Protein 5HIU (pdb70)

Structure (mmCIF, N/CA/C/O backbone):
data_5HIU
#
_entry.id   5HIU
#
_cell.length_a   42.730
_cell.length_b   78.100
_cell.length_c   153.750
_cell.angle_alpha   89.90
_cell.angle_beta   89.85
_cell.angle_gamma   78.94
#
_symmetry.space_group_name_H-M   'P 1'
#
loop_
_entity.id
_entity.type
_entity.pdbx_description
1 polymer 'GTPase activator-like protein'
2 water water
#
loop_
_atom_site.group_PDB
_atom_site.id
_atom_site.type_symbol
_atom_site.label_atom_id
_atom_site.label_alt_id
_atom_site.label_comp_id
_atom_site.label_asym_id
_atom_site.label_entity_id
_atom_site.label_seq_id
_atom_site.pdbx_PDB_ins_code
_atom_site.Cartn_x
_atom_site.Cartn_y
_atom_site.Cartn_z
_atom_site.occupancy
_atom_site.B_iso_or_equiv
_atom_site.auth_seq_id
_atom_site.auth_comp_id
_atom_site.auth_asym_id
_atom_site.auth_atom_id
_atom_site.pdbx_PDB_model_num
ATOM 1 N N . SER A 1 21 ? 45.355 95.381 150.599 1.00 133.67 88 SER A N 1
ATOM 2 C CA . SER A 1 21 ? 45.504 96.068 151.925 1.00 134.92 88 SER A CA 1
ATOM 3 C C . SER A 1 21 ? 45.106 95.147 153.079 1.00 134.29 88 SER A C 1
ATOM 4 O O . SER A 1 21 ? 44.182 94.350 152.942 1.00 127.20 88 SER A O 1
ATOM 7 N N . PRO A 1 22 ? 45.796 95.262 154.229 1.00 146.15 89 PRO A N 1
ATOM 8 C CA . PRO A 1 22 ? 45.428 94.470 155.408 1.00 145.44 89 PRO A CA 1
ATOM 9 C C . PRO A 1 22 ? 44.085 94.910 156.019 1.00 141.00 89 PRO A C 1
ATOM 10 O O . PRO A 1 22 ? 43.398 94.103 156.653 1.00 133.81 89 PRO A O 1
ATOM 14 N N . GLU A 1 23 ? 43.724 96.181 155.823 1.00 141.01 90 GLU A N 1
ATOM 15 C CA . GLU A 1 23 ? 42.414 96.694 156.221 1.00 135.15 90 GLU A CA 1
ATOM 16 C C . GLU A 1 23 ? 41.352 96.090 155.324 1.00 128.58 90 GLU A C 1
ATOM 17 O O . GLU A 1 23 ? 40.380 95.512 155.802 1.00 129.85 90 GLU A O 1
ATOM 23 N N . GLN A 1 24 ? 41.558 96.220 154.016 1.00 123.24 91 GLN A N 1
ATOM 24 C CA . GLN A 1 24 ? 40.694 95.582 153.021 1.00 114.30 91 GLN A CA 1
ATOM 25 C C . GLN A 1 24 ? 40.590 94.063 153.252 1.00 105.69 91 GLN A C 1
ATOM 26 O O . GLN A 1 24 ? 39.545 93.461 153.029 1.00 97.67 91 GLN A O 1
ATOM 32 N N . ALA A 1 25 ? 41.677 93.447 153.704 1.00 107.81 92 ALA A N 1
ATOM 33 C CA . ALA A 1 25 ? 41.665 92.020 154.027 1.00 107.19 92 ALA A CA 1
ATOM 34 C C . ALA A 1 25 ? 40.597 91.736 155.080 1.00 103.38 92 ALA A C 1
ATOM 35 O O . ALA A 1 25 ? 39.731 90.874 154.877 1.00 97.83 92 ALA A O 1
ATOM 37 N N . ASP A 1 26 ? 40.657 92.486 156.184 1.00 103.15 93 ASP A N 1
ATOM 38 C CA . ASP A 1 26 ? 39.626 92.448 157.228 1.00 101.30 93 ASP A CA 1
ATOM 39 C C . ASP A 1 26 ? 38.220 92.599 156.662 1.00 96.92 93 ASP A C 1
ATOM 40 O O . ASP A 1 26 ? 37.382 91.703 156.794 1.00 99.69 93 ASP A O 1
ATOM 45 N N . LEU A 1 27 ? 37.970 93.734 156.018 1.00 90.61 94 LEU A N 1
ATOM 46 C CA . LEU A 1 27 ? 36.628 94.059 155.530 1.00 84.17 94 LEU A CA 1
ATOM 47 C C . LEU A 1 27 ? 36.030 92.919 154.723 1.00 79.89 94 LEU A C 1
ATOM 48 O O . LEU A 1 27 ? 34.867 92.562 154.915 1.00 73.33 94 LEU A O 1
ATOM 53 N N . VAL A 1 28 ? 36.846 92.320 153.862 1.00 85.51 95 VAL A N 1
ATOM 54 C CA . VAL A 1 28 ? 36.390 91.222 153.009 1.00 85.12 95 VAL A CA 1
ATOM 55 C C . VAL A 1 28 ? 36.044 90.005 153.850 1.00 85.74 95 VAL A C 1
ATOM 56 O O . VAL A 1 28 ? 35.076 89.304 153.563 1.00 86.52 95 VAL A O 1
ATOM 60 N N . ALA A 1 29 ? 36.840 89.743 154.879 1.00 91.38 96 ALA A N 1
ATOM 61 C CA . ALA A 1 29 ? 36.514 88.667 155.812 1.00 93.54 96 ALA A CA 1
ATOM 62 C C . ALA A 1 29 ? 35.121 88.898 156.417 1.00 92.74 96 ALA A C 1
ATOM 63 O O . ALA A 1 29 ? 34.264 88.006 156.398 1.00 92.26 96 ALA A O 1
ATOM 65 N N . LYS A 1 30 ? 34.889 90.110 156.909 1.00 90.78 97 LYS A N 1
ATOM 66 C CA . LYS A 1 30 ? 33.591 90.463 157.474 1.00 95.73 97 LYS A CA 1
ATOM 67 C C . LYS A 1 30 ? 32.505 90.432 156.408 1.00 94.44 97 LYS A C 1
ATOM 68 O O . LYS A 1 30 ? 31.385 89.994 156.670 1.00 92.35 97 LYS A O 1
ATOM 74 N N . LEU A 1 31 ? 32.843 90.889 155.206 1.00 91.63 98 LEU A N 1
ATOM 75 C CA . LEU A 1 31 ? 31.900 90.872 154.090 1.00 89.62 98 LEU A CA 1
ATOM 76 C C . LEU A 1 31 ? 31.460 89.453 153.745 1.00 93.52 98 LEU A C 1
ATOM 77 O O . LEU A 1 31 ? 30.299 89.223 153.407 1.00 88.04 98 LEU A O 1
ATOM 82 N N . LYS A 1 32 ? 32.388 88.507 153.833 1.00 104.36 99 LYS A N 1
ATOM 83 C CA . LYS A 1 32 ? 32.079 87.112 153.561 1.00 108.67 99 LYS A CA 1
ATOM 84 C C . LYS A 1 32 ? 31.394 86.473 154.759 1.00 104.69 99 LYS A C 1
ATOM 85 O O . LYS A 1 32 ? 30.383 85.796 154.593 1.00 107.37 99 LYS A O 1
ATOM 91 N N . ASN A 1 33 ? 31.929 86.711 155.956 1.00 98.73 100 ASN A N 1
ATOM 92 C CA . ASN A 1 33 ? 31.560 85.927 157.141 1.00 101.66 100 ASN A CA 1
ATOM 93 C C . ASN A 1 33 ? 30.723 86.627 158.202 1.00 96.83 100 ASN A C 1
ATOM 94 O O . ASN A 1 33 ? 30.215 85.966 159.099 1.00 98.73 100 ASN A O 1
ATOM 99 N N . GLY A 1 34 ? 30.603 87.948 158.140 1.00 90.34 101 GLY A N 1
ATOM 100 C CA . GLY A 1 34 ? 29.893 88.690 159.185 1.00 84.01 101 GLY A CA 1
ATOM 101 C C . GLY A 1 34 ? 28.423 88.318 159.221 1.00 81.60 101 GLY A C 1
ATOM 102 O O . GLY A 1 34 ? 27.909 87.705 158.279 1.00 80.99 101 GLY A O 1
ATOM 103 N N . HIS A 1 35 ? 27.743 88.654 160.313 1.00 82.33 102 HIS A N 1
ATOM 104 C CA . HIS A 1 35 ? 26.286 88.591 160.326 1.00 82.12 102 HIS A CA 1
ATOM 105 C C . HIS A 1 35 ? 25.809 89.663 159.357 1.00 81.45 102 HIS A C 1
ATOM 106 O O . HIS A 1 35 ? 26.498 90.652 159.133 1.00 79.04 102 HIS A O 1
ATOM 113 N N . LEU A 1 36 ? 24.632 89.485 158.780 1.00 82.01 103 LEU A N 1
ATOM 114 C CA . LEU A 1 36 ? 24.223 90.326 157.668 1.00 78.08 103 LEU A CA 1
ATOM 115 C C . LEU A 1 36 ? 24.470 91.813 157.906 1.00 82.50 103 LEU A C 1
ATOM 116 O O . LEU A 1 36 ? 24.969 92.507 157.026 1.00 83.39 103 LEU A O 1
ATOM 121 N N . SER A 1 37 ? 24.134 92.307 159.091 1.00 84.10 104 SER A N 1
ATOM 122 C CA . SER A 1 37 ? 24.320 93.724 159.370 1.00 83.69 104 SER A CA 1
ATOM 123 C C . SER A 1 37 ? 25.802 94.089 159.303 1.00 81.19 104 SER A C 1
ATOM 124 O O . SER A 1 37 ? 26.156 95.226 159.027 1.00 81.82 104 SER A O 1
ATOM 127 N N . GLU A 1 38 ? 26.665 93.128 159.589 1.00 84.56 105 GLU A N 1
ATOM 128 C CA . GLU A 1 38 ? 28.103 93.363 159.555 1.00 85.37 105 GLU A CA 1
ATOM 129 C C . GLU A 1 38 ? 28.537 93.443 158.112 1.00 78.97 105 GLU A C 1
ATOM 130 O O . GLU A 1 38 ? 29.362 94.284 157.761 1.00 75.49 105 GLU A O 1
ATOM 136 N N . ARG A 1 39 ? 27.953 92.573 157.288 1.00 76.18 106 ARG A N 1
ATOM 137 C CA . ARG A 1 39 ? 28.243 92.525 155.856 1.00 76.27 106 ARG A CA 1
ATOM 138 C C . ARG A 1 39 ? 27.868 93.838 155.190 1.00 73.32 106 ARG A C 1
ATOM 139 O O . ARG A 1 39 ? 28.605 94.338 154.343 1.00 79.01 106 ARG A O 1
ATOM 147 N N . VAL A 1 40 ? 26.740 94.402 155.602 1.00 67.79 107 VAL A N 1
ATOM 148 C CA . VAL A 1 40 ? 26.273 95.662 155.058 1.00 67.31 107 VAL A CA 1
ATOM 149 C C . VAL A 1 40 ? 27.290 96.769 155.340 1.00 67.76 107 VAL A C 1
ATOM 150 O O . VAL A 1 40 ? 27.678 97.536 154.453 1.00 67.42 107 VAL A O 1
ATOM 154 N N . LEU A 1 41 ? 27.736 96.838 156.576 1.00 69.00 108 LEU A N 1
ATOM 155 C CA . LEU A 1 41 ? 28.716 97.846 156.973 1.00 69.92 108 LEU A CA 1
ATOM 156 C C . LEU A 1 41 ? 30.064 97.631 156.257 1.00 68.35 108 LEU A C 1
ATOM 157 O O . LEU A 1 41 ? 30.723 98.583 155.867 1.00 65.25 108 LEU A O 1
ATOM 162 N N . ALA A 1 42 ? 30.465 96.374 156.108 1.00 70.98 109 ALA A N 1
ATOM 163 C CA . ALA A 1 42 ? 31.700 96.032 155.406 1.00 73.43 109 ALA A CA 1
ATOM 164 C C . ALA A 1 42 ? 31.599 96.471 153.953 1.00 73.94 109 ALA A C 1
ATOM 165 O O . ALA A 1 42 ? 32.505 97.126 153.409 1.00 71.86 109 ALA A O 1
ATOM 167 N N . ALA A 1 43 ? 30.472 96.113 153.348 1.00 69.48 110 ALA A N 1
ATOM 168 C CA . ALA A 1 43 ? 30.152 96.530 152.012 1.00 66.05 110 ALA A CA 1
ATOM 169 C C . ALA A 1 43 ? 30.373 98.023 151.856 1.00 71.39 110 ALA A C 1
ATOM 170 O O . ALA A 1 43 ? 30.977 98.471 150.876 1.00 79.21 110 ALA A O 1
ATOM 172 N N . ASN A 1 44 ? 29.875 98.795 152.812 1.00 70.81 111 ASN A N 1
ATOM 173 C CA . ASN A 1 44 ? 29.948 100.245 152.709 1.00 72.28 111 ASN A CA 1
ATOM 174 C C . ASN A 1 44 ? 31.386 100.742 152.832 1.00 76.96 111 ASN A C 1
ATOM 175 O O . ASN A 1 44 ? 31.783 101.685 152.157 1.00 76.20 111 ASN A O 1
ATOM 180 N N . LYS A 1 45 ? 32.158 100.113 153.713 1.00 77.99 112 LYS A N 1
ATOM 181 C CA . LYS A 1 45 ? 33.545 100.510 153.925 1.00 80.94 112 LYS A CA 1
ATOM 182 C C . LYS A 1 45 ? 34.417 100.137 152.737 1.00 84.42 112 LYS A C 1
ATOM 183 O O . LYS A 1 45 ? 35.138 100.974 152.204 1.00 86.75 112 LYS A O 1
ATOM 189 N N . LEU A 1 46 ? 34.348 98.875 152.327 1.00 82.26 113 LEU A N 1
ATOM 190 C CA . LEU A 1 46 ? 34.971 98.442 151.078 1.00 77.40 113 LEU A CA 1
ATOM 191 C C . LEU A 1 46 ? 34.614 99.344 149.911 1.00 74.40 113 LEU A C 1
ATOM 192 O O . LEU A 1 46 ? 35.463 99.683 149.101 1.00 76.75 113 LEU A O 1
ATOM 197 N N . ARG A 1 47 ? 33.363 99.741 149.805 1.00 70.62 114 ARG A N 1
ATOM 198 C CA . ARG A 1 47 ? 33.026 100.605 148.700 1.00 73.55 114 ARG A CA 1
ATOM 199 C C . ARG A 1 47 ? 33.906 101.833 148.746 1.00 76.69 114 ARG A C 1
ATOM 200 O O . ARG A 1 47 ? 34.277 102.360 147.709 1.00 85.93 114 ARG A O 1
ATOM 208 N N . PHE A 1 48 ? 34.239 102.280 149.950 1.00 81.89 115 PHE A N 1
ATOM 209 C CA . PHE A 1 48 ? 35.183 103.382 150.137 1.00 87.55 115 PHE A CA 1
ATOM 210 C C . PHE A 1 48 ? 36.616 102.950 149.813 1.00 91.38 115 PHE A C 1
ATOM 211 O O . PHE A 1 48 ? 37.342 103.667 149.130 1.00 98.90 115 PHE A O 1
ATOM 219 N N . ALA A 1 49 ? 37.004 101.776 150.305 1.00 89.73 116 ALA A N 1
ATOM 220 C CA . ALA A 1 49 ? 38.340 101.210 150.088 1.00 92.90 116 ALA A CA 1
ATOM 221 C C . ALA A 1 49 ? 38.669 101.023 148.618 1.00 95.44 116 ALA A C 1
ATOM 222 O O . ALA A 1 49 ? 39.724 101.446 148.140 1.00 101.87 116 ALA A O 1
ATOM 224 N N . VAL A 1 50 ? 37.755 100.372 147.912 1.00 91.71 117 VAL A N 1
ATOM 225 C CA . VAL A 1 50 ? 37.885 100.158 146.481 1.00 86.39 117 VAL A CA 1
ATOM 226 C C . VAL A 1 50 ? 38.077 101.504 145.798 1.00 90.29 117 VAL A C 1
ATOM 227 O O . VAL A 1 50 ? 38.990 101.650 144.990 1.00 100.69 117 VAL A O 1
ATOM 231 N N . VAL A 1 51 ? 37.257 102.493 146.150 1.00 88.47 118 VAL A N 1
ATOM 232 C CA . VAL A 1 51 ? 37.391 103.840 145.578 1.00 91.18 118 VAL A CA 1
ATOM 233 C C . VAL A 1 51 ? 38.835 104.352 145.752 1.00 98.31 118 VAL A C 1
ATOM 234 O O . VAL A 1 51 ? 39.387 105.014 144.862 1.00 100.45 118 VAL A O 1
ATOM 238 N N . ASP A 1 52 ? 39.445 104.025 146.888 1.00 98.62 119 ASP A N 1
ATOM 239 C CA . ASP A 1 52 ? 40.788 104.506 147.213 1.00 108.74 119 ASP A CA 1
ATOM 240 C C . ASP A 1 52 ? 41.924 103.597 146.718 1.00 112.73 119 ASP A C 1
ATOM 241 O O . ASP A 1 52 ? 43.106 103.927 146.866 1.00 114.90 119 ASP A O 1
ATOM 246 N N . PHE A 1 53 ? 41.560 102.456 146.139 1.00 110.14 120 PHE A N 1
ATOM 247 C CA . PHE A 1 53 ? 42.519 101.525 145.565 1.00 108.49 120 PHE A CA 1
ATOM 248 C C . PHE A 1 53 ? 41.876 100.867 144.353 1.00 100.86 120 PHE A C 1
ATOM 249 O O . PHE A 1 53 ? 41.539 99.690 144.379 1.00 99.75 120 PHE A O 1
ATOM 257 N N . PRO A 1 54 ? 41.665 101.642 143.288 1.00 100.60 121 PRO A N 1
ATOM 258 C CA . PRO A 1 54 ? 41.079 101.082 142.069 1.00 97.94 121 PRO A CA 1
ATOM 259 C C . PRO A 1 54 ? 41.947 100.011 141.418 1.00 103.23 121 PRO A C 1
ATOM 260 O O . PRO A 1 54 ? 41.428 98.999 140.971 1.00 105.98 121 PRO A O 1
ATOM 264 N N . LEU A 1 55 ? 43.260 100.228 141.390 1.00 114.24 122 LEU A N 1
ATOM 265 C CA . LEU A 1 55 ? 44.210 99.240 140.851 1.00 116.16 122 LEU A CA 1
ATOM 266 C C . LEU A 1 55 ? 44.155 97.896 141.578 1.00 112.33 122 LEU A C 1
ATOM 267 O O . LEU A 1 55 ? 44.660 96.894 141.067 1.00 109.44 122 LEU A O 1
ATOM 272 N N . ASN A 1 56 ? 43.575 97.874 142.774 1.00 106.95 123 ASN A N 1
ATOM 273 C CA . ASN A 1 56 ? 43.498 96.643 143.548 1.00 103.99 123 ASN A CA 1
ATOM 274 C C . ASN A 1 56 ? 42.388 95.693 143.076 1.00 99.07 123 ASN A C 1
ATOM 275 O O . ASN A 1 56 ? 41.365 96.140 142.525 1.00 94.27 123 ASN A O 1
ATOM 280 N N . PRO A 1 57 ? 42.595 94.377 143.284 1.00 95.62 124 PRO A N 1
ATOM 281 C CA . PRO A 1 57 ? 41.735 93.334 142.738 1.00 94.33 124 PRO A CA 1
ATOM 282 C C . PRO A 1 57 ? 40.373 93.261 143.411 1.00 91.88 124 PRO A C 1
ATOM 283 O O . PRO A 1 57 ? 40.263 93.016 144.614 1.00 94.71 124 PRO A O 1
ATOM 287 N N . VAL A 1 58 ? 39.336 93.443 142.614 1.00 87.77 125 VAL A N 1
ATOM 288 C CA . VAL A 1 58 ? 37.984 93.444 143.133 1.00 84.51 125 VAL A CA 1
ATOM 289 C C . VAL A 1 58 ? 37.361 92.048 143.098 1.00 80.78 125 VAL A C 1
ATOM 290 O O . VAL A 1 58 ? 36.269 91.851 143.606 1.00 76.19 125 VAL A O 1
ATOM 294 N N . HIS A 1 59 ? 38.056 91.075 142.522 1.00 82.16 126 HIS A N 1
ATOM 295 C CA . HIS A 1 59 ? 37.436 89.787 142.234 1.00 88.44 126 HIS A CA 1
ATOM 296 C C . HIS A 1 59 ? 36.850 89.050 143.442 1.00 84.53 126 HIS A C 1
ATOM 297 O O . HIS A 1 59 ? 35.727 88.552 143.373 1.00 82.42 126 HIS A O 1
ATOM 304 N N . ALA A 1 60 ? 37.612 88.950 144.527 1.00 83.63 127 ALA A N 1
ATOM 305 C CA . ALA A 1 60 ? 37.145 88.224 145.714 1.00 83.62 127 ALA A CA 1
ATOM 306 C C . ALA A 1 60 ? 36.105 89.052 146.480 1.00 78.43 127 ALA A C 1
ATOM 307 O O . ALA A 1 60 ? 35.174 88.515 147.088 1.00 79.69 127 ALA A O 1
ATOM 309 N N . ILE A 1 61 ? 36.271 90.368 146.419 1.00 74.22 128 ILE A N 1
ATOM 310 C CA . ILE A 1 61 ? 35.268 91.299 146.907 1.00 71.49 128 ILE A CA 1
ATOM 311 C C . ILE A 1 61 ? 33.941 91.076 146.161 1.00 70.47 128 ILE A C 1
ATOM 312 O O . ILE A 1 61 ? 32.872 91.104 146.758 1.00 72.87 128 ILE A O 1
ATOM 317 N N . TRP A 1 62 ? 34.005 90.860 144.850 1.00 69.24 129 TRP A N 1
ATOM 318 C CA . TRP A 1 62 ? 32.798 90.646 144.081 1.00 63.84 129 TRP A CA 1
ATOM 319 C C . TRP A 1 62 ? 32.070 89.446 144.641 1.00 64.69 129 TRP A C 1
ATOM 320 O O . TRP A 1 62 ? 30.881 89.517 144.931 1.00 63.03 129 TRP A O 1
ATOM 331 N N . HIS A 1 63 ? 32.800 88.350 144.816 1.00 69.37 130 HIS A N 1
ATOM 332 C CA . HIS A 1 63 ? 32.183 87.100 145.212 1.00 72.23 130 HIS A CA 1
ATOM 333 C C . HIS A 1 63 ? 31.652 87.179 146.621 1.00 72.41 130 HIS A C 1
ATOM 334 O O . HIS A 1 63 ? 30.567 86.665 146.934 1.00 72.34 130 HIS A O 1
ATOM 341 N N . ALA A 1 64 ? 32.424 87.821 147.485 1.00 71.60 131 ALA A N 1
ATOM 342 C CA . ALA A 1 64 ? 31.972 88.024 148.844 1.00 74.53 131 ALA A CA 1
ATOM 343 C C . ALA A 1 64 ? 30.547 88.607 148.871 1.00 74.04 131 ALA A C 1
ATOM 344 O O . ALA A 1 64 ? 29.722 88.164 149.657 1.00 80.32 131 ALA A O 1
ATOM 346 N N . ALA A 1 65 ? 30.265 89.565 147.980 1.00 71.96 132 ALA A N 1
ATOM 347 C CA . ALA A 1 65 ? 29.086 90.438 148.077 1.00 64.75 132 ALA A CA 1
ATOM 348 C C . ALA A 1 65 ? 27.921 90.090 147.181 1.00 62.98 132 ALA A C 1
ATOM 349 O O . ALA A 1 65 ? 26.806 90.470 147.498 1.00 65.31 132 ALA A O 1
ATOM 351 N N . LYS A 1 66 ? 28.169 89.420 146.053 1.00 61.84 133 LYS A N 1
ATOM 352 C CA . LYS A 1 66 ? 27.141 89.254 145.017 1.00 63.43 133 LYS A CA 1
ATOM 353 C C . LYS A 1 66 ? 25.803 88.684 145.483 1.00 68.29 133 LYS A C 1
ATOM 354 O O . LYS A 1 66 ? 24.756 89.023 144.924 1.00 70.03 133 LYS A O 1
ATOM 360 N N . ASP A 1 67 ? 25.827 87.841 146.510 1.00 69.96 134 ASP A N 1
ATOM 361 C CA . ASP A 1 67 ? 24.589 87.279 147.080 1.00 68.26 134 ASP A CA 1
ATOM 362 C C . ASP A 1 67 ? 23.691 88.324 147.731 1.00 66.33 134 ASP A C 1
ATOM 363 O O . ASP A 1 67 ? 22.476 88.149 147.754 1.00 71.34 134 ASP A O 1
ATOM 368 N N . MET A 1 68 ? 24.278 89.409 148.239 1.00 62.22 135 MET A N 1
ATOM 369 C CA . MET A 1 68 ? 23.518 90.472 148.916 1.00 62.39 135 MET A CA 1
ATOM 370 C C . MET A 1 68 ? 22.565 91.252 147.981 1.00 61.09 135 MET A C 1
ATOM 371 O O . MET A 1 68 ? 21.665 91.942 148.454 1.00 56.65 135 MET A O 1
ATOM 376 N N . ILE A 1 69 ? 22.782 91.128 146.672 1.00 61.17 136 ILE A N 1
ATOM 377 C CA . ILE A 1 69 ? 21.950 91.723 145.628 1.00 59.80 136 ILE A CA 1
ATOM 378 C C . ILE A 1 69 ? 20.665 90.947 145.423 1.00 63.60 136 ILE A C 1
ATOM 379 O O . ILE A 1 69 ? 19.758 91.424 144.789 1.00 62.88 136 ILE A O 1
ATOM 384 N N . HIS A 1 70 ? 20.585 89.738 145.957 1.00 72.85 137 HIS A N 1
ATOM 385 C CA . HIS A 1 70 ? 19.436 88.887 145.710 1.00 75.65 137 HIS A CA 1
ATOM 386 C C . HIS A 1 70 ? 18.181 89.587 146.203 1.00 75.84 137 HIS A C 1
ATOM 387 O O . HIS A 1 70 ? 18.212 90.234 147.252 1.00 77.86 137 HIS A O 1
ATOM 394 N N . PRO A 1 71 ? 17.070 89.469 145.455 1.00 78.09 138 PRO A N 1
ATOM 395 C CA . PRO A 1 71 ? 15.871 90.232 145.844 1.00 77.24 138 PRO A CA 1
ATOM 396 C C . PRO A 1 71 ? 15.266 89.844 147.194 1.00 82.96 138 PRO A C 1
ATOM 397 O O . PRO A 1 71 ? 14.486 90.620 147.745 1.00 91.21 138 PRO A O 1
ATOM 401 N N . GLU A 1 72 ? 15.615 88.662 147.711 1.00 86.40 139 GLU A N 1
ATOM 402 C CA . GLU A 1 72 ? 15.145 88.201 149.025 1.00 86.74 139 GLU A CA 1
ATOM 403 C C . GLU A 1 72 ? 15.687 89.070 150.167 1.00 84.91 139 GLU A C 1
ATOM 404 O O . GLU A 1 72 ? 15.082 89.132 151.244 1.00 90.83 139 GLU A O 1
ATOM 410 N N . ASN A 1 73 ? 16.841 89.702 149.949 1.00 77.55 140 ASN A N 1
ATOM 411 C CA . ASN A 1 73 ? 17.429 90.599 150.949 1.00 72.40 140 ASN A CA 1
ATOM 412 C C . ASN A 1 73 ? 16.671 91.923 151.064 1.00 66.72 140 ASN A C 1
ATOM 413 O O . ASN A 1 73 ? 16.023 92.352 150.113 1.00 59.94 140 ASN A O 1
ATOM 418 N N . PRO A 1 74 ? 16.790 92.592 152.223 1.00 62.55 141 PRO A N 1
ATOM 419 C CA . PRO A 1 74 ? 16.208 93.912 152.416 1.00 62.24 141 PRO A CA 1
ATOM 420 C C . PRO A 1 74 ? 16.954 95.029 151.677 1.00 60.19 141 PRO A C 1
ATOM 421 O O . PRO A 1 74 ? 18.151 94.956 151.439 1.00 58.32 141 PRO A O 1
ATOM 425 N N . ASP A 1 75 ? 16.227 96.077 151.347 1.00 62.86 142 ASP A N 1
ATOM 426 C CA . ASP A 1 75 ? 16.783 97.210 150.637 1.00 62.92 142 ASP A CA 1
ATOM 427 C C . ASP A 1 75 ? 18.200 97.567 151.022 1.00 64.69 142 ASP A C 1
ATOM 428 O O . ASP A 1 75 ? 19.089 97.556 150.166 1.00 68.12 142 ASP A O 1
ATOM 433 N N . ASN A 1 76 ? 18.406 97.859 152.304 1.00 67.47 143 ASN A N 1
ATOM 434 C CA . ASN A 1 76 ? 19.691 98.345 152.807 1.00 65.62 143 ASN A CA 1
ATOM 435 C C . ASN A 1 76 ? 20.850 97.465 152.405 1.00 67.93 143 ASN A C 1
ATOM 436 O O . ASN A 1 76 ? 21.956 97.956 152.197 1.00 73.76 143 ASN A O 1
ATOM 441 N N . ALA A 1 77 ? 20.599 96.166 152.294 1.00 67.60 144 ALA A N 1
ATOM 442 C CA . ALA A 1 77 ? 21.653 95.214 151.953 1.00 67.61 144 ALA A CA 1
ATOM 443 C C . ALA A 1 77 ? 21.832 95.046 150.454 1.00 62.91 144 ALA A C 1
ATOM 444 O O . ALA A 1 77 ? 22.937 94.785 149.991 1.00 62.45 144 ALA A O 1
ATOM 446 N N . ARG A 1 78 ? 20.753 95.147 149.693 1.00 62.16 145 ARG A N 1
ATOM 447 C CA . ARG A 1 78 ? 20.886 95.028 148.255 1.00 60.80 145 ARG A CA 1
ATOM 448 C C . ARG A 1 78 ? 21.580 96.283 147.808 1.00 59.79 145 ARG A C 1
ATOM 449 O O . ARG A 1 78 ? 22.540 96.231 147.065 1.00 56.28 145 ARG A O 1
ATOM 457 N N . GLN A 1 79 ? 21.090 97.410 148.302 1.00 60.71 146 GLN A N 1
ATOM 458 C CA . GLN A 1 79 ? 21.591 98.701 147.895 1.00 59.95 146 GLN A CA 1
ATOM 459 C C . GLN A 1 79 ? 23.069 98.858 148.171 1.00 57.90 146 GLN A C 1
ATOM 460 O O . GLN A 1 79 ? 23.831 99.172 147.261 1.00 57.66 146 GLN A O 1
ATOM 466 N N . ALA A 1 80 ? 23.485 98.628 149.407 1.00 59.59 147 ALA A N 1
ATOM 467 C CA . ALA A 1 80 ? 24.897 98.811 149.766 1.00 61.37 147 ALA A CA 1
ATOM 468 C C . ALA A 1 80 ? 25.811 97.864 148.970 1.00 59.25 147 ALA A C 1
ATOM 469 O O . ALA A 1 80 ? 26.979 98.165 148.742 1.00 57.78 147 ALA A O 1
ATOM 471 N N . SER A 1 81 ? 25.265 96.723 148.562 1.00 57.78 148 SER A N 1
ATOM 472 C CA . SER A 1 81 ? 25.987 95.765 147.732 1.00 56.53 148 SER A CA 1
ATOM 473 C C . SER A 1 81 ? 26.092 96.235 146.282 1.00 53.38 148 SER A C 1
ATOM 474 O O . SER A 1 81 ? 27.149 96.137 145.670 1.00 56.08 148 SER A O 1
ATOM 477 N N . TRP A 1 82 ? 24.992 96.732 145.727 1.00 52.33 149 TRP A N 1
ATOM 478 C CA . TRP A 1 82 ? 24.994 97.260 144.362 1.00 51.81 149 TRP A CA 1
ATOM 479 C C . TRP A 1 82 ? 26.023 98.341 144.195 1.00 50.12 149 TRP A C 1
ATOM 480 O O . TRP A 1 82 ? 26.704 98.425 143.188 1.00 49.53 149 TRP A O 1
ATOM 491 N N . GLU A 1 83 ? 26.113 99.188 145.193 1.00 51.96 150 GLU A N 1
ATOM 492 C CA . GLU A 1 83 ? 27.050 100.290 145.150 1.00 57.55 150 GLU A CA 1
ATOM 493 C C . GLU A 1 83 ? 28.482 99.822 145.199 1.00 59.49 150 GLU A C 1
ATOM 494 O O . GLU A 1 83 ? 29.374 100.459 144.630 1.00 62.60 150 GLU A O 1
ATOM 500 N N . LEU A 1 84 ? 28.696 98.699 145.870 1.00 57.88 151 LEU A N 1
ATOM 501 C CA . LEU A 1 84 ? 30.011 98.132 145.978 1.00 59.83 151 LEU A CA 1
ATOM 502 C C . LEU A 1 84 ? 30.350 97.455 144.663 1.00 60.99 151 LEU A C 1
ATOM 503 O O . LEU A 1 84 ? 31.498 97.517 144.218 1.00 60.87 151 LEU A O 1
ATOM 508 N N . LEU A 1 85 ? 29.354 96.800 144.057 1.00 62.03 152 LEU A N 1
ATOM 509 C CA . LEU A 1 85 ? 29.556 96.076 142.796 1.00 61.27 152 LEU A CA 1
ATOM 510 C C . LEU A 1 85 ? 29.816 97.062 141.650 1.00 57.28 152 LEU A C 1
ATOM 511 O O . LEU A 1 85 ? 30.652 96.831 140.778 1.00 60.28 152 LEU A O 1
ATOM 516 N N . ILE A 1 86 ? 29.100 98.166 141.686 1.00 53.80 153 ILE A N 1
ATOM 517 C CA . ILE A 1 86 ? 29.245 99.228 140.713 1.00 56.63 153 ILE A CA 1
ATOM 518 C C . ILE A 1 86 ? 30.666 99.762 140.714 1.00 62.71 153 ILE A C 1
ATOM 519 O O . ILE A 1 86 ? 31.261 99.974 139.649 1.00 66.34 153 ILE A O 1
ATOM 524 N N . GLU A 1 87 ? 31.219 99.971 141.901 1.00 62.15 154 GLU A N 1
ATOM 525 C CA . GLU A 1 87 ? 32.603 100.421 141.986 1.00 67.03 154 GLU A CA 1
ATOM 526 C C . GLU A 1 87 ? 33.546 99.343 141.503 1.00 68.02 154 GLU A C 1
ATOM 527 O O . GLU A 1 87 ? 34.551 99.662 140.892 1.00 76.68 154 GLU A O 1
ATOM 533 N N . CYS A 1 88 ? 33.219 98.076 141.757 1.00 66.13 155 CYS A N 1
ATOM 534 C CA . CYS A 1 88 ? 34.076 96.967 141.340 1.00 67.03 155 CYS A CA 1
ATOM 535 C C . CYS A 1 88 ? 34.177 96.813 139.817 1.00 66.50 155 CYS A C 1
ATOM 536 O O . CYS A 1 88 ? 35.262 96.620 139.285 1.00 67.24 155 CYS A O 1
ATOM 539 N N . VAL A 1 89 ? 33.062 96.896 139.107 1.00 63.96 156 VAL A N 1
ATOM 540 C CA . VAL A 1 89 ? 33.110 96.680 137.666 1.00 63.68 156 VAL A CA 1
ATOM 541 C C . VAL A 1 89 ? 33.999 97.695 136.963 1.00 67.93 156 VAL A C 1
ATOM 542 O O . VAL A 1 89 ? 34.506 97.404 135.904 1.00 75.66 156 VAL A O 1
ATOM 546 N N . LYS A 1 90 ? 34.194 98.871 137.558 1.00 74.17 157 LYS A N 1
ATOM 547 C CA . LYS A 1 90 ? 35.057 99.918 136.993 1.00 73.96 157 LYS A CA 1
ATOM 548 C C . LYS A 1 90 ? 36.508 99.463 136.849 1.00 76.42 157 LYS A C 1
ATOM 549 O O . LYS A 1 90 ? 37.193 99.877 135.924 1.00 88.68 157 LYS A O 1
ATOM 555 N N . TYR A 1 91 ? 36.954 98.593 137.741 1.00 75.23 158 TYR A N 1
ATOM 556 C CA . TYR A 1 91 ? 38.291 97.994 137.683 1.00 82.91 158 TYR A CA 1
ATOM 557 C C . TYR A 1 91 ? 38.703 97.704 136.242 1.00 88.67 158 TYR A C 1
ATOM 558 O O . TYR A 1 91 ? 37.993 96.990 135.531 1.00 87.60 158 TYR A O 1
ATOM 567 N N . PRO A 1 92 ? 39.857 98.247 135.811 1.00 94.31 159 PRO A N 1
ATOM 568 C CA . PRO A 1 92 ? 40.199 98.193 134.399 1.00 97.96 159 PRO A CA 1
ATOM 569 C C . PRO A 1 92 ? 40.613 96.807 133.935 1.00 99.64 159 PRO A C 1
ATOM 570 O O . PRO A 1 92 ? 40.018 96.279 132.993 1.00 102.13 159 PRO A O 1
ATOM 574 N N . ASN A 1 93 ? 41.595 96.207 134.597 1.00 96.79 160 ASN A N 1
ATOM 575 C CA . ASN A 1 93 ? 42.181 94.990 134.071 1.00 98.64 160 ASN A CA 1
ATOM 576 C C . ASN A 1 93 ? 41.496 93.723 134.584 1.00 92.84 160 ASN A C 1
ATOM 577 O O . ASN A 1 93 ? 42.138 92.820 135.103 1.00 95.25 160 ASN A O 1
ATOM 582 N N . SER A 1 94 ? 40.179 93.654 134.419 1.00 89.26 161 SER A N 1
ATOM 583 C CA . SER A 1 94 ? 39.453 92.400 134.640 1.00 87.21 161 SER A CA 1
ATOM 584 C C . SER A 1 94 ? 39.703 91.486 133.465 1.00 83.53 161 SER A C 1
ATOM 585 O O . SER A 1 94 ? 39.903 91.973 132.366 1.00 81.55 161 SER A O 1
ATOM 588 N N . THR A 1 95 ? 39.671 90.175 133.684 1.00 80.80 162 THR A N 1
ATOM 589 C CA . THR A 1 95 ? 39.740 89.243 132.567 1.00 83.25 162 THR A CA 1
ATOM 590 C C . THR A 1 95 ? 38.366 89.163 131.932 1.00 83.14 162 THR A C 1
ATOM 591 O O . THR A 1 95 ? 37.385 89.694 132.462 1.00 77.43 162 THR A O 1
ATOM 595 N N . GLU A 1 96 ? 38.305 88.481 130.797 1.00 86.52 163 GLU A N 1
ATOM 596 C CA . GLU A 1 96 ? 37.075 88.333 130.053 1.00 83.84 163 GLU A CA 1
ATOM 597 C C . GLU A 1 96 ? 36.124 87.393 130.782 1.00 83.76 163 GLU A C 1
ATOM 598 O O . GLU A 1 96 ? 34.928 87.642 130.828 1.00 91.55 163 GLU A O 1
ATOM 604 N N . LEU A 1 97 ? 36.649 86.329 131.370 1.00 85.05 164 LEU A N 1
ATOM 605 C CA . LEU A 1 97 ? 35.818 85.407 132.117 1.00 91.07 164 LEU A CA 1
ATOM 606 C C . LEU A 1 97 ? 35.265 86.088 133.362 1.00 88.30 164 LEU A C 1
ATOM 607 O O . LEU A 1 97 ? 34.175 85.749 133.820 1.00 84.67 164 LEU A O 1
ATOM 612 N N . GLU A 1 98 ? 36.028 87.032 133.915 1.00 87.88 165 GLU A N 1
ATOM 613 C CA . GLU A 1 98 ? 35.601 87.797 135.091 1.00 83.83 165 GLU A CA 1
ATOM 614 C C . GLU A 1 98 ? 34.490 88.794 134.716 1.00 82.73 165 GLU A C 1
ATOM 615 O O . GLU A 1 98 ? 33.497 88.945 135.452 1.00 78.53 165 GLU A O 1
ATOM 621 N N . ARG A 1 99 ? 34.649 89.454 133.566 1.00 78.86 166 ARG A N 1
ATOM 622 C CA . ARG A 1 99 ? 33.602 90.329 133.037 1.00 72.64 166 ARG A CA 1
ATOM 623 C C . ARG A 1 99 ? 32.332 89.555 132.763 1.00 71.93 166 ARG A C 1
ATOM 624 O O . ARG A 1 99 ? 31.233 90.071 132.936 1.00 75.71 166 ARG A O 1
ATOM 632 N N . SER A 1 100 ? 32.474 88.311 132.343 1.00 75.45 167 SER A N 1
ATOM 633 C CA . SER A 1 100 ? 31.306 87.519 132.048 1.00 76.93 167 SER A CA 1
ATOM 634 C C . SER A 1 100 ? 30.536 87.235 133.315 1.00 71.18 167 SER A C 1
ATOM 635 O O . SER A 1 100 ? 29.324 87.156 133.302 1.00 74.24 167 SER A O 1
ATOM 638 N N . GLU A 1 101 ? 31.236 87.095 134.422 1.00 70.48 168 GLU A N 1
ATOM 639 C CA . GLU A 1 101 ? 30.584 86.730 135.656 1.00 71.50 168 GLU A CA 1
ATOM 640 C C . GLU A 1 101 ? 29.921 87.929 136.291 1.00 68.03 168 GLU A C 1
ATOM 641 O O . GLU A 1 101 ? 28.878 87.835 136.953 1.00 69.01 168 GLU A O 1
ATOM 647 N N . TYR A 1 102 ? 30.528 89.079 136.080 1.00 67.38 169 TYR A N 1
ATOM 648 C CA . TYR A 1 102 ? 29.924 90.305 136.516 1.00 63.92 169 TYR A CA 1
ATOM 649 C C . TYR A 1 102 ? 28.633 90.565 135.730 1.00 63.16 169 TYR A C 1
ATOM 650 O O . TYR A 1 102 ? 27.584 90.845 136.308 1.00 68.48 169 TYR A O 1
ATOM 659 N N . PHE A 1 103 ? 28.678 90.420 134.420 1.00 64.45 170 PHE A N 1
ATOM 660 C CA . PHE A 1 103 ? 27.475 90.654 133.627 1.00 63.70 170 PHE A CA 1
ATOM 661 C C . PHE A 1 103 ? 26.293 89.778 134.094 1.00 61.06 170 PHE A C 1
ATOM 662 O O . PHE A 1 103 ? 25.184 90.246 134.233 1.00 56.19 170 PHE A O 1
ATOM 670 N N . HIS A 1 104 ? 26.522 88.505 134.344 1.00 64.56 171 HIS A N 1
ATOM 671 C CA . HIS A 1 104 ? 25.413 87.637 134.714 1.00 65.15 171 HIS A CA 1
ATOM 672 C C . HIS A 1 104 ? 24.909 87.892 136.114 1.00 66.29 171 HIS A C 1
ATOM 673 O O . HIS A 1 104 ? 23.711 87.750 136.374 1.00 67.19 171 HIS A O 1
ATOM 680 N N . THR A 1 105 ? 25.817 88.287 137.005 1.00 63.29 172 THR A N 1
ATOM 681 C CA . THR A 1 105 ? 25.443 88.720 138.336 1.00 62.16 172 THR A CA 1
ATOM 682 C C . THR A 1 105 ? 24.569 89.981 138.262 1.00 61.32 172 THR A C 1
ATOM 683 O O . THR A 1 105 ? 23.497 90.043 138.861 1.00 62.08 172 THR A O 1
ATOM 687 N N . LEU A 1 106 ? 25.033 90.989 137.534 1.00 58.04 173 LEU A N 1
ATOM 688 C CA . LEU A 1 106 ? 24.332 92.259 137.533 1.00 59.71 173 LEU A CA 1
ATOM 689 C C . LEU A 1 106 ? 23.045 92.276 136.705 1.00 56.45 173 LEU A C 1
ATOM 690 O O . LEU A 1 106 ? 22.188 93.098 136.963 1.00 57.36 173 LEU A O 1
ATOM 695 N N . THR A 1 107 ? 22.896 91.383 135.732 1.00 57.56 174 THR A N 1
ATOM 696 C CA . THR A 1 107 ? 21.799 91.482 134.768 1.00 59.65 174 THR A CA 1
ATOM 697 C C . THR A 1 107 ? 20.633 90.577 135.060 1.00 63.92 174 THR A C 1
ATOM 698 O O . THR A 1 107 ? 19.532 90.828 134.569 1.00 73.65 174 THR A O 1
ATOM 702 N N . GLY A 1 108 ? 20.870 89.527 135.834 1.00 68.89 175 GLY A N 1
ATOM 703 C CA . GLY A 1 108 ? 19.844 88.532 136.137 1.00 80.28 175 GLY A CA 1
ATOM 704 C C . GLY A 1 108 ? 18.789 88.977 137.140 1.00 82.15 175 GLY A C 1
ATOM 705 O O . GLY A 1 108 ? 18.643 90.172 137.394 1.00 74.26 175 GLY A O 1
ATOM 706 N N . PRO A 1 109 ? 18.016 88.010 137.681 1.00 93.13 176 PRO A N 1
ATOM 707 C CA . PRO A 1 109 ? 16.962 88.249 138.663 1.00 92.93 176 PRO A CA 1
ATOM 708 C C . PRO A 1 109 ? 17.344 89.297 139.692 1.00 89.51 176 PRO A C 1
ATOM 709 O O . PRO A 1 109 ? 18.305 89.114 140.435 1.00 91.87 176 PRO A O 1
ATOM 713 N N . ALA A 1 110 ? 16.600 90.395 139.719 1.00 86.06 177 ALA A N 1
ATOM 714 C CA . ALA A 1 110 ? 16.889 91.494 140.634 1.00 86.44 177 ALA A CA 1
ATOM 715 C C . ALA A 1 110 ? 15.619 92.250 140.938 1.00 86.72 177 ALA A C 1
ATOM 716 O O . ALA A 1 110 ? 14.671 92.241 140.157 1.00 87.93 177 ALA A O 1
ATOM 718 N N . HIS A 1 111 ? 15.611 92.914 142.082 1.00 86.93 178 HIS A N 1
ATOM 719 C CA . HIS A 1 111 ? 14.415 93.574 142.557 1.00 84.13 178 HIS A CA 1
ATOM 720 C C . HIS A 1 111 ? 14.041 94.703 141.609 1.00 76.94 178 HIS A C 1
ATOM 721 O O . HIS A 1 111 ? 14.906 95.445 141.150 1.00 72.81 178 HIS A O 1
ATOM 728 N N . SER A 1 112 ? 12.754 94.837 141.328 1.00 73.06 179 SER A N 1
ATOM 729 C CA . SER A 1 112 ? 12.256 95.892 140.454 1.00 66.52 179 SER A CA 1
ATOM 730 C C . SER A 1 112 ? 12.777 97.263 140.873 1.00 62.77 179 SER A C 1
ATOM 731 O O . SER A 1 112 ? 13.101 98.098 140.042 1.00 61.84 179 SER A O 1
ATOM 734 N N . LYS A 1 113 ? 12.897 97.470 142.176 1.00 67.89 180 LYS A N 1
ATOM 735 C CA . LYS A 1 113 ? 13.373 98.734 142.730 1.00 64.79 180 LYS A CA 1
ATOM 736 C C . LYS A 1 113 ? 14.844 99.014 142.431 1.00 59.57 180 LYS A C 1
ATOM 737 O O . LYS A 1 113 ? 15.274 100.151 142.525 1.00 61.87 180 LYS A O 1
ATOM 743 N N . ASP A 1 114 ? 15.607 97.983 142.070 1.00 58.21 181 ASP A N 1
ATOM 744 C CA . ASP A 1 114 ? 17.043 98.107 141.830 1.00 54.40 181 ASP A CA 1
ATOM 745 C C . ASP A 1 114 ? 17.429 98.353 140.367 1.00 53.94 181 ASP A C 1
ATOM 746 O O . ASP A 1 114 ? 18.604 98.385 140.034 1.00 60.34 181 ASP A O 1
ATOM 751 N N . PHE A 1 115 ? 16.475 98.541 139.479 1.00 54.17 182 PHE A N 1
ATOM 752 C CA . PHE A 1 115 ? 16.841 98.677 138.079 1.00 55.72 182 PHE A CA 1
ATOM 753 C C . PHE A 1 115 ? 17.870 99.803 137.828 1.00 49.40 182 PHE A C 1
ATOM 754 O O . PHE A 1 115 ? 18.739 99.675 136.970 1.00 51.76 182 PHE A O 1
ATOM 762 N N . CYS A 1 116 ? 17.779 100.898 138.566 1.00 48.60 183 CYS A N 1
ATOM 763 C CA . CYS A 1 116 ? 18.688 102.016 138.354 1.00 48.26 183 CYS A CA 1
ATOM 764 C C . CYS A 1 116 ? 20.118 101.515 138.554 1.00 52.71 183 CYS A C 1
ATOM 765 O O . CYS A 1 116 ? 20.991 101.759 137.724 1.00 57.19 183 CYS A O 1
ATOM 768 N N . TYR A 1 117 ? 20.335 100.743 139.615 1.00 52.97 184 TYR A N 1
ATOM 769 C CA . TYR A 1 117 ? 21.636 100.167 139.886 1.00 50.02 184 TYR A CA 1
ATOM 770 C C . TYR A 1 117 ? 22.135 99.219 138.782 1.00 51.48 184 TYR A C 1
ATOM 771 O O . TYR A 1 117 ? 23.318 99.260 138.403 1.00 51.07 184 TYR A O 1
ATOM 780 N N . GLN A 1 118 ? 21.247 98.371 138.265 1.00 48.74 185 GLN A N 1
ATOM 781 C CA . GLN A 1 118 ? 21.616 97.457 137.184 1.00 50.83 185 GLN A CA 1
ATOM 782 C C . GLN A 1 118 ? 22.094 98.208 135.943 1.00 52.14 185 GLN A C 1
ATOM 783 O O . GLN A 1 118 ? 23.141 97.890 135.386 1.00 56.65 185 GLN A O 1
ATOM 789 N N . LEU A 1 119 ? 21.261 99.156 135.512 1.00 49.85 186 LEU A N 1
ATOM 790 C CA . LEU A 1 119 ? 21.534 100.132 134.460 1.00 51.81 186 LEU A CA 1
ATOM 791 C C . LEU A 1 119 ? 22.913 100.705 134.615 1.00 50.44 186 LEU A C 1
ATOM 792 O O . LEU A 1 119 ? 23.731 100.609 133.709 1.00 57.57 186 LEU A O 1
ATOM 797 N N . VAL A 1 120 ? 23.173 101.299 135.777 1.00 44.53 187 VAL A N 1
ATOM 798 C CA . VAL A 1 120 ? 24.456 101.951 136.022 1.00 50.77 187 VAL A CA 1
ATOM 799 C C . VAL A 1 120 ? 25.589 100.901 136.013 1.00 55.93 187 VAL A C 1
ATOM 800 O O . VAL A 1 120 ? 26.652 101.114 135.423 1.00 57.71 187 VAL A O 1
ATOM 804 N N . ALA A 1 121 ? 25.350 99.759 136.642 1.00 51.17 188 ALA A N 1
ATOM 805 C CA . ALA A 1 121 ? 26.343 98.712 136.638 1.00 51.38 188 ALA A CA 1
ATOM 806 C C . ALA A 1 121 ? 26.702 98.375 135.221 1.00 53.05 188 ALA A C 1
ATOM 807 O O . ALA A 1 121 ? 27.885 98.369 134.848 1.00 55.30 188 ALA A O 1
ATOM 809 N N . LEU A 1 122 ? 25.691 98.098 134.415 1.00 48.52 189 LEU A N 1
ATOM 810 C CA . LEU A 1 122 ? 25.974 97.672 133.058 1.00 52.61 189 LEU A CA 1
ATOM 811 C C . LEU A 1 122 ? 26.717 98.781 132.307 1.00 54.54 189 LEU A C 1
ATOM 812 O O . LEU A 1 122 ? 27.726 98.542 131.656 1.00 53.74 189 LEU A O 1
ATOM 817 N N . GLU A 1 123 ? 26.217 100.000 132.444 1.00 55.91 190 GLU A N 1
ATOM 818 C CA . GLU A 1 123 ? 26.827 101.157 131.840 1.00 56.89 190 GLU A CA 1
ATOM 819 C C . GLU A 1 123 ? 28.300 101.243 132.219 1.00 62.80 190 GLU A C 1
ATOM 820 O O . GLU A 1 123 ? 29.140 101.456 131.344 1.00 69.96 190 GLU A O 1
ATOM 826 N N . GLN A 1 124 ? 28.611 101.057 133.507 1.00 58.37 191 GLN A N 1
ATOM 827 C CA . GLN A 1 124 ? 29.988 101.117 133.982 1.00 54.72 191 GLN A CA 1
ATOM 828 C C . GLN A 1 124 ? 30.788 99.917 133.575 1.00 56.99 191 GLN A C 1
ATOM 829 O O . GLN A 1 124 ? 31.960 100.047 133.293 1.00 61.97 191 GLN A O 1
ATOM 835 N N . LEU A 1 125 ? 30.169 98.744 133.553 1.00 61.16 192 LEU A N 1
ATOM 836 C CA . LEU A 1 125 ? 30.855 97.532 133.116 1.00 59.33 192 LEU A CA 1
ATOM 837 C C . LEU A 1 125 ? 31.322 97.699 131.682 1.00 63.71 192 LEU A C 1
ATOM 838 O O . LEU A 1 125 ? 32.453 97.346 131.336 1.00 68.45 192 LEU A O 1
ATOM 843 N N . THR A 1 126 ? 30.447 98.247 130.851 1.00 61.30 193 THR A N 1
ATOM 844 C CA . THR A 1 126 ? 30.727 98.386 129.426 1.00 61.23 193 THR A CA 1
ATOM 845 C C . THR A 1 126 ? 31.479 99.675 129.087 1.00 66.33 193 THR A C 1
ATOM 846 O O . THR A 1 126 ? 31.942 99.828 127.956 1.00 68.37 193 THR A O 1
ATOM 850 N N . ASN A 1 127 ? 31.592 100.597 130.051 1.00 66.18 194 ASN A N 1
ATOM 851 C CA . ASN A 1 127 ? 32.203 101.901 129.815 1.00 61.78 194 ASN A CA 1
ATOM 852 C C . ASN A 1 127 ? 31.345 102.695 128.839 1.00 59.00 194 ASN A C 1
ATOM 853 O O . ASN A 1 127 ? 31.823 103.207 127.844 1.00 66.69 194 ASN A O 1
ATOM 858 N N . HIS A 1 128 ? 30.059 102.771 129.134 1.00 60.49 195 HIS A N 1
ATOM 859 C CA . HIS A 1 128 ? 29.083 103.457 128.281 1.00 55.25 195 HIS A CA 1
ATOM 860 C C . HIS A 1 128 ? 28.976 102.818 126.912 1.00 51.63 195 HIS A C 1
ATOM 861 O O . HIS A 1 128 ? 28.879 103.492 125.914 1.00 53.40 195 HIS A O 1
ATOM 868 N N . GLY A 1 129 ? 28.999 101.498 126.883 1.00 55.48 196 GLY A N 1
ATOM 869 C CA . GLY A 1 129 ? 28.614 100.743 125.697 1.00 56.44 196 GLY A CA 1
ATOM 870 C C . GLY A 1 129 ? 29.786 100.354 124.839 1.00 59.23 196 GLY A C 1
ATOM 871 O O . GLY A 1 129 ? 29.607 99.682 123.836 1.00 61.43 196 GLY A O 1
ATOM 872 N N . ARG A 1 130 ? 30.984 100.760 125.259 1.00 64.22 197 ARG A N 1
ATOM 873 C CA . ARG A 1 130 ? 32.191 100.619 124.460 1.00 64.02 197 ARG A CA 1
ATOM 874 C C . ARG A 1 130 ? 32.718 99.226 124.499 1.00 65.10 197 ARG A C 1
ATOM 875 O O . ARG A 1 130 ? 33.182 98.734 123.492 1.00 72.31 197 ARG A O 1
ATOM 883 N N . ASN A 1 131 ? 32.663 98.597 125.670 1.00 68.55 198 ASN A N 1
ATOM 884 C CA . ASN A 1 131 ? 33.271 97.283 125.889 1.00 67.57 198 ASN A CA 1
ATOM 885 C C . ASN A 1 131 ? 32.265 96.287 126.423 1.00 62.41 198 ASN A C 1
ATOM 886 O O . ASN A 1 131 ? 31.749 96.455 127.498 1.00 62.16 198 ASN A O 1
ATOM 891 N N . ILE A 1 132 ? 31.993 95.252 125.645 1.00 64.71 199 ILE A N 1
ATOM 892 C CA . ILE A 1 132 ? 31.048 94.218 126.019 1.00 62.54 199 ILE A CA 1
ATOM 893 C C . ILE A 1 132 ? 31.695 92.829 125.914 1.00 65.53 199 ILE A C 1
ATOM 894 O O . ILE A 1 132 ? 30.998 91.803 125.760 1.00 66.30 199 ILE A O 1
ATOM 899 N N . ALA A 1 133 ? 33.022 92.809 126.002 1.00 63.34 200 ALA A N 1
ATOM 900 C CA . ALA A 1 133 ? 33.749 91.566 126.050 1.00 70.40 200 ALA A CA 1
ATOM 901 C C . ALA A 1 133 ? 33.333 90.764 127.288 1.00 71.73 200 ALA A C 1
ATOM 902 O O . ALA A 1 133 ? 33.242 91.310 128.426 1.00 65.60 200 ALA A O 1
ATOM 904 N N . GLY A 1 134 ? 33.053 89.481 127.042 1.00 69.60 201 GLY A N 1
ATOM 905 C CA . GLY A 1 134 ? 32.531 88.580 128.061 1.00 72.83 201 GLY A CA 1
ATOM 906 C C . GLY A 1 134 ? 31.054 88.277 127.907 1.00 70.03 201 GLY A C 1
ATOM 907 O O . GLY A 1 134 ? 30.547 87.280 128.450 1.00 75.61 201 GLY A O 1
ATOM 908 N N . PHE A 1 135 ? 30.358 89.170 127.219 1.00 66.71 202 PHE A N 1
ATOM 909 C CA . PHE A 1 135 ? 28.930 89.039 126.972 1.00 65.71 202 PHE A CA 1
ATOM 910 C C . PHE A 1 135 ? 28.585 89.666 125.609 1.00 66.61 202 PHE A C 1
ATOM 911 O O . PHE A 1 135 ? 27.470 90.114 125.380 1.00 66.28 202 PHE A O 1
ATOM 919 N N . TYR A 1 136 ? 29.563 89.665 124.702 1.00 69.82 203 TYR A N 1
ATOM 920 C CA . TYR A 1 136 ? 29.360 89.969 123.281 1.00 71.90 203 TYR A CA 1
ATOM 921 C C . TYR A 1 136 ? 27.965 89.605 122.782 1.00 71.66 203 TYR A C 1
ATOM 922 O O . TYR A 1 136 ? 27.234 90.443 122.248 1.00 70.44 203 TYR A O 1
ATOM 931 N N . TYR A 1 137 ? 27.593 88.353 122.997 1.00 72.34 204 TYR A N 1
ATOM 932 C CA . TYR A 1 137 ? 26.402 87.811 122.392 1.00 77.14 204 TYR A CA 1
ATOM 933 C C . TYR A 1 137 ? 25.179 87.890 123.270 1.00 73.18 204 TYR A C 1
ATOM 934 O O . TYR A 1 137 ? 24.087 87.600 122.801 1.00 78.68 204 TYR A O 1
ATOM 943 N N . GLU A 1 138 ? 25.351 88.316 124.519 1.00 66.67 205 GLU A N 1
ATOM 944 C CA . GLU A 1 138 ? 24.223 88.470 125.451 1.00 70.58 205 GLU A CA 1
ATOM 945 C C . GLU A 1 138 ? 23.685 89.897 125.573 1.00 63.42 205 GLU A C 1
ATOM 946 O O . GLU A 1 138 ? 22.566 90.108 126.035 1.00 68.00 205 GLU A O 1
ATOM 952 N N . MET A 1 139 ? 24.498 90.864 125.172 1.00 61.28 206 MET A N 1
ATOM 953 C CA . MET A 1 139 ? 24.242 92.260 125.405 1.00 56.03 206 MET A CA 1
ATOM 954 C C . MET A 1 139 ? 22.972 92.784 124.782 1.00 54.40 206 MET A C 1
ATOM 955 O O . MET A 1 139 ? 22.188 93.403 125.477 1.00 61.53 206 MET A O 1
ATOM 960 N N . PHE A 1 140 ? 22.783 92.569 123.484 1.00 57.41 207 PHE A N 1
ATOM 961 C CA . PHE A 1 140 ? 21.652 93.176 122.741 1.00 58.07 207 PHE A CA 1
ATOM 962 C C . PHE A 1 140 ? 20.275 92.626 123.109 1.00 60.69 207 PHE A C 1
ATOM 963 O O . PHE A 1 140 ? 19.311 93.396 123.257 1.00 62.03 207 PHE A O 1
ATOM 971 N N . PRO A 1 141 ? 20.171 91.299 123.250 1.00 58.54 208 PRO A N 1
ATOM 972 C CA . PRO A 1 141 ? 18.943 90.737 123.776 1.00 60.22 208 PRO A CA 1
ATOM 973 C C . PRO A 1 141 ? 18.596 91.251 125.158 1.00 58.73 208 PRO A C 1
ATOM 974 O O . PRO A 1 141 ? 17.414 91.372 125.486 1.00 56.96 208 PRO A O 1
ATOM 978 N N . LEU A 1 142 ? 19.618 91.530 125.967 1.00 58.11 209 LEU A N 1
ATOM 979 C CA . LEU A 1 142 ? 19.389 92.058 127.286 1.00 55.05 209 LEU A CA 1
ATOM 980 C C . LEU A 1 142 ? 18.831 93.471 127.192 1.00 61.04 209 LEU A C 1
ATOM 981 O O . LEU A 1 142 ? 17.839 93.788 127.870 1.00 66.19 209 LEU A O 1
ATOM 986 N N . LEU A 1 143 ? 19.453 94.316 126.364 1.00 57.15 210 LEU A N 1
ATOM 987 C CA . LEU A 1 143 ? 18.973 95.702 126.193 1.00 57.79 210 LEU A CA 1
ATOM 988 C C . LEU A 1 143 ? 17.530 95.727 125.729 1.00 59.92 210 LEU A C 1
ATOM 989 O O . LEU A 1 143 ? 16.713 96.514 126.211 1.00 59.84 210 LEU A O 1
ATOM 994 N N . THR A 1 144 ? 17.219 94.868 124.774 1.00 63.57 211 THR A N 1
ATOM 995 C CA . THR A 1 144 ? 15.874 94.803 124.253 1.00 62.91 211 THR A CA 1
ATOM 996 C C . THR A 1 144 ? 14.907 94.418 125.349 1.00 61.16 211 THR A C 1
ATOM 997 O O . THR A 1 144 ? 13.803 94.934 125.425 1.00 68.47 211 THR A O 1
ATOM 1001 N N . LEU A 1 145 ? 15.323 93.507 126.204 1.00 66.50 212 LEU A N 1
ATOM 1002 C CA . LEU A 1 145 ? 14.482 93.084 127.310 1.00 68.50 212 LEU A CA 1
ATOM 1003 C C . LEU A 1 145 ? 14.219 94.284 128.222 1.00 65.50 212 LEU A C 1
ATOM 1004 O O . LEU A 1 145 ? 13.084 94.673 128.482 1.00 68.22 212 LEU A O 1
ATOM 1009 N N . TRP A 1 146 ? 15.301 94.900 128.655 1.00 59.22 213 TRP A N 1
ATOM 1010 C CA . TRP A 1 146 ? 15.235 96.052 129.526 1.00 58.08 213 TRP A CA 1
ATOM 1011 C C . TRP A 1 146 ? 14.425 97.233 128.969 1.00 57.54 213 TRP A C 1
ATOM 1012 O O . TRP A 1 146 ? 13.848 97.996 129.737 1.00 53.30 213 TRP A O 1
ATOM 1023 N N . LEU A 1 147 ? 14.406 97.397 127.650 1.00 59.35 214 LEU A N 1
ATOM 1024 C CA . LEU A 1 147 ? 13.623 98.454 127.036 1.00 59.10 214 LEU A CA 1
ATOM 1025 C C . LEU A 1 147 ? 12.164 98.245 127.341 1.00 56.09 214 LEU A C 1
ATOM 1026 O O . LEU A 1 147 ? 11.451 99.182 127.699 1.00 46.99 214 LEU A O 1
ATOM 1031 N N . ASN A 1 148 ? 11.718 97.005 127.145 1.00 60.32 215 ASN A N 1
ATOM 1032 C CA . ASN A 1 148 ? 10.339 96.652 127.397 1.00 60.15 215 ASN A CA 1
ATOM 1033 C C . ASN A 1 148 ? 10.049 96.973 128.860 1.00 61.34 215 ASN A C 1
ATOM 1034 O O . ASN A 1 148 ? 9.166 97.764 129.160 1.00 60.96 215 ASN A O 1
ATOM 1039 N N . GLN A 1 149 ? 10.839 96.403 129.762 1.00 63.13 216 GLN A N 1
ATOM 1040 C CA . GLN A 1 149 ? 10.680 96.667 131.177 1.00 61.52 216 GLN A CA 1
ATOM 1041 C C . GLN A 1 149 ? 10.644 98.156 131.406 1.00 59.11 216 GLN A C 1
ATOM 1042 O O . GLN A 1 149 ? 9.696 98.665 132.020 1.00 62.70 216 GLN A O 1
ATOM 1048 N N . ALA A 1 150 ? 11.661 98.862 130.907 1.00 48.95 217 ALA A N 1
ATOM 1049 C CA . ALA A 1 150 ? 11.865 100.252 131.324 1.00 49.90 217 ALA A CA 1
ATOM 1050 C C . ALA A 1 150 ? 10.731 101.126 130.838 1.00 54.84 217 ALA A C 1
ATOM 1051 O O . ALA A 1 150 ? 10.174 101.935 131.585 1.00 63.83 217 ALA A O 1
ATOM 1053 N N . TYR A 1 151 ? 10.367 100.944 129.585 1.00 60.11 218 TYR A N 1
ATOM 1054 C CA . TYR A 1 151 ? 9.248 101.676 129.060 1.00 64.69 218 TYR A CA 1
ATOM 1055 C C . TYR A 1 151 ? 7.962 101.374 129.857 1.00 64.92 218 TYR A C 1
ATOM 1056 O O . TYR A 1 151 ? 7.330 102.299 130.367 1.00 64.02 218 TYR A O 1
ATOM 1065 N N . ARG A 1 152 ? 7.606 100.094 129.979 1.00 65.86 219 ARG A N 1
ATOM 1066 C CA . ARG A 1 152 ? 6.427 99.673 130.769 1.00 73.19 219 ARG A CA 1
ATOM 1067 C C . ARG A 1 152 ? 6.339 100.419 132.102 1.00 71.62 219 ARG A C 1
ATOM 1068 O O . ARG A 1 152 ? 5.283 100.943 132.456 1.00 73.53 219 ARG A O 1
ATOM 1076 N N . ALA A 1 153 ? 7.463 100.494 132.813 1.00 66.18 220 ALA A N 1
ATOM 1077 C CA . ALA A 1 153 ? 7.501 101.149 134.118 1.00 64.44 220 ALA A CA 1
ATOM 1078 C C . ALA A 1 153 ? 7.397 102.667 134.034 1.00 64.87 220 ALA A C 1
ATOM 1079 O O . ALA A 1 153 ? 6.981 103.317 134.989 1.00 69.75 220 ALA A O 1
ATOM 1081 N N . ALA A 1 154 ? 7.781 103.256 132.913 1.00 65.02 221 ALA A N 1
ATOM 1082 C CA . ALA A 1 154 ? 7.624 104.701 132.790 1.00 67.07 221 ALA A CA 1
ATOM 1083 C C . ALA A 1 154 ? 6.187 105.026 132.491 1.00 68.61 221 ALA A C 1
ATOM 1084 O O . ALA A 1 154 ? 5.649 105.977 133.034 1.00 74.31 221 ALA A O 1
ATOM 1086 N N . ARG A 1 155 ? 5.559 104.218 131.647 1.00 70.14 222 ARG A N 1
ATOM 1087 C CA . ARG A 1 155 ? 4.209 104.511 131.208 1.00 80.31 222 ARG A CA 1
ATOM 1088 C C . ARG A 1 155 ? 3.268 104.443 132.389 1.00 84.79 222 ARG A C 1
ATOM 1089 O O . ARG A 1 155 ? 2.349 105.263 132.522 1.00 89.33 222 ARG A O 1
ATOM 1097 N N . ASP A 1 156 ? 3.503 103.454 133.238 1.00 81.04 223 ASP A N 1
ATOM 1098 C CA . ASP A 1 156 ? 2.671 103.262 134.402 1.00 84.82 223 ASP A CA 1
ATOM 1099 C C . ASP A 1 156 ? 2.814 104.473 135.326 1.00 85.92 223 ASP A C 1
ATOM 1100 O O . ASP A 1 156 ? 1.811 105.117 135.647 1.00 97.65 223 ASP A O 1
ATOM 1105 N N . ALA A 1 157 ? 4.043 104.824 135.702 1.00 79.36 224 ALA A N 1
ATOM 1106 C CA . ALA A 1 157 ? 4.295 106.020 136.526 1.00 80.09 224 ALA A CA 1
ATOM 1107 C C . ALA A 1 157 ? 3.547 107.234 136.005 1.00 86.88 224 ALA A C 1
ATOM 1108 O O . ALA A 1 157 ? 2.924 107.970 136.773 1.00 100.54 224 ALA A O 1
ATOM 1110 N N . ARG A 1 158 ? 3.611 107.421 134.691 1.00 86.63 225 ARG A N 1
ATOM 1111 C CA . ARG A 1 158 ? 2.957 108.530 134.009 1.00 86.45 225 ARG A CA 1
ATOM 1112 C C . ARG A 1 158 ? 1.422 108.420 134.008 1.00 96.30 225 ARG A C 1
ATOM 1113 O O . ARG A 1 158 ? 0.734 109.438 133.963 1.00 93.47 225 ARG A O 1
ATOM 1121 N N . LYS A 1 159 ? 0.894 107.194 134.011 1.00 104.81 226 LYS A N 1
ATOM 1122 C CA . LYS A 1 159 ? -0.556 106.968 134.117 1.00 116.43 226 LYS A CA 1
ATOM 1123 C C . LYS A 1 159 ? -1.036 107.373 135.491 1.00 118.91 226 LYS A C 1
ATOM 1124 O O . LYS A 1 159 ? -2.020 108.097 135.638 1.00 129.48 226 LYS A O 1
ATOM 1130 N N . LEU A 1 160 ? -0.317 106.898 136.494 1.00 113.60 227 LEU A N 1
ATOM 1131 C CA . LEU A 1 160 ? -0.672 107.144 137.875 1.00 118.44 227 LEU A CA 1
ATOM 1132 C C . LEU A 1 160 ? -0.326 108.568 138.262 1.00 115.77 227 LEU A C 1
ATOM 1133 O O . LEU A 1 160 ? -0.808 109.055 139.278 1.00 128.92 227 LEU A O 1
ATOM 1138 N N . ALA A 1 161 ? 0.515 109.231 137.472 1.00 103.87 228 ALA A N 1
ATOM 1139 C CA . ALA A 1 161 ? 0.715 110.663 137.640 1.00 106.92 228 ALA A CA 1
ATOM 1140 C C . ALA A 1 161 ? -0.515 111.422 137.143 1.00 117.04 228 ALA A C 1
ATOM 1141 O O . ALA A 1 161 ? -1.075 112.234 137.871 1.00 121.95 228 ALA A O 1
ATOM 1143 N N . LEU A 1 162 ? -0.938 111.143 135.912 1.00 116.62 229 LEU A N 1
ATOM 1144 C CA . LEU A 1 162 ? -2.183 111.692 135.383 1.00 124.22 229 LEU A CA 1
ATOM 1145 C C . LEU A 1 162 ? -3.380 111.388 136.296 1.00 132.39 229 LEU A C 1
ATOM 1146 O O . LEU A 1 162 ? -4.235 112.256 136.528 1.00 131.36 229 LEU A O 1
ATOM 1151 N N . ALA A 1 163 ? -3.437 110.161 136.811 1.00 131.58 230 ALA A N 1
ATOM 1152 C CA . ALA A 1 163 ? -4.482 109.777 137.755 1.00 141.25 230 ALA A CA 1
ATOM 1153 C C . ALA A 1 163 ? -4.339 110.581 139.054 1.00 148.57 230 ALA A C 1
ATOM 1154 O O . ALA A 1 163 ? -5.084 111.531 139.262 1.00 150.68 230 ALA A O 1
ATOM 1156 N N . ARG A 1 164 ? -3.361 110.254 139.898 1.00 152.81 231 ARG A N 1
ATOM 1157 C CA . ARG A 1 164 ? -3.157 111.001 141.146 1.00 158.14 231 ARG A CA 1
ATOM 1158 C C . ARG A 1 164 ? -2.567 112.390 140.865 1.00 154.00 231 ARG A C 1
ATOM 1159 O O . ARG A 1 164 ? -3.168 113.211 140.122 1.00 146.91 231 ARG A O 1
ATOM 1167 N N . PRO A 1 176 ? 8.449 117.867 136.065 1.00 97.00 243 PRO A N 1
ATOM 1168 C CA . PRO A 1 176 ? 9.652 117.071 136.311 1.00 95.44 243 PRO A CA 1
ATOM 1169 C C . PRO A 1 176 ? 9.517 115.629 135.829 1.00 88.67 243 PRO A C 1
ATOM 1170 O O . PRO A 1 176 ? 8.411 115.168 135.534 1.00 91.12 243 PRO A O 1
ATOM 1174 N N . ALA A 1 177 ? 10.652 114.938 135.769 1.00 81.23 244 ALA A N 1
ATOM 1175 C CA . ALA A 1 177 ? 10.747 113.588 135.216 1.00 72.04 244 ALA A CA 1
ATOM 1176 C C . ALA A 1 177 ? 10.795 112.567 136.342 1.00 71.58 244 ALA A C 1
ATOM 1177 O O . ALA A 1 177 ? 11.531 112.746 137.327 1.00 72.47 244 ALA A O 1
ATOM 1179 N N . SER A 1 178 ? 10.017 111.497 136.208 1.00 67.55 245 SER A N 1
ATOM 1180 C CA . SER A 1 178 ? 10.009 110.455 137.225 1.00 70.06 245 SER A CA 1
ATOM 1181 C C . SER A 1 178 ? 11.321 109.649 137.196 1.00 68.05 245 SER A C 1
ATOM 1182 O O . SER A 1 178 ? 12.032 109.633 136.188 1.00 63.89 245 SER A O 1
ATOM 1185 N N . PRO A 1 179 ? 11.667 108.999 138.317 1.00 69.16 246 PRO A N 1
ATOM 1186 C CA . PRO A 1 179 ? 12.819 108.103 138.266 1.00 65.45 246 PRO A CA 1
ATOM 1187 C C . PRO A 1 179 ? 12.718 107.131 137.088 1.00 63.93 246 PRO A C 1
ATOM 1188 O O . PRO A 1 179 ? 13.733 106.783 136.494 1.00 64.81 246 PRO A O 1
ATOM 1192 N N . GLU A 1 180 ? 11.499 106.731 136.731 1.00 67.45 247 GLU A N 1
ATOM 1193 C CA . GLU A 1 180 ? 11.287 105.810 135.618 1.00 64.18 247 GLU A CA 1
ATOM 1194 C C . GLU A 1 180 ? 11.575 106.486 134.287 1.00 59.37 247 GLU A C 1
ATOM 1195 O O . GLU A 1 180 ? 12.202 105.899 133.424 1.00 58.92 247 GLU A O 1
ATOM 1201 N N . ASP A 1 181 ? 11.149 107.729 134.139 1.00 62.71 248 ASP A N 1
ATOM 1202 C CA . ASP A 1 181 ? 11.542 108.537 132.983 1.00 63.78 248 ASP A CA 1
ATOM 1203 C C . ASP A 1 181 ? 13.060 108.623 132.881 1.00 62.84 248 ASP A C 1
ATOM 1204 O O . ASP A 1 181 ? 13.630 108.484 131.801 1.00 66.96 248 ASP A O 1
ATOM 1209 N N . LYS A 1 182 ? 13.713 108.856 134.008 1.00 59.39 249 LYS A N 1
ATOM 1210 C CA . LYS A 1 182 ? 15.149 109.046 134.015 1.00 56.53 249 LYS A CA 1
ATOM 1211 C C . LYS A 1 182 ? 15.844 107.767 133.657 1.00 54.52 249 LYS A C 1
ATOM 1212 O O . LYS A 1 182 ? 16.810 107.793 132.892 1.00 52.30 249 LYS A O 1
ATOM 1218 N N . ASN A 1 183 ? 15.337 106.652 134.191 1.00 53.09 250 ASN A N 1
ATOM 1219 C CA . ASN A 1 183 ? 15.871 105.319 133.889 1.00 47.79 250 ASN A CA 1
ATOM 1220 C C . ASN A 1 183 ? 15.803 105.018 132.400 1.00 49.53 250 ASN A C 1
ATOM 1221 O O . ASN A 1 183 ? 16.764 104.546 131.794 1.00 48.36 250 ASN A O 1
ATOM 1226 N N . LEU A 1 184 ? 14.633 105.298 131.836 1.00 54.08 251 LEU A N 1
ATOM 1227 C CA . LEU A 1 184 ? 14.351 105.090 130.427 1.00 54.00 251 LEU A CA 1
ATOM 1228 C C . LEU A 1 184 ? 15.293 105.928 129.545 1.00 49.29 251 LEU A C 1
ATOM 1229 O O . LEU A 1 184 ? 15.876 105.420 128.610 1.00 45.18 251 LEU A O 1
ATOM 1234 N N . SER A 1 185 ? 15.486 107.197 129.866 1.00 47.98 252 SER A N 1
ATOM 1235 C CA . SER A 1 185 ? 16.439 107.989 129.093 1.00 46.17 252 SER A CA 1
ATOM 1236 C C . SER A 1 185 ? 17.786 107.356 129.080 1.00 43.34 252 SER A C 1
ATOM 1237 O O . SER A 1 185 ? 18.408 107.251 128.047 1.00 48.88 252 SER A O 1
ATOM 1240 N N . GLN A 1 186 ? 18.241 106.949 130.252 1.00 43.69 253 GLN A N 1
ATOM 1241 C CA . GLN A 1 186 ? 19.598 106.526 130.406 1.00 44.85 253 GLN A CA 1
ATOM 1242 C C . GLN A 1 186 ? 19.842 105.218 129.662 1.00 45.62 253 GLN A C 1
ATOM 1243 O O . GLN A 1 186 ? 20.934 105.001 129.102 1.00 43.45 253 GLN A O 1
ATOM 1249 N N . LEU A 1 187 ? 18.809 104.378 129.626 1.00 39.68 254 LEU A N 1
ATOM 1250 C CA . LEU A 1 187 ? 18.844 103.166 128.862 1.00 38.52 254 LEU A CA 1
ATOM 1251 C C . LEU A 1 187 ? 18.885 103.433 127.343 1.00 41.00 254 LEU A C 1
ATOM 1252 O O . LEU A 1 187 ? 19.689 102.811 126.626 1.00 40.34 254 LEU A O 1
ATOM 1257 N N . PHE A 1 188 ? 18.029 104.330 126.851 1.00 38.83 255 PHE A N 1
ATOM 1258 C CA . PHE A 1 188 ? 18.079 104.742 125.440 1.00 43.13 255 PHE A CA 1
ATOM 1259 C C . PHE A 1 188 ? 19.494 105.224 125.117 1.00 40.30 255 PHE A C 1
ATOM 1260 O O . PHE A 1 188 ? 20.082 104.821 124.109 1.00 39.92 255 PHE A O 1
ATOM 1268 N N . ALA A 1 189 ? 20.040 106.085 125.963 1.00 36.36 256 ALA A N 1
ATOM 1269 C CA . ALA A 1 189 ? 21.427 106.526 125.756 1.00 44.94 256 ALA A CA 1
ATOM 1270 C C . ALA A 1 189 ? 22.340 105.300 125.642 1.00 48.35 256 ALA A C 1
ATOM 1271 O O . ALA A 1 189 ? 23.158 105.236 124.746 1.00 49.80 256 ALA A O 1
ATOM 1273 N N . LEU A 1 190 ? 22.155 104.311 126.517 1.00 48.38 257 LEU A N 1
ATOM 1274 C CA . LEU A 1 190 ? 23.013 103.120 126.503 1.00 49.78 257 LEU A CA 1
ATOM 1275 C C . LEU A 1 190 ? 22.847 102.304 125.248 1.00 46.98 257 LEU A C 1
ATOM 1276 O O . LEU A 1 190 ? 23.803 101.743 124.750 1.00 49.59 257 LEU A O 1
ATOM 1281 N N . VAL A 1 191 ? 21.624 102.219 124.756 1.00 46.83 258 VAL A N 1
ATOM 1282 C CA . VAL A 1 191 ? 21.330 101.428 123.565 1.00 46.56 258 VAL A CA 1
ATOM 1283 C C . VAL A 1 191 ? 21.966 102.117 122.351 1.00 49.67 258 VAL A C 1
ATOM 1284 O O . VAL A 1 191 ? 22.561 101.470 121.497 1.00 57.60 258 VAL A O 1
ATOM 1288 N N . LYS A 1 192 ? 21.826 103.432 122.277 1.00 53.42 259 LYS A N 1
ATOM 1289 C CA . LYS A 1 192 ? 22.500 104.222 121.247 1.00 58.67 259 LYS A CA 1
ATOM 1290 C C . LYS A 1 192 ? 24.022 103.937 121.231 1.00 54.11 259 LYS A C 1
ATOM 1291 O O . LYS A 1 192 ? 24.594 103.713 120.176 1.00 50.87 259 LYS A O 1
ATOM 1297 N N . ASP A 1 193 ? 24.660 103.907 122.396 1.00 50.68 260 ASP A N 1
ATOM 1298 C CA . ASP A 1 193 ? 26.120 103.750 122.469 1.00 55.16 260 ASP A CA 1
ATOM 1299 C C . ASP A 1 193 ? 26.617 102.338 122.163 1.00 58.94 260 ASP A C 1
ATOM 1300 O O . ASP A 1 193 ? 27.718 102.145 121.601 1.00 55.76 260 ASP A O 1
ATOM 1305 N N . VAL A 1 194 ? 25.809 101.348 122.530 1.00 52.97 261 VAL A N 1
ATOM 1306 C CA . VAL A 1 194 ? 26.181 99.981 122.286 1.00 50.52 261 VAL A CA 1
ATOM 1307 C C . VAL A 1 194 ? 26.132 99.747 120.788 1.00 49.78 261 VAL A C 1
ATOM 1308 O O . VAL A 1 194 ? 26.996 99.094 120.242 1.00 56.00 261 VAL A O 1
ATOM 1312 N N . ILE A 1 195 ? 25.150 100.337 120.122 1.00 53.55 262 ILE A N 1
ATOM 1313 C CA . ILE A 1 195 ? 25.035 100.271 118.667 1.00 51.21 262 ILE A CA 1
ATOM 1314 C C . ILE A 1 195 ? 26.261 100.905 118.029 1.00 54.00 262 ILE A C 1
ATOM 1315 O O . ILE A 1 195 ? 26.898 100.317 117.159 1.00 62.93 262 ILE A O 1
ATOM 1320 N N . LYS A 1 196 ? 26.623 102.083 118.510 1.00 54.69 263 LYS A N 1
ATOM 1321 C CA . LYS A 1 196 ? 27.745 102.821 117.960 1.00 54.28 263 LYS A CA 1
ATOM 1322 C C . LYS A 1 196 ? 29.010 101.991 118.004 1.00 56.44 263 LYS A C 1
ATOM 1323 O O . LYS A 1 196 ? 29.666 101.810 116.976 1.00 60.33 263 LYS A O 1
ATOM 1329 N N . PHE A 1 197 ? 29.328 101.472 119.187 1.00 56.62 264 PHE A N 1
ATOM 1330 C CA . PHE A 1 197 ? 30.602 100.776 119.418 1.00 58.92 264 PHE A CA 1
ATOM 1331 C C . PHE A 1 197 ? 30.625 99.274 119.158 1.00 58.24 264 PHE A C 1
ATOM 1332 O O . PHE A 1 197 ? 31.694 98.723 119.034 1.00 60.66 264 PHE A O 1
ATOM 1340 N N . ASN A 1 198 ? 29.479 98.613 119.049 1.00 56.69 265 ASN A N 1
ATOM 1341 C CA . ASN A 1 198 ? 29.469 97.144 119.076 1.00 58.42 265 ASN A CA 1
ATOM 1342 C C . ASN A 1 198 ? 28.309 96.533 118.320 1.00 58.43 265 ASN A C 1
ATOM 1343 O O . ASN A 1 198 ? 27.782 95.490 118.715 1.00 56.44 265 ASN A O 1
ATOM 1348 N N . PHE A 1 199 ? 27.913 97.172 117.231 1.00 63.92 266 PHE A N 1
ATOM 1349 C CA . PHE A 1 199 ? 26.838 96.649 116.401 1.00 67.07 266 PHE A CA 1
ATOM 1350 C C . PHE A 1 199 ? 27.170 95.317 115.715 1.00 68.31 266 PHE A C 1
ATOM 1351 O O . PHE A 1 199 ? 26.270 94.527 115.436 1.00 75.77 266 PHE A O 1
ATOM 1359 N N . LYS A 1 200 ? 28.440 95.057 115.427 1.00 68.35 267 LYS A N 1
ATOM 1360 C CA . LYS A 1 200 ? 28.812 93.775 114.813 1.00 71.98 267 LYS A CA 1
ATOM 1361 C C . LYS A 1 200 ? 28.314 92.560 115.593 1.00 73.31 267 LYS A C 1
ATOM 1362 O O . LYS A 1 200 ? 28.018 91.539 114.997 1.00 74.19 267 LYS A O 1
ATOM 1368 N N . PHE A 1 201 ? 28.211 92.677 116.920 1.00 72.95 268 PHE A N 1
ATOM 1369 C CA . PHE A 1 201 ? 27.715 91.572 117.761 1.00 73.36 268 PHE A CA 1
ATOM 1370 C C . PHE A 1 201 ? 26.195 91.514 117.870 1.00 71.56 268 PHE A C 1
ATOM 1371 O O . PHE A 1 201 ? 25.630 90.688 118.619 1.00 69.08 268 PHE A O 1
ATOM 1379 N N . ALA A 1 202 ? 25.541 92.398 117.129 1.00 68.66 269 ALA A N 1
ATOM 1380 C CA . ALA A 1 202 ? 24.111 92.364 116.999 1.00 69.47 269 ALA A CA 1
ATOM 1381 C C . ALA A 1 202 ? 23.782 91.472 115.835 1.00 74.63 269 ALA A C 1
ATOM 1382 O O . ALA A 1 202 ? 24.143 91.763 114.694 1.00 81.53 269 ALA A O 1
ATOM 1384 N N . THR A 1 203 ? 23.085 90.386 116.125 1.00 74.04 270 THR A N 1
ATOM 1385 C CA . THR A 1 203 ? 22.583 89.525 115.079 1.00 76.30 270 THR A CA 1
ATOM 1386 C C . THR A 1 203 ? 21.406 90.230 114.430 1.00 74.74 270 THR A C 1
ATOM 1387 O O . THR A 1 203 ? 20.783 91.100 115.033 1.00 73.13 270 THR A O 1
ATOM 1391 N N . ASP A 1 204 ? 21.087 89.810 113.212 1.00 83.07 271 ASP A N 1
ATOM 1392 C CA . ASP A 1 204 ? 19.966 90.354 112.433 1.00 80.53 271 ASP A CA 1
ATOM 1393 C C . ASP A 1 204 ? 18.606 90.240 113.149 1.00 81.03 271 ASP A C 1
ATOM 1394 O O . ASP A 1 204 ? 17.758 91.132 113.034 1.00 77.93 271 ASP A O 1
ATOM 1399 N N . ASP A 1 205 ? 18.406 89.148 113.881 1.00 83.70 272 ASP A N 1
ATOM 1400 C CA . ASP A 1 205 ? 17.118 88.877 114.495 1.00 85.63 272 ASP A CA 1
ATOM 1401 C C . ASP A 1 205 ? 16.902 89.661 115.789 1.00 81.87 272 ASP A C 1
ATOM 1402 O O . ASP A 1 205 ? 15.760 89.940 116.150 1.00 83.60 272 ASP A O 1
ATOM 1407 N N . VAL A 1 206 ? 17.975 90.010 116.494 1.00 75.90 273 VAL A N 1
ATOM 1408 C CA . VAL A 1 206 ? 17.842 90.825 117.705 1.00 73.09 273 VAL A CA 1
ATOM 1409 C C . VAL A 1 206 ? 17.547 92.269 117.299 1.00 68.89 273 VAL A C 1
ATOM 1410 O O . VAL A 1 206 ? 16.795 92.977 117.969 1.00 68.03 273 VAL A O 1
ATOM 1414 N N . ILE A 1 207 ? 18.127 92.688 116.184 1.00 66.95 274 ILE A N 1
ATOM 1415 C CA . ILE A 1 207 ? 17.889 94.013 115.657 1.00 64.78 274 ILE A CA 1
ATOM 1416 C C . ILE A 1 207 ? 16.445 94.162 115.195 1.00 60.98 274 ILE A C 1
ATOM 1417 O O . ILE A 1 207 ? 15.799 95.202 115.422 1.00 58.59 274 ILE A O 1
ATOM 1422 N N . ALA A 1 208 ? 15.937 93.127 114.555 1.00 62.17 275 ALA A N 1
ATOM 1423 C CA . ALA A 1 208 ? 14.517 93.070 114.240 1.00 65.16 275 ALA A CA 1
ATOM 1424 C C . ALA A 1 208 ? 13.731 93.291 115.529 1.00 63.54 275 ALA A C 1
ATOM 1425 O O . ALA A 1 208 ? 12.836 94.140 115.579 1.00 70.13 275 ALA A O 1
ATOM 1427 N N . GLY A 1 209 ? 14.106 92.582 116.590 1.00 59.06 276 GLY A N 1
ATOM 1428 C CA . GLY A 1 209 ? 13.452 92.771 117.878 1.00 59.22 276 GLY A CA 1
ATOM 1429 C C . GLY A 1 209 ? 13.606 94.196 118.412 1.00 58.83 276 GLY A C 1
ATOM 1430 O O . GLY A 1 209 ? 12.659 94.828 118.916 1.00 55.66 276 GLY A O 1
ATOM 1431 N N . LEU A 1 210 ? 14.815 94.716 118.320 1.00 56.19 277 LEU A N 1
ATOM 1432 C CA . LEU A 1 210 ? 15.071 96.010 118.891 1.00 55.21 277 LEU A CA 1
ATOM 1433 C C . LEU A 1 210 ? 14.241 97.057 118.155 1.00 54.83 277 LEU A C 1
ATOM 1434 O O . LEU A 1 210 ? 13.569 97.856 118.788 1.00 49.20 277 LEU A O 1
ATOM 1439 N N . ILE A 1 211 ? 14.259 97.009 116.824 1.00 55.77 278 ILE A N 1
ATOM 1440 C CA . ILE A 1 211 ? 13.500 97.943 116.005 1.00 54.17 278 ILE A CA 1
ATOM 1441 C C . ILE A 1 211 ? 12.031 97.964 116.380 1.00 60.22 278 ILE A C 1
ATOM 1442 O O . ILE A 1 211 ? 11.480 99.044 116.613 1.00 63.73 278 ILE A O 1
ATOM 1447 N N . ASP A 1 212 ? 11.403 96.782 116.439 1.00 64.43 279 ASP A N 1
ATOM 1448 C CA . ASP A 1 212 ? 9.988 96.669 116.847 1.00 66.35 279 ASP A CA 1
ATOM 1449 C C . ASP A 1 212 ? 9.713 97.397 118.148 1.00 60.65 279 ASP A C 1
ATOM 1450 O O . ASP A 1 212 ? 8.733 98.129 118.283 1.00 68.43 279 ASP A O 1
ATOM 1455 N N . MET A 1 213 ? 10.576 97.162 119.116 1.00 54.93 280 MET A N 1
ATOM 1456 C CA . MET A 1 213 ? 10.405 97.735 120.437 1.00 60.50 280 MET A CA 1
ATOM 1457 C C . MET A 1 213 ? 10.417 99.277 120.386 1.00 60.47 280 MET A C 1
ATOM 1458 O O . MET A 1 213 ? 9.587 99.931 121.032 1.00 56.96 280 MET A O 1
ATOM 1463 N N . LEU A 1 214 ? 11.334 99.850 119.599 1.00 54.98 281 LEU A N 1
ATOM 1464 C CA . LEU A 1 214 ? 11.438 101.304 119.497 1.00 56.39 281 LEU A CA 1
ATOM 1465 C C . LEU A 1 214 ? 10.235 101.922 118.810 1.00 58.08 281 LEU A C 1
ATOM 1466 O O . LEU A 1 214 ? 9.824 103.040 119.139 1.00 53.62 281 LEU A O 1
ATOM 1471 N N . LEU A 1 215 ? 9.689 101.208 117.837 1.00 57.48 282 LEU A N 1
ATOM 1472 C CA . LEU A 1 215 ? 8.595 101.759 117.081 1.00 61.40 282 LEU A CA 1
ATOM 1473 C C . LEU A 1 215 ? 7.331 101.732 117.909 1.00 62.99 282 LEU A C 1
ATOM 1474 O O . LEU A 1 215 ? 6.542 102.671 117.856 1.00 69.51 282 LEU A O 1
ATOM 1479 N N . LYS A 1 216 ? 7.142 100.661 118.669 1.00 63.78 283 LYS A N 1
ATOM 1480 C CA . LYS A 1 216 ? 6.047 100.584 119.645 1.00 68.95 283 LYS A CA 1
ATOM 1481 C C . LYS A 1 216 ? 6.076 101.877 120.470 1.00 63.64 283 LYS A C 1
ATOM 1482 O O . LYS A 1 216 ? 5.143 102.690 120.457 1.00 61.41 283 LYS A O 1
ATOM 1488 N N . ILE A 1 217 ? 7.196 102.088 121.140 1.00 55.49 284 ILE A N 1
ATOM 1489 C CA . ILE A 1 217 ? 7.362 103.253 121.983 1.00 55.16 284 ILE A CA 1
ATOM 1490 C C . ILE A 1 217 ? 7.108 104.544 121.208 1.00 53.30 284 ILE A C 1
ATOM 1491 O O . ILE A 1 217 ? 6.494 105.469 121.724 1.00 54.52 284 ILE A O 1
ATOM 1496 N N . CYS A 1 218 ? 7.551 104.596 119.962 1.00 55.41 285 CYS A N 1
ATOM 1497 C CA . CYS A 1 218 ? 7.286 105.741 119.113 1.00 52.75 285 CYS A CA 1
ATOM 1498 C C . CYS A 1 218 ? 5.799 106.026 118.963 1.00 55.19 285 CYS A C 1
ATOM 1499 O O . CYS A 1 218 ? 5.349 107.155 119.120 1.00 51.61 285 CYS A O 1
ATOM 1502 N N . MET A 1 219 ? 5.015 104.998 118.689 1.00 62.17 286 MET A N 1
ATOM 1503 C CA . MET A 1 219 ? 3.611 105.210 118.411 1.00 62.05 286 MET A CA 1
ATOM 1504 C C . MET A 1 219 ? 2.758 105.303 119.648 1.00 68.59 286 MET A C 1
ATOM 1505 O O . MET A 1 219 ? 1.560 105.506 119.540 1.00 85.40 286 MET A O 1
ATOM 1510 N N . LEU A 1 220 ? 3.325 105.143 120.832 1.00 73.10 287 LEU A N 1
ATOM 1511 C CA . LEU A 1 220 ? 2.512 105.324 122.026 1.00 80.39 287 LEU A CA 1
ATOM 1512 C C . LEU A 1 220 ? 3.399 105.744 123.127 1.00 77.41 287 LEU A C 1
ATOM 1513 O O . LEU A 1 220 ? 3.965 104.927 123.804 1.00 102.29 287 LEU A O 1
ATOM 1518 N N . THR A 1 221 ? 3.596 107.037 123.261 1.00 76.73 288 THR A N 1
ATOM 1519 C CA . THR A 1 221 ? 4.356 107.550 124.380 1.00 73.09 288 THR A CA 1
ATOM 1520 C C . THR A 1 221 ? 3.929 108.971 124.582 1.00 76.69 288 THR A C 1
ATOM 1521 O O . THR A 1 221 ? 3.767 109.728 123.625 1.00 81.12 288 THR A O 1
ATOM 1525 N N . SER A 1 222 ? 3.731 109.329 125.840 1.00 79.37 289 SER A N 1
ATOM 1526 C CA . SER A 1 222 ? 3.195 110.630 126.178 1.00 77.53 289 SER A CA 1
ATOM 1527 C C . SER A 1 222 ? 4.309 111.664 126.195 1.00 73.88 289 SER A C 1
ATOM 1528 O O . SER A 1 222 ? 4.028 112.856 126.275 1.00 73.36 289 SER A O 1
ATOM 1531 N N . VAL A 1 223 ? 5.565 111.205 126.086 1.00 70.07 290 VAL A N 1
ATOM 1532 C CA . VAL A 1 223 ? 6.741 112.057 126.295 1.00 66.47 290 VAL A CA 1
ATOM 1533 C C . VAL A 1 223 ? 7.642 112.163 125.058 1.00 63.96 290 VAL A C 1
ATOM 1534 O O . VAL A 1 223 ? 8.269 111.205 124.616 1.00 68.97 290 VAL A O 1
ATOM 1538 N N . GLU A 1 224 ? 7.695 113.369 124.527 1.00 62.33 291 GLU A N 1
ATOM 1539 C CA . GLU A 1 224 ? 8.452 113.714 123.352 1.00 58.70 291 GLU A CA 1
ATOM 1540 C C . GLU A 1 224 ? 9.911 113.256 123.431 1.00 58.01 291 GLU A C 1
ATOM 1541 O O . GLU A 1 224 ? 10.495 112.829 122.427 1.00 62.88 291 GLU A O 1
ATOM 1547 N N . ASP A 1 225 ? 10.503 113.329 124.615 1.00 58.81 292 ASP A N 1
ATOM 1548 C CA . ASP A 1 225 ? 11.908 112.930 124.794 1.00 57.55 292 ASP A CA 1
ATOM 1549 C C . ASP A 1 225 ? 12.151 111.474 124.434 1.00 54.51 292 ASP A C 1
ATOM 1550 O O . ASP A 1 225 ? 13.182 111.172 123.848 1.00 48.39 292 ASP A O 1
ATOM 1555 N N . ASP A 1 226 ? 11.205 110.591 124.780 1.00 52.92 293 ASP A N 1
ATOM 1556 C CA . ASP A 1 226 ? 11.206 109.219 124.293 1.00 48.89 293 ASP A CA 1
ATOM 1557 C C . ASP A 1 226 ? 11.255 109.172 122.763 1.00 50.10 293 ASP A C 1
ATOM 1558 O O . ASP A 1 226 ? 11.939 108.334 122.189 1.00 51.01 293 ASP A O 1
ATOM 1563 N N . LEU A 1 227 ? 10.517 110.044 122.084 1.00 53.48 294 LEU A N 1
ATOM 1564 C CA . LEU A 1 227 ? 10.550 110.045 120.616 1.00 54.34 294 LEU A CA 1
ATOM 1565 C C . LEU A 1 227 ? 11.884 110.531 120.110 1.00 52.28 294 LEU A C 1
ATOM 1566 O O . LEU A 1 227 ? 12.420 110.001 119.153 1.00 47.16 294 LEU A O 1
ATOM 1571 N N . ARG A 1 228 ? 12.384 111.589 120.728 1.00 49.54 295 ARG A N 1
ATOM 1572 C CA . ARG A 1 228 ? 13.669 112.119 120.333 1.00 52.24 295 ARG A CA 1
ATOM 1573 C C . ARG A 1 228 ? 14.652 110.981 120.499 1.00 48.91 295 ARG A C 1
ATOM 1574 O O . ARG A 1 228 ? 15.462 110.714 119.617 1.00 51.58 295 ARG A O 1
ATOM 1582 N N . ALA A 1 229 ? 14.529 110.280 121.616 1.00 46.56 296 ALA A N 1
ATOM 1583 C CA . ALA A 1 229 ? 15.482 109.242 121.973 1.00 47.09 296 ALA A CA 1
ATOM 1584 C C . ALA A 1 229 ? 15.413 108.083 120.987 1.00 47.42 296 ALA A C 1
ATOM 1585 O O . ALA A 1 229 ? 16.447 107.637 120.524 1.00 46.94 296 ALA A O 1
ATOM 1587 N N . CYS A 1 230 ? 14.204 107.616 120.664 1.00 45.11 297 CYS A N 1
ATOM 1588 C CA . CYS A 1 230 ? 14.025 106.542 119.701 1.00 44.78 297 CYS A CA 1
ATOM 1589 C C . CYS A 1 230 ? 14.513 106.889 118.314 1.00 51.53 297 CYS A C 1
ATOM 1590 O O . CYS A 1 230 ? 14.990 106.018 117.593 1.00 62.25 297 CYS A O 1
ATOM 1593 N N . ILE A 1 231 ? 14.385 108.152 117.919 1.00 52.28 298 ILE A N 1
ATOM 1594 C CA . ILE A 1 231 ? 14.908 108.576 116.634 1.00 48.84 298 ILE A CA 1
ATOM 1595 C C . ILE A 1 231 ? 16.414 108.443 116.636 1.00 45.26 298 ILE A C 1
ATOM 1596 O O . ILE A 1 231 ? 17.016 107.986 115.662 1.00 48.44 298 ILE A O 1
ATOM 1601 N N . HIS A 1 232 ? 17.031 108.873 117.721 1.00 46.63 299 HIS A N 1
ATOM 1602 C CA . HIS A 1 232 ? 18.482 108.773 117.831 1.00 51.25 299 HIS A CA 1
ATOM 1603 C C . HIS A 1 232 ? 18.928 107.323 117.851 1.00 45.48 299 HIS A C 1
ATOM 1604 O O . HIS A 1 232 ? 19.948 107.006 117.254 1.00 39.46 299 HIS A O 1
ATOM 1611 N N . VAL A 1 233 ? 18.121 106.427 118.426 1.00 41.91 300 VAL A N 1
ATOM 1612 C CA . VAL A 1 233 ? 18.480 105.020 118.388 1.00 42.33 300 VAL A CA 1
ATOM 1613 C C . VAL A 1 233 ? 18.487 104.541 116.949 1.00 42.23 300 VAL A C 1
ATOM 1614 O O . VAL A 1 233 ? 19.392 103.842 116.526 1.00 52.91 300 VAL A O 1
ATOM 1618 N N . ILE A 1 234 ? 17.498 104.956 116.190 1.00 44.97 301 ILE A N 1
ATOM 1619 C CA . ILE A 1 234 ? 17.372 104.543 114.807 1.00 46.02 301 ILE A CA 1
ATOM 1620 C C . ILE A 1 234 ? 18.444 105.180 113.962 1.00 41.99 301 ILE A C 1
ATOM 1621 O O . ILE A 1 234 ? 19.026 104.528 113.121 1.00 42.41 301 ILE A O 1
ATOM 1626 N N . GLU A 1 235 ? 18.712 106.457 114.197 1.00 47.46 302 GLU A N 1
ATOM 1627 C CA . GLU A 1 235 ? 19.857 107.124 113.575 1.00 45.98 302 GLU A CA 1
ATOM 1628 C C . GLU A 1 235 ? 21.076 106.250 113.815 1.00 44.00 302 GLU A C 1
ATOM 1629 O O . GLU A 1 235 ? 21.824 105.979 112.902 1.00 48.74 302 GLU A O 1
ATOM 1635 N N . SER A 1 236 ? 21.255 105.769 115.038 1.00 43.58 303 SER A N 1
ATOM 1636 C CA . SER A 1 236 ? 22.411 104.979 115.348 1.00 45.41 303 SER A CA 1
ATOM 1637 C C . SER A 1 236 ? 22.419 103.749 114.505 1.00 50.34 303 SER A C 1
ATOM 1638 O O . SER A 1 236 ? 23.450 103.404 113.916 1.00 51.38 303 SER A O 1
ATOM 1641 N N . LEU A 1 237 ? 21.286 103.058 114.464 1.00 50.19 304 LEU A N 1
ATOM 1642 C CA . LEU A 1 237 ? 21.246 101.838 113.704 1.00 53.84 304 LEU A CA 1
ATOM 1643 C C . LEU A 1 237 ? 21.755 102.132 112.323 1.00 56.82 304 LEU A C 1
ATOM 1644 O O . LEU A 1 237 ? 22.731 101.522 111.871 1.00 59.45 304 LEU A O 1
ATOM 1649 N N . VAL A 1 238 ? 21.129 103.100 111.666 1.00 52.86 305 VAL A N 1
ATOM 1650 C CA . VAL A 1 238 ? 21.469 103.363 110.270 1.00 56.07 305 VAL A CA 1
ATOM 1651 C C . VAL A 1 238 ? 22.883 103.899 110.137 1.00 52.99 305 VAL A C 1
ATOM 1652 O O . VAL A 1 238 ? 23.568 103.580 109.202 1.00 60.96 305 VAL A O 1
ATOM 1656 N N . THR A 1 239 ? 23.333 104.701 111.077 1.00 49.59 306 THR A N 1
ATOM 1657 C CA . THR A 1 239 ? 24.659 105.252 110.971 1.00 51.24 306 THR A CA 1
ATOM 1658 C C . THR A 1 239 ? 25.699 104.149 111.151 1.00 54.44 306 THR A C 1
ATOM 1659 O O . THR A 1 239 ? 26.657 104.073 110.382 1.00 64.63 306 THR A O 1
ATOM 1663 N N . PHE A 1 240 ? 25.519 103.280 112.139 1.00 55.45 307 PHE A N 1
ATOM 1664 C CA . PHE A 1 240 ? 26.596 102.323 112.512 1.00 55.64 307 PHE A CA 1
ATOM 1665 C C . PHE A 1 240 ? 26.374 100.847 112.212 1.00 54.84 307 PHE A C 1
ATOM 1666 O O . PHE A 1 240 ? 27.309 100.081 112.279 1.00 59.91 307 PHE A O 1
ATOM 1674 N N . GLY A 1 241 ? 25.150 100.466 111.879 1.00 57.56 308 GLY A N 1
ATOM 1675 C CA . GLY A 1 241 ? 24.816 99.106 111.477 1.00 57.04 308 GLY A CA 1
ATOM 1676 C C . GLY A 1 241 ? 23.839 99.148 110.322 1.00 62.16 308 GLY A C 1
ATOM 1677 O O . GLY A 1 241 ? 24.066 99.881 109.344 1.00 64.86 308 GLY A O 1
ATOM 1678 N N . SER A 1 242 ? 22.740 98.394 110.438 1.00 64.08 309 SER A N 1
ATOM 1679 C CA . SER A 1 242 ? 21.726 98.328 109.379 1.00 63.43 309 SER A CA 1
ATOM 1680 C C . SER A 1 242 ? 20.346 97.906 109.838 1.00 62.25 309 SER A C 1
ATOM 1681 O O . SER A 1 242 ? 20.195 97.077 110.711 1.00 68.59 309 SER A O 1
ATOM 1684 N N . ILE A 1 243 ? 19.351 98.524 109.224 1.00 69.80 310 ILE A N 1
ATOM 1685 C CA . ILE A 1 243 ? 17.958 98.137 109.302 1.00 72.85 310 ILE A CA 1
ATOM 1686 C C . ILE A 1 243 ? 17.688 97.027 108.259 1.00 74.87 310 ILE A C 1
ATOM 1687 O O . ILE A 1 243 ? 17.951 97.199 107.069 1.00 72.29 310 ILE A O 1
ATOM 1692 N N . PRO A 1 244 ? 17.153 95.885 108.698 1.00 77.23 311 PRO A N 1
ATOM 1693 C CA . PRO A 1 244 ? 16.848 94.847 107.728 1.00 76.58 311 PRO A CA 1
ATOM 1694 C C . PRO A 1 244 ? 15.730 95.299 106.811 1.00 75.85 311 PRO A C 1
ATOM 1695 O O . PRO A 1 244 ? 14.902 96.097 107.229 1.00 71.58 311 PRO A O 1
ATOM 1699 N N . THR A 1 245 ? 15.696 94.769 105.591 1.00 78.59 312 THR A N 1
ATOM 1700 C CA . THR A 1 245 ? 14.745 95.213 104.571 1.00 84.89 312 THR A CA 1
ATOM 1701 C C . THR A 1 245 ? 13.284 95.164 105.045 1.00 86.38 312 THR A C 1
ATOM 1702 O O . THR A 1 245 ? 12.530 96.120 104.854 1.00 92.16 312 THR A O 1
ATOM 1706 N N . ASN A 1 246 ? 12.888 94.071 105.681 1.00 89.59 313 ASN A N 1
ATOM 1707 C CA . ASN A 1 246 ? 11.496 93.911 106.142 1.00 91.89 313 ASN A CA 1
ATOM 1708 C C . ASN A 1 246 ? 11.022 94.861 107.272 1.00 88.26 313 ASN A C 1
ATOM 1709 O O . ASN A 1 246 ? 9.836 94.880 107.611 1.00 90.91 313 ASN A O 1
ATOM 1714 N N . LYS A 1 247 ? 11.940 95.630 107.854 1.00 83.68 314 LYS A N 1
ATOM 1715 C CA . LYS A 1 247 ? 11.603 96.642 108.874 1.00 81.21 314 LYS A CA 1
ATOM 1716 C C . LYS A 1 247 ? 11.448 98.061 108.317 1.00 79.07 314 LYS A C 1
ATOM 1717 O O . LYS A 1 247 ? 10.931 98.967 109.004 1.00 74.59 314 LYS A O 1
ATOM 1723 N N . LEU A 1 248 ? 11.902 98.241 107.078 1.00 78.10 315 LEU A N 1
ATOM 1724 C CA . LEU A 1 248 ? 12.017 99.556 106.466 1.00 74.52 315 LEU A CA 1
ATOM 1725 C C . LEU A 1 248 ? 10.674 100.254 106.410 1.00 69.17 315 LEU A C 1
ATOM 1726 O O . LEU A 1 248 ? 10.547 101.364 106.889 1.00 68.22 315 LEU A O 1
ATOM 1731 N N . LYS A 1 249 ? 9.664 99.605 105.851 1.00 71.27 316 LYS A N 1
ATOM 1732 C CA . LYS A 1 249 ? 8.351 100.219 105.793 1.00 71.80 316 LYS A CA 1
ATOM 1733 C C . LYS A 1 249 ? 7.991 100.810 107.156 1.00 72.68 316 LYS A C 1
ATOM 1734 O O . LYS A 1 249 ? 7.606 101.979 107.255 1.00 74.16 316 LYS A O 1
ATOM 1740 N N . TYR A 1 250 ? 8.147 100.010 108.206 1.00 72.87 317 TYR A N 1
ATOM 1741 C CA . TYR A 1 250 ? 7.705 100.406 109.533 1.00 70.32 317 TYR A CA 1
ATOM 1742 C C . TYR A 1 250 ? 8.527 101.597 110.060 1.00 64.23 317 TYR A C 1
ATOM 1743 O O . TYR A 1 250 ? 7.948 102.573 110.552 1.00 65.29 317 TYR A O 1
ATOM 1752 N N . CYS A 1 251 ? 9.853 101.548 109.947 1.00 57.52 318 CYS A N 1
ATOM 1753 C CA . CYS A 1 251 ? 10.674 102.738 110.272 1.00 55.47 318 CYS A CA 1
ATOM 1754 C C . CYS A 1 251 ? 10.212 104.000 109.506 1.00 52.82 318 CYS A C 1
ATOM 1755 O O . CYS A 1 251 ? 9.991 105.059 110.090 1.00 48.13 318 CYS A O 1
ATOM 1758 N N . ILE A 1 252 ? 10.026 103.862 108.201 1.00 51.91 319 ILE A N 1
ATOM 1759 C CA . ILE A 1 252 ? 9.551 104.967 107.386 1.00 54.64 319 ILE A CA 1
ATOM 1760 C C . ILE A 1 252 ? 8.156 105.407 107.822 1.00 59.79 319 ILE A C 1
ATOM 1761 O O . ILE A 1 252 ? 7.923 106.615 108.016 1.00 58.08 319 ILE A O 1
ATOM 1766 N N . GLN A 1 253 ? 7.231 104.457 107.988 1.00 62.92 320 GLN A N 1
ATOM 1767 C CA . GLN A 1 253 ? 5.931 104.800 108.580 1.00 65.09 320 GLN A CA 1
ATOM 1768 C C . GLN A 1 253 ? 6.152 105.661 109.816 1.00 64.72 320 GLN A C 1
ATOM 1769 O O . GLN A 1 253 ? 5.643 106.786 109.911 1.00 68.94 320 GLN A O 1
ATOM 1775 N N . VAL A 1 254 ? 6.923 105.147 110.763 1.00 55.29 321 VAL A N 1
ATOM 1776 C CA . VAL A 1 254 ? 6.939 105.791 112.062 1.00 57.06 321 VAL A CA 1
ATOM 1777 C C . VAL A 1 254 ? 7.607 107.137 111.958 1.00 54.81 321 VAL A C 1
ATOM 1778 O O . VAL A 1 254 ? 7.060 108.140 112.426 1.00 63.04 321 VAL A O 1
ATOM 1782 N N . LEU A 1 255 ? 8.784 107.158 111.347 1.00 53.30 322 LEU A N 1
ATOM 1783 C CA . LEU A 1 255 ? 9.543 108.415 111.130 1.00 47.77 322 LEU A CA 1
ATOM 1784 C C . LEU A 1 255 ? 8.811 109.454 110.276 1.00 45.68 322 LEU A C 1
ATOM 1785 O O . LEU A 1 255 ? 8.865 110.642 110.588 1.00 44.86 322 LEU A O 1
ATOM 1790 N N . SER A 1 256 ? 8.149 109.004 109.210 1.00 45.58 323 SER A N 1
ATOM 1791 C CA . SER A 1 256 ? 7.367 109.908 108.362 1.00 54.28 323 SER A CA 1
ATOM 1792 C C . SER A 1 256 ? 6.225 110.522 109.132 1.00 54.81 323 SER A C 1
ATOM 1793 O O . SER A 1 256 ? 5.854 111.657 108.905 1.00 57.67 323 SER A O 1
ATOM 1796 N N . SER A 1 257 ? 5.681 109.756 110.058 1.00 62.48 324 SER A N 1
ATOM 1797 C CA . SER A 1 257 ? 4.597 110.235 110.880 1.00 66.44 324 SER A CA 1
ATOM 1798 C C . SER A 1 257 ? 5.104 111.241 111.904 1.00 59.37 324 SER A C 1
ATOM 1799 O O . SER A 1 257 ? 4.503 112.284 112.101 1.00 64.60 324 SER A O 1
ATOM 1802 N N . ILE A 1 258 ? 6.217 110.950 112.552 1.00 60.46 325 ILE A N 1
ATOM 1803 C CA . ILE A 1 258 ? 6.756 111.881 113.539 1.00 59.36 325 ILE A CA 1
ATOM 1804 C C . ILE A 1 258 ? 7.110 113.170 112.827 1.00 58.68 325 ILE A C 1
ATOM 1805 O O . ILE A 1 258 ? 6.831 114.264 113.314 1.00 55.70 325 ILE A O 1
ATOM 1810 N N . HIS A 1 259 ? 7.732 113.005 111.664 1.00 60.06 326 HIS A N 1
ATOM 1811 C CA . HIS A 1 259 ? 8.139 114.115 110.805 1.00 62.78 326 HIS A CA 1
ATOM 1812 C C . HIS A 1 259 ? 7.010 115.062 110.534 1.00 66.80 326 HIS A C 1
ATOM 1813 O O . HIS A 1 259 ? 7.168 116.273 110.616 1.00 67.62 326 HIS A O 1
ATOM 1820 N N . CYS A 1 260 ? 5.876 114.490 110.174 1.00 69.57 327 CYS A N 1
ATOM 1821 C CA . CYS A 1 260 ? 4.717 115.274 109.884 1.00 76.47 327 CYS A CA 1
ATOM 1822 C C . CYS A 1 260 ? 4.069 115.767 111.171 1.00 76.83 327 CYS A C 1
ATOM 1823 O O . CYS A 1 260 ? 3.991 116.974 111.403 1.00 73.67 327 CYS A O 1
ATOM 1826 N N . LEU A 1 261 ? 3.657 114.820 112.018 1.00 74.28 328 LEU A N 1
ATOM 1827 C CA . LEU A 1 261 ? 2.765 115.091 113.156 1.00 70.21 328 LEU A CA 1
ATOM 1828 C C . LEU A 1 261 ? 3.405 115.721 114.376 1.00 68.14 328 LEU A C 1
ATOM 1829 O O . LEU A 1 261 ? 2.691 116.296 115.159 1.00 73.10 328 LEU A O 1
ATOM 1834 N N . VAL A 1 262 ? 4.721 115.605 114.562 1.00 64.64 329 VAL A N 1
ATOM 1835 C CA . VAL A 1 262 ? 5.371 116.127 115.769 1.00 61.20 329 VAL A CA 1
ATOM 1836 C C . VAL A 1 262 ? 6.353 117.219 115.395 1.00 60.80 329 VAL A C 1
ATOM 1837 O O . VAL A 1 262 ? 7.551 117.031 115.474 1.00 62.24 329 VAL A O 1
ATOM 1841 N N . PRO A 1 263 ? 5.841 118.393 115.048 1.00 67.37 330 PRO A N 1
ATOM 1842 C CA . PRO A 1 263 ? 6.653 119.439 114.437 1.00 69.01 330 PRO A CA 1
ATOM 1843 C C . PRO A 1 263 ? 7.962 119.736 115.160 1.00 66.18 330 PRO A C 1
ATOM 1844 O O . PRO A 1 263 ? 8.959 119.986 114.501 1.00 63.85 330 PRO A O 1
ATOM 1848 N N . SER A 1 264 ? 7.963 119.696 116.492 1.00 68.02 331 SER A N 1
ATOM 1849 C CA . SER A 1 264 ? 9.172 119.989 117.278 1.00 69.93 331 SER A CA 1
ATOM 1850 C C . SER A 1 264 ? 10.326 118.997 117.067 1.00 70.43 331 SER A C 1
ATOM 1851 O O . SER A 1 264 ? 11.445 119.272 117.475 1.00 75.53 331 SER A O 1
ATOM 1854 N N . LEU A 1 265 ? 10.042 117.834 116.481 1.00 70.04 332 LEU A N 1
ATOM 1855 C CA . LEU A 1 265 ? 11.067 116.848 116.144 1.00 63.77 332 LEU A CA 1
ATOM 1856 C C . LEU A 1 265 ? 11.237 116.661 114.637 1.00 62.24 332 LEU A C 1
ATOM 1857 O O . LEU A 1 265 ? 11.843 115.685 114.197 1.00 57.51 332 LEU A O 1
ATOM 1862 N N . GLN A 1 266 ? 10.739 117.602 113.840 1.00 60.33 333 GLN A N 1
ATOM 1863 C CA . GLN A 1 266 ? 10.771 117.442 112.393 1.00 58.67 333 GLN A CA 1
ATOM 1864 C C . GLN A 1 266 ? 12.195 117.381 111.885 1.00 54.74 333 GLN A C 1
ATOM 1865 O O . GLN A 1 266 ? 12.521 116.541 111.046 1.00 60.16 333 GLN A O 1
ATOM 1871 N N . LYS A 1 267 ? 13.043 118.265 112.381 1.00 53.77 334 LYS A N 1
ATOM 1872 C CA . LYS A 1 267 ? 14.431 118.312 111.919 1.00 59.38 334 LYS A CA 1
ATOM 1873 C C . LYS A 1 267 ? 15.178 117.004 112.278 1.00 58.11 334 LYS A C 1
ATOM 1874 O O . LYS A 1 267 ? 15.810 116.373 111.405 1.00 53.13 334 LYS A O 1
ATOM 1880 N N . GLU A 1 268 ? 15.027 116.560 113.529 1.00 55.39 335 GLU A N 1
ATOM 1881 C CA . GLU A 1 268 ? 15.588 115.282 113.968 1.00 56.63 335 GLU A CA 1
ATOM 1882 C C . GLU A 1 268 ? 15.159 114.098 113.098 1.00 52.37 335 GLU A C 1
ATOM 1883 O O . GLU A 1 268 ? 15.996 113.308 112.693 1.00 56.03 335 GLU A O 1
ATOM 1889 N N . ALA A 1 269 ? 13.868 113.980 112.803 1.00 50.18 336 ALA A N 1
ATOM 1890 C CA . ALA A 1 269 ? 13.366 112.895 111.959 1.00 46.74 336 ALA A CA 1
ATOM 1891 C C . ALA A 1 269 ? 13.853 113.044 110.519 1.00 48.63 336 ALA A C 1
ATOM 1892 O O . ALA A 1 269 ? 14.117 112.063 109.825 1.00 48.32 336 ALA A O 1
ATOM 1894 N N . TRP A 1 270 ? 13.945 114.265 110.023 1.00 50.15 337 TRP A N 1
ATOM 1895 C CA . TRP A 1 270 ? 14.333 114.387 108.643 1.00 49.20 337 TRP A CA 1
ATOM 1896 C C . TRP A 1 270 ? 15.777 113.918 108.549 1.00 52.63 337 TRP A C 1
ATOM 1897 O O . TRP A 1 270 ? 16.170 113.205 107.612 1.00 49.50 337 TRP A O 1
ATOM 1908 N N . HIS A 1 271 ? 16.569 114.282 109.552 1.00 55.64 338 HIS A N 1
ATOM 1909 C CA . HIS A 1 271 ? 17.984 113.894 109.554 1.00 54.15 338 HIS A CA 1
ATOM 1910 C C . HIS A 1 271 ? 18.103 112.382 109.429 1.00 51.47 338 HIS A C 1
ATOM 1911 O O . HIS A 1 271 ? 18.825 111.834 108.589 1.00 52.18 338 HIS A O 1
ATOM 1918 N N . THR A 1 272 ? 17.337 111.693 110.247 1.00 50.51 339 THR A N 1
ATOM 1919 C CA . THR A 1 272 ? 17.362 110.249 110.219 1.00 51.43 339 THR A CA 1
ATOM 1920 C C . THR A 1 272 ? 16.804 109.720 108.906 1.00 48.82 339 THR A C 1
ATOM 1921 O O . THR A 1 272 ? 17.353 108.773 108.343 1.00 53.30 339 THR A O 1
ATOM 1925 N N . ILE A 1 273 ? 15.740 110.330 108.397 1.00 46.63 340 ILE A N 1
ATOM 1926 C CA . ILE A 1 273 ? 15.172 109.859 107.140 1.00 45.80 340 ILE A CA 1
ATOM 1927 C C . ILE A 1 273 ? 16.173 110.133 106.019 1.00 46.22 340 ILE A C 1
ATOM 1928 O O . ILE A 1 273 ? 16.236 109.350 105.060 1.00 42.67 340 ILE A O 1
ATOM 1933 N N . SER A 1 274 ? 16.954 111.221 106.122 1.00 46.91 341 SER A N 1
ATOM 1934 C CA . SER A 1 274 ? 17.864 111.556 105.034 1.00 56.15 341 SER A CA 1
ATOM 1935 C C . SER A 1 274 ? 18.911 110.476 104.925 1.00 60.64 341 SER A C 1
ATOM 1936 O O . SER A 1 274 ? 19.189 109.969 103.827 1.00 63.96 341 SER A O 1
ATOM 1939 N N . ILE A 1 275 ? 19.468 110.094 106.072 1.00 61.10 342 ILE A N 1
ATOM 1940 C CA . ILE A 1 275 ? 20.470 109.041 106.101 1.00 56.97 342 ILE A CA 1
ATOM 1941 C C . ILE A 1 275 ? 19.905 107.830 105.375 1.00 59.24 342 ILE A C 1
ATOM 1942 O O . ILE A 1 275 ? 20.509 107.333 104.428 1.00 74.86 342 ILE A O 1
ATOM 1947 N N . ILE A 1 276 ? 18.728 107.380 105.788 1.00 54.68 343 ILE A N 1
ATOM 1948 C CA . ILE A 1 276 ? 18.123 106.197 105.176 1.00 56.50 343 ILE A CA 1
ATOM 1949 C C . ILE A 1 276 ? 17.962 106.363 103.651 1.00 63.39 343 ILE A C 1
ATOM 1950 O O . ILE A 1 276 ? 18.182 105.415 102.871 1.00 66.17 343 ILE A O 1
ATOM 1955 N N . CYS A 1 277 ? 17.562 107.563 103.241 1.00 61.81 344 CYS A N 1
ATOM 1956 C CA . CYS A 1 277 ? 17.312 107.848 101.830 1.00 67.11 344 CYS A CA 1
ATOM 1957 C C . CYS A 1 277 ? 18.578 107.771 100.984 1.00 72.14 344 CYS A C 1
ATOM 1958 O O . CYS A 1 277 ? 18.547 107.273 99.855 1.00 66.14 344 CYS A O 1
ATOM 1961 N N . ARG A 1 278 ? 19.685 108.252 101.546 1.00 69.76 345 ARG A N 1
ATOM 1962 C CA . ARG A 1 278 ? 20.960 108.231 100.860 1.00 74.32 345 ARG A CA 1
ATOM 1963 C C . ARG A 1 278 ? 21.678 106.877 100.954 1.00 78.58 345 ARG A C 1
ATOM 1964 O O . ARG A 1 278 ? 22.869 106.790 100.677 1.00 86.57 345 ARG A O 1
ATOM 1972 N N . SER A 1 279 ? 20.952 105.823 101.318 1.00 81.16 346 SER A N 1
ATOM 1973 C CA . SER A 1 279 ? 21.543 104.519 101.601 1.00 79.42 346 SER A CA 1
ATOM 1974 C C . SER A 1 279 ? 20.932 103.534 100.630 1.00 78.92 346 SER A C 1
ATOM 1975 O O . SER A 1 279 ? 20.047 103.900 99.859 1.00 78.50 346 SER A O 1
ATOM 1978 N N . HIS A 1 280 ? 21.391 102.286 100.675 1.00 78.42 347 HIS A N 1
ATOM 1979 C CA . HIS A 1 280 ? 20.818 101.214 99.849 1.00 78.69 347 HIS A CA 1
ATOM 1980 C C . HIS A 1 280 ? 19.299 101.129 99.934 1.00 75.77 347 HIS A C 1
ATOM 1981 O O . HIS A 1 280 ? 18.640 100.637 99.021 1.00 79.03 347 HIS A O 1
ATOM 1988 N N . HIS A 1 281 ? 18.746 101.616 101.034 1.00 77.31 348 HIS A N 1
ATOM 1989 C CA . HIS A 1 281 ? 17.304 101.649 101.211 1.00 77.21 348 HIS A CA 1
ATOM 1990 C C . HIS A 1 281 ? 16.626 102.739 100.368 1.00 71.23 348 HIS A C 1
ATOM 1991 O O . HIS A 1 281 ? 15.415 102.693 100.138 1.00 66.24 348 HIS A O 1
ATOM 1998 N N . GLY A 1 282 ? 17.410 103.717 99.916 1.00 70.89 349 GLY A N 1
ATOM 1999 C CA . GLY A 1 282 ? 16.914 104.832 99.096 1.00 67.59 349 GLY A CA 1
ATOM 2000 C C . GLY A 1 282 ? 15.820 104.431 98.147 1.00 70.63 349 GLY A C 1
ATOM 2001 O O . GLY A 1 282 ? 14.690 104.910 98.263 1.00 78.73 349 GLY A O 1
ATOM 2002 N N . GLN A 1 283 ? 16.151 103.547 97.211 1.00 74.13 350 GLN A N 1
ATOM 2003 C CA . GLN A 1 283 ? 15.176 103.066 96.229 1.00 83.02 350 GLN A CA 1
ATOM 2004 C C . GLN A 1 283 ? 13.930 102.492 96.890 1.00 82.35 350 GLN A C 1
ATOM 2005 O O . GLN A 1 283 ? 12.812 102.879 96.552 1.00 77.95 350 GLN A O 1
ATOM 2011 N N . SER A 1 284 ? 14.135 101.583 97.842 1.00 86.69 351 SER A N 1
ATOM 2012 C CA . SER A 1 284 ? 13.033 100.950 98.568 1.00 84.36 351 SER A CA 1
ATOM 2013 C C . SER A 1 284 ? 12.200 101.980 99.328 1.00 76.66 351 SER A C 1
ATOM 2014 O O . SER A 1 284 ? 10.967 101.904 99.345 1.00 79.00 351 SER A O 1
ATOM 2017 N N . THR A 1 285 ? 12.870 102.967 99.914 1.00 70.70 352 THR A N 1
ATOM 2018 C CA . THR A 1 285 ? 12.192 104.042 100.650 1.00 65.65 352 THR A CA 1
ATOM 2019 C C . THR A 1 285 ? 11.248 104.858 99.771 1.00 65.39 352 THR A C 1
ATOM 2020 O O . THR A 1 285 ? 10.117 105.148 100.171 1.00 63.91 352 THR A O 1
ATOM 2024 N N . VAL A 1 286 ? 11.707 105.231 98.577 1.00 65.61 353 VAL A N 1
ATOM 2025 C CA . VAL A 1 286 ? 10.860 105.974 97.635 1.00 65.22 353 VAL A CA 1
ATOM 2026 C C . VAL A 1 286 ? 9.613 105.159 97.305 1.00 69.09 353 VAL A C 1
ATOM 2027 O O . VAL A 1 286 ? 8.480 105.645 97.368 1.00 67.51 353 VAL A O 1
ATOM 2031 N N . ARG A 1 287 ? 9.853 103.910 96.926 1.00 78.52 354 ARG A N 1
ATOM 2032 C CA . ARG A 1 287 ? 8.808 102.933 96.618 1.00 81.76 354 ARG A CA 1
ATOM 2033 C C . ARG A 1 287 ? 7.795 102.799 97.758 1.00 83.23 354 ARG A C 1
ATOM 2034 O O . ARG A 1 287 ? 6.580 102.798 97.525 1.00 78.63 354 ARG A O 1
ATOM 2042 N N . ILE A 1 288 ? 8.319 102.701 98.986 1.00 79.33 355 ILE A N 1
ATOM 2043 C CA . ILE A 1 288 ? 7.503 102.643 100.208 1.00 76.15 355 ILE A CA 1
ATOM 2044 C C . ILE A 1 288 ? 6.669 103.898 100.361 1.00 71.92 355 ILE A C 1
ATOM 2045 O O . ILE A 1 288 ? 5.465 103.828 100.586 1.00 76.93 355 ILE A O 1
ATOM 2050 N N . LEU A 1 289 ? 7.331 105.045 100.268 1.00 68.39 356 LEU A N 1
ATOM 2051 C CA . LEU A 1 289 ? 6.673 106.348 100.404 1.00 65.60 356 LEU A CA 1
ATOM 2052 C C . LEU A 1 289 ? 5.559 106.552 99.382 1.00 70.58 356 LEU A C 1
ATOM 2053 O O . LEU A 1 289 ? 4.549 107.213 99.672 1.00 72.33 356 LEU A O 1
ATOM 2058 N N . LEU A 1 290 ? 5.761 106.025 98.174 1.00 73.20 357 LEU A N 1
ATOM 2059 C CA . LEU A 1 290 ? 4.749 106.142 97.131 1.00 80.42 357 LEU A CA 1
ATOM 2060 C C . LEU A 1 290 ? 3.629 105.188 97.431 1.00 88.86 357 LEU A C 1
ATOM 2061 O O . LEU A 1 290 ? 2.459 105.563 97.298 1.00 82.94 357 LEU A O 1
ATOM 2066 N N . ASP A 1 291 ? 3.996 103.965 97.845 1.00 96.13 358 ASP A N 1
ATOM 2067 C CA . ASP A 1 291 ? 3.022 102.949 98.282 1.00 99.56 358 ASP A CA 1
ATOM 2068 C C . ASP A 1 291 ? 1.993 103.553 99.230 1.00 97.26 358 ASP A C 1
ATOM 2069 O O . ASP A 1 291 ? 0.820 103.240 99.135 1.00 98.11 358 ASP A O 1
ATOM 2074 N N . PHE A 1 292 ? 2.418 104.430 100.133 1.00 92.62 359 PHE A N 1
ATOM 2075 C CA . PHE A 1 292 ? 1.463 105.066 101.027 1.00 97.31 359 PHE A CA 1
ATOM 2076 C C . PHE A 1 292 ? 0.423 105.811 100.221 1.00 100.50 359 PHE A C 1
ATOM 2077 O O . PHE A 1 292 ? -0.733 105.887 100.615 1.00 109.56 359 PHE A O 1
ATOM 2085 N N . LEU A 1 293 ? 0.839 106.325 99.070 1.00 102.56 360 LEU A N 1
ATOM 2086 C CA . LEU A 1 293 ? -0.067 106.975 98.136 1.00 99.07 360 LEU A CA 1
ATOM 2087 C C . LEU A 1 293 ? -0.747 105.957 97.214 1.00 96.03 360 LEU A C 1
ATOM 2088 O O . LEU A 1 293 ? -1.975 105.937 97.116 1.00 93.22 360 LEU A O 1
ATOM 2093 N N . ARG A 1 294 ? 0.059 105.118 96.552 1.00 95.01 361 ARG A N 1
ATOM 2094 C CA . ARG A 1 294 ? -0.436 104.105 95.595 1.00 95.69 361 ARG A CA 1
ATOM 2095 C C . ARG A 1 294 ? -1.294 103.028 96.272 1.00 97.31 361 ARG A C 1
ATOM 2096 O O . ARG A 1 294 ? -2.428 102.828 95.873 1.00 101.21 361 ARG A O 1
ATOM 2098 N N . SER A 1 295 ? -0.759 102.353 97.296 1.00 98.24 362 SER A N 1
ATOM 2099 C CA . SER A 1 295 ? -1.551 101.449 98.173 1.00 98.37 362 SER A CA 1
ATOM 2100 C C . SER A 1 295 ? -2.909 102.008 98.589 1.00 98.43 362 SER A C 1
ATOM 2101 O O . SER A 1 295 ? -3.861 101.233 98.726 1.00 98.51 362 SER A O 1
ATOM 2104 N N . TYR A 1 296 ? -2.990 103.327 98.825 1.00 92.54 363 TYR A N 1
ATOM 2105 C CA . TYR A 1 296 ? -4.168 103.917 99.462 1.00 92.29 363 TYR A CA 1
ATOM 2106 C C . TYR A 1 296 ? -5.476 103.367 98.850 1.00 98.80 363 TYR A C 1
ATOM 2107 O O . TYR A 1 296 ? -5.532 102.994 97.680 1.00 103.32 363 TYR A O 1
ATOM 2116 N N . SER A 1 297 ? -6.509 103.260 99.674 1.00 102.90 364 SER A N 1
ATOM 2117 C CA . SER A 1 297 ? -7.846 102.951 99.178 1.00 110.38 364 SER A CA 1
ATOM 2118 C C . SER A 1 297 ? -8.855 103.404 100.240 1.00 112.16 364 SER A C 1
ATOM 2119 O O . SER A 1 297 ? -8.833 102.902 101.378 1.00 116.39 364 SER A O 1
ATOM 2122 N N . PRO A 1 298 ? -9.712 104.380 99.884 1.00 112.83 365 PRO A N 1
ATOM 2123 C CA . PRO A 1 298 ? -10.730 104.896 100.814 1.00 117.49 365 PRO A CA 1
ATOM 2124 C C . PRO A 1 298 ? -11.603 103.796 101.490 1.00 124.51 365 PRO A C 1
ATOM 2125 O O . PRO A 1 298 ? -12.473 103.188 100.843 1.00 131.82 365 PRO A O 1
ATOM 2129 N N . ASN A 1 299 ? -11.367 103.576 102.787 1.00 123.11 366 ASN A N 1
ATOM 2130 C CA . ASN A 1 299 ? -11.969 102.475 103.554 1.00 129.30 366 ASN A CA 1
ATOM 2131 C C . ASN A 1 299 ? -13.158 102.910 104.431 1.00 133.14 366 ASN A C 1
ATOM 2132 O O . ASN A 1 299 ? -13.019 103.838 105.238 1.00 130.72 366 ASN A O 1
ATOM 2137 N N . PRO A 1 300 ? -14.310 102.213 104.310 1.00 135.15 367 PRO A N 1
ATOM 2138 C CA . PRO A 1 300 ? -15.484 102.415 105.179 1.00 142.42 367 PRO A CA 1
ATOM 2139 C C . PRO A 1 300 ? -15.183 102.473 106.686 1.00 140.53 367 PRO A C 1
ATOM 2140 O O . PRO A 1 300 ? -15.798 103.263 107.404 1.00 142.35 367 PRO A O 1
ATOM 2144 N N . ASP A 1 301 ? -14.268 101.626 107.156 1.00 136.78 368 ASP A N 1
ATOM 2145 C CA . ASP A 1 301 ? -13.786 101.681 108.540 1.00 134.57 368 ASP A CA 1
ATOM 2146 C C . ASP A 1 301 ? -12.896 102.920 108.758 1.00 129.43 368 ASP A C 1
ATOM 2147 O O . ASP A 1 301 ? -11.784 102.996 108.216 1.00 120.26 368 ASP A O 1
ATOM 2152 N N . LYS A 1 302 ? -13.377 103.867 109.567 1.00 131.06 369 LYS A N 1
ATOM 2153 C CA . LYS A 1 302 ? -12.632 105.108 109.831 1.00 126.55 369 LYS A CA 1
ATOM 2154 C C . LYS A 1 302 ? -11.373 104.927 110.696 1.00 118.29 369 LYS A C 1
ATOM 2155 O O . LYS A 1 302 ? -10.527 105.822 110.718 1.00 114.46 369 LYS A O 1
ATOM 2161 N N . ASN A 1 303 ? -11.231 103.802 111.401 1.00 118.03 370 ASN A N 1
ATOM 2162 C CA . ASN A 1 303 ? -9.943 103.493 112.053 1.00 114.24 370 ASN A CA 1
ATOM 2163 C C . ASN A 1 303 ? -8.846 103.239 110.991 1.00 111.60 370 ASN A C 1
ATOM 2164 O O . ASN A 1 303 ? -7.710 103.705 111.128 1.00 100.97 370 ASN A O 1
ATOM 2169 N N . ARG A 1 304 ? -9.219 102.532 109.921 1.00 119.28 371 ARG A N 1
ATOM 2170 C CA . ARG A 1 304 ? -8.336 102.296 108.771 1.00 116.98 371 ARG A CA 1
ATOM 2171 C C . ARG A 1 304 ? -8.121 103.595 108.004 1.00 112.10 371 ARG A C 1
ATOM 2172 O O . ARG A 1 304 ? -6.999 104.094 107.945 1.00 107.99 371 ARG A O 1
ATOM 2180 N N . GLU A 1 305 ? -9.201 104.149 107.440 1.00 115.27 372 GLU A N 1
ATOM 2181 C CA . GLU A 1 305 ? -9.137 105.403 106.674 1.00 115.10 372 GLU A CA 1
ATOM 2182 C C . GLU A 1 305 ? -8.092 106.327 107.307 1.00 113.13 372 GLU A C 1
ATOM 2183 O O . GLU A 1 305 ? -7.232 106.845 106.614 1.00 112.44 372 GLU A O 1
ATOM 2189 N N . LYS A 1 306 ? -8.131 106.490 108.625 1.00 116.44 373 LYS A N 1
ATOM 2190 C CA . LYS A 1 306 ? -7.180 107.371 109.294 1.00 118.34 373 LYS A CA 1
ATOM 2191 C C . LYS A 1 306 ? -5.804 106.741 109.444 1.00 114.17 373 LYS A C 1
ATOM 2192 O O . LYS A 1 306 ? -4.789 107.433 109.312 1.00 108.38 373 LYS A O 1
ATOM 2198 N N . ASP A 1 307 ? -5.768 105.445 109.749 1.00 113.80 374 ASP A N 1
ATOM 2199 C CA . ASP A 1 307 ? -4.498 104.714 109.826 1.00 111.87 374 ASP A CA 1
ATOM 2200 C C . ASP A 1 307 ? -3.684 104.903 108.550 1.00 103.49 374 ASP A C 1
ATOM 2201 O O . ASP A 1 307 ? -2.498 105.228 108.614 1.00 94.58 374 ASP A O 1
ATOM 2206 N N . THR A 1 308 ? -4.326 104.716 107.400 1.00 99.03 375 THR A N 1
ATOM 2207 C CA . THR A 1 308 ? -3.652 104.898 106.115 1.00 98.86 375 THR A CA 1
ATOM 2208 C C . THR A 1 308 ? -3.467 106.371 105.730 1.00 96.89 375 THR A C 1
ATOM 2209 O O . THR A 1 308 ? -2.477 106.711 105.078 1.00 91.23 375 THR A O 1
ATOM 2213 N N . VAL A 1 309 ? -4.426 107.227 106.103 1.00 99.17 376 VAL A N 1
ATOM 2214 C CA . VAL A 1 309 ? -4.307 108.691 105.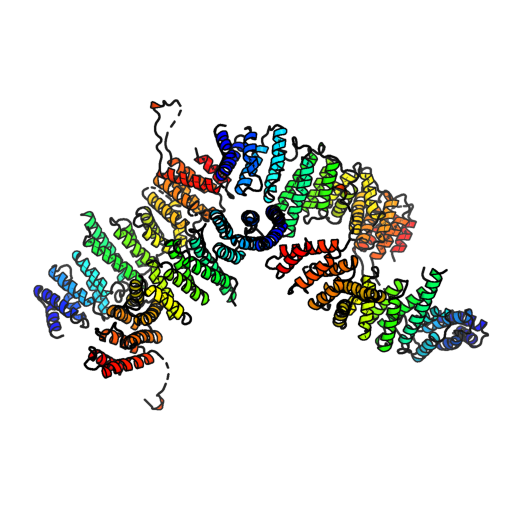911 1.00 96.21 376 VAL A CA 1
ATOM 2215 C C . VAL A 1 309 ? -3.119 109.245 106.707 1.00 96.78 376 VAL A C 1
ATOM 2216 O O . VAL A 1 309 ? -2.325 110.038 106.181 1.00 92.64 376 VAL A O 1
ATOM 2220 N N . ARG A 1 310 ? -3.008 108.833 107.971 1.00 94.63 377 ARG A N 1
ATOM 2221 C CA . ARG A 1 310 ? -1.828 109.140 108.775 1.00 89.70 377 ARG A CA 1
ATOM 2222 C C . ARG A 1 310 ? -0.611 108.964 107.892 1.00 77.40 377 ARG A C 1
ATOM 2223 O O . ARG A 1 310 ? 0.134 109.902 107.677 1.00 67.29 377 ARG A O 1
ATOM 2231 N N . ASP A 1 311 ? -0.462 107.751 107.364 1.00 79.49 378 ASP A N 1
ATOM 2232 C CA . ASP A 1 311 ? 0.650 107.377 106.492 1.00 82.97 378 ASP A CA 1
ATOM 2233 C C . ASP A 1 311 ? 0.770 108.282 105.272 1.00 86.36 378 ASP A C 1
ATOM 2234 O O . ASP A 1 311 ? 1.875 108.671 104.883 1.00 93.33 378 ASP A O 1
ATOM 2239 N N . VAL A 1 312 ? -0.363 108.598 104.659 1.00 86.09 379 VAL A N 1
ATOM 2240 C CA . VAL A 1 312 ? -0.367 109.414 103.453 1.00 82.72 379 VAL A CA 1
ATOM 2241 C C . VAL A 1 312 ? 0.171 110.820 103.708 1.00 78.08 379 VAL A C 1
ATOM 2242 O O . VAL A 1 312 ? 0.999 111.300 102.940 1.00 75.94 379 VAL A O 1
ATOM 2246 N N . ARG A 1 313 ? -0.281 111.467 104.780 1.00 74.82 380 ARG A N 1
ATOM 224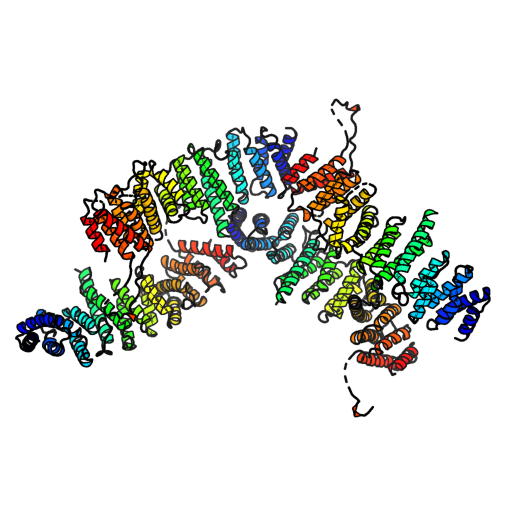7 C CA . ARG A 1 313 ? 0.143 112.834 105.083 1.00 74.37 380 ARG A CA 1
ATOM 2248 C C . ARG A 1 313 ? 1.631 112.932 105.380 1.00 78.14 380 ARG A C 1
ATOM 2249 O O . ARG A 1 313 ? 2.246 113.994 105.194 1.00 83.23 380 ARG A O 1
ATOM 2257 N N . GLY A 1 314 ? 2.193 111.848 105.900 1.00 72.87 381 GLY A N 1
ATOM 2258 C CA . GLY A 1 314 ? 3.594 111.834 106.258 1.00 73.62 381 GLY A CA 1
ATOM 2259 C C . GLY A 1 314 ? 4.412 111.713 105.005 1.00 71.80 381 GLY A C 1
ATOM 2260 O O . GLY A 1 314 ? 5.343 112.489 104.799 1.00 72.79 381 GLY A O 1
ATOM 2261 N N . ALA A 1 315 ? 4.044 110.721 104.189 1.00 70.54 382 ALA A N 1
ATOM 2262 C CA . ALA A 1 315 ? 4.620 110.483 102.860 1.00 68.47 382 ALA A CA 1
ATOM 2263 C C . ALA A 1 315 ? 4.703 111.764 102.056 1.00 68.74 382 ALA A C 1
ATOM 2264 O O . ALA A 1 315 ? 5.699 112.018 101.396 1.00 69.03 382 ALA A O 1
ATOM 2266 N N . LEU A 1 316 ? 3.655 112.569 102.117 1.00 66.05 383 LEU A N 1
ATOM 2267 C CA . LEU A 1 316 ? 3.653 113.864 101.462 1.00 66.79 383 LEU A CA 1
ATOM 2268 C C . LEU A 1 316 ? 4.755 114.743 102.034 1.00 65.18 383 LEU A C 1
ATOM 2269 O O . LEU A 1 316 ? 5.517 115.371 101.303 1.00 68.92 383 LEU A O 1
ATOM 2274 N N . SER A 1 317 ? 4.811 114.797 103.353 1.00 60.92 384 SER A N 1
ATOM 2275 C CA . SER A 1 317 ? 5.753 115.648 104.052 1.00 58.38 384 SER A CA 1
ATOM 2276 C C . SER A 1 317 ? 7.173 115.271 103.646 1.00 57.71 384 SER A C 1
ATOM 2277 O O . SER A 1 317 ? 8.001 116.130 103.315 1.00 56.85 384 SER A O 1
ATOM 2280 N N . VAL A 1 318 ? 7.440 113.972 103.676 1.00 51.80 385 VAL A N 1
ATOM 2281 C CA . VAL A 1 318 ? 8.782 113.465 103.448 1.00 52.03 385 VAL A CA 1
ATOM 2282 C C . VAL A 1 318 ? 9.108 113.575 101.970 1.00 51.78 385 VAL A C 1
ATOM 2283 O O . VAL A 1 318 ? 10.244 113.863 101.600 1.00 48.02 385 VAL A O 1
ATOM 2287 N N . LEU A 1 319 ? 8.096 113.362 101.132 1.00 57.26 386 LEU A N 1
ATOM 2288 C CA . LEU A 1 319 ? 8.266 113.469 99.680 1.00 58.00 386 LEU A CA 1
ATOM 2289 C C . LEU A 1 319 ? 8.568 114.899 99.267 1.00 54.72 386 LEU A C 1
ATOM 2290 O O . LEU A 1 319 ? 9.429 115.147 98.445 1.00 54.19 386 LEU A O 1
ATOM 2295 N N . GLN A 1 320 ? 7.858 115.845 99.841 1.00 54.67 387 GLN A N 1
ATOM 2296 C CA . GLN A 1 320 ? 8.100 117.233 99.511 1.00 55.37 387 GLN A CA 1
ATOM 2297 C C . GLN A 1 320 ? 9.532 117.577 99.835 1.00 53.51 387 GLN A C 1
ATOM 2298 O O . GLN A 1 320 ? 10.180 118.287 99.107 1.00 59.76 387 GLN A O 1
ATOM 2304 N N . LYS A 1 321 ? 10.019 117.058 100.944 1.00 57.88 388 LYS A N 1
ATOM 2305 C CA . LYS A 1 321 ? 11.393 117.299 101.363 1.00 62.61 388 LYS A CA 1
ATOM 2306 C C . LYS A 1 321 ? 12.366 116.515 100.460 1.00 58.38 388 LYS A C 1
ATOM 2307 O O . LYS A 1 321 ? 13.340 117.074 99.956 1.00 51.61 388 LYS A O 1
ATOM 2313 N N . LEU A 1 322 ? 12.063 115.244 100.204 1.00 51.94 389 LEU A N 1
ATOM 2314 C CA . LEU A 1 322 ? 12.898 114.446 99.334 1.00 52.26 389 LEU A CA 1
ATOM 2315 C C . LEU A 1 322 ? 13.034 115.041 97.946 1.00 54.42 389 LEU A C 1
ATOM 2316 O O . LEU A 1 322 ? 14.140 115.161 97.441 1.00 61.19 389 LEU A O 1
ATOM 2321 N N . LEU A 1 323 ? 11.918 115.445 97.348 1.00 52.32 390 LEU A N 1
ATOM 2322 C CA . LEU A 1 323 ? 11.907 115.981 95.989 1.00 53.89 390 LEU A CA 1
ATOM 2323 C C . LEU A 1 323 ? 12.733 117.250 95.767 1.00 57.87 390 LEU A C 1
ATOM 2324 O O . LEU A 1 323 ? 12.899 117.659 94.629 1.00 59.52 390 LEU A O 1
ATOM 2329 N N . ARG A 1 324 ? 13.231 117.895 96.817 1.00 59.05 391 ARG A N 1
ATOM 2330 C CA . ARG A 1 324 ? 14.164 119.004 96.628 1.00 65.07 391 ARG A CA 1
ATOM 2331 C C . ARG A 1 324 ? 15.597 118.506 96.448 1.00 72.26 391 ARG A C 1
ATOM 2332 O O . ARG A 1 324 ? 16.520 119.307 96.223 1.00 78.70 391 ARG A O 1
ATOM 2340 N N . LYS A 1 325 ? 15.796 117.196 96.558 1.00 72.72 392 LYS A N 1
ATOM 2341 C CA . LYS A 1 325 ? 17.127 116.635 96.475 1.00 75.89 392 LYS A CA 1
ATOM 2342 C C . LYS A 1 325 ? 17.507 116.160 95.076 1.00 81.66 392 LYS A C 1
ATOM 2343 O O . LYS A 1 325 ? 16.660 116.036 94.184 1.00 80.40 392 LYS A O 1
ATOM 2349 N N . THR A 1 326 ? 18.811 115.917 94.916 1.00 91.25 393 THR A N 1
ATOM 2350 C CA . THR A 1 326 ? 19.454 115.607 93.629 1.00 95.53 393 THR A CA 1
ATOM 2351 C C . THR A 1 326 ? 20.353 114.380 93.760 1.00 98.58 393 THR A C 1
ATOM 2352 O O . THR A 1 326 ? 20.974 114.178 94.804 1.00 104.19 393 THR A O 1
ATOM 2356 N N . ALA A 1 327 ? 20.457 113.596 92.686 1.00 100.64 394 ALA A N 1
ATOM 2357 C CA . ALA A 1 327 ? 21.288 112.379 92.666 1.00 104.87 394 ALA A CA 1
ATOM 2358 C C . ALA A 1 327 ? 22.708 112.608 93.192 1.00 106.47 394 ALA A C 1
ATOM 2359 O O . ALA A 1 327 ? 23.282 111.723 93.831 1.00 98.58 394 ALA A O 1
ATOM 2361 N N . GLU A 1 328 ? 23.260 113.790 92.906 1.00 111.05 395 GLU A N 1
ATOM 2362 C CA . GLU A 1 328 ? 24.600 114.189 93.356 1.00 111.95 395 GLU A CA 1
ATOM 2363 C C . GLU A 1 328 ? 24.673 114.310 94.865 1.00 105.47 395 GLU A C 1
ATOM 2364 O O . GLU A 1 328 ? 25.598 113.788 95.489 1.00 108.54 395 GLU A O 1
ATOM 2370 N N . LYS A 1 329 ? 23.700 115.003 95.452 1.00 103.00 396 LYS A N 1
ATOM 2371 C CA . LYS A 1 329 ? 23.589 115.078 96.910 1.00 104.71 396 LYS A CA 1
ATOM 2372 C C . LYS A 1 329 ? 23.444 113.672 97.527 1.00 100.26 396 LYS A C 1
ATOM 2373 O O . LYS A 1 329 ? 23.575 113.496 98.746 1.00 97.94 396 LYS A O 1
ATOM 2379 N N . GLY A 1 330 ? 23.168 112.685 96.672 1.00 94.37 397 GLY A N 1
ATOM 2380 C CA . GLY A 1 330 ? 23.172 111.278 97.047 1.00 88.03 397 GLY A CA 1
ATOM 2381 C C . GLY A 1 330 ? 21.773 110.714 97.192 1.00 84.40 397 GLY A C 1
ATOM 2382 O O . GLY A 1 330 ? 21.624 109.548 97.546 1.00 83.07 397 GLY A O 1
ATOM 2383 N N . TYR A 1 331 ? 20.753 111.532 96.902 1.00 77.63 398 TYR A N 1
ATOM 2384 C CA . TYR A 1 331 ? 19.360 111.175 97.173 1.00 73.57 398 TYR A CA 1
ATOM 2385 C C . TYR A 1 331 ? 18.726 110.489 95.974 1.00 71.21 398 TYR A C 1
ATOM 2386 O O . TYR A 1 331 ? 19.036 110.836 94.841 1.00 76.74 398 TYR A O 1
ATOM 2395 N N . PRO A 1 332 ? 17.815 109.527 96.223 1.00 66.92 399 PRO A N 1
ATOM 2396 C CA . PRO A 1 332 ? 17.160 108.804 95.148 1.00 66.83 399 PRO A CA 1
ATOM 2397 C C . PRO A 1 332 ? 16.126 109.673 94.463 1.00 69.87 399 PRO A C 1
ATOM 2398 O O . PRO A 1 332 ? 15.426 110.437 95.123 1.00 70.03 399 PRO A O 1
ATOM 2402 N N . GLN A 1 333 ? 16.011 109.545 93.150 1.00 75.59 400 GLN A N 1
ATOM 2403 C CA . GLN A 1 333 ? 15.018 110.305 92.416 1.00 76.99 400 GLN A CA 1
ATOM 2404 C C . GLN A 1 333 ? 13.656 109.623 92.488 1.00 71.70 400 GLN A C 1
ATOM 2405 O O . GLN A 1 333 ? 13.556 108.440 92.762 1.00 69.19 400 GLN A O 1
ATOM 2411 N N . VAL A 1 334 ? 12.607 110.393 92.259 1.00 71.62 401 VAL A N 1
ATOM 2412 C CA . VAL A 1 334 ? 11.251 109.878 92.300 1.00 72.99 401 VAL A CA 1
ATOM 2413 C C . VAL A 1 334 ? 10.645 109.886 90.890 1.00 78.60 401 VAL A C 1
ATOM 2414 O O . VAL A 1 334 ? 10.836 110.847 90.146 1.00 81.65 401 VAL A O 1
ATOM 2418 N N . PRO A 1 335 ? 9.902 108.826 90.522 1.00 82.00 402 PRO A N 1
ATOM 2419 C CA . PRO A 1 335 ? 9.238 108.828 89.212 1.00 82.41 402 PRO A CA 1
ATOM 2420 C C . PRO A 1 335 ? 8.065 109.785 89.155 1.00 81.40 402 PRO A C 1
ATOM 2421 O O . PRO A 1 335 ? 7.190 109.754 90.021 1.00 80.58 402 PRO A O 1
ATOM 2425 N N . LEU A 1 336 ? 8.036 110.637 88.143 1.00 81.08 403 LEU A N 1
ATOM 2426 C CA . LEU A 1 336 ? 6.966 111.600 88.069 1.00 79.66 403 LEU A CA 1
ATOM 2427 C C . LEU A 1 336 ? 5.636 110.892 87.865 1.00 81.76 403 LEU A C 1
ATOM 2428 O O . LEU A 1 336 ? 4.666 111.178 88.559 1.00 79.86 403 LEU A O 1
ATOM 2433 N N . SER A 1 337 ? 5.601 109.967 86.910 1.00 86.22 404 SER A N 1
ATOM 2434 C CA . SER A 1 337 ? 4.392 109.201 86.608 1.00 90.49 404 SER A CA 1
ATOM 2435 C C . SER A 1 337 ? 3.800 108.604 87.882 1.00 89.33 404 SER A C 1
ATOM 2436 O O . SER A 1 337 ? 2.675 108.950 88.264 1.00 84.49 404 SER A O 1
ATOM 2439 N N . LEU A 1 338 ? 4.582 107.743 88.545 1.00 87.94 405 LEU A N 1
ATOM 2440 C CA . LEU A 1 338 ? 4.221 107.161 89.852 1.00 88.07 405 LEU A CA 1
ATOM 2441 C C . LEU A 1 338 ? 3.743 108.222 90.842 1.00 84.14 405 LEU A C 1
ATOM 2442 O O . LEU A 1 338 ? 2.651 108.122 91.397 1.00 85.26 405 LEU A O 1
ATOM 2447 N N . LEU A 1 339 ? 4.574 109.233 91.066 1.00 80.34 406 LEU A N 1
ATOM 2448 C CA . LEU A 1 339 ? 4.244 110.264 92.035 1.00 80.53 406 LEU A CA 1
ATOM 2449 C C . LEU A 1 339 ? 2.846 110.756 91.783 1.00 81.23 406 LEU A C 1
ATOM 2450 O O . LEU A 1 339 ? 2.014 110.757 92.671 1.00 88.33 406 LEU A O 1
ATOM 2455 N N . VAL A 1 340 ? 2.594 111.144 90.544 1.00 88.51 407 VAL A N 1
ATOM 2456 C CA . VAL A 1 340 ? 1.305 111.701 90.141 1.00 88.58 407 VAL A CA 1
ATOM 2457 C C . VAL A 1 340 ? 0.219 110.644 90.261 1.00 88.26 407 VAL A C 1
ATOM 2458 O O . VAL A 1 340 ? -0.893 110.950 90.691 1.00 88.80 407 VAL A O 1
ATOM 2462 N N . GLY A 1 341 ? 0.551 109.404 89.898 1.00 87.34 408 GLY A N 1
ATOM 2463 C CA . GLY A 1 341 ? -0.356 108.279 90.092 1.00 89.91 408 GLY A CA 1
ATOM 2464 C C . GLY A 1 341 ? -0.771 108.182 91.547 1.00 92.97 408 GLY A C 1
ATOM 2465 O O . GLY A 1 341 ? -1.964 108.055 91.862 1.00 93.55 408 GLY A O 1
ATOM 2466 N N . GLY A 1 342 ? 0.225 108.256 92.432 1.00 91.76 409 GLY A N 1
ATOM 2467 C CA . GLY A 1 342 ? -0.002 108.274 93.874 1.00 92.26 409 GLY A CA 1
ATOM 2468 C C . GLY A 1 342 ? -0.803 109.479 94.338 1.00 94.56 409 GLY A C 1
ATOM 2469 O O . GLY A 1 342 ? -1.711 109.351 95.156 1.00 103.32 409 GLY A O 1
ATOM 2470 N N . LEU A 1 343 ? -0.475 110.653 93.812 1.00 95.08 410 LEU A N 1
ATOM 2471 C CA . LEU A 1 343 ? -1.105 111.894 94.258 1.00 98.27 410 LEU A CA 1
ATOM 2472 C C . LEU A 1 343 ? -2.587 111.965 93.914 1.00 103.40 410 LEU A C 1
ATOM 2473 O O . LEU A 1 343 ? -3.359 112.645 94.603 1.00 103.89 410 LEU A O 1
ATOM 2478 N N . ALA A 1 344 ? -2.981 111.281 92.842 1.00 108.47 411 ALA A N 1
ATOM 2479 C CA . ALA A 1 344 ? -4.363 111.356 92.363 1.00 115.69 411 ALA A CA 1
ATOM 2480 C C . ALA A 1 344 ? -5.300 110.704 93.373 1.00 116.60 411 ALA A C 1
ATOM 2481 O O . ALA A 1 344 ? -6.208 111.358 93.908 1.00 106.98 411 ALA A O 1
ATOM 2483 N N . ASN A 1 345 ? -5.045 109.421 93.638 1.00 121.43 412 ASN A N 1
ATOM 2484 C CA . ASN A 1 345 ? -5.752 108.663 94.666 1.00 120.22 412 ASN A CA 1
ATOM 2485 C C . ASN A 1 345 ? -6.111 109.562 95.832 1.00 119.02 412 ASN A C 1
ATOM 2486 O O . ASN A 1 345 ? -7.287 109.730 96.158 1.00 127.68 412 ASN A O 1
ATOM 2491 N N . VAL A 1 346 ? -5.085 110.181 96.405 1.00 109.34 413 VAL A N 1
ATOM 2492 C CA . VAL A 1 346 ? -5.225 110.912 97.650 1.00 111.27 413 VAL A CA 1
ATOM 2493 C C . VAL A 1 346 ? -6.131 112.114 97.512 1.00 115.01 413 VAL A C 1
ATOM 2494 O O . VAL A 1 346 ? -7.008 112.310 98.350 1.00 126.27 413 VAL A O 1
ATOM 2498 N N . SER A 1 347 ? -5.928 112.911 96.465 1.00 116.45 414 SER A N 1
ATOM 2499 C CA . SER A 1 347 ? -6.648 114.193 96.315 1.00 118.79 414 SER A CA 1
ATOM 2500 C C . SER A 1 347 ? -8.175 114.098 96.390 1.00 120.55 414 SER A C 1
ATOM 2501 O O . SER A 1 347 ? -8.842 115.107 96.648 1.00 117.06 414 SER A O 1
ATOM 2504 N N . LYS A 1 348 ? -8.718 112.905 96.143 1.00 123.94 415 LYS A N 1
ATOM 2505 C CA . LYS A 1 348 ? -10.151 112.662 96.276 1.00 132.07 415 LYS A CA 1
ATOM 2506 C C . LYS A 1 348 ? -10.617 112.866 97.717 1.00 132.28 415 LYS A C 1
ATOM 2507 O O . LYS A 1 348 ? -11.482 113.702 97.976 1.00 137.12 415 LYS A O 1
ATOM 2513 N N . SER A 1 349 ? -10.022 112.117 98.645 1.00 123.74 416 SER A N 1
ATOM 2514 C CA . SER A 1 349 ? -10.463 112.095 100.045 1.00 123.01 416 SER A CA 1
ATOM 2515 C C . SER A 1 349 ? -10.280 113.460 100.725 1.00 125.52 416 SER A C 1
ATOM 2516 O O . SER A 1 349 ? -10.165 114.493 100.054 1.00 119.71 416 SER A O 1
ATOM 2519 N N . SER A 1 350 ? -10.302 113.449 102.059 1.00 129.29 417 SER A N 1
ATOM 2520 C CA . SER A 1 350 ? -9.745 114.525 102.887 1.00 125.71 417 SER A CA 1
ATOM 2521 C C . SER A 1 350 ? -10.379 115.907 102.707 1.00 133.36 417 SER A C 1
ATOM 2522 O O . SER A 1 350 ? -11.399 116.071 102.013 1.00 137.05 417 SER A O 1
ATOM 2525 N N . SER A 1 351 ? -9.747 116.899 103.340 1.00 129.64 418 SER A N 1
ATOM 2526 C CA . SER A 1 351 ? -10.184 118.285 103.240 1.00 134.90 418 SER A CA 1
ATOM 2527 C C . SER A 1 351 ? -9.046 119.239 103.653 1.00 121.62 418 SER A C 1
ATOM 2528 O O . SER A 1 351 ? -7.899 118.823 103.722 1.00 115.86 418 SER A O 1
ATOM 2531 N N . THR A 1 352 ? -9.394 120.499 103.931 1.00 126.78 419 THR A N 1
ATOM 2532 C CA . THR A 1 352 ? -8.475 121.664 103.954 1.00 125.07 419 THR A CA 1
ATOM 2533 C C . THR A 1 352 ? -6.987 121.354 104.028 1.00 116.18 419 THR A C 1
ATOM 2534 O O . THR A 1 352 ? -6.278 121.494 103.036 1.00 115.42 419 THR A O 1
ATOM 2538 N N . ARG A 1 353 ? -6.514 120.935 105.195 1.00 112.85 420 ARG A N 1
ATOM 2539 C CA . ARG A 1 353 ? -5.080 120.765 105.395 1.00 109.76 420 ARG A CA 1
ATOM 2540 C C . ARG A 1 353 ? -4.428 119.741 104.440 1.00 98.97 420 ARG A C 1
ATOM 2541 O O . ARG A 1 353 ? -3.295 119.957 104.046 1.00 93.35 420 ARG A O 1
ATOM 2549 N N . VAL A 1 354 ? -5.128 118.663 104.055 1.00 96.27 421 VAL A N 1
ATOM 2550 C CA . VAL A 1 354 ? -4.558 117.633 103.144 1.00 92.28 421 VAL A CA 1
ATOM 2551 C C . VAL A 1 354 ? -4.488 118.119 101.698 1.00 101.01 421 VAL A C 1
ATOM 2552 O O . VAL A 1 354 ? -3.436 118.077 101.056 1.00 109.51 421 VAL A O 1
ATOM 2556 N N . ALA A 1 355 ? -5.621 118.549 101.175 1.00 100.02 422 ALA A N 1
ATOM 2557 C CA . ALA A 1 355 ? -5.619 119.246 99.923 1.00 102.63 422 ALA A CA 1
ATOM 2558 C C . ALA A 1 355 ? -4.526 120.306 99.963 1.00 96.96 422 ALA A C 1
ATOM 2559 O O . ALA A 1 355 ? -3.786 120.450 99.002 1.00 97.81 422 ALA A O 1
ATOM 2561 N N . THR A 1 356 ? -4.415 121.039 101.072 1.00 95.33 423 THR A N 1
ATOM 2562 C CA . THR A 1 356 ? -3.355 122.047 101.211 1.00 100.57 423 THR A CA 1
ATOM 2563 C C . THR A 1 356 ? -1.948 121.440 101.021 1.00 101.23 423 THR A C 1
ATOM 2564 O O . THR A 1 356 ? -1.086 122.079 100.408 1.00 104.53 423 THR A O 1
ATOM 2568 N N . GLU A 1 357 ? -1.725 120.221 101.535 1.00 96.24 424 GLU A N 1
ATOM 2569 C CA . GLU A 1 357 ? -0.416 119.537 101.418 1.00 92.39 424 GLU A CA 1
ATOM 2570 C C . GLU A 1 357 ? -0.145 119.049 99.998 1.00 91.78 424 GLU A C 1
ATOM 2571 O O . GLU A 1 357 ? 0.887 119.399 99.412 1.00 92.34 424 GLU A O 1
ATOM 2577 N N . ILE A 1 358 ? -1.070 118.264 99.446 1.00 87.26 425 ILE A N 1
ATOM 2578 C CA . ILE A 1 358 ? -1.008 117.890 98.027 1.00 83.33 425 ILE A CA 1
ATOM 2579 C C . ILE A 1 358 ? -0.504 119.073 97.204 1.00 75.56 425 ILE A C 1
ATOM 2580 O O . ILE A 1 358 ? 0.441 118.943 96.436 1.00 68.76 425 ILE A O 1
ATOM 2585 N N . LEU A 1 359 ? -1.148 120.218 97.390 1.00 73.82 426 LEU A N 1
ATOM 2586 C CA . LEU A 1 359 ? -0.770 121.441 96.716 1.00 75.00 426 LEU A CA 1
ATOM 2587 C C . LEU A 1 359 ? 0.633 121.876 97.099 1.00 73.36 426 LEU A C 1
ATOM 2588 O O . LEU A 1 359 ? 1.430 122.228 96.232 1.00 74.70 426 LEU A O 1
ATOM 2593 N N . ARG A 1 360 ? 0.938 121.881 98.390 1.00 75.19 427 ARG A N 1
ATOM 2594 C CA . ARG A 1 360 ? 2.233 122.409 98.852 1.00 73.77 427 ARG A CA 1
ATOM 2595 C C . ARG A 1 360 ? 3.383 121.642 98.212 1.00 65.88 427 ARG A C 1
ATOM 2596 O O . ARG A 1 360 ? 4.395 122.224 97.840 1.00 62.90 427 ARG A O 1
ATOM 2604 N N . LEU A 1 361 ? 3.199 120.342 98.062 1.00 65.15 428 LEU A N 1
ATOM 2605 C CA . LEU A 1 361 ? 4.153 119.494 97.352 1.00 67.82 428 LEU A CA 1
ATOM 2606 C C . LEU A 1 361 ? 4.292 119.987 95.918 1.00 67.91 428 LEU A C 1
ATOM 2607 O O . LEU A 1 361 ? 5.377 120.387 95.486 1.00 65.96 428 LEU A O 1
ATOM 2612 N N . ILE A 1 362 ? 3.168 120.014 95.210 1.00 70.41 429 ILE A N 1
ATOM 2613 C CA . ILE A 1 362 ? 3.142 120.448 93.820 1.00 70.17 429 ILE A CA 1
ATOM 2614 C C . ILE A 1 362 ? 3.756 121.840 93.716 1.00 66.59 429 ILE A C 1
ATOM 2615 O O . ILE A 1 362 ? 4.551 122.103 92.827 1.00 64.29 429 ILE A O 1
ATOM 2620 N N . ASN A 1 363 ? 3.457 122.715 94.657 1.00 66.97 430 ASN A N 1
ATOM 2621 C CA . ASN A 1 363 ? 4.066 124.036 94.624 1.00 70.41 430 ASN A CA 1
ATOM 2622 C C . ASN A 1 363 ? 5.571 124.020 94.796 1.00 70.14 430 ASN A C 1
ATOM 2623 O O . ASN A 1 363 ? 6.250 124.898 94.294 1.00 75.71 430 ASN A O 1
ATOM 2628 N N . SER A 1 364 ? 6.094 123.031 95.504 1.00 67.46 431 SER A N 1
ATOM 2629 C CA . SER A 1 364 ? 7.533 122.928 95.672 1.00 70.34 431 SER A CA 1
ATOM 2630 C C . SER A 1 364 ? 8.201 122.316 94.443 1.00 69.61 431 SER A C 1
ATOM 2631 O O . SER A 1 364 ? 9.416 122.455 94.265 1.00 74.80 431 SER A O 1
ATOM 2634 N N . LEU A 1 365 ? 7.422 121.612 93.625 1.00 67.45 432 LEU A N 1
ATOM 2635 C CA . LEU A 1 365 ? 7.899 121.124 92.326 1.00 64.28 432 LEU A CA 1
ATOM 2636 C C . LEU A 1 365 ? 8.074 122.228 91.274 1.00 65.53 432 LEU A C 1
ATOM 2637 O O . LEU A 1 365 ? 9.026 122.201 90.510 1.00 67.69 432 LEU A O 1
ATOM 2642 N N . PHE A 1 366 ? 7.153 123.182 91.219 1.00 66.80 433 PHE A N 1
ATOM 2643 C CA . PHE A 1 366 ? 7.230 124.226 90.220 1.00 67.98 433 PHE A CA 1
ATOM 2644 C C . PHE A 1 366 ? 8.161 125.352 90.637 1.00 73.23 433 PHE A C 1
ATOM 2645 O O . PHE A 1 366 ? 8.631 126.112 89.788 1.00 75.30 433 PHE A O 1
ATOM 2653 N N . HIS A 1 367 ? 8.411 125.477 91.938 1.00 78.82 434 HIS A N 1
ATOM 2654 C CA . HIS A 1 367 ? 9.371 126.460 92.461 1.00 84.48 434 HIS A CA 1
ATOM 2655 C C . HIS A 1 367 ? 10.166 125.834 93.593 1.00 79.60 434 HIS A C 1
ATOM 2656 O O . HIS A 1 367 ? 9.596 125.401 94.576 1.00 79.48 434 HIS A O 1
ATOM 2663 N N . GLY A 1 368 ? 11.478 125.760 93.444 1.00 81.49 435 GLY A N 1
ATOM 2664 C CA . GLY A 1 368 ? 12.322 125.232 94.504 1.00 79.40 435 GLY A CA 1
ATOM 2665 C C . GLY A 1 368 ? 13.783 125.305 94.140 1.00 82.19 435 GLY A C 1
ATOM 2666 O O . GLY A 1 368 ? 14.623 124.771 94.856 1.00 94.79 435 GLY A O 1
ATOM 2667 N N . ASN A 1 372 ? 13.768 127.883 90.721 1.00 94.21 439 ASN A N 1
ATOM 2668 C CA . ASN A 1 372 ? 13.791 126.960 89.595 1.00 92.06 439 ASN A CA 1
ATOM 2669 C C . ASN A 1 372 ? 12.820 125.813 89.732 1.00 88.92 439 ASN A C 1
ATOM 2670 O O . ASN A 1 372 ? 12.683 125.228 90.807 1.00 87.75 439 ASN A O 1
ATOM 2675 N N . ILE A 1 373 ? 12.162 125.512 88.613 1.00 87.44 440 ILE A N 1
ATOM 2676 C CA . ILE A 1 373 ? 11.429 124.268 88.380 1.00 82.42 440 ILE A CA 1
ATOM 2677 C C . ILE A 1 373 ? 12.225 123.065 88.853 1.00 77.96 440 ILE A C 1
ATOM 2678 O O . ILE A 1 373 ? 13.445 123.050 88.777 1.00 82.12 440 ILE A O 1
ATOM 2683 N N . ASN A 1 374 ? 11.526 122.047 89.320 1.00 73.81 441 ASN A N 1
ATOM 2684 C CA . ASN A 1 374 ? 12.164 120.822 89.749 1.00 71.41 441 ASN A CA 1
ATOM 2685 C C . ASN A 1 374 ? 12.453 119.980 88.514 1.00 74.52 441 ASN A C 1
ATOM 2686 O O . ASN A 1 374 ? 11.602 119.887 87.625 1.00 76.48 441 ASN A O 1
ATOM 2691 N N . PRO A 1 375 ? 13.656 119.378 88.446 1.00 79.53 442 PRO A N 1
ATOM 2692 C CA . PRO A 1 375 ? 14.068 118.568 87.288 1.00 81.25 442 PRO A CA 1
ATOM 2693 C C . PRO A 1 375 ? 13.085 117.467 86.931 1.00 82.26 442 PRO A C 1
ATOM 2694 O O . PRO A 1 375 ? 12.852 117.217 85.748 1.00 93.39 442 PRO A O 1
ATOM 2698 N N . ILE A 1 376 ? 12.518 116.820 87.944 1.00 76.87 443 ILE A N 1
ATOM 2699 C CA . ILE A 1 376 ? 11.562 115.724 87.743 1.00 79.91 443 ILE A CA 1
ATOM 2700 C C . ILE A 1 376 ? 10.487 116.034 86.687 1.00 82.90 443 ILE A C 1
ATOM 2701 O O . ILE A 1 376 ? 10.032 115.128 85.974 1.00 83.80 443 ILE A O 1
ATOM 2706 N N . LEU A 1 377 ? 10.082 117.295 86.570 1.00 78.91 444 LEU A N 1
ATOM 2707 C CA . LEU A 1 377 ? 9.023 117.603 85.650 1.00 84.46 444 LEU A CA 1
ATOM 2708 C C . LEU A 1 377 ? 9.431 118.441 84.415 1.00 90.23 444 LEU A C 1
ATOM 2709 O O . LEU A 1 377 ? 8.557 118.976 83.724 1.00 90.84 444 LEU A O 1
ATOM 2714 N N . VAL A 1 378 ? 10.721 118.517 84.084 1.00 87.49 445 VAL A N 1
ATOM 2715 C CA . VAL A 1 378 ? 11.116 119.367 82.957 1.00 89.93 445 VAL A CA 1
ATOM 2716 C C . VAL A 1 378 ? 10.795 118.764 81.594 1.00 93.33 445 VAL A C 1
ATOM 2717 O O . VAL A 1 378 ? 10.327 119.484 80.714 1.00 97.62 445 VAL A O 1
ATOM 2721 N N . GLU A 1 379 ? 11.020 117.464 81.408 1.00 92.11 446 GLU A N 1
ATOM 2722 C CA . GLU A 1 379 ? 10.814 116.849 80.082 1.00 96.67 446 GLU A CA 1
ATOM 2723 C C . GLU A 1 379 ? 9.407 116.258 79.908 1.00 96.23 446 GLU A C 1
ATOM 2724 O O . GLU A 1 379 ? 9.211 115.384 79.065 1.00 99.06 446 GLU A O 1
ATOM 2730 N N . GLU A 1 380 ? 8.428 116.752 80.665 1.00 90.85 447 GLU A N 1
ATOM 2731 C CA . GLU A 1 380 ? 7.231 115.967 80.968 1.00 87.77 447 GLU A CA 1
ATOM 2732 C C . GLU A 1 380 ? 5.913 116.687 80.734 1.00 83.37 447 GLU A C 1
ATOM 2733 O O . GLU A 1 380 ? 5.835 117.898 80.842 1.00 79.39 447 GLU A O 1
ATOM 2739 N N . HIS A 1 381 ? 4.874 115.913 80.438 1.00 86.15 448 HIS A N 1
ATOM 2740 C CA . HIS A 1 381 ? 3.506 116.432 80.308 1.00 91.87 448 HIS A CA 1
ATOM 2741 C C . HIS A 1 381 ? 2.982 116.902 81.660 1.00 89.92 448 HIS A C 1
ATOM 2742 O O . HIS A 1 381 ? 3.092 116.170 82.642 1.00 99.43 448 HIS A O 1
ATOM 2749 N N . TRP A 1 382 ? 2.406 118.100 81.715 1.00 82.55 449 TRP A N 1
ATOM 2750 C CA . TRP A 1 382 ? 1.984 118.690 82.987 1.00 79.13 449 TRP A CA 1
ATOM 2751 C C . TRP A 1 382 ? 0.477 118.621 83.243 1.00 83.91 449 TRP A C 1
ATOM 2752 O O . TRP A 1 382 ? 0.029 118.978 84.340 1.00 83.18 449 TRP A O 1
ATOM 2763 N N . GLU A 1 383 ? -0.298 118.167 82.252 1.00 88.92 450 GLU A N 1
ATOM 2764 C CA . GLU A 1 383 ? -1.746 117.989 82.431 1.00 93.14 450 GLU A CA 1
ATOM 2765 C C . GLU A 1 383 ? -2.033 117.064 83.602 1.00 92.83 450 GLU A C 1
ATOM 2766 O O . GLU A 1 383 ? -2.796 117.427 84.503 1.00 95.18 450 GLU A O 1
ATOM 2772 N N . PRO A 1 384 ? -1.411 115.873 83.610 1.00 90.14 451 PRO A N 1
ATOM 2773 C CA . PRO A 1 384 ? -1.748 114.977 84.707 1.00 90.74 451 PRO A CA 1
ATOM 2774 C C . PRO A 1 384 ? -1.648 115.695 86.049 1.00 92.14 451 PRO A C 1
ATOM 2775 O O . PRO A 1 384 ? -2.616 115.672 86.820 1.00 91.19 451 PRO A O 1
ATOM 2779 N N . ILE A 1 385 ? -0.517 116.372 86.293 1.00 94.96 452 ILE A N 1
ATOM 2780 C CA . ILE A 1 385 ? -0.285 117.074 87.567 1.00 96.18 452 ILE A CA 1
ATOM 2781 C C . ILE A 1 385 ? -1.241 118.219 87.739 1.00 89.89 452 ILE A C 1
ATOM 2782 O O . ILE A 1 385 ? -1.762 118.431 88.827 1.00 85.83 452 ILE A O 1
ATOM 2787 N N . PHE A 1 386 ? -1.474 118.961 86.666 1.00 92.82 453 PHE A N 1
ATOM 2788 C CA . PHE A 1 386 ? -2.416 120.072 86.724 1.00 92.19 453 PHE A CA 1
ATOM 2789 C C . PHE A 1 386 ? -3.836 119.602 87.053 1.00 91.11 453 PHE A C 1
ATOM 2790 O O . PHE A 1 386 ? -4.614 120.356 87.642 1.00 88.60 453 PHE A O 1
ATOM 2798 N N . ASP A 1 387 ? -4.169 118.366 86.678 1.00 90.90 454 ASP A N 1
ATOM 2799 C CA . ASP A 1 387 ? -5.505 117.828 86.942 1.00 98.67 454 ASP A CA 1
ATOM 2800 C C . ASP A 1 387 ? -5.662 117.527 88.427 1.00 99.66 454 ASP A C 1
ATOM 2801 O O . ASP A 1 387 ? -6.712 117.823 89.006 1.00 102.58 454 ASP A O 1
ATOM 2803 N N . VAL A 1 388 ? -4.612 116.969 89.043 1.00 96.37 455 VAL A N 1
ATOM 2804 C CA . VAL A 1 388 ? -4.577 116.802 90.501 1.00 91.38 455 VAL A CA 1
ATOM 2805 C C . VAL A 1 388 ? -4.694 118.163 91.173 1.00 87.09 455 VAL A C 1
ATOM 2806 O O . VAL A 1 388 ? -5.533 118.367 92.055 1.00 86.95 455 VAL A O 1
ATOM 2810 N N . ALA A 1 389 ? -3.851 119.094 90.749 1.00 81.23 456 ALA A N 1
ATOM 2811 C CA . ALA A 1 389 ? -3.829 120.409 91.357 1.00 83.44 456 ALA A CA 1
ATOM 2812 C C . ALA A 1 389 ? -5.217 120.981 91.450 1.00 90.42 456 ALA A C 1
ATOM 2813 O O . ALA A 1 389 ? -5.574 121.552 92.474 1.00 92.52 456 ALA A O 1
ATOM 2815 N N . ALA A 1 390 ? -5.996 120.813 90.380 1.00 98.31 457 ALA A N 1
ATOM 2816 C CA . ALA A 1 390 ? -7.343 121.382 90.286 1.00 104.11 457 ALA A CA 1
ATOM 2817 C C . ALA A 1 390 ? -8.293 120.706 91.256 1.00 107.08 457 ALA A C 1
ATOM 2818 O O . ALA A 1 390 ? -9.080 121.369 91.931 1.00 107.04 457 ALA A O 1
ATOM 2820 N N . GLN A 1 391 ? -8.203 119.385 91.335 1.00 109.80 458 GLN A N 1
ATOM 2821 C CA . GLN A 1 391 ? -8.972 118.629 92.314 1.00 114.64 458 GLN A CA 1
ATOM 2822 C C . GLN A 1 391 ? -8.797 119.178 93.738 1.00 114.04 458 GLN A C 1
ATOM 2823 O O . GLN A 1 391 ? -9.752 119.183 94.506 1.00 122.97 458 GLN A O 1
ATOM 2829 N N . CYS A 1 392 ? -7.599 119.656 94.081 1.00 105.16 459 CYS A N 1
ATOM 2830 C CA . CYS A 1 392 ? -7.369 120.319 95.379 1.00 104.32 459 CYS A CA 1
ATOM 2831 C C . CYS A 1 392 ? -8.043 121.687 95.477 1.00 105.15 459 CYS A C 1
ATOM 2832 O O . CYS A 1 392 ? -8.173 122.236 96.574 1.00 102.17 459 CYS A O 1
ATOM 2835 N N . ALA A 1 393 ? -8.416 122.252 94.329 1.00 107.04 460 ALA A N 1
ATOM 2836 C CA . ALA A 1 393 ? -9.220 123.472 94.276 1.00 111.77 460 ALA A CA 1
ATOM 2837 C C . ALA A 1 393 ? -10.694 123.191 94.581 1.00 117.98 460 ALA A C 1
ATOM 2838 O O . ALA A 1 393 ? -11.447 124.113 94.905 1.00 120.29 460 ALA A O 1
ATOM 2840 N N . THR A 1 394 ? -11.099 121.923 94.472 1.00 119.56 461 THR A N 1
ATOM 2841 C CA . THR A 1 394 ? -12.436 121.498 94.901 1.00 127.97 461 THR A CA 1
ATOM 2842 C C . THR A 1 394 ? -12.583 121.659 96.410 1.00 129.12 461 THR A C 1
ATOM 2843 O O . THR A 1 394 ? -13.677 121.862 96.921 1.00 137.52 461 THR A O 1
ATOM 2847 N N . LYS A 1 395 ? -11.474 121.554 97.124 1.00 127.52 462 LYS A N 1
ATOM 2848 C CA . LYS A 1 395 ? -11.477 121.778 98.554 1.00 128.69 462 LYS A CA 1
ATOM 2849 C C . LYS A 1 395 ? -11.136 123.232 98.896 1.00 127.71 462 LYS A C 1
ATOM 2850 O O . LYS A 1 395 ? -10.509 123.504 99.907 1.00 128.21 462 LYS A O 1
ATOM 2856 N N . ALA A 1 396 ? -11.547 124.164 98.038 1.00 132.56 463 ALA A N 1
ATOM 2857 C CA . ALA A 1 396 ? -11.648 125.578 98.403 1.00 135.99 463 ALA A CA 1
ATOM 2858 C C . ALA A 1 396 ? -10.336 126.203 98.879 1.00 128.31 463 ALA A C 1
ATOM 2859 O O . ALA A 1 396 ? -9.941 127.275 98.411 1.00 122.01 463 ALA A O 1
ATOM 2861 N N . PRO A 1 410 ? -28.070 141.774 97.677 1.00 93.05 477 PRO A N 1
ATOM 2862 C CA . PRO A 1 410 ? -28.190 142.951 98.551 1.00 92.71 477 PRO A CA 1
ATOM 2863 C C . PRO A 1 410 ? -26.845 143.370 99.166 1.00 94.12 477 PRO A C 1
ATOM 2864 O O . PRO A 1 410 ? -26.284 142.595 99.934 1.00 95.88 477 PRO A O 1
ATOM 2868 N N . THR A 1 411 ? -26.348 144.577 98.862 1.00 97.32 478 THR A N 1
ATOM 2869 C CA . THR A 1 411 ? -24.980 144.999 99.250 1.00 107.73 478 THR A CA 1
ATOM 2870 C C . THR A 1 411 ? -24.678 144.658 100.723 1.00 110.51 478 THR A C 1
ATOM 2871 O O . THR A 1 411 ? -23.521 144.417 101.103 1.00 111.49 478 THR A O 1
ATOM 2875 N N . VAL A 1 412 ? -25.739 144.640 101.530 1.00 110.32 479 VAL A N 1
ATOM 2876 C CA . VAL A 1 412 ? -25.723 144.097 102.888 1.00 112.38 479 VAL A CA 1
ATOM 2877 C C . VAL A 1 412 ? -25.126 142.678 102.976 1.00 113.50 479 VAL A C 1
ATOM 2878 O O . VAL A 1 412 ? -24.054 142.490 103.561 1.00 118.03 479 VAL A O 1
ATOM 2882 N N . ALA A 1 413 ? -25.802 141.699 102.368 1.00 109.22 480 ALA A N 1
ATOM 2883 C CA . ALA A 1 413 ? -25.512 140.267 102.571 1.00 106.11 480 ALA A CA 1
ATOM 2884 C C . ALA A 1 413 ? -24.058 139.811 102.354 1.00 107.85 480 ALA A C 1
ATOM 2885 O O . ALA A 1 413 ? -23.704 138.705 102.762 1.00 111.44 480 ALA A O 1
ATOM 2887 N N . LYS A 1 414 ? -23.225 140.635 101.723 1.00 109.88 481 LYS A N 1
ATOM 2888 C CA . LYS A 1 414 ? -21.837 140.255 101.452 1.00 116.93 481 LYS A CA 1
ATOM 2889 C C . LYS A 1 414 ? -21.023 140.135 102.742 1.00 124.40 481 LYS A C 1
ATOM 2890 O O . LYS A 1 414 ? -20.689 141.142 103.371 1.00 127.29 481 LYS A O 1
ATOM 2896 N N . GLU A 1 415 ? -20.732 138.888 103.128 1.00 125.64 482 GLU A N 1
ATOM 2897 C CA . GLU A 1 415 ? -19.945 138.579 104.318 1.00 128.40 482 GLU A CA 1
ATOM 2898 C C . GLU A 1 415 ? -18.616 137.954 103.921 1.00 128.42 482 GLU A C 1
ATOM 2899 O O . GLU A 1 415 ? -17.740 138.630 103.385 1.00 134.37 482 GLU A O 1
ATOM 2905 N N . ASN A 1 422 ? -6.734 128.080 103.843 1.00 132.72 489 ASN A N 1
ATOM 2906 C CA . ASN A 1 422 ? -5.539 127.288 103.575 1.00 118.59 489 ASN A CA 1
ATOM 2907 C C . ASN A 1 422 ? -5.365 126.969 102.090 1.00 118.79 489 ASN A C 1
ATOM 2908 O O . ASN A 1 422 ? -4.607 127.647 101.404 1.00 118.60 489 ASN A O 1
ATOM 2913 N N . VAL A 1 423 ? -6.067 125.952 101.592 1.00 116.06 490 VAL A N 1
ATOM 2914 C CA . VAL A 1 423 ? -5.995 125.575 100.178 1.00 113.13 490 VAL A CA 1
ATOM 2915 C C . VAL A 1 423 ? -5.905 126.825 99.304 1.00 117.81 490 VAL A C 1
ATOM 2916 O O . VAL A 1 423 ? -5.036 126.944 98.438 1.00 120.55 490 VAL A O 1
ATOM 2920 N N . SER A 1 424 ? -6.803 127.759 99.570 1.00 121.55 491 SER A N 1
ATOM 2921 C CA . SER A 1 424 ? -6.835 129.049 98.896 1.00 127.00 491 SER A CA 1
ATOM 2922 C C . SER A 1 424 ? -5.467 129.754 98.869 1.00 122.76 491 SER A C 1
ATOM 2923 O O . SER A 1 424 ? -5.168 130.473 97.926 1.00 124.93 491 SER A O 1
ATOM 2926 N N . LEU A 1 425 ? -4.651 129.554 99.899 1.00 119.23 492 LEU A N 1
ATOM 2927 C CA . LEU A 1 425 ? -3.313 130.156 99.969 1.00 122.32 492 LEU A CA 1
ATOM 2928 C C . LEU A 1 425 ? -2.358 129.508 98.960 1.00 118.38 492 LEU A C 1
ATOM 2929 O O . LEU A 1 425 ? -1.488 130.176 98.395 1.00 115.75 492 LEU A O 1
ATOM 2934 N N . GLN A 1 426 ? -2.518 128.204 98.749 1.00 115.95 493 GLN A N 1
ATOM 2935 C CA . GLN A 1 426 ? -1.627 127.447 97.868 1.00 113.47 493 GLN A CA 1
ATOM 2936 C C . GLN A 1 426 ? -1.962 127.669 96.387 1.00 111.27 493 GLN A C 1
ATOM 2937 O O . GLN A 1 426 ? -1.067 127.755 95.551 1.00 108.62 493 GLN A O 1
ATOM 2943 N N . LEU A 1 427 ? -3.245 127.785 96.068 1.00 112.18 494 LEU A N 1
ATOM 2944 C CA . LEU A 1 427 ? -3.660 128.084 94.699 1.00 108.97 494 LEU A CA 1
ATOM 2945 C C . LEU A 1 427 ? -3.128 129.428 94.240 1.00 106.02 494 LEU A C 1
ATOM 2946 O O . LEU A 1 427 ? -2.532 129.521 93.177 1.00 103.63 494 LEU A O 1
ATOM 2951 N N . LYS A 1 428 ? -3.330 130.466 95.043 1.00 108.23 495 LYS A N 1
ATOM 2952 C CA . LYS A 1 428 ? -2.751 131.775 94.738 1.00 109.66 495 LYS A CA 1
ATOM 2953 C C . LYS A 1 428 ? -1.236 131.672 94.538 1.00 107.89 495 LYS A C 1
ATOM 2954 O O . LYS A 1 428 ? -0.669 132.422 93.739 1.00 112.56 495 LYS A O 1
ATOM 2956 N N . HIS A 1 429 ? -0.588 130.747 95.251 1.00 102.02 496 HIS A N 1
ATOM 2957 C CA . HIS A 1 429 ? 0.846 130.506 95.078 1.00 98.16 496 HIS A CA 1
ATOM 2958 C C . HIS A 1 429 ? 1.177 129.843 93.745 1.00 91.43 496 HIS A C 1
ATOM 2959 O O . HIS A 1 429 ? 2.129 130.246 93.073 1.00 89.32 496 HIS A O 1
ATOM 2966 N N . LEU A 1 430 ? 0.394 128.828 93.383 1.00 85.44 497 LEU A N 1
ATOM 2967 C CA . LEU A 1 430 ? 0.599 128.061 92.153 1.00 82.23 497 LEU A CA 1
ATOM 2968 C C . LEU A 1 430 ? 0.207 128.859 90.889 1.00 83.93 497 LEU A C 1
ATOM 2969 O O . LEU A 1 430 ? 0.982 128.993 89.932 1.00 77.44 497 LEU A O 1
ATOM 2974 N N . ILE A 1 431 ? -1.004 129.388 90.891 1.00 86.15 498 ILE A N 1
ATOM 2975 C CA . ILE A 1 431 ? -1.409 130.268 89.824 1.00 93.04 498 ILE A CA 1
ATOM 2976 C C . ILE A 1 431 ? -0.273 131.247 89.557 1.00 93.28 498 ILE A C 1
ATOM 2977 O O . ILE A 1 431 ? 0.203 131.340 88.430 1.00 95.24 498 ILE A O 1
ATOM 2982 N N . LEU A 1 432 ? 0.199 131.936 90.591 1.00 93.98 499 LEU A N 1
ATOM 2983 C CA . LEU A 1 432 ? 1.230 132.948 90.384 1.00 96.26 499 LEU A CA 1
ATOM 2984 C C . LEU A 1 432 ? 2.458 132.346 89.706 1.00 92.18 499 LEU A C 1
ATOM 2985 O O . LEU A 1 432 ? 2.993 132.923 88.756 1.00 93.66 499 LEU A O 1
ATOM 2990 N N . ARG A 1 433 ? 2.884 131.183 90.185 1.00 86.63 500 ARG A N 1
ATOM 2991 C CA . ARG A 1 433 ? 4.065 130.512 89.639 1.00 84.06 500 ARG A CA 1
ATOM 2992 C C . ARG A 1 433 ? 3.871 130.039 88.193 1.00 83.73 500 ARG A C 1
ATOM 2993 O O . ARG A 1 433 ? 4.731 130.268 87.355 1.00 83.44 500 ARG A O 1
ATOM 3001 N N . VAL A 1 434 ? 2.750 129.371 87.919 1.00 81.90 501 VAL A N 1
ATOM 3002 C CA . VAL A 1 434 ? 2.447 128.875 86.584 1.00 80.10 501 VAL A CA 1
ATOM 3003 C C . VAL A 1 434 ? 2.303 130.046 85.628 1.00 82.66 501 VAL A C 1
ATOM 3004 O O . VAL A 1 434 ? 2.702 129.994 84.463 1.00 80.82 501 VAL A O 1
ATOM 3008 N N . GLU A 1 435 ? 1.703 131.097 86.153 1.00 84.92 502 GLU A N 1
ATOM 3009 C CA . GLU A 1 435 ? 1.585 132.360 85.465 1.00 87.77 502 GLU A CA 1
ATOM 3010 C C . GLU A 1 435 ? 2.953 132.923 85.109 1.00 87.19 502 GLU A C 1
ATOM 3011 O O . GLU A 1 435 ? 3.175 133.355 83.985 1.00 90.26 502 GLU A O 1
ATOM 3017 N N . ASN A 1 436 ? 3.868 132.904 86.066 1.00 88.21 503 ASN A N 1
ATOM 3018 C CA . ASN A 1 436 ? 5.231 133.386 85.840 1.00 89.96 503 ASN A CA 1
ATOM 3019 C C . ASN A 1 436 ? 6.008 132.556 84.844 1.00 87.38 503 ASN A C 1
ATOM 3020 O O . ASN A 1 436 ? 6.821 133.098 84.098 1.00 92.31 503 ASN A O 1
ATOM 3025 N N . LEU A 1 437 ? 5.794 131.243 84.863 1.00 82.69 504 LEU A N 1
ATOM 3026 C CA . LEU A 1 437 ? 6.527 130.345 83.983 1.00 81.31 504 LEU A CA 1
ATOM 3027 C C . LEU A 1 437 ? 6.173 130.633 82.537 1.00 84.73 504 LEU A C 1
ATOM 3028 O O . LEU A 1 437 ? 7.049 130.695 81.680 1.00 88.79 504 LEU A O 1
ATOM 3033 N N . ILE A 1 438 ? 4.889 130.840 82.281 1.00 83.97 505 ILE A N 1
ATOM 3034 C CA . ILE A 1 438 ? 4.432 131.202 80.964 1.00 85.45 505 ILE A CA 1
ATOM 3035 C C . ILE A 1 438 ? 5.084 132.505 80.549 1.00 88.62 505 ILE A C 1
ATOM 3036 O O . ILE A 1 438 ? 5.647 132.611 79.465 1.00 89.80 505 ILE A O 1
ATOM 3041 N N . VAL A 1 439 ? 5.000 133.499 81.418 1.00 89.89 506 VAL A N 1
ATOM 3042 C CA . VAL A 1 439 ? 5.466 134.818 81.064 1.00 92.81 506 VAL A CA 1
ATOM 3043 C C . VAL A 1 439 ? 6.948 134.775 80.783 1.00 93.46 506 VAL A C 1
ATOM 3044 O O . VAL A 1 439 ? 7.393 135.279 79.763 1.00 99.34 506 VAL A O 1
ATOM 3048 N N . HIS A 1 440 ? 7.719 134.154 81.652 1.00 91.96 507 HIS A N 1
ATOM 3049 C CA . HIS A 1 440 ? 9.163 134.237 81.504 1.00 97.72 507 HIS A CA 1
ATOM 3050 C C . HIS A 1 440 ? 9.775 133.339 80.430 1.00 102.28 507 HIS A C 1
ATOM 3051 O O . HIS A 1 440 ? 10.708 133.768 79.747 1.00 102.68 507 HIS A O 1
ATOM 3058 N N . GLN A 1 441 ? 9.236 132.137 80.239 1.00 103.73 508 GLN A N 1
ATOM 3059 C CA . GLN A 1 441 ? 9.676 131.282 79.134 1.00 103.59 508 GLN A CA 1
ATOM 3060 C C . GLN A 1 441 ? 8.891 131.516 77.824 1.00 104.26 508 GLN A C 1
ATOM 3061 O O . GLN A 1 441 ? 9.473 131.808 76.778 1.00 102.75 508 GLN A O 1
ATOM 3067 N N . GLY A 1 442 ? 7.574 131.372 77.872 1.00 105.05 509 GLY A N 1
ATOM 3068 C CA . GLY A 1 442 ? 6.766 131.509 76.657 1.00 113.49 509 GLY A CA 1
ATOM 3069 C C . GLY A 1 442 ? 6.998 130.335 75.716 1.00 113.42 509 GLY A C 1
ATOM 3070 O O . GLY A 1 442 ? 7.028 129.197 76.170 1.00 114.72 509 GLY A O 1
ATOM 3071 N N . PRO A 1 443 ? 7.174 130.597 74.402 1.00 116.46 510 PRO A N 1
ATOM 3072 C CA . PRO A 1 443 ? 7.350 129.489 73.442 1.00 112.77 510 PRO A CA 1
ATOM 3073 C C . PRO A 1 443 ? 8.477 128.487 73.782 1.00 109.63 510 PRO A C 1
ATOM 3074 O O . PRO A 1 443 ? 8.369 127.310 73.445 1.00 109.59 510 PRO A O 1
ATOM 3078 N N . GLU A 1 444 ? 9.542 128.960 74.428 1.00 106.43 511 GLU A N 1
ATOM 3079 C CA . GLU A 1 444 ? 10.632 128.098 74.900 1.00 106.43 511 GLU A CA 1
ATOM 3080 C C . GLU A 1 444 ? 10.176 127.056 75.945 1.00 102.66 511 GLU A C 1
ATOM 3081 O O . GLU A 1 444 ? 10.802 126.009 76.094 1.00 103.57 511 GLU A O 1
ATOM 3087 N N . LEU A 1 445 ? 9.105 127.363 76.675 1.00 98.97 512 LEU A N 1
ATOM 3088 C CA . LEU A 1 445 ? 8.482 126.426 77.607 1.00 90.91 512 LEU A CA 1
ATOM 3089 C C . LEU A 1 445 ? 7.582 125.431 76.897 1.00 89.66 512 LEU A C 1
ATOM 3090 O O . LEU A 1 445 ? 6.496 125.774 76.424 1.00 82.04 512 LEU A O 1
ATOM 3095 N N . LEU A 1 446 ? 8.032 124.181 76.884 1.00 92.41 513 LEU A N 1
ATOM 3096 C CA . LEU A 1 446 ? 7.320 123.086 76.228 1.00 93.17 513 LEU A CA 1
ATOM 3097 C C . LEU A 1 446 ? 5.828 123.077 76.584 1.00 91.50 513 LEU A C 1
ATOM 3098 O O . LEU A 1 446 ? 4.951 123.145 75.714 1.00 88.69 513 LEU A O 1
ATOM 3103 N N . GLN A 1 447 ? 5.568 123.064 77.889 1.00 90.15 514 GLN A N 1
ATOM 3104 C CA . GLN A 1 447 ? 4.282 122.659 78.443 1.00 88.94 514 GLN A CA 1
ATOM 3105 C C . GLN A 1 447 ? 3.282 123.801 78.552 1.00 90.21 514 GLN A C 1
ATOM 3106 O O . GLN A 1 447 ? 2.251 123.658 79.197 1.00 92.56 514 GLN A O 1
ATOM 3112 N N . ARG A 1 448 ? 3.580 124.918 77.900 1.00 92.75 515 ARG A N 1
ATOM 3113 C CA . ARG A 1 448 ? 2.794 126.137 78.017 1.00 98.08 515 ARG A CA 1
ATOM 3114 C C . ARG A 1 448 ? 1.292 125.974 77.755 1.00 98.74 515 ARG A C 1
ATOM 3115 O O . ARG A 1 448 ? 0.484 126.657 78.383 1.00 99.77 515 ARG A O 1
ATOM 3123 N N . ASP A 1 449 ? 0.911 125.102 76.824 1.00 101.20 516 ASP A N 1
ATOM 3124 C CA . ASP A 1 449 ? -0.515 124.917 76.508 1.00 103.83 516 ASP A CA 1
ATOM 3125 C C . ASP A 1 449 ? -1.218 124.187 77.655 1.00 101.34 516 ASP A C 1
ATOM 3126 O O . ASP A 1 449 ? -2.372 124.492 77.968 1.00 104.79 516 ASP A O 1
ATOM 3128 N N . ASP A 1 450 ? -0.522 123.233 78.279 1.00 96.33 517 ASP A N 1
ATOM 3129 C CA . ASP A 1 450 ? -1.019 122.599 79.513 1.00 91.37 517 ASP A CA 1
ATOM 3130 C C . ASP A 1 450 ? -1.089 123.627 80.649 1.00 88.41 517 ASP A C 1
ATOM 3131 O O . ASP A 1 450 ? -2.072 123.660 81.402 1.00 87.56 517 ASP A O 1
ATOM 3136 N N . CYS A 1 451 ? -0.064 124.476 80.755 1.00 85.42 518 CYS A N 1
ATOM 3137 C CA . CYS A 1 451 ? -0.092 125.584 81.705 1.00 84.49 518 CYS A CA 1
ATOM 3138 C C . CYS A 1 451 ? -1.363 126.389 81.514 1.00 88.74 518 CYS A C 1
ATOM 3139 O O . CYS A 1 451 ? -2.121 126.644 82.452 1.00 87.81 518 CYS A O 1
ATOM 3142 N N . MET A 1 452 ? -1.602 126.765 80.271 1.00 95.36 519 MET A N 1
ATOM 3143 C CA . MET A 1 452 ? -2.704 127.652 79.949 1.00 99.22 519 MET A CA 1
ATOM 3144 C C . MET A 1 452 ? -4.071 127.045 80.221 1.00 101.81 519 MET A C 1
ATOM 3145 O O . MET A 1 452 ? -4.939 127.712 80.782 1.00 104.80 519 MET A O 1
ATOM 3150 N N . LYS A 1 453 ? -4.265 125.790 79.832 1.00 104.36 520 LYS A N 1
ATOM 3151 C CA . LYS A 1 453 ? -5.531 125.111 80.090 1.00 109.48 520 LYS A CA 1
ATOM 3152 C C . LYS A 1 453 ? -5.824 125.070 81.588 1.00 110.32 520 LYS A C 1
ATOM 3153 O O . LYS A 1 453 ? -6.960 125.323 82.014 1.00 111.48 520 LYS A O 1
ATOM 3159 N N . PHE A 1 454 ? -4.789 124.779 82.378 1.00 105.81 521 PHE A N 1
ATOM 3160 C CA . PHE A 1 454 ? -4.912 124.753 83.832 1.00 104.51 521 PHE A CA 1
ATOM 3161 C C . PHE A 1 454 ? -5.407 126.089 84.410 1.00 105.72 521 PHE A C 1
ATOM 3162 O O . PHE A 1 454 ? -6.329 126.102 85.225 1.00 108.02 521 PHE A O 1
ATOM 3170 N N . LEU A 1 455 ? -4.802 127.204 84.003 1.00 103.76 522 LEU A N 1
ATOM 3171 C CA . LEU A 1 455 ? -5.221 128.520 84.505 1.00 107.93 522 LEU A CA 1
ATOM 3172 C C . LEU A 1 455 ? -6.677 128.850 84.149 1.00 115.32 522 LEU A C 1
ATOM 3173 O O . LEU A 1 455 ? -7.370 129.527 84.913 1.00 119.91 522 LEU A O 1
ATOM 3178 N N . ILE A 1 456 ? -7.139 128.380 82.993 1.00 113.73 523 ILE A N 1
ATOM 3179 C CA . ILE A 1 456 ? -8.527 128.585 82.604 1.00 119.68 523 ILE A CA 1
ATOM 3180 C C . ILE A 1 456 ? -9.457 127.826 83.548 1.00 121.95 523 ILE A C 1
ATOM 3181 O O . ILE A 1 456 ? -10.505 128.349 83.920 1.00 130.06 523 ILE A O 1
ATOM 3186 N N . ARG A 1 457 ? -9.079 126.606 83.936 1.00 119.55 524 ARG A N 1
ATOM 3187 C CA . ARG A 1 457 ? -9.864 125.830 84.915 1.00 121.95 524 ARG A CA 1
ATOM 3188 C C . ARG A 1 457 ? -9.996 126.576 86.245 1.00 119.75 524 ARG A C 1
ATOM 3189 O O . ARG A 1 457 ? -11.063 126.600 86.857 1.00 122.71 524 ARG A O 1
ATOM 3197 N N . VAL A 1 458 ? -8.897 127.183 86.677 1.00 114.94 525 VAL A N 1
ATOM 3198 C CA . VAL A 1 458 ? -8.765 127.677 88.043 1.00 114.03 525 VAL A CA 1
ATOM 3199 C C . VAL A 1 458 ? -9.259 129.109 88.226 1.00 118.26 525 VAL A C 1
ATOM 3200 O O . VAL A 1 458 ? -9.810 129.433 89.272 1.00 117.65 525 VAL A O 1
ATOM 3204 N N . GLN A 1 459 ? -9.050 129.975 87.241 1.00 126.96 526 GLN A N 1
ATOM 3205 C CA . GLN A 1 459 ? -9.724 131.276 87.266 1.00 145.52 526 GLN A CA 1
ATOM 3206 C C . GLN A 1 459 ? -11.197 131.036 87.577 1.00 149.44 526 GLN A C 1
ATOM 3207 O O . GLN A 1 459 ? -11.739 131.554 88.560 1.00 147.35 526 GLN A O 1
ATOM 3213 N N . HIS A 1 460 ? -11.821 130.235 86.715 1.00 151.33 527 HIS A N 1
ATOM 3214 C CA . HIS A 1 460 ? -13.212 129.843 86.857 1.00 155.51 527 HIS A CA 1
ATOM 3215 C C . HIS A 1 460 ? -13.302 128.534 87.642 1.00 151.27 527 HIS A C 1
ATOM 3216 O O . HIS A 1 460 ? -12.630 128.359 88.663 1.00 137.73 527 HIS A O 1
ATOM 3223 N N . SER B 1 21 ? -16.448 139.533 73.810 1.00 135.66 88 SER B N 1
ATOM 3224 C CA . SER B 1 21 ? -16.594 138.854 75.138 1.00 135.15 88 SER B CA 1
ATOM 3225 C C . SER B 1 21 ? -16.197 139.782 76.289 1.00 134.59 88 SER B C 1
ATOM 3226 O O . SER B 1 21 ? -15.274 140.584 76.147 1.00 125.60 88 SER B O 1
ATOM 3229 N N . PRO B 1 22 ? -16.888 139.670 77.439 1.00 145.14 89 PRO B N 1
ATOM 3230 C CA . PRO B 1 22 ? -16.513 140.461 78.615 1.00 145.10 89 PRO B CA 1
ATOM 3231 C C . PRO B 1 22 ? -15.166 140.016 79.220 1.00 141.70 89 PRO B C 1
ATOM 3232 O O . PRO B 1 22 ? -14.471 140.825 79.846 1.00 135.03 89 PRO B O 1
ATOM 3236 N N . GLU B 1 23 ? -14.811 138.743 79.028 1.00 139.00 90 GLU B N 1
ATOM 3237 C CA . GLU B 1 23 ? -13.499 138.232 79.423 1.00 132.48 90 GLU B CA 1
ATOM 3238 C C . GLU B 1 23 ? -12.442 138.840 78.520 1.00 125.44 90 GLU B C 1
ATOM 3239 O O . GLU B 1 23 ? -11.479 139.435 78.995 1.00 125.09 90 GLU B O 1
ATOM 3245 N N . GLN B 1 24 ? -12.647 138.700 77.213 1.00 120.77 91 GLN B N 1
ATOM 3246 C CA . GLN B 1 24 ? -11.783 139.330 76.210 1.00 112.44 91 GLN B CA 1
ATOM 3247 C C . GLN B 1 24 ? -11.672 140.849 76.423 1.00 106.67 91 GLN B C 1
ATOM 3248 O O . GLN B 1 24 ? -10.624 141.441 76.175 1.00 97.72 91 GLN B O 1
ATOM 3254 N N . ALA B 1 25 ? -12.758 141.473 76.878 1.00 108.88 92 ALA B N 1
ATOM 3255 C CA . ALA B 1 25 ? -12.749 142.902 77.197 1.00 107.69 92 ALA B CA 1
ATOM 3256 C C . ALA B 1 25 ? -11.678 143.200 78.246 1.00 103.86 92 ALA B C 1
ATOM 3257 O O . ALA B 1 25 ? -10.829 144.081 78.037 1.00 94.67 92 ALA B O 1
ATOM 3259 N N . ASP B 1 26 ? -11.727 142.447 79.354 1.00 103.29 93 ASP B N 1
ATOM 3260 C CA . ASP B 1 26 ? -10.694 142.481 80.397 1.00 99.80 93 ASP B CA 1
ATOM 3261 C C . ASP B 1 26 ? -9.293 142.328 79.816 1.00 93.20 93 ASP B C 1
ATOM 3262 O O . ASP B 1 26 ? -8.456 143.228 79.923 1.00 92.05 93 ASP B O 1
ATOM 3267 N N . LEU B 1 27 ? -9.049 141.189 79.183 1.00 87.50 94 LEU B N 1
ATOM 3268 C CA . LEU B 1 27 ? -7.708 140.854 78.696 1.00 82.59 94 LEU B CA 1
ATOM 3269 C C . LEU B 1 27 ? -7.104 141.974 77.873 1.00 80.25 94 LEU B C 1
ATOM 3270 O O . LEU B 1 27 ? -5.924 142.299 78.029 1.00 72.61 94 LEU B O 1
ATOM 3275 N N . VAL B 1 28 ? -7.929 142.586 77.025 1.00 87.61 95 VAL B N 1
ATOM 3276 C CA . VAL B 1 28 ? -7.478 143.683 76.164 1.00 86.65 95 VAL B CA 1
ATOM 3277 C C . VAL B 1 28 ? -7.123 144.906 76.986 1.00 88.42 95 VAL B C 1
ATOM 3278 O O . VAL B 1 28 ? -6.153 145.599 76.675 1.00 88.66 95 VAL B O 1
ATOM 3282 N N . ALA B 1 29 ? -7.917 145.180 78.019 1.00 95.02 96 ALA B N 1
ATOM 3283 C CA . ALA B 1 29 ? -7.589 146.254 78.952 1.00 94.77 96 ALA B CA 1
ATOM 3284 C C . ALA B 1 29 ? -6.187 146.013 79.545 1.00 93.24 96 ALA B C 1
ATOM 3285 O O . ALA B 1 29 ? -5.321 146.897 79.506 1.00 92.03 96 ALA B O 1
ATOM 3287 N N . LYS B 1 30 ? -5.957 144.804 80.047 1.00 90.20 97 LYS B N 1
ATOM 3288 C CA . LYS B 1 30 ? -4.659 144.453 80.621 1.00 94.96 97 LYS B CA 1
ATOM 3289 C C . LYS B 1 30 ? -3.565 144.471 79.561 1.00 94.98 97 LYS B C 1
ATOM 3290 O O . LYS B 1 30 ? -2.443 144.909 79.821 1.00 94.55 97 LYS B O 1
ATOM 3296 N N . LEU B 1 31 ? -3.900 144.002 78.364 1.00 94.21 98 LEU B N 1
ATOM 3297 C CA . LEU B 1 31 ? -2.965 144.027 77.239 1.00 89.96 98 LEU B CA 1
ATOM 3298 C C . LEU B 1 31 ? -2.542 145.455 76.873 1.00 90.79 98 LEU B C 1
ATOM 3299 O O . LEU B 1 31 ? -1.396 145.690 76.502 1.00 83.95 98 LEU B O 1
ATOM 3304 N N . LYS B 1 32 ? -3.468 146.400 76.974 1.00 97.66 99 LYS B N 1
ATOM 3305 C CA . LYS B 1 32 ? -3.158 147.798 76.704 1.00 106.89 99 LYS B CA 1
ATOM 3306 C C . LYS B 1 32 ? -2.470 148.453 77.896 1.00 104.36 99 LYS B C 1
ATOM 3307 O O . LYS B 1 32 ? -1.470 149.146 77.726 1.00 105.88 99 LYS B O 1
ATOM 3313 N N . ASN B 1 33 ? -2.996 148.215 79.096 1.00 101.67 100 ASN B N 1
ATOM 3314 C CA . ASN B 1 33 ? -2.623 149.000 80.279 1.00 104.64 100 ASN B CA 1
ATOM 3315 C C . ASN B 1 33 ? -1.786 148.299 81.342 1.00 100.16 100 ASN B C 1
ATOM 3316 O O . ASN B 1 33 ? -1.282 148.963 82.245 1.00 99.59 100 ASN B O 1
ATOM 3321 N N . GLY B 1 34 ? -1.664 146.976 81.278 1.00 92.80 101 GLY B N 1
ATOM 3322 C CA . GLY B 1 34 ? -0.953 146.234 82.322 1.00 84.53 101 GLY B CA 1
ATOM 3323 C C . GLY B 1 34 ? 0.521 146.591 82.347 1.00 80.93 101 GLY B C 1
ATOM 3324 O O . GLY B 1 34 ? 1.044 147.168 81.384 1.00 76.02 101 GLY B O 1
ATOM 3325 N N . HIS B 1 35 ? 1.199 146.272 83.446 1.00 82.32 102 HIS B N 1
ATOM 3326 C CA . HIS B 1 35 ? 2.659 146.320 83.454 1.00 83.95 102 HIS B CA 1
ATOM 3327 C C . HIS B 1 35 ? 3.131 145.238 82.483 1.00 83.07 102 HIS B C 1
ATOM 3328 O O . HIS B 1 35 ? 2.439 144.245 82.262 1.00 80.57 102 HIS B O 1
ATOM 3335 N N . LEU B 1 36 ? 4.308 145.413 81.905 1.00 81.50 103 LEU B N 1
ATOM 3336 C CA . LEU B 1 36 ? 4.711 144.574 80.795 1.00 76.72 103 LEU B CA 1
ATOM 3337 C C . LEU B 1 36 ? 4.471 143.091 81.031 1.00 81.92 103 LEU B C 1
ATOM 3338 O O . LEU B 1 36 ? 3.982 142.393 80.145 1.00 82.44 103 LEU B O 1
ATOM 3343 N N . SER B 1 37 ? 4.806 142.601 82.217 1.00 84.33 104 SER B N 1
ATOM 3344 C CA . SER B 1 37 ? 4.622 141.180 82.499 1.00 82.72 104 SER B CA 1
ATOM 3345 C C . SER B 1 37 ? 3.136 140.817 82.423 1.00 82.17 104 SER B C 1
ATOM 3346 O O . SER B 1 37 ? 2.784 139.679 82.121 1.00 79.86 104 SER B O 1
ATOM 3349 N N . GLU B 1 38 ? 2.271 141.781 82.724 1.00 85.07 105 GLU B N 1
ATOM 3350 C CA . GLU B 1 38 ? 0.832 141.550 82.690 1.00 86.86 105 GLU B CA 1
ATOM 3351 C C . GLU B 1 38 ? 0.398 141.467 81.240 1.00 82.90 105 GLU B C 1
ATOM 3352 O O . GLU B 1 38 ? -0.412 140.611 80.872 1.00 80.37 105 GLU B O 1
ATOM 3358 N N . ARG B 1 39 ? 0.982 142.338 80.421 1.00 77.42 106 ARG B N 1
ATOM 3359 C CA . ARG B 1 39 ? 0.689 142.378 78.993 1.00 76.56 106 ARG B CA 1
ATOM 3360 C C . ARG B 1 39 ? 1.064 141.064 78.321 1.00 73.30 106 ARG B C 1
ATOM 3361 O O . ARG B 1 39 ? 0.338 140.568 77.458 1.00 75.14 106 ARG B O 1
ATOM 3369 N N . VAL B 1 40 ? 2.190 140.500 78.732 1.00 67.96 107 VAL B N 1
ATOM 3370 C CA . VAL B 1 40 ? 2.651 139.236 78.192 1.00 65.78 107 VAL B CA 1
ATOM 3371 C C . VAL B 1 40 ? 1.652 138.120 78.500 1.00 66.31 107 VAL B C 1
ATOM 3372 O O . VAL B 1 40 ? 1.301 137.313 77.638 1.00 64.46 107 VAL B O 1
ATOM 3376 N N . LEU B 1 41 ? 1.188 138.079 79.735 1.00 69.15 108 LEU B N 1
ATOM 3377 C CA . LEU B 1 41 ? 0.208 137.079 80.142 1.00 68.88 108 LEU B CA 1
ATOM 3378 C C . LEU B 1 41 ? -1.134 137.289 79.419 1.00 67.18 108 LEU B C 1
ATOM 3379 O O . LEU B 1 41 ? -1.767 136.327 79.001 1.00 65.13 108 LEU B O 1
ATOM 3384 N N . ALA B 1 42 ? -1.549 138.548 79.282 1.00 67.33 109 ALA B N 1
ATOM 3385 C CA . ALA B 1 42 ? -2.779 138.895 78.564 1.00 69.64 109 ALA B CA 1
ATOM 3386 C C . ALA B 1 42 ? -2.683 138.454 77.109 1.00 70.75 109 ALA B C 1
ATOM 3387 O O . ALA B 1 42 ? -3.587 137.794 76.571 1.00 70.05 109 ALA B O 1
ATOM 3389 N N . ALA B 1 43 ? -1.557 138.806 76.499 1.00 66.94 110 ALA B N 1
ATOM 3390 C CA . ALA B 1 43 ? -1.235 138.377 75.167 1.00 64.24 110 ALA B CA 1
ATOM 3391 C C . ALA B 1 43 ? -1.442 136.887 74.998 1.00 70.41 110 ALA B C 1
ATOM 3392 O O . ALA B 1 43 ? -2.016 136.442 73.996 1.00 80.47 110 ALA B O 1
ATOM 3394 N N . ASN B 1 44 ? -0.958 136.114 75.962 1.00 68.90 111 ASN B N 1
ATOM 3395 C CA . ASN B 1 44 ? -1.038 134.670 75.868 1.00 69.77 111 ASN B CA 1
ATOM 3396 C C . ASN B 1 44 ? -2.481 134.183 75.990 1.00 74.20 111 ASN B C 1
ATOM 3397 O O . ASN B 1 44 ? -2.882 133.248 75.306 1.00 72.43 111 ASN B O 1
ATOM 3402 N N . LYS B 1 45 ? -3.246 134.802 76.885 1.00 75.22 112 LYS B N 1
ATOM 3403 C CA . LYS B 1 45 ? -4.632 134.401 77.108 1.00 81.19 112 LYS B CA 1
ATOM 3404 C C . LYS B 1 45 ? -5.514 134.760 75.917 1.00 83.31 112 LYS B C 1
ATOM 3405 O O . LYS B 1 45 ? -6.247 133.915 75.403 1.00 82.98 112 LYS B O 1
ATOM 3411 N N . LEU B 1 46 ? -5.441 136.021 75.497 1.00 79.03 113 LEU B N 1
ATOM 3412 C CA . LEU B 1 46 ? -6.066 136.459 74.259 1.00 75.52 113 LEU B CA 1
ATOM 3413 C C . LEU B 1 46 ? -5.726 135.553 73.101 1.00 73.90 113 LEU B C 1
ATOM 3414 O O . LEU B 1 46 ? -6.592 135.208 72.310 1.00 79.60 113 LEU B O 1
ATOM 3419 N N . ARG B 1 47 ? -4.476 135.152 72.985 1.00 69.73 114 ARG B N 1
ATOM 3420 C CA . ARG B 1 47 ? -4.143 134.287 71.879 1.00 71.69 114 ARG B CA 1
ATOM 3421 C C . ARG B 1 47 ? -5.018 133.053 71.923 1.00 76.06 114 ARG B C 1
ATOM 3422 O O . ARG B 1 47 ? -5.366 132.510 70.885 1.00 85.52 114 ARG B O 1
ATOM 3430 N N . PHE B 1 48 ? -5.365 132.619 73.127 1.00 80.66 115 PHE B N 1
ATOM 3431 C CA . PHE B 1 48 ? -6.304 131.522 73.317 1.00 86.64 115 PHE B CA 1
ATOM 3432 C C . PHE B 1 48 ? -7.729 131.968 72.990 1.00 89.44 115 PHE B C 1
ATOM 3433 O O . PHE B 1 48 ? -8.462 131.269 72.298 1.00 96.80 115 PHE B O 1
ATOM 3441 N N . ALA B 1 49 ? -8.107 133.136 73.495 1.00 89.76 116 ALA B N 1
ATOM 3442 C CA . ALA B 1 49 ? -9.448 133.696 73.292 1.00 92.82 116 ALA B CA 1
ATOM 3443 C C . ALA B 1 49 ? -9.778 133.874 71.825 1.00 94.07 116 ALA B C 1
ATOM 3444 O O . ALA B 1 49 ? -10.828 133.437 71.352 1.00 100.30 116 ALA B O 1
ATOM 3446 N N . VAL B 1 50 ? -8.869 134.528 71.118 1.00 87.58 117 VAL B N 1
ATOM 3447 C CA . VAL B 1 50 ? -9.000 134.730 69.688 1.00 84.01 117 VAL B CA 1
ATOM 3448 C C . VAL B 1 50 ? -9.192 133.377 69.014 1.00 87.23 117 VAL B C 1
ATOM 3449 O O . VAL B 1 50 ? -10.097 133.227 68.197 1.00 98.21 117 VAL B O 1
ATOM 3453 N N . VAL B 1 51 ? -8.378 132.389 69.375 1.00 84.20 118 VAL B N 1
ATOM 3454 C CA . VAL B 1 51 ? -8.518 131.047 68.803 1.00 88.05 118 VAL B CA 1
ATOM 3455 C C . VAL B 1 51 ? -9.962 130.543 68.966 1.00 97.08 118 VAL B C 1
ATOM 3456 O O . VAL B 1 51 ? -10.519 129.901 68.063 1.00 101.13 118 VAL B O 1
ATOM 3460 N N . ASP B 1 52 ? -10.567 130.860 70.107 1.00 96.98 119 ASP B N 1
ATOM 3461 C CA . ASP B 1 52 ? -11.910 130.383 70.428 1.00 105.19 119 ASP B CA 1
ATOM 3462 C C . ASP B 1 52 ? -13.046 131.291 69.924 1.00 108.97 119 ASP B C 1
ATOM 3463 O O . ASP B 1 52 ? -14.226 130.958 70.060 1.00 115.48 119 ASP B O 1
ATOM 3468 N N . PHE B 1 53 ? -12.683 132.434 69.352 1.00 104.88 120 PHE B N 1
ATOM 3469 C CA . PHE B 1 53 ? -13.641 133.365 68.783 1.00 104.24 120 PHE B CA 1
ATOM 3470 C C . PHE B 1 53 ? -13.002 134.014 67.563 1.00 98.52 120 PHE B C 1
ATOM 3471 O O . PHE B 1 53 ? -12.674 135.193 67.581 1.00 99.88 120 PHE B O 1
ATOM 3479 N N . PRO B 1 54 ? -12.790 133.232 66.503 1.00 98.60 121 PRO B N 1
ATOM 3480 C CA . PRO B 1 54 ? -12.215 133.787 65.273 1.00 97.90 121 PRO B CA 1
ATOM 3481 C C . PRO B 1 54 ? -13.083 134.853 64.606 1.00 102.93 121 PRO B C 1
ATOM 3482 O O . PRO B 1 54 ? -12.563 135.855 64.135 1.00 108.16 121 PRO B O 1
ATOM 3486 N N . LEU B 1 55 ? -14.396 134.644 64.590 1.00 111.21 122 LEU B N 1
ATOM 3487 C CA . LEU B 1 55 ? -15.338 135.633 64.053 1.00 112.61 122 LEU B CA 1
ATOM 3488 C C . LEU B 1 55 ? -15.266 136.979 64.773 1.00 111.00 122 LEU B C 1
ATOM 3489 O O . LEU B 1 55 ? -15.757 137.981 64.254 1.00 115.45 122 LEU B O 1
ATOM 3494 N N . ASN B 1 56 ? -14.693 137.003 65.974 1.00 106.16 123 ASN B N 1
ATOM 3495 C CA . ASN B 1 56 ? -14.617 138.241 66.749 1.00 104.85 123 ASN B CA 1
ATOM 3496 C C . ASN B 1 56 ? -13.509 139.189 66.271 1.00 98.07 123 ASN B C 1
ATOM 3497 O O . ASN B 1 56 ? -12.493 138.738 65.711 1.00 90.91 123 ASN B O 1
ATOM 3502 N N . PRO B 1 57 ? -13.711 140.506 66.486 1.00 94.63 124 PRO B N 1
ATOM 3503 C CA . PRO B 1 57 ? -12.856 141.549 65.933 1.00 93.56 124 PRO B CA 1
ATOM 3504 C C . PRO B 1 57 ? -11.496 141.623 66.604 1.00 92.34 124 PRO B C 1
ATOM 3505 O O . PRO B 1 57 ? -11.384 141.849 67.816 1.00 97.66 124 PRO B O 1
ATOM 3509 N N . VAL B 1 58 ? -10.462 141.451 65.802 1.00 88.60 125 VAL B N 1
ATOM 3510 C CA . VAL B 1 58 ? -9.108 141.449 66.309 1.00 85.86 125 VAL B CA 1
ATOM 3511 C C . VAL B 1 58 ? -8.487 142.848 66.254 1.00 82.63 125 VAL B C 1
ATOM 3512 O O . VAL B 1 58 ? -7.394 143.065 66.756 1.00 79.42 125 VAL B O 1
ATOM 3516 N N . HIS B 1 59 ? -9.187 143.807 65.672 1.00 83.87 126 HIS B N 1
ATOM 3517 C CA . HIS B 1 59 ? -8.567 145.089 65.382 1.00 90.41 126 HIS B CA 1
ATOM 3518 C C . HIS B 1 59 ? -7.973 145.831 66.579 1.00 85.54 126 HIS B C 1
ATOM 3519 O O . HIS B 1 59 ? -6.865 146.348 66.484 1.00 85.93 126 HIS B O 1
ATOM 3526 N N . ALA B 1 60 ? -8.721 145.929 67.674 1.00 83.14 127 ALA B N 1
ATOM 3527 C CA . ALA B 1 60 ? -8.251 146.667 68.853 1.00 81.52 127 ALA B CA 1
ATOM 3528 C C . ALA B 1 60 ? -7.199 145.838 69.598 1.00 76.61 127 ALA B C 1
ATOM 3529 O O . ALA B 1 60 ? -6.245 146.378 70.161 1.00 76.96 127 ALA B O 1
ATOM 3531 N N . ILE B 1 61 ? -7.374 144.520 69.554 1.00 72.91 128 ILE B N 1
ATOM 3532 C CA . ILE B 1 61 ? -6.381 143.586 70.046 1.00 70.98 128 ILE B CA 1
ATOM 3533 C C . ILE B 1 61 ? -5.056 143.788 69.309 1.00 69.68 128 ILE B C 1
ATOM 3534 O O . ILE B 1 61 ? -3.997 143.744 69.915 1.00 70.55 128 ILE B O 1
ATOM 3539 N N . TRP B 1 62 ? -5.111 144.010 67.998 1.00 69.16 129 TRP B N 1
ATOM 3540 C CA . TRP B 1 62 ? -3.901 144.215 67.231 1.00 62.54 129 TRP B CA 1
ATOM 3541 C C . TRP B 1 62 ? -3.169 145.419 67.767 1.00 65.66 129 TRP B C 1
ATOM 3542 O O . TRP B 1 62 ? -1.970 145.354 68.019 1.00 66.92 129 TRP B O 1
ATOM 3553 N N . HIS B 1 63 ? -3.899 146.516 67.957 1.00 69.75 130 HIS B N 1
ATOM 3554 C CA . HIS B 1 63 ? -3.285 147.773 68.352 1.00 72.67 130 HIS B CA 1
ATOM 3555 C C . HIS B 1 63 ? -2.746 147.694 69.756 1.00 71.41 130 HIS B C 1
ATOM 3556 O O . HIS B 1 63 ? -1.657 148.200 70.052 1.00 71.95 130 HIS B O 1
ATOM 3563 N N . ALA B 1 64 ? -3.518 147.065 70.630 1.00 69.22 131 ALA B N 1
ATOM 3564 C CA . ALA B 1 64 ? -3.068 146.871 71.991 1.00 72.52 131 ALA B CA 1
ATOM 3565 C C . ALA B 1 64 ? -1.639 146.287 72.016 1.00 72.57 131 ALA B C 1
ATOM 3566 O O . ALA B 1 64 ? -0.804 146.750 72.775 1.00 80.81 131 ALA B O 1
ATOM 3568 N N . ALA B 1 65 ? -1.365 145.320 71.134 1.00 70.38 132 ALA B N 1
ATOM 3569 C CA . ALA B 1 65 ? -0.189 144.447 71.213 1.00 63.82 132 ALA B CA 1
ATOM 3570 C C . ALA B 1 65 ? 0.974 144.791 70.302 1.00 61.69 132 ALA B C 1
ATOM 3571 O O . ALA B 1 65 ? 2.091 144.412 70.599 1.00 63.21 132 ALA B O 1
ATOM 3573 N N . LYS B 1 66 ? 0.721 145.459 69.182 1.00 62.87 133 LYS B N 1
ATOM 3574 C CA . LYS B 1 66 ? 1.745 145.618 68.144 1.00 64.18 133 LYS B CA 1
ATOM 3575 C C . LYS B 1 66 ? 3.081 146.192 68.603 1.00 69.40 133 LYS B C 1
ATOM 3576 O O . LYS B 1 66 ? 4.128 145.850 68.045 1.00 72.16 133 LYS B O 1
ATOM 3582 N N . ASP B 1 67 ? 3.057 147.041 69.627 1.00 70.79 134 ASP B N 1
ATOM 3583 C CA . ASP B 1 67 ? 4.291 147.610 70.184 1.00 69.13 134 ASP B CA 1
ATOM 3584 C C . ASP B 1 67 ? 5.195 146.567 70.813 1.00 67.11 134 ASP B C 1
ATOM 3585 O O . ASP B 1 67 ? 6.407 146.745 70.794 1.00 72.62 134 ASP 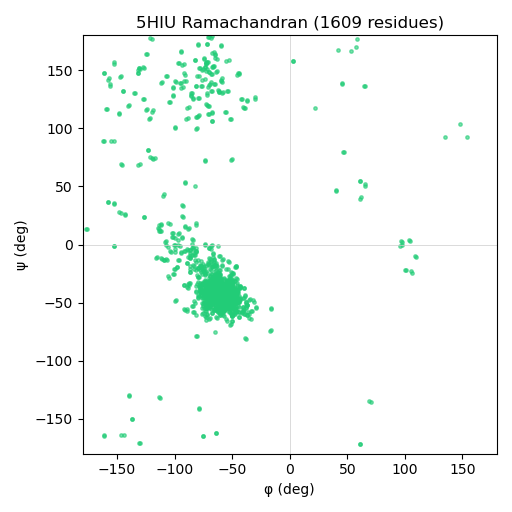B O 1
ATOM 3590 N N . MET B 1 68 ? 4.616 145.479 71.338 1.00 65.71 135 MET B N 1
ATOM 3591 C CA . MET B 1 68 ? 5.380 144.403 72.018 1.00 63.88 135 MET B CA 1
ATOM 3592 C C . MET B 1 68 ? 6.322 143.623 71.088 1.00 63.01 135 MET B C 1
ATOM 3593 O O . MET B 1 68 ? 7.200 142.900 71.550 1.00 59.36 135 MET B O 1
ATOM 3598 N N . ILE B 1 69 ? 6.119 143.778 69.784 1.00 64.33 136 ILE B N 1
ATOM 3599 C CA . ILE B 1 69 ? 6.943 143.158 68.746 1.00 64.21 136 ILE B CA 1
ATOM 3600 C C . ILE B 1 69 ? 8.227 143.914 68.535 1.00 64.28 136 ILE B C 1
ATOM 3601 O O . ILE B 1 69 ? 9.135 143.419 67.910 1.00 63.69 136 ILE B O 1
ATOM 3606 N N . HIS B 1 70 ? 8.311 145.122 69.067 1.00 72.83 137 HIS B N 1
ATOM 3607 C CA . HIS B 1 70 ? 9.467 145.972 68.825 1.00 75.42 137 HIS B CA 1
ATOM 3608 C C . HIS B 1 70 ? 10.731 145.268 69.306 1.00 73.47 137 HIS B C 1
ATOM 3609 O O . HIS B 1 70 ? 10.725 144.621 70.350 1.00 71.36 137 HIS B O 1
ATOM 3616 N N . PRO B 1 71 ? 11.823 145.376 68.540 1.00 75.58 138 PRO B N 1
ATOM 3617 C CA . PRO B 1 71 ? 13.015 144.625 68.935 1.00 75.95 138 PRO B CA 1
ATOM 3618 C C . PRO B 1 71 ? 13.614 145.038 70.287 1.00 81.61 138 PRO B C 1
ATOM 3619 O O . PRO B 1 71 ? 14.388 144.271 70.859 1.00 90.86 138 PRO B O 1
ATOM 3623 N N . GLU B 1 72 ? 13.269 146.225 70.790 1.00 83.37 139 GLU B N 1
ATOM 3624 C CA . GLU B 1 72 ? 13.755 146.685 72.107 1.00 86.15 139 GLU B CA 1
ATOM 3625 C C . GLU B 1 72 ? 13.231 145.810 73.250 1.00 83.10 139 GLU B C 1
ATOM 3626 O O . GLU B 1 72 ? 13.866 145.734 74.311 1.00 88.25 139 GLU B O 1
ATOM 3632 N N . ASN B 1 73 ? 12.069 145.183 73.044 1.00 75.26 140 ASN B N 1
ATOM 3633 C CA . ASN B 1 73 ? 11.483 144.289 74.043 1.00 71.57 140 ASN B CA 1
ATOM 3634 C C . ASN B 1 73 ? 12.249 142.968 74.166 1.00 67.44 140 ASN B C 1
ATOM 3635 O O . ASN B 1 73 ? 12.925 142.553 73.230 1.00 62.38 140 ASN B O 1
ATOM 3640 N N . PRO B 1 74 ? 12.120 142.297 75.323 1.00 63.24 141 PRO B N 1
ATOM 3641 C CA . PRO B 1 74 ? 12.705 140.979 75.516 1.00 63.43 141 PRO B CA 1
ATOM 3642 C C . PRO B 1 74 ? 11.958 139.871 74.782 1.00 61.59 141 PRO B C 1
ATOM 3643 O O . PRO B 1 74 ? 10.758 139.946 74.585 1.00 61.28 141 PRO B O 1
ATOM 3647 N N . ASP B 1 75 ? 12.681 138.824 74.439 1.00 63.53 142 ASP B N 1
ATOM 3648 C CA . ASP B 1 75 ? 12.127 137.681 73.752 1.00 64.40 142 ASP B CA 1
ATOM 3649 C C . ASP B 1 75 ? 10.711 137.325 74.150 1.00 67.76 142 ASP B C 1
ATOM 3650 O O . ASP B 1 75 ? 9.807 137.349 73.297 1.00 74.32 142 ASP B O 1
ATOM 3655 N N . ASN B 1 76 ? 10.519 137.017 75.435 1.00 69.83 143 ASN B N 1
ATOM 3656 C CA . ASN B 1 76 ? 9.233 136.532 75.949 1.00 68.63 143 ASN B CA 1
ATOM 3657 C C . ASN B 1 76 ? 8.070 137.427 75.560 1.00 67.69 143 ASN B C 1
ATOM 3658 O O . ASN B 1 76 ? 6.960 136.944 75.365 1.00 70.73 143 ASN B O 1
ATOM 3663 N N . ALA B 1 77 ? 8.328 138.724 75.450 1.00 65.95 144 ALA B N 1
ATOM 3664 C CA . ALA B 1 77 ? 7.281 139.669 75.096 1.00 69.18 144 ALA B CA 1
ATOM 3665 C C . ALA B 1 77 ? 7.100 139.826 73.596 1.00 64.21 144 ALA B C 1
ATOM 3666 O O . ALA B 1 77 ? 5.994 140.093 73.138 1.00 65.65 144 ALA B O 1
ATOM 3668 N N . ARG B 1 78 ? 8.173 139.715 72.829 1.00 62.48 145 ARG B N 1
ATOM 3669 C CA . ARG B 1 78 ? 8.029 139.842 71.391 1.00 62.60 145 ARG B CA 1
ATOM 3670 C C . ARG B 1 78 ? 7.330 138.584 70.940 1.00 61.81 145 ARG B C 1
ATOM 3671 O O . ARG B 1 78 ? 6.377 138.632 70.201 1.00 57.58 145 ARG B O 1
ATOM 3679 N N . GLN B 1 79 ? 7.810 137.458 71.440 1.00 63.53 146 GLN B N 1
ATOM 3680 C CA . GLN B 1 79 ? 7.303 136.172 71.042 1.00 62.37 146 GLN B CA 1
ATOM 3681 C C . GLN B 1 79 ? 5.821 136.010 71.333 1.00 61.15 146 GLN B C 1
ATOM 3682 O O . GLN B 1 79 ? 5.054 135.698 70.430 1.00 62.67 146 GLN B O 1
ATOM 3688 N N . ALA B 1 80 ? 5.409 136.241 72.573 1.00 62.23 147 ALA B N 1
ATOM 3689 C CA . ALA B 1 80 ? 3.999 136.075 72.926 1.00 62.92 147 ALA B CA 1
ATOM 3690 C C . ALA B 1 80 ? 3.089 137.026 72.121 1.00 60.60 147 ALA B C 1
ATOM 3691 O O . ALA B 1 80 ? 1.907 136.738 71.917 1.00 58.48 147 ALA B O 1
ATOM 3693 N N . SER B 1 81 ? 3.645 138.154 71.690 1.00 57.55 148 SER B N 1
ATOM 3694 C CA . SER B 1 81 ? 2.922 139.113 70.863 1.00 56.63 148 SER B CA 1
ATOM 3695 C C . SER B 1 81 ? 2.798 138.651 69.414 1.00 55.41 148 SER B C 1
ATOM 3696 O O . SER B 1 81 ? 1.723 138.738 68.818 1.00 56.81 148 SER B O 1
ATOM 3699 N N . TRP B 1 82 ? 3.899 138.168 68.845 1.00 53.77 149 TRP B N 1
ATOM 3700 C CA . TRP B 1 82 ? 3.896 137.628 67.490 1.00 53.28 149 TRP B CA 1
ATOM 3701 C C . TRP B 1 82 ? 2.860 136.534 67.329 1.00 54.17 149 TRP B C 1
ATOM 3702 O O . TRP B 1 82 ? 2.173 136.457 66.330 1.00 53.56 149 TRP B O 1
ATOM 3713 N N . GLU B 1 83 ? 2.780 135.674 68.322 1.00 53.75 150 GLU B N 1
ATOM 3714 C CA . GLU B 1 83 ? 1.844 134.582 68.287 1.00 58.11 150 GLU B CA 1
ATOM 3715 C C . GLU B 1 83 ? 0.414 135.054 68.343 1.00 60.44 150 GLU B C 1
ATOM 3716 O O . GLU B 1 83 ? -0.477 134.398 67.800 1.00 64.41 150 GLU B O 1
ATOM 3722 N N . LEU B 1 84 ? 0.196 136.185 69.006 1.00 59.65 151 LEU B N 1
ATOM 3723 C CA . LEU B 1 84 ? -1.128 136.750 69.115 1.00 62.29 151 LEU B CA 1
ATOM 3724 C C . LEU B 1 84 ? -1.466 137.421 67.792 1.00 62.83 151 LEU B C 1
ATOM 3725 O O . LEU B 1 84 ? -2.604 137.359 67.333 1.00 64.40 151 LEU B O 1
ATOM 3730 N N . LEU B 1 85 ? -0.475 138.071 67.189 1.00 61.40 152 LEU B N 1
ATOM 3731 C CA . LEU B 1 85 ? -0.680 138.790 65.930 1.00 61.44 152 LEU B CA 1
ATOM 3732 C C . LEU B 1 85 ? -0.950 137.807 64.784 1.00 58.46 152 LEU B C 1
ATOM 3733 O O . LEU B 1 85 ? -1.813 138.026 63.926 1.00 61.57 152 LEU B O 1
ATOM 3738 N N . ILE B 1 86 ? -0.224 136.710 64.811 1.00 52.67 153 ILE B N 1
ATOM 3739 C CA . ILE B 1 86 ? -0.383 135.640 63.853 1.00 55.05 153 ILE B CA 1
ATOM 3740 C C . ILE B 1 86 ? -1.809 135.092 63.864 1.00 61.86 153 ILE B C 1
ATOM 3741 O O . ILE B 1 86 ? -2.408 134.847 62.801 1.00 63.11 153 ILE B O 1
ATOM 3746 N N . GLU B 1 87 ? -2.355 134.897 65.058 1.00 63.70 154 GLU B N 1
ATOM 3747 C CA . GLU B 1 87 ? -3.735 134.444 65.165 1.00 68.04 154 GLU B CA 1
ATOM 3748 C C . GLU B 1 87 ? -4.674 135.520 64.683 1.00 68.98 154 GLU B C 1
ATOM 3749 O O . GLU B 1 87 ? -5.678 135.194 64.069 1.00 76.90 154 GLU B O 1
ATOM 3755 N N . CYS B 1 88 ? -4.340 136.790 64.931 1.00 67.20 155 CYS B N 1
ATOM 3756 C CA . CYS B 1 88 ? -5.192 137.904 64.515 1.00 68.70 155 CYS B CA 1
ATOM 3757 C C . CYS B 1 88 ? -5.312 138.053 62.985 1.00 67.47 155 CYS B C 1
ATOM 3758 O O . CYS B 1 88 ? -6.402 138.229 62.458 1.00 67.11 155 CYS B O 1
ATOM 3761 N N . VAL B 1 89 ? -4.206 137.966 62.265 1.00 64.39 156 VAL B N 1
ATOM 3762 C CA . VAL B 1 89 ? -4.265 138.178 60.827 1.00 62.42 156 VAL B CA 1
ATOM 3763 C C . VAL B 1 89 ? -5.145 137.156 60.129 1.00 65.51 156 VAL B C 1
ATOM 3764 O O . VAL B 1 89 ? -5.632 137.428 59.063 1.00 72.55 156 VAL B O 1
ATOM 3768 N N . LYS B 1 90 ? -5.347 135.989 60.730 1.00 71.47 157 LYS B N 1
ATOM 3769 C CA . LYS B 1 90 ? -6.211 134.941 60.164 1.00 72.18 157 LYS B CA 1
ATOM 3770 C C . LYS B 1 90 ? -7.671 135.393 60.037 1.00 75.13 157 LYS B C 1
ATOM 3771 O O . LYS B 1 90 ? -8.373 134.972 59.126 1.00 83.80 157 LYS B O 1
ATOM 3777 N N . TYR B 1 91 ? -8.109 136.263 60.931 1.00 76.94 158 TYR B N 1
ATOM 3778 C CA . TYR B 1 91 ? -9.444 136.872 60.871 1.00 83.71 158 TYR B CA 1
ATOM 3779 C C . TYR B 1 91 ? -9.853 137.157 59.432 1.00 89.79 158 TYR B C 1
ATOM 3780 O O . TYR B 1 91 ? -9.141 137.869 58.716 1.00 86.89 158 TYR B O 1
ATOM 3789 N N . PRO B 1 92 ? -11.007 136.610 59.006 1.00 95.06 159 PRO B N 1
ATOM 3790 C CA . PRO B 1 92 ? -11.353 136.657 57.599 1.00 96.82 159 PRO B CA 1
ATOM 3791 C C . PRO B 1 92 ? -11.763 138.039 57.125 1.00 99.93 159 PRO B C 1
ATOM 3792 O O . PRO B 1 92 ? -11.167 138.556 56.180 1.00 103.60 159 PRO B O 1
ATOM 3796 N N . ASN B 1 93 ? -12.745 138.646 57.780 1.00 98.33 160 ASN B N 1
ATOM 3797 C CA . ASN B 1 93 ? -13.334 139.861 57.245 1.00 101.69 160 ASN B CA 1
ATOM 3798 C C . ASN B 1 93 ? -12.650 141.133 57.741 1.00 97.05 160 ASN B C 1
ATOM 3799 O O . ASN B 1 93 ? -13.302 142.040 58.255 1.00 101.88 160 ASN B O 1
ATOM 3804 N N . SER B 1 94 ? -11.329 141.200 57.581 1.00 91.71 161 SER B N 1
ATOM 3805 C CA . SER B 1 94 ? -10.598 142.452 57.809 1.00 88.71 161 SER B CA 1
ATOM 3806 C C . SER B 1 94 ? -10.843 143.357 56.630 1.00 85.13 161 SER B C 1
ATOM 3807 O O . SER B 1 94 ? -11.055 142.861 55.537 1.00 83.31 161 SER B O 1
ATOM 3810 N N . THR B 1 95 ? -10.815 144.670 56.842 1.00 83.20 162 THR B N 1
ATOM 3811 C CA . THR B 1 95 ? -10.897 145.604 55.725 1.00 83.65 162 THR B CA 1
ATOM 3812 C C . THR B 1 95 ? -9.527 145.687 55.097 1.00 81.63 162 THR B C 1
ATOM 3813 O O . THR B 1 95 ? -8.557 145.154 55.627 1.00 79.79 162 THR B O 1
ATOM 3817 N N . GLU B 1 96 ? -9.460 146.370 53.965 1.00 84.74 163 GLU B N 1
ATOM 3818 C CA . GLU B 1 96 ? -8.231 146.512 53.210 1.00 83.17 163 GLU B CA 1
ATOM 3819 C C . GLU B 1 96 ? -7.283 147.472 53.909 1.00 82.10 163 GLU B C 1
ATOM 3820 O O . GLU B 1 96 ? -6.085 147.247 53.932 1.00 86.91 163 GLU B O 1
ATOM 3826 N N . LEU B 1 97 ? -7.812 148.532 54.499 1.00 85.89 164 LEU B N 1
ATOM 3827 C CA . LEU B 1 97 ? -6.979 149.450 55.252 1.00 91.24 164 LEU B CA 1
ATOM 3828 C C . LEU B 1 97 ? -6.411 148.766 56.499 1.00 86.62 164 LEU B C 1
ATOM 3829 O O . LEU B 1 97 ? -5.314 149.106 56.938 1.00 80.60 164 LEU B O 1
ATOM 3834 N N . GLU B 1 98 ? -7.169 147.826 57.065 1.00 84.98 165 GLU B N 1
ATOM 3835 C CA . GLU B 1 98 ? -6.736 147.068 58.241 1.00 82.11 165 GLU B CA 1
ATOM 3836 C C . GLU B 1 98 ? -5.620 146.075 57.850 1.00 80.86 165 GLU B C 1
ATOM 3837 O O . GLU B 1 98 ? -4.602 145.944 58.550 1.00 75.00 165 GLU B O 1
ATOM 3843 N N . ARG B 1 99 ? -5.799 145.402 56.714 1.00 78.26 166 ARG B N 1
ATOM 3844 C CA . ARG B 1 99 ? -4.756 144.528 56.178 1.00 73.05 166 ARG B CA 1
ATOM 3845 C C . ARG B 1 99 ? -3.480 145.298 55.882 1.00 71.86 166 ARG B C 1
ATOM 3846 O O . ARG B 1 99 ? -2.379 144.782 56.033 1.00 72.03 166 ARG B O 1
ATOM 3854 N N . SER B 1 100 ? -3.623 146.540 55.462 1.00 76.91 167 SER B N 1
ATOM 3855 C CA . SER B 1 100 ? -2.454 147.327 55.166 1.00 77.41 167 SER B CA 1
ATOM 3856 C C . SER B 1 100 ? -1.678 147.610 56.433 1.00 72.75 167 SER B C 1
ATOM 3857 O O . SER B 1 100 ? -0.460 147.656 56.404 1.00 74.44 167 SER B O 1
ATOM 3860 N N . GLU B 1 101 ? -2.375 147.774 57.550 1.00 69.57 168 GLU B N 1
ATOM 3861 C CA . GLU B 1 101 ? -1.719 148.141 58.780 1.00 69.93 168 GLU B CA 1
ATOM 3862 C C . GLU B 1 101 ? -1.039 146.941 59.418 1.00 67.75 168 GLU B C 1
ATOM 3863 O O . GLU B 1 101 ? 0.018 147.049 60.066 1.00 66.49 168 GLU B O 1
ATOM 3869 N N . TYR B 1 102 ? -1.649 145.784 59.222 1.00 66.46 169 TYR B N 1
ATOM 3870 C CA . TYR B 1 102 ? -1.051 144.547 59.657 1.00 63.89 169 TYR B CA 1
ATOM 3871 C C . TYR B 1 102 ? 0.234 144.278 58.874 1.00 61.38 169 TYR B C 1
ATOM 3872 O O . TYR B 1 102 ? 1.277 143.994 59.450 1.00 63.87 169 TYR B O 1
ATOM 3881 N N . PHE B 1 103 ? 0.186 144.413 57.564 1.00 64.67 170 PHE B N 1
ATOM 3882 C CA . PHE B 1 103 ? 1.384 144.176 56.759 1.00 63.61 170 PHE B CA 1
ATOM 3883 C C . PHE B 1 103 ? 2.566 145.063 57.197 1.00 61.11 170 PHE B C 1
ATOM 3884 O O . PHE B 1 103 ? 3.678 144.610 57.303 1.00 55.75 170 PHE B O 1
ATOM 3892 N N . HIS B 1 104 ? 2.334 146.335 57.456 1.00 66.02 171 HIS B N 1
ATOM 3893 C CA . HIS B 1 104 ? 3.446 147.197 57.822 1.00 65.42 171 HIS B CA 1
ATOM 3894 C C . HIS B 1 104 ? 3.969 146.939 59.222 1.00 66.52 171 HIS B C 1
ATOM 3895 O O . HIS B 1 104 ? 5.170 147.065 59.461 1.00 67.18 171 HIS B O 1
ATOM 3902 N N . THR B 1 105 ? 3.070 146.563 60.131 1.00 63.92 172 THR B N 1
ATOM 3903 C CA . THR B 1 105 ? 3.447 146.136 61.461 1.00 61.45 172 THR B CA 1
ATOM 3904 C C . THR B 1 105 ? 4.317 144.876 61.386 1.00 61.35 172 THR B C 1
ATOM 3905 O O . THR B 1 105 ? 5.400 144.816 61.968 1.00 64.26 172 THR B O 1
ATOM 3909 N N . LEU B 1 106 ? 3.839 143.862 60.676 1.00 60.48 173 LEU B N 1
ATOM 3910 C CA . LEU B 1 106 ? 4.537 142.590 60.659 1.00 59.55 173 LEU B CA 1
ATOM 3911 C C . LEU B 1 106 ? 5.814 142.563 59.813 1.00 55.02 173 LEU B C 1
ATOM 3912 O O . LEU B 1 106 ? 6.664 141.729 60.046 1.00 56.90 173 LEU B O 1
ATOM 3917 N N . THR B 1 107 ? 5.964 143.460 58.851 1.00 55.76 174 THR B N 1
ATOM 3918 C CA . THR B 1 107 ? 7.055 143.358 57.891 1.00 60.48 174 THR B CA 1
ATOM 3919 C C . THR B 1 107 ? 8.227 144.266 58.166 1.00 65.34 174 THR B C 1
ATOM 3920 O O . THR B 1 107 ? 9.324 144.018 57.662 1.00 76.12 174 THR B O 1
ATOM 3924 N N . GLY B 1 108 ? 7.999 145.317 58.933 1.00 68.97 175 GLY B N 1
ATOM 3925 C CA . GLY B 1 108 ? 9.030 146.307 59.222 1.00 80.66 175 GLY B CA 1
ATOM 3926 C C . GLY B 1 108 ? 10.089 145.867 60.226 1.00 83.40 175 GLY B C 1
ATOM 3927 O O . GLY B 1 108 ? 10.231 144.677 60.502 1.00 73.45 175 GLY B O 1
ATOM 3928 N N . PRO B 1 109 ? 10.857 146.837 60.763 1.00 91.36 176 PRO B N 1
ATOM 3929 C CA . PRO B 1 109 ? 11.902 146.598 61.752 1.00 93.16 176 PRO B CA 1
ATOM 3930 C C . PRO B 1 109 ? 11.521 145.549 62.784 1.00 91.32 176 PRO B C 1
ATOM 3931 O O . PRO B 1 109 ? 10.565 145.736 63.535 1.00 95.64 176 PRO B O 1
ATOM 3935 N N . ALA B 1 110 ? 12.265 144.452 62.810 1.00 86.89 177 ALA B N 1
ATOM 3936 C CA . ALA B 1 110 ? 11.983 143.361 63.733 1.00 89.48 177 ALA B CA 1
ATOM 3937 C C . ALA B 1 110 ? 13.257 142.615 64.042 1.00 86.91 177 ALA B C 1
ATOM 3938 O O . ALA B 1 110 ? 14.212 142.649 63.273 1.00 87.14 177 ALA B O 1
ATOM 3940 N N . HIS B 1 111 ? 13.260 141.937 65.179 1.00 85.47 178 HIS B N 1
ATOM 3941 C CA . HIS B 1 111 ? 14.452 141.267 65.654 1.00 81.28 178 HIS B CA 1
ATOM 3942 C C . HIS B 1 111 ? 14.823 140.136 64.701 1.00 75.24 178 HIS B C 1
ATOM 3943 O O . HIS B 1 111 ? 13.957 139.389 64.234 1.00 71.72 178 HIS B O 1
ATOM 3950 N N . SER B 1 112 ? 16.110 140.008 64.417 1.00 71.40 179 SER B N 1
ATOM 3951 C CA . SER B 1 112 ? 16.605 138.951 63.548 1.00 67.98 179 SER B CA 1
ATOM 3952 C C . SER B 1 112 ? 16.074 137.583 63.981 1.00 64.98 179 SER B C 1
ATOM 3953 O O . SER B 1 112 ? 15.734 136.744 63.164 1.00 64.07 179 SER B O 1
ATOM 3956 N N . LYS B 1 113 ? 15.963 137.386 65.285 1.00 68.27 180 LYS B N 1
ATOM 3957 C CA . LYS B 1 113 ? 15.504 136.127 65.838 1.00 67.16 180 LYS B CA 1
ATOM 3958 C C . LYS B 1 113 ? 14.039 135.846 65.537 1.00 62.10 180 LYS B C 1
ATOM 3959 O O . LYS B 1 113 ? 13.609 134.707 65.622 1.00 65.06 180 LYS B O 1
ATOM 3965 N N . ASP B 1 114 ? 13.277 136.877 65.187 1.00 62.44 181 ASP B N 1
ATOM 3966 C CA . ASP B 1 114 ? 11.842 136.748 64.955 1.00 57.47 181 ASP B CA 1
ATOM 3967 C C . ASP B 1 114 ? 11.440 136.505 63.502 1.00 54.72 181 ASP B C 1
ATOM 3968 O O . ASP B 1 114 ? 10.261 136.497 63.194 1.00 61.34 181 ASP B O 1
ATOM 3973 N N . PHE B 1 115 ? 12.384 136.302 62.602 1.00 53.26 182 PHE B N 1
ATOM 3974 C CA . PHE B 1 115 ? 12.014 136.163 61.205 1.00 55.43 182 PHE B CA 1
ATOM 3975 C C . PHE B 1 115 ? 10.994 135.027 60.958 1.00 51.78 182 PHE B C 1
ATOM 3976 O O . PHE B 1 115 ? 10.140 135.131 60.077 1.00 51.28 182 PHE B O 1
ATOM 3984 N N . CYS B 1 116 ? 11.079 133.945 61.720 1.00 49.23 183 CYS B N 1
ATOM 3985 C CA . CYS B 1 116 ? 10.171 132.832 61.512 1.00 50.31 183 CYS B CA 1
ATOM 3986 C C . CYS B 1 116 ? 8.748 133.339 61.703 1.00 52.64 183 CYS B C 1
ATOM 3987 O O . CYS B 1 116 ? 7.874 133.084 60.887 1.00 56.91 183 CYS B O 1
ATOM 3990 N N . TYR B 1 117 ? 8.536 134.118 62.752 1.00 54.45 184 TYR B N 1
ATOM 3991 C CA . TYR B 1 117 ? 7.231 134.686 63.031 1.00 51.83 184 TYR B CA 1
ATOM 3992 C C . TYR B 1 117 ? 6.716 135.632 61.930 1.00 52.07 184 TYR B C 1
ATOM 3993 O O . TYR B 1 117 ? 5.536 135.599 61.586 1.00 54.33 184 TYR B O 1
ATOM 4002 N N . GLN B 1 118 ? 7.596 136.471 61.388 1.00 49.52 185 GLN B N 1
ATOM 4003 C CA . GLN B 1 118 ? 7.233 137.381 60.304 1.00 49.96 185 GLN B CA 1
ATOM 4004 C C . GLN B 1 118 ? 6.757 136.631 59.061 1.00 52.25 185 GLN B C 1
ATOM 4005 O O . GLN B 1 118 ? 5.727 136.953 58.478 1.00 58.90 185 GLN B O 1
ATOM 4011 N N . LEU B 1 119 ? 7.580 135.675 58.646 1.00 51.12 186 LEU B N 1
ATOM 4012 C CA . LEU B 1 119 ? 7.297 134.701 57.600 1.00 52.43 186 LEU B CA 1
ATOM 4013 C C . LEU B 1 119 ? 5.909 134.143 57.764 1.00 53.98 186 LEU B C 1
ATOM 4014 O O . LEU B 1 119 ? 5.081 134.247 56.863 1.00 57.53 186 LEU B O 1
ATOM 4019 N N . VAL B 1 120 ? 5.659 133.546 58.930 1.00 49.21 187 VAL B N 1
ATOM 4020 C CA . VAL B 1 120 ? 4.392 132.891 59.187 1.00 52.32 187 VAL B CA 1
ATOM 4021 C C . VAL B 1 120 ? 3.262 133.938 59.151 1.00 57.73 187 VAL B C 1
ATOM 4022 O O . VAL B 1 120 ? 2.209 133.721 58.552 1.00 59.62 187 VAL B O 1
ATOM 4026 N N . ALA B 1 121 ? 3.498 135.085 59.769 1.00 54.49 188 ALA B N 1
ATOM 4027 C CA . ALA B 1 121 ? 2.505 136.126 59.779 1.00 55.30 188 ALA B CA 1
ATOM 4028 C C . ALA B 1 121 ? 2.131 136.476 58.366 1.00 54.66 188 ALA B C 1
ATOM 4029 O O . ALA B 1 121 ? 0.951 136.522 58.012 1.00 59.06 188 ALA B O 1
ATOM 4031 N N . LEU B 1 122 ? 3.135 136.740 57.552 1.00 49.83 189 LEU B N 1
ATOM 4032 C CA . LEU B 1 122 ? 2.858 137.163 56.207 1.00 52.98 189 LEU B CA 1
ATOM 4033 C C . LEU B 1 122 ? 2.138 136.041 55.441 1.00 54.91 189 LEU B C 1
ATOM 4034 O O . LEU B 1 122 ? 1.158 136.265 54.743 1.00 54.56 189 LEU B O 1
ATOM 4039 N N . GLU B 1 123 ? 2.627 134.827 55.602 1.00 55.50 190 GLU B N 1
ATOM 4040 C CA . GLU B 1 123 ? 1.998 133.674 55.006 1.00 58.35 190 GLU B CA 1
ATOM 4041 C C . GLU B 1 123 ? 0.528 133.592 55.398 1.00 61.40 190 GLU B C 1
ATOM 4042 O O . GLU B 1 123 ? -0.315 133.397 54.531 1.00 70.59 190 GLU B O 1
ATOM 4048 N N . GLN B 1 124 ? 0.222 133.770 56.685 1.00 56.24 191 GLN B N 1
ATOM 4049 C CA . GLN B 1 124 ? -1.158 133.720 57.154 1.00 55.02 191 GLN B CA 1
ATOM 4050 C C . GLN B 1 124 ? -1.954 134.936 56.728 1.00 59.19 191 GLN B C 1
ATOM 4051 O O . GLN B 1 124 ? -3.124 134.816 56.407 1.00 60.72 191 GLN B O 1
ATOM 4057 N N . LEU B 1 125 ? -1.332 136.108 56.729 1.00 60.69 192 LEU B N 1
ATOM 4058 C CA . LEU B 1 125 ? -2.009 137.316 56.292 1.00 60.86 192 LEU B CA 1
ATOM 4059 C C . LEU B 1 125 ? -2.491 137.145 54.863 1.00 65.20 192 LEU B C 1
ATOM 4060 O O . LEU B 1 125 ? -3.617 137.535 54.522 1.00 65.82 192 LEU B O 1
ATOM 4065 N N . THR B 1 126 ? -1.628 136.571 54.031 1.00 64.07 193 THR B N 1
ATOM 4066 C CA . THR B 1 126 ? -1.907 136.431 52.600 1.00 64.57 193 THR B CA 1
ATOM 4067 C C . THR B 1 126 ? -2.657 135.142 52.249 1.00 67.11 193 THR B C 1
ATOM 4068 O O . THR B 1 126 ? -3.121 134.986 51.116 1.00 62.79 193 THR B O 1
ATOM 4072 N N . ASN B 1 127 ? -2.768 134.224 53.213 1.00 67.61 194 ASN B N 1
ATOM 4073 C CA . ASN B 1 127 ? -3.385 132.921 52.976 1.00 65.41 194 ASN B CA 1
ATOM 4074 C C . ASN B 1 127 ? -2.539 132.143 51.988 1.00 64.61 194 ASN B C 1
ATOM 4075 O O . ASN B 1 127 ? -3.026 131.671 50.969 1.00 72.68 194 ASN B O 1
ATOM 4080 N N . HIS B 1 128 ? -1.252 132.047 52.295 1.00 62.28 195 HIS B N 1
ATOM 4081 C CA . HIS B 1 128 ? -0.274 131.361 51.458 1.00 53.79 195 HIS B CA 1
ATOM 4082 C C . HIS B 1 128 ? -0.159 131.988 50.083 1.00 50.64 195 HIS B C 1
ATOM 4083 O O . HIS B 1 128 ? 0.014 131.306 49.098 1.00 46.70 195 HIS B O 1
ATOM 4090 N N . GLY B 1 129 ? -0.215 133.309 50.040 1.00 52.85 196 GLY B N 1
ATOM 4091 C CA . GLY B 1 129 ? 0.192 134.057 48.854 1.00 53.42 196 GLY B CA 1
ATOM 4092 C C . GLY B 1 129 ? -0.975 134.438 47.982 1.00 57.76 196 GLY B C 1
ATOM 4093 O O . GLY B 1 129 ? -0.795 135.106 46.971 1.00 57.66 196 GLY B O 1
ATOM 4094 N N . ARG B 1 130 ? -2.171 134.036 48.408 1.00 63.14 197 ARG B N 1
ATOM 4095 C CA . ARG B 1 130 ? -3.383 134.188 47.620 1.00 64.52 197 ARG B CA 1
ATOM 4096 C C . ARG B 1 130 ? -3.890 135.593 47.666 1.00 64.92 197 ARG B C 1
ATOM 4097 O O . ARG B 1 130 ? -4.319 136.101 46.651 1.00 71.47 197 ARG B O 1
ATOM 4105 N N . ASN B 1 131 ? -3.845 136.217 48.843 1.00 66.34 198 ASN B N 1
ATOM 4106 C CA . ASN B 1 131 ? -4.451 137.534 49.055 1.00 65.06 198 ASN B CA 1
ATOM 4107 C C . ASN B 1 131 ? -3.436 138.529 49.574 1.00 60.19 198 ASN B C 1
ATOM 4108 O O . ASN B 1 131 ? -2.921 138.366 50.644 1.00 60.95 198 ASN B O 1
ATOM 4113 N N . ILE B 1 132 ? -3.169 139.566 48.797 1.00 62.98 199 ILE B N 1
ATOM 4114 C CA . ILE B 1 132 ? -2.229 140.603 49.170 1.00 62.91 199 ILE B CA 1
ATOM 4115 C C . ILE B 1 132 ? -2.872 141.994 49.082 1.00 66.68 199 ILE B C 1
ATOM 4116 O O . ILE B 1 132 ? -2.180 143.018 48.937 1.00 67.60 199 ILE B O 1
ATOM 4121 N N . ALA B 1 133 ? -4.197 142.018 49.178 1.00 67.04 200 ALA B N 1
ATOM 4122 C CA . ALA B 1 133 ? -4.926 143.264 49.196 1.00 73.86 200 ALA B CA 1
ATOM 4123 C C . ALA B 1 133 ? -4.516 144.068 50.430 1.00 75.06 200 ALA B C 1
ATOM 4124 O O . ALA B 1 133 ? -4.432 143.519 51.559 1.00 69.50 200 ALA B O 1
ATOM 4126 N N . GLY B 1 134 ? -4.233 145.349 50.188 1.00 71.80 201 GLY B N 1
ATOM 4127 C CA . GLY B 1 134 ? -3.704 146.249 51.201 1.00 72.52 201 GLY B CA 1
ATOM 4128 C C . GLY B 1 134 ? -2.231 146.558 51.009 1.00 70.01 201 GLY B C 1
ATOM 4129 O O . GLY B 1 134 ? -1.722 147.584 51.503 1.00 73.22 201 GLY B O 1
ATOM 4130 N N . PHE B 1 135 ? -1.537 145.645 50.344 1.00 66.03 202 PHE B N 1
ATOM 4131 C CA . PHE B 1 135 ? -0.109 145.783 50.095 1.00 64.56 202 PHE B CA 1
ATOM 4132 C C . PHE B 1 135 ? 0.231 145.166 48.739 1.00 66.06 202 PHE B C 1
ATOM 4133 O O . PHE B 1 135 ? 1.343 144.729 48.499 1.00 66.27 202 PHE B O 1
ATOM 4141 N N . TYR B 1 136 ? -0.752 145.163 47.843 1.00 69.71 203 TYR B N 1
ATOM 4142 C CA . TYR B 1 136 ? -0.555 144.848 46.427 1.00 72.55 203 TYR B CA 1
ATOM 4143 C C . TYR B 1 136 ? 0.837 145.203 45.901 1.00 73.30 203 TYR B C 1
ATOM 4144 O O . TYR B 1 136 ? 1.547 144.364 45.338 1.00 72.36 203 TYR B O 1
ATOM 4153 N N . TYR B 1 137 ? 1.225 146.450 46.113 1.00 75.41 204 TYR B N 1
ATOM 4154 C CA . TYR B 1 137 ? 2.416 146.980 45.498 1.00 79.09 204 TYR B CA 1
ATOM 4155 C C . TYR B 1 137 ? 3.641 146.888 46.370 1.00 73.98 204 TYR B C 1
ATOM 4156 O O . TYR B 1 137 ? 4.734 147.150 45.894 1.00 77.14 204 TYR B O 1
ATOM 4165 N N . GLU B 1 138 ? 3.469 146.486 47.625 1.00 67.74 205 GLU B N 1
ATOM 4166 C CA . GLU B 1 138 ? 4.594 146.351 48.556 1.00 72.01 205 GLU B CA 1
ATOM 4167 C C . GLU B 1 138 ? 5.124 144.925 48.689 1.00 64.13 205 GLU B C 1
ATOM 4168 O O . GLU B 1 138 ? 6.246 144.724 49.138 1.00 71.71 205 GLU B O 1
ATOM 4174 N N . MET B 1 139 ? 4.308 143.953 48.304 1.00 60.63 206 MET B N 1
ATOM 4175 C CA . MET B 1 139 ? 4.565 142.548 48.537 1.00 57.94 206 MET B CA 1
ATOM 4176 C C . MET B 1 139 ? 5.837 142.013 47.914 1.00 55.47 206 MET B C 1
ATOM 4177 O O . MET B 1 139 ? 6.622 141.409 48.616 1.00 58.57 206 MET B O 1
ATOM 4182 N N . PHE B 1 140 ? 6.027 142.222 46.614 1.00 61.40 207 PHE B N 1
ATOM 4183 C CA . PHE B 1 140 ? 7.159 141.615 45.868 1.00 61.90 207 PHE B CA 1
ATOM 4184 C C . PHE B 1 140 ? 8.536 142.176 46.219 1.00 64.48 207 PHE B C 1
ATOM 4185 O O . PHE B 1 140 ? 9.508 141.416 46.345 1.00 66.71 207 PHE B O 1
ATOM 4193 N N . PRO B 1 141 ? 8.633 143.501 46.359 1.00 63.93 208 PRO B N 1
ATOM 4194 C CA . PRO B 1 141 ? 9.867 144.061 46.885 1.00 66.34 208 PRO B CA 1
ATOM 4195 C C . PRO B 1 141 ? 10.215 143.527 48.262 1.00 61.60 208 PRO B C 1
ATOM 4196 O O . PRO B 1 141 ? 11.396 143.351 48.567 1.00 60.61 208 PRO B O 1
ATOM 4200 N N . LEU B 1 142 ? 9.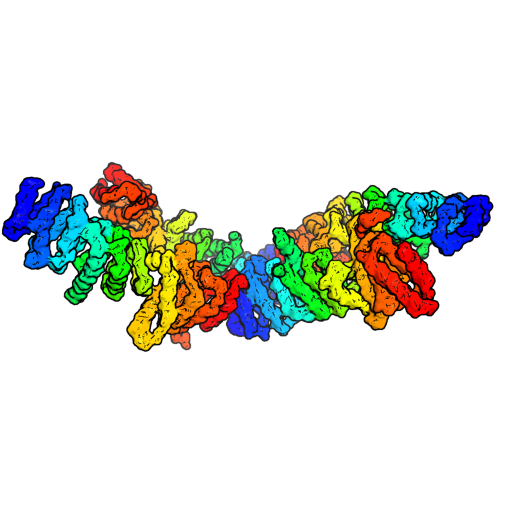195 143.279 49.081 1.00 56.63 209 LEU B N 1
ATOM 4201 C CA . LEU B 1 142 ? 9.433 142.767 50.399 1.00 53.35 209 LEU B CA 1
ATOM 4202 C C . LEU B 1 142 ? 10.005 141.366 50.298 1.00 59.37 209 LEU B C 1
ATOM 4203 O O . LEU B 1 142 ? 11.003 141.073 50.974 1.00 61.85 209 LEU B O 1
ATOM 4208 N N . LEU B 1 143 ? 9.379 140.506 49.480 1.00 57.07 210 LEU B N 1
ATOM 4209 C CA . LEU B 1 143 ? 9.848 139.117 49.314 1.00 58.01 210 LEU B CA 1
ATOM 4210 C C . LEU B 1 143 ? 11.285 139.099 48.851 1.00 59.21 210 LEU B C 1
ATOM 4211 O O . LEU B 1 143 ? 12.108 138.361 49.367 1.00 62.88 210 LEU B O 1
ATOM 4216 N N . THR B 1 144 ? 11.589 139.928 47.871 1.00 63.18 211 THR B N 1
ATOM 4217 C CA . THR B 1 144 ? 12.943 139.997 47.360 1.00 63.75 211 THR B CA 1
ATOM 4218 C C . THR B 1 144 ? 13.921 140.381 48.461 1.00 63.94 211 THR B C 1
ATOM 4219 O O . THR B 1 144 ? 15.022 139.853 48.550 1.00 71.21 211 THR B O 1
ATOM 4223 N N . LEU B 1 145 ? 13.509 141.294 49.313 1.00 67.32 212 LEU B N 1
ATOM 4224 C CA . LEU B 1 145 ? 14.349 141.713 50.419 1.00 70.76 212 LEU B CA 1
ATOM 4225 C C . LEU B 1 145 ? 14.624 140.513 51.337 1.00 64.86 212 LEU B C 1
ATOM 4226 O O . LEU B 1 145 ? 15.763 140.150 51.626 1.00 65.02 212 LEU B O 1
ATOM 4231 N N . TRP B 1 146 ? 13.547 139.883 51.756 1.00 58.25 213 TRP B N 1
ATOM 4232 C CA . TRP B 1 146 ? 13.605 138.751 52.640 1.00 54.40 213 TRP B CA 1
ATOM 4233 C C . TRP B 1 146 ? 14.393 137.565 52.066 1.00 55.31 213 TRP B C 1
ATOM 4234 O O . TRP B 1 146 ? 14.956 136.773 52.810 1.00 51.74 213 TRP B O 1
ATOM 4245 N N . LEU B 1 147 ? 14.416 137.427 50.749 1.00 57.95 214 LEU B N 1
ATOM 4246 C CA . LEU B 1 147 ? 15.187 136.365 50.143 1.00 58.59 214 LEU B CA 1
ATOM 4247 C C . LEU B 1 147 ? 16.637 136.562 50.465 1.00 55.54 214 LEU B C 1
ATOM 4248 O O . LEU B 1 147 ? 17.330 135.619 50.826 1.00 47.29 214 LEU B O 1
ATOM 4253 N N . ASN B 1 148 ? 17.093 137.799 50.277 1.00 61.85 215 ASN B N 1
ATOM 4254 C CA . ASN B 1 148 ? 18.478 138.150 50.508 1.00 59.12 215 ASN B CA 1
ATOM 4255 C C . ASN B 1 148 ? 18.794 137.851 51.959 1.00 61.91 215 ASN B C 1
ATOM 4256 O O . ASN B 1 148 ? 19.702 137.085 52.250 1.00 62.05 215 ASN B O 1
ATOM 4261 N N . GLN B 1 149 ? 18.000 138.412 52.867 1.00 63.34 216 GLN B N 1
ATOM 4262 C CA . GLN B 1 149 ? 18.163 138.143 54.285 1.00 61.31 216 GLN B CA 1
ATOM 4263 C C . GLN B 1 149 ? 18.187 136.650 54.536 1.00 58.34 216 GLN B C 1
ATOM 4264 O O . GLN B 1 149 ? 19.114 136.144 55.176 1.00 60.18 216 GLN B O 1
ATOM 4270 N N . ALA B 1 150 ? 17.171 135.947 54.037 1.00 48.08 217 ALA B N 1
ATOM 4271 C CA . ALA B 1 150 ? 16.959 134.568 54.455 1.00 48.19 217 ALA B CA 1
ATOM 4272 C C . ALA B 1 150 ? 18.074 133.684 53.963 1.00 52.21 217 ALA B C 1
ATOM 4273 O O . ALA B 1 150 ? 18.587 132.842 54.700 1.00 59.07 217 ALA B O 1
ATOM 4275 N N . TYR B 1 151 ? 18.459 133.873 52.716 1.00 58.35 218 TYR B N 1
ATOM 4276 C CA . TYR B 1 151 ? 19.579 133.130 52.188 1.00 62.37 218 TYR B CA 1
ATOM 4277 C C . TYR B 1 151 ? 20.865 133.429 52.988 1.00 65.78 218 TYR B C 1
ATOM 4278 O O . TYR B 1 151 ? 21.501 132.507 53.501 1.00 64.77 218 TYR B O 1
ATOM 4287 N N . ARG B 1 152 ? 21.221 134.710 53.103 1.00 69.37 219 ARG B N 1
ATOM 4288 C CA . ARG B 1 152 ? 22.401 135.137 53.876 1.00 75.19 219 ARG B CA 1
ATOM 4289 C C . ARG B 1 152 ? 22.488 134.393 55.210 1.00 74.17 219 ARG B C 1
ATOM 4290 O O . ARG B 1 152 ? 23.551 133.883 55.581 1.00 76.88 219 ARG B O 1
ATOM 4298 N N . ALA B 1 153 ? 21.359 134.302 55.907 1.00 65.91 220 ALA B N 1
ATOM 4299 C CA . ALA B 1 153 ? 21.327 133.663 57.215 1.00 64.52 220 ALA B CA 1
ATOM 4300 C C . ALA B 1 153 ? 21.428 132.156 57.146 1.00 65.77 220 ALA B C 1
ATOM 4301 O O . ALA B 1 153 ? 21.847 131.520 58.107 1.00 72.96 220 ALA B O 1
ATOM 4303 N N . ALA B 1 154 ? 21.042 131.557 56.031 1.00 67.50 221 ALA B N 1
ATOM 4304 C CA . ALA B 1 154 ? 21.206 130.112 55.906 1.00 67.50 221 ALA B CA 1
ATOM 4305 C C . ALA B 1 154 ? 22.650 129.782 55.597 1.00 69.39 221 ALA B C 1
ATOM 4306 O O . ALA B 1 154 ? 23.197 128.826 56.132 1.00 72.00 221 ALA B O 1
ATOM 4308 N N . ARG B 1 155 ? 23.273 130.589 54.748 1.00 69.48 222 ARG B N 1
ATOM 4309 C CA . ARG B 1 155 ? 24.622 130.290 54.309 1.00 78.60 222 ARG B CA 1
ATOM 4310 C C . ARG B 1 155 ? 25.569 130.360 55.486 1.00 83.01 222 ARG B C 1
ATOM 4311 O O . ARG B 1 155 ? 26.483 129.536 55.616 1.00 86.59 222 ARG B O 1
ATOM 4319 N N . ASP B 1 156 ? 25.339 131.352 56.336 1.00 80.00 223 ASP B N 1
ATOM 4320 C CA . ASP B 1 156 ? 26.172 131.552 57.500 1.00 83.51 223 ASP B CA 1
ATOM 4321 C C . ASP B 1 156 ? 26.027 130.348 58.434 1.00 85.47 223 ASP B C 1
ATOM 4322 O O . ASP B 1 156 ? 27.028 129.705 58.768 1.00 95.28 223 ASP B O 1
ATOM 4327 N N . ALA B 1 157 ? 24.796 130.001 58.807 1.00 81.46 224 ALA B N 1
ATOM 4328 C CA . ALA B 1 157 ? 24.545 128.806 59.635 1.00 82.75 224 ALA B CA 1
ATOM 4329 C C . ALA B 1 157 ? 25.307 127.596 59.116 1.00 88.59 224 ALA B C 1
ATOM 4330 O O . ALA B 1 157 ? 25.951 126.882 59.884 1.00 97.14 224 ALA B O 1
ATOM 4332 N N . ARG B 1 158 ? 25.231 127.394 57.803 1.00 89.42 225 ARG B N 1
ATOM 4333 C CA . ARG B 1 158 ? 25.879 126.279 57.122 1.00 88.18 225 ARG B CA 1
ATOM 4334 C C . ARG B 1 158 ? 27.408 126.386 57.125 1.00 98.80 225 ARG B C 1
ATOM 4335 O O . ARG B 1 158 ? 28.099 125.366 57.095 1.00 97.17 225 ARG B O 1
ATOM 4343 N N . LYS B 1 159 ? 27.934 127.614 57.120 1.00 104.82 226 LYS B N 1
ATOM 4344 C CA . LYS B 1 159 ? 29.384 127.838 57.214 1.00 114.58 226 LYS B CA 1
ATOM 4345 C C . LYS B 1 159 ? 29.867 127.431 58.586 1.00 114.90 226 LYS B C 1
ATOM 4346 O O . LYS B 1 159 ? 30.827 126.678 58.733 1.00 122.15 226 LYS B O 1
ATOM 4352 N N . LEU B 1 160 ? 29.165 127.926 59.590 1.00 108.55 227 LEU B N 1
ATOM 4353 C CA . LEU B 1 160 ? 29.517 127.680 60.967 1.00 110.32 227 LEU B CA 1
ATOM 4354 C C . LEU B 1 160 ? 29.184 126.249 61.349 1.00 109.65 227 LEU B C 1
ATOM 4355 O O . LEU B 1 160 ? 29.702 125.749 62.336 1.00 124.61 227 LEU B O 1
ATOM 4360 N N . ALA B 1 161 ? 28.327 125.586 60.578 1.00 100.52 228 ALA B N 1
ATOM 4361 C CA . ALA B 1 161 ? 28.129 124.155 60.757 1.00 102.89 228 ALA B CA 1
ATOM 4362 C C . ALA B 1 161 ? 29.368 123.408 60.268 1.00 112.66 228 ALA B C 1
ATOM 4363 O O . ALA B 1 161 ? 29.944 122.622 61.010 1.00 113.99 228 ALA B O 1
ATOM 4365 N N . LEU B 1 162 ? 29.783 123.672 59.029 1.00 112.26 229 LEU B N 1
ATOM 4366 C CA . LEU B 1 162 ? 31.022 123.120 58.496 1.00 116.51 229 LEU B CA 1
ATOM 4367 C C . LEU B 1 162 ? 32.222 123.430 59.414 1.00 126.25 229 LEU B C 1
ATOM 4368 O O . LEU B 1 162 ? 33.083 122.569 59.654 1.00 123.81 229 LEU B O 1
ATOM 4373 N N . ALA B 1 163 ? 32.271 124.657 59.929 1.00 124.08 230 ALA B N 1
ATOM 4374 C CA . ALA B 1 163 ? 33.314 125.050 60.877 1.00 128.77 230 ALA B CA 1
ATOM 4375 C C . ALA B 1 163 ? 33.137 124.327 62.213 1.00 130.14 230 ALA B C 1
ATOM 4376 O O . ALA B 1 163 ? 33.703 123.260 62.429 1.00 131.65 230 ALA B O 1
ATOM 4378 N N . PRO B 1 176 ? 20.387 116.954 59.215 1.00 95.50 243 PRO B N 1
ATOM 4379 C CA . PRO B 1 176 ? 19.183 117.756 59.461 1.00 95.55 243 PRO B CA 1
ATOM 4380 C C . PRO B 1 176 ? 19.313 119.199 58.978 1.00 88.91 243 PRO B C 1
ATOM 4381 O O . PRO B 1 176 ? 20.419 119.661 58.675 1.00 93.13 243 PRO B O 1
ATOM 4385 N N . ALA B 1 177 ? 18.179 119.891 58.933 1.00 79.89 244 ALA B N 1
ATOM 4386 C CA . ALA B 1 177 ? 18.082 121.240 58.387 1.00 72.81 244 ALA B CA 1
ATOM 4387 C C . ALA B 1 177 ? 18.052 122.258 59.516 1.00 72.42 244 ALA B C 1
ATOM 4388 O O . ALA B 1 177 ? 17.347 122.072 60.519 1.00 75.60 244 ALA B O 1
ATOM 4390 N N . SER B 1 178 ? 18.815 123.335 59.365 1.00 67.55 245 SER B N 1
ATOM 4391 C CA . SER B 1 178 ? 18.827 124.379 60.377 1.00 67.41 245 SER B CA 1
ATOM 4392 C C . SER B 1 178 ? 17.518 125.195 60.345 1.00 67.92 245 SER B C 1
ATOM 4393 O O . SER B 1 178 ? 16.826 125.262 59.323 1.00 62.29 245 SER B O 1
ATOM 4396 N N . PRO B 1 179 ? 17.163 125.816 61.474 1.00 70.14 246 PRO B N 1
ATOM 4397 C CA . PRO B 1 179 ? 16.028 126.734 61.416 1.00 65.19 246 PRO B CA 1
ATOM 4398 C C . PRO B 1 179 ? 16.134 127.711 60.239 1.00 64.76 246 PRO B C 1
ATOM 4399 O O . PRO B 1 179 ? 15.112 128.106 59.673 1.00 64.57 246 PRO B O 1
ATOM 4403 N N . GLU B 1 180 ? 17.356 128.081 59.862 1.00 66.86 247 GLU B N 1
ATOM 4404 C CA . GLU B 1 180 ? 17.567 129.008 58.751 1.00 65.43 247 GLU B CA 1
ATOM 4405 C C . GLU B 1 180 ? 17.278 128.338 57.420 1.00 61.01 247 GLU B C 1
ATOM 4406 O O . GLU B 1 180 ? 16.655 128.939 56.554 1.00 61.28 247 GLU B O 1
ATOM 4412 N N . ASP B 1 181 ? 17.697 127.090 57.277 1.00 59.35 248 ASP B N 1
ATOM 4413 C CA . ASP B 1 181 ? 17.294 126.277 56.135 1.00 62.81 248 ASP B CA 1
ATOM 4414 C C . ASP B 1 181 ? 15.777 126.183 56.027 1.00 59.62 248 ASP B C 1
ATOM 4415 O O . ASP B 1 181 ? 15.227 126.306 54.951 1.00 63.66 248 ASP B O 1
ATOM 4420 N N . LYS B 1 182 ? 15.110 125.965 57.149 1.00 57.34 249 LYS B N 1
ATOM 4421 C CA . LYS B 1 182 ? 13.672 125.789 57.163 1.00 54.91 249 LYS B CA 1
ATOM 4422 C C . LYS B 1 182 ? 12.970 127.089 56.824 1.00 54.11 249 LYS B C 1
ATOM 4423 O O . LYS B 1 182 ? 11.984 127.094 56.084 1.00 51.16 249 LYS B O 1
ATOM 4429 N N . ASN B 1 183 ? 13.494 128.192 57.349 1.00 53.27 250 ASN B N 1
ATOM 4430 C CA . ASN B 1 183 ? 12.965 129.513 57.038 1.00 49.61 250 ASN B CA 1
ATOM 4431 C C . ASN B 1 183 ? 13.021 129.794 55.549 1.00 49.61 250 ASN B C 1
ATOM 4432 O O . ASN B 1 183 ? 12.041 130.236 54.944 1.00 47.91 250 ASN B O 1
ATOM 4437 N N . LEU B 1 184 ? 14.193 129.523 54.982 1.00 52.72 251 LEU B N 1
ATOM 4438 C CA . LEU B 1 184 ? 14.467 129.715 53.570 1.00 52.09 251 LEU B CA 1
ATOM 4439 C C . LEU B 1 184 ? 13.509 128.874 52.705 1.00 49.42 251 LEU B C 1
ATOM 4440 O O . LEU B 1 184 ? 12.880 129.392 51.795 1.00 42.55 251 LEU B O 1
ATOM 4445 N N . SER B 1 185 ? 13.342 127.592 53.015 1.00 46.55 252 SER B N 1
ATOM 4446 C CA . SER B 1 185 ? 12.390 126.801 52.250 1.00 45.38 252 SER B CA 1
ATOM 4447 C C . SER B 1 185 ? 11.032 127.443 52.235 1.00 45.59 252 SER B C 1
ATOM 4448 O O . SER B 1 185 ? 10.415 127.577 51.198 1.00 46.59 252 SER B O 1
ATOM 4451 N N . GLN B 1 186 ? 10.572 127.846 53.409 1.00 46.73 253 GLN B N 1
ATOM 4452 C CA . GLN B 1 186 ? 9.215 128.281 53.556 1.00 45.26 253 GLN B CA 1
ATOM 4453 C C . GLN B 1 186 ? 8.989 129.583 52.805 1.00 44.75 253 GLN B C 1
ATOM 4454 O O . GLN B 1 186 ? 7.906 129.812 52.253 1.00 44.05 253 GLN B O 1
ATOM 4460 N N . LEU B 1 187 ? 10.021 130.423 52.766 1.00 39.58 254 LEU B N 1
ATOM 4461 C CA . LEU B 1 187 ? 9.969 131.643 52.008 1.00 37.57 254 LEU B CA 1
ATOM 4462 C C . LEU B 1 187 ? 9.916 131.365 50.487 1.00 40.23 254 LEU B C 1
ATOM 4463 O O . LEU B 1 187 ? 9.110 131.983 49.776 1.00 43.75 254 LEU B O 1
ATOM 4468 N N . PHE B 1 188 ? 10.769 130.466 49.989 1.00 37.91 255 PHE B N 1
ATOM 4469 C CA . PHE B 1 188 ? 10.725 130.062 48.593 1.00 42.02 255 PHE B CA 1
ATOM 4470 C C . PHE B 1 188 ? 9.309 129.590 48.273 1.00 40.53 255 PHE B C 1
ATOM 4471 O O . PHE B 1 188 ? 8.717 130.022 47.280 1.00 39.42 255 PHE B O 1
ATOM 4479 N N . ALA B 1 189 ? 8.766 128.714 49.113 1.00 37.31 256 ALA B N 1
ATOM 4480 C CA . ALA B 1 189 ? 7.380 128.279 48.928 1.00 42.86 256 ALA B CA 1
ATOM 4481 C C . ALA B 1 189 ? 6.475 129.493 48.813 1.00 47.32 256 ALA B C 1
ATOM 4482 O O . ALA B 1 189 ? 5.668 129.546 47.906 1.00 51.63 256 ALA B O 1
ATOM 4484 N N . LEU B 1 190 ? 6.656 130.490 49.686 1.00 46.84 257 LEU B N 1
ATOM 4485 C CA . LEU B 1 190 ? 5.805 131.690 49.656 1.00 46.65 257 LEU B CA 1
ATOM 4486 C C . LEU B 1 190 ? 5.985 132.504 48.404 1.00 45.39 257 LEU B C 1
ATOM 4487 O O . LEU B 1 190 ? 5.050 133.099 47.916 1.00 49.02 257 LEU B O 1
ATOM 4492 N N . VAL B 1 191 ? 7.200 132.557 47.899 1.00 46.33 258 VAL B N 1
ATOM 4493 C CA . VAL B 1 191 ? 7.487 133.349 46.711 1.00 45.54 258 VAL B CA 1
ATOM 4494 C C . VAL B 1 191 ? 6.851 132.678 45.502 1.00 49.04 258 VAL B C 1
ATOM 4495 O O . VAL B 1 191 ? 6.269 133.338 44.646 1.00 55.21 258 VAL B O 1
ATOM 4499 N N . LYS B 1 192 ? 6.979 131.362 45.432 1.00 54.94 259 LYS B N 1
ATOM 4500 C CA . LYS B 1 192 ? 6.294 130.574 44.409 1.00 58.87 259 LYS B CA 1
ATOM 4501 C C . LYS B 1 192 ? 4.771 130.888 44.408 1.00 52.83 259 LYS B C 1
ATOM 4502 O O . LYS B 1 192 ? 4.200 131.138 43.360 1.00 51.86 259 LYS B O 1
ATOM 4508 N N . ASP B 1 193 ? 4.140 130.921 45.574 1.00 46.20 260 ASP B N 1
ATOM 4509 C CA . ASP B 1 193 ? 2.682 131.068 45.647 1.00 54.58 260 ASP B CA 1
ATOM 4510 C C . ASP B 1 193 ? 2.173 132.473 45.323 1.00 58.71 260 ASP B C 1
ATOM 4511 O O . ASP B 1 193 ? 1.083 132.649 44.736 1.00 56.88 260 ASP B O 1
ATOM 4516 N N . VAL B 1 194 ? 2.965 133.470 45.698 1.00 53.23 261 VAL B N 1
ATOM 4517 C CA . VAL B 1 194 ? 2.601 134.832 45.447 1.00 51.13 261 VAL B CA 1
ATOM 4518 C C . VAL B 1 194 ? 2.653 135.061 43.944 1.00 52.10 261 VAL B C 1
ATOM 4519 O O . VAL B 1 194 ? 1.781 135.712 43.392 1.00 58.82 261 VAL B O 1
ATOM 4523 N N . ILE B 1 195 ? 3.643 134.479 43.280 1.00 53.85 262 ILE B N 1
ATOM 4524 C CA . ILE B 1 195 ? 3.747 134.539 41.819 1.00 51.63 262 ILE B CA 1
ATOM 4525 C C . ILE B 1 195 ? 2.509 133.904 41.178 1.00 54.31 262 ILE B C 1
ATOM 4526 O O . ILE B 1 195 ? 1.853 134.511 40.325 1.00 59.36 262 ILE B O 1
ATOM 4531 N N . LYS B 1 196 ? 2.157 132.712 41.642 1.00 54.54 263 LYS B N 1
ATOM 4532 C CA . LYS B 1 196 ? 1.025 131.971 41.096 1.00 54.08 263 LYS B CA 1
ATOM 4533 C C . LYS B 1 196 ? -0.249 132.809 41.134 1.00 56.46 263 LYS B C 1
ATOM 4534 O O . LYS B 1 196 ? -0.888 133.022 40.103 1.00 56.93 263 LYS B O 1
ATOM 4540 N N . PHE B 1 197 ? -0.572 133.317 42.322 1.00 57.55 264 PHE B N 1
ATOM 4541 C CA . PHE B 1 197 ? -1.833 134.017 42.568 1.00 57.40 264 PHE B CA 1
ATOM 4542 C C . PHE B 1 197 ? -1.842 135.523 42.315 1.00 57.99 264 PHE B C 1
ATOM 4543 O O . PHE B 1 197 ? -2.910 136.093 42.201 1.00 62.57 264 PHE B O 1
ATOM 4551 N N . ASN B 1 198 ? -0.689 136.172 42.211 1.00 55.53 265 ASN B N 1
ATOM 4552 C CA . ASN B 1 198 ? -0.665 137.640 42.239 1.00 57.38 265 ASN B CA 1
ATOM 4553 C C . ASN B 1 198 ? 0.502 138.239 41.482 1.00 55.72 265 ASN B C 1
ATOM 4554 O O . ASN B 1 198 ? 1.043 139.270 41.873 1.00 55.48 265 ASN B O 1
ATOM 4559 N N . PHE B 1 199 ? 0.883 137.604 40.390 1.00 61.07 266 PHE B N 1
ATOM 4560 C CA . PHE B 1 199 ? 1.955 138.118 39.553 1.00 64.13 266 PHE B CA 1
ATOM 4561 C C . PHE B 1 199 ? 1.630 139.439 38.853 1.00 67.00 266 PHE B C 1
ATOM 4562 O O . PHE B 1 199 ? 2.546 140.205 38.556 1.00 74.10 266 PHE B O 1
ATOM 4570 N N . LYS B 1 200 ? 0.358 139.713 38.572 1.00 70.00 267 LYS B N 1
ATOM 4571 C CA . LYS B 1 200 ? -0.022 141.008 37.958 1.00 75.15 267 LYS B CA 1
ATOM 4572 C C . LYS B 1 200 ? 0.473 142.236 38.732 1.00 76.81 267 LYS B C 1
ATOM 4573 O O . LYS B 1 200 ? 0.775 143.257 38.129 1.00 82.02 267 LYS B O 1
ATOM 4579 N N . PHE B 1 201 ? 0.564 142.131 40.060 1.00 75.30 268 PHE B N 1
ATOM 4580 C CA . PHE B 1 201 ? 1.062 143.239 40.894 1.00 76.39 268 PHE B CA 1
ATOM 4581 C C . PHE B 1 201 ? 2.582 143.286 40.991 1.00 75.81 268 PHE B C 1
ATOM 4582 O O . PHE B 1 201 ? 3.151 144.113 41.725 1.00 75.95 268 PHE B O 1
ATOM 4590 N N . ALA B 1 202 ? 3.234 142.388 40.264 1.00 72.26 269 ALA B N 1
ATOM 4591 C CA . ALA B 1 202 ? 4.663 142.420 40.127 1.00 72.17 269 ALA B CA 1
ATOM 4592 C C . ALA B 1 202 ? 4.964 143.329 38.974 1.00 74.37 269 ALA B C 1
ATOM 4593 O O . ALA B 1 202 ? 4.560 143.063 37.851 1.00 85.33 269 ALA B O 1
ATOM 4595 N N . THR B 1 203 ? 5.678 144.405 39.253 1.00 72.21 270 THR B N 1
ATOM 4596 C CA . THR B 1 203 ? 6.189 145.252 38.204 1.00 74.65 270 THR B CA 1
ATOM 4597 C C . THR B 1 203 ? 7.360 144.543 37.548 1.00 73.21 270 THR B C 1
ATOM 4598 O O . THR B 1 203 ? 7.972 143.649 38.138 1.00 75.49 270 THR B O 1
ATOM 4602 N N . ASP B 1 204 ? 7.680 144.972 36.334 1.00 78.04 271 ASP B N 1
ATOM 4603 C CA . ASP B 1 204 ? 8.793 144.423 35.556 1.00 78.13 271 ASP B CA 1
ATOM 4604 C C . ASP B 1 204 ? 10.151 144.524 36.278 1.00 79.10 271 ASP B C 1
ATOM 4605 O O . ASP B 1 204 ? 10.983 143.611 36.183 1.00 73.07 271 ASP B O 1
ATOM 4610 N N . ASP B 1 205 ? 10.363 145.623 36.995 1.00 81.08 272 ASP B N 1
ATOM 4611 C CA . ASP B 1 205 ? 11.653 145.893 37.595 1.00 84.93 272 ASP B CA 1
ATOM 4612 C C . ASP B 1 205 ? 11.866 145.103 38.882 1.00 80.40 272 ASP B C 1
ATOM 4613 O O . ASP B 1 205 ? 13.002 144.816 39.241 1.00 84.37 272 ASP B O 1
ATOM 4618 N N . VAL B 1 206 ? 10.795 144.757 39.587 1.00 74.66 273 VAL B N 1
ATOM 4619 C CA . VAL B 1 206 ? 10.937 143.950 40.803 1.00 72.07 273 VAL B CA 1
ATOM 4620 C C . VAL B 1 206 ? 11.231 142.504 40.419 1.00 68.29 273 VAL B C 1
ATOM 4621 O O . VAL B 1 206 ? 11.971 141.800 41.108 1.00 64.59 273 VAL B O 1
ATOM 4625 N N . ILE B 1 207 ? 10.658 142.078 39.300 1.00 67.90 274 ILE B N 1
ATOM 4626 C CA . ILE B 1 207 ? 10.888 140.748 38.783 1.00 63.99 274 ILE B CA 1
ATOM 4627 C C . ILE B 1 207 ? 12.322 140.579 38.298 1.00 61.97 274 ILE B C 1
ATOM 4628 O O . ILE B 1 207 ? 12.944 139.521 38.510 1.00 56.68 274 ILE B O 1
ATOM 4633 N N . ALA B 1 208 ? 12.842 141.614 37.652 1.00 65.11 275 ALA B N 1
ATOM 4634 C CA . ALA B 1 208 ? 14.264 141.668 37.331 1.00 67.10 275 ALA B CA 1
ATOM 4635 C C . ALA B 1 208 ? 15.028 141.433 38.628 1.00 64.32 275 ALA B C 1
ATOM 4636 O O . ALA B 1 208 ? 15.893 140.555 38.696 1.00 68.81 275 ALA B O 1
ATOM 4638 N N . GLY B 1 209 ? 14.657 142.160 39.677 1.00 60.90 276 GLY B N 1
ATOM 4639 C CA . GLY B 1 209 ? 15.315 142.008 40.967 1.00 61.01 276 GLY B CA 1
ATOM 4640 C C . GLY B 1 209 ? 15.185 140.621 41.552 1.00 58.17 276 GLY B C 1
ATOM 4641 O O . GLY B 1 209 ? 16.143 140.052 42.077 1.00 56.76 276 GLY B O 1
ATOM 4642 N N . LEU B 1 210 ? 13.984 140.075 41.473 1.00 56.84 277 LEU B N 1
ATOM 4643 C CA . LEU B 1 210 ? 13.735 138.776 42.033 1.00 53.39 277 LEU B CA 1
ATOM 4644 C C . LEU B 1 210 ? 14.561 137.730 41.281 1.00 53.81 277 LEU B C 1
ATOM 4645 O O . LEU B 1 210 ? 15.262 136.952 41.897 1.00 50.62 277 LEU B O 1
ATOM 4650 N N . ILE B 1 211 ? 14.518 137.766 39.951 1.00 56.22 278 ILE B N 1
ATOM 4651 C CA . ILE B 1 211 ? 15.274 136.830 39.128 1.00 57.85 278 ILE B CA 1
ATOM 4652 C C . ILE B 1 211 ? 16.744 136.806 39.511 1.00 62.81 278 ILE B C 1
ATOM 4653 O O . ILE B 1 211 ? 17.286 135.718 39.759 1.00 59.30 278 ILE B O 1
ATOM 4658 N N . ASP B 1 212 ? 17.376 137.991 39.549 1.00 64.82 279 ASP B N 1
ATOM 4659 C CA . ASP B 1 212 ? 18.796 138.114 39.939 1.00 65.12 279 ASP B CA 1
ATOM 4660 C C . ASP B 1 212 ? 19.085 137.400 41.236 1.00 61.40 279 ASP B C 1
ATOM 4661 O O . ASP B 1 212 ? 20.075 136.675 41.348 1.00 67.00 279 ASP B O 1
ATOM 4666 N N . MET B 1 213 ? 18.226 137.630 42.216 1.00 56.23 280 MET B N 1
ATOM 4667 C CA . MET B 1 213 ? 18.398 137.050 43.537 1.00 61.60 280 MET B CA 1
ATOM 4668 C C . MET B 1 213 ? 18.399 135.510 43.483 1.00 62.40 280 MET B C 1
ATOM 4669 O O . MET B 1 213 ? 19.256 134.862 44.102 1.00 56.04 280 MET B O 1
ATOM 4674 N N . LEU B 1 214 ? 17.473 134.933 42.710 1.00 57.24 281 LEU B N 1
ATOM 4675 C CA . LEU B 1 214 ? 17.359 133.481 42.630 1.00 57.87 281 LEU B CA 1
ATOM 4676 C C . LEU B 1 214 ? 18.554 132.860 41.942 1.00 56.39 281 LEU B C 1
ATOM 4677 O O . LEU B 1 214 ? 18.946 131.738 42.260 1.00 54.81 281 LEU B O 1
ATOM 4682 N N . LEU B 1 215 ? 19.097 133.567 40.966 1.00 54.10 282 LEU B N 1
ATOM 4683 C CA . LEU B 1 215 ? 20.178 133.008 40.206 1.00 59.54 282 LEU B CA 1
ATOM 4684 C C . LEU B 1 215 ? 21.441 133.021 41.035 1.00 63.38 282 LEU B C 1
ATOM 4685 O O . LEU B 1 215 ? 22.204 132.061 41.008 1.00 70.14 282 LEU B O 1
ATOM 4690 N N . LYS B 1 216 ? 21.654 134.105 41.775 1.00 65.92 283 LYS B N 1
ATOM 4691 C CA . LYS B 1 216 ? 22.753 134.190 42.744 1.00 67.17 283 LYS B CA 1
ATOM 4692 C C . LYS B 1 216 ? 22.724 132.906 43.580 1.00 61.99 283 LYS B C 1
ATOM 4693 O O . LYS B 1 216 ? 23.662 132.094 43.571 1.00 59.64 283 LYS B O 1
ATOM 4699 N N . ILE B 1 217 ? 21.599 132.698 44.246 1.00 52.86 284 ILE B N 1
ATOM 4700 C CA . ILE B 1 217 ? 21.434 131.538 45.092 1.00 51.81 284 ILE B CA 1
ATOM 4701 C C . ILE B 1 217 ? 21.694 130.246 44.316 1.00 52.16 284 ILE B C 1
ATOM 4702 O O . ILE B 1 217 ? 22.294 129.312 44.837 1.00 54.30 284 ILE B O 1
ATOM 4707 N N . CYS B 1 218 ? 21.267 130.203 43.066 1.00 54.48 285 CYS B N 1
ATOM 4708 C CA . CYS B 1 218 ? 21.508 129.049 42.235 1.00 53.41 285 CYS B CA 1
ATOM 4709 C C . CYS B 1 218 ? 22.986 128.757 42.092 1.00 56.11 285 CYS B C 1
ATOM 4710 O O . CYS B 1 218 ? 23.424 127.626 42.254 1.00 52.90 285 CYS B O 1
ATOM 4713 N N . MET B 1 219 ? 23.772 129.782 41.812 1.00 63.11 286 MET B N 1
ATOM 4714 C CA . MET B 1 219 ? 25.174 129.573 41.525 1.00 65.05 286 MET B CA 1
ATOM 4715 C C . MET B 1 219 ? 26.042 129.512 42.763 1.00 69.64 286 MET B C 1
ATOM 4716 O O . MET B 1 219 ? 27.256 129.363 42.661 1.00 80.49 286 MET B O 1
ATOM 4721 N N . LEU B 1 220 ? 25.465 129.638 43.940 1.00 71.55 287 LEU B N 1
ATOM 4722 C CA . LEU B 1 220 ? 26.278 129.455 45.126 1.00 79.98 287 LEU B CA 1
ATOM 4723 C C . LEU B 1 220 ? 25.392 129.039 46.238 1.00 78.06 287 LEU B C 1
ATOM 4724 O O . LEU B 1 220 ? 24.844 129.857 46.932 1.00 92.59 287 LEU B O 1
ATOM 4729 N N . THR B 1 221 ? 25.195 127.745 46.370 1.00 78.39 288 THR B N 1
ATOM 4730 C CA . THR B 1 221 ? 24.451 127.236 47.495 1.00 74.67 288 THR B CA 1
ATOM 4731 C C . THR B 1 221 ? 24.889 125.819 47.692 1.00 77.66 288 THR B C 1
ATOM 4732 O O . THR B 1 221 ? 25.062 125.072 46.731 1.00 80.66 288 THR B O 1
ATOM 4736 N N . SER B 1 222 ? 25.078 125.458 48.951 1.00 81.55 289 SER B N 1
ATOM 4737 C CA . SER B 1 222 ? 25.610 124.159 49.304 1.00 80.38 289 SER B CA 1
ATOM 4738 C C . SER B 1 222 ? 24.483 123.136 49.346 1.00 77.13 289 SER B C 1
ATOM 4739 O O . SER B 1 222 ? 24.745 121.941 49.431 1.00 83.65 289 SER B O 1
ATOM 4742 N N . VAL B 1 223 ? 23.234 123.602 49.242 1.00 72.91 290 VAL B N 1
ATOM 4743 C CA . VAL B 1 223 ? 22.066 122.745 49.444 1.00 68.56 290 VAL B CA 1
ATOM 4744 C C . VAL B 1 223 ? 21.190 122.649 48.197 1.00 64.75 290 VAL B C 1
ATOM 4745 O O . VAL B 1 223 ? 20.616 123.628 47.736 1.00 66.94 290 VAL B O 1
ATOM 4749 N N . GLU B 1 224 ? 21.116 121.434 47.676 1.00 63.55 291 GLU B N 1
ATOM 4750 C CA . GLU B 1 224 ? 20.345 121.069 46.513 1.00 62.03 291 GLU B CA 1
ATOM 4751 C C . GLU B 1 224 ? 18.890 121.535 46.597 1.00 57.92 291 GLU B C 1
ATOM 4752 O O . GLU B 1 224 ? 18.317 121.965 45.597 1.00 61.59 291 GLU B O 1
ATOM 4758 N N . ASP B 1 225 ? 18.295 121.462 47.778 1.00 57.27 292 ASP B N 1
ATOM 4759 C CA . ASP B 1 225 ? 16.893 121.862 47.953 1.00 55.62 292 ASP B CA 1
ATOM 4760 C C . ASP B 1 225 ? 16.639 123.313 47.585 1.00 52.99 292 ASP B C 1
ATOM 4761 O O . ASP B 1 225 ? 15.604 123.612 47.013 1.00 46.59 292 ASP B O 1
ATOM 4766 N N . ASP B 1 226 ? 17.583 124.196 47.919 1.00 53.81 293 ASP B N 1
ATOM 4767 C CA . ASP B 1 226 ? 17.573 125.576 47.433 1.00 50.80 293 ASP B CA 1
ATOM 4768 C C . ASP B 1 226 ? 17.534 125.640 45.898 1.00 50.84 293 ASP B C 1
ATOM 4769 O O . ASP B 1 226 ? 16.887 126.520 45.329 1.00 50.67 293 ASP B O 1
ATOM 4774 N N . LEU B 1 227 ? 18.259 124.754 45.217 1.00 53.15 294 LEU B N 1
ATOM 4775 C CA . LEU B 1 227 ? 18.227 124.746 43.752 1.00 53.12 294 LEU B CA 1
ATOM 4776 C C . LEU B 1 227 ? 16.879 124.264 43.259 1.00 52.99 294 LEU B C 1
ATOM 4777 O O . LEU B 1 227 ? 16.335 124.802 42.303 1.00 46.99 294 LEU B O 1
ATOM 4782 N N . ARG B 1 228 ? 16.378 123.207 43.888 1.00 49.44 295 ARG B N 1
ATOM 4783 C CA . ARG B 1 228 ? 15.105 122.672 43.496 1.00 53.02 295 ARG B CA 1
ATOM 4784 C C . ARG B 1 228 ? 14.125 123.818 43.668 1.00 52.06 295 ARG B C 1
ATOM 4785 O O . ARG B 1 228 ? 13.312 124.103 42.783 1.00 51.07 295 ARG B O 1
ATOM 4793 N N . ALA B 1 229 ? 14.257 124.510 44.792 1.00 48.40 296 ALA B N 1
ATOM 4794 C CA . ALA B 1 229 ? 13.310 125.551 45.148 1.00 47.25 296 ALA B CA 1
ATOM 4795 C C . ALA B 1 229 ? 13.374 126.709 44.167 1.00 47.17 296 ALA B C 1
ATOM 4796 O O . ALA B 1 229 ? 12.342 127.168 43.726 1.00 47.97 296 ALA B O 1
ATOM 4798 N N . CYS B 1 230 ? 14.577 127.157 43.818 1.00 46.30 297 CYS B N 1
ATOM 4799 C CA . CYS B 1 230 ? 14.751 128.239 42.863 1.00 46.03 297 CYS B CA 1
ATOM 4800 C C . CYS B 1 230 ? 14.268 127.893 41.476 1.00 49.56 297 CYS B C 1
ATOM 4801 O O . CYS B 1 230 ? 13.845 128.779 40.741 1.00 59.01 297 CYS B O 1
ATOM 4804 N N . ILE B 1 231 ? 14.368 126.622 41.090 1.00 50.53 298 ILE B N 1
ATOM 4805 C CA . ILE B 1 231 ? 13.842 126.186 39.805 1.00 50.15 298 ILE B CA 1
ATOM 4806 C C . ILE B 1 231 ? 12.326 126.320 39.800 1.00 45.95 298 ILE B C 1
ATOM 4807 O O . ILE B 1 231 ? 11.731 126.799 38.840 1.00 47.46 298 ILE B O 1
ATOM 4812 N N . HIS B 1 232 ? 11.707 125.895 40.883 1.00 46.73 299 HIS B N 1
ATOM 4813 C CA . HIS B 1 232 ? 10.270 126.009 41.005 1.00 50.53 299 HIS B CA 1
ATOM 4814 C C . HIS B 1 232 ? 9.819 127.461 41.023 1.00 46.55 299 HIS B C 1
ATOM 4815 O O . HIS B 1 232 ? 8.780 127.787 40.444 1.00 42.35 299 HIS B O 1
ATOM 4822 N N . VAL B 1 233 ? 10.635 128.351 41.582 1.00 46.77 300 VAL B N 1
ATOM 4823 C CA . VAL B 1 233 ? 10.296 129.765 41.544 1.00 46.22 300 VAL B CA 1
ATOM 4824 C C . VAL B 1 233 ? 10.294 130.241 40.108 1.00 45.08 300 VAL B C 1
ATOM 4825 O O . VAL B 1 233 ? 9.389 130.952 39.690 1.00 54.11 300 VAL B O 1
ATOM 4829 N N . ILE B 1 234 ? 11.272 129.810 39.344 1.00 45.66 301 ILE B N 1
ATOM 4830 C CA . ILE B 1 234 ? 11.386 130.223 37.952 1.00 48.94 301 ILE B CA 1
ATOM 4831 C C . ILE B 1 234 ? 10.281 129.596 37.116 1.00 45.94 301 ILE B C 1
ATOM 4832 O O . ILE B 1 234 ? 9.632 130.269 36.319 1.00 43.31 301 ILE B O 1
ATOM 4837 N N . GLU B 1 235 ? 10.042 128.313 37.334 1.00 47.76 302 GLU B N 1
ATOM 4838 C CA . GLU B 1 235 ? 8.894 127.646 36.731 1.00 48.58 302 GLU B CA 1
ATOM 4839 C C . GLU B 1 235 ? 7.672 128.525 36.973 1.00 48.13 302 GLU B C 1
ATOM 4840 O O . GLU B 1 235 ? 6.938 128.827 36.045 1.00 51.66 302 GLU B O 1
ATOM 4846 N N . SER B 1 236 ? 7.485 128.984 38.206 1.00 44.71 303 SER B N 1
ATOM 4847 C CA . SER B 1 236 ? 6.336 129.796 38.516 1.00 47.15 303 SER B CA 1
ATOM 4848 C C . SER B 1 236 ? 6.338 131.019 37.656 1.00 49.56 303 SER B C 1
ATOM 4849 O O . SER B 1 236 ? 5.331 131.329 37.032 1.00 51.23 303 SER B O 1
ATOM 4852 N N . LEU B 1 237 ? 7.460 131.722 37.623 1.00 47.25 304 LEU B N 1
ATOM 4853 C CA . LEU B 1 237 ? 7.504 132.937 36.859 1.00 50.23 304 LEU B CA 1
ATOM 4854 C C . LEU B 1 237 ? 7.004 132.642 35.475 1.00 52.93 304 LEU B C 1
ATOM 4855 O O . LEU B 1 237 ? 6.028 133.241 35.025 1.00 55.87 304 LEU B O 1
ATOM 4860 N N . VAL B 1 238 ? 7.640 131.684 34.812 1.00 54.81 305 VAL B N 1
ATOM 4861 C CA . VAL B 1 238 ? 7.294 131.402 33.416 1.00 56.29 305 VAL B CA 1
ATOM 4862 C C . VAL B 1 238 ? 5.880 130.846 33.288 1.00 52.63 305 VAL B C 1
ATOM 4863 O O . VAL B 1 238 ? 5.186 131.170 32.365 1.00 57.08 305 VAL B O 1
ATOM 4867 N N . THR B 1 239 ? 5.438 130.041 34.232 1.00 49.91 306 THR B N 1
ATOM 4868 C CA . THR B 1 239 ? 4.101 129.505 34.147 1.00 51.56 306 THR B CA 1
ATOM 4869 C C . THR B 1 239 ? 3.071 130.618 34.320 1.00 54.29 306 THR B C 1
ATOM 4870 O O . THR B 1 239 ? 2.124 130.698 33.544 1.00 62.73 306 THR B O 1
ATOM 4874 N N . PHE B 1 240 ? 3.250 131.493 35.304 1.00 53.97 307 PHE B N 1
ATOM 4875 C CA . PHE B 1 240 ? 2.169 132.445 35.668 1.00 55.35 307 PHE B CA 1
ATOM 4876 C C . PHE B 1 240 ? 2.391 133.923 35.375 1.00 55.76 307 PHE B C 1
ATOM 4877 O O . PHE B 1 240 ? 1.457 134.704 35.473 1.00 62.25 307 PHE B O 1
ATOM 4885 N N . GLY B 1 241 ? 3.616 134.296 35.034 1.00 56.26 308 GLY B N 1
ATOM 4886 C CA . GLY B 1 241 ? 3.953 135.657 34.636 1.00 55.74 308 GLY B CA 1
ATOM 4887 C C . GLY B 1 241 ? 4.918 135.623 33.473 1.00 59.37 308 GLY B C 1
ATOM 4888 O O . GLY B 1 241 ? 4.671 134.912 32.492 1.00 62.80 308 GLY B O 1
ATOM 4889 N N . SER B 1 242 ? 6.023 136.367 33.583 1.00 62.86 309 SER B N 1
ATOM 4890 C CA . SER B 1 242 ? 7.027 136.432 32.509 1.00 65.49 309 SER B CA 1
ATOM 4891 C C . SER B 1 242 ? 8.416 136.863 32.957 1.00 64.22 309 SER B C 1
ATOM 4892 O O . SER B 1 242 ? 8.569 137.724 33.802 1.00 68.96 309 SER B O 1
ATOM 4895 N N . ILE B 1 243 ? 9.410 136.232 32.354 1.00 65.76 310 ILE B N 1
ATOM 4896 C CA . ILE B 1 243 ? 10.802 136.612 32.446 1.00 68.50 310 ILE B CA 1
ATOM 4897 C C . ILE B 1 243 ? 11.067 137.706 31.405 1.00 70.23 310 ILE B C 1
ATOM 4898 O O . ILE B 1 243 ? 10.789 137.519 30.227 1.00 72.46 310 ILE B O 1
ATOM 4903 N N . PRO B 1 244 ? 11.614 138.848 31.830 1.00 75.08 311 PRO B N 1
ATOM 4904 C CA . PRO B 1 244 ? 11.910 139.887 30.851 1.00 76.62 311 PRO B CA 1
ATOM 4905 C C . PRO B 1 244 ? 13.014 139.436 29.920 1.00 75.72 311 PRO B C 1
ATOM 4906 O O . PRO B 1 244 ? 13.849 138.651 30.331 1.00 75.95 311 PRO B O 1
ATOM 4910 N N . THR B 1 245 ? 13.035 139.957 28.697 1.00 79.00 312 THR B N 1
ATOM 4911 C CA . THR B 1 245 ? 13.992 139.520 27.682 1.00 83.16 312 THR B CA 1
ATOM 4912 C C . THR B 1 245 ? 15.456 139.569 28.159 1.00 84.31 312 THR B C 1
ATOM 4913 O O . THR B 1 245 ? 16.205 138.608 27.985 1.00 89.56 312 THR B O 1
ATOM 4917 N N . ASN B 1 246 ? 15.859 140.667 28.784 1.00 89.47 313 ASN B N 1
ATOM 4918 C CA . ASN B 1 246 ? 17.256 140.829 29.245 1.00 92.71 313 ASN B CA 1
ATOM 4919 C C . ASN B 1 246 ? 17.737 139.889 30.385 1.00 89.05 313 ASN B C 1
ATOM 4920 O O . ASN B 1 246 ? 18.927 139.876 30.724 1.00 85.77 313 ASN B O 1
ATOM 4925 N N . LYS B 1 247 ? 16.820 139.118 30.970 1.00 87.61 314 LYS B N 1
ATOM 4926 C CA . LYS B 1 247 ? 17.152 138.104 31.987 1.00 84.09 314 LYS B CA 1
ATOM 4927 C C . LYS B 1 247 ? 17.294 136.683 31.435 1.00 84.47 314 LYS B C 1
ATOM 4928 O O . LYS B 1 247 ? 17.810 135.779 32.123 1.00 82.62 314 LYS B O 1
ATOM 4934 N N . LEU B 1 248 ? 16.836 136.497 30.198 1.00 85.39 315 LEU B N 1
ATOM 4935 C CA . LEU B 1 248 ? 16.725 135.174 29.588 1.00 79.77 315 LEU B CA 1
ATOM 4936 C C . LEU B 1 248 ? 18.067 134.472 29.531 1.00 70.98 315 LEU B C 1
ATOM 4937 O O . LEU B 1 248 ? 18.192 133.358 30.007 1.00 70.54 315 LEU B O 1
ATOM 4942 N N . LYS B 1 249 ? 19.075 135.119 28.967 1.00 71.28 316 LYS B N 1
ATOM 4943 C CA . LYS B 1 249 ? 20.393 134.506 28.908 1.00 72.49 316 LYS B CA 1
ATOM 4944 C C . LYS B 1 249 ? 20.754 133.918 30.272 1.00 71.25 316 LYS B C 1
ATOM 4945 O O . LYS B 1 249 ? 21.122 132.748 30.378 1.00 75.13 316 LYS B O 1
ATOM 4951 N N . TYR B 1 250 ? 20.600 134.719 31.316 1.00 72.42 317 TYR B N 1
ATOM 4952 C CA . TYR B 1 250 ? 21.045 134.340 32.645 1.00 70.76 317 TYR B CA 1
ATOM 4953 C C . TYR B 1 250 ? 20.228 133.165 33.189 1.00 63.61 317 TYR B C 1
ATOM 4954 O O . TYR B 1 250 ? 20.816 132.204 33.717 1.00 62.81 317 TYR B O 1
ATOM 4963 N N . CYS B 1 251 ? 18.898 133.206 33.061 1.00 56.78 318 CYS B N 1
ATOM 4964 C CA . CYS B 1 251 ? 18.083 132.005 33.392 1.00 55.13 318 CYS B CA 1
ATOM 4965 C C . CYS B 1 251 ? 18.567 130.748 32.632 1.00 51.88 318 CYS B C 1
ATOM 4966 O O . CYS B 1 251 ? 18.835 129.694 33.214 1.00 46.88 318 CYS B O 1
ATOM 4969 N N . ILE B 1 252 ? 18.736 130.892 31.328 1.00 52.24 319 ILE B N 1
ATOM 4970 C CA . ILE B 1 252 ? 19.189 129.782 30.516 1.00 53.05 319 ILE B CA 1
ATOM 4971 C C . ILE B 1 252 ? 20.571 129.344 30.951 1.00 56.09 319 ILE B C 1
ATOM 4972 O O . ILE B 1 252 ? 20.799 128.131 31.136 1.00 55.23 319 ILE B O 1
ATOM 4977 N N . GLN B 1 253 ? 21.497 130.297 31.108 1.00 57.23 320 GLN B N 1
ATOM 4978 C CA . GLN B 1 253 ? 22.798 129.952 31.687 1.00 58.77 320 GLN B CA 1
ATOM 4979 C C . GLN B 1 253 ? 22.581 129.092 32.919 1.00 56.91 320 GLN B C 1
ATOM 4980 O O . GLN B 1 253 ? 23.082 127.971 33.003 1.00 59.67 320 GLN B O 1
ATOM 4986 N N . VAL B 1 254 ? 21.822 129.603 33.875 1.00 52.47 321 VAL B N 1
ATOM 4987 C CA . VAL B 1 254 ? 21.809 128.958 35.177 1.00 55.14 321 VAL B CA 1
ATOM 4988 C C . VAL B 1 254 ? 21.138 127.626 35.096 1.00 54.06 321 VAL B C 1
ATOM 4989 O O . VAL B 1 254 ? 21.684 126.632 35.579 1.00 63.92 321 VAL B O 1
ATOM 4993 N N . LEU B 1 255 ? 19.961 127.602 34.485 1.00 55.82 322 LEU B N 1
ATOM 4994 C CA . LEU B 1 255 ? 19.200 126.344 34.265 1.00 49.44 322 LEU B CA 1
ATOM 4995 C C . LEU B 1 255 ? 19.920 125.291 33.418 1.00 46.82 322 LEU B C 1
ATOM 4996 O O . LEU B 1 255 ? 19.841 124.102 33.739 1.00 42.99 322 LEU B O 1
ATOM 5001 N N . SER B 1 256 ? 20.590 125.731 32.349 1.00 46.26 323 SER B N 1
ATOM 5002 C CA . SER B 1 256 ? 21.363 124.829 31.502 1.00 53.33 323 SER B CA 1
ATOM 5003 C C . SER B 1 256 ? 22.500 124.204 32.274 1.00 56.65 323 SER B C 1
ATOM 5004 O O . SER B 1 256 ? 22.849 123.047 32.064 1.00 59.97 323 SER B O 1
ATOM 5007 N N . SER B 1 257 ? 23.067 124.981 33.180 1.00 63.43 324 SER B N 1
ATOM 5008 C CA . SER B 1 257 ? 24.158 124.509 34.005 1.00 66.79 324 SER B CA 1
ATOM 5009 C C . SER B 1 257 ? 23.643 123.507 35.035 1.00 63.25 324 SER B C 1
ATOM 5010 O O . SER B 1 257 ? 24.231 122.453 35.221 1.00 69.04 324 SER B O 1
ATOM 5013 N N . ILE B 1 258 ? 22.534 123.810 35.691 1.00 61.59 325 ILE B N 1
ATOM 5014 C CA . ILE B 1 258 ? 21.984 122.875 36.675 1.00 59.73 325 ILE B CA 1
ATOM 5015 C C . ILE B 1 258 ? 21.632 121.578 35.978 1.00 60.63 325 ILE B C 1
ATOM 5016 O O . ILE B 1 258 ? 21.937 120.482 36.472 1.00 54.65 325 ILE B O 1
ATOM 5021 N N . HIS B 1 259 ? 20.999 121.734 34.817 1.00 63.66 326 HIS B N 1
ATOM 5022 C CA . HIS B 1 259 ? 20.604 120.621 33.956 1.00 63.74 326 HIS B CA 1
ATOM 5023 C C . HIS B 1 259 ? 21.754 119.678 33.698 1.00 67.92 326 HIS B C 1
ATOM 5024 O O . HIS B 1 259 ? 21.630 118.461 33.826 1.00 68.92 326 HIS B O 1
ATOM 5031 N N . CYS B 1 260 ? 22.877 120.254 33.313 1.00 70.72 327 CYS B N 1
ATOM 5032 C CA . CYS B 1 260 ? 24.044 119.466 33.024 1.00 75.21 327 CYS B CA 1
ATOM 5033 C C . CYS B 1 260 ? 24.702 118.978 34.310 1.00 73.06 327 CYS B C 1
ATOM 5034 O O . CYS B 1 260 ? 24.801 117.776 34.542 1.00 76.42 327 CYS B O 1
ATOM 5037 N N . LEU B 1 261 ? 25.096 119.924 35.160 1.00 70.61 328 LEU B N 1
ATOM 5038 C CA . LEU B 1 261 ? 25.986 119.653 36.304 1.00 69.75 328 LEU B CA 1
ATOM 5039 C C . LEU B 1 261 ? 25.342 119.039 37.532 1.00 68.15 328 LEU B C 1
ATOM 5040 O O . LEU B 1 261 ? 26.053 118.504 38.345 1.00 73.01 328 LEU B O 1
ATOM 5045 N N . VAL B 1 262 ? 24.025 119.135 37.701 1.00 66.55 329 VAL B N 1
ATOM 5046 C CA . VAL B 1 262 ? 23.384 118.624 38.922 1.00 62.20 329 VAL B CA 1
ATOM 5047 C C . VAL B 1 262 ? 22.400 117.538 38.562 1.00 62.74 329 VAL B C 1
ATOM 5048 O O . VAL B 1 262 ? 21.200 117.733 38.646 1.00 62.13 329 VAL B O 1
ATOM 5052 N N . PRO B 1 263 ? 22.912 116.363 38.202 1.00 69.37 330 PRO B N 1
ATOM 5053 C CA . PRO B 1 263 ? 22.094 115.315 37.603 1.00 69.90 330 PRO B CA 1
ATOM 5054 C C . PRO B 1 263 ? 20.784 115.031 38.339 1.00 66.46 330 PRO B C 1
ATOM 5055 O O . PRO B 1 263 ? 19.782 114.780 37.696 1.00 66.26 330 PRO B O 1
ATOM 5059 N N . SER B 1 264 ? 20.784 115.080 39.667 1.00 68.98 331 SER B N 1
ATOM 5060 C CA . SER B 1 264 ? 19.576 114.780 40.450 1.00 69.48 331 SER B CA 1
ATOM 5061 C C . SER B 1 264 ? 18.430 115.775 40.255 1.00 71.07 331 SER B C 1
ATOM 5062 O O . SER B 1 264 ? 17.329 115.522 40.714 1.00 80.61 331 SER B O 1
ATOM 5065 N N . LEU B 1 265 ? 18.702 116.922 39.635 1.00 68.99 332 LEU B N 1
ATOM 5066 C CA . LEU B 1 265 ? 17.672 117.904 39.308 1.00 62.87 332 LEU B CA 1
ATOM 5067 C C . LEU B 1 265 ? 17.466 118.080 37.806 1.00 60.39 332 LEU B C 1
ATOM 5068 O O . LEU B 1 265 ? 16.826 119.045 37.371 1.00 56.69 332 LEU B O 1
ATOM 5073 N N . GLN B 1 266 ? 17.991 117.155 37.009 1.00 59.19 333 GLN B N 1
ATOM 5074 C CA . GLN B 1 266 ? 17.971 117.318 35.562 1.00 57.14 333 GLN B CA 1
ATOM 5075 C C . GLN B 1 266 ? 16.550 117.380 35.067 1.00 53.87 333 GLN B C 1
ATOM 5076 O O . GLN B 1 266 ? 16.222 118.220 34.227 1.00 56.89 333 GLN B O 1
ATOM 5082 N N . LYS B 1 267 ? 15.705 116.496 35.573 1.00 55.20 334 LYS B N 1
ATOM 5083 C CA . LYS B 1 267 ? 14.318 116.450 35.116 1.00 62.00 334 LYS B CA 1
ATOM 5084 C C . LYS B 1 267 ? 13.567 117.759 35.470 1.00 59.54 334 LYS B C 1
ATOM 5085 O O . LYS B 1 267 ? 12.911 118.377 34.603 1.00 55.62 334 LYS B O 1
ATOM 5091 N N . GLU B 1 268 ? 13.727 118.208 36.717 1.00 55.16 335 GLU B N 1
ATOM 5092 C CA . GLU B 1 268 ? 13.175 119.486 37.150 1.00 53.65 335 GLU B CA 1
ATOM 5093 C C . GLU B 1 268 ? 13.604 120.670 36.300 1.00 49.87 335 GLU B C 1
ATOM 5094 O O . GLU B 1 268 ? 12.773 121.505 35.960 1.00 57.32 335 GLU B O 1
ATOM 5100 N N . ALA B 1 269 ? 14.884 120.751 35.963 1.00 48.24 336 ALA B N 1
ATOM 5101 C CA . ALA B 1 269 ? 15.384 121.833 35.124 1.00 47.84 336 ALA B CA 1
ATOM 5102 C C . ALA B 1 269 ? 14.897 121.701 33.704 1.00 49.62 336 ALA B C 1
ATOM 5103 O O . ALA B 1 269 ? 14.654 122.695 33.026 1.00 50.44 336 ALA B O 1
ATOM 5105 N N . TRP B 1 270 ? 14.796 120.479 33.208 1.00 51.81 337 TRP B N 1
ATOM 5106 C CA . TRP B 1 270 ? 14.401 120.349 31.833 1.00 52.91 337 TRP B CA 1
ATOM 5107 C C . TRP B 1 270 ? 12.955 120.821 31.743 1.00 52.53 337 TRP B C 1
ATOM 5108 O O . TRP B 1 270 ? 12.570 121.534 30.820 1.00 51.53 337 TRP B O 1
ATOM 5119 N N . HIS B 1 271 ? 12.161 120.461 32.740 1.00 55.72 338 HIS B N 1
ATOM 5120 C CA . HIS B 1 271 ? 10.754 120.844 32.740 1.00 54.41 338 HIS B CA 1
ATOM 5121 C C . HIS B 1 271 ? 10.625 122.350 32.605 1.00 50.48 338 HIS B C 1
ATOM 5122 O O . HIS B 1 271 ? 9.893 122.877 31.761 1.00 55.19 338 HIS B O 1
ATOM 5129 N N . THR B 1 272 ? 11.391 123.052 33.411 1.00 50.47 339 THR B N 1
ATOM 5130 C CA . THR B 1 272 ? 11.385 124.501 33.366 1.00 50.68 339 THR B CA 1
ATOM 5131 C C . THR B 1 272 ? 11.938 125.025 32.049 1.00 48.70 339 THR B C 1
ATOM 5132 O O . THR B 1 272 ? 11.394 125.971 31.473 1.00 53.42 339 THR B O 1
ATOM 5136 N N . ILE B 1 273 ? 12.999 124.412 31.549 1.00 47.91 340 ILE B N 1
ATOM 5137 C CA . ILE B 1 273 ? 13.556 124.872 30.289 1.00 48.29 340 ILE B CA 1
ATOM 5138 C C . ILE B 1 273 ? 12.539 124.599 29.177 1.00 48.43 340 ILE B C 1
ATOM 5139 O O . ILE B 1 273 ? 12.448 125.381 28.214 1.00 44.87 340 ILE B O 1
ATOM 5144 N N . SER B 1 274 ? 11.770 123.508 29.291 1.00 48.07 341 SER B N 1
ATOM 5145 C CA . SER B 1 274 ? 10.850 123.178 28.216 1.00 55.01 341 SER B CA 1
ATOM 5146 C C . SER B 1 274 ? 9.823 124.274 28.115 1.00 56.72 341 SER B C 1
ATOM 5147 O O . SER B 1 274 ? 9.582 124.817 27.033 1.00 57.53 341 SER B O 1
ATOM 5150 N N . ILE B 1 275 ? 9.257 124.642 29.259 1.00 59.38 342 ILE B N 1
ATOM 5151 C CA . ILE B 1 275 ? 8.256 125.692 29.279 1.00 56.11 342 ILE B CA 1
ATOM 5152 C C . ILE B 1 275 ? 8.824 126.888 28.530 1.00 60.26 342 ILE B C 1
ATOM 5153 O O . ILE B 1 275 ? 8.225 127.346 27.556 1.00 74.31 342 ILE B O 1
ATOM 5158 N N . ILE B 1 276 ? 10.001 127.356 28.943 1.00 55.83 343 ILE B N 1
ATOM 5159 C CA . ILE B 1 276 ? 10.600 128.542 28.331 1.00 57.45 343 ILE B CA 1
ATOM 5160 C C . ILE B 1 276 ? 10.750 128.376 26.808 1.00 64.80 343 ILE B C 1
ATOM 5161 O O . ILE B 1 276 ? 10.509 129.318 26.030 1.00 68.90 343 ILE B O 1
ATOM 5166 N N . CYS B 1 277 ? 11.160 127.182 26.398 1.00 62.34 344 CYS B N 1
ATOM 5167 C CA . CYS B 1 277 ? 11.399 126.897 24.990 1.00 66.81 344 CYS B CA 1
ATOM 5168 C C . CYS B 1 277 ? 10.122 126.989 24.156 1.00 70.27 344 CYS B C 1
ATOM 5169 O O . CYS B 1 277 ? 10.128 127.521 23.039 1.00 65.06 344 CYS B O 1
ATOM 5172 N N . ARG B 1 278 ? 9.027 126.486 24.715 1.00 67.73 345 ARG B N 1
ATOM 5173 C CA . ARG B 1 278 ? 7.755 126.495 24.023 1.00 71.96 345 ARG B CA 1
ATOM 5174 C C . ARG B 1 278 ? 7.034 127.850 24.123 1.00 76.54 345 ARG B C 1
ATOM 5175 O O . ARG B 1 278 ? 5.835 127.930 23.882 1.00 83.23 345 ARG B O 1
ATOM 5183 N N . SER B 1 279 ? 7.764 128.908 24.464 1.00 78.66 346 SER B N 1
ATOM 5184 C CA . SER B 1 279 ? 7.175 130.214 24.746 1.00 78.28 346 SER B CA 1
ATOM 5185 C C . SER B 1 279 ? 7.781 131.195 23.776 1.00 77.19 346 SER B C 1
ATOM 5186 O O . SER B 1 279 ? 8.654 130.825 22.993 1.00 83.95 346 SER B O 1
ATOM 5189 N N . HIS B 1 280 ? 7.333 132.445 23.830 1.00 77.33 347 HIS B N 1
ATOM 5190 C CA . HIS B 1 280 ? 7.899 133.519 22.995 1.00 80.65 347 HIS B CA 1
ATOM 5191 C C . HIS B 1 280 ? 9.423 133.608 23.073 1.00 78.85 347 HIS B C 1
ATOM 5192 O O . HIS B 1 280 ? 10.081 134.118 22.159 1.00 81.53 347 HIS B O 1
ATOM 5199 N N . HIS B 1 281 ? 9.980 133.112 24.171 1.00 76.56 348 HIS B N 1
ATOM 5200 C CA . HIS B 1 281 ? 11.420 133.085 24.346 1.00 74.25 348 HIS B CA 1
ATOM 5201 C C . HIS B 1 281 ? 12.100 132.000 23.505 1.00 69.69 348 HIS B C 1
ATOM 5202 O O . HIS B 1 281 ? 13.310 132.073 23.247 1.00 64.95 348 HIS B O 1
ATOM 5209 N N . GLY B 1 282 ? 11.322 131.001 23.081 1.00 70.06 349 GLY B N 1
ATOM 5210 C CA . GLY B 1 282 ? 11.811 129.888 22.247 1.00 66.13 349 GLY B CA 1
ATOM 5211 C C . GLY B 1 282 ? 12.897 130.293 21.281 1.00 68.54 349 GLY B C 1
ATOM 5212 O O . GLY B 1 282 ? 14.040 129.847 21.397 1.00 76.22 349 GLY B O 1
ATOM 5213 N N . GLN B 1 283 ? 12.552 131.159 20.339 1.00 71.35 350 GLN B N 1
ATOM 5214 C CA . GLN B 1 283 ? 13.527 131.638 19.366 1.00 80.40 350 GLN B CA 1
ATOM 5215 C C . GLN B 1 283 ? 14.775 132.202 20.037 1.00 80.52 350 GLN B C 1
ATOM 5216 O O . GLN B 1 283 ? 15.893 131.802 19.709 1.00 80.53 350 GLN B O 1
ATOM 5222 N N . SER B 1 284 ? 14.576 133.115 20.985 1.00 86.78 351 SER B N 1
ATOM 5223 C CA . SER B 1 284 ? 15.690 133.751 21.699 1.00 85.52 351 SER B CA 1
ATOM 5224 C C . SER B 1 284 ? 16.527 132.721 22.448 1.00 77.97 351 SER B C 1
ATOM 5225 O O . SER B 1 284 ? 17.760 132.779 22.444 1.00 80.27 351 SER B O 1
ATOM 5228 N N . THR B 1 285 ? 15.856 131.741 23.042 1.00 73.82 352 THR B N 1
ATOM 5229 C CA . THR B 1 285 ? 16.532 130.669 23.775 1.00 67.41 352 THR B CA 1
ATOM 5230 C C . THR B 1 285 ? 17.461 129.842 22.899 1.00 65.84 352 THR B C 1
ATOM 5231 O O . THR B 1 285 ? 18.587 129.536 23.291 1.00 63.62 352 THR B O 1
ATOM 5235 N N . VAL B 1 286 ? 16.993 129.475 21.712 1.00 65.75 353 VAL B N 1
ATOM 5236 C CA . VAL B 1 286 ? 17.839 128.731 20.776 1.00 66.35 353 VAL B CA 1
ATOM 5237 C C . VAL B 1 286 ? 19.085 129.553 20.445 1.00 68.30 353 VAL B C 1
ATOM 5238 O O . VAL B 1 286 ? 20.212 129.065 20.507 1.00 66.97 353 VAL B O 1
ATOM 5242 N N . ARG B 1 287 ? 18.847 130.800 20.062 1.00 75.58 354 ARG B N 1
ATOM 5243 C CA . ARG B 1 287 ? 19.890 131.782 19.754 1.00 80.75 354 ARG B CA 1
ATOM 5244 C C . ARG B 1 287 ? 20.912 131.916 20.882 1.00 79.72 354 ARG B C 1
ATOM 5245 O O . ARG B 1 287 ? 22.126 131.898 20.645 1.00 73.60 354 ARG B O 1
ATOM 5253 N N . ILE B 1 288 ? 20.394 132.023 22.109 1.00 77.58 355 ILE B N 1
ATOM 5254 C CA . ILE B 1 288 ? 21.213 132.078 23.325 1.00 74.66 355 ILE B CA 1
ATOM 5255 C C . ILE B 1 288 ? 22.044 130.824 23.484 1.00 70.48 355 ILE B C 1
ATOM 5256 O O . ILE B 1 288 ? 23.245 130.893 23.722 1.00 72.98 355 ILE B O 1
ATOM 5261 N N . LEU B 1 289 ? 21.381 129.677 23.384 1.00 70.37 356 LEU B N 1
ATOM 5262 C CA . LEU B 1 289 ? 22.038 128.372 23.519 1.00 66.20 356 LEU B CA 1
ATOM 5263 C C . LEU B 1 289 ? 23.147 128.171 22.492 1.00 69.64 356 LEU B C 1
ATOM 5264 O O . LEU B 1 289 ? 24.174 127.530 22.776 1.00 73.84 356 LEU B O 1
ATOM 5269 N N . LEU B 1 290 ? 22.932 128.688 21.289 1.00 72.64 357 LEU B N 1
ATOM 5270 C CA . LEU B 1 290 ? 23.940 128.570 20.247 1.00 82.32 357 LEU B CA 1
ATOM 5271 C C . LEU B 1 290 ? 25.059 129.532 20.543 1.00 89.62 357 LEU B C 1
ATOM 5272 O O . LEU B 1 290 ? 26.231 129.169 20.392 1.00 84.35 357 LEU B O 1
ATOM 5277 N N . ASP B 1 291 ? 24.690 130.749 20.969 1.00 94.59 358 ASP B N 1
ATOM 5278 C CA . ASP B 1 291 ? 25.669 131.763 21.398 1.00 97.52 358 ASP B CA 1
ATOM 5279 C C . ASP B 1 291 ? 26.701 131.161 22.339 1.00 94.86 358 ASP B C 1
ATOM 5280 O O . ASP B 1 291 ? 27.870 131.495 22.247 1.00 97.00 358 ASP B O 1
ATOM 5285 N N . PHE B 1 292 ? 26.290 130.269 23.232 1.00 88.82 359 PHE B N 1
ATOM 5286 C CA . PHE B 1 292 ? 27.255 129.644 24.122 1.00 94.60 359 PHE B CA 1
ATOM 5287 C C . PHE B 1 292 ? 28.292 128.891 23.320 1.00 100.24 359 PHE B C 1
ATOM 5288 O O . PHE B 1 292 ? 29.448 128.810 23.716 1.00 109.73 359 PHE B O 1
ATOM 5296 N N . LEU B 1 293 ? 27.875 128.372 22.171 1.00 105.50 360 LEU B N 1
ATOM 5297 C CA . LEU B 1 293 ? 28.779 127.721 21.232 1.00 99.19 360 LEU B CA 1
ATOM 5298 C C . LEU B 1 293 ? 29.463 128.745 20.313 1.00 99.20 360 LEU B C 1
ATOM 5299 O O . LEU B 1 293 ? 30.696 128.769 20.219 1.00 94.24 360 LEU B O 1
ATOM 5304 N N . ARG B 1 294 ? 28.661 129.588 19.652 1.00 102.13 361 ARG B N 1
ATOM 5305 C CA . ARG B 1 294 ? 29.175 130.599 18.703 1.00 109.70 361 ARG B CA 1
ATOM 5306 C C . ARG B 1 294 ? 30.029 131.659 19.380 1.00 109.89 361 ARG B C 1
ATOM 5307 O O . ARG B 1 294 ? 31.160 131.864 18.971 1.00 110.57 361 ARG B O 1
ATOM 5315 N N . SER B 1 295 ? 29.482 132.337 20.396 1.00 108.73 362 SER B N 1
ATOM 5316 C CA . SER B 1 295 ? 30.265 133.250 21.267 1.00 107.43 362 SER B CA 1
ATOM 5317 C C . SER B 1 295 ? 31.624 132.689 21.685 1.00 104.55 362 SER B C 1
ATOM 5318 O O . SER B 1 295 ? 32.575 133.457 21.815 1.00 103.18 362 SER B O 1
ATOM 5321 N N . TYR B 1 296 ? 31.705 131.370 21.921 1.00 98.49 363 TYR B N 1
ATOM 5322 C CA . TYR B 1 296 ? 32.885 130.775 22.547 1.00 96.59 363 TYR B CA 1
ATOM 5323 C C . TYR B 1 296 ? 34.187 131.303 21.918 1.00 103.31 363 TYR B C 1
ATOM 5324 O O . TYR B 1 296 ? 34.243 131.636 20.734 1.00 109.94 363 TYR B O 1
ATOM 5333 N N . SER B 1 297 ? 35.220 131.430 22.739 1.00 107.68 364 SER B N 1
ATOM 5334 C CA . SER B 1 297 ? 36.557 131.743 22.244 1.00 114.57 364 SER B CA 1
ATOM 5335 C C . SER B 1 297 ? 37.568 131.290 23.307 1.00 115.44 364 SER B C 1
ATOM 5336 O O . SER B 1 297 ? 37.545 131.791 24.446 1.00 115.23 364 SER B O 1
ATOM 5339 N N . PRO B 1 298 ? 38.432 130.318 22.945 1.00 116.94 365 PRO B N 1
ATOM 5340 C CA . PRO B 1 298 ? 39.451 129.800 23.873 1.00 120.72 365 PRO B CA 1
ATOM 5341 C C . PRO B 1 298 ? 40.335 130.901 24.543 1.00 127.49 365 PRO B C 1
ATOM 5342 O O . PRO B 1 298 ? 41.208 131.505 23.893 1.00 131.06 365 PRO B O 1
ATOM 5346 N N . ASN B 1 299 ? 40.101 131.125 25.840 1.00 125.99 366 ASN B N 1
ATOM 5347 C CA . ASN B 1 299 ? 40.705 132.228 26.603 1.00 130.19 366 ASN B CA 1
ATOM 5348 C C . ASN B 1 299 ? 41.894 131.795 27.480 1.00 132.61 366 ASN B C 1
ATOM 5349 O O . ASN B 1 299 ? 41.756 130.873 28.297 1.00 127.59 366 ASN B O 1
ATOM 5354 N N . PRO B 1 300 ? 43.048 132.486 27.345 1.00 135.17 367 PRO B N 1
ATOM 5355 C CA . PRO B 1 300 ? 44.222 132.283 28.211 1.00 141.65 367 PRO B CA 1
ATOM 5356 C C . PRO B 1 300 ? 43.902 132.215 29.713 1.00 139.71 367 PRO B C 1
ATOM 5357 O O . PRO B 1 300 ? 44.482 131.394 30.423 1.00 142.73 367 PRO B O 1
ATOM 5361 N N . ASP B 1 301 ? 43.003 133.077 30.185 1.00 135.51 368 ASP B N 1
ATOM 5362 C CA . ASP B 1 301 ? 42.529 133.031 31.572 1.00 133.73 368 ASP B CA 1
ATOM 5363 C C . ASP B 1 301 ? 41.643 131.795 31.803 1.00 128.59 368 ASP B C 1
ATOM 5364 O O . ASP B 1 301 ? 40.531 131.716 31.266 1.00 122.02 368 ASP B O 1
ATOM 5369 N N . LYS B 1 302 ? 42.127 130.850 32.612 1.00 130.55 369 LYS B N 1
ATOM 5370 C CA . LYS B 1 302 ? 41.384 129.612 32.883 1.00 127.92 369 LYS B CA 1
ATOM 5371 C C . LYS B 1 302 ? 40.140 129.788 33.764 1.00 120.09 369 LYS B C 1
ATOM 5372 O O . LYS B 1 302 ? 39.313 128.883 33.813 1.00 118.82 369 LYS B O 1
ATOM 5378 N N . ASN B 1 303 ? 39.993 130.919 34.458 1.00 120.34 370 ASN B N 1
ATOM 5379 C CA . ASN B 1 303 ? 38.706 131.230 35.112 1.00 116.74 370 ASN B CA 1
ATOM 5380 C C . ASN B 1 303 ? 37.607 131.498 34.059 1.00 114.34 370 ASN B C 1
ATOM 5381 O O . ASN B 1 303 ? 36.460 131.069 34.220 1.00 101.54 370 ASN B O 1
ATOM 5386 N N . ARG B 1 304 ? 37.984 132.192 32.979 1.00 122.81 371 ARG B N 1
ATOM 5387 C CA . ARG B 1 304 ? 37.099 132.428 31.828 1.00 121.51 371 ARG B CA 1
ATOM 5388 C C . ARG B 1 304 ? 36.879 131.126 31.071 1.00 116.63 371 ARG B C 1
ATOM 5389 O O . ARG B 1 304 ? 35.759 130.618 31.040 1.00 109.26 371 ARG B O 1
ATOM 5397 N N . GLU B 1 305 ? 37.954 130.574 30.494 1.00 118.77 372 GLU B N 1
ATOM 5398 C CA . GLU B 1 305 ? 37.883 129.314 29.741 1.00 119.61 372 GLU B CA 1
ATOM 5399 C C . GLU B 1 305 ? 36.838 128.391 30.379 1.00 118.60 372 GLU B C 1
ATOM 5400 O O . GLU B 1 305 ? 35.975 127.865 29.686 1.00 120.65 372 GLU B O 1
ATOM 5406 N N . LYS B 1 306 ? 36.877 128.238 31.700 1.00 119.69 373 LYS B N 1
ATOM 5407 C CA . LYS B 1 306 ? 35.929 127.360 32.377 1.00 120.43 373 LYS B CA 1
ATOM 5408 C C . LYS B 1 306 ? 34.550 127.981 32.541 1.00 114.83 373 LYS B C 1
ATOM 5409 O O . LYS B 1 306 ? 33.537 127.280 32.441 1.00 108.00 373 LYS B O 1
ATOM 5415 N N . ASP B 1 307 ? 34.512 129.280 32.830 1.00 112.98 374 ASP B N 1
ATOM 5416 C CA . ASP B 1 307 ? 33.244 130.010 32.909 1.00 107.86 374 ASP B CA 1
ATOM 5417 C C . ASP B 1 307 ? 32.424 129.814 31.633 1.00 99.70 374 ASP B C 1
ATOM 5418 O O . ASP B 1 307 ? 31.246 129.472 31.701 1.00 91.05 374 ASP B O 1
ATOM 5423 N N . THR B 1 308 ? 33.055 130.013 30.479 1.00 99.56 375 THR B N 1
ATOM 5424 C CA . THR B 1 308 ? 32.377 129.826 29.196 1.00 100.85 375 THR B CA 1
ATOM 5425 C C . THR B 1 308 ? 32.197 128.349 28.823 1.00 99.66 375 THR B C 1
ATOM 5426 O O . THR B 1 308 ? 31.201 128.005 28.193 1.00 95.74 375 THR B O 1
ATOM 5430 N N . VAL B 1 309 ? 33.164 127.496 29.183 1.00 104.54 376 VAL B N 1
ATOM 5431 C CA . VAL B 1 309 ? 33.045 126.031 28.997 1.00 103.06 376 VAL B CA 1
ATOM 5432 C C . VAL B 1 309 ? 31.863 125.476 29.802 1.00 98.39 376 VAL B C 1
ATOM 5433 O O . VAL B 1 309 ? 31.075 124.675 29.285 1.00 96.56 376 VAL B O 1
ATOM 5437 N N . ARG B 1 310 ? 31.753 125.896 31.062 1.00 95.18 377 ARG B N 1
ATOM 5438 C CA . ARG B 1 310 ? 30.575 125.600 31.872 1.00 91.61 377 ARG B CA 1
ATOM 5439 C C . ARG B 1 310 ? 29.347 125.777 31.009 1.00 81.70 377 ARG B C 1
ATOM 5440 O O . ARG B 1 310 ? 28.593 124.840 30.814 1.00 72.63 377 ARG B O 1
ATOM 5448 N N . ASP B 1 311 ? 29.195 126.988 30.476 1.00 84.11 378 ASP B N 1
ATOM 5449 C CA . ASP B 1 311 ? 28.082 127.349 29.599 1.00 89.57 378 ASP B CA 1
ATOM 5450 C C . ASP B 1 311 ? 27.961 126.440 28.381 1.00 93.77 378 ASP B C 1
ATOM 5451 O O . ASP B 1 311 ? 26.856 126.044 28.001 1.00 97.97 378 ASP B O 1
ATOM 5456 N N . VAL B 1 312 ? 29.094 126.130 27.761 1.00 95.04 379 VAL B N 1
ATOM 5457 C CA . VAL B 1 312 ? 29.096 125.305 26.558 1.00 91.51 379 VAL B CA 1
ATOM 5458 C C . VAL B 1 312 ? 28.545 123.906 26.828 1.00 86.22 379 VAL B C 1
ATOM 5459 O O . VAL B 1 312 ? 27.699 123.434 26.080 1.00 83.62 379 VAL B O 1
ATOM 5463 N N . ARG B 1 313 ? 29.004 123.261 27.899 1.00 82.73 380 ARG B N 1
ATOM 5464 C CA . ARG B 1 313 ? 28.583 121.893 28.211 1.00 78.81 380 ARG B CA 1
ATOM 5465 C C . ARG B 1 313 ? 27.106 121.798 28.511 1.00 80.16 380 ARG B C 1
ATOM 5466 O O . ARG B 1 313 ? 26.495 120.734 28.336 1.00 87.69 380 ARG B O 1
ATOM 5474 N N . GLY B 1 314 ? 26.544 122.886 29.022 1.00 74.11 381 GLY B N 1
ATOM 5475 C CA . GLY B 1 314 ? 25.142 122.899 29.379 1.00 74.33 381 GLY B CA 1
ATOM 5476 C C . GLY B 1 314 ? 24.342 123.000 28.112 1.00 72.00 381 GLY B C 1
ATOM 5477 O O . GLY B 1 314 ? 23.465 122.176 27.867 1.00 74.66 381 GLY B O 1
ATOM 5478 N N . ALA B 1 315 ? 24.680 124.014 27.313 1.00 70.19 382 ALA B N 1
ATOM 5479 C CA . ALA B 1 315 ? 24.097 124.246 25.990 1.00 67.91 382 ALA B CA 1
ATOM 5480 C C . ALA B 1 315 ? 24.005 122.951 25.211 1.00 65.48 382 ALA B C 1
ATOM 5481 O O . ALA B 1 315 ? 22.984 122.672 24.598 1.00 68.22 382 ALA B O 1
ATOM 5483 N N . LEU B 1 316 ? 25.064 122.159 25.254 1.00 63.10 383 LEU B N 1
ATOM 5484 C CA . LEU B 1 316 ? 25.068 120.855 24.605 1.00 65.39 383 LEU B CA 1
ATOM 5485 C C . LEU B 1 316 ? 23.967 119.965 25.172 1.00 61.47 383 LEU B C 1
ATOM 5486 O O . LEU B 1 316 ? 23.224 119.337 24.437 1.00 62.22 383 LEU B O 1
ATOM 5491 N N . SER B 1 317 ? 23.901 119.911 26.489 1.00 58.51 384 SER B N 1
ATOM 5492 C CA . SER B 1 317 ? 22.965 119.067 27.191 1.00 57.40 384 SER B CA 1
ATOM 5493 C C . SER B 1 317 ? 21.543 119.441 26.807 1.00 56.56 384 SER B C 1
ATOM 5494 O O . SER B 1 317 ? 20.727 118.577 26.487 1.00 55.91 384 SER B O 1
ATOM 5497 N N . VAL B 1 318 ? 21.268 120.740 26.838 1.00 50.73 385 VAL B N 1
ATOM 5498 C CA . VAL B 1 318 ? 19.937 121.245 26.607 1.00 51.67 385 VAL B CA 1
ATOM 5499 C C . VAL B 1 318 ? 19.615 121.134 25.133 1.00 53.26 385 VAL B C 1
ATOM 5500 O O . VAL B 1 318 ? 18.479 120.812 24.770 1.00 51.17 385 VAL B O 1
ATOM 5504 N N . LEU B 1 319 ? 20.623 121.373 24.294 1.00 55.82 386 LEU B N 1
ATOM 5505 C CA . LEU B 1 319 ? 20.453 121.265 22.853 1.00 57.07 386 LEU B CA 1
ATOM 5506 C C . LEU B 1 319 ? 20.145 119.837 22.426 1.00 54.76 386 LEU B C 1
ATOM 5507 O O . LEU B 1 319 ? 19.267 119.604 21.612 1.00 55.40 386 LEU B O 1
ATOM 5512 N N . GLN B 1 320 ? 20.854 118.880 22.985 1.00 54.89 387 GLN B N 1
ATOM 5513 C CA . GLN B 1 320 ? 20.603 117.491 22.664 1.00 55.16 387 GLN B CA 1
ATOM 5514 C C . GLN B 1 320 ? 19.170 117.142 22.986 1.00 55.17 387 GLN B C 1
ATOM 5515 O O . GLN B 1 320 ? 18.528 116.427 22.250 1.00 60.24 387 GLN B O 1
ATOM 5521 N N . LYS B 1 321 ? 18.676 117.658 24.099 1.00 59.38 388 LYS B N 1
ATOM 5522 C CA . LYS B 1 321 ? 17.314 117.411 24.525 1.00 61.90 388 LYS B CA 1
ATOM 5523 C C . LYS B 1 321 ? 16.332 118.197 23.624 1.00 62.38 388 LYS B C 1
ATOM 5524 O O . LYS B 1 321 ? 15.340 117.644 23.138 1.00 55.79 388 LYS B O 1
ATOM 5530 N N . LEU B 1 322 ? 16.635 119.465 23.360 1.00 56.82 389 LEU B N 1
ATOM 5531 C CA . LEU B 1 322 ? 15.785 120.265 22.506 1.00 54.58 389 LEU B CA 1
ATOM 5532 C C . LEU B 1 322 ? 15.657 119.665 21.118 1.00 57.33 389 LEU B C 1
ATOM 5533 O O . LEU B 1 322 ? 14.552 119.559 20.603 1.00 64.40 389 LEU B O 1
ATOM 5538 N N . LEU B 1 323 ? 16.774 119.249 20.524 1.00 56.18 390 LEU B N 1
ATOM 5539 C CA . LEU B 1 323 ? 16.784 118.723 19.158 1.00 57.49 390 LEU B CA 1
ATOM 5540 C C . LEU B 1 323 ? 15.950 117.460 18.932 1.00 62.68 390 LEU B C 1
ATOM 5541 O O . LEU B 1 323 ? 15.777 117.050 17.795 1.00 64.05 390 LEU B O 1
ATOM 5546 N N . ARG B 1 324 ? 15.454 116.824 19.987 1.00 65.08 391 ARG B N 1
ATOM 5547 C CA . ARG B 1 324 ? 14.527 115.712 19.810 1.00 69.28 391 ARG B CA 1
ATOM 5548 C C . ARG B 1 324 ? 13.096 116.211 19.651 1.00 75.73 391 ARG B C 1
ATOM 5549 O O . ARG B 1 324 ? 12.171 115.412 19.449 1.00 83.90 391 ARG B O 1
ATOM 5557 N N . LYS B 1 325 ? 12.898 117.520 19.752 1.00 73.05 392 LYS B N 1
ATOM 5558 C CA . LYS B 1 325 ? 11.565 118.074 19.666 1.00 75.26 392 LYS B CA 1
ATOM 5559 C C . LYS B 1 325 ? 11.185 118.547 18.263 1.00 81.51 392 LYS B C 1
ATOM 5560 O O . LYS B 1 325 ? 12.035 118.676 17.374 1.00 80.72 392 LYS B O 1
ATOM 5566 N N . THR B 1 326 ? 9.882 118.792 18.105 1.00 92.56 393 THR B N 1
ATOM 5567 C CA . THR B 1 326 ? 9.231 119.096 16.820 1.00 96.61 393 THR B CA 1
ATOM 5568 C C . THR B 1 326 ? 8.336 120.329 16.949 1.00 99.36 393 THR B C 1
ATOM 5569 O O . THR B 1 326 ? 7.733 120.547 18.005 1.00 103.03 393 THR B O 1
ATOM 5573 N N . ALA B 1 327 ? 8.221 121.104 15.866 1.00 101.89 394 ALA B N 1
ATOM 5574 C CA . ALA B 1 327 ? 7.389 122.325 15.840 1.00 103.15 394 ALA B CA 1
ATOM 5575 C C . ALA B 1 327 ? 5.966 122.105 16.363 1.00 103.48 394 ALA B C 1
ATOM 5576 O O . ALA B 1 327 ? 5.389 122.996 16.991 1.00 102.21 394 ALA B O 1
ATOM 5578 N N . GLU B 1 328 ? 5.417 120.921 16.090 1.00 105.60 395 GLU B N 1
ATOM 5579 C CA . GLU B 1 328 ? 4.081 120.529 16.548 1.00 106.80 395 GLU B CA 1
ATOM 5580 C C . GLU B 1 328 ? 4.017 120.414 18.057 1.00 103.15 395 GLU B C 1
ATOM 5581 O O . GLU B 1 328 ? 3.101 120.949 18.677 1.00 108.14 395 GLU B O 1
ATOM 5587 N N . LYS B 1 329 ? 4.987 119.716 18.647 1.00 103.03 396 LYS B N 1
ATOM 5588 C CA . LYS B 1 329 ? 5.101 119.644 20.108 1.00 101.96 396 LYS B CA 1
ATOM 5589 C C . LYS B 1 329 ? 5.253 121.050 20.714 1.00 97.98 396 LYS B C 1
ATOM 5590 O O . LYS B 1 329 ? 5.140 121.228 21.936 1.00 99.72 396 LYS B O 1
ATOM 5596 N N . GLY B 1 330 ? 5.523 122.034 19.852 1.00 91.89 397 GLY B N 1
ATOM 5597 C CA . GLY B 1 330 ? 5.524 123.446 20.219 1.00 84.40 397 GLY B CA 1
ATOM 5598 C C . GLY B 1 330 ? 6.927 123.997 20.366 1.00 79.66 397 GLY B C 1
ATOM 5599 O O . GLY B 1 330 ? 7.085 125.155 20.732 1.00 78.44 397 GLY B O 1
ATOM 5600 N N . TYR B 1 331 ? 7.943 123.179 20.071 1.00 72.48 398 TYR B N 1
ATOM 5601 C CA . TYR B 1 331 ? 9.333 123.541 20.345 1.00 69.39 398 TYR B CA 1
ATOM 5602 C C . TYR B 1 331 ? 9.970 124.224 19.145 1.00 69.87 398 TYR B C 1
ATOM 5603 O O . TYR B 1 331 ? 9.636 123.899 18.011 1.00 72.87 398 TYR B O 1
ATOM 5612 N N . PRO B 1 332 ? 10.899 125.169 19.393 1.00 69.54 399 PRO B N 1
ATOM 5613 C CA . PRO B 1 332 ? 11.539 125.904 18.312 1.00 70.44 399 PRO B CA 1
ATOM 5614 C C . PRO B 1 332 ? 12.574 125.042 17.626 1.00 71.91 399 PRO B C 1
ATOM 5615 O O . PRO B 1 332 ? 13.283 124.292 18.292 1.00 73.39 399 PRO B O 1
ATOM 5619 N N . GLN B 1 333 ? 12.680 125.157 16.310 1.00 77.25 400 GLN B N 1
ATOM 5620 C CA . GLN B 1 333 ? 13.664 124.384 15.573 1.00 75.76 400 GLN B CA 1
ATOM 5621 C C . GLN B 1 333 ? 15.020 125.065 15.640 1.00 73.51 400 GLN B C 1
ATOM 5622 O O . GLN B 1 333 ? 15.113 126.249 15.911 1.00 72.81 400 GLN B O 1
ATOM 5628 N N . VAL B 1 334 ? 16.072 124.296 15.410 1.00 74.91 401 VAL B N 1
ATOM 5629 C CA . VAL B 1 334 ? 17.430 124.814 15.439 1.00 76.85 401 VAL B CA 1
ATOM 5630 C C . VAL B 1 334 ? 18.027 124.805 14.019 1.00 81.10 401 VAL B C 1
ATOM 5631 O O . VAL B 1 334 ? 17.830 123.846 13.273 1.00 80.76 401 VAL B O 1
ATOM 5635 N N . PRO B 1 335 ? 18.772 125.862 13.647 1.00 83.58 402 PRO B N 1
ATOM 5636 C CA . PRO B 1 335 ? 19.429 125.853 12.341 1.00 84.97 402 PRO B CA 1
ATOM 5637 C C . PRO B 1 335 ? 20.595 124.895 12.302 1.00 83.71 402 PRO B C 1
ATOM 5638 O O . PRO B 1 335 ? 21.453 124.926 13.184 1.00 84.07 402 PRO B O 1
ATOM 5642 N N . LEU B 1 336 ? 20.635 124.048 11.285 1.00 81.77 403 LEU B N 1
ATOM 5643 C CA . LEU B 1 336 ? 21.706 123.087 11.211 1.00 79.48 403 LEU B CA 1
ATOM 5644 C C . LEU B 1 336 ? 23.041 123.796 10.999 1.00 82.48 403 LEU B C 1
ATOM 5645 O O . LEU B 1 336 ? 24.026 123.509 11.681 1.00 78.64 403 LEU B O 1
ATOM 5650 N N . SER B 1 337 ? 23.065 124.719 10.043 1.00 87.77 404 SER B N 1
ATOM 5651 C CA . SER B 1 337 ? 24.272 125.482 9.730 1.00 91.64 404 SER B CA 1
ATOM 5652 C C . SER B 1 337 ? 24.867 126.083 11.004 1.00 90.88 404 SER B C 1
ATOM 5653 O O . SER B 1 337 ? 25.987 125.734 11.398 1.00 88.33 404 SER B O 1
ATOM 5656 N N . LEU B 1 338 ? 24.090 126.946 11.662 1.00 90.74 405 LEU B N 1
ATOM 5657 C CA . LEU B 1 338 ? 24.455 127.526 12.972 1.00 91.43 405 LEU B CA 1
ATOM 5658 C C . LEU B 1 338 ? 24.926 126.474 13.979 1.00 87.88 405 LEU B C 1
ATOM 5659 O O . LEU B 1 338 ? 26.007 126.589 14.555 1.00 89.82 405 LEU B O 1
ATOM 5664 N N . LEU B 1 339 ? 24.096 125.461 14.204 1.00 84.24 406 LEU B N 1
ATOM 5665 C CA . LEU B 1 339 ? 24.429 124.431 15.171 1.00 83.95 406 LEU B CA 1
ATOM 5666 C C . LEU B 1 339 ? 25.830 123.929 14.917 1.00 85.45 406 LEU B C 1
ATOM 5667 O O . LEU B 1 339 ? 26.664 123.924 15.810 1.00 89.69 406 LEU B O 1
ATOM 5672 N N . VAL B 1 340 ? 26.078 123.534 13.674 1.00 90.21 407 VAL B N 1
ATOM 5673 C CA . VAL B 1 340 ? 27.360 122.972 13.269 1.00 89.63 407 VAL B CA 1
ATOM 5674 C C . VAL B 1 340 ? 28.447 124.023 13.387 1.00 89.37 407 VAL B C 1
ATOM 5675 O O . VAL B 1 340 ? 29.548 123.711 13.826 1.00 86.47 407 VAL B O 1
ATOM 5679 N N . GLY B 1 341 ? 28.127 125.263 13.011 1.00 91.09 408 GLY B N 1
ATOM 5680 C CA . GLY B 1 341 ? 29.039 126.393 13.203 1.00 96.06 408 GLY B CA 1
ATOM 5681 C C . GLY B 1 341 ? 29.454 126.505 14.661 1.00 98.79 408 GLY B C 1
ATOM 5682 O O . GLY B 1 341 ? 30.644 126.642 14.981 1.00 99.14 408 GLY B O 1
ATOM 5683 N N . GLY B 1 342 ? 28.458 126.430 15.545 1.00 96.28 409 GLY B N 1
ATOM 5684 C CA . GLY B 1 342 ? 28.688 126.419 16.985 1.00 95.54 409 GLY B CA 1
ATOM 5685 C C . GLY B 1 342 ? 29.489 125.219 17.454 1.00 95.82 409 GLY B C 1
ATOM 5686 O O . GLY B 1 342 ? 30.407 125.355 18.262 1.00 104.76 409 GLY B O 1
ATOM 5687 N N . LEU B 1 343 ? 29.156 124.044 16.937 1.00 93.98 410 LEU B N 1
ATOM 5688 C CA . LEU B 1 343 ? 29.788 122.805 17.378 1.00 94.84 410 LEU B CA 1
ATOM 5689 C C . LEU B 1 343 ? 31.267 122.736 17.039 1.00 96.46 410 LEU B C 1
ATOM 5690 O O . LEU B 1 343 ? 32.029 122.053 17.730 1.00 93.18 410 LEU B O 1
ATOM 5695 N N . ALA B 1 344 ? 31.665 123.414 15.963 1.00 101.73 411 ALA B N 1
ATOM 5696 C CA . ALA B 1 344 ? 33.042 123.323 15.474 1.00 111.76 411 ALA B CA 1
ATOM 5697 C C . ALA B 1 344 ? 33.983 123.975 16.477 1.00 113.80 411 ALA B C 1
ATOM 5698 O O . ALA B 1 344 ? 34.878 123.317 17.025 1.00 104.49 411 ALA B O 1
ATOM 5700 N N . ASN B 1 345 ? 33.740 125.264 16.727 1.00 119.61 412 ASN B N 1
ATOM 5701 C CA . ASN B 1 345 ? 34.452 126.025 17.749 1.00 119.69 412 ASN B CA 1
ATOM 5702 C C . ASN B 1 345 ? 34.815 125.128 18.913 1.00 118.69 412 ASN B C 1
ATOM 5703 O O . ASN B 1 345 ? 35.997 124.957 19.227 1.00 125.73 412 ASN B O 1
ATOM 5708 N N . VAL B 1 346 ? 33.787 124.514 19.496 1.00 108.17 413 VAL B N 1
ATOM 5709 C CA . VAL B 1 346 ? 33.928 123.779 20.742 1.00 109.29 413 VAL B CA 1
ATOM 5710 C C . VAL B 1 346 ? 34.829 122.568 20.608 1.00 114.37 413 VAL B C 1
ATOM 5711 O O . VAL B 1 346 ? 35.696 122.359 21.453 1.00 127.43 413 VAL B O 1
ATOM 5715 N N . SER B 1 347 ? 34.634 121.774 19.557 1.00 117.12 414 SER B N 1
ATOM 5716 C CA . SER B 1 347 ? 35.351 120.489 19.412 1.00 116.47 414 SER B CA 1
ATOM 5717 C C . SER B 1 347 ? 36.882 120.578 19.482 1.00 119.94 414 SER B C 1
ATOM 5718 O O . SER B 1 347 ? 37.549 119.570 19.742 1.00 113.22 414 SER B O 1
ATOM 5721 N N . LYS B 1 348 ? 37.426 121.770 19.229 1.00 124.20 415 LYS B N 1
ATOM 5722 C CA . LYS B 1 348 ? 38.859 122.013 19.353 1.00 130.99 415 LYS B CA 1
ATOM 5723 C C . LYS B 1 348 ? 39.328 121.814 20.793 1.00 132.55 415 LYS B C 1
ATOM 5724 O O . LYS B 1 348 ? 40.192 120.975 21.055 1.00 136.62 415 LYS B O 1
ATOM 5730 N N . SER B 1 349 ? 38.736 122.569 21.720 1.00 124.87 416 SER B N 1
ATOM 5731 C CA . SER B 1 349 ? 39.180 122.595 23.120 1.00 124.73 416 SER B CA 1
ATOM 5732 C C . SER B 1 349 ? 39.000 121.234 23.810 1.00 126.76 416 SER B C 1
ATOM 5733 O O . SER B 1 349 ? 38.894 120.195 23.148 1.00 122.95 416 SER B O 1
ATOM 5736 N N . SER B 1 350 ? 39.021 121.253 25.144 1.00 130.07 417 SER B N 1
ATOM 5737 C CA . SER B 1 350 ? 38.464 120.182 25.981 1.00 126.53 417 SER B CA 1
ATOM 5738 C C . SER B 1 350 ? 39.094 118.798 25.804 1.00 130.68 417 SER B C 1
ATOM 5739 O O . SER B 1 350 ? 40.104 118.631 25.103 1.00 133.44 417 SER B O 1
ATOM 5742 N N . SER B 1 351 ? 38.465 117.808 26.443 1.00 126.45 418 SER B N 1
ATOM 5743 C CA . SER B 1 351 ? 38.899 116.420 26.346 1.00 130.70 418 SER B CA 1
ATOM 5744 C C . SER B 1 351 ? 37.764 115.468 26.766 1.00 120.49 418 SER B C 1
ATOM 5745 O O . SER B 1 351 ? 36.619 115.888 26.851 1.00 113.98 418 SER B O 1
ATOM 5748 N N . THR B 1 352 ? 38.110 114.206 27.034 1.00 126.95 419 THR B N 1
ATOM 5749 C CA . THR B 1 352 ? 37.187 113.045 27.056 1.00 125.41 419 THR B CA 1
ATOM 5750 C C . THR B 1 352 ? 35.703 113.361 27.127 1.00 120.40 419 THR B C 1
ATOM 5751 O O . THR B 1 352 ? 34.996 113.217 26.133 1.00 123.05 419 THR B O 1
ATOM 5755 N N . ARG B 1 353 ? 35.232 113.789 28.294 1.00 119.02 420 ARG B N 1
ATOM 5756 C CA . ARG B 1 353 ? 33.799 113.955 28.508 1.00 111.44 420 ARG B CA 1
ATOM 5757 C C . ARG B 1 353 ? 33.136 114.981 27.566 1.00 103.51 420 ARG B C 1
ATOM 5758 O O . ARG B 1 353 ? 31.982 114.790 27.218 1.00 96.52 420 ARG B O 1
ATOM 5766 N N . VAL B 1 354 ? 33.844 116.044 27.157 1.00 101.80 421 VAL B N 1
ATOM 5767 C CA . VAL B 1 354 ? 33.264 117.074 26.252 1.00 97.74 421 VAL B CA 1
ATOM 5768 C C . VAL B 1 354 ? 33.185 116.582 24.812 1.00 106.23 421 VAL B C 1
ATOM 5769 O O . VAL B 1 354 ? 32.130 116.620 24.180 1.00 115.11 421 VAL B O 1
ATOM 5773 N N . ALA B 1 355 ? 34.316 116.149 24.284 1.00 107.60 422 ALA B N 1
ATOM 5774 C CA . ALA B 1 355 ? 34.313 115.451 23.029 1.00 111.00 422 ALA B CA 1
ATOM 5775 C C . ALA B 1 355 ? 33.215 114.394 23.073 1.00 104.99 422 ALA B C 1
ATOM 5776 O O . ALA B 1 355 ? 32.467 114.256 22.118 1.00 106.65 422 ALA B O 1
ATOM 5778 N N . THR B 1 356 ? 33.107 113.665 24.184 1.00 103.02 423 THR B N 1
ATOM 5779 C CA . THR B 1 356 ? 32.050 112.658 24.333 1.00 104.72 423 THR B CA 1
ATOM 5780 C C . THR B 1 356 ? 30.650 113.268 24.151 1.00 105.51 423 THR B C 1
ATOM 5781 O O . THR B 1 356 ? 29.785 112.631 23.545 1.00 111.28 423 THR B O 1
ATOM 5785 N N . GLU B 1 357 ? 30.437 114.486 24.665 1.00 100.32 424 GLU B N 1
ATOM 5786 C CA . GLU B 1 357 ? 29.134 115.175 24.555 1.00 95.35 424 GLU B CA 1
ATOM 5787 C C . GLU B 1 357 ? 28.853 115.668 23.139 1.00 96.96 424 GLU B C 1
ATOM 5788 O O . GLU B 1 357 ? 27.813 115.329 22.569 1.00 102.21 424 GLU B O 1
ATOM 5794 N N . ILE B 1 358 ? 29.772 116.454 22.576 1.00 94.87 425 ILE B N 1
ATOM 5795 C CA . ILE B 1 358 ? 29.706 116.820 21.149 1.00 91.14 425 ILE B CA 1
ATOM 5796 C C . ILE B 1 358 ? 29.201 115.630 20.333 1.00 83.18 425 ILE B C 1
ATOM 5797 O O . ILE B 1 358 ? 28.243 115.753 19.568 1.00 76.52 425 ILE B O 1
ATOM 5802 N N . LEU B 1 359 ? 29.853 114.486 20.521 1.00 76.93 426 LEU B N 1
ATOM 5803 C CA . LEU B 1 359 ? 29.466 113.260 19.855 1.00 78.64 426 LEU B CA 1
ATOM 5804 C C . LEU B 1 359 ? 28.061 112.836 20.235 1.00 77.06 426 LEU B C 1
ATOM 5805 O O . LEU B 1 359 ? 27.265 112.504 19.362 1.00 81.25 426 LEU B O 1
ATOM 5810 N N . ARG B 1 360 ? 27.755 112.823 21.530 1.00 77.68 427 ARG B N 1
ATOM 5811 C CA . ARG B 1 360 ? 26.466 112.287 21.996 1.00 74.32 427 ARG B CA 1
ATOM 5812 C C . ARG B 1 360 ? 25.305 113.036 21.352 1.00 67.06 427 ARG B C 1
ATOM 5813 O O . ARG B 1 360 ? 24.310 112.420 20.974 1.00 61.11 427 ARG B O 1
ATOM 5821 N N . LEU B 1 361 ? 25.465 114.348 21.213 1.00 65.64 428 LEU B N 1
ATOM 5822 C CA . LEU B 1 361 ? 24.510 115.202 20.505 1.00 66.25 428 LEU B CA 1
ATOM 5823 C C . LEU B 1 361 ? 24.372 114.724 19.057 1.00 67.86 428 LEU B C 1
ATOM 5824 O O . LEU B 1 361 ? 23.282 114.348 18.616 1.00 65.27 428 LEU B O 1
ATOM 5829 N N . ILE B 1 362 ? 25.498 114.691 18.351 1.00 68.19 429 ILE B N 1
ATOM 5830 C CA . ILE B 1 362 ? 25.523 114.260 16.970 1.00 69.48 429 ILE B CA 1
ATOM 5831 C C . ILE B 1 362 ? 24.908 112.868 16.867 1.00 67.86 429 ILE B C 1
ATOM 5832 O O . ILE B 1 362 ? 24.137 112.597 15.954 1.00 65.00 429 ILE B O 1
ATOM 5837 N N . ASN B 1 363 ? 25.194 111.999 17.824 1.00 67.90 430 ASN B N 1
ATOM 5838 C CA . ASN B 1 363 ? 24.604 110.666 17.790 1.00 70.55 430 ASN B CA 1
ATOM 5839 C C . ASN B 1 363 ? 23.110 110.672 17.970 1.00 70.24 430 ASN B C 1
ATOM 5840 O O . ASN B 1 363 ? 22.441 109.779 17.486 1.00 76.40 430 ASN B O 1
ATOM 5845 N N . SER B 1 364 ? 22.584 111.667 18.670 1.00 67.66 431 SER B N 1
ATOM 5846 C CA . SER B 1 364 ? 21.153 111.763 18.844 1.00 67.33 431 SER B CA 1
ATOM 5847 C C . SER B 1 364 ? 20.490 112.364 17.608 1.00 67.76 431 SER B C 1
ATOM 5848 O O . SER B 1 364 ? 19.280 112.220 17.429 1.00 75.55 431 SER B O 1
ATOM 5851 N N . LEU B 1 365 ? 21.264 113.065 16.784 1.00 65.85 432 LEU B N 1
ATOM 5852 C CA . LEU B 1 365 ? 20.776 113.564 15.496 1.00 63.48 432 LEU B CA 1
ATOM 5853 C C . LEU B 1 365 ? 20.583 112.467 14.457 1.00 67.06 432 LEU B C 1
ATOM 5854 O O . LEU B 1 365 ? 19.601 112.487 13.733 1.00 72.32 432 LEU B O 1
ATOM 5859 N N . PHE B 1 366 ? 21.515 111.522 14.372 1.00 68.05 433 PHE B N 1
ATOM 5860 C CA . PHE B 1 366 ? 21.428 110.470 13.380 1.00 69.50 433 PHE B CA 1
ATOM 5861 C C . PHE B 1 366 ? 20.495 109.348 13.809 1.00 75.33 433 PHE B C 1
ATOM 5862 O O . PHE B 1 366 ? 20.029 108.579 12.969 1.00 77.97 433 PHE B O 1
ATOM 5870 N N . HIS B 1 367 ? 20.249 109.225 15.111 1.00 81.01 434 HIS B N 1
ATOM 5871 C CA . HIS B 1 367 ? 19.300 108.238 15.634 1.00 87.16 434 HIS B CA 1
ATOM 5872 C C . HIS B 1 367 ? 18.518 108.856 16.779 1.00 83.61 434 HIS B C 1
ATOM 5873 O O . HIS B 1 367 ? 19.100 109.253 17.772 1.00 86.04 434 HIS B O 1
ATOM 5880 N N . GLY B 1 368 ? 17.203 108.949 16.637 1.00 87.08 435 GLY B N 1
ATOM 5881 C CA . GLY B 1 368 ? 16.363 109.478 17.702 1.00 82.77 435 GLY B CA 1
ATOM 5882 C C . GLY B 1 368 ? 14.896 109.411 17.355 1.00 86.07 435 GLY B C 1
ATOM 5883 O O . GLY B 1 368 ? 14.068 109.964 18.073 1.00 96.69 435 GLY B O 1
ATOM 5884 N N . ASN B 1 372 ? 14.872 106.809 13.935 1.00 89.76 439 ASN B N 1
ATOM 5885 C CA . ASN B 1 372 ? 14.859 107.729 12.805 1.00 90.29 439 ASN B CA 1
ATOM 5886 C C . ASN B 1 372 ? 15.842 108.872 12.931 1.00 85.20 439 ASN B C 1
ATOM 5887 O O . ASN B 1 372 ? 16.004 109.445 14.009 1.00 85.59 439 ASN B O 1
ATOM 5892 N N . ILE B 1 373 ? 16.490 109.176 11.804 1.00 83.06 440 ILE B N 1
ATOM 5893 C CA . ILE B 1 373 ? 17.222 110.421 11.560 1.00 78.78 440 ILE B CA 1
ATOM 5894 C C . ILE B 1 373 ? 16.431 111.636 12.034 1.00 75.48 440 ILE B C 1
ATOM 5895 O O . ILE B 1 373 ? 15.208 111.664 11.960 1.00 76.17 440 ILE B O 1
ATOM 5900 N N . ASN B 1 374 ? 17.139 112.649 12.500 1.00 71.42 441 ASN B N 1
ATOM 5901 C CA . ASN B 1 374 ? 16.507 113.880 12.927 1.00 72.23 441 ASN B CA 1
ATOM 5902 C C . ASN B 1 374 ? 16.214 114.735 11.700 1.00 74.72 441 ASN B C 1
ATOM 5903 O O . ASN B 1 374 ? 17.067 114.837 10.808 1.00 77.21 441 ASN B O 1
ATOM 5908 N N . PRO B 1 375 ? 15.007 115.338 11.639 1.00 76.21 442 PRO B N 1
ATOM 5909 C CA . PRO B 1 375 ? 14.584 116.128 10.476 1.00 77.36 442 PRO B CA 1
ATOM 5910 C C . PRO B 1 375 ? 15.558 117.229 10.106 1.00 80.19 442 PRO B C 1
ATOM 5911 O O . PRO B 1 375 ? 15.770 117.479 8.918 1.00 91.86 442 PRO B O 1
ATOM 5915 N N . ILE B 1 376 ? 16.141 117.874 11.112 1.00 77.11 443 ILE B N 1
ATOM 5916 C CA . ILE B 1 376 ? 17.103 118.966 10.908 1.00 79.13 443 ILE B CA 1
ATOM 5917 C C . ILE B 1 376 ? 18.191 118.654 9.866 1.00 80.89 443 ILE B C 1
ATOM 5918 O O . ILE B 1 376 ? 18.677 119.557 9.174 1.00 83.84 443 ILE B O 1
ATOM 5923 N N . LEU B 1 377 ? 18.579 117.391 9.739 1.00 79.02 444 LEU B N 1
ATOM 5924 C CA . LEU B 1 377 ? 19.633 117.077 8.809 1.00 84.22 444 LEU B CA 1
ATOM 5925 C C . LEU B 1 377 ? 19.220 116.248 7.573 1.00 88.17 444 LEU B C 1
ATOM 5926 O O . LEU B 1 377 ? 20.094 115.736 6.874 1.00 92.68 444 LEU B O 1
ATOM 5931 N N . VAL B 1 378 ? 17.929 116.156 7.250 1.00 86.85 445 VAL B N 1
ATOM 5932 C CA . VAL B 1 378 ? 17.529 115.300 6.122 1.00 92.08 445 VAL B CA 1
ATOM 5933 C C . VAL B 1 378 ? 17.841 115.897 4.751 1.00 95.39 445 VAL B C 1
ATOM 5934 O O . VAL B 1 378 ? 18.295 115.174 3.867 1.00 99.66 445 VAL B O 1
ATOM 5938 N N . GLU B 1 379 ? 17.622 117.197 4.565 1.00 95.33 446 GLU B N 1
ATOM 5939 C CA . GLU B 1 379 ? 17.825 117.807 3.238 1.00 99.74 446 GLU B CA 1
ATOM 5940 C C . GLU B 1 379 ? 19.230 118.408 3.071 1.00 96.69 446 GLU B C 1
ATOM 5941 O O . GLU B 1 379 ? 19.424 119.290 2.238 1.00 96.18 446 GLU B O 1
ATOM 5947 N N . GLU B 1 380 ? 20.210 117.915 3.827 1.00 91.14 447 GLU B N 1
ATOM 5948 C CA . GLU B 1 380 ? 21.409 118.693 4.123 1.00 86.97 447 GLU B CA 1
ATOM 5949 C C . GLU B 1 380 ? 22.726 117.962 3.889 1.00 84.70 447 GLU B C 1
ATOM 5950 O O . GLU B 1 380 ? 22.799 116.743 3.992 1.00 80.05 447 GLU B O 1
ATOM 5956 N N . HIS B 1 381 ? 23.766 118.736 3.587 1.00 87.56 448 HIS B N 1
ATOM 5957 C CA . HIS B 1 381 ? 25.131 118.218 3.451 1.00 92.67 448 HIS B CA 1
ATOM 5958 C C . HIS B 1 381 ? 25.650 117.761 4.810 1.00 91.66 448 HIS B C 1
ATOM 5959 O O . HIS B 1 381 ? 25.542 118.495 5.785 1.00 99.55 448 HIS B O 1
ATOM 5966 N N . TRP B 1 382 ? 26.222 116.565 4.873 1.00 88.12 449 TRP B N 1
ATOM 5967 C CA . TRP B 1 382 ? 26.647 115.982 6.141 1.00 83.69 449 TRP B CA 1
ATOM 5968 C C . TRP B 1 382 ? 28.162 116.036 6.372 1.00 90.82 449 TRP B C 1
ATOM 5969 O O . TRP B 1 382 ? 28.627 115.659 7.451 1.00 93.10 449 TRP B O 1
ATOM 5980 N N . GLU B 1 383 ? 28.930 116.491 5.377 1.00 96.60 450 GLU B N 1
ATOM 5981 C CA . GLU B 1 383 ? 30.381 116.668 5.550 1.00 99.59 450 GLU B CA 1
ATOM 5982 C C . GLU B 1 383 ? 30.665 117.595 6.728 1.00 99.90 450 GLU B C 1
ATOM 5983 O O . GLU B 1 383 ? 31.411 117.226 7.639 1.00 104.60 450 GLU B O 1
ATOM 5989 N N . PRO B 1 384 ? 30.051 118.787 6.734 1.00 96.23 451 PRO B N 1
ATOM 5990 C CA . PRO B 1 384 ? 30.394 119.686 7.829 1.00 96.81 451 PRO B CA 1
ATOM 5991 C C . PRO B 1 384 ? 30.291 118.983 9.182 1.00 94.58 451 PRO B C 1
ATOM 5992 O O . PRO B 1 384 ? 31.245 119.029 9.961 1.00 96.80 451 PRO B O 1
ATOM 5996 N N . ILE B 1 385 ? 29.170 118.296 9.427 1.00 93.86 452 ILE B N 1
ATOM 5997 C CA . ILE B 1 385 ? 28.947 117.597 10.704 1.00 92.97 452 ILE B CA 1
ATOM 5998 C C . ILE B 1 385 ? 29.900 116.445 10.885 1.00 90.06 452 ILE B C 1
ATOM 5999 O O . ILE B 1 385 ? 30.394 116.211 11.988 1.00 85.13 452 ILE B O 1
ATOM 6004 N N . PHE B 1 386 ? 30.147 115.711 9.806 1.00 92.89 453 PHE B N 1
ATOM 6005 C CA . PHE B 1 386 ? 31.071 114.594 9.866 1.00 91.73 453 PHE B CA 1
ATOM 6006 C C . PHE B 1 386 ? 32.492 115.061 10.202 1.00 93.37 453 PHE B C 1
ATOM 6007 O O . PHE B 1 386 ? 33.266 114.318 10.813 1.00 87.33 453 PHE B O 1
ATOM 6015 N N . ASP B 1 387 ? 32.828 116.288 9.812 1.00 97.22 454 ASP B N 1
ATOM 6016 C CA . ASP B 1 387 ? 34.165 116.822 10.066 1.00 107.24 454 ASP B CA 1
ATOM 6017 C C . ASP B 1 387 ? 34.331 117.141 11.544 1.00 105.73 454 ASP B C 1
ATOM 6018 O O . ASP B 1 387 ? 35.391 116.866 12.110 1.00 106.28 454 ASP B O 1
ATOM 6023 N N . VAL B 1 388 ? 33.281 117.696 12.163 1.00 100.34 455 VAL B N 1
ATOM 6024 C CA . VAL B 1 388 ? 33.250 117.873 13.624 1.00 94.50 455 VAL B CA 1
ATOM 6025 C C . VAL B 1 388 ? 33.348 116.520 14.313 1.00 90.81 455 VAL B C 1
ATOM 6026 O O . VAL B 1 388 ? 34.165 116.327 15.208 1.00 90.33 455 VAL B O 1
ATOM 6030 N N . ALA B 1 389 ? 32.509 115.584 13.891 1.00 87.26 456 ALA B N 1
ATOM 6031 C CA . ALA B 1 389 ? 32.495 114.261 14.496 1.00 88.42 456 ALA B CA 1
ATOM 6032 C C . ALA B 1 389 ? 33.891 113.682 14.579 1.00 94.86 456 ALA B C 1
ATOM 6033 O O . ALA B 1 389 ? 34.249 113.088 15.591 1.00 94.57 456 ALA B O 1
ATOM 6035 N N . ALA B 1 390 ? 34.668 113.856 13.506 1.00 99.74 457 ALA B N 1
ATOM 6036 C CA . ALA B 1 390 ? 36.014 113.289 13.408 1.00 106.73 457 ALA B CA 1
ATOM 6037 C C . ALA B 1 390 ? 36.973 113.969 14.373 1.00 108.89 457 ALA B C 1
ATOM 6038 O O . ALA B 1 390 ? 37.777 113.314 15.036 1.00 106.74 457 ALA B O 1
ATOM 6040 N N . GLN B 1 391 ? 36.876 115.289 14.455 1.00 109.67 458 GLN B N 1
ATOM 6041 C CA . GLN B 1 391 ? 37.645 116.048 15.426 1.00 112.20 458 GLN B CA 1
ATOM 6042 C C . GLN B 1 391 ? 37.475 115.504 16.855 1.00 112.54 458 GLN B C 1
ATOM 6043 O O . GLN B 1 391 ? 38.433 115.498 17.622 1.00 118.16 458 GLN B O 1
ATOM 6049 N N . CYS B 1 392 ? 36.277 115.027 17.202 1.00 106.19 459 CYS B N 1
ATOM 6050 C CA . CYS B 1 392 ? 36.052 114.363 18.501 1.00 106.69 459 CYS B CA 1
ATOM 6051 C C . CYS B 1 392 ? 36.718 112.987 18.597 1.00 108.27 459 CYS B C 1
ATOM 6052 O O . CYS B 1 392 ? 36.839 112.434 19.696 1.00 106.04 459 CYS B O 1
ATOM 6055 N N . ALA B 1 393 ? 37.091 112.422 17.450 1.00 109.48 460 ALA B N 1
ATOM 6056 C CA . ALA B 1 393 ? 37.898 111.201 17.397 1.00 114.78 460 ALA B CA 1
ATOM 6057 C C . ALA B 1 393 ? 39.374 111.485 17.703 1.00 120.72 460 ALA B C 1
ATOM 6058 O O . ALA B 1 393 ? 40.126 110.565 18.039 1.00 123.01 460 ALA B O 1
ATOM 6060 N N . THR B 1 394 ? 39.781 112.753 17.582 1.00 120.93 461 THR B N 1
ATOM 6061 C CA . THR B 1 394 ? 41.117 113.183 18.001 1.00 126.23 461 THR B CA 1
ATOM 6062 C C . THR B 1 394 ? 41.263 113.028 19.508 1.00 127.93 461 THR B C 1
ATOM 6063 O O . THR B 1 394 ? 42.355 112.825 20.016 1.00 139.31 461 THR B O 1
ATOM 6067 N N . LYS B 1 395 ? 40.155 113.134 20.226 1.00 126.59 462 LYS B N 1
ATOM 6068 C CA . LYS B 1 395 ? 40.160 112.912 21.658 1.00 126.53 462 LYS B CA 1
ATOM 6069 C C . LYS B 1 395 ? 39.812 111.461 22.006 1.00 125.72 462 LYS B C 1
ATOM 6070 O O . LYS B 1 395 ? 39.167 111.198 23.013 1.00 124.49 462 LYS B O 1
ATOM 6076 N N . ALA B 1 396 ? 40.231 110.523 21.156 1.00 130.01 463 ALA B N 1
ATOM 6077 C CA . ALA B 1 396 ? 40.332 109.108 21.527 1.00 133.07 463 ALA B CA 1
ATOM 6078 C C . ALA B 1 396 ? 39.022 108.488 22.021 1.00 127.07 463 ALA B C 1
ATOM 6079 O O . ALA B 1 396 ? 38.605 107.426 21.546 1.00 122.03 463 ALA B O 1
ATOM 6081 N N . LEU B 1 409 ? 55.804 94.636 18.047 1.00 104.00 476 LEU B N 1
ATOM 6082 C CA . LEU B 1 409 ? 55.392 94.567 19.444 1.00 99.85 476 LEU B CA 1
ATOM 6083 C C . LEU B 1 409 ? 55.604 93.157 19.996 1.00 94.28 476 LEU B C 1
ATOM 6084 O O . LEU B 1 409 ? 54.811 92.261 19.664 1.00 96.11 476 LEU B O 1
ATOM 6086 N N . PRO B 1 410 ? 56.674 92.952 20.823 1.00 92.50 477 PRO B N 1
ATOM 6087 C CA . PRO B 1 410 ? 56.833 91.741 21.658 1.00 91.59 477 PRO B CA 1
ATOM 6088 C C . PRO B 1 410 ? 55.500 91.304 22.296 1.00 92.65 477 PRO B C 1
ATOM 6089 O O . PRO B 1 410 ? 54.934 92.072 23.070 1.00 98.96 477 PRO B O 1
ATOM 6093 N N . THR B 1 411 ? 55.006 90.100 21.985 1.00 92.17 478 THR B N 1
ATOM 6094 C CA . THR B 1 411 ? 53.638 89.681 22.372 1.00 102.47 478 THR B CA 1
ATOM 6095 C C . THR B 1 411 ? 53.348 90.041 23.840 1.00 106.23 478 THR B C 1
ATOM 6096 O O . THR B 1 411 ? 52.196 90.296 24.221 1.00 109.34 478 THR B O 1
ATOM 6100 N N . VAL B 1 412 ? 54.415 90.059 24.640 1.00 106.06 479 VAL B N 1
ATOM 6101 C CA . VAL B 1 412 ? 54.408 90.601 25.994 1.00 110.43 479 VAL B CA 1
ATOM 6102 C C . VAL B 1 412 ? 53.813 92.016 26.087 1.00 114.63 479 VAL B C 1
ATOM 6103 O O . VAL B 1 412 ? 52.744 92.209 26.678 1.00 119.25 479 VAL B O 1
ATOM 6107 N N . ALA B 1 413 ? 54.489 92.989 25.476 1.00 112.40 480 ALA B N 1
ATOM 6108 C CA . ALA B 1 413 ? 54.202 94.418 25.684 1.00 107.83 480 ALA B CA 1
ATOM 6109 C C . ALA B 1 413 ? 52.749 94.875 25.470 1.00 110.53 480 ALA B C 1
ATOM 6110 O O . ALA B 1 413 ? 52.400 95.986 25.871 1.00 113.72 480 ALA B O 1
ATOM 6112 N N . LYS B 1 414 ? 51.909 94.050 24.846 1.00 112.73 481 LYS B N 1
ATOM 6113 C CA . LYS B 1 414 ? 50.519 94.432 24.576 1.00 119.51 481 LYS B CA 1
ATOM 6114 C C . LYS B 1 414 ? 49.708 94.554 25.866 1.00 128.11 481 LYS B C 1
ATOM 6115 O O . LYS B 1 414 ? 49.375 93.547 26.495 1.00 134.23 481 LYS B O 1
ATOM 6121 N N . GLU B 1 415 ? 49.418 95.800 26.251 1.00 131.52 482 GLU B N 1
ATOM 6122 C CA . GLU B 1 415 ? 48.635 96.117 27.447 1.00 135.00 482 GLU B CA 1
ATOM 6123 C C . GLU B 1 415 ? 47.304 96.745 27.065 1.00 135.03 482 GLU B C 1
ATOM 6124 O O . GLU B 1 415 ? 46.414 96.068 26.558 1.00 142.19 482 GLU B O 1
ATOM 6130 N N . ASN B 1 422 ? 35.432 106.631 26.974 1.00 137.12 489 ASN B N 1
ATOM 6131 C CA . ASN B 1 422 ? 34.236 107.426 26.714 1.00 123.04 489 ASN B CA 1
ATOM 6132 C C . ASN B 1 422 ? 34.041 107.743 25.232 1.00 123.35 489 ASN B C 1
ATOM 6133 O O . ASN B 1 422 ? 33.264 107.067 24.562 1.00 121.68 489 ASN B O 1
ATOM 6138 N N . VAL B 1 423 ? 34.745 108.756 24.724 1.00 119.49 490 VAL B N 1
ATOM 6139 C CA . VAL B 1 423 ? 34.677 109.127 23.311 1.00 114.69 490 VAL B CA 1
ATOM 6140 C C . VAL B 1 423 ? 34.590 107.874 22.442 1.00 119.03 490 VAL B C 1
ATOM 6141 O O . VAL B 1 423 ? 33.728 107.756 21.573 1.00 124.72 490 VAL B O 1
ATOM 6145 N N . SER B 1 424 ? 35.488 106.938 22.708 1.00 122.03 491 SER B N 1
ATOM 6146 C CA . SER B 1 424 ? 35.517 105.644 22.034 1.00 124.47 491 SER B CA 1
ATOM 6147 C C . SER B 1 424 ? 34.153 104.935 22.014 1.00 117.92 491 SER B C 1
ATOM 6148 O O . SER B 1 424 ? 33.862 104.205 21.081 1.00 120.05 491 SER B O 1
ATOM 6151 N N . LEU B 1 425 ? 33.333 105.138 23.041 1.00 112.95 492 LEU B N 1
ATOM 6152 C CA . LEU B 1 425 ? 31.989 104.545 23.099 1.00 113.82 492 LEU B CA 1
ATOM 6153 C C . LEU B 1 425 ? 31.020 105.198 22.106 1.00 112.49 492 LEU B C 1
ATOM 6154 O O . LEU B 1 425 ? 30.139 104.535 21.550 1.00 110.21 492 LEU B O 1
ATOM 6156 N N . GLN B 1 426 ? 31.180 106.501 21.900 1.00 110.37 493 GLN B N 1
ATOM 6157 C CA . GLN B 1 426 ? 30.295 107.255 21.020 1.00 107.75 493 GLN B CA 1
ATOM 6158 C C . GLN B 1 426 ? 30.632 107.031 19.537 1.00 108.43 493 GLN B C 1
ATOM 6159 O O . GLN B 1 426 ? 29.734 106.960 18.700 1.00 109.32 493 GLN B O 1
ATOM 6165 N N . LEU B 1 427 ? 31.914 106.905 19.218 1.00 105.71 494 LEU B N 1
ATOM 6166 C CA . LEU B 1 427 ? 32.325 106.604 17.851 1.00 104.30 494 LEU B CA 1
ATOM 6167 C C . LEU B 1 427 ? 31.789 105.259 17.402 1.00 102.77 494 LEU B C 1
ATOM 6168 O O . LEU B 1 427 ? 31.189 105.161 16.345 1.00 98.51 494 LEU B O 1
ATOM 6173 N N . LYS B 1 428 ? 31.992 104.224 18.207 1.00 106.98 495 LYS B N 1
ATOM 6174 C CA . LYS B 1 428 ? 31.406 102.916 17.908 1.00 108.95 495 LYS B CA 1
ATOM 6175 C C . LYS B 1 428 ? 29.891 103.025 17.706 1.00 106.87 495 LYS B C 1
ATOM 6176 O O . LYS B 1 428 ? 29.318 102.276 16.912 1.00 111.32 495 LYS B O 1
ATOM 6178 N N . HIS B 1 429 ? 29.252 103.956 18.415 1.00 100.45 496 HIS B N 1
ATOM 6179 C CA . HIS B 1 429 ? 27.821 104.198 18.250 1.00 96.54 496 HIS B CA 1
ATOM 6180 C C . HIS B 1 429 ? 27.478 104.863 16.920 1.00 91.62 496 HIS B C 1
ATOM 6181 O O . HIS B 1 429 ? 26.515 104.466 16.256 1.00 89.43 496 HIS B O 1
ATOM 6188 N N . LEU B 1 430 ? 28.262 105.875 16.551 1.00 85.24 497 LEU B N 1
ATOM 6189 C CA . LEU B 1 430 ? 28.056 106.628 15.320 1.00 81.86 497 LEU B CA 1
ATOM 6190 C C . LEU B 1 430 ? 28.431 105.823 14.064 1.00 84.07 497 LEU B C 1
ATOM 6191 O O . LEU B 1 430 ? 27.630 105.675 13.131 1.00 80.17 497 LEU B O 1
ATOM 6196 N N . ILE B 1 431 ? 29.647 105.300 14.044 1.00 86.70 498 ILE B N 1
ATOM 6197 C CA . ILE B 1 431 ? 30.048 104.421 12.973 1.00 92.31 498 ILE B CA 1
ATOM 6198 C C . ILE B 1 431 ? 28.912 103.441 12.716 1.00 92.93 498 ILE B C 1
ATOM 6199 O O . ILE B 1 431 ? 28.429 103.350 11.599 1.00 96.46 498 ILE B O 1
ATOM 6204 N N . LEU B 1 432 ? 28.453 102.744 13.749 1.00 93.79 499 LEU B N 1
ATOM 6205 C CA . LEU B 1 432 ? 27.426 101.730 13.550 1.00 95.28 499 LEU B CA 1
ATOM 6206 C C . LEU B 1 432 ? 26.199 102.327 12.883 1.00 92.12 499 LEU B C 1
ATOM 6207 O O . LEU B 1 432 ? 25.658 101.742 11.941 1.00 95.18 499 LEU B O 1
ATOM 6212 N N . ARG B 1 433 ? 25.776 103.492 13.359 1.00 86.07 500 ARG B N 1
ATOM 6213 C CA . ARG B 1 433 ? 24.593 104.157 12.812 1.00 83.70 500 ARG B CA 1
ATOM 6214 C C . ARG B 1 433 ? 24.782 104.626 11.368 1.00 84.01 500 ARG B C 1
ATOM 6215 O O . ARG B 1 433 ? 23.919 104.391 10.530 1.00 83.48 500 ARG B O 1
ATOM 6223 N N . VAL B 1 434 ? 25.901 105.294 11.092 1.00 82.81 501 VAL B N 1
ATOM 6224 C CA . VAL B 1 434 ? 26.192 105.798 9.754 1.00 80.62 501 VAL B CA 1
ATOM 6225 C C . VAL B 1 434 ? 26.324 104.636 8.799 1.00 81.76 501 VAL B C 1
ATOM 6226 O O . VAL B 1 434 ? 25.917 104.692 7.640 1.00 81.74 501 VAL B O 1
ATOM 6230 N N . GLU B 1 435 ? 26.923 103.588 9.321 1.00 84.31 502 GLU B N 1
ATOM 6231 C CA . GLU B 1 435 ? 27.040 102.323 8.641 1.00 86.74 502 GLU B CA 1
ATOM 6232 C C . GLU B 1 435 ? 25.662 101.790 8.288 1.00 84.97 502 GLU B C 1
ATOM 6233 O O . GLU B 1 435 ? 25.411 101.428 7.157 1.00 89.02 502 GLU B O 1
ATOM 6239 N N . ASN B 1 436 ? 24.762 101.771 9.254 1.00 85.49 503 ASN B N 1
ATOM 6240 C CA . ASN B 1 436 ? 23.403 101.286 9.029 1.00 87.63 503 ASN B CA 1
ATOM 6241 C C . ASN B 1 436 ? 22.619 102.113 8.030 1.00 86.26 503 ASN B C 1
ATOM 6242 O O . ASN B 1 436 ? 21.817 101.563 7.271 1.00 90.39 503 ASN B O 1
ATOM 6247 N N . LEU B 1 437 ? 22.820 103.428 8.058 1.00 81.90 504 LEU B N 1
ATOM 6248 C CA . LEU B 1 437 ? 22.094 104.325 7.174 1.00 80.62 504 LEU B CA 1
ATOM 6249 C C . LEU B 1 437 ? 22.447 104.043 5.729 1.00 85.16 504 LEU B C 1
ATOM 6250 O O . LEU B 1 437 ? 21.570 104.014 4.872 1.00 89.56 504 LEU B O 1
ATOM 6255 N N . ILE B 1 438 ? 23.731 103.817 5.470 1.00 84.61 505 ILE B N 1
ATOM 6256 C CA . ILE B 1 438 ? 24.186 103.454 4.147 1.00 85.47 505 ILE B CA 1
ATOM 6257 C C . ILE B 1 438 ? 23.528 102.159 3.728 1.00 88.29 505 ILE B C 1
ATOM 6258 O O . ILE B 1 438 ? 22.971 102.060 2.639 1.00 90.27 505 ILE B O 1
ATOM 6263 N N . VAL B 1 439 ? 23.608 101.162 4.596 1.00 89.61 506 VAL B N 1
ATOM 6264 C CA . VAL B 1 439 ? 23.152 99.834 4.244 1.00 90.89 506 VAL B CA 1
ATOM 6265 C C . VAL B 1 439 ? 21.672 99.879 3.974 1.00 91.07 506 VAL B C 1
ATOM 6266 O O . VAL B 1 439 ? 21.222 99.357 2.966 1.00 95.40 506 VAL B O 1
ATOM 6270 N N . HIS B 1 440 ? 20.913 100.519 4.843 1.00 89.74 507 HIS B N 1
ATOM 6271 C CA . HIS B 1 440 ? 19.468 100.442 4.708 1.00 95.75 507 HIS B CA 1
ATOM 6272 C C . HIS B 1 440 ? 18.850 101.339 3.641 1.00 100.03 507 HIS B C 1
ATOM 6273 O O . HIS B 1 440 ? 17.911 100.912 2.964 1.00 105.46 507 HIS B O 1
ATOM 6280 N N . GLN B 1 441 ? 19.391 102.536 3.443 1.00 98.71 508 GLN B N 1
ATOM 6281 C CA . GLN B 1 441 ? 18.945 103.382 2.338 1.00 98.29 508 GLN B CA 1
ATOM 6282 C C . GLN B 1 441 ? 19.724 103.150 1.030 1.00 99.86 508 GLN B C 1
ATOM 6283 O O . GLN B 1 441 ? 19.135 102.894 -0.016 1.00 101.04 508 GLN B O 1
ATOM 6289 N N . GLY B 1 442 ? 21.042 103.272 1.072 1.00 100.89 509 GLY B N 1
ATOM 6290 C CA . GLY B 1 442 ? 21.840 103.137 -0.153 1.00 106.09 509 GLY B CA 1
ATOM 6291 C C . GLY B 1 442 ? 21.601 104.307 -1.097 1.00 105.50 509 GLY B C 1
ATOM 6292 O O . GLY B 1 442 ? 21.578 105.446 -0.652 1.00 105.46 509 GLY B O 1
ATOM 6293 N N . PRO B 1 443 ? 21.412 104.043 -2.405 1.00 109.83 510 PRO B N 1
ATOM 6294 C CA . PRO B 1 443 ? 21.248 105.146 -3.370 1.00 106.52 510 PRO B CA 1
ATOM 6295 C C . PRO B 1 443 ? 20.129 106.148 -3.043 1.00 104.28 510 PRO B C 1
ATOM 6296 O O . PRO B 1 443 ? 20.235 107.318 -3.402 1.00 102.47 510 PRO B O 1
ATOM 6300 N N . GLU B 1 444 ? 19.065 105.681 -2.391 1.00 104.52 511 GLU B N 1
ATOM 6301 C CA . GLU B 1 444 ? 17.974 106.549 -1.913 1.00 103.62 511 GLU B CA 1
ATOM 6302 C C . GLU B 1 444 ? 18.437 107.597 -0.876 1.00 98.33 511 GLU B C 1
ATOM 6303 O O . GLU B 1 444 ? 17.828 108.649 -0.746 1.00 98.73 511 GLU B O 1
ATOM 6309 N N . LEU B 1 445 ? 19.500 107.288 -0.137 1.00 96.80 512 LEU B N 1
ATOM 6310 C CA . LEU B 1 445 ? 20.132 108.226 0.782 1.00 89.29 512 LEU B CA 1
ATOM 6311 C C . LEU B 1 445 ? 21.024 109.220 0.047 1.00 87.94 512 LEU B C 1
ATOM 6312 O O . LEU B 1 445 ? 22.095 108.880 -0.452 1.00 81.19 512 LEU B O 1
ATOM 6317 N N . LEU B 1 446 ? 20.583 110.470 0.043 1.00 91.86 513 LEU B N 1
ATOM 6318 C CA . LEU B 1 446 ? 21.294 111.562 -0.619 1.00 93.16 513 LEU B CA 1
ATOM 6319 C C . LEU B 1 446 ? 22.785 111.577 -0.272 1.00 92.45 513 LEU B C 1
ATOM 6320 O O . LEU B 1 446 ? 23.655 111.504 -1.151 1.00 87.12 513 LEU B O 1
ATOM 6325 N N . GLN B 1 447 ? 23.051 111.600 1.034 1.00 91.53 514 GLN B N 1
ATOM 6326 C CA . GLN B 1 447 ? 24.341 111.999 1.588 1.00 89.53 514 GLN B CA 1
ATOM 6327 C C . GLN B 1 447 ? 25.336 110.851 1.702 1.00 91.86 514 GLN B C 1
ATOM 6328 O O . GLN B 1 447 ? 26.361 110.991 2.361 1.00 96.15 514 GLN B O 1
ATOM 6334 N N . ARG B 1 448 ? 25.043 109.735 1.042 1.00 94.49 515 ARG B N 1
ATOM 6335 C CA . ARG B 1 448 ? 25.825 108.512 1.160 1.00 98.61 515 ARG B CA 1
ATOM 6336 C C . ARG B 1 448 ? 27.321 108.666 0.895 1.00 99.16 515 ARG B C 1
ATOM 6337 O O . ARG B 1 448 ? 28.124 107.976 1.523 1.00 103.79 515 ARG B O 1
ATOM 6345 N N . ASP B 1 449 ? 27.704 109.536 -0.035 1.00 100.04 516 ASP B N 1
ATOM 6346 C CA . ASP B 1 449 ? 29.132 109.716 -0.346 1.00 102.45 516 ASP B CA 1
ATOM 6347 C C . ASP B 1 449 ? 29.833 110.458 0.802 1.00 100.72 516 ASP B C 1
ATOM 6348 O O . ASP B 1 449 ? 30.986 110.164 1.118 1.00 105.00 516 ASP B O 1
ATOM 6350 N N . ASP B 1 450 ? 29.140 111.414 1.423 1.00 95.79 517 ASP B N 1
ATOM 6351 C CA . ASP B 1 450 ? 29.648 112.052 2.649 1.00 93.24 517 ASP B CA 1
ATOM 6352 C C . ASP B 1 450 ? 29.722 111.030 3.786 1.00 90.60 517 ASP B C 1
ATOM 6353 O O . ASP B 1 450 ? 30.693 111.021 4.548 1.00 91.95 517 ASP B O 1
ATOM 6358 N N . CYS B 1 451 ? 28.704 110.173 3.888 1.00 86.49 518 CYS B N 1
ATOM 6359 C CA . CYS B 1 451 ? 28.718 109.076 4.849 1.00 85.52 518 CYS B CA 1
ATOM 6360 C C . CYS B 1 451 ? 29.979 108.256 4.667 1.00 91.47 518 CYS B C 1
ATOM 6361 O O . CYS B 1 451 ? 30.730 108.000 5.617 1.00 92.20 518 CYS B O 1
ATOM 6364 N N . MET B 1 452 ? 30.220 107.878 3.422 1.00 96.80 519 MET B N 1
ATOM 6365 C CA . MET B 1 452 ? 31.319 106.996 3.096 1.00 102.06 519 MET B CA 1
ATOM 6366 C C . MET B 1 452 ? 32.683 107.613 3.382 1.00 103.29 519 MET B C 1
ATOM 6367 O O . MET B 1 452 ? 33.539 106.958 3.971 1.00 106.91 519 MET B O 1
ATOM 6372 N N . LYS B 1 453 ? 32.883 108.863 2.981 1.00 103.59 520 LYS B N 1
ATOM 6373 C CA . LYS B 1 453 ? 34.153 109.535 3.227 1.00 108.26 520 LYS B CA 1
ATOM 6374 C C . LYS B 1 453 ? 34.451 109.586 4.728 1.00 110.33 520 LYS B C 1
ATOM 6375 O O . LYS B 1 453 ? 35.590 109.342 5.158 1.00 109.82 520 LYS B O 1
ATOM 6381 N N . PHE B 1 454 ? 33.417 109.874 5.518 1.00 106.83 521 PHE B N 1
ATOM 6382 C CA . PHE B 1 454 ? 33.549 109.904 6.968 1.00 107.14 521 PHE B CA 1
ATOM 6383 C C . PHE B 1 454 ? 34.044 108.569 7.546 1.00 112.01 521 PHE B C 1
ATOM 6384 O O . PHE B 1 454 ? 34.975 108.558 8.357 1.00 119.47 521 PHE B O 1
ATOM 6392 N N . LEU B 1 455 ? 33.436 107.454 7.141 1.00 108.73 522 LEU B N 1
ATOM 6393 C CA . LEU B 1 455 ? 33.856 106.139 7.646 1.00 111.61 522 LEU B CA 1
ATOM 6394 C C . LEU B 1 455 ? 35.314 105.807 7.297 1.00 117.82 522 LEU B C 1
ATOM 6395 O O . LEU B 1 455 ? 36.003 105.141 8.073 1.00 120.59 522 LEU B O 1
ATOM 6400 N N . ILE B 1 456 ? 35.777 106.265 6.136 1.00 117.56 523 ILE B N 1
ATOM 6401 C CA . ILE B 1 456 ? 37.166 106.058 5.740 1.00 123.26 523 ILE B CA 1
ATOM 6402 C C . ILE B 1 456 ? 38.108 106.824 6.666 1.00 124.66 523 ILE B C 1
ATOM 6403 O O . ILE B 1 456 ? 39.165 106.311 7.015 1.00 131.14 523 ILE B O 1
ATOM 6408 N N . ARG B 1 457 ? 37.725 108.040 7.062 1.00 123.66 524 ARG B N 1
ATOM 6409 C CA . ARG B 1 457 ? 38.506 108.819 8.037 1.00 125.86 524 ARG B CA 1
ATOM 6410 C C . ARG B 1 457 ? 38.634 108.082 9.368 1.00 124.47 524 ARG B C 1
ATOM 6411 O O . ARG B 1 457 ? 39.702 108.054 9.978 1.00 129.89 524 ARG B O 1
ATOM 6419 N N . VAL B 1 458 ? 37.534 107.485 9.805 1.00 118.05 525 VAL B N 1
ATOM 6420 C CA . VAL B 1 458 ? 37.411 106.988 11.170 1.00 116.33 525 VAL B CA 1
ATOM 6421 C C . VAL B 1 458 ? 37.914 105.558 11.352 1.00 119.04 525 VAL B C 1
ATOM 6422 O O . VAL B 1 458 ? 38.483 105.242 12.392 1.00 117.12 525 VAL B O 1
ATOM 6426 N N . GLN B 1 459 ? 37.695 104.686 10.374 1.00 126.05 526 GLN B N 1
ATOM 6427 C CA . GLN B 1 459 ? 38.364 103.383 10.400 1.00 141.52 526 GLN B CA 1
ATOM 6428 C C . GLN B 1 459 ? 39.832 103.628 10.709 1.00 148.42 526 GLN B C 1
ATOM 6429 O O . GLN B 1 459 ? 40.372 103.120 11.695 1.00 152.19 526 GLN B O 1
ATOM 6435 N N . HIS B 1 460 ? 40.458 104.425 9.842 1.00 150.90 527 HIS B N 1
ATOM 6436 C CA . HIS B 1 460 ? 41.853 104.812 9.979 1.00 155.87 527 HIS B CA 1
ATOM 6437 C C . HIS B 1 460 ? 41.958 106.122 10.759 1.00 151.12 527 HIS B C 1
ATOM 6438 O O . HIS B 1 460 ? 41.291 106.306 11.779 1.00 141.95 527 HIS B O 1
ATOM 6445 N N . SER C 1 21 ? -2.248 185.757 69.214 1.00 143.31 88 SER C N 1
ATOM 6446 C CA . SER C 1 21 ? -1.783 186.268 67.880 1.00 150.47 88 SER C CA 1
ATOM 6447 C C . SER C 1 21 ? -2.675 185.766 66.751 1.00 144.24 88 SER C C 1
ATOM 6448 O O . SER C 1 21 ? -3.456 184.834 66.946 1.00 139.13 88 SER C O 1
ATOM 6451 N N . PRO C 1 22 ? -2.559 186.385 65.563 1.00 145.15 89 PRO C N 1
ATOM 6452 C CA . PRO C 1 22 ? -3.304 185.924 64.387 1.00 148.01 89 PRO C CA 1
ATOM 6453 C C . PRO C 1 22 ? -3.033 184.463 63.993 1.00 145.08 89 PRO C C 1
ATOM 6454 O O . PRO C 1 22 ? -3.974 183.673 63.902 1.00 144.36 89 PRO C O 1
ATOM 6458 N N . GLU C 1 23 ? -1.764 184.117 63.766 1.00 143.51 90 GLU C N 1
ATOM 6459 C CA . GLU C 1 23 ? -1.384 182.764 63.322 1.00 137.15 90 GLU C CA 1
ATOM 6460 C C . GLU C 1 23 ? -1.733 181.693 64.346 1.00 127.75 90 GLU C C 1
ATOM 6461 O O . GLU C 1 23 ? -2.018 180.550 63.994 1.00 124.40 90 GLU C O 1
ATOM 6467 N N . GLN C 1 24 ? -1.707 182.072 65.614 1.00 123.64 91 GLN C N 1
ATOM 6468 C CA . GLN C 1 24 ? -1.983 181.143 66.699 1.00 116.23 91 GLN C CA 1
ATOM 6469 C C . GLN C 1 24 ? -3.465 180.786 66.766 1.00 110.80 91 GLN C C 1
ATOM 6470 O O . GLN C 1 24 ? -3.819 179.669 67.123 1.00 105.86 91 GLN C O 1
ATOM 6476 N N . ALA C 1 25 ? -4.321 181.736 66.404 1.00 112.63 92 ALA C N 1
ATOM 6477 C CA . ALA C 1 25 ? -5.764 181.493 66.297 1.00 114.58 92 ALA C CA 1
ATOM 6478 C C . ALA C 1 25 ? -6.071 180.414 65.262 1.00 113.26 92 ALA C C 1
ATOM 6479 O O . ALA C 1 25 ? -6.882 179.517 65.503 1.00 108.61 92 ALA C O 1
ATOM 6481 N N . ASP C 1 26 ? -5.407 180.511 64.112 1.00 116.39 93 ASP C N 1
ATOM 6482 C CA . ASP C 1 26 ? -5.650 179.609 62.983 1.00 115.40 93 ASP C CA 1
ATOM 6483 C C . ASP C 1 26 ? -5.238 178.188 63.347 1.00 113.37 93 ASP C C 1
ATOM 6484 O O . ASP C 1 26 ? -5.990 177.234 63.142 1.00 113.45 93 ASP C O 1
ATOM 6489 N N . LEU C 1 27 ? -4.041 178.060 63.909 1.00 112.19 94 LEU C N 1
ATOM 6490 C CA . LEU C 1 27 ? -3.542 176.770 64.393 1.00 107.61 94 LEU C CA 1
ATOM 6491 C C . LEU C 1 27 ? -4.501 176.155 65.420 1.00 104.87 94 LEU C C 1
ATOM 6492 O O . LEU C 1 27 ? -4.792 174.956 65.362 1.00 101.16 94 LEU C O 1
ATOM 6497 N N . VAL C 1 28 ? -5.007 176.989 66.331 1.00 102.60 95 VAL C N 1
ATOM 6498 C CA . VAL C 1 28 ? -5.967 176.539 67.338 1.00 99.93 95 VAL C CA 1
ATOM 6499 C C . VAL C 1 28 ? -7.286 176.113 66.701 1.00 100.96 95 VAL C C 1
ATOM 6500 O O . VAL C 1 28 ? -7.944 175.199 67.189 1.00 101.46 95 VAL C O 1
ATOM 6504 N N . ALA C 1 29 ? -7.675 176.777 65.616 1.00 104.99 96 ALA C N 1
ATOM 6505 C CA . ALA C 1 29 ? -8.867 176.376 64.871 1.00 107.56 96 ALA C CA 1
ATOM 6506 C C . ALA C 1 29 ? -8.708 174.946 64.366 1.00 112.42 96 ALA C C 1
ATOM 6507 O O . ALA C 1 29 ? -9.556 174.087 64.626 1.00 114.54 96 ALA C O 1
ATOM 6509 N N . LYS C 1 30 ? -7.599 174.696 63.673 1.00 114.46 97 LYS C N 1
ATOM 6510 C CA . LYS C 1 30 ? -7.308 173.373 63.118 1.00 114.50 97 LYS C CA 1
ATOM 6511 C C . LYS C 1 30 ? -7.139 172.327 64.196 1.00 115.57 97 LYS C C 1
ATOM 6512 O O . LYS C 1 30 ? -7.535 171.182 63.997 1.00 117.02 97 LYS C O 1
ATOM 6518 N N . LEU C 1 31 ? -6.555 172.720 65.332 1.00 117.89 98 LEU C N 1
ATOM 6519 C CA . LEU C 1 31 ? -6.281 171.779 66.429 1.00 115.94 98 LEU C CA 1
ATOM 6520 C C . LEU C 1 31 ? -7.550 171.127 66.974 1.00 119.41 98 LEU C C 1
ATOM 6521 O O . LEU C 1 31 ? -7.499 169.987 67.431 1.00 120.54 98 LEU C O 1
ATOM 6526 N N . LYS C 1 32 ? -8.674 171.843 66.916 1.00 127.13 99 LYS C N 1
ATOM 6527 C CA . LYS C 1 32 ? -9.983 171.306 67.321 1.00 130.77 99 LYS C CA 1
ATOM 6528 C C . LYS C 1 32 ? -10.644 170.501 66.203 1.00 127.38 99 LYS C C 1
ATOM 6529 O O . LYS C 1 32 ? -10.942 169.314 66.348 1.00 122.33 99 LYS C O 1
ATOM 6535 N N . ASN C 1 33 ? -10.844 171.169 65.077 1.00 128.18 100 ASN C N 1
ATOM 6536 C CA . ASN C 1 33 ? -11.685 170.657 64.001 1.00 127.91 100 ASN C CA 1
ATOM 6537 C C . ASN C 1 33 ? -10.958 169.756 63.018 1.00 124.97 100 ASN C C 1
ATOM 6538 O O . ASN C 1 33 ? -11.577 169.191 62.121 1.00 126.01 100 ASN C O 1
ATOM 6543 N N . GLY C 1 34 ? -9.650 169.615 63.191 1.00 120.00 101 GLY C N 1
ATOM 6544 C CA . GLY C 1 34 ? -8.809 168.983 62.189 1.00 120.03 101 GLY C CA 1
ATOM 6545 C C . GLY C 1 34 ? -8.991 167.499 61.923 1.00 117.45 101 GLY C C 1
ATOM 6546 O O . GLY C 1 34 ? -9.805 166.814 62.537 1.00 113.31 101 GLY C O 1
ATOM 6547 N N . HIS C 1 35 ? -8.190 167.027 60.978 1.00 118.87 102 HIS C N 1
ATOM 6548 C CA . HIS C 1 35 ? -8.132 165.638 60.576 1.00 122.25 102 HIS C CA 1
ATOM 6549 C C . HIS C 1 35 ? -7.031 165.082 61.470 1.00 123.13 102 HIS C C 1
ATOM 6550 O O . HIS C 1 35 ? -6.034 165.775 61.685 1.00 126.86 102 HIS C O 1
ATOM 6557 N N . LEU C 1 36 ? -7.171 163.866 61.999 1.00 122.52 103 LEU C N 1
ATOM 6558 C CA . LEU C 1 36 ? -6.208 163.374 63.014 1.00 119.40 103 LEU C CA 1
ATOM 6559 C C . LEU C 1 36 ? -4.765 163.796 62.696 1.00 117.93 103 LEU C C 1
ATOM 6560 O O . LEU C 1 36 ? -4.035 164.245 63.590 1.00 109.79 103 LEU C O 1
ATOM 6565 N N . SER C 1 37 ? -4.387 163.665 61.418 1.00 120.04 104 SER C N 1
ATOM 6566 C CA . SER C 1 37 ? -3.060 164.043 60.920 1.00 117.61 104 SER C CA 1
ATOM 6567 C C . SER C 1 37 ? -2.741 165.540 61.052 1.00 113.63 104 SER C C 1
ATOM 6568 O O . SER C 1 37 ? -1.623 165.911 61.401 1.00 111.69 104 SER C O 1
ATOM 6571 N N . GLU C 1 38 ? -3.718 166.394 60.766 1.00 113.53 105 GLU C N 1
ATOM 6572 C CA . GLU C 1 38 ? -3.525 167.847 60.846 1.00 112.15 105 GLU C CA 1
ATOM 6573 C C . GLU C 1 38 ? -3.462 168.293 62.303 1.00 105.20 105 GLU C C 1
ATOM 6574 O O . GLU C 1 38 ? -2.629 169.119 62.681 1.00 101.66 105 GLU C O 1
ATOM 6580 N N . ARG C 1 39 ? -4.339 167.717 63.114 1.00 102.70 106 ARG C N 1
ATOM 6581 C CA . ARG C 1 39 ? -4.364 167.972 64.552 1.00 100.54 106 ARG C CA 1
ATOM 6582 C C . ARG C 1 39 ? -2.985 167.813 65.189 1.00 97.02 106 ARG C C 1
ATOM 6583 O O . ARG C 1 39 ? -2.535 168.692 65.930 1.00 94.95 106 ARG C O 1
ATOM 6591 N N . VAL C 1 40 ? -2.327 166.692 64.889 1.00 94.75 107 VAL C N 1
ATOM 6592 C CA . VAL C 1 40 ? -0.972 166.425 65.376 1.00 93.06 107 VAL C CA 1
ATOM 6593 C C . VAL C 1 40 ? -0.013 167.508 64.908 1.00 92.46 107 VAL C C 1
ATOM 6594 O O . VAL C 1 40 ? 0.766 168.038 65.693 1.00 89.03 107 VAL C O 1
ATOM 6598 N N . LEU C 1 41 ? -0.051 167.809 63.613 1.00 94.95 108 LEU C N 1
ATOM 6599 C CA . LEU C 1 41 ? 0.827 168.815 63.044 1.00 93.55 108 LEU C CA 1
ATOM 6600 C C . LEU C 1 41 ? 0.589 170.131 63.767 1.00 92.81 108 LEU C C 1
ATOM 6601 O O . LEU C 1 41 ? 1.514 170.688 64.359 1.00 90.42 108 LEU C O 1
ATOM 6606 N N . ALA C 1 42 ? -0.667 170.583 63.749 1.00 94.16 109 ALA C N 1
ATOM 6607 C CA . ALA C 1 42 ? -1.128 171.767 64.501 1.00 94.87 109 ALA C CA 1
ATOM 6608 C C . ALA C 1 42 ? -0.687 171.781 65.964 1.00 90.37 109 ALA C C 1
ATOM 6609 O O . ALA C 1 42 ? -0.231 172.806 66.471 1.00 91.12 109 ALA C O 1
ATOM 6611 N N . ALA C 1 43 ? -0.836 170.643 66.632 1.00 87.07 110 ALA C N 1
ATOM 6612 C CA . ALA C 1 43 ? -0.381 170.496 68.008 1.00 86.17 110 ALA C CA 1
ATOM 6613 C C . ALA C 1 43 ? 1.104 170.826 68.167 1.00 85.60 110 ALA C C 1
ATOM 6614 O O . ALA C 1 43 ? 1.489 171.505 69.114 1.00 86.25 110 ALA C O 1
ATOM 6616 N N . ASN C 1 44 ? 1.932 170.348 67.243 1.00 87.08 111 ASN C N 1
ATOM 6617 C CA . ASN C 1 44 ? 3.374 170.605 67.287 1.00 86.63 111 ASN C CA 1
ATOM 6618 C C . ASN C 1 44 ? 3.743 172.046 67.053 1.00 90.99 111 ASN C C 1
ATOM 6619 O O . ASN C 1 44 ? 4.706 172.559 67.636 1.00 91.48 111 ASN C O 1
ATOM 6624 N N . LYS C 1 45 ? 2.995 172.681 66.161 1.00 94.76 112 LYS C N 1
ATOM 6625 C CA . LYS C 1 45 ? 3.240 174.064 65.810 1.00 96.30 112 LYS C CA 1
ATOM 6626 C C . LYS C 1 45 ? 2.947 174.977 66.993 1.00 98.58 112 LYS C C 1
ATOM 6627 O O . LYS C 1 45 ? 3.739 175.876 67.290 1.00 103.29 112 LYS C O 1
ATOM 6633 N N . LEU C 1 46 ? 1.849 174.709 67.697 1.00 95.10 113 LEU C N 1
ATOM 6634 C CA . LEU C 1 46 ? 1.500 175.484 68.892 1.00 95.31 113 LEU C CA 1
ATOM 6635 C C . LEU C 1 46 ? 2.486 175.324 70.069 1.00 91.06 113 LEU C C 1
ATOM 6636 O O . LEU C 1 46 ? 2.677 176.275 70.836 1.00 84.99 113 LEU C O 1
ATOM 6641 N N . ARG C 1 47 ? 3.125 174.158 70.208 1.00 88.43 114 ARG C N 1
ATOM 6642 C CA . ARG C 1 47 ? 4.170 174.009 71.231 1.00 89.12 114 ARG C CA 1
ATOM 6643 C C . ARG C 1 47 ? 5.238 175.054 70.999 1.00 94.10 114 ARG C C 1
ATOM 6644 O O . ARG C 1 47 ? 5.723 175.667 71.945 1.00 97.20 114 ARG C O 1
ATOM 6652 N N . PHE C 1 48 ? 5.601 175.246 69.734 1.00 99.86 115 PHE C N 1
ATOM 6653 C CA . PHE C 1 48 ? 6.575 176.265 69.376 1.00 103.01 115 PHE C CA 1
ATOM 6654 C C . PHE C 1 48 ? 6.014 177.676 69.466 1.00 105.39 115 PHE C C 1
ATOM 6655 O O . PHE C 1 48 ? 6.771 178.630 69.648 1.00 109.16 115 PHE C O 1
ATOM 6663 N N . ALA C 1 49 ? 4.699 177.809 69.324 1.00 105.24 116 ALA C N 1
ATOM 6664 C CA . ALA C 1 49 ? 4.036 179.091 69.540 1.00 106.76 116 ALA C CA 1
ATOM 6665 C C . ALA C 1 49 ? 4.085 179.483 71.020 1.00 108.73 116 ALA C C 1
ATOM 6666 O O . ALA C 1 49 ? 4.457 180.608 71.364 1.00 113.31 116 ALA C O 1
ATOM 6668 N N . VAL C 1 50 ? 3.722 178.547 71.891 1.00 105.33 117 VAL C N 1
ATOM 6669 C CA . VAL C 1 50 ? 3.574 178.843 73.318 1.00 102.88 117 VAL C CA 1
ATOM 6670 C C . VAL C 1 50 ? 4.914 179.191 73.979 1.00 106.39 117 VAL C C 1
ATOM 6671 O O . VAL C 1 50 ? 4.951 180.032 74.874 1.00 108.62 117 VAL C O 1
ATOM 6675 N N . VAL C 1 51 ? 6.006 178.572 73.530 1.00 107.30 118 VAL C N 1
ATOM 6676 C CA . VAL C 1 51 ? 7.336 178.897 74.060 1.00 110.63 118 VAL C CA 1
ATOM 6677 C C . VAL C 1 51 ? 7.712 180.343 73.734 1.00 116.61 118 VAL C C 1
ATOM 6678 O O . VAL C 1 51 ? 8.104 181.100 74.622 1.00 121.10 118 VAL C O 1
ATOM 6682 N N . ASP C 1 52 ? 7.594 180.701 72.453 1.00 120.21 119 ASP C N 1
ATOM 6683 C CA . ASP C 1 52 ? 7.866 182.062 71.957 1.00 120.97 119 ASP C CA 1
ATOM 6684 C C . ASP C 1 52 ? 7.113 183.126 72.742 1.00 122.60 119 ASP C C 1
ATOM 6685 O O . ASP C 1 52 ? 7.657 184.182 73.059 1.00 122.84 119 ASP C O 1
ATOM 6690 N N . PHE C 1 53 ? 5.856 182.830 73.048 1.00 123.91 120 PHE C N 1
ATOM 6691 C CA . PHE C 1 53 ? 4.973 183.764 73.720 1.00 124.01 120 PHE C CA 1
ATOM 6692 C C . PHE C 1 53 ? 4.440 183.146 75.017 1.00 116.74 120 PHE C C 1
ATOM 6693 O O . PHE C 1 53 ? 3.316 182.627 75.058 1.00 107.74 120 PHE C O 1
ATOM 6701 N N . PRO C 1 54 ? 5.253 183.204 76.088 1.00 114.23 121 PRO C N 1
ATOM 6702 C CA . PRO C 1 54 ? 4.823 182.579 77.335 1.00 112.62 121 PRO C CA 1
ATOM 6703 C C . PRO C 1 54 ? 3.523 183.201 77.811 1.00 117.27 121 PRO C C 1
ATOM 6704 O O . PRO C 1 54 ? 2.582 182.488 78.169 1.00 121.52 121 PRO C O 1
ATOM 6708 N N . LEU C 1 55 ? 3.467 184.530 77.737 1.00 119.06 122 LEU C N 1
ATOM 6709 C CA . LEU C 1 55 ? 2.396 185.318 78.337 1.00 115.81 122 LEU C CA 1
ATOM 6710 C C . LEU C 1 55 ? 1.064 185.106 77.631 1.00 110.27 122 LEU C C 1
ATOM 6711 O O . LEU C 1 55 ? 0.014 185.481 78.149 1.00 110.65 122 LEU C O 1
ATOM 6716 N N . ASN C 1 56 ? 1.107 184.510 76.448 1.00 105.40 123 ASN C N 1
ATOM 6717 C CA . ASN C 1 56 ? -0.097 184.274 75.682 1.00 105.16 123 ASN C CA 1
ATOM 6718 C C . ASN C 1 56 ? -1.002 183.241 76.322 1.00 97.93 123 ASN C C 1
ATOM 6719 O O . ASN C 1 56 ? -0.517 182.326 76.964 1.00 93.10 123 ASN C O 1
ATOM 6724 N N . PRO C 1 57 ? -2.328 183.404 76.160 1.00 100.77 124 PRO C N 1
ATOM 6725 C CA . PRO C 1 57 ? -3.277 182.558 76.863 1.00 100.17 124 PRO C CA 1
ATOM 6726 C C . PRO C 1 57 ? -3.287 181.136 76.332 1.00 99.05 124 PRO C C 1
ATOM 6727 O O . PRO C 1 57 ? -3.583 180.894 75.165 1.00 94.98 124 PRO C O 1
ATOM 6731 N N . VAL C 1 58 ? -2.966 180.204 77.218 1.00 102.07 125 VAL C N 1
ATOM 6732 C CA . VAL C 1 58 ? -2.887 178.793 76.868 1.00 100.26 125 VAL C CA 1
ATOM 6733 C C . VAL C 1 58 ? -4.247 178.093 76.981 1.00 96.73 125 VAL C C 1
ATOM 6734 O O . VAL C 1 58 ? -4.415 176.968 76.508 1.00 98.86 125 VAL C O 1
ATOM 6738 N N . HIS C 1 59 ? -5.214 178.769 77.590 1.00 92.99 126 HIS C N 1
ATOM 6739 C CA . HIS C 1 59 ? -6.447 178.125 78.003 1.00 94.96 126 HIS C CA 1
ATOM 6740 C C . HIS C 1 59 ? -7.230 177.506 76.842 1.00 92.94 126 HIS C C 1
ATOM 6741 O O . HIS C 1 59 ? -7.710 176.378 76.931 1.00 87.86 126 HIS C O 1
ATOM 6748 N N . ALA C 1 60 ? -7.355 178.246 75.749 1.00 99.43 127 ALA C N 1
ATOM 6749 C CA . ALA C 1 60 ? -8.100 177.767 74.587 1.00 100.20 127 ALA C CA 1
ATOM 6750 C C . ALA C 1 60 ? -7.373 176.586 73.970 1.00 100.66 127 ALA C C 1
ATOM 6751 O O . ALA C 1 60 ? -7.980 175.552 73.672 1.00 100.05 127 ALA C O 1
ATOM 6753 N N . ILE C 1 61 ? -6.062 176.745 73.816 1.00 102.40 128 ILE C N 1
ATOM 6754 C CA . ILE C 1 61 ? -5.207 175.686 73.290 1.00 105.26 128 ILE C CA 1
ATOM 6755 C C . ILE C 1 61 ? -5.392 174.398 74.092 1.00 106.67 128 ILE C C 1
ATOM 6756 O O . ILE C 1 61 ? -5.546 173.319 73.507 1.00 105.07 128 ILE C O 1
ATOM 6761 N N . TRP C 1 62 ? -5.359 174.520 75.422 1.00 103.67 129 TRP C N 1
ATOM 6762 C CA . TRP C 1 62 ? -5.524 173.372 76.308 1.00 101.39 129 TRP C CA 1
ATOM 6763 C C . TRP C 1 62 ? -6.734 172.532 75.931 1.00 103.46 129 TRP C C 1
ATOM 6764 O O . TRP C 1 62 ? -6.660 171.299 75.829 1.00 95.32 129 TRP C O 1
ATOM 6775 N N . HIS C 1 63 ? -7.857 173.217 75.749 1.00 107.98 130 HIS C N 1
ATOM 6776 C CA . HIS C 1 63 ? -9.135 172.548 75.612 1.00 110.94 130 HIS C CA 1
ATOM 6777 C C . HIS C 1 63 ? -9.196 171.813 74.288 1.00 106.11 130 HIS C C 1
ATOM 6778 O O . HIS C 1 63 ? -9.785 170.744 74.181 1.00 106.70 130 HIS C O 1
ATOM 6785 N N . ALA C 1 64 ? -8.561 172.386 73.282 1.00 102.84 131 ALA C N 1
ATOM 6786 C CA . ALA C 1 64 ? -8.562 171.794 71.960 1.00 105.59 131 ALA C CA 1
ATOM 6787 C C . ALA C 1 64 ? -7.767 170.483 71.931 1.00 102.77 131 ALA C C 1
ATOM 6788 O O . ALA C 1 64 ? -8.132 169.532 71.236 1.00 103.24 131 ALA C O 1
ATOM 6790 N N . ALA C 1 65 ? -6.684 170.440 72.697 1.00 102.86 132 ALA C N 1
ATOM 6791 C CA . ALA C 1 65 ? -5.768 169.298 72.691 1.00 100.06 132 ALA C CA 1
ATOM 6792 C C . ALA C 1 65 ? -6.137 168.177 73.661 1.00 97.77 132 ALA C C 1
ATOM 6793 O O . ALA C 1 65 ? -5.901 167.005 73.346 1.00 96.91 132 ALA C O 1
ATOM 6795 N N . LYS C 1 66 ? -6.690 168.513 74.829 1.00 92.96 133 LYS C N 1
ATOM 6796 C CA . LYS C 1 66 ? -6.827 167.511 75.889 1.00 95.52 133 LYS C CA 1
ATOM 6797 C C . LYS C 1 66 ? -7.222 166.147 75.347 1.00 97.31 133 LYS C C 1
ATOM 6798 O O . LYS C 1 66 ? -6.465 165.193 75.474 1.00 95.35 133 LYS C O 1
ATOM 6804 N N . ASP C 1 67 ? -8.361 166.058 74.683 1.00 101.81 134 ASP C N 1
ATOM 6805 C CA . ASP C 1 67 ? -8.841 164.772 74.152 1.00 107.29 134 ASP C CA 1
ATOM 6806 C C . ASP C 1 67 ? -7.802 163.925 73.382 1.00 104.39 134 ASP C C 1
ATOM 6807 O O . ASP C 1 67 ? -8.012 162.729 73.197 1.00 109.18 134 ASP C O 1
ATOM 6812 N N . MET C 1 68 ? -6.716 164.539 72.909 1.00 100.93 135 MET C N 1
ATOM 6813 C CA . MET C 1 68 ? -5.683 163.811 72.165 1.00 101.75 135 MET C CA 1
ATOM 6814 C C . MET C 1 68 ? -4.843 162.891 73.043 1.00 100.30 135 MET C C 1
ATOM 6815 O O . MET C 1 68 ? -4.383 161.855 72.567 1.00 99.75 135 MET C O 1
ATOM 6820 N N . ILE C 1 69 ? -4.638 163.270 74.309 1.00 99.94 136 ILE C N 1
ATOM 6821 C CA . ILE C 1 69 ? -3.924 162.422 75.286 1.00 90.97 136 ILE C CA 1
ATOM 6822 C C . ILE C 1 69 ? -4.650 161.117 75.547 1.00 90.55 136 ILE C C 1
ATOM 6823 O O . ILE C 1 69 ? -4.029 160.123 75.879 1.00 90.47 136 ILE C O 1
ATOM 6828 N N . HIS C 1 70 ? -5.969 161.129 75.418 1.00 93.70 137 HIS C N 1
ATOM 6829 C CA . HIS C 1 70 ? -6.766 159.951 75.698 1.00 98.01 137 HIS C CA 1
ATOM 6830 C C . HIS C 1 70 ? -6.084 158.691 75.136 1.00 96.62 137 HIS C C 1
ATOM 6831 O O . HIS C 1 70 ? -5.751 158.645 73.962 1.00 96.30 137 HIS C O 1
ATOM 6838 N N . PRO C 1 71 ? -5.850 157.678 75.987 1.00 98.16 138 PRO C N 1
ATOM 6839 C CA . PRO C 1 71 ? -5.149 156.426 75.649 1.00 100.63 138 PRO C CA 1
ATOM 6840 C C . PRO C 1 71 ? -5.516 155.765 74.323 1.00 107.28 138 PRO C C 1
ATOM 6841 O O . PRO C 1 71 ? -4.645 155.183 73.672 1.00 110.15 138 PRO C O 1
ATOM 6845 N N . GLU C 1 72 ? -6.793 155.831 73.944 1.00 109.80 139 GLU C N 1
ATOM 6846 C CA . GLU C 1 72 ? -7.262 155.220 72.699 1.00 114.09 139 GLU C CA 1
ATOM 6847 C C . GLU C 1 72 ? -6.383 155.632 71.513 1.00 112.25 139 GLU C C 1
ATOM 6848 O O . GLU C 1 72 ? -6.099 154.825 70.632 1.00 117.62 139 GLU C O 1
ATOM 6854 N N . ASN C 1 73 ? -5.949 156.889 71.508 1.00 106.08 140 ASN C N 1
ATOM 6855 C CA . ASN C 1 73 ? -5.233 157.469 70.376 1.00 103.32 140 ASN C CA 1
ATOM 6856 C C . ASN C 1 73 ? -3.882 156.793 70.138 1.00 99.63 140 ASN C C 1
ATOM 6857 O O . ASN C 1 73 ? -3.364 156.128 71.029 1.00 95.42 140 ASN C O 1
ATOM 6862 N N . PRO C 1 74 ? -3.322 156.940 68.920 1.00 101.23 141 PRO C N 1
ATOM 6863 C CA . PRO C 1 74 ? -1.992 156.393 68.629 1.00 100.54 141 PRO C CA 1
ATOM 6864 C C . PRO C 1 74 ? -0.918 157.194 69.319 1.00 99.27 141 PRO C C 1
ATOM 6865 O O . PRO C 1 74 ? -1.202 158.246 69.890 1.00 101.41 141 PRO C O 1
ATOM 6869 N N . ASP C 1 75 ? 0.314 156.711 69.267 1.00 102.16 142 ASP C N 1
ATOM 6870 C CA . ASP C 1 75 ? 1.358 157.287 70.104 1.00 103.36 142 ASP C CA 1
ATOM 6871 C C . ASP C 1 75 ? 1.708 158.701 69.649 1.00 101.83 142 ASP C C 1
ATOM 6872 O O . ASP C 1 75 ? 1.612 159.640 70.439 1.00 99.66 142 ASP C O 1
ATOM 6877 N N . ASN C 1 76 ? 2.069 158.856 68.372 1.00 102.85 143 ASN C N 1
ATOM 6878 C CA . ASN C 1 76 ? 2.428 160.169 67.800 1.00 100.25 143 ASN C CA 1
ATOM 6879 C C . ASN C 1 76 ? 1.488 161.294 68.223 1.00 97.44 143 ASN C C 1
ATOM 6880 O O . ASN C 1 76 ? 1.926 162.420 68.466 1.00 97.62 143 ASN C O 1
ATOM 6885 N N . ALA C 1 77 ? 0.203 160.963 68.324 1.00 95.37 144 ALA C N 1
ATOM 6886 C CA . ALA C 1 77 ? -0.836 161.907 68.718 1.00 93.29 144 ALA C CA 1
ATOM 6887 C C . ALA C 1 77 ? -0.792 162.241 70.211 1.00 87.59 144 ALA C C 1
ATOM 6888 O O . ALA C 1 77 ? -0.589 163.397 70.600 1.00 82.96 144 ALA C O 1
ATOM 6890 N N . ARG C 1 78 ? -0.981 161.232 71.053 1.00 86.84 145 ARG C N 1
ATOM 6891 C CA . ARG C 1 78 ? -0.868 161.441 72.488 1.00 83.01 145 ARG C CA 1
ATOM 6892 C C . ARG C 1 78 ? 0.443 162.158 72.776 1.00 81.51 145 ARG C C 1
ATOM 6893 O O . ARG C 1 78 ? 0.513 162.980 73.678 1.00 79.69 145 ARG C O 1
ATOM 6901 N N . GLN C 1 79 ? 1.482 161.858 71.999 1.00 84.58 146 GLN C N 1
ATOM 6902 C CA . GLN C 1 79 ? 2.803 162.436 72.250 1.00 87.11 146 GLN C CA 1
ATOM 6903 C C . GLN C 1 79 ? 2.867 163.935 71.977 1.00 85.28 146 GLN C C 1
ATOM 6904 O O . GLN C 1 79 ? 3.323 164.694 72.827 1.00 81.59 146 GLN C O 1
ATOM 6910 N N . ALA C 1 80 ? 2.414 164.359 70.800 1.00 85.12 147 ALA C N 1
ATOM 6911 C CA . ALA C 1 80 ? 2.467 165.772 70.443 1.00 82.29 147 ALA C CA 1
ATOM 6912 C C . ALA C 1 80 ? 1.639 166.614 71.407 1.00 81.67 147 ALA C C 1
ATOM 6913 O O . ALA C 1 80 ? 2.072 167.685 71.822 1.00 80.81 147 ALA C O 1
ATOM 6915 N N . SER C 1 81 ? 0.463 166.116 71.778 1.00 81.50 148 SER C N 1
ATOM 6916 C CA . SER C 1 81 ? -0.375 166.787 72.771 1.00 82.99 148 SER C CA 1
ATOM 6917 C C . SER C 1 81 ? 0.331 166.947 74.118 1.00 82.97 148 SER C C 1
ATOM 6918 O O . SER C 1 81 ? 0.497 168.067 74.602 1.00 87.76 148 SER C O 1
ATOM 6921 N N . TRP C 1 82 ? 0.743 165.833 74.722 1.00 79.44 149 TRP C N 1
ATOM 6922 C CA . TRP C 1 82 ? 1.435 165.869 76.014 1.00 78.40 149 TRP C CA 1
ATOM 6923 C C . TRP C 1 82 ? 2.505 166.957 76.025 1.00 79.27 149 TRP C C 1
ATOM 6924 O O . TRP C 1 82 ? 2.603 167.754 76.948 1.00 80.14 149 TRP C O 1
ATOM 6935 N N . GLU C 1 83 ? 3.308 166.988 74.979 1.00 85.02 150 GLU C N 1
ATOM 6936 C CA . GLU C 1 83 ? 4.416 167.920 74.917 1.00 87.35 150 GLU C CA 1
ATOM 6937 C C . GLU C 1 83 ? 3.909 169.350 74.896 1.00 83.92 150 GLU C C 1
ATOM 6938 O O . GLU C 1 83 ? 4.556 170.240 75.419 1.00 85.73 150 GLU C O 1
ATOM 6944 N N . LEU C 1 84 ? 2.747 169.551 74.292 1.00 82.47 151 LEU C N 1
ATOM 6945 C CA . LEU C 1 84 ? 2.121 170.854 74.234 1.00 82.27 151 LEU C CA 1
ATOM 6946 C C . LEU C 1 84 ? 1.497 171.226 75.571 1.00 85.59 151 LEU C C 1
ATOM 6947 O O . LEU C 1 84 ? 1.742 172.315 76.087 1.00 92.69 151 LEU C O 1
ATOM 6952 N N . LEU C 1 85 ? 0.689 170.328 76.129 1.00 83.14 152 LEU C N 1
ATOM 6953 C CA . LEU C 1 85 ? 0.082 170.559 77.447 1.00 79.86 152 LEU C CA 1
ATOM 6954 C C . LEU C 1 85 ? 1.148 170.822 78.524 1.00 78.32 152 LEU C C 1
ATOM 6955 O O . LEU C 1 85 ? 0.950 171.664 79.391 1.00 80.97 152 LEU C O 1
ATOM 6960 N N . ILE C 1 86 ? 2.280 170.127 78.452 1.00 75.97 153 ILE C N 1
ATOM 6961 C CA . ILE C 1 86 ? 3.418 170.410 79.327 1.00 78.09 153 ILE C CA 1
ATOM 6962 C C . ILE C 1 86 ? 3.891 171.862 79.203 1.00 81.75 153 ILE C C 1
ATOM 6963 O O . ILE C 1 86 ? 4.429 172.425 80.153 1.00 81.21 153 ILE C O 1
ATOM 6968 N N . GLU C 1 87 ? 3.710 172.458 78.028 1.00 86.62 154 GLU C N 1
ATOM 6969 C CA . GLU C 1 87 ? 4.010 173.874 77.829 1.00 90.16 154 GLU C CA 1
ATOM 6970 C C . GLU C 1 87 ? 2.873 174.757 78.314 1.00 91.09 154 GLU C C 1
ATOM 6971 O O . GLU C 1 87 ? 3.113 175.810 78.894 1.00 97.63 154 GLU C O 1
ATOM 6977 N N . CYS C 1 88 ? 1.642 174.335 78.054 1.00 89.11 155 CYS C N 1
ATOM 6978 C CA . CYS C 1 88 ? 0.460 175.072 78.493 1.00 91.51 155 CYS C CA 1
ATOM 6979 C C . CYS C 1 88 ? 0.298 175.171 80.022 1.00 93.73 155 CYS C C 1
ATOM 6980 O O . CYS C 1 88 ? -0.279 176.139 80.507 1.00 96.87 155 CYS C O 1
ATOM 6983 N N . VAL C 1 89 ? 0.769 174.182 80.782 1.00 91.03 156 VAL C N 1
ATOM 6984 C CA . VAL C 1 89 ? 0.745 174.300 82.250 1.00 88.64 156 VAL C CA 1
ATOM 6985 C C . VAL C 1 89 ? 1.841 175.228 82.782 1.00 88.35 156 VAL C C 1
ATOM 6986 O O . VAL C 1 89 ? 1.689 175.769 83.870 1.00 93.81 156 VAL C O 1
ATOM 6990 N N . LYS C 1 90 ? 2.942 175.406 82.049 1.00 82.93 157 LYS C N 1
ATOM 6991 C CA . LYS C 1 90 ? 3.997 176.321 82.495 1.00 82.92 157 LYS C CA 1
ATOM 6992 C C . LYS C 1 90 ? 3.499 177.767 82.576 1.00 87.62 157 LYS C C 1
ATOM 6993 O O . LYS C 1 90 ? 4.046 178.581 83.320 1.00 88.03 157 LYS C O 1
ATOM 6999 N N . TYR C 1 91 ? 2.478 178.071 81.783 1.00 91.06 158 TYR C N 1
ATOM 7000 C CA . TYR C 1 91 ? 1.744 179.344 81.828 1.00 101.77 158 TYR C CA 1
ATOM 7001 C C . TYR C 1 91 ? 1.719 179.975 83.237 1.00 105.80 158 TYR C C 1
ATOM 7002 O O . TYR C 1 91 ? 1.296 179.323 84.193 1.00 107.41 158 TYR C O 1
ATOM 7011 N N . PRO C 1 92 ? 2.163 181.247 83.365 1.00 108.59 159 PRO C N 1
ATOM 7012 C CA . PRO C 1 92 ? 2.467 181.800 84.689 1.00 108.84 159 PRO C CA 1
ATOM 7013 C C . PRO C 1 92 ? 1.239 182.243 85.491 1.00 108.96 159 PRO C C 1
ATOM 7014 O O . PRO C 1 92 ? 1.273 182.231 86.735 1.00 103.93 159 PRO C O 1
ATOM 7018 N N . ASN C 1 93 ? 0.176 182.625 84.784 1.00 104.02 160 ASN C N 1
ATOM 7019 C CA . ASN C 1 93 ? -0.990 183.215 85.405 1.00 102.46 160 ASN C CA 1
ATOM 7020 C C . ASN C 1 93 ? -2.288 182.540 84.953 1.00 101.65 160 ASN C C 1
ATOM 7021 O O . ASN C 1 93 ? -3.086 183.131 84.222 1.00 105.83 160 ASN C O 1
ATOM 7026 N N . SER C 1 94 ? -2.476 181.290 85.382 1.00 102.07 161 SER C N 1
ATOM 7027 C CA . SER C 1 94 ? -3.763 180.593 85.254 1.00 101.78 161 SER C CA 1
ATOM 7028 C C . SER C 1 94 ? -4.572 180.733 86.548 1.00 107.33 161 SER C C 1
ATOM 7029 O O . SER C 1 94 ? -4.026 180.636 87.656 1.00 102.42 161 SER C O 1
ATOM 7032 N N . THR C 1 95 ? -5.876 180.960 86.403 1.00 110.11 162 THR C N 1
ATOM 7033 C CA . THR C 1 95 ? -6.769 181.021 87.552 1.00 104.85 162 THR C CA 1
ATOM 7034 C C . THR C 1 95 ? -6.873 179.610 88.096 1.00 103.65 162 THR C C 1
ATOM 7035 O O . THR C 1 95 ? -6.798 178.644 87.334 1.00 95.45 162 THR C O 1
ATOM 7039 N N . GLU C 1 96 ? -7.051 179.503 89.410 1.00 106.04 163 GLU C N 1
ATOM 7040 C CA . GLU C 1 96 ? -7.019 178.216 90.102 1.00 107.23 163 GLU C CA 1
ATOM 7041 C C . GLU C 1 96 ? -7.975 177.181 89.489 1.00 107.89 163 GLU C C 1
ATOM 7042 O O . GLU C 1 96 ? -7.685 175.984 89.504 1.00 115.83 163 GLU C O 1
ATOM 7048 N N . LEU C 1 97 ? -9.111 177.638 88.966 1.00 105.50 164 LEU C N 1
ATOM 7049 C CA . LEU C 1 97 ? -10.059 176.754 88.277 1.00 107.94 164 LEU C CA 1
ATOM 7050 C C . LEU C 1 97 ? -9.475 176.210 86.973 1.00 109.79 164 LEU C C 1
ATOM 7051 O O . LEU C 1 97 ? -9.674 175.034 86.639 1.00 109.46 164 LEU C O 1
ATOM 7056 N N . GLU C 1 98 ? -8.779 177.074 86.231 1.00 106.31 165 GLU C N 1
ATOM 7057 C CA . GLU C 1 98 ? -8.045 176.641 85.045 1.00 106.85 165 GLU C CA 1
ATOM 7058 C C . GLU C 1 98 ? -7.058 175.530 85.489 1.00 99.44 165 GLU C C 1
ATOM 7059 O O . GLU C 1 98 ? -7.028 174.447 84.897 1.00 90.27 165 GLU C O 1
ATOM 7065 N N . ARG C 1 99 ? -6.325 175.783 86.581 1.00 95.31 166 ARG C N 1
ATOM 7066 C CA . ARG C 1 99 ? -5.408 174.793 87.186 1.00 87.50 166 ARG C CA 1
ATOM 7067 C C . ARG C 1 99 ? -6.106 173.526 87.660 1.00 83.89 166 ARG C C 1
ATOM 7068 O O . ARG C 1 99 ? -5.517 172.461 87.646 1.00 88.31 166 ARG C O 1
ATOM 7076 N N . SER C 1 100 ? -7.363 173.639 88.059 1.00 89.67 167 SER C N 1
ATOM 7077 C CA . SER C 1 100 ? -8.172 172.472 88.429 1.00 93.30 167 SER C CA 1
ATOM 7078 C C . SER C 1 100 ? -8.464 171.568 87.228 1.00 95.49 167 SER C C 1
ATOM 7079 O O . SER C 1 100 ? -8.335 170.347 87.325 1.00 94.28 167 SER C O 1
ATOM 7082 N N . GLU C 1 101 ? -8.874 172.159 86.106 1.00 101.28 168 GLU C N 1
ATOM 7083 C CA . GLU C 1 101 ? -9.173 171.362 84.917 1.00 100.90 168 GLU C CA 1
ATOM 7084 C C . GLU C 1 101 ? -7.908 170.744 84.355 1.00 93.74 168 GLU C C 1
ATOM 7085 O O . GLU C 1 101 ? -7.921 169.584 83.940 1.00 92.06 168 GLU C O 1
ATOM 7091 N N . TYR C 1 102 ? -6.823 171.518 84.322 1.00 88.12 169 TYR C N 1
ATOM 7092 C CA . TYR C 1 102 ? -5.567 170.992 83.819 1.00 85.28 169 TYR C CA 1
ATOM 7093 C C . TYR C 1 102 ? -5.211 169.760 84.662 1.00 86.02 169 TYR C C 1
ATOM 7094 O O . TYR C 1 102 ? -5.064 168.648 84.137 1.00 76.82 169 TYR C O 1
ATOM 7103 N N . PHE C 1 103 ? -5.127 169.966 85.979 1.00 83.71 170 PHE C N 1
ATOM 7104 C CA . PHE C 1 103 ? -4.817 168.902 86.901 1.00 80.71 170 PHE C CA 1
ATOM 7105 C C . PHE C 1 103 ? -5.634 167.676 86.561 1.00 81.95 170 PHE C C 1
ATOM 7106 O O . PHE C 1 103 ? -5.090 166.588 86.447 1.00 83.97 170 PHE C O 1
ATOM 7114 N N . HIS C 1 104 ? -6.936 167.844 86.383 1.00 82.87 171 HIS C N 1
ATOM 7115 C CA . HIS C 1 104 ? -7.797 166.682 86.167 1.00 87.44 171 HIS C CA 1
ATOM 7116 C C . HIS C 1 104 ? -7.579 166.032 84.806 1.00 87.10 171 HIS C C 1
ATOM 7117 O O . HIS C 1 104 ? -7.776 164.828 84.658 1.00 85.16 171 HIS C O 1
ATOM 7124 N N . THR C 1 105 ? -7.167 166.827 83.821 1.00 87.88 172 THR C N 1
ATOM 7125 C CA . THR C 1 105 ? -6.883 166.311 82.477 1.00 89.57 172 THR C CA 1
ATOM 7126 C C . THR C 1 105 ? -5.603 165.461 82.432 1.00 88.08 172 THR C C 1
ATOM 7127 O O . THR C 1 105 ? -5.604 164.366 81.858 1.00 87.20 172 THR C O 1
ATOM 7131 N N . LEU C 1 106 ? -4.522 165.987 83.011 1.00 82.87 173 LEU C N 1
ATOM 7132 C CA . LEU C 1 106 ? -3.230 165.311 83.022 1.00 82.63 173 LEU C CA 1
ATOM 7133 C C . LEU C 1 106 ? -3.155 164.160 84.038 1.00 85.82 173 LEU C C 1
ATOM 7134 O O . LEU C 1 106 ? -2.479 163.166 83.793 1.00 83.39 173 LEU C O 1
ATOM 7139 N N . THR C 1 107 ? -3.830 164.298 85.179 1.00 90.33 174 THR C N 1
ATOM 7140 C CA . THR C 1 107 ? -3.974 163.185 86.121 1.00 93.77 174 THR C CA 1
ATOM 7141 C C . THR C 1 107 ? -5.043 162.182 85.665 1.00 98.89 174 THR C C 1
ATOM 7142 O O . THR C 1 107 ? -5.079 161.053 86.152 1.00 101.25 174 THR C O 1
ATOM 7146 N N . GLY C 1 108 ? -5.911 162.606 84.745 1.00 105.71 175 GLY C N 1
ATOM 7147 C CA . GLY C 1 108 ? -6.994 161.768 84.215 1.00 110.50 175 GLY C CA 1
ATOM 7148 C C . GLY C 1 108 ? -6.495 160.509 83.532 1.00 113.34 175 GLY C C 1
ATOM 7149 O O . GLY C 1 108 ? -5.294 160.360 83.309 1.00 110.13 175 GLY C O 1
ATOM 7150 N N . PRO C 1 109 ? -7.417 159.596 83.179 1.00 117.60 176 PRO C N 1
ATOM 7151 C CA . PRO C 1 109 ? -6.996 158.281 82.685 1.00 117.10 176 PRO C CA 1
ATOM 7152 C C . PRO C 1 109 ? -6.059 158.386 81.489 1.00 109.86 176 PRO C C 1
ATOM 7153 O O . PRO C 1 109 ? -6.464 158.851 80.425 1.00 115.91 176 PRO C O 1
ATOM 7157 N N . ALA C 1 110 ? -4.815 157.958 81.679 1.00 103.78 177 ALA C N 1
ATOM 7158 C CA . ALA C 1 110 ? -3.767 158.137 80.679 1.00 99.84 177 ALA C CA 1
ATOM 7159 C C . ALA C 1 110 ? -3.142 156.808 80.310 1.00 99.77 177 ALA C C 1
ATOM 7160 O O . ALA C 1 110 ? -3.305 155.815 81.011 1.00 101.00 177 ALA C O 1
ATOM 7162 N N . HIS C 1 111 ? -2.419 156.800 79.199 1.00 100.73 178 HIS C N 1
ATOM 7163 C CA . HIS C 1 111 ? -1.765 155.593 78.734 1.00 101.56 178 HIS C CA 1
ATOM 7164 C C . HIS C 1 111 ? -0.598 155.239 79.636 1.00 96.85 178 HIS C C 1
ATOM 7165 O O . HIS C 1 111 ? 0.187 156.101 80.004 1.00 95.57 178 HIS C O 1
ATOM 7172 N N . SER C 1 112 ? -0.490 153.960 79.975 1.00 95.92 179 SER C N 1
ATOM 7173 C CA . SER C 1 112 ? 0.556 153.456 80.864 1.00 93.40 179 SER C CA 1
ATOM 7174 C C . SER C 1 112 ? 1.969 153.909 80.472 1.00 90.27 179 SER C C 1
ATOM 7175 O O . SER C 1 112 ? 2.759 154.340 81.324 1.00 84.96 179 SER C O 1
ATOM 7178 N N . LYS C 1 113 ? 2.273 153.816 79.183 1.00 90.82 180 LYS C N 1
ATOM 7179 C CA . LYS C 1 113 ? 3.524 154.326 78.629 1.00 92.20 180 LYS C CA 1
ATOM 7180 C C . LYS C 1 113 ? 3.691 155.858 78.651 1.00 88.20 180 LYS C C 1
ATOM 7181 O O . LYS C 1 113 ? 4.721 156.355 78.197 1.00 92.31 180 LYS C O 1
ATOM 7187 N N . ASP C 1 114 ? 2.711 156.609 79.149 1.00 85.00 181 ASP C N 1
ATOM 7188 C CA . ASP C 1 114 ? 2.805 158.073 79.152 1.00 83.80 181 ASP C CA 1
ATOM 7189 C C . ASP C 1 114 ? 3.171 158.660 80.505 1.00 83.95 181 ASP C C 1
ATOM 7190 O O . ASP C 1 114 ? 3.172 159.882 80.658 1.00 86.86 181 ASP C O 1
ATOM 7195 N N . PHE C 1 115 ? 3.498 157.817 81.482 1.00 85.06 182 PHE C N 1
ATOM 7196 C CA . PHE C 1 115 ? 3.739 158.307 82.837 1.00 81.58 182 PHE C CA 1
ATOM 7197 C C . PHE C 1 115 ? 4.812 159.397 82.906 1.00 76.28 182 PHE C C 1
ATOM 7198 O O . PHE C 1 115 ? 4.646 160.368 83.642 1.00 80.45 182 PHE C O 1
ATOM 7206 N N . CYS C 1 116 ? 5.895 159.261 82.145 1.00 73.82 183 CYS C N 1
ATOM 7207 C CA . CYS C 1 116 ? 6.925 160.306 82.113 1.00 73.50 183 CYS C CA 1
ATOM 7208 C C . CYS C 1 116 ? 6.340 161.705 81.771 1.00 78.13 183 CYS C C 1
ATOM 7209 O O . CYS C 1 116 ? 6.754 162.709 82.362 1.00 83.24 183 CYS C O 1
ATOM 7212 N N . TYR C 1 117 ? 5.374 161.771 80.849 1.00 75.76 184 TYR C N 1
ATOM 7213 C CA . TYR C 1 117 ? 4.754 163.046 80.476 1.00 73.33 184 TYR C CA 1
ATOM 7214 C C . TYR C 1 117 ? 3.895 163.562 81.609 1.00 72.38 184 TYR C C 1
ATOM 7215 O O . TYR C 1 117 ? 3.986 164.721 81.990 1.00 71.38 184 TYR C O 1
ATOM 7224 N N . GLN C 1 118 ? 3.078 162.690 82.170 1.00 73.78 185 GLN C N 1
ATOM 7225 C CA . GLN C 1 118 ? 2.371 163.011 83.400 1.00 74.56 185 GLN C CA 1
ATOM 7226 C C . GLN C 1 118 ? 3.268 163.629 84.475 1.00 76.79 185 GLN C C 1
ATOM 7227 O O . GLN C 1 118 ? 2.990 164.735 84.948 1.00 82.73 185 GLN C O 1
ATOM 7233 N N . LEU C 1 119 ? 4.331 162.930 84.870 1.00 72.68 186 LEU C N 1
ATOM 7234 C CA . LEU C 1 119 ? 5.226 163.473 85.892 1.00 70.64 186 LEU C CA 1
ATOM 7235 C C . LEU C 1 119 ? 5.652 164.876 85.534 1.00 66.89 186 LEU C C 1
ATOM 7236 O O . LEU C 1 119 ? 5.363 165.809 86.250 1.00 70.30 186 LEU C O 1
ATOM 7241 N N . VAL C 1 120 ? 6.290 165.032 84.390 1.00 65.29 187 VAL C N 1
ATOM 7242 C CA . VAL C 1 120 ? 6.735 166.346 83.958 1.00 66.49 187 VAL C CA 1
ATOM 7243 C C . VAL C 1 120 ? 5.560 167.336 83.930 1.00 67.17 187 VAL C C 1
ATOM 7244 O O . VAL C 1 120 ? 5.701 168.476 84.336 1.00 64.71 187 VAL C O 1
ATOM 7248 N N . ALA C 1 121 ? 4.400 166.893 83.466 1.00 68.06 188 ALA C N 1
ATOM 7249 C CA . ALA C 1 121 ? 3.247 167.777 83.372 1.00 71.33 188 ALA C CA 1
ATOM 7250 C C . ALA C 1 121 ? 2.885 168.264 84.745 1.00 74.22 188 ALA C C 1
ATOM 7251 O O . ALA C 1 121 ? 2.809 169.467 84.979 1.00 74.80 188 ALA C O 1
ATOM 7253 N N . LEU C 1 122 ? 2.685 167.327 85.662 1.00 77.50 189 LEU C N 1
ATOM 7254 C CA . LEU C 1 122 ? 2.315 167.686 87.019 1.00 80.69 189 LEU C CA 1
ATOM 7255 C C . LEU C 1 122 ? 3.447 168.466 87.665 1.00 78.22 189 LEU C C 1
ATOM 7256 O O . LEU C 1 122 ? 3.263 169.584 88.132 1.00 82.94 189 LEU C O 1
ATOM 7261 N N . GLU C 1 123 ? 4.625 167.870 87.665 1.00 76.69 190 GLU C N 1
ATOM 7262 C CA . GLU C 1 123 ? 5.835 168.544 88.089 1.00 76.58 190 GLU C CA 1
ATOM 7263 C C . GLU C 1 123 ? 5.844 169.978 87.592 1.00 77.50 190 GLU C C 1
ATOM 7264 O O . GLU C 1 123 ? 6.290 170.871 88.299 1.00 82.79 190 GLU C O 1
ATOM 7270 N N . GLN C 1 124 ? 5.341 170.206 86.382 1.00 76.39 191 GLN C N 1
ATOM 7271 C CA . GLN C 1 124 ? 5.293 171.562 85.841 1.00 75.95 191 GLN C CA 1
ATOM 7272 C C . GLN C 1 124 ? 4.094 172.358 86.340 1.00 75.56 191 GLN C C 1
ATOM 7273 O O . GLN C 1 124 ? 4.281 173.456 86.826 1.00 76.16 191 GLN C O 1
ATOM 7279 N N . LEU C 1 125 ? 2.885 171.799 86.260 1.00 76.60 192 LEU C N 1
ATOM 7280 C CA . LEU C 1 125 ? 1.657 172.463 86.761 1.00 79.03 192 LEU C CA 1
ATOM 7281 C C . LEU C 1 125 ? 1.774 172.978 88.195 1.00 78.67 192 LEU C C 1
ATOM 7282 O O . LEU C 1 125 ? 1.073 173.900 88.565 1.00 76.58 192 LEU C O 1
ATOM 7287 N N . THR C 1 126 ? 2.644 172.365 88.992 1.00 78.81 193 THR C N 1
ATOM 7288 C CA . THR C 1 126 ? 2.814 172.726 90.389 1.00 79.62 193 THR C CA 1
ATOM 7289 C C . THR C 1 126 ? 4.111 173.467 90.661 1.00 85.55 193 THR C C 1
ATOM 7290 O O . THR C 1 126 ? 4.365 173.844 91.807 1.00 89.70 193 THR C O 1
ATOM 7294 N N . ASN C 1 127 ? 4.930 173.684 89.634 1.00 84.39 194 ASN C N 1
ATOM 7295 C CA . ASN C 1 127 ? 6.291 174.179 89.847 1.00 85.52 194 ASN C CA 1
ATOM 7296 C C . ASN C 1 127 ? 6.912 173.383 90.964 1.00 81.67 194 ASN C C 1
ATOM 7297 O O . ASN C 1 127 ? 6.926 173.813 92.104 1.00 83.69 194 ASN C O 1
ATOM 7302 N N . HIS C 1 128 ? 7.374 172.194 90.615 1.00 78.54 195 HIS C N 1
ATOM 7303 C CA . HIS C 1 128 ? 8.140 171.338 91.497 1.00 73.28 195 HIS C CA 1
ATOM 7304 C C . HIS C 1 128 ? 7.665 171.291 92.940 1.00 74.33 195 HIS C C 1
ATOM 7305 O O . HIS C 1 128 ? 8.454 171.369 93.883 1.00 77.65 195 HIS C O 1
ATOM 7312 N N . GLY C 1 129 ? 6.353 171.136 93.081 1.00 71.84 196 GLY C N 1
ATOM 7313 C CA . GLY C 1 129 ? 5.741 170.827 94.359 1.00 74.23 196 GLY C CA 1
ATOM 7314 C C . GLY C 1 129 ? 5.164 171.988 95.142 1.00 75.51 196 GLY C C 1
ATOM 7315 O O . GLY C 1 129 ? 4.645 171.765 96.238 1.00 82.37 196 GLY C O 1
ATOM 7316 N N . ARG C 1 130 ? 5.223 173.203 94.586 1.00 73.58 197 ARG C N 1
ATOM 7317 C CA . ARG C 1 130 ? 4.887 174.443 95.320 1.00 74.88 197 ARG C CA 1
ATOM 7318 C C . ARG C 1 130 ? 3.435 174.899 95.213 1.00 73.82 197 ARG C C 1
ATOM 7319 O O . ARG C 1 130 ? 2.871 175.414 96.171 1.00 80.34 197 ARG C O 1
ATOM 7327 N N . ASN C 1 131 ? 2.824 174.692 94.065 1.00 74.03 198 ASN C N 1
ATOM 7328 C CA . ASN C 1 131 ? 1.474 175.155 93.850 1.00 79.86 198 ASN C CA 1
ATOM 7329 C C . ASN C 1 131 ? 0.509 174.034 93.476 1.00 79.99 198 ASN C C 1
ATOM 7330 O O . ASN C 1 131 ? 0.527 173.530 92.347 1.00 79.37 198 ASN C O 1
ATOM 7335 N N . ILE C 1 132 ? -0.364 173.677 94.409 1.00 79.40 199 ILE C N 1
ATOM 7336 C CA . ILE C 1 132 ? -1.355 172.628 94.155 1.00 83.76 199 ILE C CA 1
ATOM 7337 C C . ILE C 1 132 ? -2.781 173.197 94.093 1.00 83.31 199 ILE C C 1
ATOM 7338 O O . ILE C 1 132 ? -3.784 172.456 94.080 1.00 77.94 199 ILE C O 1
ATOM 7343 N N . ALA C 1 133 ? -2.853 174.525 94.039 1.00 83.61 200 ALA C N 1
ATOM 7344 C CA . ALA C 1 133 ? -4.112 175.231 94.006 1.00 83.15 200 ALA C CA 1
ATOM 7345 C C . ALA C 1 133 ? -4.964 174.714 92.867 1.00 83.43 200 ALA C C 1
ATOM 7346 O O . ALA C 1 133 ? -4.488 174.559 91.748 1.00 84.26 200 ALA C O 1
ATOM 7348 N N . GLY C 1 134 ? -6.222 174.424 93.165 1.00 87.60 201 GLY C N 1
ATOM 7349 C CA . GLY C 1 134 ? -7.119 173.790 92.207 1.00 86.53 201 GLY C CA 1
ATOM 7350 C C . GLY C 1 134 ? -7.247 172.311 92.499 1.00 88.07 201 GLY C C 1
ATOM 7351 O O . GLY C 1 134 ? -8.226 171.673 92.095 1.00 86.47 201 GLY C O 1
ATOM 7352 N N . PHE C 1 135 ? -6.257 171.760 93.203 1.00 89.43 202 PHE C N 1
ATOM 7353 C CA . PHE C 1 135 ? -6.247 170.338 93.525 1.00 90.22 202 PHE C CA 1
ATOM 7354 C C . PHE C 1 135 ? -5.683 170.074 94.914 1.00 88.01 202 PHE C C 1
ATOM 7355 O O . PHE C 1 135 ? -5.200 168.971 95.206 1.00 80.23 202 PHE C O 1
ATOM 7363 N N . TYR C 1 136 ? -5.805 171.091 95.771 1.00 91.88 203 TYR C N 1
ATOM 7364 C CA . TYR C 1 136 ? -5.291 171.078 97.136 1.00 86.26 203 TYR C CA 1
ATOM 7365 C C . TYR C 1 136 ? -5.433 169.716 97.804 1.00 88.72 203 TYR C C 1
ATOM 7366 O O . TYR C 1 136 ? -4.461 169.148 98.314 1.00 88.77 203 TYR C O 1
ATOM 7375 N N . TYR C 1 137 ? -6.648 169.186 97.765 1.00 93.00 204 TYR C N 1
ATOM 7376 C CA . TYR C 1 137 ? -6.977 167.945 98.450 1.00 95.36 204 TYR C CA 1
ATOM 7377 C C . TYR C 1 137 ? -7.034 166.735 97.522 1.00 89.10 204 TYR C C 1
ATOM 7378 O O . TYR C 1 137 ? -7.490 165.664 97.918 1.00 81.84 204 TYR C O 1
ATOM 7387 N N . GLU C 1 138 ? -6.580 166.914 96.284 1.00 90.70 205 GLU C N 1
ATOM 7388 C CA . GLU C 1 138 ? -6.471 165.811 95.323 1.00 88.28 205 GLU C CA 1
ATOM 7389 C C . GLU C 1 138 ? -5.020 165.405 95.094 1.00 76.29 205 GLU C C 1
ATOM 7390 O O . GLU C 1 138 ? -4.765 164.338 94.535 1.00 71.98 205 GLU C O 1
ATOM 7396 N N . MET C 1 139 ? -4.093 166.240 95.562 1.00 70.03 206 MET C N 1
ATOM 7397 C CA . MET C 1 139 ? -2.685 166.107 95.251 1.00 71.02 206 MET C CA 1
ATOM 7398 C C . MET C 1 139 ? -1.998 164.929 95.932 1.00 73.12 206 MET C C 1
ATOM 7399 O O . MET C 1 139 ? -1.453 164.052 95.241 1.00 72.56 206 MET C O 1
ATOM 7404 N N . PHE C 1 140 ? -2.006 164.926 97.271 1.00 71.53 207 PHE C N 1
ATOM 7405 C CA . PHE C 1 140 ? -1.334 163.886 98.049 1.00 68.86 207 PHE C CA 1
ATOM 7406 C C . PHE C 1 140 ? -1.894 162.511 97.755 1.00 69.53 207 PHE C C 1
ATOM 7407 O O . PHE C 1 140 ? -1.133 161.582 97.501 1.00 70.79 207 PHE C O 1
ATOM 7415 N N . PRO C 1 141 ? -3.227 162.375 97.748 1.00 71.23 208 PRO C N 1
ATOM 7416 C CA . PRO C 1 141 ? -3.777 161.068 97.361 1.00 74.21 208 PRO C CA 1
ATOM 7417 C C . PRO C 1 141 ? -3.215 160.594 96.019 1.00 79.79 208 PRO C C 1
ATOM 7418 O O . PRO C 1 141 ? -2.868 159.426 95.867 1.00 82.14 208 PRO C O 1
ATOM 7422 N N . LEU C 1 142 ? -3.131 161.510 95.058 1.00 79.69 209 LEU C N 1
ATOM 7423 C CA . LEU C 1 142 ? -2.601 161.191 93.740 1.00 75.87 209 LEU C CA 1
ATOM 7424 C C . LEU C 1 142 ? -1.149 160.718 93.788 1.00 71.95 209 LEU C C 1
ATOM 7425 O O . LEU C 1 142 ? -0.781 159.795 93.054 1.00 67.73 209 LEU C O 1
ATOM 7430 N N . LEU C 1 143 ? -0.321 161.373 94.608 1.00 66.58 210 LEU C N 1
ATOM 7431 C CA . LEU C 1 143 ? 1.064 160.912 94.812 1.00 64.81 210 LEU C CA 1
ATOM 7432 C C . LEU C 1 143 ? 1.085 159.513 95.407 1.00 61.60 210 LEU C C 1
ATOM 7433 O O . LEU C 1 143 ? 1.776 158.638 94.920 1.00 63.28 210 LEU C O 1
ATOM 7438 N N . THR C 1 144 ? 0.313 159.279 96.447 1.00 61.85 211 THR C N 1
ATOM 7439 C CA . THR C 1 144 ? 0.246 157.927 96.997 1.00 68.12 211 THR C CA 1
ATOM 7440 C C . THR C 1 144 ? -0.142 156.972 95.878 1.00 71.44 211 THR C C 1
ATOM 7441 O O . THR C 1 144 ? 0.469 155.919 95.701 1.00 79.71 211 THR C O 1
ATOM 7445 N N . LEU C 1 145 ? -1.152 157.375 95.121 1.00 73.78 212 LEU C N 1
ATOM 7446 C CA . LEU C 1 145 ? -1.638 156.622 93.977 1.00 81.44 212 LEU C CA 1
ATOM 7447 C C . LEU C 1 145 ? -0.538 156.341 92.935 1.00 76.83 212 LEU C C 1
ATOM 7448 O O . LEU C 1 145 ? -0.436 155.232 92.415 1.00 78.69 212 LEU C O 1
ATOM 7453 N N . TRP C 1 146 ? 0.282 157.347 92.652 1.00 71.49 213 TRP C N 1
ATOM 7454 C CA . TRP C 1 146 ? 1.342 157.234 91.659 1.00 72.95 213 TRP C CA 1
ATOM 7455 C C . TRP C 1 146 ? 2.566 156.420 92.114 1.00 77.85 213 TRP C C 1
ATOM 7456 O O . TRP C 1 146 ? 3.137 155.681 91.315 1.00 81.05 213 TRP C O 1
ATOM 7467 N N . LEU C 1 147 ? 2.989 156.571 93.370 1.00 77.60 214 LEU C N 1
ATOM 7468 C CA . LEU C 1 147 ? 4.139 155.818 93.888 1.00 75.37 214 LEU C CA 1
ATOM 7469 C C . LEU C 1 147 ? 3.915 154.348 93.723 1.00 71.59 214 LEU C C 1
ATOM 7470 O O . LEU C 1 147 ? 4.731 153.634 93.129 1.00 69.59 214 LEU C O 1
ATOM 7475 N N . ASN C 1 148 ? 2.795 153.897 94.265 1.00 73.64 215 ASN C N 1
ATOM 7476 C CA . ASN C 1 148 ? 2.352 152.524 94.061 1.00 80.17 215 ASN C CA 1
ATOM 7477 C C . ASN C 1 148 ? 2.601 152.080 92.604 1.00 81.11 215 ASN C C 1
ATOM 7478 O O . ASN C 1 148 ? 3.324 151.123 92.346 1.00 74.47 215 ASN C O 1
ATOM 7483 N N . GLN C 1 149 ? 2.036 152.837 91.664 1.00 84.60 216 GLN C N 1
ATOM 7484 C CA . GLN C 1 149 ? 2.182 152.565 90.237 1.00 86.54 216 GLN C CA 1
ATOM 7485 C C . GLN C 1 149 ? 3.612 152.682 89.748 1.00 78.70 216 GLN C C 1
ATOM 7486 O O . GLN C 1 149 ? 4.083 151.849 89.007 1.00 82.64 216 GLN C O 1
ATOM 7492 N N . ALA C 1 150 ? 4.292 153.742 90.132 1.00 73.14 217 ALA C N 1
ATOM 7493 C CA . ALA C 1 150 ? 5.658 153.936 89.697 1.00 75.60 217 ALA C CA 1
ATOM 7494 C C . ALA C 1 150 ? 6.520 152.771 90.151 1.00 77.33 217 ALA C C 1
ATOM 7495 O O . ALA C 1 150 ? 7.239 152.162 89.355 1.00 74.28 217 ALA C O 1
ATOM 7497 N N . TYR C 1 151 ? 6.451 152.482 91.445 1.00 77.41 218 TYR C N 1
ATOM 7498 C CA . TYR C 1 151 ? 7.301 151.454 92.022 1.00 78.91 218 TYR C CA 1
ATOM 7499 C C . TYR C 1 151 ? 6.896 150.079 91.471 1.00 80.38 218 TYR C C 1
ATOM 7500 O O . TYR C 1 151 ? 7.747 149.294 91.046 1.00 79.54 218 TYR C O 1
ATOM 7509 N N . ARG C 1 152 ? 5.593 149.805 91.494 1.00 80.27 219 ARG C N 1
ATOM 7510 C CA . ARG C 1 152 ? 5.032 148.544 91.010 1.00 84.74 219 ARG C CA 1
ATOM 7511 C C . ARG C 1 152 ? 5.485 148.267 89.563 1.00 82.30 219 ARG C C 1
ATOM 7512 O O . ARG C 1 152 ? 5.819 147.140 89.196 1.00 80.83 219 ARG C O 1
ATOM 7520 N N . ALA C 1 153 ? 5.518 149.328 88.768 1.00 77.24 220 ALA C N 1
ATOM 7521 C CA . ALA C 1 153 ? 6.035 149.283 87.417 1.00 79.90 220 ALA C CA 1
ATOM 7522 C C . ALA C 1 153 ? 7.536 149.033 87.397 1.00 79.79 220 ALA C C 1
ATOM 7523 O O . ALA C 1 153 ? 8.043 148.296 86.549 1.00 84.35 220 ALA C O 1
ATOM 7525 N N . ALA C 1 154 ? 8.249 149.659 88.319 1.00 77.43 221 ALA C N 1
ATOM 7526 C CA . ALA C 1 154 ? 9.686 149.494 88.383 1.00 78.29 221 ALA C CA 1
ATOM 7527 C C . ALA C 1 154 ? 10.087 148.048 88.693 1.00 85.50 221 ALA C C 1
ATOM 7528 O O . ALA C 1 154 ? 11.084 147.569 88.156 1.00 85.90 221 ALA C O 1
ATOM 7530 N N . ARG C 1 155 ? 9.291 147.346 89.508 1.00 91.51 222 ARG C N 1
ATOM 7531 C CA . ARG C 1 155 ? 9.613 145.965 89.912 1.00 94.47 222 ARG C CA 1
ATOM 7532 C C . ARG C 1 155 ? 9.102 144.939 88.900 1.00 99.17 222 ARG C C 1
ATOM 7533 O O . ARG C 1 155 ? 9.604 143.814 88.853 1.00 110.35 222 ARG C O 1
ATOM 7541 N N . ASP C 1 156 ? 8.085 145.295 88.120 1.00 94.69 223 ASP C N 1
ATOM 7542 C CA . ASP C 1 156 ? 7.742 144.503 86.928 1.00 93.67 223 ASP C CA 1
ATOM 7543 C C . ASP C 1 156 ? 9.000 144.455 86.049 1.00 91.97 223 ASP C C 1
ATOM 7544 O O . ASP C 1 156 ? 9.524 143.378 85.764 1.00 92.95 223 ASP C O 1
ATOM 7549 N N . ALA C 1 157 ? 9.499 145.645 85.698 1.00 88.26 224 ALA C N 1
ATOM 7550 C CA . ALA C 1 157 ? 10.721 145.846 84.901 1.00 88.28 224 ALA C CA 1
ATOM 7551 C C . ALA C 1 157 ? 11.957 145.134 85.449 1.00 91.48 224 ALA C C 1
ATOM 7552 O O . ALA C 1 157 ? 12.621 144.383 84.726 1.00 92.84 224 ALA C O 1
ATOM 7554 N N . ARG C 1 158 ? 12.268 145.405 86.716 1.00 91.04 225 ARG C N 1
ATOM 7555 C CA . ARG C 1 158 ? 13.361 144.745 87.422 1.00 93.39 225 ARG C CA 1
ATOM 7556 C C . ARG C 1 158 ? 13.233 143.218 87.433 1.00 96.95 225 ARG C C 1
ATOM 7557 O O . ARG C 1 158 ? 14.213 142.509 87.172 1.00 98.41 225 ARG C O 1
ATOM 7565 N N . LYS C 1 159 ? 12.029 142.725 87.739 1.00 98.03 226 LYS C N 1
ATOM 7566 C CA . LYS C 1 159 ? 11.767 141.277 87.844 1.00 102.16 226 LYS C CA 1
ATOM 7567 C C . LYS C 1 159 ? 11.994 140.555 86.513 1.00 107.16 226 LYS C C 1
ATOM 7568 O O . LYS C 1 159 ? 12.388 139.387 86.479 1.00 111.73 226 LYS C O 1
ATOM 7574 N N . LEU C 1 160 ? 11.722 141.264 85.425 1.00 109.67 227 LEU C N 1
ATOM 7575 C CA . LEU C 1 160 ? 11.993 140.775 84.086 1.00 114.52 227 LEU C CA 1
ATOM 7576 C C . LEU C 1 160 ? 13.495 140.727 83.813 1.00 114.41 227 LEU C C 1
ATOM 7577 O O . LEU C 1 160 ? 13.987 139.751 83.249 1.00 121.52 227 LEU C O 1
ATOM 7582 N N . ALA C 1 161 ? 14.221 141.773 84.211 1.00 108.52 228 ALA C N 1
ATOM 7583 C CA . ALA C 1 161 ? 15.670 141.834 83.991 1.00 108.13 228 ALA C CA 1
ATOM 7584 C C . ALA C 1 161 ? 16.433 140.992 85.022 1.00 106.73 228 ALA C C 1
ATOM 7585 O O . ALA C 1 161 ? 16.610 139.787 84.833 1.00 105.77 228 ALA C O 1
ATOM 7587 N N . PRO C 1 176 ? 21.490 148.621 83.703 1.00 112.11 243 PRO C N 1
ATOM 7588 C CA . PRO C 1 176 ? 20.739 149.281 84.764 1.00 108.93 243 PRO C CA 1
ATOM 7589 C C . PRO C 1 176 ? 20.219 150.662 84.350 1.00 109.55 243 PRO C C 1
ATOM 7590 O O . PRO C 1 176 ? 20.303 151.014 83.173 1.00 117.78 243 PRO C O 1
ATOM 7594 N N . ALA C 1 177 ? 19.685 151.421 85.311 1.00 108.50 244 ALA C N 1
ATOM 7595 C CA . ALA C 1 177 ? 19.131 152.772 85.074 1.00 102.07 244 ALA C CA 1
ATOM 7596 C C . ALA C 1 177 ? 17.946 152.764 84.082 1.00 100.78 244 ALA C C 1
ATOM 7597 O O . ALA C 1 177 ? 17.939 153.500 83.077 1.00 94.46 244 ALA C O 1
ATOM 7599 N N . SER C 1 178 ? 16.940 151.941 84.400 1.00 97.15 245 SER C N 1
ATOM 7600 C CA . SER C 1 178 ? 15.770 151.724 83.534 1.00 96.04 245 SER C CA 1
ATOM 7601 C C . SER C 1 178 ? 14.818 152.925 83.522 1.00 97.51 245 SER C C 1
ATOM 7602 O O . SER C 1 178 ? 14.792 153.726 84.471 1.00 97.37 245 SER C O 1
ATOM 7605 N N . PRO C 1 179 ? 14.024 153.061 82.445 1.00 95.84 246 PRO C N 1
ATOM 7606 C CA . PRO C 1 179 ? 13.182 154.240 82.421 1.00 89.65 246 PRO C CA 1
ATOM 7607 C C . PRO C 1 179 ? 12.195 154.195 83.582 1.00 88.64 246 PRO C C 1
ATOM 7608 O O . PRO C 1 179 ? 11.879 155.247 84.162 1.00 88.69 246 PRO C O 1
ATOM 7612 N N . GLU C 1 180 ? 11.741 152.992 83.943 1.00 85.70 247 GLU C N 1
ATOM 7613 C CA . GLU C 1 180 ? 10.908 152.830 85.134 1.00 87.37 247 GLU C CA 1
ATOM 7614 C C . GLU C 1 180 ? 11.653 153.337 86.380 1.00 87.56 247 GLU C C 1
ATOM 7615 O O . GLU C 1 180 ? 11.113 154.145 87.133 1.00 88.55 247 GLU C O 1
ATOM 7621 N N . ASP C 1 181 ? 12.899 152.883 86.558 1.00 88.36 248 ASP C N 1
ATOM 7622 C CA . ASP C 1 181 ? 13.773 153.326 87.662 1.00 85.55 248 ASP C CA 1
ATOM 7623 C C . ASP C 1 181 ? 13.876 154.854 87.703 1.00 86.76 248 ASP C C 1
ATOM 7624 O O . ASP C 1 181 ? 13.880 155.434 88.792 1.00 83.27 248 ASP C O 1
ATOM 7629 N N . LYS C 1 182 ? 13.984 155.503 86.539 1.00 85.43 249 LYS C N 1
ATOM 7630 C CA . LYS C 1 182 ? 14.124 156.962 86.525 1.00 87.40 249 LYS C CA 1
ATOM 7631 C C . LYS C 1 182 ? 12.796 157.691 86.798 1.00 82.26 249 LYS C C 1
ATOM 7632 O O . LYS C 1 182 ? 12.765 158.693 87.521 1.00 75.15 249 LYS C O 1
ATOM 7638 N N . ASN C 1 183 ? 11.705 157.200 86.229 1.00 79.98 250 ASN C N 1
ATOM 7639 C CA . ASN C 1 183 ? 10.393 157.718 86.597 1.00 75.66 250 ASN C CA 1
ATOM 7640 C C . ASN C 1 183 ? 10.277 157.761 88.105 1.00 77.04 250 ASN C C 1
ATOM 7641 O O . ASN C 1 183 ? 9.999 158.813 88.676 1.00 81.00 250 ASN C O 1
ATOM 7646 N N . LEU C 1 184 ? 10.513 156.604 88.734 1.00 79.15 251 LEU C N 1
ATOM 7647 C CA . LEU C 1 184 ? 10.412 156.436 90.183 1.00 78.03 251 LEU C CA 1
ATOM 7648 C C . LEU C 1 184 ? 11.275 157.447 90.958 1.00 74.66 251 LEU C C 1
ATOM 7649 O O . LEU C 1 184 ? 10.780 158.128 91.849 1.00 67.35 251 LEU C O 1
ATOM 7654 N N . SER C 1 185 ? 12.554 157.567 90.606 1.00 76.09 252 SER C N 1
ATOM 7655 C CA . SER C 1 185 ? 13.438 158.522 91.282 1.00 72.94 252 SER C CA 1
ATOM 7656 C C . SER C 1 185 ? 12.914 159.927 91.186 1.00 70.83 252 SER C C 1
ATOM 7657 O O . SER C 1 185 ? 13.042 160.688 92.126 1.00 69.42 252 SER C O 1
ATOM 7660 N N . GLN C 1 186 ? 12.341 160.261 90.032 1.00 75.08 253 GLN C N 1
ATOM 7661 C CA . GLN C 1 186 ? 11.783 161.590 89.785 1.00 72.51 253 GLN C CA 1
ATOM 7662 C C . GLN C 1 186 ? 10.558 161.815 90.670 1.00 68.04 253 GLN C C 1
ATOM 7663 O O . GLN C 1 186 ? 10.463 162.814 91.366 1.00 66.69 253 GLN C O 1
ATOM 7669 N N . LEU C 1 187 ? 9.641 160.855 90.651 1.00 67.31 254 LEU C N 1
ATOM 7670 C CA . LEU C 1 187 ? 8.456 160.893 91.492 1.00 66.08 254 LEU C CA 1
ATOM 7671 C C . LEU C 1 187 ? 8.842 161.099 92.956 1.00 65.48 254 LEU C C 1
ATOM 7672 O O . LEU C 1 187 ? 8.312 161.981 93.627 1.00 67.25 254 LEU C O 1
ATOM 7677 N N . PHE C 1 188 ? 9.777 160.288 93.442 1.00 64.57 255 PHE C N 1
ATOM 7678 C CA . PHE C 1 188 ? 10.243 160.411 94.809 1.00 65.00 255 PHE C CA 1
ATOM 7679 C C . PHE C 1 188 ? 10.620 161.846 95.113 1.00 65.74 255 PHE C C 1
ATOM 7680 O O . PHE C 1 188 ? 10.233 162.378 96.151 1.00 64.18 255 PHE C O 1
ATOM 7688 N N . ALA C 1 189 ? 11.373 162.467 94.212 1.00 65.82 256 ALA C N 1
ATOM 7689 C CA . ALA C 1 189 ? 11.835 163.831 94.441 1.00 70.46 256 ALA C CA 1
ATOM 7690 C C . ALA C 1 189 ? 10.651 164.793 94.519 1.00 70.62 256 ALA C C 1
ATOM 7691 O O . ALA C 1 189 ? 10.653 165.712 95.333 1.00 77.11 256 ALA C O 1
ATOM 7693 N N . LEU C 1 190 ? 9.630 164.564 93.700 1.00 66.81 257 LEU C N 1
ATOM 7694 C CA . LEU C 1 190 ? 8.446 165.399 93.731 1.00 64.97 257 LEU C CA 1
ATOM 7695 C C . LEU C 1 190 ? 7.704 165.242 95.047 1.00 68.86 257 LEU C C 1
ATOM 7696 O O . LEU C 1 190 ? 7.144 166.206 95.550 1.00 78.67 257 LEU C O 1
ATOM 7701 N N . VAL C 1 191 ? 7.699 164.035 95.610 1.00 64.32 258 VAL C N 1
ATOM 7702 C CA . VAL C 1 191 ? 6.959 163.786 96.845 1.00 62.32 258 VAL C CA 1
ATOM 7703 C C . VAL C 1 191 ? 7.603 164.525 98.019 1.00 63.79 258 VAL C C 1
ATOM 7704 O O . VAL C 1 191 ? 6.920 165.216 98.781 1.00 63.13 258 VAL C O 1
ATOM 7708 N N . LYS C 1 192 ? 8.915 164.363 98.166 1.00 65.85 259 LYS C N 1
ATOM 7709 C CA . LYS C 1 192 ? 9.694 165.165 99.115 1.00 71.33 259 LYS C CA 1
ATOM 7710 C C . LYS C 1 192 ? 9.272 166.613 99.016 1.00 68.28 259 LYS C C 1
ATOM 7711 O O . LYS C 1 192 ? 8.999 167.264 100.016 1.00 70.33 259 LYS C O 1
ATOM 7717 N N . ASP C 1 193 ? 9.233 167.106 97.786 1.00 68.15 260 ASP C N 1
ATOM 7718 C CA . ASP C 1 193 ? 8.969 168.512 97.548 1.00 71.41 260 ASP C CA 1
ATOM 7719 C C . ASP C 1 193 ? 7.558 168.917 97.932 1.00 66.72 260 ASP C C 1
ATOM 7720 O O . ASP C 1 193 ? 7.392 169.902 98.638 1.00 70.69 260 ASP C O 1
ATOM 7725 N N . VAL C 1 194 ? 6.556 168.155 97.512 1.00 60.30 261 VAL C N 1
ATOM 7726 C CA . VAL C 1 194 ? 5.187 168.500 97.825 1.00 62.01 261 VAL C CA 1
ATOM 7727 C C . VAL C 1 194 ? 5.008 168.482 99.347 1.00 66.42 261 VAL C C 1
ATOM 7728 O O . VAL C 1 194 ? 4.394 169.384 99.924 1.00 66.45 261 VAL C O 1
ATOM 7732 N N . ILE C 1 195 ? 5.567 167.463 99.992 1.00 70.01 262 ILE C N 1
ATOM 7733 C CA . ILE C 1 195 ? 5.573 167.387 101.445 1.00 68.66 262 ILE C CA 1
ATOM 7734 C C . ILE C 1 195 ? 6.176 168.657 102.033 1.00 73.62 262 ILE C C 1
ATOM 7735 O O . ILE C 1 195 ? 5.581 169.273 102.915 1.00 76.01 262 ILE C O 1
ATOM 7740 N N . LYS C 1 196 ? 7.357 169.042 101.566 1.00 71.98 263 LYS C N 1
ATOM 7741 C CA . LYS C 1 196 ? 8.011 170.228 102.114 1.00 80.93 263 LYS C CA 1
ATOM 7742 C C . LYS C 1 196 ? 7.179 171.528 101.970 1.00 81.83 263 LYS C C 1
ATOM 7743 O O . LYS C 1 196 ? 7.035 172.275 102.928 1.00 87.63 263 LYS C O 1
ATOM 7749 N N . PHE C 1 197 ? 6.628 171.775 100.785 1.00 80.68 264 PHE C N 1
ATOM 7750 C CA . PHE C 1 197 ? 5.987 173.060 100.471 1.00 85.31 264 PHE C CA 1
ATOM 7751 C C . PHE C 1 197 ? 4.475 173.051 100.639 1.00 80.01 264 PHE C C 1
ATOM 7752 O O . PHE C 1 197 ? 3.807 174.046 100.353 1.00 75.62 264 PHE C O 1
ATOM 7760 N N . ASN C 1 198 ? 3.905 171.930 101.029 1.00 73.40 265 ASN C N 1
ATOM 7761 C CA . ASN C 1 198 ? 2.470 171.850 101.013 1.00 73.48 265 ASN C CA 1
ATOM 7762 C C . ASN C 1 198 ? 1.974 170.791 101.941 1.00 71.96 265 ASN C C 1
ATOM 7763 O O . ASN C 1 198 ? 0.973 170.139 101.643 1.00 70.64 265 ASN C O 1
ATOM 7768 N N . PHE C 1 199 ? 2.642 170.630 103.082 1.00 77.43 266 PHE C N 1
ATOM 7769 C CA . PHE C 1 199 ? 2.251 169.570 103.996 1.00 81.29 266 PHE C CA 1
ATOM 7770 C C . PHE C 1 199 ? 0.901 169.903 104.550 1.00 81.21 266 PHE C C 1
ATOM 7771 O O . PHE C 1 199 ? 0.079 169.024 104.780 1.00 87.18 266 PHE C O 1
ATOM 7779 N N . LYS C 1 200 ? 0.664 171.191 104.722 1.00 81.88 267 LYS C N 1
ATOM 7780 C CA . LYS C 1 200 ? -0.581 171.672 105.300 1.00 84.48 267 LYS C CA 1
ATOM 7781 C C . LYS C 1 200 ? -1.829 171.073 104.672 1.00 83.46 267 LYS C C 1
ATOM 7782 O O . LYS C 1 200 ? -2.853 170.992 105.328 1.00 87.88 267 LYS C O 1
ATOM 7788 N N . PHE C 1 201 ? -1.749 170.620 103.427 1.00 80.81 268 PHE C N 1
ATOM 7789 C CA . PHE C 1 201 ? -2.927 170.080 102.744 1.00 82.63 268 PHE C CA 1
ATOM 7790 C C . PHE C 1 201 ? -2.912 168.569 102.790 1.00 77.72 268 PHE C C 1
ATOM 7791 O O . PHE C 1 201 ? -3.766 167.898 102.211 1.00 76.22 268 PHE C O 1
ATOM 7799 N N . ALA C 1 202 ? -1.938 168.048 103.526 1.00 76.76 269 ALA C N 1
ATOM 7800 C CA . ALA C 1 202 ? -1.826 166.638 103.788 1.00 76.12 269 ALA C CA 1
ATOM 7801 C C . ALA C 1 202 ? -2.605 166.375 105.052 1.00 76.40 269 ALA C C 1
ATOM 7802 O O . ALA C 1 202 ? -2.184 166.746 106.151 1.00 69.15 269 ALA C O 1
ATOM 7804 N N . THR C 1 203 ? -3.751 165.733 104.895 1.00 77.59 270 THR C N 1
ATOM 7805 C CA . THR C 1 203 ? -4.573 165.446 106.037 1.00 82.10 270 THR C CA 1
ATOM 7806 C C . THR C 1 203 ? -3.816 164.450 106.919 1.00 81.35 270 THR C C 1
ATOM 7807 O O . THR C 1 203 ? -2.809 163.857 106.502 1.00 78.27 270 THR C O 1
ATOM 7811 N N . ASP C 1 204 ? -4.276 164.294 108.153 1.00 85.12 271 ASP C N 1
ATOM 7812 C CA . ASP C 1 204 ? -3.784 163.206 108.976 1.00 83.67 271 ASP C CA 1
ATOM 7813 C C . ASP C 1 204 ? -4.038 161.930 108.192 1.00 80.72 271 ASP C C 1
ATOM 7814 O O . ASP C 1 204 ? -3.128 161.163 107.933 1.00 77.78 271 ASP C O 1
ATOM 7819 N N . ASP C 1 205 ? -5.279 161.767 107.760 1.00 83.99 272 ASP C N 1
ATOM 7820 C CA . ASP C 1 205 ? -5.729 160.528 107.175 1.00 85.87 272 ASP C CA 1
ATOM 7821 C C . ASP C 1 205 ? -4.995 160.136 105.899 1.00 83.56 272 ASP C C 1
ATOM 7822 O O . ASP C 1 205 ? -4.810 158.951 105.629 1.00 84.26 272 ASP C O 1
ATOM 7827 N N . VAL C 1 206 ? -4.563 161.121 105.123 1.00 79.13 273 VAL C N 1
ATOM 7828 C CA . VAL C 1 206 ? -3.883 160.838 103.856 1.00 79.40 273 VAL C CA 1
ATOM 7829 C C . VAL C 1 206 ? -2.426 160.458 104.087 1.00 77.48 273 VAL C C 1
ATOM 7830 O O . VAL C 1 206 ? -1.905 159.515 103.478 1.00 81.27 273 VAL C O 1
ATOM 7834 N N . ILE C 1 207 ? -1.766 161.196 104.964 1.00 78.75 274 ILE C N 1
ATOM 7835 C CA . ILE C 1 207 ? -0.384 160.881 105.342 1.00 77.49 274 ILE C CA 1
ATOM 7836 C C . ILE C 1 207 ? -0.248 159.452 105.849 1.00 69.19 274 ILE C C 1
ATOM 7837 O O . ILE C 1 207 ? 0.715 158.762 105.525 1.00 62.76 274 ILE C O 1
ATOM 7842 N N . ALA C 1 208 ? -1.217 159.009 106.635 1.00 68.54 275 ALA C N 1
ATOM 7843 C CA . ALA C 1 208 ? -1.253 157.616 107.066 1.00 73.13 275 ALA C CA 1
ATOM 7844 C C . ALA C 1 208 ? -1.115 156.706 105.841 1.00 72.23 275 ALA C C 1
ATOM 7845 O O . ALA C 1 208 ? -0.284 155.788 105.823 1.00 72.24 275 ALA C O 1
ATOM 7847 N N . GLY C 1 209 ? -1.910 157.006 104.816 1.00 70.89 276 GLY C N 1
ATOM 7848 C CA . GLY C 1 209 ? -1.897 156.274 103.561 1.00 71.02 276 GLY C CA 1
ATOM 7849 C C . GLY C 1 209 ? -0.577 156.342 102.826 1.00 70.55 276 GLY C C 1
ATOM 7850 O O . GLY C 1 209 ? -0.116 155.329 102.304 1.00 73.84 276 GLY C O 1
ATOM 7851 N N . LEU C 1 210 ? 0.030 157.530 102.776 1.00 69.12 277 LEU C N 1
ATOM 7852 C CA . LEU C 1 210 ? 1.359 157.693 102.166 1.00 66.89 277 LEU C CA 1
ATOM 7853 C C . LEU C 1 210 ? 2.471 156.953 102.921 1.00 69.95 277 LEU C C 1
ATOM 7854 O O . LEU C 1 210 ? 3.335 156.312 102.295 1.00 73.57 277 LEU C O 1
ATOM 7859 N N . ILE C 1 211 ? 2.472 157.058 104.251 1.00 65.94 278 ILE C N 1
ATOM 7860 C CA . ILE C 1 211 ? 3.432 156.314 105.067 1.00 67.00 278 ILE C CA 1
ATOM 7861 C C . ILE C 1 211 ? 3.312 154.807 104.804 1.00 68.85 278 ILE C C 1
ATOM 7862 O O . ILE C 1 211 ? 4.318 154.155 104.570 1.00 69.07 278 ILE C O 1
ATOM 7867 N N . ASP C 1 212 ? 2.093 154.257 104.817 1.00 69.58 279 ASP C N 1
ATOM 7868 C CA . ASP C 1 212 ? 1.894 152.852 104.436 1.00 71.72 279 ASP C CA 1
ATOM 7869 C C . ASP C 1 212 ? 2.589 152.536 103.115 1.00 71.66 279 ASP C C 1
ATOM 7870 O O . ASP C 1 212 ? 3.192 151.471 102.958 1.00 70.35 279 ASP C O 1
ATOM 7875 N N . MET C 1 213 ? 2.468 153.462 102.165 1.00 70.77 280 MET C N 1
ATOM 7876 C CA . MET C 1 213 ? 2.946 153.240 100.819 1.00 75.96 280 MET C CA 1
ATOM 7877 C C . MET C 1 213 ? 4.452 153.181 100.796 1.00 79.47 280 MET C C 1
ATOM 7878 O O . MET C 1 213 ? 5.023 152.230 100.264 1.00 79.14 280 MET C O 1
ATOM 7883 N N . LEU C 1 214 ? 5.091 154.184 101.398 1.00 80.84 281 LEU C N 1
ATOM 7884 C CA . LEU C 1 214 ? 6.563 154.22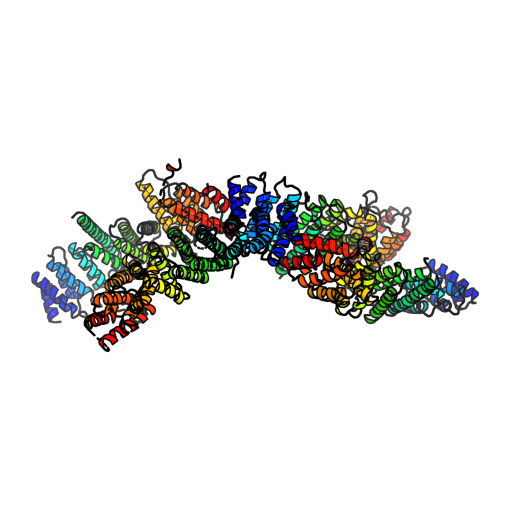3 101.496 1.00 77.41 281 LEU C CA 1
ATOM 7885 C C . LEU C 1 214 ? 7.172 152.997 102.171 1.00 78.96 281 LEU C C 1
ATOM 7886 O O . LEU C 1 214 ? 8.234 152.509 101.741 1.00 76.68 281 LEU C O 1
ATOM 7891 N N . LEU C 1 215 ? 6.520 152.515 103.232 1.00 79.15 282 LEU C N 1
ATOM 7892 C CA . LEU C 1 215 ? 7.093 151.435 104.039 1.00 85.62 282 LEU C CA 1
ATOM 7893 C C . LEU C 1 215 ? 6.925 150.114 103.305 1.00 84.41 282 LEU C C 1
ATOM 7894 O O . LEU C 1 215 ? 7.866 149.316 103.236 1.00 77.21 282 LEU C O 1
ATOM 7899 N N . LYS C 1 216 ? 5.738 149.908 102.734 1.00 84.39 283 LYS C N 1
ATOM 7900 C CA . LYS C 1 216 ? 5.498 148.777 101.839 1.00 87.28 283 LYS C CA 1
ATOM 7901 C C . LYS C 1 216 ? 6.611 148.685 100.782 1.00 83.08 283 LYS C C 1
ATOM 7902 O O . LYS C 1 216 ? 7.152 147.606 100.526 1.00 84.22 283 LYS C O 1
ATOM 7908 N N . ILE C 1 217 ? 6.953 149.821 100.180 1.00 74.94 284 ILE C N 1
ATOM 7909 C CA . ILE C 1 217 ? 8.014 149.862 99.178 1.00 74.18 284 ILE C CA 1
ATOM 7910 C C . ILE C 1 217 ? 9.346 149.543 99.816 1.00 76.22 284 ILE C C 1
ATOM 7911 O O . ILE C 1 217 ? 10.113 148.752 99.271 1.00 79.01 284 ILE C O 1
ATOM 7916 N N . CYS C 1 218 ? 9.617 150.170 100.965 1.00 81.57 285 CYS C N 1
ATOM 7917 C CA . CYS C 1 218 ? 10.846 149.908 101.728 1.00 79.90 285 CYS C CA 1
ATOM 7918 C C . CYS C 1 218 ? 11.046 148.423 101.996 1.00 76.19 285 CYS C C 1
ATOM 7919 O O . CYS C 1 218 ? 12.162 147.912 101.863 1.00 67.66 285 CYS C O 1
ATOM 7922 N N . MET C 1 219 ? 9.949 147.741 102.331 1.00 79.70 286 MET C N 1
ATOM 7923 C CA . MET C 1 219 ? 9.997 146.333 102.720 1.00 87.59 286 MET C CA 1
ATOM 7924 C C . MET C 1 219 ? 9.813 145.357 101.576 1.00 94.54 286 MET C C 1
ATOM 7925 O O . MET C 1 219 ? 9.563 144.172 101.814 1.00 106.65 286 MET C O 1
ATOM 7930 N N . LEU C 1 220 ? 9.945 145.836 100.341 1.00 95.35 287 LEU C N 1
ATOM 7931 C CA . LEU C 1 220 ? 10.178 144.937 99.212 1.00 95.99 287 LEU C CA 1
ATOM 7932 C C . LEU C 1 220 ? 10.727 145.720 98.047 1.00 89.10 287 LEU C C 1
ATOM 7933 O O . LEU C 1 220 ? 9.980 146.237 97.263 1.00 97.90 287 LEU C O 1
ATOM 7938 N N . THR C 1 221 ? 12.039 145.849 97.965 1.00 86.58 288 THR C N 1
ATOM 7939 C CA . THR C 1 221 ? 12.645 146.548 96.848 1.00 87.22 288 THR C CA 1
ATOM 7940 C C . THR C 1 221 ? 14.100 146.202 96.700 1.00 89.94 288 THR C C 1
ATOM 7941 O O . THR C 1 221 ? 14.802 146.022 97.681 1.00 106.76 288 THR C O 1
ATOM 7945 N N . SER C 1 222 ? 14.551 146.197 95.457 1.00 89.69 289 SER C N 1
ATOM 7946 C CA . SER C 1 222 ? 15.803 145.592 95.067 1.00 89.97 289 SER C CA 1
ATOM 7947 C C . SER C 1 222 ? 16.930 146.609 94.908 1.00 90.59 289 SER C C 1
ATOM 7948 O O . SER C 1 222 ? 18.049 146.233 94.582 1.00 96.92 289 SER C O 1
ATOM 7951 N N . VAL C 1 223 ? 16.660 147.889 95.128 1.00 91.43 290 VAL C N 1
ATOM 7952 C CA . VAL C 1 223 ? 17.650 148.912 94.776 1.00 101.15 290 VAL C CA 1
ATOM 7953 C C . VAL C 1 223 ? 17.954 149.831 95.955 1.00 102.69 290 VAL C C 1
ATOM 7954 O O . VAL C 1 223 ? 17.053 150.428 96.548 1.00 95.17 290 VAL C O 1
ATOM 7958 N N . GLU C 1 224 ? 19.238 149.934 96.283 1.00 106.43 291 GLU C N 1
ATOM 7959 C CA . GLU C 1 224 ? 19.695 150.774 97.378 1.00 102.70 291 GLU C CA 1
ATOM 7960 C C . GLU C 1 224 ? 19.035 152.144 97.297 1.00 99.93 291 GLU C C 1
ATOM 7961 O O . GLU C 1 224 ? 18.454 152.628 98.272 1.00 103.50 291 GLU C O 1
ATOM 7967 N N . ASP C 1 225 ? 19.104 152.751 96.115 1.00 95.79 292 ASP C N 1
ATOM 7968 C CA . ASP C 1 225 ? 18.648 154.128 95.924 1.00 88.70 292 ASP C CA 1
ATOM 7969 C C . ASP C 1 225 ? 17.154 154.337 96.227 1.00 82.26 292 ASP C C 1
ATOM 7970 O O . ASP C 1 225 ? 16.751 155.443 96.585 1.00 73.63 292 ASP C O 1
ATOM 7975 N N . ASP C 1 226 ? 16.350 153.282 96.119 1.00 77.84 293 ASP C N 1
ATOM 7976 C CA . ASP C 1 226 ? 14.957 153.330 96.564 1.00 78.95 293 ASP C CA 1
ATOM 7977 C C . ASP C 1 226 ? 14.782 153.479 98.073 1.00 78.81 293 ASP C C 1
ATOM 7978 O O . ASP C 1 226 ? 13.935 154.260 98.538 1.00 82.17 293 ASP C O 1
ATOM 7983 N N . LEU C 1 227 ? 15.546 152.711 98.841 1.00 79.92 294 LEU C N 1
ATOM 7984 C CA . LEU C 1 227 ? 15.502 152.843 100.292 1.00 74.70 294 LEU C CA 1
ATOM 7985 C C . LEU C 1 227 ? 16.028 154.225 100.661 1.00 65.64 294 LEU C C 1
ATOM 7986 O O . LEU C 1 227 ? 15.438 154.900 101.491 1.00 58.50 294 LEU C O 1
ATOM 7991 N N . ARG C 1 228 ? 17.129 154.633 100.036 1.00 62.39 295 ARG C N 1
ATOM 7992 C CA . ARG C 1 228 ? 17.656 155.954 100.250 1.00 67.32 295 ARG C CA 1
ATOM 7993 C C . ARG C 1 228 ? 16.546 156.963 99.976 1.00 70.40 295 ARG C C 1
ATOM 7994 O O . ARG C 1 228 ? 16.285 157.858 100.780 1.00 75.26 295 ARG C O 1
ATOM 8002 N N . ALA C 1 229 ? 15.874 156.799 98.847 1.00 70.22 296 ALA C N 1
ATOM 8003 C CA . ALA C 1 229 ? 14.790 157.687 98.476 1.00 66.15 296 ALA C CA 1
ATOM 8004 C C . ALA C 1 229 ? 13.731 157.702 99.551 1.00 64.12 296 ALA C C 1
ATOM 8005 O O . ALA C 1 229 ? 13.344 158.758 100.008 1.00 63.62 296 ALA C O 1
ATOM 8007 N N . CYS C 1 230 ? 13.244 156.527 99.944 1.00 65.13 297 CYS C N 1
ATOM 8008 C CA . CYS C 1 230 ? 12.154 156.451 100.919 1.00 64.24 297 CYS C CA 1
ATOM 8009 C C . CYS C 1 230 ? 12.526 156.966 102.286 1.00 69.64 297 CYS C C 1
ATOM 8010 O O . CYS C 1 230 ? 11.641 157.300 103.075 1.00 75.75 297 CYS C O 1
ATOM 8013 N N . ILE C 1 231 ? 13.824 156.981 102.592 1.00 72.69 298 ILE C N 1
ATOM 8014 C CA . ILE C 1 231 ? 14.295 157.481 103.874 1.00 69.16 298 ILE C CA 1
ATOM 8015 C C . ILE C 1 231 ? 14.176 158.973 103.836 1.00 67.65 298 ILE C C 1
ATOM 8016 O O . ILE C 1 231 ? 13.607 159.571 104.726 1.00 70.57 298 ILE C O 1
ATOM 8021 N N . HIS C 1 232 ? 14.707 159.559 102.775 1.00 71.58 299 HIS C N 1
ATOM 8022 C CA . HIS C 1 232 ? 14.606 160.991 102.556 1.00 74.25 299 HIS C CA 1
ATOM 8023 C C . HIS C 1 232 ? 13.162 161.482 102.575 1.00 70.65 299 HIS C C 1
ATOM 8024 O O . HIS C 1 232 ? 12.903 162.581 103.055 1.00 76.06 299 HIS C O 1
ATOM 8031 N N . VAL C 1 233 ? 12.221 160.675 102.102 1.00 64.00 300 VAL C N 1
ATOM 8032 C CA . VAL C 1 233 ? 10.826 161.055 102.221 1.00 63.03 300 VAL C CA 1
ATOM 8033 C C . VAL C 1 233 ? 10.389 160.979 103.677 1.00 62.98 300 VAL C C 1
ATOM 8034 O O . VAL C 1 233 ? 9.720 161.883 104.170 1.00 64.38 300 VAL C O 1
ATOM 8038 N N . ILE C 1 234 ? 10.752 159.926 104.390 1.00 60.83 301 ILE C N 1
ATOM 8039 C CA . ILE C 1 234 ? 10.352 159.883 105.790 1.00 63.30 301 ILE C CA 1
ATOM 8040 C C . ILE C 1 234 ? 10.968 161.051 106.570 1.00 63.61 301 ILE C C 1
ATOM 8041 O O . ILE C 1 234 ? 10.281 161.678 107.374 1.00 62.92 301 ILE C O 1
ATOM 8046 N N . GLU C 1 235 ? 12.227 161.387 106.287 1.00 62.92 302 GLU C N 1
ATOM 8047 C CA . GLU C 1 235 ? 12.854 162.577 106.870 1.00 62.75 302 GLU C CA 1
ATOM 8048 C C . GLU C 1 235 ? 12.042 163.842 106.574 1.00 65.17 302 GLU C C 1
ATOM 8049 O O . GLU C 1 235 ? 11.821 164.684 107.441 1.00 67.16 302 GLU C O 1
ATOM 8055 N N . SER C 1 236 ? 11.610 163.961 105.327 1.00 63.51 303 SER C N 1
ATOM 8056 C CA . SER C 1 236 ? 10.752 165.042 104.892 1.00 62.20 303 SER C CA 1
ATOM 8057 C C . SER C 1 236 ? 9.519 165.130 105.785 1.00 60.47 303 SER C C 1
ATOM 8058 O O . SER C 1 236 ? 9.207 166.189 106.278 1.00 62.17 303 SER C O 1
ATOM 8061 N N . LEU C 1 237 ? 8.835 164.011 106.006 1.00 61.70 304 LEU C N 1
ATOM 8062 C CA . LEU C 1 237 ? 7.675 164.003 106.869 1.00 63.69 304 LEU C CA 1
ATOM 8063 C C . LEU C 1 237 ? 8.035 164.471 108.268 1.00 65.03 304 LEU C C 1
ATOM 8064 O O . LEU C 1 237 ? 7.337 165.282 108.846 1.00 70.49 304 LEU C O 1
ATOM 8069 N N . VAL C 1 238 ? 9.126 163.985 108.827 1.00 67.98 305 VAL C N 1
ATOM 8070 C CA . VAL C 1 238 ? 9.447 164.360 110.217 1.00 74.14 305 VAL C CA 1
ATOM 8071 C C . VAL C 1 238 ? 10.126 165.716 110.343 1.00 71.11 305 VAL C C 1
ATOM 8072 O O . VAL C 1 238 ? 10.396 166.159 111.447 1.00 69.10 305 VAL C O 1
ATOM 8076 N N . THR C 1 239 ? 10.406 166.361 109.216 1.00 73.71 306 THR C N 1
ATOM 8077 C CA . THR C 1 239 ? 11.041 167.673 109.209 1.00 76.33 306 THR C CA 1
ATOM 8078 C C . THR C 1 239 ? 9.992 168.766 109.003 1.00 78.11 306 THR C C 1
ATOM 8079 O O . THR C 1 239 ? 9.957 169.747 109.756 1.00 78.68 306 THR C O 1
ATOM 8083 N N . PHE C 1 240 ? 9.136 168.588 107.998 1.00 75.87 307 PHE C N 1
ATOM 8084 C CA . PHE C 1 240 ? 8.084 169.561 107.665 1.00 73.65 307 PHE C CA 1
ATOM 8085 C C . PHE C 1 240 ? 6.691 169.010 107.915 1.00 73.15 307 PHE C C 1
ATOM 8086 O O . PHE C 1 240 ? 5.692 169.577 107.451 1.00 78.78 307 PHE C O 1
ATOM 8094 N N . GLY C 1 241 ? 6.613 167.894 108.622 1.00 68.60 308 GLY C N 1
ATOM 8095 C CA . GLY C 1 241 ? 5.341 167.251 108.819 1.00 69.27 308 GLY C CA 1
ATOM 8096 C C . GLY C 1 241 ? 5.243 166.572 110.155 1.00 72.41 308 GLY C C 1
ATOM 8097 O O . GLY C 1 241 ? 6.045 166.808 111.070 1.00 75.36 308 GLY C O 1
ATOM 8098 N N . SER C 1 242 ? 4.246 165.710 110.242 1.00 73.68 309 SER C N 1
ATOM 8099 C CA . SER C 1 242 ? 3.943 164.994 111.441 1.00 77.53 309 SER C CA 1
ATOM 8100 C C . SER C 1 242 ? 3.695 163.565 111.004 1.00 73.98 309 SER C C 1
ATOM 8101 O O . SER C 1 242 ? 2.963 163.330 110.025 1.00 75.23 309 SER C O 1
ATOM 8104 N N . ILE C 1 243 ? 4.349 162.627 111.689 1.00 71.25 310 ILE C N 1
ATOM 8105 C CA . ILE C 1 243 ? 3.992 161.224 111.601 1.00 73.22 310 ILE C CA 1
ATOM 8106 C C . ILE C 1 243 ? 2.884 160.988 112.613 1.00 69.98 310 ILE C C 1
ATOM 8107 O O . ILE C 1 243 ? 3.005 161.387 113.772 1.00 66.71 310 ILE C O 1
ATOM 8112 N N . PRO C 1 244 ? 1.794 160.349 112.181 1.00 70.18 311 PRO C N 1
ATOM 8113 C CA . PRO C 1 244 ? 0.743 160.028 113.141 1.00 72.62 311 PRO C CA 1
ATOM 8114 C C . PRO C 1 244 ? 1.224 158.962 114.129 1.00 70.88 311 PRO C C 1
ATOM 8115 O O . PRO C 1 244 ? 1.887 158.024 113.720 1.00 64.57 311 PRO C O 1
ATOM 8119 N N . THR C 1 245 ? 0.867 159.097 115.407 1.00 72.81 312 THR C N 1
ATOM 8120 C CA . THR C 1 245 ? 1.413 158.227 116.454 1.00 73.25 312 THR C CA 1
ATOM 8121 C C . THR C 1 245 ? 1.081 156.773 116.173 1.00 73.75 312 THR C C 1
ATOM 8122 O O . THR C 1 245 ? 1.875 155.873 116.456 1.00 72.50 312 THR C O 1
ATOM 8126 N N . ASN C 1 246 ? -0.082 156.546 115.577 1.00 76.35 313 ASN C N 1
ATOM 8127 C CA . ASN C 1 246 ? -0.520 155.190 115.259 1.00 81.34 313 ASN C CA 1
ATOM 8128 C C . ASN C 1 246 ? 0.219 154.559 114.076 1.00 79.90 313 ASN C C 1
ATOM 8129 O O . ASN C 1 246 ? -0.068 153.436 113.693 1.00 84.76 313 ASN C O 1
ATOM 8134 N N . LYS C 1 247 ? 1.160 155.294 113.500 1.00 79.51 314 LYS C N 1
ATOM 8135 C CA . LYS C 1 247 ? 2.006 154.802 112.412 1.00 77.09 314 LYS C CA 1
ATOM 8136 C C . LYS C 1 247 ? 3.484 154.734 112.806 1.00 73.39 314 LYS C C 1
ATOM 8137 O O . LYS C 1 247 ? 4.309 154.148 112.078 1.00 70.56 314 LYS C O 1
ATOM 8143 N N . LEU C 1 248 ? 3.823 155.333 113.949 1.00 73.23 315 LEU C N 1
ATOM 8144 C CA . LEU C 1 248 ? 5.212 155.432 114.378 1.00 70.81 315 LEU C CA 1
ATOM 8145 C C . LEU C 1 248 ? 5.850 154.060 114.503 1.00 69.13 315 LEU C C 1
ATOM 8146 O O . LEU C 1 248 ? 7.005 153.876 114.105 1.00 67.28 315 LEU C O 1
ATOM 8151 N N . LYS C 1 249 ? 5.113 153.099 115.052 1.00 68.49 316 LYS C N 1
ATOM 8152 C CA . LYS C 1 249 ? 5.676 151.765 115.211 1.00 72.77 316 LYS C CA 1
ATOM 8153 C C . LYS C 1 249 ? 6.303 151.322 113.898 1.00 70.44 316 LYS C C 1
ATOM 8154 O O . LYS C 1 249 ? 7.457 150.900 113.853 1.00 67.03 316 LYS C O 1
ATOM 8160 N N . TYR C 1 250 ? 5.539 151.465 112.824 1.00 73.30 317 TYR C N 1
ATOM 8161 C CA . TYR C 1 250 ? 5.943 150.935 111.540 1.00 75.62 317 TYR C CA 1
ATOM 8162 C C . TYR C 1 250 ? 7.173 151.668 110.976 1.00 69.15 317 TYR C C 1
ATOM 8163 O O . TYR C 1 250 ? 8.128 151.032 110.559 1.00 62.76 317 TYR C O 1
ATOM 8172 N N . CYS C 1 251 ? 7.201 152.992 111.004 1.00 69.35 318 CYS C N 1
ATOM 8173 C CA . CYS C 1 251 ? 8.400 153.702 110.510 1.00 69.67 318 CYS C CA 1
ATOM 8174 C C . CYS C 1 251 ? 9.700 153.273 111.238 1.00 70.95 318 CYS C C 1
ATOM 8175 O O . CYS C 1 251 ? 10.771 153.164 110.621 1.00 70.01 318 CYS C O 1
ATOM 8178 N N . ILE C 1 252 ? 9.582 153.023 112.543 1.00 68.03 319 ILE C N 1
ATOM 8179 C CA . ILE C 1 252 ? 10.701 152.585 113.380 1.00 67.42 319 ILE C CA 1
ATOM 8180 C C . ILE C 1 252 ? 11.284 151.254 112.890 1.00 68.97 319 ILE C C 1
ATOM 8181 O O . ILE C 1 252 ? 12.465 151.187 112.508 1.00 68.33 319 ILE C O 1
ATOM 8186 N N . GLN C 1 253 ? 10.455 150.210 112.889 1.00 69.28 320 GLN C N 1
ATOM 8187 C CA . GLN C 1 253 ? 10.821 148.904 112.319 1.00 69.73 320 GLN C CA 1
ATOM 8188 C C . GLN C 1 253 ? 11.664 149.000 111.060 1.00 70.06 320 GLN C C 1
ATOM 8189 O O . GLN C 1 253 ? 12.787 148.502 110.995 1.00 73.85 320 GLN C O 1
ATOM 8195 N N . VAL C 1 254 ? 11.084 149.633 110.051 1.00 65.75 321 VAL C N 1
ATOM 8196 C CA . VAL C 1 254 ? 11.629 149.601 108.712 1.00 66.50 321 VAL C CA 1
ATOM 8197 C C . VAL C 1 254 ? 12.970 150.273 108.703 1.00 65.90 321 VAL C C 1
ATOM 8198 O O . VAL C 1 254 ? 13.917 149.788 108.077 1.00 67.32 321 VAL C O 1
ATOM 8202 N N . LEU C 1 255 ? 13.032 151.406 109.393 1.00 68.09 322 LEU C N 1
ATOM 8203 C CA . LEU C 1 255 ? 14.267 152.169 109.491 1.00 71.42 322 LEU C CA 1
ATOM 8204 C C . LEU C 1 255 ? 15.319 151.419 110.309 1.00 69.38 322 LEU C C 1
ATOM 8205 O O . LEU C 1 255 ? 16.517 151.527 110.033 1.00 66.49 322 LEU C O 1
ATOM 8210 N N . SER C 1 256 ? 14.869 150.677 111.314 1.00 65.10 323 SER C N 1
ATOM 8211 C CA . SER C 1 256 ? 15.778 149.872 112.119 1.00 72.65 323 SER C CA 1
ATOM 8212 C C . SER C 1 256 ? 16.416 148.779 111.264 1.00 77.35 323 SER C C 1
ATOM 8213 O O . SER C 1 256 ? 17.639 148.593 111.291 1.00 77.12 323 SER C O 1
ATOM 8216 N N . SER C 1 257 ? 15.582 148.074 110.499 1.00 78.14 324 SER C N 1
ATOM 8217 C CA . SER C 1 257 ? 16.053 147.039 109.583 1.00 79.46 324 SER C CA 1
ATOM 8218 C C . SER C 1 257 ? 17.111 147.599 108.651 1.00 72.99 324 SER C C 1
ATOM 8219 O O . SER C 1 257 ? 18.132 146.986 108.423 1.00 77.25 324 SER C O 1
ATOM 8222 N N . ILE C 1 258 ? 16.861 148.783 108.130 1.00 69.13 325 ILE C N 1
ATOM 8223 C CA . ILE C 1 258 ? 17.760 149.378 107.171 1.00 67.03 325 ILE C CA 1
ATOM 8224 C C . ILE C 1 258 ? 19.078 149.723 107.844 1.00 68.75 325 ILE C C 1
ATOM 8225 O O . ILE C 1 258 ? 20.151 149.355 107.369 1.00 68.26 325 ILE C O 1
ATOM 8230 N N . HIS C 1 259 ? 18.975 150.434 108.963 1.00 73.09 326 HIS C N 1
ATOM 8231 C CA . HIS C 1 259 ? 20.124 150.833 109.791 1.00 72.52 326 HIS C CA 1
ATOM 8232 C C . HIS C 1 259 ? 21.067 149.663 110.094 1.00 71.06 326 HIS C C 1
ATOM 8233 O O . HIS C 1 259 ? 22.301 149.794 110.004 1.00 67.22 326 HIS C O 1
ATOM 8240 N N . CYS C 1 260 ? 20.465 148.533 110.458 1.00 67.12 327 CYS C N 1
ATOM 8241 C CA . CYS C 1 260 ? 21.193 147.302 110.692 1.00 72.81 327 CYS C CA 1
ATOM 8242 C C . CYS C 1 260 ? 21.517 146.567 109.375 1.00 74.83 327 CYS C C 1
ATOM 8243 O O . CYS C 1 260 ? 22.635 146.656 108.867 1.00 78.87 327 CYS C O 1
ATOM 8246 N N . LEU C 1 261 ? 20.528 145.875 108.816 1.00 71.40 328 LEU C N 1
ATOM 8247 C CA . LEU C 1 261 ? 20.721 145.024 107.634 1.00 73.37 328 LEU C CA 1
ATOM 8248 C C . LEU C 1 261 ? 21.400 145.699 106.428 1.00 73.16 328 LEU C C 1
ATOM 8249 O O . LEU C 1 261 ? 22.059 145.020 105.645 1.00 73.41 328 LEU C O 1
ATOM 8254 N N . VAL C 1 262 ? 21.263 147.016 106.284 1.00 73.28 329 VAL C N 1
ATOM 8255 C CA . VAL C 1 262 ? 21.753 147.721 105.088 1.00 78.29 329 VAL C CA 1
ATOM 8256 C C . VAL C 1 262 ? 22.758 148.796 105.459 1.00 81.21 329 VAL C C 1
ATOM 8257 O O . VAL C 1 262 ? 22.457 149.999 105.416 1.00 88.54 329 VAL C O 1
ATOM 8261 N N . PRO C 1 263 ? 23.972 148.370 105.797 1.00 81.88 330 PRO C N 1
ATOM 8262 C CA . PRO C 1 263 ? 24.987 149.253 106.390 1.00 85.66 330 PRO C CA 1
ATOM 8263 C C . PRO C 1 263 ? 25.437 150.436 105.522 1.00 86.33 330 PRO C C 1
ATOM 8264 O O . PRO C 1 263 ? 25.963 151.417 106.051 1.00 89.12 330 PRO C O 1
ATOM 8268 N N . SER C 1 264 ? 25.258 150.339 104.211 1.00 87.11 331 SER C N 1
ATOM 8269 C CA . SER C 1 264 ? 25.584 151.439 103.306 1.00 90.97 331 SER C CA 1
ATOM 8270 C C . SER C 1 264 ? 24.690 152.644 103.586 1.00 91.88 331 SER C C 1
ATOM 8271 O O . SER C 1 264 ? 25.079 153.790 103.329 1.00 93.38 331 SER C O 1
ATOM 8274 N N . LEU C 1 265 ? 23.495 152.370 104.123 1.00 87.19 332 LEU C N 1
ATOM 8275 C CA . LEU C 1 265 ? 22.525 153.406 104.468 1.00 81.85 332 LEU C CA 1
ATOM 8276 C C . LEU C 1 265 ? 22.440 153.680 105.964 1.00 77.62 332 LEU C C 1
ATOM 8277 O O . LEU C 1 265 ? 21.478 154.285 106.442 1.00 70.08 332 LEU C O 1
ATOM 8282 N N . GLN C 1 266 ? 23.440 153.251 106.713 1.00 81.56 333 GLN C N 1
ATOM 8283 C CA . GLN C 1 266 ? 23.352 153.351 108.154 1.00 79.67 333 GLN C CA 1
ATOM 8284 C C . GLN C 1 266 ? 23.363 154.811 108.560 1.00 73.51 333 GLN C C 1
ATOM 8285 O O . GLN C 1 266 ? 22.469 155.235 109.282 1.00 73.08 333 GLN C O 1
ATOM 8291 N N . LYS C 1 267 ? 24.331 155.588 108.068 1.00 71.17 334 LYS C N 1
ATOM 8292 C CA . LYS C 1 267 ? 24.410 157.014 108.430 1.00 74.71 334 LYS C CA 1
ATOM 8293 C C . LYS C 1 267 ? 23.117 157.789 108.130 1.00 71.90 334 LYS C C 1
ATOM 8294 O O . LYS C 1 267 ? 22.700 158.629 108.906 1.00 73.38 334 LYS C O 1
ATOM 8300 N N . GLU C 1 268 ? 22.483 157.484 107.011 1.00 77.27 335 GLU C N 1
ATOM 8301 C CA . GLU C 1 268 ? 21.299 158.217 106.569 1.00 77.46 335 GLU C CA 1
ATOM 8302 C C . GLU C 1 268 ? 20.040 157.738 107.283 1.00 71.38 335 GLU C C 1
ATOM 8303 O O . GLU C 1 268 ? 19.127 158.526 107.523 1.00 70.09 335 GLU C O 1
ATOM 8309 N N . ALA C 1 269 ? 19.980 156.448 107.600 1.00 66.96 336 ALA C N 1
ATOM 8310 C CA . ALA C 1 269 ? 18.851 155.911 108.345 1.00 65.04 336 ALA C CA 1
ATOM 8311 C C . ALA C 1 269 ? 18.920 156.458 109.750 1.00 67.05 336 ALA C C 1
ATOM 8312 O O . ALA C 1 269 ? 17.905 156.849 110.316 1.00 71.82 336 ALA C O 1
ATOM 8314 N N . TRP C 1 270 ? 20.120 156.487 110.317 1.00 66.06 337 TRP C N 1
ATOM 8315 C CA . TRP C 1 270 ? 20.263 156.982 111.667 1.00 67.79 337 TRP C CA 1
ATOM 8316 C C . TRP C 1 270 ? 19.808 158.425 111.705 1.00 67.29 337 TRP C C 1
ATOM 8317 O O . TRP C 1 270 ? 19.030 158.812 112.572 1.00 73.11 337 TRP C O 1
ATOM 8328 N N . HIS C 1 271 ? 20.286 159.221 110.761 1.00 66.94 338 HIS C N 1
ATOM 8329 C CA . HIS C 1 271 ? 19.940 160.630 110.746 1.00 68.85 338 HIS C CA 1
ATOM 8330 C C . HIS C 1 271 ? 18.443 160.807 110.913 1.00 67.36 338 HIS C C 1
ATOM 8331 O O . HIS C 1 271 ? 17.991 161.663 111.682 1.00 67.45 338 HIS C O 1
ATOM 8338 N N . THR C 1 272 ? 17.677 159.968 110.221 1.00 64.75 339 THR C N 1
ATOM 8339 C CA . THR C 1 272 ? 16.224 160.065 110.268 1.00 63.46 339 THR C CA 1
ATOM 8340 C C . THR C 1 272 ? 15.731 159.619 111.640 1.00 60.16 339 THR C C 1
ATOM 8341 O O . THR C 1 272 ? 14.924 160.299 112.268 1.00 63.26 339 THR C O 1
ATOM 8345 N N . ILE C 1 273 ? 16.271 158.518 112.130 1.00 58.75 340 ILE C N 1
ATOM 8346 C CA . ILE C 1 273 ? 15.879 157.985 113.432 1.00 61.11 340 ILE C CA 1
ATOM 8347 C C . ILE C 1 273 ? 16.198 158.958 114.577 1.00 62.10 340 ILE C C 1
ATOM 8348 O O . ILE C 1 273 ? 15.468 159.019 115.565 1.00 59.50 340 ILE C O 1
ATOM 8353 N N . SER C 1 274 ? 17.279 159.713 114.446 1.00 65.81 341 SER C N 1
ATOM 8354 C CA . SER C 1 274 ? 17.586 160.721 115.440 1.00 74.58 341 SER C CA 1
ATOM 8355 C C . SER C 1 274 ? 16.551 161.866 115.399 1.00 74.47 341 SER C C 1
ATOM 8356 O O . SER C 1 274 ? 16.190 162.407 116.438 1.00 76.08 341 SER C O 1
ATOM 8359 N N . ILE C 1 275 ? 16.053 162.233 114.222 1.00 70.34 342 ILE C N 1
ATOM 8360 C CA . ILE C 1 275 ? 15.034 163.277 114.177 1.00 69.82 342 ILE C CA 1
ATOM 8361 C C . ILE C 1 275 ? 13.811 162.812 114.948 1.00 67.93 342 ILE C C 1
ATOM 8362 O O . ILE C 1 275 ? 13.251 163.561 115.744 1.00 70.10 342 ILE C O 1
ATOM 8367 N N . ILE C 1 276 ? 13.395 161.575 114.718 1.00 63.64 343 ILE C N 1
ATOM 8368 C CA . ILE C 1 276 ? 12.241 161.058 115.426 1.00 63.03 343 ILE C CA 1
ATOM 8369 C C . ILE C 1 276 ? 12.518 160.923 116.928 1.00 66.93 343 ILE C C 1
ATOM 8370 O O . ILE C 1 276 ? 11.680 161.262 117.776 1.00 68.14 343 ILE C O 1
ATOM 8375 N N . CYS C 1 277 ? 13.711 160.461 117.257 1.00 67.84 344 CYS C N 1
ATOM 8376 C CA . CYS C 1 277 ? 14.064 160.267 118.647 1.00 69.41 344 CYS C CA 1
ATOM 8377 C C . CYS C 1 277 ? 13.965 161.561 119.444 1.00 72.29 344 CYS C C 1
ATOM 8378 O O . CYS C 1 277 ? 13.529 161.553 120.595 1.00 73.73 344 CYS C O 1
ATOM 8381 N N . ARG C 1 278 ? 14.358 162.668 118.823 1.00 73.70 345 ARG C N 1
ATOM 8382 C CA . ARG C 1 278 ? 14.411 163.961 119.500 1.00 76.98 345 ARG C CA 1
ATOM 8383 C C . ARG C 1 278 ? 13.063 164.683 119.446 1.00 77.48 345 ARG C C 1
ATOM 8384 O O . ARG C 1 278 ? 12.802 165.575 120.242 1.00 85.41 345 ARG C O 1
ATOM 8392 N N . SER C 1 279 ? 12.199 164.277 118.523 1.00 75.14 346 SER C N 1
ATOM 8393 C CA . SER C 1 279 ? 10.858 164.820 118.443 1.00 70.42 346 SER C CA 1
ATOM 8394 C C . SER C 1 279 ? 9.975 164.344 119.595 1.00 69.82 346 SER C C 1
ATOM 8395 O O . SER C 1 279 ? 10.392 163.576 120.458 1.00 62.58 346 SER C O 1
ATOM 8398 N N . HIS C 1 280 ? 8.741 164.838 119.595 1.00 73.98 347 HIS C N 1
ATOM 8399 C CA . HIS C 1 280 ? 7.658 164.318 120.447 1.00 73.08 347 HIS C CA 1
ATOM 8400 C C . HIS C 1 280 ? 7.525 162.789 120.446 1.00 70.76 347 HIS C C 1
ATOM 8401 O O . HIS C 1 280 ? 6.891 162.215 121.333 1.00 73.36 347 HIS C O 1
ATOM 8408 N N . HIS C 1 281 ? 8.102 162.141 119.446 1.00 65.59 348 HIS C N 1
ATOM 8409 C CA . HIS C 1 281 ? 8.050 160.704 119.362 1.00 70.01 348 HIS C CA 1
ATOM 8410 C C . HIS C 1 281 ? 9.084 159.976 120.232 1.00 66.50 348 HIS C C 1
ATOM 8411 O O . HIS C 1 281 ? 8.958 158.777 120.444 1.00 66.23 348 HIS C O 1
ATOM 8418 N N . GLY C 1 282 ? 10.094 160.687 120.723 1.00 66.40 349 GLY C N 1
ATOM 8419 C CA . GLY C 1 282 ? 11.171 160.087 121.527 1.00 63.11 349 GLY C CA 1
ATOM 8420 C C . GLY C 1 282 ? 10.739 158.995 122.486 1.00 65.44 349 GLY C C 1
ATOM 8421 O O . GLY C 1 282 ? 11.266 157.893 122.452 1.00 67.67 349 GLY C O 1
ATOM 8422 N N . GLN C 1 283 ? 9.767 159.291 123.336 1.00 71.31 350 GLN C N 1
ATOM 8423 C CA . GLN C 1 283 ? 9.337 158.351 124.377 1.00 73.53 350 GLN C CA 1
ATOM 8424 C C . GLN C 1 283 ? 8.729 157.090 123.804 1.00 74.37 350 GLN C C 1
ATOM 8425 O O . GLN C 1 283 ? 9.077 155.989 124.225 1.00 78.42 350 GLN C O 1
ATOM 8431 N N . SER C 1 284 ? 7.817 157.260 122.852 1.00 74.97 351 SER C N 1
ATOM 8432 C CA . SER C 1 284 ? 7.197 156.138 122.155 1.00 70.69 351 SER C CA 1
ATOM 8433 C C . SER C 1 284 ? 8.207 155.340 121.345 1.00 68.19 351 SER C C 1
ATOM 8434 O O . SER C 1 284 ? 8.030 154.152 121.155 1.00 70.47 351 SER C O 1
ATOM 8437 N N . THR C 1 285 ? 9.259 155.986 120.858 1.00 64.73 352 THR C N 1
ATOM 8438 C CA . THR C 1 285 ? 10.247 155.293 120.051 1.00 65.47 352 THR C CA 1
ATOM 8439 C C . THR C 1 285 ? 11.092 154.377 120.911 1.00 70.84 352 THR C C 1
ATOM 8440 O O . THR C 1 285 ? 11.342 153.223 120.553 1.00 69.84 352 THR C O 1
ATOM 8444 N N . VAL C 1 286 ? 11.530 154.898 122.050 1.00 74.16 353 VAL C N 1
ATOM 8445 C CA . VAL C 1 286 ? 12.243 154.086 123.023 1.00 71.31 353 VAL C CA 1
ATOM 8446 C C . VAL C 1 286 ? 11.335 152.939 123.399 1.00 72.15 353 VAL C C 1
ATOM 8447 O O . VAL C 1 286 ? 11.665 151.787 123.152 1.00 78.84 353 VAL C O 1
ATOM 8451 N N . ARG C 1 287 ? 10.173 153.252 123.951 1.00 72.84 354 ARG C N 1
ATOM 8452 C CA . ARG C 1 287 ? 9.231 152.211 124.332 1.00 75.29 354 ARG C CA 1
ATOM 8453 C C . ARG C 1 287 ? 9.090 151.170 123.218 1.00 79.12 354 ARG C C 1
ATOM 8454 O O . ARG C 1 287 ? 9.086 149.974 123.495 1.00 81.61 354 ARG C O 1
ATOM 8462 N N . ILE C 1 288 ? 9.021 151.627 121.965 1.00 75.41 355 ILE C N 1
ATOM 8463 C CA . ILE C 1 288 ? 8.810 150.742 120.815 1.00 71.25 355 ILE C CA 1
ATOM 8464 C C . ILE C 1 288 ? 9.976 149.789 120.528 1.00 66.66 355 ILE C C 1
ATOM 8465 O O . ILE C 1 288 ? 9.773 148.604 120.308 1.00 62.14 355 ILE C O 1
ATOM 8470 N N . LEU C 1 289 ? 11.183 150.332 120.492 1.00 69.33 356 LEU C N 1
ATOM 8471 C CA . LEU C 1 289 ? 12.391 149.549 120.272 1.00 74.53 356 LEU C CA 1
ATOM 8472 C C . LEU C 1 289 ? 12.509 148.411 121.301 1.00 82.97 356 LEU C C 1
ATOM 8473 O O . LEU C 1 289 ? 12.792 147.256 120.960 1.00 84.66 356 LEU C O 1
ATOM 8478 N N . LEU C 1 290 ? 12.276 148.744 122.563 1.00 88.88 357 LEU C N 1
ATOM 8479 C CA . LEU C 1 290 ? 12.255 147.737 123.624 1.00 95.42 357 LEU C CA 1
ATOM 8480 C C . LEU C 1 290 ? 11.250 146.631 123.315 1.00 97.17 357 LEU C C 1
ATOM 8481 O O . LEU C 1 290 ? 11.573 145.452 123.452 1.00 111.62 357 LEU C O 1
ATOM 8486 N N . ASP C 1 291 ? 10.052 147.007 122.867 1.00 92.38 358 ASP C N 1
ATOM 8487 C CA . ASP C 1 291 ? 8.974 146.037 122.646 1.00 91.39 358 ASP C CA 1
ATOM 8488 C C . ASP C 1 291 ? 9.262 145.046 121.539 1.00 89.11 358 ASP C C 1
ATOM 8489 O O . ASP C 1 291 ? 8.563 144.057 121.429 1.00 89.70 358 ASP C O 1
ATOM 8494 N N . PHE C 1 292 ? 10.286 145.295 120.726 1.00 91.37 359 PHE C N 1
ATOM 8495 C CA . PHE C 1 292 ? 10.780 144.271 119.798 1.00 96.73 359 PHE C CA 1
ATOM 8496 C C . PHE C 1 292 ? 11.542 143.172 120.521 1.00 97.96 359 PHE C C 1
ATOM 8497 O O . PHE C 1 292 ? 11.689 142.067 120.002 1.00 99.06 359 PHE C O 1
ATOM 8505 N N . LEU C 1 293 ? 12.047 143.490 121.705 1.00 99.21 360 LEU C N 1
ATOM 8506 C CA . LEU C 1 293 ? 12.710 142.513 122.549 1.00 98.10 360 LEU C CA 1
ATOM 8507 C C . LEU C 1 293 ? 11.678 141.893 123.484 1.00 102.67 360 LEU C C 1
ATOM 8508 O O . LEU C 1 293 ? 11.500 140.682 123.504 1.00 110.05 360 LEU C O 1
ATOM 8513 N N . ARG C 1 294 ? 10.988 142.743 124.237 1.00 101.38 361 ARG C N 1
ATOM 8514 C CA . ARG C 1 294 ? 10.066 142.299 125.277 1.00 109.18 361 ARG C CA 1
ATOM 8515 C C . ARG C 1 294 ? 8.869 141.506 124.734 1.00 113.85 361 ARG C C 1
ATOM 8516 O O . ARG C 1 294 ? 8.648 140.378 125.160 1.00 122.48 361 ARG C O 1
ATOM 8524 N N . SER C 1 295 ? 8.105 142.084 123.805 1.00 118.82 362 SER C N 1
ATOM 8525 C CA . SER C 1 295 ? 6.895 141.428 123.265 1.00 119.85 362 SER C CA 1
ATOM 8526 C C . SER C 1 295 ? 7.217 140.069 122.641 1.00 123.97 362 SER C C 1
ATOM 8527 O O . SER C 1 295 ? 6.395 139.144 122.691 1.00 121.19 362 SER C O 1
ATOM 8530 N N . TYR C 1 296 ? 8.411 139.984 122.045 1.00 122.47 363 TYR C N 1
ATOM 8531 C CA . TYR C 1 296 ? 8.905 138.813 121.305 1.00 123.53 363 TYR C CA 1
ATOM 8532 C C . TYR C 1 296 ? 7.918 137.642 121.182 1.00 126.57 363 TYR C C 1
ATOM 8533 O O . TYR C 1 296 ? 7.588 136.974 122.160 1.00 134.83 363 TYR C O 1
ATOM 8542 N N . LYS C 1 306 ? 13.686 134.192 112.272 1.00 122.99 373 LYS C N 1
ATOM 8543 C CA . LYS C 1 306 ? 14.176 135.056 111.204 1.00 125.57 373 LYS C CA 1
ATOM 8544 C C . LYS C 1 306 ? 13.502 136.425 111.192 1.00 123.52 373 LYS C C 1
ATOM 8545 O O . LYS C 1 306 ? 14.182 137.442 111.229 1.00 119.67 373 LYS C O 1
ATOM 8551 N N . ASP C 1 307 ? 12.170 136.445 111.131 1.00 129.47 374 ASP C N 1
ATOM 8552 C CA . ASP C 1 307 ? 11.408 137.703 110.982 1.00 134.27 374 ASP C CA 1
ATOM 8553 C C . ASP C 1 307 ? 11.572 138.658 112.174 1.00 132.21 374 ASP C C 1
ATOM 8554 O O . ASP C 1 307 ? 12.066 139.788 112.029 1.00 111.44 374 ASP C O 1
ATOM 8559 N N . THR C 1 308 ? 11.138 138.196 113.345 1.00 136.35 375 THR C N 1
ATOM 8560 C CA . THR C 1 308 ? 11.273 138.962 114.582 1.00 129.78 375 THR C CA 1
ATOM 8561 C C . THR C 1 308 ? 12.742 139.082 114.988 1.00 123.64 375 THR C C 1
ATOM 8562 O O . THR C 1 308 ? 13.112 140.031 115.678 1.00 129.63 375 THR C O 1
ATOM 8566 N N . VAL C 1 309 ? 13.568 138.128 114.550 1.00 117.36 376 VAL C N 1
ATOM 8567 C CA . VAL C 1 309 ? 15.023 138.192 114.750 1.00 113.23 376 VAL C CA 1
ATOM 8568 C C . VAL C 1 309 ? 15.647 139.433 114.105 1.00 110.82 376 VAL C C 1
ATOM 8569 O O . VAL C 1 309 ? 16.518 140.077 114.707 1.00 98.54 376 VAL C O 1
ATOM 8573 N N . ARG C 1 310 ? 15.210 139.756 112.884 1.00 111.22 377 ARG C N 1
ATOM 8574 C CA . ARG C 1 310 ? 15.679 140.967 112.195 1.00 106.15 377 ARG C CA 1
ATOM 8575 C C . ARG C 1 310 ? 15.208 142.250 112.894 1.00 93.31 377 ARG C C 1
ATOM 8576 O O . ARG C 1 310 ? 15.940 143.231 112.908 1.00 87.49 377 ARG C O 1
ATOM 8584 N N . ASP C 1 311 ? 14.003 142.242 113.470 1.00 92.84 378 ASP C N 1
ATOM 8585 C CA . ASP C 1 311 ? 13.520 143.376 114.284 1.00 90.61 378 ASP C CA 1
ATOM 8586 C C . ASP C 1 311 ? 14.344 143.495 115.540 1.00 88.14 378 ASP C C 1
ATOM 8587 O O . ASP C 1 311 ? 14.791 144.584 115.905 1.00 84.78 378 ASP C O 1
ATOM 8592 N N . VAL C 1 312 ? 14.530 142.362 116.204 1.00 88.41 379 VAL C N 1
ATOM 8593 C CA . VAL C 1 312 ? 15.398 142.293 117.358 1.00 87.65 379 VAL C CA 1
ATOM 8594 C C . VAL C 1 312 ? 16.785 142.847 116.999 1.00 85.56 379 VAL C C 1
ATOM 8595 O O . VAL C 1 312 ? 17.319 143.686 117.715 1.00 84.95 379 VAL C O 1
ATOM 8599 N N . ARG C 1 313 ? 17.361 142.404 115.887 1.00 83.58 380 ARG C N 1
ATOM 8600 C CA . ARG C 1 313 ? 18.645 142.957 115.449 1.00 79.38 380 ARG C CA 1
ATOM 8601 C C . ARG C 1 313 ? 18.472 144.447 115.168 1.00 76.21 380 ARG C C 1
ATOM 8602 O O . ARG C 1 313 ? 19.347 145.258 115.486 1.00 75.26 380 ARG C O 1
ATOM 8610 N N . GLY C 1 314 ? 17.337 144.802 114.570 1.00 72.81 381 GLY C N 1
ATOM 8611 C CA . GLY C 1 314 ? 16.975 146.195 114.367 1.00 71.26 381 GLY C CA 1
ATOM 8612 C C . GLY C 1 314 ? 16.985 146.954 115.675 1.00 69.25 381 GLY C C 1
ATOM 8613 O O . GLY C 1 314 ? 17.792 147.859 115.861 1.00 69.67 381 GLY C O 1
ATOM 8614 N N . ALA C 1 315 ? 16.097 146.571 116.586 1.00 69.48 382 ALA C N 1
ATOM 8615 C CA . ALA C 1 315 ? 16.100 147.110 117.951 1.00 75.06 382 ALA C CA 1
ATOM 8616 C C . ALA C 1 315 ? 17.512 147.274 118.536 1.00 74.34 382 ALA C C 1
ATOM 8617 O O . ALA C 1 315 ? 17.906 148.373 118.932 1.00 75.28 382 ALA C O 1
ATOM 8619 N N . LEU C 1 316 ? 18.261 146.178 118.573 1.00 76.89 383 LEU C N 1
ATOM 8620 C CA . LEU C 1 316 ? 19.600 146.162 119.163 1.00 79.17 383 LEU C CA 1
ATOM 8621 C C . LEU C 1 316 ? 20.517 147.221 118.562 1.00 73.16 383 LEU C C 1
ATOM 8622 O O . LEU C 1 316 ? 21.140 148.000 119.274 1.00 74.32 383 LEU C O 1
ATOM 8627 N N . SER C 1 317 ? 20.593 147.221 117.242 1.00 68.96 384 SER C N 1
ATOM 8628 C CA . SER C 1 317 ? 21.486 148.091 116.507 1.00 68.15 384 SER C CA 1
ATOM 8629 C C . SER C 1 317 ? 21.185 149.545 116.786 1.00 74.87 384 SER C C 1
ATOM 8630 O O . SER C 1 317 ? 22.105 150.331 117.039 1.00 79.13 384 SER C O 1
ATOM 8633 N N . VAL C 1 318 ? 19.897 149.903 116.711 1.00 75.95 385 VAL C N 1
ATOM 8634 C CA . VAL C 1 318 ? 19.461 151.286 116.941 1.00 75.14 385 VAL C CA 1
ATOM 8635 C C . VAL C 1 318 ? 19.624 151.606 118.423 1.00 70.52 385 VAL C C 1
ATOM 8636 O O . VAL C 1 318 ? 20.220 152.629 118.773 1.00 68.54 385 VAL C O 1
ATOM 8640 N N . LEU C 1 319 ? 19.096 150.735 119.285 1.00 66.93 386 LEU C N 1
ATOM 8641 C CA . LEU C 1 319 ? 19.297 150.895 120.720 1.00 71.14 386 LEU C CA 1
ATOM 8642 C C . LEU C 1 319 ? 20.759 151.194 121.011 1.00 72.46 386 LEU C C 1
ATOM 8643 O O . LEU C 1 319 ? 21.075 152.131 121.742 1.00 74.30 386 LEU C O 1
ATOM 8648 N N . GLN C 1 320 ? 21.648 150.419 120.413 1.00 69.16 387 GLN C N 1
ATOM 8649 C CA . GLN C 1 320 ? 23.054 150.632 120.622 1.00 74.91 387 GLN C CA 1
ATOM 8650 C C . GLN C 1 320 ? 23.409 152.090 120.395 1.00 76.66 387 GLN C C 1
ATOM 8651 O O . GLN C 1 320 ? 23.890 152.758 121.310 1.00 86.71 387 GLN C O 1
ATOM 8657 N N . LYS C 1 321 ? 23.171 152.574 119.182 1.00 76.47 388 LYS C N 1
ATOM 8658 C CA . LYS C 1 321 ? 23.483 153.960 118.822 1.00 80.18 388 LYS C CA 1
ATOM 8659 C C . LYS C 1 321 ? 22.783 154.972 119.764 1.00 80.97 388 LYS C C 1
ATOM 8660 O O . LYS C 1 321 ? 23.392 155.956 120.202 1.00 79.30 388 LYS C O 1
ATOM 8666 N N . LEU C 1 322 ? 21.511 154.707 120.072 1.00 78.52 389 LEU C N 1
ATOM 8667 C CA . LEU C 1 322 ? 20.696 155.561 120.948 1.00 73.27 389 LEU C CA 1
ATOM 8668 C C . LEU C 1 322 ? 21.283 155.707 122.351 1.00 74.36 389 LEU C C 1
ATOM 8669 O O . LEU C 1 322 ? 21.333 156.806 122.888 1.00 76.43 389 LEU C O 1
ATOM 8674 N N . LEU C 1 323 ? 21.744 154.596 122.925 1.00 76.50 390 LEU C N 1
ATOM 8675 C CA . LEU C 1 323 ? 22.254 154.576 124.298 1.00 75.07 390 LEU C CA 1
ATOM 8676 C C . LEU C 1 323 ? 23.573 155.315 124.433 1.00 77.28 390 LEU C C 1
ATOM 8677 O O . LEU C 1 323 ? 24.082 155.441 125.539 1.00 83.46 390 LEU C O 1
ATOM 8682 N N . ARG C 1 324 ? 24.126 155.812 123.332 1.00 74.11 391 ARG C N 1
ATOM 8683 C CA . ARG C 1 324 ? 25.286 156.688 123.405 1.00 79.57 391 ARG C CA 1
ATOM 8684 C C . ARG C 1 324 ? 24.873 158.124 123.687 1.00 81.27 391 ARG C C 1
ATOM 8685 O O . ARG C 1 324 ? 25.693 158.941 124.112 1.00 84.76 391 ARG C O 1
ATOM 8693 N N . LYS C 1 325 ? 23.602 158.432 123.443 1.00 83.36 392 LYS C N 1
ATOM 8694 C CA . LYS C 1 325 ? 23.131 159.816 123.403 1.00 84.16 392 LYS C CA 1
ATOM 8695 C C . LYS C 1 325 ? 22.604 160.285 124.754 1.00 86.21 392 LYS C C 1
ATOM 8696 O O . LYS C 1 325 ? 21.864 159.573 125.429 1.00 85.33 392 LYS C O 1
ATOM 8702 N N . THR C 1 326 ? 22.995 161.494 125.133 1.00 90.28 393 THR C N 1
ATOM 8703 C CA . THR C 1 326 ? 22.595 162.066 126.398 1.00 95.80 393 THR C CA 1
ATOM 8704 C C . THR C 1 326 ? 21.332 162.903 126.182 1.00 98.90 393 THR C C 1
ATOM 8705 O O . THR C 1 326 ? 21.085 163.373 125.068 1.00 95.04 393 THR C O 1
ATOM 8709 N N . ALA C 1 327 ? 20.530 163.074 127.237 1.00 103.24 394 ALA C N 1
ATOM 8710 C CA . ALA C 1 327 ? 19.346 163.954 127.198 1.00 103.40 394 ALA C CA 1
ATOM 8711 C C . ALA C 1 327 ? 19.744 165.436 127.023 1.00 113.12 394 ALA C C 1
ATOM 8712 O O . ALA C 1 327 ? 18.927 166.280 126.633 1.00 113.76 394 ALA C O 1
ATOM 8714 N N . GLU C 1 328 ? 21.009 165.728 127.324 1.00 118.61 395 GLU C N 1
ATOM 8715 C CA . GLU C 1 328 ? 21.655 167.009 127.033 1.00 120.53 395 GLU C CA 1
ATOM 8716 C C . GLU C 1 328 ? 21.750 167.300 125.524 1.00 118.04 395 GLU C C 1
ATOM 8717 O O . GLU C 1 328 ? 21.620 168.448 125.096 1.00 115.59 395 GLU C O 1
ATOM 8723 N N . LYS C 1 329 ? 21.994 166.254 124.733 1.00 118.33 396 LYS C N 1
ATOM 8724 C CA . LYS C 1 329 ? 21.927 166.324 123.265 1.00 112.76 396 LYS C CA 1
ATOM 8725 C C . LYS C 1 329 ? 20.479 166.211 122.735 1.00 104.10 396 LYS C C 1
ATOM 8726 O O . LYS C 1 329 ? 20.256 166.361 121.532 1.00 102.97 396 LYS C O 1
ATOM 8732 N N . GLY C 1 330 ? 19.519 165.933 123.628 1.00 98.86 397 GLY C N 1
ATOM 8733 C CA . GLY C 1 330 ? 18.073 166.000 123.336 1.00 95.25 397 GLY C CA 1
ATOM 8734 C C . GLY C 1 330 ? 17.375 164.646 123.282 1.00 91.24 397 GLY C C 1
ATOM 8735 O O . GLY C 1 330 ? 16.145 164.565 123.253 1.00 86.29 397 GLY C O 1
ATOM 8736 N N . TYR C 1 331 ? 18.167 163.580 123.278 1.00 89.23 398 TYR C N 1
ATOM 8737 C CA . TYR C 1 331 ? 17.671 162.236 123.017 1.00 83.06 398 TYR C CA 1
ATOM 8738 C C . TYR C 1 331 ? 16.992 161.633 124.238 1.00 79.33 398 TYR C C 1
ATOM 8739 O O . TYR C 1 331 ? 17.428 161.859 125.362 1.00 82.95 398 TYR C O 1
ATOM 8748 N N . PRO C 1 332 ? 15.937 160.832 124.021 1.00 74.11 399 PRO C N 1
ATOM 8749 C CA . PRO C 1 332 ? 15.270 160.197 125.147 1.00 72.94 399 PRO C CA 1
ATOM 8750 C C . PRO C 1 332 ? 16.149 159.096 125.688 1.00 71.67 399 PRO C C 1
ATOM 8751 O O . PRO C 1 332 ? 16.900 158.507 124.932 1.00 75.66 399 PRO C O 1
ATOM 8755 N N . GLN C 1 333 ? 16.054 158.834 126.983 1.00 75.71 400 GLN C N 1
ATOM 8756 C CA . GLN C 1 333 ? 16.873 157.833 127.637 1.00 77.89 400 GLN C CA 1
ATOM 8757 C C . GLN C 1 333 ? 16.099 156.527 127.725 1.00 77.00 400 GLN C C 1
ATOM 8758 O O . GLN C 1 333 ? 14.865 156.534 127.673 1.00 77.49 400 GLN C O 1
ATOM 8764 N N . VAL C 1 334 ? 16.828 155.413 127.840 1.00 75.37 401 VAL C N 1
ATOM 8765 C CA . VAL C 1 334 ? 16.221 154.080 127.913 1.00 75.07 401 VAL C CA 1
ATOM 8766 C C . VAL C 1 334 ? 16.259 153.568 129.338 1.00 73.30 401 VAL C C 1
ATOM 8767 O O . VAL C 1 334 ? 17.328 153.439 129.889 1.00 70.73 401 VAL C O 1
ATOM 8771 N N . PRO C 1 335 ? 15.100 153.231 129.926 1.00 75.77 402 PRO C N 1
ATOM 8772 C CA . PRO C 1 335 ? 15.114 152.725 131.308 1.00 75.01 402 PRO C CA 1
ATOM 8773 C C . PRO C 1 335 ? 15.795 151.350 131.440 1.00 77.03 402 PRO C C 1
ATOM 8774 O O . PRO C 1 335 ? 15.275 150.345 130.952 1.00 79.35 402 PRO C O 1
ATOM 8778 N N . LEU C 1 336 ? 16.940 151.318 132.123 1.00 81.96 403 LEU C N 1
ATOM 8779 C CA . LEU C 1 336 ? 17.846 150.161 132.126 1.00 80.07 403 LEU C CA 1
ATOM 8780 C C . LEU C 1 336 ? 17.205 148.827 132.438 1.00 83.29 403 LEU C C 1
ATOM 8781 O O . LEU C 1 336 ? 17.409 147.871 131.706 1.00 91.03 403 LEU C O 1
ATOM 8786 N N . SER C 1 337 ? 16.473 148.747 133.541 1.00 83.94 404 SER C N 1
ATOM 8787 C CA . SER C 1 337 ? 15.779 147.508 133.917 1.00 87.40 404 SER C CA 1
ATOM 8788 C C . SER C 1 337 ? 14.991 146.912 132.746 1.00 87.07 404 SER C C 1
ATOM 8789 O O . SER C 1 337 ? 15.007 145.704 132.520 1.00 81.92 404 SER C O 1
ATOM 8792 N N . LEU C 1 338 ? 14.308 147.776 131.999 1.00 90.34 405 LEU C N 1
ATOM 8793 C CA . LEU C 1 338 ? 13.549 147.344 130.829 1.00 89.66 405 LEU C CA 1
ATOM 8794 C C . LEU C 1 338 ? 14.458 146.811 129.722 1.00 87.60 405 LEU C C 1
ATOM 8795 O O . LEU C 1 338 ? 14.172 145.756 129.137 1.00 86.12 405 LEU C O 1
ATOM 8800 N N . LEU C 1 339 ? 15.528 147.557 129.432 1.00 79.60 406 LEU C N 1
ATOM 8801 C CA . LEU C 1 339 ? 16.518 147.153 128.442 1.00 74.30 406 LEU C CA 1
ATOM 8802 C C . LEU C 1 339 ? 17.051 145.785 128.773 1.00 80.08 406 LEU C C 1
ATOM 8803 O O . LEU C 1 339 ? 17.033 144.884 127.940 1.00 82.93 406 LEU C O 1
ATOM 8808 N N . VAL C 1 340 ? 17.493 145.639 130.017 1.00 88.87 407 VAL C N 1
ATOM 8809 C CA . VAL C 1 340 ? 18.050 144.385 130.541 1.00 90.28 407 VAL C CA 1
ATOM 8810 C C . VAL C 1 340 ? 17.028 143.253 130.497 1.00 94.85 407 VAL C C 1
ATOM 8811 O O . VAL C 1 340 ? 17.329 142.164 130.007 1.00 98.85 407 VAL C O 1
ATOM 8815 N N . GLY C 1 341 ? 15.832 143.512 131.026 1.00 95.10 408 GLY C N 1
ATOM 8816 C CA . GLY C 1 341 ? 14.733 142.548 130.971 1.00 95.89 408 GLY C CA 1
ATOM 8817 C C . GLY C 1 341 ? 14.574 141.987 129.571 1.00 93.86 408 GLY C C 1
ATOM 8818 O O . GLY C 1 341 ? 14.625 140.780 129.371 1.00 92.43 408 GLY C O 1
ATOM 8819 N N . GLY C 1 342 ? 14.407 142.885 128.602 1.00 93.19 409 GLY C N 1
ATOM 8820 C CA . GLY C 1 342 ? 14.264 142.508 127.200 1.00 88.10 409 GLY C CA 1
ATOM 8821 C C . GLY C 1 342 ? 15.505 141.850 126.625 1.00 86.33 409 GLY C C 1
ATOM 8822 O O . GLY C 1 342 ? 15.402 140.816 125.972 1.00 84.39 409 GLY C O 1
ATOM 8823 N N . LEU C 1 343 ? 16.671 142.457 126.857 1.00 84.86 410 LEU C N 1
ATOM 8824 C CA . LEU C 1 343 ? 17.960 141.898 126.425 1.00 85.95 410 LEU C CA 1
ATOM 8825 C C . LEU C 1 343 ? 18.173 140.443 126.875 1.00 92.02 410 LEU C C 1
ATOM 8826 O O . LEU C 1 343 ? 18.872 139.670 126.201 1.00 90.71 410 LEU C O 1
ATOM 8831 N N . ALA C 1 344 ? 17.593 140.085 128.021 1.00 95.94 411 ALA C N 1
ATOM 8832 C CA . ALA C 1 344 ? 17.665 138.716 128.546 1.00 99.16 411 ALA C CA 1
ATOM 8833 C C . ALA C 1 344 ? 16.761 137.772 127.750 1.00 102.96 411 ALA C C 1
ATOM 8834 O O . ALA C 1 344 ? 17.125 136.613 127.476 1.00 102.09 411 ALA C O 1
ATOM 8836 N N . ASN C 1 345 ? 15.585 138.281 127.384 1.00 101.53 412 ASN C N 1
ATOM 8837 C CA . ASN C 1 345 ? 14.605 137.509 126.626 1.00 109.38 412 ASN C CA 1
ATOM 8838 C C . ASN C 1 345 ? 15.034 137.236 125.181 1.00 107.97 412 ASN C C 1
ATOM 8839 O O . ASN C 1 345 ? 14.423 136.426 124.484 1.00 111.42 412 ASN C O 1
ATOM 8844 N N . VAL C 1 346 ? 16.080 137.921 124.740 1.00 106.34 413 VAL C N 1
ATOM 8845 C CA . VAL C 1 346 ? 16.579 137.792 123.382 1.00 110.46 413 VAL C CA 1
ATOM 8846 C C . VAL C 1 346 ? 17.877 136.982 123.331 1.00 108.41 413 VAL C C 1
ATOM 8847 O O . VAL C 1 346 ? 18.176 136.349 122.319 1.00 114.80 413 VAL C O 1
ATOM 8851 N N . SER C 1 347 ? 18.646 136.992 124.412 1.00 107.45 414 SER C N 1
ATOM 8852 C CA . SER C 1 347 ? 19.849 136.163 124.484 1.00 106.95 414 SER C CA 1
ATOM 8853 C C . SER C 1 347 ? 19.518 134.659 124.401 1.00 112.43 414 SER C C 1
ATOM 8854 O O . SER C 1 347 ? 20.319 133.865 123.887 1.00 110.40 414 SER C O 1
ATOM 8857 N N . LYS C 1 348 ? 18.334 134.281 124.893 1.00 115.84 415 LYS C N 1
ATOM 8858 C CA . LYS C 1 348 ? 17.829 132.908 124.759 1.00 121.50 415 LYS C CA 1
ATOM 8859 C C . LYS C 1 348 ? 17.578 132.530 123.292 1.00 121.70 415 LYS C C 1
ATOM 8860 O O . LYS C 1 348 ? 17.838 131.403 122.884 1.00 126.68 415 LYS C O 1
ATOM 8866 N N . SER C 1 349 ? 17.067 133.476 122.510 1.00 117.84 416 SER C N 1
ATOM 8867 C CA . SER C 1 349 ? 16.720 133.244 121.107 1.00 118.19 416 SER C CA 1
ATOM 8868 C C . SER C 1 349 ? 18.008 133.150 120.285 1.00 121.29 416 SER C C 1
ATOM 8869 O O . SER C 1 349 ? 18.339 134.035 119.486 1.00 120.96 416 SER C O 1
ATOM 8872 N N . SER C 1 350 ? 18.706 132.036 120.472 1.00 120.08 417 SER C N 1
ATOM 8873 C CA . SER C 1 350 ? 20.108 131.928 120.107 1.00 121.19 417 SER C CA 1
ATOM 8874 C C . SER C 1 350 ? 20.421 131.651 118.641 1.00 118.32 417 SER C C 1
ATOM 8875 O O . SER C 1 350 ? 20.198 130.550 118.126 1.00 118.11 417 SER C O 1
ATOM 8878 N N . SER C 1 351 ? 20.957 132.674 117.994 1.00 113.39 418 SER C N 1
ATOM 8879 C CA . SER C 1 351 ? 21.717 132.530 116.772 1.00 114.21 418 SER C CA 1
ATOM 8880 C C . SER C 1 351 ? 23.028 133.245 117.052 1.00 110.93 418 SER C C 1
ATOM 8881 O O . SER C 1 351 ? 23.061 134.171 117.858 1.00 102.91 418 SER C O 1
ATOM 8884 N N . THR C 1 352 ? 24.105 132.832 116.396 1.00 114.16 419 THR C N 1
ATOM 8885 C CA . THR C 1 352 ? 25.400 133.482 116.604 1.00 113.48 419 THR C CA 1
ATOM 8886 C C . THR C 1 352 ? 25.298 135.013 116.512 1.00 109.02 419 THR C C 1
ATOM 8887 O O . THR C 1 352 ? 25.801 135.716 117.391 1.00 108.38 419 THR C O 1
ATOM 8891 N N . ARG C 1 353 ? 24.639 135.520 115.467 1.00 107.11 420 ARG C N 1
ATOM 8892 C CA . ARG C 1 353 ? 24.578 136.973 115.202 1.00 105.04 420 ARG C CA 1
ATOM 8893 C C . ARG C 1 353 ? 24.040 137.825 116.358 1.00 97.22 420 ARG C C 1
ATOM 8894 O O . ARG C 1 353 ? 24.596 138.881 116.657 1.00 90.53 420 ARG C O 1
ATOM 8902 N N . VAL C 1 354 ? 22.953 137.373 116.982 1.00 92.98 421 VAL C N 1
ATOM 8903 C CA . VAL C 1 354 ? 22.338 138.104 118.083 1.00 87.50 421 VAL C CA 1
ATOM 8904 C C . VAL C 1 354 ? 23.368 138.215 119.202 1.00 86.23 421 VAL C C 1
ATOM 8905 O O . VAL C 1 354 ? 23.760 139.317 119.587 1.00 82.06 421 VAL C O 1
ATOM 8909 N N . ALA C 1 355 ? 23.828 137.067 119.687 1.00 87.42 422 ALA C N 1
ATOM 8910 C CA . ALA C 1 355 ? 24.814 137.029 120.750 1.00 90.23 422 ALA C CA 1
ATOM 8911 C C . ALA C 1 355 ? 25.871 138.109 120.544 1.00 90.70 422 ALA C C 1
ATOM 8912 O O . ALA C 1 355 ? 26.111 138.914 121.444 1.00 86.41 422 ALA C O 1
ATOM 8914 N N . THR C 1 356 ? 26.487 138.109 119.357 1.00 94.94 423 THR C N 1
ATOM 8915 C CA . THR C 1 356 ? 27.517 139.093 118.961 1.00 98.43 423 THR C CA 1
ATOM 8916 C C . THR C 1 356 ? 27.048 140.551 119.147 1.00 101.38 423 THR C C 1
ATOM 8917 O O . THR C 1 356 ? 27.791 141.398 119.666 1.00 104.67 423 THR C O 1
ATOM 8921 N N . GLU C 1 357 ? 25.821 140.829 118.712 1.00 99.19 424 GLU C N 1
ATOM 8922 C CA . GLU C 1 357 ? 25.264 142.176 118.768 1.00 97.38 424 GLU C CA 1
ATOM 8923 C C . GLU C 1 357 ? 24.873 142.566 120.194 1.00 91.81 424 GLU C C 1
ATOM 8924 O O . GLU C 1 357 ? 25.239 143.651 120.655 1.00 89.23 424 GLU C O 1
ATOM 8930 N N . ILE C 1 358 ? 24.133 141.685 120.872 1.00 86.32 425 ILE C N 1
ATOM 8931 C CA . ILE C 1 358 ? 23.840 141.838 122.303 1.00 85.24 425 ILE C CA 1
ATOM 8932 C C . ILE C 1 358 ? 25.107 142.251 123.059 1.00 82.62 425 ILE C C 1
ATOM 8933 O O . ILE C 1 358 ? 25.084 143.163 123.873 1.00 83.45 425 ILE C O 1
ATOM 8938 N N . LEU C 1 359 ? 26.199 141.543 122.793 1.00 81.58 426 LEU C N 1
ATOM 8939 C CA . LEU C 1 359 ? 27.474 141.780 123.459 1.00 86.66 426 LEU C CA 1
ATOM 8940 C C . LEU C 1 359 ? 28.081 143.119 123.088 1.00 85.63 426 LEU C C 1
ATOM 8941 O O . LEU C 1 359 ? 28.596 143.841 123.956 1.00 82.15 426 LEU C O 1
ATOM 8946 N N . ARG C 1 360 ? 28.063 143.403 121.789 1.00 86.78 427 ARG C N 1
ATOM 8947 C CA . ARG C 1 360 ? 28.538 144.671 121.232 1.00 86.14 427 ARG C CA 1
ATOM 8948 C C . ARG C 1 360 ? 27.811 145.868 121.848 1.00 81.33 427 ARG C C 1
ATOM 8949 O O . ARG C 1 360 ? 28.449 146.887 122.179 1.00 79.79 427 ARG C O 1
ATOM 8957 N N . LEU C 1 361 ? 26.493 145.737 122.012 1.00 77.71 428 LEU C N 1
ATOM 8958 C CA . LEU C 1 361 ? 25.692 146.749 122.707 1.00 77.25 428 LEU C CA 1
ATOM 8959 C C . LEU C 1 361 ? 26.184 146.859 124.121 1.00 76.80 428 LEU C C 1
ATOM 8960 O O . LEU C 1 361 ? 26.574 147.936 124.570 1.00 80.80 428 LEU C O 1
ATOM 8965 N N . ILE C 1 362 ? 26.177 145.735 124.823 1.00 75.66 429 ILE C N 1
ATOM 8966 C CA . ILE C 1 362 ? 26.628 145.723 126.200 1.00 76.07 429 ILE C CA 1
ATOM 8967 C C . ILE C 1 362 ? 28.041 146.307 126.318 1.00 75.93 429 ILE C C 1
ATOM 8968 O O . ILE C 1 362 ? 28.322 147.053 127.244 1.00 77.88 429 ILE C O 1
ATOM 8973 N N . ASN C 1 363 ? 28.915 146.012 125.368 1.00 78.56 430 ASN C N 1
ATOM 8974 C CA . ASN C 1 363 ? 30.224 146.674 125.315 1.00 82.82 430 ASN C CA 1
ATOM 8975 C C . ASN C 1 363 ? 30.117 148.197 125.203 1.00 82.02 430 ASN C C 1
ATOM 8976 O O . ASN C 1 363 ? 30.886 148.929 125.823 1.00 80.32 430 ASN C O 1
ATOM 8981 N N . SER C 1 364 ? 29.170 148.673 124.401 1.00 83.69 431 SER C N 1
ATOM 8982 C CA . SER C 1 364 ? 28.957 150.113 124.266 1.00 82.10 431 SER C CA 1
ATOM 8983 C C . SER C 1 364 ? 28.529 150.762 125.601 1.00 87.86 431 SER C C 1
ATOM 8984 O O . SER C 1 364 ? 28.972 151.880 125.911 1.00 89.85 431 SER C O 1
ATOM 8987 N N . LEU C 1 365 ? 27.697 150.066 126.386 1.00 88.11 432 LEU C N 1
ATOM 8988 C CA . LEU C 1 365 ? 27.317 150.545 127.729 1.00 93.79 432 LEU C CA 1
ATOM 8989 C C . LEU C 1 365 ? 28.541 150.712 128.668 1.00 102.24 432 LEU C C 1
ATOM 8990 O O . LEU C 1 365 ? 28.744 151.771 129.267 1.00 101.70 432 LEU C O 1
ATOM 8995 N N . PHE C 1 366 ? 29.344 149.662 128.803 1.00 103.91 433 PHE C N 1
ATOM 8996 C CA . PHE C 1 366 ? 30.499 149.705 129.701 1.00 113.53 433 PHE C CA 1
ATOM 8997 C C . PHE C 1 366 ? 31.651 150.496 129.086 1.00 118.99 433 PHE C C 1
ATOM 8998 O O . PHE C 1 366 ? 32.536 150.960 129.811 1.00 119.15 433 PHE C O 1
ATOM 9006 N N . HIS C 1 367 ? 31.631 150.660 127.760 1.00 115.92 434 HIS C N 1
ATOM 9007 C CA . HIS C 1 367 ? 32.631 151.467 127.071 1.00 115.89 434 HIS C CA 1
ATOM 9008 C C . HIS C 1 367 ? 32.076 152.154 125.820 1.00 113.23 434 HIS C C 1
ATOM 9009 O O . HIS C 1 367 ? 31.759 151.484 124.835 1.00 114.59 434 HIS C O 1
ATOM 9016 N N . GLY C 1 368 ? 31.979 153.484 125.856 1.00 109.60 435 GLY C N 1
ATOM 9017 C CA . GLY C 1 368 ? 31.415 154.252 124.738 1.00 105.03 435 GLY C CA 1
ATOM 9018 C C . GLY C 1 368 ? 31.960 155.662 124.639 1.00 101.26 435 GLY C C 1
ATOM 9019 O O . GLY C 1 368 ? 33.142 155.854 124.374 1.00 102.71 435 GLY C O 1
ATOM 9020 N N . ASN C 1 372 ? 34.799 155.439 128.488 1.00 128.20 439 ASN C N 1
ATOM 9021 C CA . ASN C 1 372 ? 33.854 155.983 129.448 1.00 126.19 439 ASN C CA 1
ATOM 9022 C C . ASN C 1 372 ? 32.647 155.083 129.659 1.00 122.17 439 ASN C C 1
ATOM 9023 O O . ASN C 1 372 ? 32.075 154.561 128.702 1.00 124.40 439 ASN C O 1
ATOM 9028 N N . ILE C 1 373 ? 32.271 154.924 130.925 1.00 120.97 440 ILE C N 1
ATOM 9029 C CA . ILE C 1 373 ? 31.046 154.230 131.329 1.00 118.42 440 ILE C CA 1
ATOM 9030 C C . ILE C 1 373 ? 29.811 154.972 130.826 1.00 112.46 440 ILE C C 1
ATOM 9031 O O . ILE C 1 373 ? 29.822 156.196 130.704 1.00 109.15 440 ILE C O 1
ATOM 9036 N N . ASN C 1 374 ? 28.750 154.221 130.540 1.00 107.65 441 ASN C N 1
ATOM 9037 C CA . ASN C 1 374 ? 27.465 154.805 130.195 1.00 103.06 441 ASN C CA 1
ATOM 9038 C C . ASN C 1 374 ? 26.693 155.106 131.480 1.00 100.66 441 ASN C C 1
ATOM 9039 O O . ASN C 1 374 ? 26.534 154.213 132.318 1.00 94.67 441 ASN C O 1
ATOM 9044 N N . PRO C 1 375 ? 26.201 156.359 131.625 1.00 100.36 442 PRO C N 1
ATOM 9045 C CA . PRO C 1 375 ? 25.424 156.815 132.780 1.00 100.94 442 PRO C CA 1
ATOM 9046 C C . PRO C 1 375 ? 24.338 155.842 133.215 1.00 99.64 442 PRO C C 1
ATOM 9047 O O . PRO C 1 375 ? 24.108 155.660 134.413 1.00 102.50 442 PRO C O 1
ATOM 9051 N N . ILE C 1 376 ? 23.669 155.247 132.233 1.00 90.50 443 ILE C N 1
ATOM 9052 C CA . ILE C 1 376 ? 22.503 154.413 132.473 1.00 88.78 443 ILE C CA 1
ATOM 9053 C C . ILE C 1 376 ? 22.694 153.332 133.549 1.00 92.48 443 ILE C C 1
ATOM 9054 O O . ILE C 1 376 ? 21.739 152.982 134.245 1.00 94.57 443 ILE C O 1
ATOM 9059 N N . LEU C 1 377 ? 23.913 152.827 133.713 1.00 94.15 444 LEU C N 1
ATOM 9060 C CA . LEU C 1 377 ? 24.150 151.700 134.641 1.00 99.23 444 LEU C CA 1
ATOM 9061 C C . LEU C 1 377 ? 24.893 152.027 135.952 1.00 101.59 444 LEU C C 1
ATOM 9062 O O . LEU C 1 377 ? 25.119 151.132 136.767 1.00 101.57 444 LEU C O 1
ATOM 9067 N N . VAL C 1 378 ? 25.217 153.298 136.179 1.00 103.50 445 VAL C N 1
ATOM 9068 C CA . VAL C 1 378 ? 26.188 153.667 137.220 1.00 106.96 445 VAL C CA 1
ATOM 9069 C C . VAL C 1 378 ? 25.737 153.381 138.652 1.00 105.33 445 VAL C C 1
ATOM 9070 O O . VAL C 1 378 ? 26.545 152.954 139.482 1.00 105.54 445 VAL C O 1
ATOM 9074 N N . GLU C 1 379 ? 24.462 153.596 138.943 1.00 102.53 446 GLU C N 1
ATOM 9075 C CA . GLU C 1 379 ? 23.960 153.365 140.295 1.00 105.49 446 GLU C CA 1
ATOM 9076 C C . GLU C 1 379 ? 23.042 152.145 140.334 1.00 102.83 446 GLU C C 1
ATOM 9077 O O . GLU C 1 379 ? 22.010 152.164 140.997 1.00 108.29 446 GLU C O 1
ATOM 9083 N N . GLU C 1 380 ? 23.414 151.075 139.640 1.00 100.43 447 GLU C N 1
ATOM 9084 C CA . GLU C 1 380 ? 22.508 149.938 139.480 1.00 98.20 447 GLU C CA 1
ATOM 9085 C C . GLU C 1 380 ? 23.195 148.616 139.822 1.00 99.76 447 GLU C C 1
ATOM 9086 O O . GLU C 1 380 ? 24.416 148.481 139.678 1.00 98.50 447 GLU C O 1
ATOM 9092 N N . HIS C 1 381 ? 22.402 147.651 140.289 1.00 98.18 448 HIS C N 1
ATOM 9093 C CA . HIS C 1 381 ? 22.853 146.265 140.392 1.00 99.73 448 HIS C CA 1
ATOM 9094 C C . HIS C 1 381 ? 23.245 145.811 138.992 1.00 98.67 448 HIS C C 1
ATOM 9095 O O . HIS C 1 381 ? 22.483 146.024 138.055 1.00 101.97 448 HIS C O 1
ATOM 9097 N N . TRP C 1 382 ? 24.432 145.225 138.838 1.00 97.81 449 TRP C N 1
ATOM 9098 C CA . TRP C 1 382 ? 24.879 144.739 137.531 1.00 91.96 449 TRP C CA 1
ATOM 9099 C C . TRP C 1 382 ? 24.696 143.246 137.346 1.00 95.49 449 TRP C C 1
ATOM 9100 O O . TRP C 1 382 ? 24.952 142.725 136.265 1.00 96.33 449 TRP C O 1
ATOM 9111 N N . GLU C 1 383 ? 24.248 142.553 138.387 1.00 101.19 450 GLU C N 1
ATOM 9112 C CA . GLU C 1 383 ? 23.987 141.110 138.292 1.00 105.56 450 GLU C CA 1
ATOM 9113 C C . GLU C 1 383 ? 23.062 140.741 137.114 1.00 104.30 450 GLU C C 1
ATOM 9114 O O . GLU C 1 383 ? 23.310 139.762 136.411 1.00 101.48 450 GLU C O 1
ATOM 9120 N N . PRO C 1 384 ? 21.999 141.528 136.893 1.00 106.66 451 PRO C N 1
ATOM 9121 C CA . PRO C 1 384 ? 21.064 141.210 135.805 1.00 109.12 451 PRO C CA 1
ATOM 9122 C C . PRO C 1 384 ? 21.660 141.323 134.390 1.00 105.06 451 PRO C C 1
ATOM 9123 O O . PRO C 1 384 ? 21.391 140.472 133.530 1.00 98.64 451 PRO C O 1
ATOM 9127 N N . ILE C 1 385 ? 22.430 142.388 134.163 1.00 102.44 452 ILE C N 1
ATOM 9128 C CA . ILE C 1 385 ? 23.105 142.621 132.885 1.00 101.14 452 ILE C CA 1
ATOM 9129 C C . ILE C 1 385 ? 24.288 141.672 132.737 1.00 97.54 452 ILE C C 1
ATOM 9130 O O . ILE C 1 385 ? 24.641 141.269 131.631 1.00 98.73 452 ILE C O 1
ATOM 9135 N N . PHE C 1 386 ? 24.898 141.308 133.853 1.00 99.00 453 PHE C N 1
ATOM 9136 C CA . PHE C 1 386 ? 25.988 140.349 133.818 1.00 98.86 453 PHE C CA 1
ATOM 9137 C C . PHE C 1 386 ? 25.499 138.935 133.533 1.00 96.18 453 PHE C C 1
ATOM 9138 O O . PHE C 1 386 ? 26.154 138.192 132.802 1.00 92.26 453 PHE C O 1
ATOM 9146 N N . ASP C 1 387 ? 24.350 138.585 134.109 1.00 94.44 454 ASP C N 1
ATOM 9147 C CA . ASP C 1 387 ? 23.666 137.315 133.850 1.00 96.06 454 ASP C CA 1
ATOM 9148 C C . ASP C 1 387 ? 23.475 137.050 132.328 1.00 98.34 454 ASP C C 1
ATOM 9149 O O . ASP C 1 387 ? 23.709 135.929 131.852 1.00 98.30 454 ASP C O 1
ATOM 9154 N N . VAL C 1 388 ? 23.086 138.088 131.577 1.00 95.01 455 VAL C N 1
ATOM 9155 C CA . VAL C 1 388 ? 22.891 138.004 130.113 1.00 93.33 455 VAL C CA 1
ATOM 9156 C C . VAL C 1 388 ? 24.227 137.814 129.377 1.00 90.69 455 VAL C C 1
ATOM 9157 O O . VAL C 1 388 ? 24.331 136.971 128.488 1.00 90.21 455 VAL C O 1
ATOM 9161 N N . ALA C 1 389 ? 25.231 138.617 129.737 1.00 89.91 456 ALA C N 1
ATOM 9162 C CA . ALA C 1 389 ? 26.556 138.590 129.091 1.00 93.74 456 ALA C CA 1
ATOM 9163 C C . ALA C 1 389 ? 27.139 137.190 129.069 1.00 100.12 456 ALA C C 1
ATOM 9164 O O . ALA C 1 389 ? 27.780 136.781 128.091 1.00 103.11 456 ALA C O 1
ATOM 9166 N N . ALA C 1 390 ? 26.915 136.470 130.165 1.00 101.98 457 ALA C N 1
ATOM 9167 C CA . ALA C 1 390 ? 27.307 135.078 130.282 1.00 105.73 457 ALA C CA 1
ATOM 9168 C C . ALA C 1 390 ? 26.504 134.158 129.341 1.00 109.11 457 ALA C C 1
ATOM 9169 O O . ALA C 1 390 ? 27.075 133.267 128.719 1.00 115.10 457 ALA C O 1
ATOM 9171 N N . GLN C 1 391 ? 25.195 134.363 129.218 1.00 110.85 458 GLN C N 1
ATOM 9172 C CA . GLN C 1 391 ? 24.396 133.533 128.296 1.00 116.22 458 GLN C CA 1
ATOM 9173 C C . GLN C 1 391 ? 24.898 133.630 126.849 1.00 114.03 458 GLN C C 1
ATOM 9174 O O . GLN C 1 391 ? 24.979 132.619 126.148 1.00 112.41 458 GLN C O 1
ATOM 9180 N N . CYS C 1 392 ? 25.231 134.847 126.420 1.00 110.09 459 CYS C N 1
ATOM 9181 C CA . CYS C 1 392 ? 25.866 135.082 125.116 1.00 107.91 459 CYS C CA 1
ATOM 9182 C C . CYS C 1 392 ? 27.231 134.396 125.029 1.00 105.51 459 CYS C C 1
ATOM 9183 O O . CYS C 1 392 ? 27.620 133.902 123.968 1.00 102.85 459 CYS C O 1
ATOM 9186 N N . ALA C 1 393 ? 27.952 134.390 126.152 1.00 104.91 460 ALA C N 1
ATOM 9187 C CA . ALA C 1 393 ? 29.312 133.811 126.244 1.00 105.95 460 ALA C CA 1
ATOM 9188 C C . ALA C 1 393 ? 29.380 132.304 126.027 1.00 106.89 460 ALA C C 1
ATOM 9189 O O . ALA C 1 393 ? 30.452 131.790 125.747 1.00 109.82 460 ALA C O 1
ATOM 9191 N N . THR C 1 394 ? 28.248 131.609 126.142 1.00 109.38 461 THR C N 1
ATOM 9192 C CA . THR C 1 394 ? 28.169 130.170 125.828 1.00 115.96 461 THR C CA 1
ATOM 9193 C C . THR C 1 394 ? 28.320 129.902 124.332 1.00 117.83 461 THR C C 1
ATOM 9194 O O . THR C 1 394 ? 28.629 128.786 123.923 1.00 123.27 461 THR C O 1
ATOM 9198 N N . LYS C 1 395 ? 28.060 130.927 123.526 1.00 116.41 462 LYS C N 1
ATOM 9199 C CA . LYS C 1 395 ? 28.112 130.831 122.071 1.00 118.54 462 LYS C CA 1
ATOM 9200 C C . LYS C 1 395 ? 29.501 131.082 121.507 1.00 114.51 462 LYS C C 1
ATOM 9201 O O . LYS C 1 395 ? 29.721 130.897 120.316 1.00 111.12 462 LYS C O 1
ATOM 9207 N N . ALA C 1 396 ? 30.431 131.520 122.348 1.00 113.57 463 ALA C N 1
ATOM 9208 C CA . ALA C 1 396 ? 31.755 131.893 121.879 1.00 117.86 463 ALA C CA 1
ATOM 9209 C C . ALA C 1 396 ? 32.536 130.638 121.506 1.00 127.59 463 ALA C C 1
ATOM 9210 O O . ALA C 1 396 ? 32.977 130.487 120.367 1.00 130.56 463 ALA C O 1
ATOM 9212 N N . VAL C 1 397 ? 32.682 129.733 122.468 1.00 134.10 464 VAL C N 1
ATOM 9213 C CA . VAL C 1 397 ? 33.341 128.448 122.253 1.00 140.77 464 VAL C CA 1
ATOM 9214 C C . VAL C 1 397 ? 32.267 127.356 122.227 1.00 144.56 464 VAL C C 1
ATOM 9215 O O . VAL C 1 397 ? 31.262 127.458 122.929 1.00 149.65 464 VAL C O 1
ATOM 9219 N N . THR C 1 398 ? 32.466 126.331 121.401 1.00 147.02 465 THR C N 1
ATOM 9220 C CA . THR C 1 398 ? 31.542 125.200 121.345 1.00 146.85 465 THR C CA 1
ATOM 9221 C C . THR C 1 398 ? 32.305 123.910 121.076 1.00 155.00 465 THR C C 1
ATOM 9222 O O . THR C 1 398 ? 33.134 123.849 120.168 1.00 157.28 465 THR C O 1
ATOM 9226 N N . LEU C 1 399 ? 32.000 122.880 121.863 1.00 156.55 466 LEU C N 1
ATOM 9227 C CA . LEU C 1 399 ? 32.748 121.636 121.855 1.00 160.04 466 LEU C CA 1
ATOM 9228 C C . LEU C 1 399 ? 31.791 120.463 121.902 1.00 162.51 466 LEU C C 1
ATOM 9229 O O . LEU C 1 399 ? 30.630 120.634 122.261 1.00 156.11 466 LEU C O 1
ATOM 9234 N N . PRO C 1 408 ? 39.037 109.333 128.983 1.00 109.61 475 PRO C N 1
ATOM 9235 C CA . PRO C 1 408 ? 40.451 109.266 128.607 1.00 101.30 475 PRO C CA 1
ATOM 9236 C C . PRO C 1 408 ? 40.607 109.257 127.084 1.00 94.21 475 PRO C C 1
ATOM 9237 O O . PRO C 1 408 ? 40.923 108.225 126.493 1.00 87.62 475 PRO C O 1
ATOM 9241 N N . LEU C 1 409 ? 40.375 110.411 126.465 1.00 91.58 476 LEU C N 1
ATOM 9242 C CA . LEU C 1 409 ? 40.306 110.521 125.006 1.00 85.29 476 LEU C CA 1
ATOM 9243 C C . LEU C 1 409 ? 41.707 110.544 124.416 1.00 74.60 476 LEU C C 1
ATOM 9244 O O . LEU C 1 409 ? 42.514 111.386 124.819 1.00 74.48 476 LEU C O 1
ATOM 9249 N N . PRO C 1 410 ? 41.996 109.640 123.457 1.00 67.56 477 PRO C N 1
ATOM 9250 C CA . PRO C 1 410 ? 43.300 109.599 122.770 1.00 66.97 477 PRO C CA 1
ATOM 9251 C C . PRO C 1 410 ? 43.653 110.861 121.984 1.00 67.36 477 PRO C C 1
ATOM 9252 O O . PRO C 1 410 ? 42.833 111.342 121.216 1.00 70.27 477 PRO C O 1
ATOM 9256 N N . THR C 1 411 ? 44.867 111.378 122.194 1.00 67.94 478 THR C N 1
ATOM 9257 C CA . THR C 1 411 ? 45.366 112.600 121.552 1.00 67.08 478 THR C CA 1
ATOM 9258 C C . THR C 1 411 ? 45.100 112.632 120.066 1.00 72.29 478 THR C C 1
ATOM 9259 O O . THR C 1 411 ? 44.815 113.683 119.501 1.00 71.13 478 THR C O 1
ATOM 9263 N N . VAL C 1 412 ? 45.238 111.470 119.435 1.00 78.32 479 VAL C N 1
ATOM 9264 C CA . VAL C 1 412 ? 44.973 111.307 118.008 1.00 82.26 479 VAL C CA 1
ATOM 9265 C C . VAL C 1 412 ? 43.524 111.671 117.677 1.00 81.71 479 VAL C C 1
ATOM 9266 O O . VAL C 1 412 ? 43.246 112.323 116.661 1.00 80.55 479 VAL C O 1
ATOM 9270 N N . ALA C 1 413 ? 42.615 111.246 118.549 1.00 81.85 480 ALA C N 1
ATOM 9271 C CA . ALA C 1 413 ? 41.188 111.499 118.400 1.00 76.79 480 ALA C CA 1
ATOM 9272 C C . ALA C 1 413 ? 40.761 112.880 118.914 1.00 74.48 480 ALA C C 1
ATOM 9273 O O . ALA C 1 413 ? 39.622 113.274 118.719 1.00 77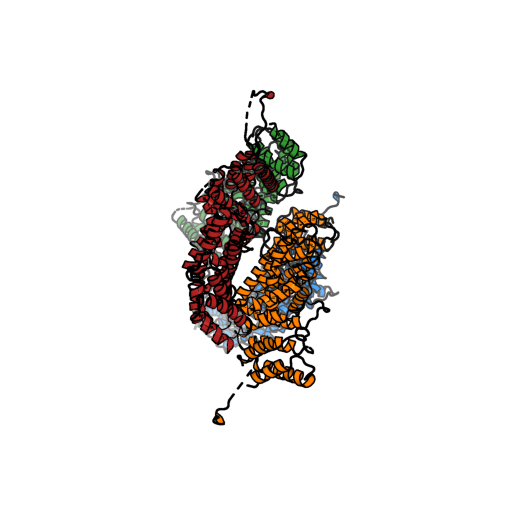.13 480 ALA C O 1
ATOM 9275 N N . LYS C 1 414 ? 41.672 113.612 119.555 1.00 74.68 481 LYS C N 1
ATOM 9276 C CA . LYS C 1 414 ? 41.417 114.990 120.004 1.00 73.63 481 LYS C CA 1
ATOM 9277 C C . LYS C 1 414 ? 40.969 115.815 118.822 1.00 80.81 481 LYS C C 1
ATOM 9278 O O . LYS C 1 414 ? 41.252 115.468 117.673 1.00 88.40 481 LYS C O 1
ATOM 9284 N N . GLU C 1 415 ? 40.275 116.912 119.088 1.00 89.93 482 GLU C N 1
ATOM 9285 C CA . GLU C 1 415 ? 39.739 117.733 118.004 1.00 89.20 482 GLU C CA 1
ATOM 9286 C C . GLU C 1 415 ? 39.713 119.224 118.316 1.00 87.63 482 GLU C C 1
ATOM 9287 O O . GLU C 1 415 ? 39.470 119.625 119.453 1.00 90.16 482 GLU C O 1
ATOM 9293 N N . GLU C 1 416 ? 39.956 120.035 117.283 1.00 90.29 483 GLU C N 1
ATOM 9294 C CA . GLU C 1 416 ? 39.988 121.497 117.411 1.00 86.54 483 GLU C CA 1
ATOM 9295 C C . GLU C 1 416 ? 38.651 122.034 117.913 1.00 83.67 483 GLU C C 1
ATOM 9296 O O . GLU C 1 416 ? 37.596 121.530 117.522 1.00 80.19 483 GLU C O 1
ATOM 9302 N N . PRO C 1 417 ? 38.693 123.057 118.783 1.00 170.38 484 PRO C N 1
ATOM 9303 C CA . PRO C 1 417 ? 37.471 123.674 119.283 1.00 161.48 484 PRO C CA 1
ATOM 9304 C C . PRO C 1 417 ? 36.835 124.587 118.246 1.00 156.42 484 PRO C C 1
ATOM 9305 O O . PRO C 1 417 ? 37.540 125.351 117.587 1.00 154.13 484 PRO C O 1
ATOM 9309 N N . VAL C 1 418 ? 35.516 124.503 118.104 1.00 153.93 485 VAL C N 1
ATOM 9310 C CA . VAL C 1 418 ? 34.782 125.409 117.225 1.00 152.65 485 VAL C CA 1
ATOM 9311 C C . VAL C 1 418 ? 34.569 126.721 117.976 1.00 147.90 485 VAL C C 1
ATOM 9312 O O . VAL C 1 418 ? 33.672 126.824 118.819 1.00 144.71 485 VAL C O 1
ATOM 9316 N N . VAL C 1 419 ? 35.406 127.710 117.668 1.00 147.41 486 VAL C N 1
ATOM 9317 C CA . VAL C 1 419 ? 35.334 129.031 118.302 1.00 141.85 486 VAL C CA 1
ATOM 9318 C C . VAL C 1 419 ? 34.596 130.026 117.389 1.00 136.63 486 VAL C C 1
ATOM 9319 O O . VAL C 1 419 ? 34.742 129.996 116.164 1.00 135.81 486 VAL C O 1
ATOM 9323 N N . GLU C 1 420 ? 33.772 130.873 118.000 1.00 131.60 487 GLU C N 1
ATOM 9324 C CA . GLU C 1 420 ? 33.091 131.954 117.302 1.00 127.58 487 GLU C CA 1
ATOM 9325 C C . GLU C 1 420 ? 33.841 133.255 117.547 1.00 124.79 487 GLU C C 1
ATOM 9326 O O . GLU C 1 420 ? 33.712 133.851 118.609 1.00 124.99 487 GLU C O 1
ATOM 9332 N N . ASP C 1 421 ? 34.634 133.668 116.559 1.00 126.31 488 ASP C N 1
ATOM 9333 C CA . ASP C 1 421 ? 35.397 134.923 116.595 1.00 124.31 488 ASP C CA 1
ATOM 9334 C C . ASP C 1 421 ? 34.539 136.125 116.959 1.00 119.16 488 ASP C C 1
ATOM 9335 O O . ASP C 1 421 ? 34.937 136.966 117.767 1.00 118.60 488 ASP C O 1
ATOM 9340 N N . ASN C 1 422 ? 33.370 136.213 116.340 1.00 115.36 489 ASN C N 1
ATOM 9341 C CA . ASN C 1 422 ? 32.507 137.362 116.542 1.00 111.89 489 ASN C CA 1
ATOM 9342 C C . ASN C 1 422 ? 32.054 137.523 117.988 1.00 107.66 489 ASN C C 1
ATOM 9343 O O . ASN C 1 422 ? 32.109 138.627 118.536 1.00 107.54 489 ASN C O 1
ATOM 9348 N N . VAL C 1 423 ? 31.618 136.423 118.596 1.00 103.83 490 VAL C N 1
ATOM 9349 C CA . VAL C 1 423 ? 31.156 136.439 119.982 1.00 98.44 490 VAL C CA 1
ATOM 9350 C C . VAL C 1 423 ? 32.385 136.598 120.852 1.00 99.88 490 VAL C C 1
ATOM 9351 O O . VAL C 1 423 ? 32.399 137.366 121.817 1.00 95.56 490 VAL C O 1
ATOM 9355 N N . SER C 1 424 ? 33.418 135.859 120.469 1.00 104.98 491 SER C N 1
ATOM 9356 C CA . SER C 1 424 ? 34.710 135.839 121.152 1.00 108.74 491 SER C CA 1
ATOM 9357 C C . SER C 1 424 ? 35.370 137.219 121.293 1.00 107.11 491 SER C C 1
ATOM 9358 O O . SER C 1 424 ? 35.817 137.577 122.379 1.00 105.07 491 SER C O 1
ATOM 9361 N N . LEU C 1 425 ? 35.437 137.981 120.201 1.00 106.80 492 LEU C N 1
ATOM 9362 C CA . LEU C 1 425 ? 36.111 139.284 120.214 1.00 104.82 492 LEU C CA 1
ATOM 9363 C C . LEU C 1 425 ? 35.379 140.230 121.149 1.00 101.15 492 LEU C C 1
ATOM 9364 O O . LEU C 1 425 ? 35.988 140.990 121.909 1.00 99.85 492 LEU C O 1
ATOM 9366 N N . GLN C 1 426 ? 34.058 140.159 121.107 1.00 101.54 493 GLN C N 1
ATOM 9367 C CA . GLN C 1 426 ? 33.230 141.007 121.955 1.00 101.90 493 GLN C CA 1
ATOM 9368 C C . GLN C 1 426 ? 33.399 140.658 123.431 1.00 104.77 493 GLN C C 1
ATOM 9369 O O . GLN C 1 426 ? 33.369 141.548 124.283 1.00 104.54 493 GLN C O 1
ATOM 9375 N N . LEU C 1 427 ? 33.571 139.370 123.729 1.00 109.03 494 LEU C N 1
ATOM 9376 C CA . LEU C 1 427 ? 33.924 138.951 125.083 1.00 114.34 494 LEU C CA 1
ATOM 9377 C C . LEU C 1 427 ? 35.283 139.513 125.482 1.00 117.08 494 LEU C C 1
ATOM 9378 O O . LEU C 1 427 ? 35.417 140.085 126.562 1.00 113.55 494 LEU C O 1
ATOM 9383 N N . LYS C 1 428 ? 36.277 139.360 124.604 1.00 123.34 495 LYS C N 1
ATOM 9384 C CA . LYS C 1 428 ? 37.647 139.815 124.891 1.00 129.79 495 LYS C CA 1
ATOM 9385 C C . LYS C 1 428 ? 37.648 141.252 125.395 1.00 128.66 495 LYS C C 1
ATOM 9386 O O . LYS C 1 428 ? 38.297 141.570 126.396 1.00 128.69 495 LYS C O 1
ATOM 9392 N N . HIS C 1 429 ? 36.913 142.104 124.687 1.00 124.79 496 HIS C N 1
ATOM 9393 C CA . HIS C 1 429 ? 36.793 143.514 125.042 1.00 124.58 496 HIS C CA 1
ATOM 9394 C C . HIS C 1 429 ? 35.981 143.726 126.325 1.00 115.71 496 HIS C C 1
ATOM 9395 O O . HIS C 1 429 ? 36.412 144.475 127.199 1.00 117.26 496 HIS C O 1
ATOM 9402 N N . LEU C 1 430 ? 34.819 143.078 126.441 1.00 106.02 497 LEU C N 1
ATOM 9403 C CA . LEU C 1 430 ? 33.984 143.209 127.641 1.00 102.08 497 LEU C CA 1
ATOM 9404 C C . LEU C 1 430 ? 34.733 142.764 128.890 1.00 105.45 497 LEU C C 1
ATOM 9405 O O . LEU C 1 430 ? 34.801 143.498 129.879 1.00 103.05 497 LEU C O 1
ATOM 9410 N N . ILE C 1 431 ? 35.274 141.547 128.836 1.00 108.23 498 ILE C N 1
ATOM 9411 C CA . ILE C 1 431 ? 36.171 141.039 129.870 1.00 110.24 498 ILE C CA 1
ATOM 9412 C C . ILE C 1 431 ? 37.165 142.142 130.224 1.00 114.03 498 ILE C C 1
ATOM 9413 O O . ILE C 1 431 ? 37.181 142.630 131.353 1.00 115.87 498 ILE C O 1
ATOM 9418 N N . LEU C 1 432 ? 37.956 142.542 129.228 1.00 116.39 499 LEU C N 1
ATOM 9419 C CA . LEU C 1 432 ? 39.017 143.539 129.391 1.00 117.50 499 LEU C CA 1
ATOM 9420 C C . LEU C 1 432 ? 38.487 144.878 129.916 1.00 115.12 499 LEU C C 1
ATOM 9421 O O . LEU C 1 432 ? 39.159 145.543 130.705 1.00 121.07 499 LEU C O 1
ATOM 9426 N N . ARG C 1 433 ? 37.287 145.268 129.493 1.00 108.56 500 ARG C N 1
ATOM 9427 C CA . ARG C 1 433 ? 36.652 146.466 130.028 1.00 105.42 500 ARG C CA 1
ATOM 9428 C C . ARG C 1 433 ? 36.328 146.279 131.502 1.00 103.89 500 ARG C C 1
ATOM 9429 O O . ARG C 1 433 ? 36.777 147.068 132.326 1.00 106.49 500 ARG C O 1
ATOM 9437 N N . VAL C 1 434 ? 35.569 145.234 131.834 1.00 101.69 501 VAL C N 1
ATOM 9438 C CA . VAL C 1 434 ? 35.147 144.999 133.226 1.00 103.69 501 VAL C CA 1
ATOM 9439 C C . VAL C 1 434 ? 36.382 144.841 134.129 1.00 105.67 501 VAL C C 1
ATOM 9440 O O . VAL C 1 434 ? 36.459 145.393 135.229 1.00 102.16 501 VAL C O 1
ATOM 9444 N N . GLU C 1 435 ? 37.339 144.071 133.631 1.00 106.68 502 GLU C N 1
ATOM 9445 C CA . GLU C 1 435 ? 38.647 143.903 134.249 1.00 111.35 502 GLU C CA 1
ATOM 9446 C C . GLU C 1 435 ? 39.293 145.242 134.636 1.00 114.35 502 GLU C C 1
ATOM 9447 O O . GLU C 1 435 ? 39.895 145.360 135.703 1.00 116.98 502 GLU C O 1
ATOM 9453 N N . ASN C 1 436 ? 39.172 146.238 133.759 1.00 114.07 503 ASN C N 1
ATOM 9454 C CA . ASN C 1 436 ? 39.767 147.559 133.987 1.00 116.58 503 ASN C CA 1
ATOM 9455 C C . ASN C 1 436 ? 38.981 148.414 134.965 1.00 115.55 503 ASN C C 1
ATOM 9456 O O . ASN C 1 436 ? 39.571 149.139 135.760 1.00 121.34 503 ASN C O 1
ATOM 9461 N N . LEU C 1 437 ? 37.660 148.349 134.903 1.00 111.48 504 LEU C N 1
ATOM 9462 C CA . LEU C 1 437 ? 36.823 149.107 135.824 1.00 110.75 504 LEU C CA 1
ATOM 9463 C C . LEU C 1 437 ? 37.250 148.811 137.263 1.00 112.10 504 LEU C C 1
ATOM 9464 O O . LEU C 1 437 ? 37.618 149.715 138.019 1.00 114.30 504 LEU C O 1
ATOM 9469 N N . ILE C 1 438 ? 37.221 147.532 137.617 1.00 111.34 505 ILE C N 1
ATOM 9470 C CA . ILE C 1 438 ? 37.732 147.054 138.902 1.00 112.79 505 ILE C CA 1
ATOM 9471 C C . ILE C 1 438 ? 39.031 147.761 139.292 1.00 116.13 505 ILE C C 1
ATOM 9472 O O . ILE C 1 438 ? 39.190 148.182 140.431 1.00 119.15 505 ILE C O 1
ATOM 9477 N N . VAL C 1 439 ? 39.955 147.884 138.347 1.00 118.59 506 VAL C N 1
ATOM 9478 C CA . VAL C 1 439 ? 41.215 148.587 138.584 1.00 124.80 506 VAL C CA 1
ATOM 9479 C C . VAL C 1 439 ? 41.076 150.115 138.466 1.00 130.29 506 VAL C C 1
ATOM 9480 O O . VAL C 1 439 ? 41.360 150.837 139.422 1.00 133.29 506 VAL C O 1
ATOM 9484 N N . HIS C 1 440 ? 40.680 150.610 137.296 1.00 134.75 507 HIS C N 1
ATOM 9485 C CA . HIS C 1 440 ? 40.455 152.050 137.098 1.00 138.86 507 HIS C CA 1
ATOM 9486 C C . HIS C 1 440 ? 39.331 152.558 138.009 1.00 134.44 507 HIS C C 1
ATOM 9487 O O . HIS C 1 440 ? 39.557 153.390 138.889 1.00 132.18 507 HIS C O 1
ATOM 9494 N N . LEU C 1 445 ? 33.597 151.916 143.448 1.00 111.28 512 LEU C N 1
ATOM 9495 C CA . LEU C 1 445 ? 32.827 151.117 142.498 1.00 109.99 512 LEU C CA 1
ATOM 9496 C C . LEU C 1 445 ? 31.855 150.153 143.215 1.00 109.59 512 LEU C C 1
ATOM 9497 O O . LEU C 1 445 ? 32.205 149.026 143.549 1.00 108.39 512 LEU C O 1
ATOM 9502 N N . LEU C 1 446 ? 30.619 150.604 143.415 1.00 109.28 513 LEU C N 1
ATOM 9503 C CA . LEU C 1 446 ? 29.625 149.878 144.223 1.00 109.88 513 LEU C CA 1
ATOM 9504 C C . LEU C 1 446 ? 29.433 148.409 143.840 1.00 109.77 513 LEU C C 1
ATOM 9505 O O . LEU C 1 446 ? 29.189 147.580 144.708 1.00 115.06 513 LEU C O 1
ATOM 9510 N N . GLN C 1 447 ? 29.529 148.089 142.551 1.00 110.80 514 GLN C N 1
ATOM 9511 C CA . GLN C 1 447 ? 29.249 146.726 142.071 1.00 109.62 514 GLN C CA 1
ATOM 9512 C C . GLN C 1 447 ? 30.511 145.871 141.925 1.00 107.71 514 GLN C C 1
ATOM 9513 O O . GLN C 1 447 ? 30.442 144.774 141.376 1.00 106.55 514 GLN C O 1
ATOM 9519 N N . ARG C 1 448 ? 31.652 146.355 142.419 1.00 110.08 515 ARG C N 1
ATOM 9520 C CA . ARG C 1 448 ? 32.920 145.601 142.354 1.00 110.52 515 ARG C CA 1
ATOM 9521 C C . ARG C 1 448 ? 32.741 144.084 142.425 1.00 108.48 515 ARG C C 1
ATOM 9522 O O . ARG C 1 448 ? 33.331 143.343 141.641 1.00 105.72 515 ARG C O 1
ATOM 9530 N N . ASP C 1 449 ? 31.940 143.631 143.382 1.00 107.35 516 ASP C N 1
ATOM 9531 C CA . ASP C 1 449 ? 31.682 142.206 143.538 1.00 108.62 516 ASP C CA 1
ATOM 9532 C C . ASP C 1 449 ? 30.918 141.641 142.354 1.00 106.03 516 ASP C C 1
ATOM 9533 O O . ASP C 1 449 ? 31.373 140.674 141.746 1.00 108.44 516 ASP C O 1
ATOM 9538 N N . ASP C 1 450 ? 29.769 142.241 142.038 1.00 106.04 517 ASP C N 1
ATOM 9539 C CA . ASP C 1 450 ? 28.925 141.801 140.908 1.00 104.60 517 ASP C CA 1
ATOM 9540 C C . ASP C 1 450 ? 29.757 141.547 139.651 1.00 103.76 517 ASP C C 1
ATOM 9541 O O . ASP C 1 450 ? 29.568 140.532 138.963 1.00 99.64 517 ASP C O 1
ATOM 9546 N N . CYS C 1 451 ? 30.673 142.472 139.363 1.00 104.22 518 CYS C N 1
ATOM 9547 C CA . CYS C 1 451 ? 31.681 142.269 138.325 1.00 107.37 518 CYS C CA 1
ATOM 9548 C C . CYS C 1 451 ? 32.397 140.943 138.537 1.00 110.48 518 CYS C C 1
ATOM 9549 O O . CYS C 1 451 ? 32.222 139.998 137.760 1.00 110.27 518 CYS C O 1
ATOM 9552 N N . MET C 1 452 ? 33.181 140.886 139.614 1.00 113.90 519 MET C N 1
ATOM 9553 C CA . MET C 1 452 ? 34.068 139.760 139.927 1.00 114.31 519 MET C CA 1
ATOM 9554 C C . MET C 1 452 ? 33.394 138.402 139.800 1.00 112.78 519 MET C C 1
ATOM 9555 O O . MET C 1 452 ? 33.947 137.467 139.212 1.00 108.74 519 MET C O 1
ATOM 9560 N N . LYS C 1 453 ? 32.186 138.312 140.340 1.00 112.89 520 LYS C N 1
ATOM 9561 C CA . LYS C 1 453 ? 31.405 137.088 140.253 1.00 115.81 520 LYS C CA 1
ATOM 9562 C C . LYS C 1 453 ? 31.198 136.689 138.782 1.00 116.36 520 LYS C C 1
ATOM 9563 O O . LYS C 1 453 ? 31.356 135.520 138.442 1.00 118.80 520 LYS C O 1
ATOM 9569 N N . PHE C 1 454 ? 30.884 137.669 137.923 1.00 112.89 521 PHE C N 1
ATOM 9570 C CA . PHE C 1 454 ? 30.697 137.442 136.479 1.00 111.00 521 PHE C CA 1
ATOM 9571 C C . PHE C 1 454 ? 31.973 137.037 135.751 1.00 114.05 521 PHE C C 1
ATOM 9572 O O . PHE C 1 454 ? 31.958 136.101 134.948 1.00 118.78 521 PHE C O 1
ATOM 9580 N N . LEU C 1 455 ? 33.063 137.757 135.999 1.00 115.17 522 LEU C N 1
ATOM 9581 C CA . LEU C 1 455 ? 34.345 137.413 135.377 1.00 119.84 522 LEU C CA 1
ATOM 9582 C C . LEU C 1 455 ? 34.746 135.975 135.708 1.00 125.14 522 LEU C C 1
ATOM 9583 O O . LEU C 1 455 ? 35.233 135.247 134.844 1.00 128.14 522 LEU C O 1
ATOM 9588 N N . ILE C 1 456 ? 34.542 135.575 136.962 1.00 126.87 523 ILE C N 1
ATOM 9589 C CA . ILE C 1 456 ? 34.872 134.216 137.400 1.00 131.13 523 ILE C CA 1
ATOM 9590 C C . ILE C 1 456 ? 34.032 133.189 136.644 1.00 131.20 523 ILE C C 1
ATOM 9591 O O . ILE C 1 456 ? 34.562 132.187 136.172 1.00 137.14 523 ILE C O 1
ATOM 9596 N N . ARG C 1 457 ? 32.733 133.449 136.518 1.00 128.06 524 ARG C N 1
ATOM 9597 C CA . ARG C 1 457 ? 31.834 132.542 135.804 1.00 129.69 524 ARG C CA 1
ATOM 9598 C C . ARG C 1 457 ? 32.293 132.363 134.365 1.00 128.78 524 ARG C C 1
ATOM 9599 O O . ARG C 1 457 ? 32.371 131.243 133.864 1.00 127.73 524 ARG C O 1
ATOM 9607 N N . VAL C 1 458 ? 32.626 133.478 133.722 1.00 127.50 525 VAL C N 1
ATOM 9608 C CA . VAL C 1 458 ? 32.984 133.481 132.308 1.00 127.54 525 VAL C CA 1
ATOM 9609 C C . VAL C 1 458 ? 34.382 132.890 132.024 1.00 134.50 525 VAL C C 1
ATOM 9610 O O . VAL C 1 458 ? 34.526 132.066 131.123 1.00 140.10 525 VAL C O 1
ATOM 9614 N N . GLN C 1 459 ? 35.399 133.282 132.789 1.00 140.80 526 GLN C N 1
ATOM 9615 C CA . GLN C 1 459 ? 36.788 132.894 132.473 1.00 147.13 526 GLN C CA 1
ATOM 9616 C C . GLN C 1 459 ? 36.984 131.412 132.120 1.00 151.19 526 GLN C C 1
ATOM 9617 O O . GLN C 1 459 ? 37.829 131.081 131.286 1.00 150.53 526 GLN C O 1
ATOM 9623 N N . HIS C 1 460 ? 36.216 130.535 132.765 1.00 153.08 527 HIS C N 1
ATOM 9624 C CA . HIS C 1 460 ? 36.175 129.120 132.400 1.00 156.19 527 HIS C CA 1
ATOM 9625 C C . HIS C 1 460 ? 34.770 128.725 131.941 1.00 152.56 527 HIS C C 1
ATOM 9626 O O . HIS C 1 460 ? 34.284 129.187 130.906 1.00 144.30 527 HIS C O 1
ATOM 9633 N N . SER D 1 21 ? 45.797 125.551 -7.659 1.00 144.88 88 SER D N 1
ATOM 9634 C CA . SER D 1 21 ? 45.329 125.040 -8.990 1.00 152.67 88 SER D CA 1
ATOM 9635 C C . SER D 1 21 ? 46.221 125.537 -10.123 1.00 148.48 88 SER D C 1
ATOM 9636 O O . SER D 1 21 ? 47.009 126.465 -9.930 1.00 142.07 88 SER D O 1
ATOM 9639 N N . PRO D 1 22 ? 46.096 124.917 -11.312 1.00 151.93 89 PRO D N 1
ATOM 9640 C CA . PRO D 1 22 ? 46.839 125.373 -12.492 1.00 153.99 89 PRO D CA 1
ATOM 9641 C C . PRO D 1 22 ? 46.570 126.832 -12.893 1.00 149.84 89 PRO D C 1
ATOM 9642 O O . PRO D 1 22 ? 47.513 127.620 -12.995 1.00 150.01 89 PRO D O 1
ATOM 9646 N N . GLU D 1 23 ? 45.300 127.179 -13.115 1.00 145.85 90 GLU D N 1
ATOM 9647 C CA . GLU D 1 23 ? 44.923 128.531 -13.558 1.00 139.63 90 GLU D CA 1
ATOM 9648 C C . GLU D 1 23 ? 45.282 129.603 -12.534 1.00 127.73 90 GLU D C 1
ATOM 9649 O O . GLU D 1 23 ? 45.591 130.737 -12.890 1.00 125.02 90 GLU D O 1
ATOM 9655 N N . GLN D 1 24 ? 45.245 129.233 -11.265 1.00 123.43 91 GLN D N 1
ATOM 9656 C CA . GLN D 1 24 ? 45.527 130.167 -10.180 1.00 116.73 91 GLN D CA 1
ATOM 9657 C C . GLN D 1 24 ? 47.010 130.519 -10.112 1.00 110.19 91 GLN D C 1
ATOM 9658 O O . GLN D 1 24 ? 47.362 131.638 -9.753 1.00 101.80 91 GLN D O 1
ATOM 9664 N N . ALA D 1 25 ? 47.864 129.562 -10.474 1.00 109.79 92 ALA D N 1
ATOM 9665 C CA . ALA D 1 25 ? 49.306 129.797 -10.589 1.00 112.56 92 ALA D CA 1
ATOM 9666 C C . ALA D 1 25 ? 49.614 130.878 -11.620 1.00 111.24 92 ALA D C 1
ATOM 9667 O O . ALA D 1 25 ? 50.420 131.778 -11.368 1.00 106.24 92 ALA D O 1
ATOM 9669 N N . ASP D 1 26 ? 48.956 130.779 -12.775 1.00 114.44 93 ASP D N 1
ATOM 9670 C CA . ASP D 1 26 ? 49.195 131.685 -13.907 1.00 112.19 93 ASP D CA 1
ATOM 9671 C C . ASP D 1 26 ? 48.787 133.103 -13.529 1.00 110.09 93 ASP D C 1
ATOM 9672 O O . ASP D 1 26 ? 49.546 134.052 -13.719 1.00 111.11 93 ASP D O 1
ATOM 9677 N N . LEU D 1 27 ? 47.591 133.235 -12.967 1.00 108.39 94 LEU D N 1
ATOM 9678 C CA . LEU D 1 27 ? 47.092 134.530 -12.486 1.00 105.70 94 LEU D CA 1
ATOM 9679 C C . LEU D 1 27 ? 48.038 135.158 -11.453 1.00 101.60 94 LEU D C 1
ATOM 9680 O O . LEU D 1 27 ? 48.307 136.365 -11.497 1.00 96.01 94 LEU D O 1
ATOM 9685 N N . VAL D 1 28 ? 48.551 134.326 -10.546 1.00 99.47 95 VAL D N 1
ATOM 9686 C CA . VAL D 1 28 ? 49.516 134.778 -9.541 1.00 96.91 95 VAL D CA 1
ATOM 9687 C C . VAL D 1 28 ? 50.831 135.208 -10.187 1.00 98.59 95 VAL D C 1
ATOM 9688 O O . VAL D 1 28 ? 51.470 136.142 -9.713 1.00 97.74 95 VAL D O 1
ATOM 9692 N N . ALA D 1 29 ? 51.230 134.528 -11.262 1.00 103.27 96 ALA D N 1
ATOM 9693 C CA . ALA D 1 29 ? 52.418 134.924 -12.018 1.00 106.05 96 ALA D CA 1
ATOM 9694 C C . ALA D 1 29 ? 52.257 136.355 -12.523 1.00 110.93 96 ALA D C 1
ATOM 9695 O O . ALA D 1 29 ? 53.097 137.219 -12.256 1.00 110.52 96 ALA D O 1
ATOM 9697 N N . LYS D 1 30 ? 51.153 136.600 -13.224 1.00 114.63 97 LYS D N 1
ATOM 9698 C CA . LYS D 1 30 ? 50.859 137.918 -13.783 1.00 115.05 97 LYS D CA 1
ATOM 9699 C C . LYS D 1 30 ? 50.693 138.968 -12.709 1.00 114.73 97 LYS D C 1
ATOM 9700 O O . LYS D 1 30 ? 51.093 140.110 -12.912 1.00 114.79 97 LYS D O 1
ATOM 9706 N N . LEU D 1 31 ? 50.110 138.578 -11.573 1.00 116.82 98 LEU D N 1
ATOM 9707 C CA . LEU D 1 31 ? 49.848 139.514 -10.470 1.00 116.09 98 LEU D CA 1
ATOM 9708 C C . LEU D 1 31 ? 51.120 140.156 -9.909 1.00 119.54 98 LEU D C 1
ATOM 9709 O O . LEU D 1 31 ? 51.073 141.285 -9.427 1.00 120.20 98 LEU D O 1
ATOM 9714 N N . LYS D 1 32 ? 52.243 139.443 -9.978 1.00 126.73 99 LYS D N 1
ATOM 9715 C CA . LYS D 1 32 ? 53.550 139.985 -9.583 1.00 128.72 99 LYS D CA 1
ATOM 9716 C C . LYS D 1 32 ? 54.204 140.788 -10.708 1.00 126.13 99 LYS D C 1
ATOM 9717 O O . LYS D 1 32 ? 54.506 141.975 -10.565 1.00 119.83 99 LYS D O 1
ATOM 9723 N N . ASN D 1 33 ? 54.396 140.119 -11.836 1.00 126.64 100 ASN D N 1
ATOM 9724 C CA . ASN D 1 33 ? 55.234 140.626 -12.912 1.00 128.71 100 ASN D CA 1
ATOM 9725 C C . ASN D 1 33 ? 54.503 141.534 -13.885 1.00 126.94 100 ASN D C 1
ATOM 9726 O O . ASN D 1 33 ? 55.121 142.103 -14.781 1.00 131.68 100 ASN D O 1
ATOM 9731 N N . GLY D 1 34 ? 53.194 141.676 -13.705 1.00 121.71 101 GLY D N 1
ATOM 9732 C CA . GLY D 1 34 ? 52.349 142.302 -14.710 1.00 120.48 101 GLY D CA 1
ATOM 9733 C C . GLY D 1 34 ? 52.526 143.785 -14.969 1.00 118.11 101 GLY D C 1
ATOM 9734 O O . GLY D 1 34 ? 53.321 144.472 -14.332 1.00 115.08 101 GLY D O 1
ATOM 9735 N N . HIS D 1 35 ? 51.744 144.253 -15.932 1.00 120.19 102 HIS D N 1
ATOM 9736 C CA . HIS D 1 35 ? 51.691 145.642 -16.340 1.00 122.65 102 HIS D CA 1
ATOM 9737 C C . HIS D 1 35 ? 50.596 146.206 -15.442 1.00 121.51 102 HIS D C 1
ATOM 9738 O O . HIS D 1 35 ? 49.601 145.517 -15.211 1.00 125.40 102 HIS D O 1
ATOM 9745 N N . LEU D 1 36 ? 50.740 147.424 -14.925 1.00 118.23 103 LEU D N 1
ATOM 9746 C CA . LEU D 1 36 ? 49.781 147.917 -13.914 1.00 114.78 103 LEU D CA 1
ATOM 9747 C C . LEU D 1 36 ? 48.340 147.498 -14.232 1.00 111.52 103 LEU D C 1
ATOM 9748 O O . LEU D 1 36 ? 47.613 147.046 -13.342 1.00 102.56 103 LEU D O 1
ATOM 9753 N N . SER D 1 37 ? 47.956 147.633 -15.507 1.00 112.57 104 SER D N 1
ATOM 9754 C CA . SER D 1 37 ? 46.624 147.256 -15.993 1.00 110.97 104 SER D CA 1
ATOM 9755 C C . SER D 1 37 ? 46.300 145.762 -15.846 1.00 109.09 104 SER D C 1
ATOM 9756 O O . SER D 1 37 ? 45.180 145.399 -15.489 1.00 106.84 104 SER D O 1
ATOM 9759 N N . GLU D 1 38 ? 47.274 144.902 -16.136 1.00 110.77 105 GLU D N 1
ATOM 9760 C CA . GLU D 1 38 ? 47.079 143.446 -16.062 1.00 107.96 105 GLU D CA 1
ATOM 9761 C C . GLU D 1 38 ? 47.009 143.011 -14.611 1.00 102.00 105 GLU D C 1
ATOM 9762 O O . GLU D 1 38 ? 46.163 142.202 -14.236 1.00 98.06 105 GLU D O 1
ATOM 9768 N N . ARG D 1 39 ? 47.893 143.582 -13.801 1.00 101.86 106 ARG D N 1
ATOM 9769 C CA . ARG D 1 39 ? 47.928 143.326 -12.362 1.00 100.56 106 ARG D CA 1
ATOM 9770 C C . ARG D 1 39 ? 46.553 143.484 -11.724 1.00 96.90 106 ARG D C 1
ATOM 9771 O O . ARG D 1 39 ? 46.097 142.604 -10.993 1.00 95.65 106 ARG D O 1
ATOM 9779 N N . VAL D 1 40 ? 45.899 144.607 -12.017 1.00 96.21 107 VAL D N 1
ATOM 9780 C CA . VAL D 1 40 ? 44.540 144.879 -11.531 1.00 95.01 107 VAL D CA 1
ATOM 9781 C C . VAL D 1 40 ? 43.570 143.800 -11.990 1.00 93.52 107 VAL D C 1
ATOM 9782 O O . VAL D 1 40 ? 42.797 143.269 -11.199 1.00 89.97 107 VAL D O 1
ATOM 9786 N N . LEU D 1 41 ? 43.598 143.501 -13.284 1.00 97.63 108 LEU D N 1
ATOM 9787 C CA . LEU D 1 41 ? 42.722 142.488 -13.845 1.00 96.23 108 LEU D CA 1
ATOM 9788 C C . LEU D 1 41 ? 42.967 141.173 -13.103 1.00 93.95 108 LEU D C 1
ATOM 9789 O O . LEU D 1 41 ? 42.048 140.625 -12.488 1.00 89.08 108 LEU D O 1
ATOM 9794 N N . ALA D 1 42 ? 44.223 140.719 -13.128 1.00 93.08 109 ALA D N 1
ATOM 9795 C CA . ALA D 1 42 ? 44.687 139.531 -12.383 1.00 92.91 109 ALA D CA 1
ATOM 9796 C C . ALA D 1 42 ? 44.258 139.517 -10.916 1.00 89.04 109 ALA D C 1
ATOM 9797 O O . ALA D 1 42 ? 43.823 138.486 -10.394 1.00 88.01 109 ALA D O 1
ATOM 9799 N N . ALA D 1 43 ? 44.398 140.663 -10.258 1.00 85.06 110 ALA D N 1
ATOM 9800 C CA . ALA D 1 43 ? 43.950 140.815 -8.884 1.00 84.06 110 ALA D CA 1
ATOM 9801 C C . ALA D 1 43 ? 42.463 140.496 -8.717 1.00 82.99 110 ALA D C 1
ATOM 9802 O O . ALA D 1 43 ? 42.079 139.817 -7.771 1.00 81.89 110 ALA D O 1
ATOM 9804 N N . ASN D 1 44 ? 41.635 140.981 -9.636 1.00 85.31 111 ASN D N 1
ATOM 9805 C CA . ASN D 1 44 ? 40.192 140.720 -9.594 1.00 85.99 111 ASN D CA 1
ATOM 9806 C C . ASN D 1 44 ? 39.820 139.276 -9.825 1.00 90.41 111 ASN D C 1
ATOM 9807 O O . ASN D 1 44 ? 38.851 138.771 -9.242 1.00 90.75 111 ASN D O 1
ATOM 9812 N N . LYS D 1 45 ? 40.567 138.635 -10.718 1.00 93.07 112 LYS D N 1
ATOM 9813 C CA . LYS D 1 45 ? 40.320 137.249 -11.066 1.00 94.17 112 LYS D CA 1
ATOM 9814 C C . LYS D 1 45 ? 40.619 136.336 -9.878 1.00 97.04 112 LYS D C 1
ATOM 9815 O O . LYS D 1 45 ? 39.829 135.432 -9.579 1.00 101.00 112 LYS D O 1
ATOM 9821 N N . LEU D 1 46 ? 41.718 136.609 -9.174 1.00 94.66 113 LEU D N 1
ATOM 9822 C CA . LEU D 1 46 ? 42.074 135.836 -7.977 1.00 94.86 113 LEU D CA 1
ATOM 9823 C C . LEU D 1 46 ? 41.105 135.999 -6.790 1.00 91.36 113 LEU D C 1
ATOM 9824 O O . LEU D 1 46 ? 40.938 135.060 -6.008 1.00 86.52 113 LEU D O 1
ATOM 9829 N N . ARG D 1 47 ? 40.457 137.159 -6.659 1.00 91.09 114 ARG D N 1
ATOM 9830 C CA . ARG D 1 47 ? 39.410 137.310 -5.640 1.00 92.96 114 ARG D CA 1
ATOM 9831 C C . ARG D 1 47 ? 38.334 136.268 -5.872 1.00 96.73 114 ARG D C 1
ATOM 9832 O O . ARG D 1 47 ? 37.844 135.658 -4.929 1.00 100.16 114 ARG D O 1
ATOM 9840 N N . PHE D 1 48 ? 37.967 136.076 -7.134 1.00 99.02 115 PHE D N 1
ATOM 9841 C CA . PHE D 1 48 ? 36.994 135.057 -7.487 1.00 101.68 115 PHE D CA 1
ATOM 9842 C C . PHE D 1 48 ? 37.558 133.646 -7.392 1.00 103.64 115 PHE D C 1
ATOM 9843 O O . PHE D 1 48 ? 36.810 132.693 -7.185 1.00 109.94 115 PHE D O 1
ATOM 9851 N N . ALA D 1 49 ? 38.868 133.509 -7.548 1.00 103.61 116 ALA D N 1
ATOM 9852 C CA . ALA D 1 49 ? 39.528 132.226 -7.329 1.00 105.32 116 ALA D CA 1
ATOM 9853 C C . ALA D 1 49 ? 39.491 131.836 -5.849 1.00 106.86 116 ALA D C 1
ATOM 9854 O O . ALA D 1 49 ? 39.129 130.710 -5.500 1.00 112.16 116 ALA D O 1
ATOM 9856 N N . VAL D 1 50 ? 39.854 132.775 -4.985 1.00 102.93 117 VAL D N 1
ATOM 9857 C CA . VAL D 1 50 ? 39.996 132.488 -3.558 1.00 100.99 117 VAL D CA 1
ATOM 9858 C C . VAL D 1 50 ? 38.656 132.152 -2.891 1.00 105.59 117 VAL D C 1
ATOM 9859 O O . VAL D 1 50 ? 38.616 131.332 -1.980 1.00 111.10 117 VAL D O 1
ATOM 9863 N N . VAL D 1 51 ? 37.563 132.761 -3.348 1.00 108.52 118 VAL D N 1
ATOM 9864 C CA . VAL D 1 51 ? 36.237 132.439 -2.808 1.00 112.92 118 VAL D CA 1
ATOM 9865 C C . VAL D 1 51 ? 35.869 130.991 -3.131 1.00 121.63 118 VAL D C 1
ATOM 9866 O O . VAL D 1 51 ? 35.494 130.228 -2.237 1.00 129.86 118 VAL D O 1
ATOM 9870 N N . ASP D 1 52 ? 35.977 130.635 -4.413 1.00 123.59 119 ASP D N 1
ATOM 9871 C CA . ASP D 1 52 ? 35.701 129.273 -4.903 1.00 125.17 119 ASP D CA 1
ATOM 9872 C C . ASP D 1 52 ? 36.452 128.210 -4.111 1.00 124.84 119 ASP D C 1
ATOM 9873 O O . ASP D 1 52 ? 35.905 127.159 -3.785 1.00 125.35 119 ASP D O 1
ATOM 9878 N N . PHE D 1 53 ? 37.711 128.505 -3.809 1.00 124.54 120 PHE D N 1
ATOM 9879 C CA . PHE D 1 53 ? 38.590 127.569 -3.135 1.00 124.05 120 PHE D CA 1
ATOM 9880 C C . PHE D 1 53 ? 39.127 128.185 -1.841 1.00 115.83 120 PHE D C 1
ATOM 9881 O O . PHE D 1 53 ? 40.250 128.702 -1.804 1.00 104.54 120 PHE D O 1
ATOM 9889 N N . PRO D 1 54 ? 38.320 128.132 -0.768 1.00 117.47 121 PRO D N 1
ATOM 9890 C CA . PRO D 1 54 ? 38.754 128.758 0.480 1.00 118.09 121 PRO D CA 1
ATOM 9891 C C . PRO D 1 54 ? 40.050 128.132 0.969 1.00 122.48 121 PRO D C 1
ATOM 9892 O O . PRO D 1 54 ? 40.986 128.840 1.346 1.00 127.45 121 PRO D O 1
ATOM 9896 N N . LEU D 1 55 ? 40.108 126.805 0.887 1.00 123.56 122 LEU D N 1
ATOM 9897 C CA . LEU D 1 55 ? 41.180 126.017 1.479 1.00 118.46 122 LEU D CA 1
ATOM 9898 C C . LEU D 1 55 ? 42.510 126.228 0.766 1.00 112.86 122 LEU D C 1
ATOM 9899 O O . LEU D 1 55 ? 43.565 125.860 1.284 1.00 112.84 122 LEU D O 1
ATOM 9904 N N . ASN D 1 56 ? 42.459 126.818 -0.420 1.00 105.91 123 ASN D N 1
ATOM 9905 C CA . ASN D 1 56 ? 43.661 127.054 -1.190 1.00 105.62 123 ASN D CA 1
ATOM 9906 C C . ASN D 1 56 ? 44.573 128.085 -0.548 1.00 98.90 123 ASN D C 1
ATOM 9907 O O . ASN D 1 56 ? 44.096 129.002 0.107 1.00 93.39 123 ASN D O 1
ATOM 9912 N N . PRO D 1 57 ? 45.898 127.916 -0.715 1.00 100.03 124 PRO D N 1
ATOM 9913 C CA . PRO D 1 57 ? 46.849 128.765 -0.013 1.00 99.11 124 PRO D CA 1
ATOM 9914 C C . PRO D 1 57 ? 46.858 130.193 -0.536 1.00 96.50 124 PRO D C 1
ATOM 9915 O O . PRO D 1 57 ? 47.167 130.448 -1.693 1.00 93.14 124 PRO D O 1
ATOM 9919 N N . VAL D 1 58 ? 46.534 131.123 0.348 1.00 98.85 125 VAL D N 1
ATOM 9920 C CA . VAL D 1 58 ? 46.458 132.535 -0.011 1.00 98.09 125 VAL D CA 1
ATOM 9921 C C . VAL D 1 58 ? 47.818 133.236 0.094 1.00 96.36 125 VAL D C 1
ATOM 9922 O O . VAL D 1 58 ? 47.982 134.362 -0.384 1.00 99.40 125 VAL D O 1
ATOM 9926 N N . HIS D 1 59 ? 48.788 132.562 0.703 1.00 92.35 126 HIS D N 1
ATOM 9927 C CA . HIS D 1 59 ? 50.023 133.205 1.115 1.00 94.69 126 HIS D CA 1
ATOM 9928 C C . HIS D 1 59 ? 50.806 133.828 -0.040 1.00 92.18 126 HIS D C 1
ATOM 9929 O O . HIS D 1 59 ? 51.293 134.957 0.057 1.00 85.61 126 HIS D O 1
ATOM 9936 N N . ALA D 1 60 ? 50.933 133.083 -1.131 1.00 98.31 127 ALA D N 1
ATOM 9937 C CA . ALA D 1 60 ? 51.683 133.550 -2.290 1.00 98.50 127 ALA D CA 1
ATOM 9938 C C . ALA D 1 60 ? 50.952 134.736 -2.894 1.00 98.97 127 ALA D C 1
ATOM 9939 O O . ALA D 1 60 ? 51.559 135.776 -3.170 1.00 98.61 127 ALA D O 1
ATOM 9941 N N . ILE D 1 61 ? 49.639 134.577 -3.056 1.00 101.20 128 ILE D N 1
ATOM 9942 C CA . ILE D 1 61 ? 48.785 135.631 -3.595 1.00 102.97 128 ILE D CA 1
ATOM 9943 C C . ILE D 1 61 ? 48.978 136.915 -2.796 1.00 101.88 128 ILE D C 1
ATOM 9944 O O . ILE D 1 61 ? 49.152 137.993 -3.372 1.00 97.73 128 ILE D O 1
ATOM 9949 N N . TRP D 1 62 ? 48.941 136.790 -1.470 1.00 102.45 129 TRP D N 1
ATOM 9950 C CA . TRP D 1 62 ? 49.110 137.935 -0.589 1.00 101.89 129 TRP D CA 1
ATOM 9951 C C . TRP D 1 62 ? 50.314 138.773 -0.977 1.00 104.84 129 TRP D C 1
ATOM 9952 O O . TRP D 1 62 ? 50.230 140.005 -1.087 1.00 95.43 129 TRP D O 1
ATOM 9963 N N . HIS D 1 63 ? 51.440 138.088 -1.158 1.00 110.89 130 HIS D N 1
ATOM 9964 C CA . HIS D 1 63 ? 52.723 138.754 -1.300 1.00 115.76 130 HIS D CA 1
ATOM 9965 C C . HIS D 1 63 ? 52.794 139.482 -2.624 1.00 111.38 130 HIS D C 1
ATOM 9966 O O . HIS D 1 63 ? 53.404 140.539 -2.733 1.00 116.27 130 HIS D O 1
ATOM 9973 N N . ALA D 1 64 ? 52.150 138.916 -3.628 1.00 107.06 131 ALA D N 1
ATOM 9974 C CA . ALA D 1 64 ? 52.147 139.511 -4.952 1.00 111.22 131 ALA D CA 1
ATOM 9975 C C . ALA D 1 64 ? 51.363 140.827 -4.973 1.00 107.00 131 ALA D C 1
ATOM 9976 O O . ALA D 1 64 ? 51.741 141.781 -5.660 1.00 108.09 131 ALA D O 1
ATOM 9978 N N . ALA D 1 65 ? 50.279 140.872 -4.208 1.00 104.05 132 ALA D N 1
ATOM 9979 C CA . ALA D 1 65 ? 49.361 142.015 -4.215 1.00 102.92 132 ALA D CA 1
ATOM 9980 C C . ALA D 1 65 ? 49.721 143.141 -3.240 1.00 100.41 132 ALA D C 1
ATOM 9981 O O . ALA D 1 65 ? 49.461 144.311 -3.540 1.00 95.39 132 ALA D O 1
ATOM 9983 N N . LYS D 1 66 ? 50.284 142.807 -2.077 1.00 95.53 133 LYS D N 1
ATOM 9984 C CA . LYS D 1 66 ? 50.425 143.811 -1.020 1.00 97.91 133 LYS D CA 1
ATOM 9985 C C . LYS D 1 66 ? 50.819 145.170 -1.571 1.00 99.42 133 LYS D C 1
ATOM 9986 O O . LYS D 1 66 ? 50.060 146.124 -1.451 1.00 97.41 133 LYS D O 1
ATOM 9992 N N . ASP D 1 67 ? 51.961 145.253 -2.237 1.00 102.63 134 ASP D N 1
ATOM 9993 C CA . ASP D 1 67 ? 52.444 146.535 -2.775 1.00 106.03 134 ASP D CA 1
ATOM 9994 C C . ASP D 1 67 ? 51.408 147.389 -3.547 1.00 101.59 134 ASP D C 1
ATOM 9995 O O . ASP D 1 67 ? 51.630 148.582 -3.747 1.00 102.49 134 ASP D O 1
ATOM 10000 N N . MET D 1 68 ? 50.313 146.780 -4.009 1.00 97.77 135 MET D N 1
ATOM 10001 C CA . MET D 1 68 ? 49.280 147.507 -4.752 1.00 96.82 135 MET D CA 1
ATOM 10002 C C . MET D 1 68 ? 48.444 148.424 -3.872 1.00 93.94 135 MET D C 1
ATOM 10003 O O . MET D 1 68 ? 47.993 149.466 -4.337 1.00 91.98 135 MET D O 1
ATOM 10008 N N . ILE D 1 69 ? 48.239 148.041 -2.610 1.00 93.73 136 ILE D N 1
ATOM 10009 C CA . ILE D 1 69 ? 47.535 148.895 -1.632 1.00 87.90 136 ILE D CA 1
ATOM 10010 C C . ILE D 1 69 ? 48.268 150.195 -1.367 1.00 88.31 136 ILE D C 1
ATOM 10011 O O . ILE D 1 69 ? 47.656 151.189 -1.026 1.00 87.74 136 ILE D O 1
ATOM 10016 N N . HIS D 1 70 ? 49.587 150.179 -1.498 1.00 93.87 137 HIS D N 1
ATOM 10017 C CA . HIS D 1 70 ? 50.387 151.357 -1.219 1.00 99.87 137 HIS D CA 1
ATOM 10018 C C . HIS D 1 70 ? 49.706 152.620 -1.789 1.00 100.18 137 HIS D C 1
ATOM 10019 O O . HIS D 1 70 ? 49.379 152.660 -2.968 1.00 97.09 137 HIS D O 1
ATOM 10026 N N . PRO D 1 71 ? 49.465 153.639 -0.939 1.00 102.01 138 PRO D N 1
ATOM 10027 C CA . PRO D 1 71 ? 48.763 154.894 -1.277 1.00 103.85 138 PRO D CA 1
ATOM 10028 C C . PRO D 1 71 ? 49.129 155.558 -2.601 1.00 109.05 138 PRO D C 1
ATOM 10029 O O . PRO D 1 71 ? 48.259 156.151 -3.242 1.00 112.53 138 PRO D O 1
ATOM 10033 N N . GLU D 1 72 ? 50.404 155.484 -2.987 1.00 112.60 139 GLU D N 1
ATOM 10034 C CA . GLU D 1 72 ? 50.873 156.085 -4.241 1.00 116.47 139 GLU D CA 1
ATOM 10035 C C . GLU D 1 72 ? 49.982 155.673 -5.421 1.00 112.93 139 GLU D C 1
ATOM 10036 O O . GLU D 1 72 ? 49.674 156.489 -6.287 1.00 119.59 139 GLU D O 1
ATOM 10042 N N . ASN D 1 73 ? 49.556 154.412 -5.430 1.00 104.70 140 ASN D N 1
ATOM 10043 C CA . ASN D 1 73 ? 48.831 153.827 -6.556 1.00 99.92 140 ASN D CA 1
ATOM 10044 C C . ASN D 1 73 ? 47.486 154.512 -6.798 1.00 95.32 140 ASN D C 1
ATOM 10045 O O . ASN D 1 73 ? 46.985 155.196 -5.918 1.00 90.65 140 ASN D O 1
ATOM 10050 N N . PRO D 1 74 ? 46.921 154.364 -8.014 1.00 96.89 141 PRO D N 1
ATOM 10051 C CA . PRO D 1 74 ? 45.591 154.915 -8.303 1.00 95.93 141 PRO D CA 1
ATOM 10052 C C . PRO D 1 74 ? 44.519 154.120 -7.605 1.00 94.18 141 PRO D C 1
ATOM 10053 O O . PRO D 1 74 ? 44.806 153.071 -7.032 1.00 96.62 141 PRO D O 1
ATOM 10057 N N . ASP D 1 75 ? 43.289 154.602 -7.651 1.00 96.83 142 ASP D N 1
ATOM 10058 C CA . ASP D 1 75 ? 42.247 154.026 -6.813 1.00 98.54 142 ASP D CA 1
ATOM 10059 C C . ASP D 1 75 ? 41.885 152.613 -7.268 1.00 98.32 142 ASP D C 1
ATOM 10060 O O . ASP D 1 75 ? 41.969 151.673 -6.481 1.00 96.34 142 ASP D O 1
ATOM 10065 N N . ASN D 1 76 ? 41.527 152.459 -8.542 1.00 102.07 143 ASN D N 1
ATOM 10066 C CA . ASN D 1 76 ? 41.160 151.149 -9.110 1.00 100.27 143 ASN D CA 1
ATOM 10067 C C . ASN D 1 76 ? 42.098 150.025 -8.686 1.00 98.85 143 ASN D C 1
ATOM 10068 O O . ASN D 1 76 ? 41.658 148.900 -8.444 1.00 101.22 143 ASN D O 1
ATOM 10073 N N . ALA D 1 77 ? 43.387 150.353 -8.592 1.00 96.92 144 ALA D N 1
ATOM 10074 C CA . ALA D 1 77 ? 44.424 149.408 -8.195 1.00 93.89 144 ALA D CA 1
ATOM 10075 C C . ALA D 1 77 ? 44.374 149.079 -6.697 1.00 88.98 144 ALA D C 1
ATOM 10076 O O . ALA D 1 77 ? 44.141 147.932 -6.300 1.00 85.13 144 ALA D O 1
ATOM 10078 N N . ARG D 1 78 ? 44.582 150.084 -5.859 1.00 87.36 145 ARG D N 1
ATOM 10079 C CA . ARG D 1 78 ? 44.472 149.874 -4.429 1.00 83.99 145 ARG D CA 1
ATOM 10080 C C . ARG D 1 78 ? 43.157 149.170 -4.138 1.00 80.96 145 ARG D C 1
ATOM 10081 O O . ARG D 1 78 ? 43.085 148.363 -3.232 1.00 78.22 145 ARG D O 1
ATOM 10089 N N . GLN D 1 79 ? 42.114 149.469 -4.911 1.00 82.31 146 GLN D N 1
ATOM 10090 C CA . GLN D 1 79 ? 40.793 148.890 -4.650 1.00 82.29 146 GLN D CA 1
ATOM 10091 C C . GLN D 1 79 ? 40.728 147.391 -4.916 1.00 81.03 146 GLN D C 1
ATOM 10092 O O . GLN D 1 79 ? 40.281 146.634 -4.062 1.00 76.78 146 GLN D O 1
ATOM 10098 N N . ALA D 1 80 ? 41.175 146.962 -6.093 1.00 82.66 147 ALA D N 1
ATOM 10099 C CA . ALA D 1 80 ? 41.118 145.546 -6.445 1.00 83.34 147 ALA D CA 1
ATOM 10100 C C . ALA D 1 80 ? 41.950 144.698 -5.476 1.00 82.23 147 ALA D C 1
ATOM 10101 O O . ALA D 1 80 ? 41.517 143.628 -5.049 1.00 78.81 147 ALA D O 1
ATOM 10103 N N . SER D 1 81 ? 43.131 145.197 -5.116 1.00 82.94 148 SER D N 1
ATOM 10104 C CA . SER D 1 81 ? 43.984 144.532 -4.134 1.00 82.80 148 SER D CA 1
ATOM 10105 C C . SER D 1 81 ? 43.286 144.371 -2.782 1.00 84.05 148 SER D C 1
ATOM 10106 O O . SER D 1 81 ? 43.133 143.250 -2.297 1.00 89.12 148 SER D O 1
ATOM 10109 N N . TRP D 1 82 ? 42.867 145.485 -2.179 1.00 80.17 149 TRP D N 1
ATOM 10110 C CA . TRP D 1 82 ? 42.176 145.457 -0.886 1.00 76.45 149 TRP D CA 1
ATOM 10111 C C . TRP D 1 82 ? 41.098 144.376 -0.871 1.00 76.62 149 TRP D C 1
ATOM 10112 O O . TRP D 1 82 ? 40.994 143.590 0.059 1.00 79.23 149 TRP D O 1
ATOM 10123 N N . GLU D 1 83 ? 40.293 144.340 -1.917 1.00 80.34 150 GLU D N 1
ATOM 10124 C CA . GLU D 1 83 ? 39.183 143.410 -1.969 1.00 82.25 150 GLU D CA 1
ATOM 10125 C C . GLU D 1 83 ? 39.689 141.978 -1.983 1.00 80.69 150 GLU D C 1
ATOM 10126 O O . GLU D 1 83 ? 39.056 141.093 -1.432 1.00 81.57 150 GLU D O 1
ATOM 10132 N N . LEU D 1 84 ? 40.843 141.772 -2.604 1.00 77.99 151 LEU D N 1
ATOM 10133 C CA . LEU D 1 84 ? 41.470 140.472 -2.654 1.00 79.40 151 LEU D CA 1
ATOM 10134 C C . LEU D 1 84 ? 42.107 140.095 -1.320 1.00 83.79 151 LEU D C 1
ATOM 10135 O O . LEU D 1 84 ? 41.891 138.989 -0.816 1.00 89.49 151 LEU D O 1
ATOM 10140 N N . LEU D 1 85 ? 42.903 141.000 -0.756 1.00 80.36 152 LEU D N 1
ATOM 10141 C CA . LEU D 1 85 ? 43.519 140.765 0.555 1.00 78.15 152 LEU D CA 1
ATOM 10142 C C . LEU D 1 85 ? 42.466 140.496 1.642 1.00 76.50 152 LEU D C 1
ATOM 10143 O O . LEU D 1 85 ? 42.683 139.649 2.504 1.00 77.47 152 LEU D O 1
ATOM 10148 N N . ILE D 1 86 ? 41.334 141.200 1.584 1.00 74.46 153 ILE D N 1
ATOM 10149 C CA . ILE D 1 86 ? 40.189 140.931 2.459 1.00 76.01 153 ILE D CA 1
ATOM 10150 C C . ILE D 1 86 ? 39.693 139.489 2.328 1.00 81.35 153 ILE D C 1
ATOM 10151 O O . ILE D 1 86 ? 39.130 138.937 3.273 1.00 82.96 153 ILE D O 1
ATOM 10156 N N . GLU D 1 87 ? 39.876 138.889 1.155 1.00 86.40 154 GLU D N 1
ATOM 10157 C CA . GLU D 1 87 ? 39.576 137.471 0.964 1.00 91.39 154 GLU D CA 1
ATOM 10158 C C . GLU D 1 87 ? 40.712 136.593 1.464 1.00 93.16 154 GLU D C 1
ATOM 10159 O O . GLU D 1 87 ? 40.468 135.548 2.060 1.00 101.98 154 GLU D O 1
ATOM 10165 N N . CYS D 1 88 ? 41.946 137.008 1.198 1.00 90.78 155 CYS D N 1
ATOM 10166 C CA . CYS D 1 88 ? 43.128 136.261 1.626 1.00 91.63 155 CYS D CA 1
ATOM 10167 C C . CYS D 1 88 ? 43.302 136.169 3.150 1.00 94.53 155 CYS D C 1
ATOM 10168 O O . CYS D 1 88 ? 43.891 135.208 3.639 1.00 94.77 155 CYS D O 1
ATOM 10171 N N . VAL D 1 89 ? 42.824 137.159 3.904 1.00 91.32 156 VAL D N 1
ATOM 10172 C CA . VAL D 1 89 ? 42.851 137.046 5.373 1.00 88.93 156 VAL D CA 1
ATOM 10173 C C . VAL D 1 89 ? 41.754 136.122 5.918 1.00 87.25 156 VAL D C 1
ATOM 10174 O O . VAL D 1 89 ? 41.892 135.610 7.023 1.00 89.21 156 VAL D O 1
ATOM 10178 N N . LYS D 1 90 ? 40.662 135.931 5.179 1.00 83.96 157 LYS D N 1
ATOM 10179 C CA . LYS D 1 90 ? 39.605 135.014 5.623 1.00 85.83 157 LYS D CA 1
ATOM 10180 C C . LYS D 1 90 ? 40.102 133.565 5.694 1.00 90.96 157 LYS D C 1
ATOM 10181 O O . LYS D 1 90 ? 39.553 132.742 6.427 1.00 92.53 157 LYS D O 1
ATOM 10187 N N . TYR D 1 91 ? 41.123 133.266 4.900 1.00 93.29 158 TYR D N 1
ATOM 10188 C CA . TYR D 1 91 ? 41.855 131.994 4.948 1.00 103.21 158 TYR D CA 1
ATOM 10189 C C . TYR D 1 91 ? 41.877 131.372 6.362 1.00 108.21 158 TYR D C 1
ATOM 10190 O O . TYR D 1 91 ? 42.273 132.041 7.316 1.00 108.70 158 TYR D O 1
ATOM 10199 N N . PRO D 1 92 ? 41.453 130.092 6.496 1.00 110.86 159 PRO D N 1
ATOM 10200 C CA . PRO D 1 92 ? 41.143 129.539 7.821 1.00 109.01 159 PRO D CA 1
ATOM 10201 C C . PRO D 1 92 ? 42.362 129.081 8.619 1.00 107.26 159 PRO D C 1
ATOM 10202 O O . PRO D 1 92 ? 42.323 129.056 9.861 1.00 101.98 159 PRO D O 1
ATOM 10206 N N . ASN D 1 93 ? 43.427 128.719 7.911 1.00 103.61 160 ASN D N 1
ATOM 10207 C CA . ASN D 1 93 ? 44.588 128.126 8.536 1.00 102.64 160 ASN D CA 1
ATOM 10208 C C . ASN D 1 93 ? 45.892 128.792 8.087 1.00 100.81 160 ASN D C 1
ATOM 10209 O O . ASN D 1 93 ? 46.700 128.192 7.377 1.00 101.99 160 ASN D O 1
ATOM 10214 N N . SER D 1 94 ? 46.077 130.045 8.501 1.00 102.72 161 SER D N 1
ATOM 10215 C CA . SER D 1 94 ? 47.365 130.742 8.367 1.00 104.05 161 SER D CA 1
ATOM 10216 C C . SER D 1 94 ? 48.178 130.601 9.659 1.00 107.54 161 SER D C 1
ATOM 10217 O O . SER D 1 94 ? 47.635 130.697 10.768 1.00 102.72 161 SER D O 1
ATOM 10220 N N . THR D 1 95 ? 49.481 130.373 9.512 1.00 108.24 162 THR D N 1
ATOM 10221 C CA . THR D 1 95 ? 50.371 130.314 10.660 1.00 102.52 162 THR D CA 1
ATOM 10222 C C . THR D 1 95 ? 50.469 131.726 11.204 1.00 101.70 162 THR D C 1
ATOM 10223 O O . THR D 1 95 ? 50.375 132.693 10.448 1.00 93.00 162 THR D O 1
ATOM 10227 N N . GLU D 1 96 ? 50.657 131.834 12.517 1.00 105.09 163 GLU D N 1
ATOM 10228 C CA . GLU D 1 96 ? 50.626 133.126 13.204 1.00 103.88 163 GLU D CA 1
ATOM 10229 C C . GLU D 1 96 ? 51.579 134.158 12.581 1.00 102.89 163 GLU D C 1
ATOM 10230 O O . GLU D 1 96 ? 51.281 135.352 12.585 1.00 109.63 163 GLU D O 1
ATOM 10236 N N . LEU D 1 97 ? 52.718 133.702 12.064 1.00 101.75 164 LEU D N 1
ATOM 10237 C CA . LEU D 1 97 ? 53.670 134.582 11.371 1.00 105.13 164 LEU D CA 1
ATOM 10238 C C . LEU D 1 97 ? 53.088 135.116 10.062 1.00 107.57 164 LEU D C 1
ATOM 10239 O O . LEU D 1 97 ? 53.294 136.284 9.712 1.00 108.50 164 LEU D O 1
ATOM 10244 N N . GLU D 1 98 ? 52.390 134.251 9.328 1.00 104.32 165 GLU D N 1
ATOM 10245 C CA . GLU D 1 98 ? 51.660 134.686 8.146 1.00 103.42 165 GLU D CA 1
ATOM 10246 C C . GLU D 1 98 ? 50.683 135.805 8.600 1.00 99.42 165 GLU D C 1
ATOM 10247 O O . GLU D 1 98 ? 50.664 136.894 8.016 1.00 91.51 165 GLU D O 1
ATOM 10253 N N . ARG D 1 99 ? 49.947 135.553 9.691 1.00 95.85 166 ARG D N 1
ATOM 10254 C CA . ARG D 1 99 ? 49.027 136.543 10.294 1.00 86.90 166 ARG D CA 1
ATOM 10255 C C . ARG D 1 99 ? 49.722 137.811 10.771 1.00 82.95 166 ARG D C 1
ATOM 10256 O O . ARG D 1 99 ? 49.125 138.873 10.779 1.00 89.73 166 ARG D O 1
ATOM 10264 N N . SER D 1 100 ? 50.981 137.701 11.158 1.00 87.25 167 SER D N 1
ATOM 10265 C CA . SER D 1 100 ? 51.781 138.868 11.525 1.00 90.19 167 SER D CA 1
ATOM 10266 C C . SER D 1 100 ? 52.089 139.768 10.326 1.00 92.21 167 SER D C 1
ATOM 10267 O O . SER D 1 100 ? 51.993 140.991 10.432 1.00 92.48 167 SER D O 1
ATOM 10270 N N . GLU D 1 101 ? 52.485 139.174 9.199 1.00 97.51 168 GLU D N 1
ATOM 10271 C CA . GLU D 1 101 ? 52.786 139.967 8.007 1.00 99.08 168 GLU D CA 1
ATOM 10272 C C . GLU D 1 101 ? 51.520 140.590 7.453 1.00 95.08 168 GLU D C 1
ATOM 10273 O O . GLU D 1 101 ? 51.539 141.752 7.038 1.00 95.94 168 GLU D O 1
ATOM 10279 N N . TYR D 1 102 ? 50.431 139.818 7.423 1.00 89.51 169 TYR D N 1
ATOM 10280 C CA . TYR D 1 102 ? 49.172 140.342 6.915 1.00 86.69 169 TYR D CA 1
ATOM 10281 C C . TYR D 1 102 ? 48.827 141.577 7.755 1.00 88.78 169 TYR D C 1
ATOM 10282 O O . TYR D 1 102 ? 48.702 142.692 7.234 1.00 82.45 169 TYR D O 1
ATOM 10291 N N . PHE D 1 103 ? 48.736 141.372 9.070 1.00 90.26 170 PHE D N 1
ATOM 10292 C CA . PHE D 1 103 ? 48.431 142.441 9.995 1.00 85.92 170 PHE D CA 1
ATOM 10293 C C . PHE D 1 103 ? 49.249 143.674 9.660 1.00 84.67 170 PHE D C 1
ATOM 10294 O O . PHE D 1 103 ? 48.705 144.762 9.546 1.00 80.28 170 PHE D O 1
ATOM 10302 N N . HIS D 1 104 ? 50.551 143.503 9.482 1.00 85.50 171 HIS D N 1
ATOM 10303 C CA . HIS D 1 104 ? 51.415 144.656 9.258 1.00 89.56 171 HIS D CA 1
ATOM 10304 C C . HIS D 1 104 ? 51.177 145.302 7.902 1.00 89.32 171 HIS D C 1
ATOM 10305 O O . HIS D 1 104 ? 51.337 146.511 7.768 1.00 86.81 171 HIS D O 1
ATOM 10312 N N . THR D 1 105 ? 50.778 144.504 6.911 1.00 90.07 172 THR D N 1
ATOM 10313 C CA . THR D 1 105 ? 50.493 145.017 5.562 1.00 92.41 172 THR D CA 1
ATOM 10314 C C . THR D 1 105 ? 49.210 145.867 5.518 1.00 93.19 172 THR D C 1
ATOM 10315 O O . THR D 1 105 ? 49.196 146.957 4.930 1.00 92.90 172 THR D O 1
ATOM 10319 N N . LEU D 1 106 ? 48.138 145.344 6.113 1.00 88.32 173 LEU D N 1
ATOM 10320 C CA . LEU D 1 106 ? 46.841 146.021 6.124 1.00 86.55 173 LEU D CA 1
ATOM 10321 C C . LEU D 1 106 ? 46.766 147.174 7.137 1.00 87.42 173 LEU D C 1
ATOM 10322 O O . LEU D 1 106 ? 46.082 148.161 6.897 1.00 82.44 173 LEU D O 1
ATOM 10327 N N . THR D 1 107 ? 47.452 147.041 8.270 1.00 91.19 174 THR D N 1
ATOM 10328 C CA . THR D 1 107 ? 47.605 148.158 9.205 1.00 93.45 174 THR D CA 1
ATOM 10329 C C . THR D 1 107 ? 48.668 149.161 8.734 1.00 97.48 174 THR D C 1
ATOM 10330 O O . THR D 1 107 ? 48.700 150.299 9.205 1.00 101.81 174 THR D O 1
ATOM 10334 N N . GLY D 1 108 ? 49.533 148.732 7.815 1.00 103.53 175 GLY D N 1
ATOM 10335 C CA . GLY D 1 108 ? 50.613 149.567 7.283 1.00 110.37 175 GLY D CA 1
ATOM 10336 C C . GLY D 1 108 ? 50.117 150.832 6.612 1.00 112.78 175 GLY D C 1
ATOM 10337 O O . GLY D 1 108 ? 48.915 150.994 6.419 1.00 109.31 175 GLY D O 1
ATOM 10338 N N . PRO D 1 109 ? 51.042 151.738 6.242 1.00 121.77 176 PRO D N 1
ATOM 10339 C CA . PRO D 1 109 ? 50.627 153.055 5.749 1.00 121.08 176 PRO D CA 1
ATOM 10340 C C . PRO D 1 109 ? 49.687 152.951 4.557 1.00 115.58 176 PRO D C 1
ATOM 10341 O O . PRO D 1 109 ? 50.088 152.484 3.493 1.00 120.48 176 PRO D O 1
ATOM 10345 N N . ALA D 1 110 ? 48.443 153.378 4.751 1.00 112.89 177 ALA D N 1
ATOM 10346 C CA . ALA D 1 110 ? 47.389 153.191 3.757 1.00 107.01 177 ALA D CA 1
ATOM 10347 C C . ALA D 1 110 ? 46.760 154.515 3.401 1.00 105.62 177 ALA D C 1
ATOM 10348 O O . ALA D 1 110 ? 46.916 155.500 4.115 1.00 106.59 177 ALA D O 1
ATOM 10350 N N . HIS D 1 111 ? 46.041 154.527 2.287 1.00 104.80 178 HIS D N 1
ATOM 10351 C CA . HIS D 1 111 ? 45.390 155.736 1.819 1.00 104.03 178 HIS D CA 1
ATOM 10352 C C . HIS D 1 111 ? 44.230 156.090 2.734 1.00 96.02 178 HIS D C 1
ATOM 10353 O O . HIS D 1 111 ? 43.464 155.225 3.134 1.00 92.59 178 HIS D O 1
ATOM 10360 N N . SER D 1 112 ? 44.115 157.370 3.055 1.00 95.67 179 SER D N 1
ATOM 10361 C CA . SER D 1 112 ? 43.069 157.883 3.941 1.00 95.23 179 SER D CA 1
ATOM 10362 C C . SER D 1 112 ? 41.642 157.457 3.550 1.00 93.42 179 SER D C 1
ATOM 10363 O O . SER D 1 112 ? 40.835 157.075 4.400 1.00 89.64 179 SER D O 1
ATOM 10366 N N . LYS D 1 113 ? 41.341 157.526 2.262 1.00 96.36 180 LYS D N 1
ATOM 10367 C CA . LYS D 1 113 ? 40.087 157.012 1.718 1.00 98.78 180 LYS D CA 1
ATOM 10368 C C . LYS D 1 113 ? 39.918 155.478 1.751 1.00 92.74 180 LYS D C 1
ATOM 10369 O O . LYS D 1 113 ? 38.885 154.980 1.312 1.00 97.68 180 LYS D O 1
ATOM 10375 N N . ASP D 1 114 ? 40.900 154.726 2.242 1.00 87.76 181 ASP D N 1
ATOM 10376 C CA . ASP D 1 114 ? 40.803 153.262 2.244 1.00 85.25 181 ASP D CA 1
ATOM 10377 C C . ASP D 1 114 ? 40.432 152.677 3.593 1.00 85.42 181 ASP D C 1
ATOM 10378 O O . ASP D 1 114 ? 40.419 151.457 3.751 1.00 85.70 181 ASP D O 1
ATOM 10383 N N . PHE D 1 115 ? 40.115 153.524 4.568 1.00 87.40 182 PHE D N 1
ATOM 10384 C CA . PHE D 1 115 ? 39.889 153.040 5.928 1.00 83.57 182 PHE D CA 1
ATOM 10385 C C . PHE D 1 115 ? 38.825 151.947 6.000 1.00 77.57 182 PHE D C 1
ATOM 10386 O O . PHE D 1 115 ? 39.003 150.975 6.721 1.00 82.26 182 PHE D O 1
ATOM 10394 N N . CYS D 1 116 ? 37.737 152.085 5.248 1.00 76.41 183 CYS D N 1
ATOM 10395 C CA . CYS D 1 116 ? 36.706 151.042 5.218 1.00 74.93 183 CYS D CA 1
ATOM 10396 C C . CYS D 1 116 ? 37.292 149.651 4.888 1.00 79.43 183 CYS D C 1
ATOM 10397 O O . CYS D 1 116 ? 36.896 148.659 5.498 1.00 86.32 183 CYS D O 1
ATOM 10400 N N . TYR D 1 117 ? 38.247 149.579 3.956 1.00 77.98 184 TYR D N 1
ATOM 10401 C CA . TYR D 1 117 ? 38.859 148.301 3.585 1.00 76.53 184 TYR D CA 1
ATOM 10402 C C . TYR D 1 117 ? 39.723 147.780 4.725 1.00 75.93 184 TYR D C 1
ATOM 10403 O O . TYR D 1 117 ? 39.634 146.620 5.108 1.00 75.49 184 TYR D O 1
ATOM 10412 N N . GLN D 1 118 ? 40.547 148.649 5.282 1.00 76.83 185 GLN D N 1
ATOM 10413 C CA . GLN D 1 118 ? 41.262 148.325 6.505 1.00 76.83 185 GLN D CA 1
ATOM 10414 C C . GLN D 1 118 ? 40.365 147.716 7.585 1.00 80.47 185 GLN D C 1
ATOM 10415 O O . GLN D 1 118 ? 40.639 146.613 8.060 1.00 88.50 185 GLN D O 1
ATOM 10421 N N . LEU D 1 119 ? 39.303 148.418 7.979 1.00 75.97 186 LEU D N 1
ATOM 10422 C CA . LEU D 1 119 ? 38.408 147.883 8.999 1.00 73.50 186 LEU D CA 1
ATOM 10423 C C . LEU D 1 119 ? 37.980 146.482 8.643 1.00 72.95 186 LEU D C 1
ATOM 10424 O O . LEU D 1 119 ? 38.255 145.550 9.370 1.00 78.18 186 LEU D O 1
ATOM 10429 N N . VAL D 1 120 ? 37.347 146.326 7.492 1.00 69.71 187 VAL D N 1
ATOM 10430 C CA . VAL D 1 120 ? 36.893 145.012 7.071 1.00 69.64 187 VAL D CA 1
ATOM 10431 C C . VAL D 1 120 ? 38.067 144.023 7.051 1.00 68.48 187 VAL D C 1
ATOM 10432 O O . VAL D 1 120 ? 37.941 142.893 7.494 1.00 66.27 187 VAL D O 1
ATOM 10436 N N . ALA D 1 121 ? 39.213 144.461 6.559 1.00 69.77 188 ALA D N 1
ATOM 10437 C CA . ALA D 1 121 ? 40.362 143.576 6.469 1.00 73.94 188 ALA D CA 1
ATOM 10438 C C . ALA D 1 121 ? 40.707 143.089 7.858 1.00 76.48 188 ALA D C 1
ATOM 10439 O O . ALA D 1 121 ? 40.748 141.885 8.102 1.00 76.63 188 ALA D O 1
ATOM 10441 N N . LEU D 1 122 ? 40.918 144.026 8.774 1.00 75.58 189 LEU D N 1
ATOM 10442 C CA . LEU D 1 122 ? 41.301 143.669 10.128 1.00 77.79 189 LEU D CA 1
ATOM 10443 C C . LEU D 1 122 ? 40.179 142.895 10.788 1.00 75.78 189 LEU D C 1
ATOM 10444 O O . LEU D 1 122 ? 40.366 141.787 11.276 1.00 80.30 189 LEU D O 1
ATOM 10449 N N . GLU D 1 123 ? 39.003 143.490 10.778 1.00 76.47 190 GLU D N 1
ATOM 10450 C CA . GLU D 1 123 ? 37.793 142.818 11.196 1.00 75.50 190 GLU D CA 1
ATOM 10451 C C . GLU D 1 123 ? 37.780 141.384 10.705 1.00 74.92 190 GLU D C 1
ATOM 10452 O O . GLU D 1 123 ? 37.325 140.497 11.416 1.00 78.39 190 GLU D O 1
ATOM 10458 N N . GLN D 1 124 ? 38.285 141.150 9.498 1.00 75.12 191 GLN D N 1
ATOM 10459 C CA . GLN D 1 124 ? 38.324 139.792 8.955 1.00 75.58 191 GLN D CA 1
ATOM 10460 C C . GLN D 1 124 ? 39.516 138.979 9.435 1.00 75.69 191 GLN D C 1
ATOM 10461 O O . GLN D 1 124 ? 39.320 137.876 9.887 1.00 79.52 191 GLN D O 1
ATOM 10467 N N . LEU D 1 125 ? 40.729 139.532 9.368 1.00 77.84 192 LEU D N 1
ATOM 10468 C CA . LEU D 1 125 ? 41.956 138.869 9.870 1.00 78.15 192 LEU D CA 1
ATOM 10469 C C . LEU D 1 125 ? 41.838 138.365 11.308 1.00 77.86 192 LEU D C 1
ATOM 10470 O O . LEU D 1 125 ? 42.524 137.435 11.682 1.00 72.39 192 LEU D O 1
ATOM 10475 N N . THR D 1 126 ? 40.982 138.996 12.106 1.00 79.41 193 THR D N 1
ATOM 10476 C CA . THR D 1 126 ? 40.813 138.634 13.506 1.00 78.99 193 THR D CA 1
ATOM 10477 C C . THR D 1 126 ? 39.522 137.878 13.778 1.00 85.46 193 THR D C 1
ATOM 10478 O O . THR D 1 126 ? 39.290 137.473 14.917 1.00 91.81 193 THR D O 1
ATOM 10482 N N . ASN D 1 127 ? 38.692 137.674 12.756 1.00 80.81 194 ASN D N 1
ATOM 10483 C CA . ASN D 1 127 ? 37.333 137.183 12.973 1.00 83.81 194 ASN D CA 1
ATOM 10484 C C . ASN D 1 127 ? 36.710 137.983 14.086 1.00 79.47 194 ASN D C 1
ATOM 10485 O O . ASN D 1 127 ? 36.684 137.556 15.225 1.00 78.83 194 ASN D O 1
ATOM 10490 N N . HIS D 1 128 ? 36.256 139.173 13.735 1.00 79.25 195 HIS D N 1
ATOM 10491 C CA . HIS D 1 128 ? 35.497 140.029 14.624 1.00 78.51 195 HIS D CA 1
ATOM 10492 C C . HIS D 1 128 ? 35.982 140.071 16.072 1.00 78.79 195 HIS D C 1
ATOM 10493 O O . HIS D 1 128 ? 35.200 139.979 17.021 1.00 81.07 195 HIS D O 1
ATOM 10500 N N . GLY D 1 129 ? 37.293 140.230 16.211 1.00 73.22 196 GLY D N 1
ATOM 10501 C CA . GLY D 1 129 ? 37.904 140.532 17.490 1.00 74.79 196 GLY D CA 1
ATOM 10502 C C . GLY D 1 129 ? 38.465 139.362 18.276 1.00 75.34 196 GLY D C 1
ATOM 10503 O O . GLY D 1 129 ? 38.977 139.564 19.379 1.00 78.32 196 GLY D O 1
ATOM 10504 N N . ARG D 1 130 ? 38.409 138.157 17.707 1.00 74.37 197 ARG D N 1
ATOM 10505 C CA . ARG D 1 130 ? 38.749 136.917 18.436 1.00 76.01 197 ARG D CA 1
ATOM 10506 C C . ARG D 1 130 ? 40.202 136.460 18.321 1.00 73.84 197 ARG D C 1
ATOM 10507 O O . ARG D 1 130 ? 40.773 135.951 19.278 1.00 77.66 197 ARG D O 1
ATOM 10515 N N . ASN D 1 131 ? 40.809 136.669 17.171 1.00 73.73 198 ASN D N 1
ATOM 10516 C CA . ASN D 1 131 ? 42.155 136.205 16.958 1.00 80.39 198 ASN D CA 1
ATOM 10517 C C . ASN D 1 131 ? 43.108 137.335 16.603 1.00 80.81 198 ASN D C 1
ATOM 10518 O O . ASN D 1 131 ? 43.060 137.877 15.494 1.00 84.36 198 ASN D O 1
ATOM 10523 N N . ILE D 1 132 ? 43.994 137.673 17.531 1.00 80.92 199 ILE D N 1
ATOM 10524 C CA . ILE D 1 132 ? 44.980 138.723 17.274 1.00 84.95 199 ILE D CA 1
ATOM 10525 C C . ILE D 1 132 ? 46.398 138.165 17.210 1.00 82.35 199 ILE D C 1
ATOM 10526 O O . ILE D 1 132 ? 47.386 138.916 17.189 1.00 77.99 199 ILE D O 1
ATOM 10531 N N . ALA D 1 133 ? 46.476 136.836 17.159 1.00 85.48 200 ALA D N 1
ATOM 10532 C CA . ALA D 1 133 ? 47.739 136.129 17.119 1.00 85.43 200 ALA D CA 1
ATOM 10533 C C . ALA D 1 133 ? 48.593 136.649 15.979 1.00 85.35 200 ALA D C 1
ATOM 10534 O O . ALA D 1 133 ? 48.115 136.807 14.857 1.00 87.38 200 ALA D O 1
ATOM 10536 N N . GLY D 1 134 ? 49.852 136.937 16.282 1.00 88.76 201 GLY D N 1
ATOM 10537 C CA . GLY D 1 134 ? 50.758 137.574 15.328 1.00 90.04 201 GLY D CA 1
ATOM 10538 C C . GLY D 1 134 ? 50.879 139.061 15.619 1.00 88.19 201 GLY D C 1
ATOM 10539 O O . GLY D 1 134 ? 51.844 139.713 15.215 1.00 85.95 201 GLY D O 1
ATOM 10540 N N . PHE D 1 135 ? 49.887 139.604 16.315 1.00 87.70 202 PHE D N 1
ATOM 10541 C CA . PHE D 1 135 ? 49.878 141.020 16.629 1.00 89.42 202 PHE D CA 1
ATOM 10542 C C . PHE D 1 135 ? 49.308 141.275 18.015 1.00 87.53 202 PHE D C 1
ATOM 10543 O O . PHE D 1 135 ? 48.811 142.372 18.313 1.00 84.09 202 PHE D O 1
ATOM 10551 N N . TYR D 1 136 ? 49.440 140.260 18.868 1.00 89.96 203 TYR D N 1
ATOM 10552 C CA . TYR D 1 136 ? 48.932 140.271 20.239 1.00 85.84 203 TYR D CA 1
ATOM 10553 C C . TYR D 1 136 ? 49.071 141.625 20.924 1.00 89.07 203 TYR D C 1
ATOM 10554 O O . TYR D 1 136 ? 48.101 142.170 21.472 1.00 84.55 203 TYR D O 1
ATOM 10563 N N . TYR D 1 137 ? 50.285 142.166 20.867 1.00 94.06 204 TYR D N 1
ATOM 10564 C CA . TYR D 1 137 ? 50.623 143.414 21.538 1.00 93.10 204 TYR D CA 1
ATOM 10565 C C . TYR D 1 137 ? 50.674 144.621 20.602 1.00 86.53 204 TYR D C 1
ATOM 10566 O O . TYR D 1 137 ? 51.125 145.696 20.989 1.00 81.03 204 TYR D O 1
ATOM 10575 N N . GLU D 1 138 ? 50.220 144.440 19.366 1.00 87.04 205 GLU D N 1
ATOM 10576 C CA . GLU D 1 138 ? 50.121 145.540 18.408 1.00 86.46 205 GLU D CA 1
ATOM 10577 C C . GLU D 1 138 ? 48.675 145.960 18.204 1.00 77.96 205 GLU D C 1
ATOM 10578 O O . GLU D 1 138 ? 48.424 147.039 17.669 1.00 75.93 205 GLU D O 1
ATOM 10584 N N . MET D 1 139 ? 47.743 145.127 18.673 1.00 71.74 206 MET D N 1
ATOM 10585 C CA . MET D 1 139 ? 46.339 145.267 18.356 1.00 70.97 206 MET D CA 1
ATOM 10586 C C . MET D 1 139 ? 45.658 146.449 19.042 1.00 73.65 206 MET D C 1
ATOM 10587 O O . MET D 1 139 ? 45.115 147.339 18.360 1.00 71.25 206 MET D O 1
ATOM 10592 N N . PHE D 1 140 ? 45.670 146.445 20.379 1.00 70.68 207 PHE D N 1
ATOM 10593 C CA . PHE D 1 140 ? 45.001 147.484 21.158 1.00 68.44 207 PHE D CA 1
ATOM 10594 C C . PHE D 1 140 ? 45.562 148.866 20.885 1.00 68.65 207 PHE D C 1
ATOM 10595 O O . PHE D 1 140 ? 44.808 149.802 20.682 1.00 68.12 207 PHE D O 1
ATOM 10603 N N . PRO D 1 141 ? 46.891 149.001 20.858 1.00 72.17 208 PRO D N 1
ATOM 10604 C CA . PRO D 1 141 ? 47.438 150.305 20.458 1.00 75.71 208 PRO D CA 1
ATOM 10605 C C . PRO D 1 141 ? 46.868 150.762 19.110 1.00 83.41 208 PRO D C 1
ATOM 10606 O O . PRO D 1 141 ? 46.508 151.929 18.953 1.00 86.55 208 PRO D O 1
ATOM 10610 N N . LEU D 1 142 ? 46.785 149.837 18.152 1.00 81.71 209 LEU D N 1
ATOM 10611 C CA . LEU D 1 142 ? 46.251 150.147 16.833 1.00 77.99 209 LEU D CA 1
ATOM 10612 C C . LEU D 1 142 ? 44.811 150.642 16.888 1.00 72.38 209 LEU D C 1
ATOM 10613 O O . LEU D 1 142 ? 44.460 151.581 16.174 1.00 67.70 209 LEU D O 1
ATOM 10618 N N . LEU D 1 143 ? 43.977 149.990 17.698 1.00 68.85 210 LEU D N 1
ATOM 10619 C CA . LEU D 1 143 ? 42.595 150.449 17.897 1.00 66.99 210 LEU D CA 1
ATOM 10620 C C . LEU D 1 143 ? 42.554 151.843 18.496 1.00 64.49 210 LEU D C 1
ATOM 10621 O O . LEU D 1 143 ? 41.819 152.694 18.034 1.00 65.38 210 LEU D O 1
ATOM 10626 N N . THR D 1 144 ? 43.349 152.091 19.520 1.00 64.89 211 THR D N 1
ATOM 10627 C CA . THR D 1 144 ? 43.428 153.444 20.064 1.00 69.19 211 THR D CA 1
ATOM 10628 C C . THR D 1 144 ? 43.822 154.394 18.952 1.00 69.74 211 THR D C 1
ATOM 10629 O O . THR D 1 144 ? 43.225 155.451 18.776 1.00 74.88 211 THR D O 1
ATOM 10633 N N . LEU D 1 145 ? 44.822 153.980 18.194 1.00 73.97 212 LEU D N 1
ATOM 10634 C CA . LEU D 1 145 ? 45.310 154.734 17.054 1.00 81.27 212 LEU D CA 1
ATOM 10635 C C . LEU D 1 145 ? 44.208 155.026 16.025 1.00 78.43 212 LEU D C 1
ATOM 10636 O O . LEU D 1 145 ? 44.111 156.140 15.520 1.00 79.60 212 LEU D O 1
ATOM 10641 N N . TRP D 1 146 ? 43.381 154.021 15.739 1.00 76.82 213 TRP D N 1
ATOM 10642 C CA . TRP D 1 146 ? 42.314 154.127 14.745 1.00 74.27 213 TRP D CA 1
ATOM 10643 C C . TRP D 1 146 ? 41.096 154.936 15.201 1.00 78.77 213 TRP D C 1
ATOM 10644 O O . TRP D 1 146 ? 40.532 155.684 14.407 1.00 82.87 213 TRP D O 1
ATOM 10655 N N . LEU D 1 147 ? 40.673 154.778 16.456 1.00 78.84 214 LEU D N 1
ATOM 10656 C CA . LEU D 1 147 ? 39.529 155.538 16.977 1.00 77.28 214 LEU D CA 1
ATOM 10657 C C . LEU D 1 147 ? 39.763 157.005 16.802 1.00 72.87 214 LEU D C 1
ATOM 10658 O O . LEU D 1 147 ? 38.957 157.707 16.195 1.00 74.23 214 LEU D O 1
ATOM 10663 N N . ASN D 1 148 ? 40.884 157.460 17.344 1.00 75.50 215 ASN D N 1
ATOM 10664 C CA . ASN D 1 148 ? 41.329 158.835 17.146 1.00 80.65 215 ASN D CA 1
ATOM 10665 C C . ASN D 1 148 ? 41.082 159.287 15.694 1.00 83.28 215 ASN D C 1
ATOM 10666 O O . ASN D 1 148 ? 40.381 160.263 15.445 1.00 79.56 215 ASN D O 1
ATOM 10671 N N . GLN D 1 149 ? 41.629 158.523 14.750 1.00 86.93 216 GLN D N 1
ATOM 10672 C CA . GLN D 1 149 ? 41.482 158.798 13.322 1.00 86.69 216 GLN D CA 1
ATOM 10673 C C . GLN D 1 149 ? 40.051 158.688 12.842 1.00 77.91 216 GLN D C 1
ATOM 10674 O O . GLN D 1 149 ? 39.596 159.511 12.086 1.00 75.18 216 GLN D O 1
ATOM 10680 N N . ALA D 1 150 ? 39.364 157.632 13.237 1.00 74.57 217 ALA D N 1
ATOM 10681 C CA . ALA D 1 150 ? 37.997 157.430 12.796 1.00 78.20 217 ALA D CA 1
ATOM 10682 C C . ALA D 1 150 ? 37.136 158.585 13.242 1.00 81.84 217 ALA D C 1
ATOM 10683 O O . ALA D 1 150 ? 36.413 159.189 12.439 1.00 79.25 217 ALA D O 1
ATOM 10685 N N . TYR D 1 151 ? 37.212 158.878 14.537 1.00 80.51 218 TYR D N 1
ATOM 10686 C CA . TYR D 1 151 ? 36.368 159.911 15.116 1.00 80.90 218 TYR D CA 1
ATOM 10687 C C . TYR D 1 151 ? 36.771 161.288 14.566 1.00 80.03 218 TYR D C 1
ATOM 10688 O O . TYR D 1 151 ? 35.916 162.075 14.157 1.00 77.81 218 TYR D O 1
ATOM 10697 N N . ARG D 1 152 ? 38.074 161.561 14.582 1.00 78.09 219 ARG D N 1
ATOM 10698 C CA . ARG D 1 152 ? 38.635 162.817 14.099 1.00 81.61 219 ARG D CA 1
ATOM 10699 C C . ARG D 1 152 ? 38.170 163.089 12.657 1.00 79.16 219 ARG D C 1
ATOM 10700 O O . ARG D 1 152 ? 37.827 164.209 12.299 1.00 79.00 219 ARG D O 1
ATOM 10708 N N . ALA D 1 153 ? 38.134 162.031 11.858 1.00 76.62 220 ALA D N 1
ATOM 10709 C CA . ALA D 1 153 ? 37.615 162.071 10.501 1.00 78.99 220 ALA D CA 1
ATOM 10710 C C . ALA D 1 153 ? 36.112 162.325 10.472 1.00 77.91 220 ALA D C 1
ATOM 10711 O O . ALA D 1 153 ? 35.612 163.054 9.615 1.00 83.11 220 ALA D O 1
ATOM 10713 N N . ALA D 1 154 ? 35.395 161.710 11.398 1.00 74.38 221 ALA D N 1
ATOM 10714 C CA . ALA D 1 154 ? 33.958 161.882 11.468 1.00 75.37 221 ALA D CA 1
ATOM 10715 C C . ALA D 1 154 ? 33.568 163.332 11.790 1.00 83.55 221 ALA D C 1
ATOM 10716 O O . ALA D 1 154 ? 32.568 163.825 11.270 1.00 83.43 221 ALA D O 1
ATOM 10718 N N . ARG D 1 155 ? 34.377 164.026 12.593 1.00 90.94 222 ARG D N 1
ATOM 10719 C CA . ARG D 1 15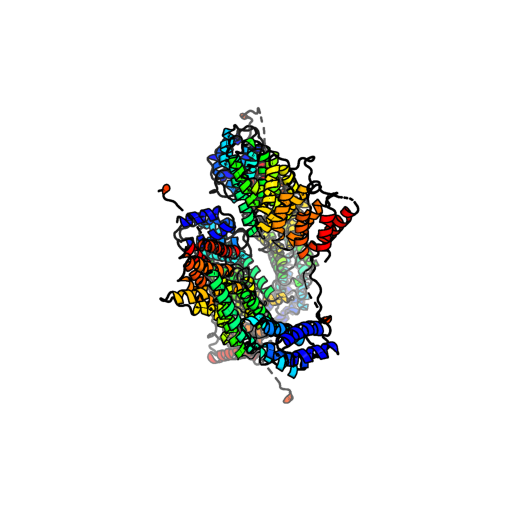5 ? 34.063 165.410 12.997 1.00 98.26 222 ARG D CA 1
ATOM 10720 C C . ARG D 1 155 ? 34.572 166.436 11.987 1.00 100.81 222 ARG D C 1
ATOM 10721 O O . ARG D 1 155 ? 34.070 167.561 11.941 1.00 108.00 222 ARG D O 1
ATOM 10729 N N . ASP D 1 156 ? 35.585 166.075 11.207 1.00 97.77 223 ASP D N 1
ATOM 10730 C CA . ASP D 1 156 ? 35.925 166.863 10.018 1.00 97.89 223 ASP D CA 1
ATOM 10731 C C . ASP D 1 156 ? 34.664 166.908 9.144 1.00 96.08 223 ASP D C 1
ATOM 10732 O O . ASP D 1 156 ? 34.151 167.986 8.843 1.00 97.11 223 ASP D O 1
ATOM 10737 N N . ALA D 1 157 ? 34.153 165.719 8.808 1.00 91.40 224 ALA D N 1
ATOM 10738 C CA . ALA D 1 157 ? 32.934 165.519 8.009 1.00 91.96 224 ALA D CA 1
ATOM 10739 C C . ALA D 1 157 ? 31.699 166.230 8.557 1.00 96.29 224 ALA D C 1
ATOM 10740 O O . ALA D 1 157 ? 31.021 166.974 7.844 1.00 99.86 224 ALA D O 1
ATOM 10742 N N . ARG D 1 158 ? 31.399 165.962 9.823 1.00 96.05 225 ARG D N 1
ATOM 10743 C CA . ARG D 1 158 ? 30.309 166.628 10.520 1.00 97.66 225 ARG D CA 1
ATOM 10744 C C . ARG D 1 158 ? 30.447 168.150 10.522 1.00 100.72 225 ARG D C 1
ATOM 10745 O O . ARG D 1 158 ? 29.470 168.865 10.262 1.00 99.85 225 ARG D O 1
ATOM 10753 N N . LYS D 1 159 ? 31.654 168.635 10.824 1.00 102.67 226 LYS D N 1
ATOM 10754 C CA . LYS D 1 159 ? 31.918 170.082 10.932 1.00 106.88 226 LYS D CA 1
ATOM 10755 C C . LYS D 1 159 ? 31.683 170.794 9.603 1.00 111.37 226 LYS D C 1
ATOM 10756 O O . LYS D 1 159 ? 31.270 171.948 9.574 1.00 118.26 226 LYS D O 1
ATOM 10762 N N . LEU D 1 160 ? 31.957 170.090 8.511 1.00 113.75 227 LEU D N 1
ATOM 10763 C CA . LEU D 1 160 ? 31.683 170.589 7.176 1.00 119.05 227 LEU D CA 1
ATOM 10764 C C . LEU D 1 160 ? 30.177 170.645 6.911 1.00 118.65 227 LEU D C 1
ATOM 10765 O O . LEU D 1 160 ? 29.686 171.626 6.354 1.00 124.45 227 LEU D O 1
ATOM 10770 N N . ALA D 1 161 ? 29.450 169.598 7.306 1.00 112.79 228 ALA D N 1
ATOM 10771 C CA . ALA D 1 161 ? 27.998 169.538 7.087 1.00 111.56 228 ALA D CA 1
ATOM 10772 C C . ALA D 1 161 ? 27.246 170.369 8.126 1.00 110.32 228 ALA D C 1
ATOM 10773 O O . ALA D 1 161 ? 27.061 171.575 7.957 1.00 113.25 228 ALA D O 1
ATOM 10775 N N . PRO D 1 176 ? 22.153 162.757 6.821 1.00 120.42 243 PRO D N 1
ATOM 10776 C CA . PRO D 1 176 ? 22.911 162.103 7.881 1.00 117.46 243 PRO D CA 1
ATOM 10777 C C . PRO D 1 176 ? 23.435 160.723 7.468 1.00 116.39 243 PRO D C 1
ATOM 10778 O O . PRO D 1 176 ? 23.355 160.371 6.290 1.00 127.52 243 PRO D O 1
ATOM 10782 N N . ALA D 1 177 ? 23.968 159.964 8.429 1.00 111.35 244 ALA D N 1
ATOM 10783 C CA . ALA D 1 177 ? 24.517 158.615 8.192 1.00 104.11 244 ALA D CA 1
ATOM 10784 C C . ALA D 1 177 ? 25.693 158.627 7.192 1.00 102.02 244 ALA D C 1
ATOM 10785 O O . ALA D 1 177 ? 25.694 157.892 6.188 1.00 95.95 244 ALA D O 1
ATOM 10787 N N . SER D 1 178 ? 26.700 159.448 7.505 1.00 97.83 245 SER D N 1
ATOM 10788 C CA . SER D 1 178 ? 27.865 159.655 6.636 1.00 97.51 245 SER D CA 1
ATOM 10789 C C . SER D 1 178 ? 28.813 158.445 6.628 1.00 100.89 245 SER D C 1
ATOM 10790 O O . SER D 1 178 ? 28.829 157.636 7.575 1.00 99.67 245 SER D O 1
ATOM 10793 N N . PRO D 1 179 ? 29.615 158.313 5.556 1.00 97.14 246 PRO D N 1
ATOM 10794 C CA . PRO D 1 179 ? 30.445 157.132 5.529 1.00 90.42 246 PRO D CA 1
ATOM 10795 C C . PRO D 1 179 ? 31.437 157.168 6.687 1.00 89.32 246 PRO D C 1
ATOM 10796 O O . PRO D 1 179 ? 31.759 156.106 7.244 1.00 90.40 246 PRO D O 1
ATOM 10800 N N . GLU D 1 180 ? 31.894 158.369 7.060 1.00 85.66 247 GLU D N 1
ATOM 10801 C CA . GLU D 1 180 ? 32.740 158.531 8.249 1.00 86.96 247 GLU D CA 1
ATOM 10802 C C . GLU D 1 180 ? 32.003 158.034 9.504 1.00 86.63 247 GLU D C 1
ATOM 10803 O O . GLU D 1 180 ? 32.547 157.243 10.265 1.00 88.55 247 GLU D O 1
ATOM 10809 N N . ASP D 1 181 ? 30.758 158.482 9.681 1.00 88.05 248 ASP D N 1
ATOM 10810 C CA . ASP D 1 181 ? 29.887 158.037 10.782 1.00 84.79 248 ASP D CA 1
ATOM 10811 C C . ASP D 1 181 ? 29.773 156.506 10.815 1.00 84.61 248 ASP D C 1
ATOM 10812 O O . ASP D 1 181 ? 29.759 155.912 11.900 1.00 80.45 248 ASP D O 1
ATOM 10817 N N . LYS D 1 182 ? 29.659 155.865 9.649 1.00 83.51 249 LYS D N 1
ATOM 10818 C CA . LYS D 1 182 ? 29.513 154.408 9.640 1.00 87.45 249 LYS D CA 1
ATOM 10819 C C . LYS D 1 182 ? 30.832 153.674 9.907 1.00 83.58 249 LYS D C 1
ATOM 10820 O O . LYS D 1 182 ? 30.851 152.667 10.619 1.00 77.43 249 LYS D O 1
ATOM 10826 N N . ASN D 1 183 ? 31.928 154.166 9.339 1.00 80.71 250 ASN D N 1
ATOM 10827 C CA . ASN D 1 183 ? 33.239 153.655 9.706 1.00 77.30 250 ASN D CA 1
ATOM 10828 C C . ASN D 1 183 ? 33.363 153.607 11.222 1.00 79.98 250 ASN D C 1
ATOM 10829 O O . ASN D 1 183 ? 33.644 152.555 11.796 1.00 81.72 250 ASN D O 1
ATOM 10834 N N . LEU D 1 184 ? 33.133 154.765 11.850 1.00 83.04 251 LEU D N 1
ATOM 10835 C CA . LEU D 1 184 ? 33.239 154.940 13.298 1.00 78.42 251 LEU D CA 1
ATOM 10836 C C . LEU D 1 184 ? 32.369 153.948 14.090 1.00 75.16 251 LEU D C 1
ATOM 10837 O O . LEU D 1 184 ? 32.855 153.310 15.015 1.00 66.55 251 LEU D O 1
ATOM 10842 N N . SER D 1 185 ? 31.095 153.810 13.720 1.00 75.76 252 SER D N 1
ATOM 10843 C CA . SER D 1 185 ? 30.206 152.856 14.393 1.00 72.88 252 SER D CA 1
ATOM 10844 C C . SER D 1 185 ? 30.724 151.452 14.302 1.00 71.85 252 SER D C 1
ATOM 10845 O O . SER D 1 185 ? 30.585 150.688 15.252 1.00 66.58 252 SER D O 1
ATOM 10848 N N . GLN D 1 186 ? 31.300 151.118 13.147 1.00 77.02 253 GLN D N 1
ATOM 10849 C CA . GLN D 1 186 ? 31.859 149.787 12.900 1.00 75.14 253 GLN D CA 1
ATOM 10850 C C . GLN D 1 186 ? 33.088 149.566 13.787 1.00 73.23 253 GLN D C 1
ATOM 10851 O O . GLN D 1 186 ? 33.196 148.551 14.475 1.00 65.37 253 GLN D O 1
ATOM 10857 N N . LEU D 1 187 ? 33.992 150.543 13.777 1.00 68.79 254 LEU D N 1
ATOM 10858 C CA . LEU D 1 187 ? 35.174 150.502 14.614 1.00 69.91 254 LEU D CA 1
ATOM 10859 C C . LEU D 1 187 ? 34.789 150.285 16.076 1.00 70.23 254 LEU D C 1
ATOM 10860 O O . LEU D 1 187 ? 35.329 149.413 16.752 1.00 73.96 254 LEU D O 1
ATOM 10865 N N . PHE D 1 188 ? 33.847 151.082 16.558 1.00 67.54 255 PHE D N 1
ATOM 10866 C CA . PHE D 1 188 ? 33.400 150.967 17.926 1.00 64.86 255 PHE D CA 1
ATOM 10867 C C . PHE D 1 188 ? 33.017 149.540 18.233 1.00 66.37 255 PHE D C 1
ATOM 10868 O O . PHE D 1 188 ? 33.393 149.007 19.279 1.00 68.10 255 PHE D O 1
ATOM 10876 N N . ALA D 1 189 ? 32.272 148.921 17.329 1.00 64.84 256 ALA D N 1
ATOM 10877 C CA . ALA D 1 189 ? 31.822 147.551 17.559 1.00 70.41 256 ALA D CA 1
ATOM 10878 C C . ALA D 1 189 ? 33.012 146.580 17.642 1.00 71.17 256 ALA D C 1
ATOM 10879 O O . ALA D 1 189 ? 33.011 145.649 18.448 1.00 77.15 256 ALA D O 1
ATOM 10881 N N . LEU D 1 190 ? 34.031 146.812 16.827 1.00 68.29 257 LEU D N 1
ATOM 10882 C CA . LEU D 1 190 ? 35.210 145.976 16.854 1.00 67.64 257 LEU D CA 1
ATOM 10883 C C . LEU D 1 190 ? 35.953 146.133 18.169 1.00 71.33 257 LEU D C 1
ATOM 10884 O O . LEU D 1 190 ? 36.519 145.174 18.667 1.00 82.02 257 LEU D O 1
ATOM 10889 N N . VAL D 1 191 ? 35.955 147.335 18.732 1.00 67.65 258 VAL D N 1
ATOM 10890 C CA . VAL D 1 191 ? 36.701 147.585 19.962 1.00 64.88 258 VAL D CA 1
ATOM 10891 C C . VAL D 1 191 ? 36.052 146.840 21.134 1.00 65.52 258 VAL D C 1
ATOM 10892 O O . VAL D 1 191 ? 36.725 146.141 21.887 1.00 65.82 258 VAL D O 1
ATOM 10896 N N . LYS D 1 192 ? 34.745 147.006 21.284 1.00 67.09 259 LYS D N 1
ATOM 10897 C CA . LYS D 1 192 ? 33.968 146.209 22.236 1.00 70.41 259 LYS D CA 1
ATOM 10898 C C . LYS D 1 192 ? 34.385 144.761 22.138 1.00 67.45 259 LYS D C 1
ATOM 10899 O O . LYS D 1 192 ? 34.650 144.106 23.145 1.00 67.84 259 LYS D O 1
ATOM 10905 N N . ASP D 1 193 ? 34.422 144.270 20.907 1.00 67.56 260 ASP D N 1
ATOM 10906 C CA . ASP D 1 193 ? 34.680 142.862 20.668 1.00 71.68 260 ASP D CA 1
ATOM 10907 C C . ASP D 1 193 ? 36.091 142.446 21.044 1.00 67.18 260 ASP D C 1
ATOM 10908 O O . ASP D 1 193 ? 36.252 141.456 21.745 1.00 70.88 260 ASP D O 1
ATOM 10913 N N . VAL D 1 194 ? 37.094 143.210 20.625 1.00 61.20 261 VAL D N 1
ATOM 10914 C CA . VAL D 1 194 ? 38.468 142.877 20.940 1.00 62.64 261 VAL D CA 1
ATOM 10915 C C . VAL D 1 194 ? 38.650 142.900 22.469 1.00 66.07 261 VAL D C 1
ATOM 10916 O O . VAL D 1 194 ? 39.255 141.992 23.055 1.00 63.18 261 VAL D O 1
ATOM 10920 N N . ILE D 1 195 ? 38.092 143.924 23.109 1.00 66.73 262 ILE D N 1
ATOM 10921 C CA . ILE D 1 195 ? 38.076 143.998 24.563 1.00 66.63 262 ILE D CA 1
ATOM 10922 C C . ILE D 1 195 ? 37.467 142.731 25.159 1.00 70.76 262 ILE D C 1
ATOM 10923 O O . ILE D 1 195 ? 38.056 142.106 26.036 1.00 73.64 262 ILE D O 1
ATOM 10928 N N . LYS D 1 196 ? 36.287 142.353 24.696 1.00 70.02 263 LYS D N 1
ATOM 10929 C CA . LYS D 1 196 ? 35.640 141.172 25.250 1.00 78.20 263 LYS D CA 1
ATOM 10930 C C . LYS D 1 196 ? 36.491 139.884 25.112 1.00 79.77 263 LYS D C 1
ATOM 10931 O O . LYS D 1 196 ? 36.682 139.165 26.088 1.00 83.06 263 LYS D O 1
ATOM 10937 N N . PHE D 1 197 ? 37.019 139.621 23.919 1.00 80.54 264 PHE D N 1
ATOM 10938 C CA . PHE D 1 197 ? 37.659 138.324 23.611 1.00 85.99 264 PHE D CA 1
ATOM 10939 C C . PHE D 1 197 ? 39.176 138.319 23.791 1.00 81.12 264 PHE D C 1
ATOM 10940 O O . PHE D 1 197 ? 39.837 137.318 23.532 1.00 72.42 264 PHE D O 1
ATOM 10948 N N . ASN D 1 198 ? 39.753 139.443 24.163 1.00 76.27 265 ASN D N 1
ATOM 10949 C CA . ASN D 1 198 ? 41.190 139.529 24.129 1.00 76.54 265 ASN D CA 1
ATOM 10950 C C . ASN D 1 198 ? 41.674 140.605 25.054 1.00 73.77 265 ASN D C 1
ATOM 10951 O O . ASN D 1 198 ? 42.659 141.280 24.756 1.00 70.91 265 ASN D O 1
ATOM 10956 N N . PHE D 1 199 ? 41.007 140.760 26.193 1.00 79.22 266 PHE D N 1
ATOM 10957 C CA . PHE D 1 199 ? 41.402 141.815 27.108 1.00 81.53 266 PHE D CA 1
ATOM 10958 C C . PHE D 1 199 ? 42.755 141.484 27.665 1.00 79.82 266 PHE D C 1
ATOM 10959 O O . PHE D 1 199 ? 43.572 142.375 27.898 1.00 80.74 266 PHE D O 1
ATOM 10967 N N . LYS D 1 200 ? 42.998 140.192 27.837 1.00 79.33 267 LYS D N 1
ATOM 10968 C CA . LYS D 1 200 ? 44.245 139.712 28.418 1.00 82.08 267 LYS D CA 1
ATOM 10969 C C . LYS D 1 200 ? 45.495 140.314 27.787 1.00 80.18 267 LYS D C 1
ATOM 10970 O O . LYS D 1 200 ? 46.512 140.425 28.450 1.00 79.65 267 LYS D O 1
ATOM 10976 N N . PHE D 1 201 ? 45.418 140.749 26.533 1.00 79.08 268 PHE D N 1
ATOM 10977 C CA . PHE D 1 201 ? 46.595 141.301 25.847 1.00 81.26 268 PHE D CA 1
ATOM 10978 C C . PHE D 1 201 ? 46.584 142.828 25.922 1.00 76.56 268 PHE D C 1
ATOM 10979 O O . PHE D 1 201 ? 47.451 143.522 25.391 1.00 72.05 268 PHE D O 1
ATOM 10987 N N . ALA D 1 202 ? 45.598 143.338 26.643 1.00 75.20 269 ALA D N 1
ATOM 10988 C CA . ALA D 1 202 ? 45.494 144.741 26.907 1.00 76.15 269 ALA D CA 1
ATOM 10989 C C . ALA D 1 202 ? 46.288 144.995 28.170 1.00 76.78 269 ALA D C 1
ATOM 10990 O O . ALA D 1 202 ? 45.893 144.599 29.270 1.00 67.83 269 ALA D O 1
ATOM 10992 N N . THR D 1 203 ? 47.427 145.646 28.003 1.00 78.24 270 THR D N 1
ATOM 10993 C CA . THR D 1 203 ? 48.263 145.935 29.132 1.00 81.62 270 THR D CA 1
ATOM 10994 C C . THR D 1 203 ? 47.521 146.942 30.002 1.00 82.05 270 THR D C 1
ATOM 10995 O O . THR D 1 203 ? 46.529 147.546 29.579 1.00 81.93 270 THR D O 1
ATOM 10999 N N . ASP D 1 204 ? 47.978 147.098 31.237 1.00 86.75 271 ASP D N 1
ATOM 11000 C CA . ASP D 1 204 ? 47.484 148.185 32.060 1.00 84.13 271 ASP D CA 1
ATOM 11001 C C . ASP D 1 204 ? 47.729 149.460 31.285 1.00 81.00 271 ASP D C 1
ATOM 11002 O O . ASP D 1 204 ? 46.820 150.236 31.041 1.00 81.42 271 ASP D O 1
ATOM 11007 N N . ASP D 1 205 ? 48.966 149.618 30.845 1.00 83.15 272 ASP D N 1
ATOM 11008 C CA . ASP D 1 205 ? 49.419 150.854 30.258 1.00 85.75 272 ASP D CA 1
ATOM 11009 C C . ASP D 1 205 ? 48.677 151.247 28.997 1.00 82.12 272 ASP D C 1
ATOM 11010 O O . ASP D 1 205 ? 48.484 152.433 28.754 1.00 81.86 272 ASP D O 1
ATOM 11015 N N . VAL D 1 206 ? 48.249 150.264 28.209 1.00 78.50 273 VAL D N 1
ATOM 11016 C CA . VAL D 1 206 ? 47.575 150.544 26.939 1.00 77.63 273 VAL D CA 1
ATOM 11017 C C . VAL D 1 206 ? 46.124 150.936 27.182 1.00 77.79 273 VAL D C 1
ATOM 11018 O O . VAL D 1 206 ? 45.618 151.900 26.585 1.00 80.76 273 VAL D O 1
ATOM 11022 N N . ILE D 1 207 ? 45.456 150.190 28.054 1.00 77.46 274 ILE D N 1
ATOM 11023 C CA . ILE D 1 207 ? 44.071 150.498 28.433 1.00 76.54 274 ILE D CA 1
ATOM 11024 C C . ILE D 1 207 ? 43.931 151.923 28.948 1.00 70.85 274 ILE D C 1
ATOM 11025 O O . ILE D 1 207 ? 42.976 152.619 28.618 1.00 64.40 274 ILE D O 1
ATOM 11030 N N . ALA D 1 208 ? 44.896 152.357 29.742 1.00 70.43 275 ALA D N 1
ATOM 11031 C CA . ALA D 1 208 ? 44.942 153.747 30.158 1.00 76.29 275 ALA D CA 1
ATOM 11032 C C . ALA D 1 208 ? 44.801 154.637 28.920 1.00 74.44 275 ALA D C 1
ATOM 11033 O O . ALA D 1 208 ? 43.963 155.548 28.893 1.00 73.75 275 ALA D O 1
ATOM 11035 N N . GLY D 1 209 ? 45.610 154.339 27.901 1.00 72.70 276 GLY D N 1
ATOM 11036 C CA . GLY D 1 209 ? 45.602 155.076 26.646 1.00 73.64 276 GLY D CA 1
ATOM 11037 C C . GLY D 1 209 ? 44.264 155.032 25.945 1.00 69.28 276 GLY D C 1
ATOM 11038 O O . GLY D 1 209 ? 43.784 156.061 25.492 1.00 70.37 276 GLY D O 1
ATOM 11039 N N . LEU D 1 210 ? 43.659 153.847 25.863 1.00 68.39 277 LEU D N 1
ATOM 11040 C CA . LEU D 1 210 ? 42.327 153.695 25.253 1.00 66.92 277 LEU D CA 1
ATOM 11041 C C . LEU D 1 210 ? 41.233 154.452 26.016 1.00 69.52 277 LEU D C 1
ATOM 11042 O O . LEU D 1 210 ? 40.397 155.133 25.401 1.00 75.36 277 LEU D O 1
ATOM 11047 N N . ILE D 1 211 ? 41.224 154.327 27.343 1.00 65.97 278 ILE D N 1
ATOM 11048 C CA . ILE D 1 211 ? 40.268 155.065 28.161 1.00 66.22 278 ILE D CA 1
ATOM 11049 C C . ILE D 1 211 ? 40.380 156.566 27.895 1.00 68.64 278 ILE D C 1
ATOM 11050 O O . ILE D 1 211 ? 39.366 157.204 27.665 1.00 70.33 278 ILE D O 1
ATOM 11055 N N . ASP D 1 212 ? 41.597 157.124 27.907 1.00 70.89 279 ASP D N 1
ATOM 11056 C CA . ASP D 1 212 ? 41.796 158.531 27.526 1.00 74.45 279 ASP D CA 1
ATOM 11057 C C . ASP D 1 212 ? 41.096 158.844 26.206 1.00 75.53 279 ASP D C 1
ATOM 11058 O O . ASP D 1 212 ? 40.472 159.895 26.058 1.00 77.17 279 ASP D O 1
ATOM 11063 N N . MET D 1 213 ? 41.228 157.928 25.250 1.00 76.55 280 MET D N 1
ATOM 11064 C CA . MET D 1 213 ? 40.749 158.151 23.902 1.00 82.31 280 MET D CA 1
ATOM 11065 C C . MET D 1 213 ? 39.236 158.210 23.889 1.00 83.73 280 MET D C 1
ATOM 11066 O O . MET D 1 213 ? 38.658 159.166 23.365 1.00 79.22 280 MET D O 1
ATOM 11071 N N . LEU D 1 214 ? 38.601 157.202 24.488 1.00 81.01 281 LEU D N 1
ATOM 11072 C CA . LEU D 1 214 ? 37.136 157.161 24.583 1.00 79.18 281 LEU D CA 1
ATOM 11073 C C . LEU D 1 214 ? 36.540 158.398 25.254 1.00 81.95 281 LEU D C 1
ATOM 11074 O O . LEU D 1 214 ? 35.487 158.896 24.817 1.00 82.15 281 LEU D O 1
ATOM 11079 N N . LEU D 1 215 ? 37.194 158.878 26.315 1.00 78.04 282 LEU D N 1
ATOM 11080 C CA . LEU D 1 215 ? 36.622 159.959 27.122 1.00 84.54 282 LEU D CA 1
ATOM 11081 C C . LEU D 1 215 ? 36.789 161.277 26.401 1.00 83.08 282 LEU D C 1
ATOM 11082 O O . LEU D 1 215 ? 35.857 162.078 26.352 1.00 81.39 282 LEU D O 1
ATOM 11087 N N . LYS D 1 216 ? 37.968 161.478 25.818 1.00 84.00 283 LYS D N 1
ATOM 11088 C CA . LYS D 1 216 ? 38.201 162.609 24.918 1.00 87.54 283 LYS D CA 1
ATOM 11089 C C . LYS D 1 216 ? 37.088 162.707 23.859 1.00 81.80 283 LYS D C 1
ATOM 11090 O O . LYS D 1 216 ? 36.566 163.785 23.600 1.00 81.17 283 LYS D O 1
ATOM 11096 N N . ILE D 1 217 ? 36.735 161.575 23.257 1.00 76.93 284 ILE D N 1
ATOM 11097 C CA . ILE D 1 217 ? 35.675 161.534 22.255 1.00 76.17 284 ILE D CA 1
ATOM 11098 C C . ILE D 1 217 ? 34.337 161.837 22.889 1.00 78.19 284 ILE D C 1
ATOM 11099 O O . ILE D 1 217 ? 33.552 162.596 22.325 1.00 80.46 284 ILE D O 1
ATOM 11104 N N . CYS D 1 218 ? 34.077 161.225 24.049 1.00 82.84 285 CYS D N 1
ATOM 11105 C CA . CYS D 1 218 ? 32.848 161.487 24.814 1.00 79.40 285 CYS D CA 1
ATOM 11106 C C . CYS D 1 218 ? 32.654 162.974 25.065 1.00 79.14 285 CYS D C 1
ATOM 11107 O O . CYS D 1 218 ? 31.548 163.492 24.895 1.00 71.38 285 CYS D O 1
ATOM 11110 N N . MET D 1 219 ? 33.750 163.654 25.413 1.00 81.05 286 MET D N 1
ATOM 11111 C CA . MET D 1 219 ? 33.703 165.058 25.802 1.00 87.38 286 MET D CA 1
ATOM 11112 C C . MET D 1 219 ? 33.892 166.032 24.654 1.00 97.19 286 MET D C 1
ATOM 11113 O O . MET D 1 219 ? 34.162 167.212 24.885 1.00 110.09 286 MET D O 1
ATOM 11118 N N . LEU D 1 220 ? 33.748 165.555 23.420 1.00 100.08 287 LEU D N 1
ATOM 11119 C CA . LEU D 1 220 ? 33.517 166.455 22.291 1.00 101.33 287 LEU D CA 1
ATOM 11120 C C . LEU D 1 220 ? 32.965 165.664 21.126 1.00 93.72 287 LEU D C 1
ATOM 11121 O O . LEU D 1 220 ? 33.709 165.133 20.343 1.00 101.24 287 LEU D O 1
ATOM 11126 N N . THR D 1 221 ? 31.651 165.536 21.048 1.00 89.45 288 THR D N 1
ATOM 11127 C CA . THR D 1 221 ? 31.043 164.834 19.929 1.00 88.60 288 THR D CA 1
ATOM 11128 C C . THR D 1 221 ? 29.587 165.174 19.787 1.00 92.13 288 THR D C 1
ATOM 11129 O O . THR D 1 221 ? 28.889 165.359 20.767 1.00 107.87 288 THR D O 1
ATOM 11133 N N . SER D 1 222 ? 29.130 165.176 18.549 1.00 93.17 289 SER D N 1
ATOM 11134 C CA . SER D 1 222 ? 27.880 165.793 18.169 1.00 93.26 289 SER D CA 1
ATOM 11135 C C . SER D 1 222 ? 26.747 164.782 18.014 1.00 94.50 289 SER D C 1
ATOM 11136 O O . SER D 1 222 ? 25.623 165.165 17.688 1.00 98.91 289 SER D O 1
ATOM 11139 N N . VAL D 1 223 ? 27.017 163.500 18.235 1.00 92.51 290 VAL D N 1
ATOM 11140 C CA . VAL D 1 223 ? 26.029 162.478 17.884 1.00 101.95 290 VAL D CA 1
ATOM 11141 C C . VAL D 1 223 ? 25.726 161.558 19.063 1.00 104.46 290 VAL D C 1
ATOM 11142 O O . VAL D 1 223 ? 26.628 160.949 19.649 1.00 96.50 290 VAL D O 1
ATOM 11146 N N . GLU D 1 224 ? 24.442 161.463 19.394 1.00 105.89 291 GLU D N 1
ATOM 11147 C CA . GLU D 1 224 ? 23.985 160.627 20.489 1.00 102.09 291 GLU D CA 1
ATOM 11148 C C . GLU D 1 224 ? 24.638 159.257 20.411 1.00 100.96 291 GLU D C 1
ATOM 11149 O O . GLU D 1 224 ? 25.216 158.772 21.390 1.00 110.14 291 GLU D O 1
ATOM 11155 N N . ASP D 1 225 ? 24.566 158.649 19.233 1.00 96.61 292 ASP D N 1
ATOM 11156 C CA . ASP D 1 225 ? 25.024 157.271 19.050 1.00 91.01 292 ASP D CA 1
ATOM 11157 C C . ASP D 1 225 ? 26.517 157.066 19.363 1.00 82.78 292 ASP D C 1
ATOM 11158 O O . ASP D 1 225 ? 26.913 155.973 19.755 1.00 75.30 292 ASP D O 1
ATOM 11163 N N . ASP D 1 226 ? 27.327 158.114 19.237 1.00 77.91 293 ASP D N 1
ATOM 11164 C CA . ASP D 1 226 ? 28.724 158.061 19.679 1.00 76.64 293 ASP D CA 1
ATOM 11165 C C . ASP D 1 226 ? 28.894 157.917 21.189 1.00 76.60 293 ASP D C 1
ATOM 11166 O O . ASP D 1 226 ? 29.726 157.130 21.660 1.00 78.60 293 ASP D O 1
ATOM 11171 N N . LEU D 1 227 ? 28.137 158.692 21.954 1.00 77.03 294 LEU D N 1
ATOM 11172 C CA . LEU D 1 227 ? 28.187 158.559 23.398 1.00 71.77 294 LEU D CA 1
ATOM 11173 C C . LEU D 1 227 ? 27.675 157.177 23.748 1.00 65.70 294 LEU D C 1
ATOM 11174 O O . LEU D 1 227 ? 28.294 156.485 24.549 1.00 62.15 294 LEU D O 1
ATOM 11179 N N . ARG D 1 228 ? 26.560 156.777 23.137 1.00 62.04 295 ARG D N 1
ATOM 11180 C CA . ARG D 1 228 ? 26.026 155.456 23.366 1.00 65.35 295 ARG D CA 1
ATOM 11181 C C . ARG D 1 228 ? 27.133 154.445 23.102 1.00 68.90 295 ARG D C 1
ATOM 11182 O O . ARG D 1 228 ? 27.390 153.558 23.917 1.00 74.78 295 ARG D O 1
ATOM 11190 N N . ALA D 1 229 ? 27.805 154.599 21.969 1.00 69.98 296 ALA D N 1
ATOM 11191 C CA . ALA D 1 229 ? 28.889 153.706 21.595 1.00 66.54 296 ALA D CA 1
ATOM 11192 C C . ALA D 1 229 ? 29.955 153.696 22.664 1.00 66.53 296 ALA D C 1
ATOM 11193 O O . ALA D 1 229 ? 30.319 152.645 23.151 1.00 70.91 296 ALA D O 1
ATOM 11195 N N . CYS D 1 230 ? 30.451 154.867 23.042 1.00 64.90 297 CYS D N 1
ATOM 11196 C CA . CYS D 1 230 ? 31.527 154.944 24.032 1.00 64.51 297 CYS D CA 1
ATOM 11197 C C . CYS D 1 230 ? 31.152 154.443 25.401 1.00 70.37 297 CYS D C 1
ATOM 11198 O O . CYS D 1 230 ? 32.036 154.142 26.205 1.00 81.21 297 CYS D O 1
ATOM 11201 N N . ILE D 1 231 ? 29.857 154.420 25.703 1.00 75.23 298 ILE D N 1
ATOM 11202 C CA . ILE D 1 231 ? 29.389 153.917 26.987 1.00 72.15 298 ILE D CA 1
ATOM 11203 C C . ILE D 1 231 ? 29.522 152.422 26.948 1.00 70.33 298 ILE D C 1
ATOM 11204 O O . ILE D 1 231 ? 30.128 151.824 27.817 1.00 73.77 298 ILE D O 1
ATOM 11209 N N . HIS D 1 232 ? 28.975 151.834 25.897 1.00 74.15 299 HIS D N 1
ATOM 11210 C CA . HIS D 1 232 ? 29.077 150.404 25.681 1.00 75.24 299 HIS D CA 1
ATOM 11211 C C . HIS D 1 232 ? 30.526 149.915 25.697 1.00 68.90 299 HIS D C 1
ATOM 11212 O O . HIS D 1 232 ? 30.798 148.847 26.216 1.00 71.18 299 HIS D O 1
ATOM 11219 N N . VAL D 1 233 ? 31.462 150.707 25.193 1.00 64.35 300 VAL D N 1
ATOM 11220 C CA . VAL D 1 233 ? 32.856 150.339 25.321 1.00 61.73 300 VAL D CA 1
ATOM 11221 C C . VAL D 1 233 ? 33.306 150.435 26.769 1.00 60.35 300 VAL D C 1
ATOM 11222 O O . VAL D 1 233 ? 33.993 149.544 27.260 1.00 64.36 300 VAL D O 1
ATOM 11226 N N . ILE D 1 234 ? 32.937 151.486 27.482 1.00 57.65 301 ILE D N 1
ATOM 11227 C CA . ILE D 1 234 ? 33.334 151.525 28.886 1.00 62.38 301 ILE D CA 1
ATOM 11228 C C . ILE D 1 234 ? 32.726 150.353 29.669 1.00 65.50 301 ILE D C 1
ATOM 11229 O O . ILE D 1 234 ? 33.414 149.751 30.492 1.00 64.72 301 ILE D O 1
ATOM 11234 N N . GLU D 1 235 ? 31.472 149.999 29.379 1.00 66.21 302 GLU D N 1
ATOM 11235 C CA . GLU D 1 235 ? 30.844 148.820 29.980 1.00 66.56 302 GLU D CA 1
ATOM 11236 C C . GLU D 1 235 ? 31.659 147.563 29.686 1.00 69.64 302 GLU D C 1
ATOM 11237 O O . GLU D 1 235 ? 31.893 146.713 30.552 1.00 74.93 302 GLU D O 1
ATOM 11243 N N . SER D 1 236 ? 32.087 147.456 28.440 1.00 65.67 303 SER D N 1
ATOM 11244 C CA . SER D 1 236 ? 32.927 146.365 28.008 1.00 64.73 303 SER D CA 1
ATOM 11245 C C . SER D 1 236 ? 34.155 146.268 28.895 1.00 61.77 303 SER D C 1
ATOM 11246 O O . SER D 1 236 ? 34.468 145.205 29.364 1.00 64.22 303 SER D O 1
ATOM 11249 N N . LEU D 1 237 ? 34.840 147.383 29.122 1.00 61.65 304 LEU D N 1
ATOM 11250 C CA . LEU D 1 237 ? 36.005 147.385 29.982 1.00 62.89 304 LEU D CA 1
ATOM 11251 C C . LEU D 1 237 ? 35.654 146.930 31.393 1.00 65.54 304 LEU D C 1
ATOM 11252 O O . LEU D 1 237 ? 36.378 146.147 31.991 1.00 72.96 304 LEU D O 1
ATOM 11257 N N . VAL D 1 238 ? 34.551 147.402 31.946 1.00 65.69 305 VAL D N 1
ATOM 11258 C CA . VAL D 1 238 ? 34.237 147.035 33.337 1.00 69.48 305 VAL D CA 1
ATOM 11259 C C . VAL D 1 238 ? 33.577 145.672 33.460 1.00 69.39 305 VAL D C 1
ATOM 11260 O O . VAL D 1 238 ? 33.358 145.187 34.559 1.00 67.39 305 VAL D O 1
ATOM 11264 N N . THR D 1 239 ? 33.268 145.050 32.334 1.00 71.33 306 THR D N 1
ATOM 11265 C CA . THR D 1 239 ? 32.635 143.737 32.341 1.00 74.53 306 THR D CA 1
ATOM 11266 C C . THR D 1 239 ? 33.682 142.637 32.123 1.00 72.65 306 THR D C 1
ATOM 11267 O O . THR D 1 239 ? 33.703 141.652 32.860 1.00 79.52 306 THR D O 1
ATOM 11271 N N . PHE D 1 240 ? 34.544 142.814 31.123 1.00 70.39 307 PHE D N 1
ATOM 11272 C CA . PHE D 1 240 ? 35.592 141.841 30.784 1.00 72.35 307 PHE D CA 1
ATOM 11273 C C . PHE D 1 240 ? 36.989 142.388 31.032 1.00 72.84 307 PHE D C 1
ATOM 11274 O O . PHE D 1 240 ? 37.992 141.802 30.588 1.00 73.57 307 PHE D O 1
ATOM 11282 N N . GLY D 1 241 ? 37.065 143.520 31.718 1.00 70.50 308 GLY D N 1
ATOM 11283 C CA . GLY D 1 241 ? 38.343 144.159 31.916 1.00 71.23 308 GLY D CA 1
ATOM 11284 C C . GLY D 1 241 ? 38.451 144.805 33.264 1.00 73.39 308 GLY D C 1
ATOM 11285 O O . GLY D 1 241 ? 37.659 144.543 34.180 1.00 76.54 308 GLY D O 1
ATOM 11286 N N . SER D 1 242 ? 39.449 145.664 33.360 1.00 75.72 309 SER D N 1
ATOM 11287 C CA . SER D 1 242 ? 39.745 146.393 34.558 1.00 77.12 309 SER D CA 1
ATOM 11288 C C . SER D 1 242 ? 39.994 147.825 34.120 1.00 75.08 309 SER D C 1
ATOM 11289 O O . SER D 1 242 ? 40.732 148.062 33.145 1.00 74.18 309 SER D O 1
ATOM 11292 N N . ILE D 1 243 ? 39.340 148.765 34.798 1.00 72.20 310 ILE D N 1
ATOM 11293 C CA . ILE D 1 243 ? 39.709 150.173 34.707 1.00 73.81 310 ILE D CA 1
ATOM 11294 C C . ILE D 1 243 ? 40.827 150.414 35.715 1.00 71.57 310 ILE D C 1
ATOM 11295 O O . ILE D 1 243 ? 40.715 150.027 36.878 1.00 71.61 310 ILE D O 1
ATOM 11300 N N . PRO D 1 244 ? 41.917 151.046 35.275 1.00 72.00 311 PRO D N 1
ATOM 11301 C CA . PRO D 1 244 ? 42.976 151.367 36.228 1.00 74.55 311 PRO D CA 1
ATOM 11302 C C . PRO D 1 244 ? 42.522 152.445 37.197 1.00 72.04 311 PRO D C 1
ATOM 11303 O O . PRO D 1 244 ? 41.917 153.410 36.767 1.00 66.19 311 PRO D O 1
ATOM 11307 N N . THR D 1 245 ? 42.850 152.299 38.482 1.00 75.91 312 THR D N 1
ATOM 11308 C CA . THR D 1 245 ? 42.306 153.174 39.530 1.00 75.66 312 THR D CA 1
ATOM 11309 C C . THR D 1 245 ? 42.632 154.634 39.248 1.00 76.94 312 THR D C 1
ATOM 11310 O O . THR D 1 245 ? 41.830 155.528 39.519 1.00 74.63 312 THR D O 1
ATOM 11314 N N . ASN D 1 246 ? 43.794 154.865 38.654 1.00 82.27 313 ASN D N 1
ATOM 11315 C CA . ASN D 1 246 ? 44.238 156.217 38.336 1.00 87.58 313 ASN D CA 1
ATOM 11316 C C . ASN D 1 246 ? 43.499 156.847 37.160 1.00 84.55 313 ASN D C 1
ATOM 11317 O O . ASN D 1 246 ? 43.779 157.976 36.787 1.00 90.60 313 ASN D O 1
ATOM 11322 N N . LYS D 1 247 ? 42.567 156.105 36.579 1.00 83.83 314 LYS D N 1
ATOM 11323 C CA . LYS D 1 247 ? 41.709 156.591 35.490 1.00 79.80 314 LYS D CA 1
ATOM 11324 C C . LYS D 1 247 ? 40.222 156.650 35.875 1.00 74.16 314 LYS D C 1
ATOM 11325 O O . LYS D 1 247 ? 39.392 157.212 35.128 1.00 68.41 314 LYS D O 1
ATOM 11331 N N . LEU D 1 248 ? 39.883 156.067 37.029 1.00 73.14 315 LEU D N 1
ATOM 11332 C CA . LEU D 1 248 ? 38.499 155.977 37.465 1.00 71.14 315 LEU D CA 1
ATOM 11333 C C . LEU D 1 248 ? 37.871 157.350 37.593 1.00 71.67 315 LEU D C 1
ATOM 11334 O O . LEU D 1 248 ? 36.716 157.538 37.192 1.00 74.00 315 LEU D O 1
ATOM 11339 N N . LYS D 1 249 ? 38.612 158.309 38.145 1.00 71.86 316 LYS D N 1
ATOM 11340 C CA . LYS D 1 249 ? 38.059 159.645 38.298 1.00 74.31 316 LYS D CA 1
ATOM 11341 C C . LYS D 1 249 ? 37.429 160.084 36.980 1.00 72.53 316 LYS D C 1
ATOM 11342 O O . LYS D 1 249 ? 36.260 160.479 36.932 1.00 69.04 316 LYS D O 1
ATOM 11348 N N . TYR D 1 250 ? 38.197 159.958 35.907 1.00 73.29 317 TYR D N 1
ATOM 11349 C CA . TYR D 1 250 ? 37.783 160.480 34.619 1.00 75.61 317 TYR D CA 1
ATOM 11350 C C . TYR D 1 250 ? 36.556 159.736 34.044 1.00 70.51 317 TYR D C 1
ATOM 11351 O O . TYR D 1 250 ? 35.597 160.365 33.613 1.00 65.70 317 TYR D O 1
ATOM 11360 N N . CYS D 1 251 ? 36.531 158.413 34.079 1.00 67.75 318 CYS D N 1
ATOM 11361 C CA . CYS D 1 251 ? 35.325 157.704 33.596 1.00 68.63 318 CYS D CA 1
ATOM 11362 C C . CYS D 1 251 ? 34.028 158.129 34.324 1.00 68.99 318 CYS D C 1
ATOM 11363 O O . CYS D 1 251 ? 32.960 158.243 33.700 1.00 70.11 318 CYS D O 1
ATOM 11366 N N . ILE D 1 252 ? 34.141 158.371 35.633 1.00 66.42 319 ILE D N 1
ATOM 11367 C CA . ILE D 1 252 ? 33.023 158.812 36.467 1.00 65.25 319 ILE D CA 1
ATOM 11368 C C . ILE D 1 252 ? 32.450 160.155 35.982 1.00 67.05 319 ILE D C 1
ATOM 11369 O O . ILE D 1 252 ? 31.268 160.238 35.620 1.00 65.70 319 ILE D O 1
ATOM 11374 N N . GLN D 1 253 ? 33.285 161.195 35.974 1.00 68.19 320 GLN D N 1
ATOM 11375 C CA . GLN D 1 253 ? 32.913 162.501 35.408 1.00 72.30 320 GLN D CA 1
ATOM 11376 C C . GLN D 1 253 ? 32.060 162.397 34.158 1.00 71.30 320 GLN D C 1
ATOM 11377 O O . GLN D 1 253 ? 30.931 162.883 34.107 1.00 74.84 320 GLN D O 1
ATOM 11383 N N . VAL D 1 254 ? 32.636 161.768 33.143 1.00 65.96 321 VAL D N 1
ATOM 11384 C CA . VAL D 1 254 ? 32.087 161.807 31.799 1.00 67.33 321 VAL D CA 1
ATOM 11385 C C . VAL D 1 254 ? 30.747 161.136 31.782 1.00 68.95 321 VAL D C 1
ATOM 11386 O O . VAL D 1 254 ? 29.814 161.612 31.130 1.00 71.26 321 VAL D O 1
ATOM 11390 N N . LEU D 1 255 ? 30.676 160.011 32.488 1.00 70.51 322 LEU D N 1
ATOM 11391 C CA . LEU D 1 255 ? 29.441 159.253 32.585 1.00 72.51 322 LEU D CA 1
ATOM 11392 C C . LEU D 1 255 ? 28.386 160.008 33.399 1.00 71.40 322 LEU D C 1
ATOM 11393 O O . LEU D 1 255 ? 27.182 159.890 33.137 1.00 67.17 322 LEU D O 1
ATOM 11398 N N . SER D 1 256 ? 28.840 160.757 34.394 1.00 68.74 323 SER D N 1
ATOM 11399 C CA . SER D 1 256 ? 27.938 161.547 35.211 1.00 75.45 323 SER D CA 1
ATOM 11400 C C . SER D 1 256 ? 27.311 162.638 34.358 1.00 79.03 323 SER D C 1
ATOM 11401 O O . SER D 1 256 ? 26.091 162.841 34.391 1.00 82.10 323 SER D O 1
ATOM 11404 N N . SER D 1 257 ? 28.149 163.331 33.591 1.00 79.27 324 SER D N 1
ATOM 11405 C CA . SER D 1 257 ? 27.683 164.373 32.680 1.00 79.10 324 SER D CA 1
ATOM 11406 C C . SER D 1 257 ? 26.614 163.822 31.756 1.00 72.95 324 SER D C 1
ATOM 11407 O O . SER D 1 257 ? 25.588 164.441 31.543 1.00 75.59 324 SER D O 1
ATOM 11410 N N . ILE D 1 258 ? 26.856 162.640 31.224 1.00 68.78 325 ILE D N 1
ATOM 11411 C CA . ILE D 1 258 ? 25.948 162.044 30.271 1.00 67.34 325 ILE D CA 1
ATOM 11412 C C . ILE D 1 258 ? 24.630 161.675 30.940 1.00 68.42 325 ILE D C 1
ATOM 11413 O O . ILE D 1 258 ? 23.552 161.997 30.443 1.00 66.65 325 ILE D O 1
ATOM 11418 N N . HIS D 1 259 ? 24.739 160.973 32.065 1.00 71.85 326 HIS D N 1
ATOM 11419 C CA . HIS D 1 259 ? 23.593 160.564 32.896 1.00 70.69 326 HIS D CA 1
ATOM 11420 C C . HIS D 1 259 ? 22.660 161.735 33.201 1.00 68.81 326 HIS D C 1
ATOM 11421 O O . HIS D 1 259 ? 21.431 161.599 33.118 1.00 64.42 326 HIS D O 1
ATOM 11428 N N . CYS D 1 260 ? 23.264 162.872 33.553 1.00 67.66 327 CYS D N 1
ATOM 11429 C CA . CYS D 1 260 ? 22.533 164.113 33.790 1.00 74.05 327 CYS D CA 1
ATOM 11430 C C . CYS D 1 260 ? 22.209 164.848 32.473 1.00 76.63 327 CYS D C 1
ATOM 11431 O O . CYS D 1 260 ? 21.092 164.752 31.958 1.00 81.50 327 CYS D O 1
ATOM 11434 N N . LEU D 1 261 ? 23.196 165.548 31.919 1.00 74.05 328 LEU D N 1
ATOM 11435 C CA . LEU D 1 261 ? 23.000 166.398 30.738 1.00 75.49 328 LEU D CA 1
ATOM 11436 C C . LEU D 1 261 ? 22.317 165.717 29.532 1.00 73.66 328 LEU D C 1
ATOM 11437 O O . LEU D 1 261 ? 21.633 166.378 28.772 1.00 75.14 328 LEU D O 1
ATOM 11442 N N . VAL D 1 262 ? 22.470 164.409 29.373 1.00 75.07 329 VAL D N 1
ATOM 11443 C CA . VAL D 1 262 ? 21.964 163.710 28.178 1.00 79.27 329 VAL D CA 1
ATOM 11444 C C . VAL D 1 262 ? 20.949 162.636 28.545 1.00 83.47 329 VAL D C 1
ATOM 11445 O O . VAL D 1 262 ? 21.244 161.432 28.489 1.00 87.57 329 VAL D O 1
ATOM 11449 N N . PRO D 1 263 ? 19.738 163.066 28.904 1.00 86.00 330 PRO D N 1
ATOM 11450 C CA . PRO D 1 263 ? 18.726 162.184 29.511 1.00 91.44 330 PRO D CA 1
ATOM 11451 C C . PRO D 1 263 ? 18.275 160.997 28.643 1.00 92.14 330 PRO D C 1
ATOM 11452 O O . PRO D 1 263 ? 17.755 160.010 29.173 1.00 94.67 330 PRO D O 1
ATOM 11456 N N . SER D 1 264 ? 18.451 161.097 27.330 1.00 90.36 331 SER D N 1
ATOM 11457 C CA . SER D 1 264 ? 18.120 160.001 26.429 1.00 92.63 331 SER D CA 1
ATOM 11458 C C . SER D 1 264 ? 19.021 158.794 26.698 1.00 91.46 331 SER D C 1
ATOM 11459 O O . SER D 1 264 ? 18.642 157.653 26.412 1.00 92.34 331 SER D O 1
ATOM 11462 N N . LEU D 1 265 ? 20.210 159.061 27.247 1.00 85.65 332 LEU D N 1
ATOM 11463 C CA . LEU D 1 265 ? 21.175 158.022 27.590 1.00 79.69 332 LEU D CA 1
ATOM 11464 C C . LEU D 1 265 ? 21.265 157.749 29.080 1.00 76.12 332 LEU D C 1
ATOM 11465 O O . LEU D 1 265 ? 22.245 157.161 29.549 1.00 69.80 332 LEU D O 1
ATOM 11470 N N . GLN D 1 266 ? 20.262 158.167 29.833 1.00 77.67 333 GLN D N 1
ATOM 11471 C CA . GLN D 1 266 ? 20.358 158.070 31.277 1.00 80.24 333 GLN D CA 1
ATOM 11472 C C . GLN D 1 266 ? 20.339 156.601 31.693 1.00 78.05 333 GLN D C 1
ATOM 11473 O O . GLN D 1 266 ? 21.232 156.166 32.416 1.00 78.51 333 GLN D O 1
ATOM 11479 N N . LYS D 1 267 ? 19.361 155.833 31.209 1.00 73.45 334 LYS D N 1
ATOM 11480 C CA . LYS D 1 267 ? 19.276 154.413 31.572 1.00 77.00 334 LYS D CA 1
ATOM 11481 C C . LYS D 1 267 ? 20.553 153.626 31.272 1.00 76.03 334 LYS D C 1
ATOM 11482 O O . LYS D 1 267 ? 20.935 152.746 32.037 1.00 79.89 334 LYS D O 1
ATOM 11488 N N . GLU D 1 268 ? 21.201 153.946 30.159 1.00 78.34 335 GLU D N 1
ATOM 11489 C CA . GLU D 1 268 ? 22.377 153.211 29.714 1.00 78.95 335 GLU D CA 1
ATOM 11490 C C . GLU D 1 268 ? 23.631 153.679 30.440 1.00 72.53 335 GLU D C 1
ATOM 11491 O O . GLU D 1 268 ? 24.515 152.877 30.718 1.00 73.94 335 GLU D O 1
ATOM 11497 N N . ALA D 1 269 ? 23.716 154.974 30.723 1.00 70.82 336 ALA D N 1
ATOM 11498 C CA . ALA D 1 269 ? 24.847 155.515 31.460 1.00 66.36 336 ALA D CA 1
ATOM 11499 C C . ALA D 1 269 ? 24.771 154.970 32.865 1.00 68.76 336 ALA D C 1
ATOM 11500 O O . ALA D 1 269 ? 25.782 154.556 33.420 1.00 74.21 336 ALA D O 1
ATOM 11502 N N . TRP D 1 270 ? 23.574 154.954 33.440 1.00 67.29 337 TRP D N 1
ATOM 11503 C CA . TRP D 1 270 ? 23.443 154.460 34.790 1.00 71.08 337 TRP D CA 1
ATOM 11504 C C . TRP D 1 270 ? 23.927 153.023 34.819 1.00 71.75 337 TRP D C 1
ATOM 11505 O O . TRP D 1 270 ? 24.746 152.658 35.658 1.00 75.01 337 TRP D O 1
ATOM 11516 N N . HIS D 1 271 ? 23.436 152.215 33.888 1.00 72.42 338 HIS D N 1
ATOM 11517 C CA . HIS D 1 271 ? 23.774 150.800 33.874 1.00 72.70 338 HIS D CA 1
ATOM 11518 C C . HIS D 1 271 ? 25.273 150.621 34.035 1.00 69.32 338 HIS D C 1
ATOM 11519 O O . HIS D 1 271 ? 25.735 149.777 34.810 1.00 68.81 338 HIS D O 1
ATOM 11526 N N . THR D 1 272 ? 26.035 151.450 33.337 1.00 66.78 339 THR D N 1
ATOM 11527 C CA . THR D 1 272 ? 27.489 151.349 33.378 1.00 64.83 339 THR D CA 1
ATOM 11528 C C . THR D 1 272 ? 27.995 151.791 34.750 1.00 63.08 339 THR D C 1
ATOM 11529 O O . THR D 1 272 ? 28.818 151.108 35.357 1.00 64.32 339 THR D O 1
ATOM 11533 N N . ILE D 1 273 ? 27.456 152.892 35.254 1.00 61.13 340 ILE D N 1
ATOM 11534 C CA . ILE D 1 273 ? 27.858 153.429 36.552 1.00 63.24 340 ILE D CA 1
ATOM 11535 C C . ILE D 1 273 ? 27.535 152.443 37.691 1.00 64.40 340 ILE D C 1
ATOM 11536 O O . ILE D 1 273 ? 28.291 152.333 38.663 1.00 61.33 340 ILE D O 1
ATOM 11541 N N . SER D 1 274 ? 26.434 151.716 37.569 1.00 66.64 341 SER D N 1
ATOM 11542 C CA . SER D 1 274 ? 26.119 150.703 38.559 1.00 73.64 341 SER D CA 1
ATOM 11543 C C . SER D 1 274 ? 27.141 149.547 38.526 1.00 72.63 341 SER D C 1
ATOM 11544 O O . SER D 1 274 ? 27.459 148.979 39.569 1.00 71.00 341 SER D O 1
ATOM 11547 N N . ILE D 1 275 ? 27.664 149.195 37.354 1.00 67.71 342 ILE D N 1
ATOM 11548 C CA . ILE D 1 275 ? 28.666 148.140 37.308 1.00 66.91 342 ILE D CA 1
ATOM 11549 C C . ILE D 1 275 ? 29.882 148.603 38.079 1.00 66.69 342 ILE D C 1
ATOM 11550 O O . ILE D 1 275 ? 30.420 147.867 38.897 1.00 70.32 342 ILE D O 1
ATOM 11555 N N . ILE D 1 276 ? 30.314 149.831 37.832 1.00 64.68 343 ILE D N 1
ATOM 11556 C CA . ILE D 1 276 ? 31.472 150.348 38.539 1.00 63.70 343 ILE D CA 1
ATOM 11557 C C . ILE D 1 276 ? 31.190 150.493 40.035 1.00 65.42 343 ILE D C 1
ATOM 11558 O O . ILE D 1 276 ? 32.015 150.143 40.874 1.00 68.99 343 ILE D O 1
ATOM 11563 N N . CYS D 1 277 ? 30.008 150.976 40.368 1.00 67.13 344 CYS D N 1
ATOM 11564 C CA . CYS D 1 277 ? 29.662 151.178 41.764 1.00 70.51 344 CYS D CA 1
ATOM 11565 C C . CYS D 1 277 ? 29.761 149.893 42.570 1.00 73.06 344 CYS D C 1
ATOM 11566 O O . CYS D 1 277 ? 30.202 149.918 43.713 1.00 73.50 344 CYS D O 1
ATOM 11569 N N . ARG D 1 278 ? 29.371 148.779 41.956 1.00 74.11 345 ARG D N 1
ATOM 11570 C CA . ARG D 1 278 ? 29.313 147.488 42.632 1.00 75.29 345 ARG D CA 1
ATOM 11571 C C . ARG D 1 278 ? 30.666 146.767 42.587 1.00 75.55 345 ARG D C 1
ATOM 11572 O O . ARG D 1 278 ? 30.948 145.898 43.416 1.00 80.70 345 ARG D O 1
ATOM 11580 N N . SER D 1 279 ? 31.515 147.154 41.641 1.00 71.21 346 SER D N 1
ATOM 11581 C CA . SER D 1 279 ? 32.856 146.609 41.553 1.00 67.44 346 SER D CA 1
ATOM 11582 C C . SER D 1 279 ? 33.747 147.083 42.702 1.00 68.57 346 SER D C 1
ATOM 11583 O O . SER D 1 279 ? 33.334 147.857 43.565 1.00 66.23 346 SER D O 1
ATOM 11586 N N . HIS D 1 280 ? 34.981 146.591 42.699 1.00 70.37 347 HIS D N 1
ATOM 11587 C CA . HIS D 1 280 ? 36.061 147.114 43.545 1.00 71.02 347 HIS D CA 1
ATOM 11588 C C . HIS D 1 280 ? 36.190 148.635 43.557 1.00 69.17 347 HIS D C 1
ATOM 11589 O O . HIS D 1 280 ? 36.806 149.199 44.454 1.00 76.15 347 HIS D O 1
ATOM 11596 N N . HIS D 1 281 ? 35.616 149.289 42.563 1.00 65.63 348 HIS D N 1
ATOM 11597 C CA . HIS D 1 281 ? 35.669 150.723 42.471 1.00 67.83 348 HIS D CA 1
ATOM 11598 C C . HIS D 1 281 ? 34.624 151.446 43.325 1.00 66.42 348 HIS D C 1
ATOM 11599 O O . HIS D 1 281 ? 34.710 152.656 43.499 1.00 66.63 348 HIS D O 1
ATOM 11606 N N . GLY D 1 282 ? 33.629 150.726 43.831 1.00 66.10 349 GLY D N 1
ATOM 11607 C CA . GLY D 1 282 ? 32.564 151.335 44.629 1.00 62.88 349 GLY D CA 1
ATOM 11608 C C . GLY D 1 282 ? 33.016 152.436 45.569 1.00 64.60 349 GLY D C 1
ATOM 11609 O O . GLY D 1 282 ? 32.502 153.544 45.512 1.00 68.76 349 GLY D O 1
ATOM 11610 N N . GLN D 1 283 ? 33.985 152.144 46.426 1.00 68.50 350 GLN D N 1
ATOM 11611 C CA . GLN D 1 283 ? 34.419 153.087 47.472 1.00 71.41 350 GLN D CA 1
ATOM 11612 C C . GLN D 1 283 ? 35.046 154.343 46.909 1.00 73.21 350 GLN D C 1
ATOM 11613 O O . GLN D 1 283 ? 34.726 155.453 47.342 1.00 78.05 350 GLN D O 1
ATOM 11619 N N . SER D 1 284 ? 35.943 154.161 45.947 1.00 73.48 351 SER D N 1
ATOM 11620 C CA . SER D 1 284 ? 36.552 155.277 45.238 1.00 70.92 351 SER D CA 1
ATOM 11621 C C . SER D 1 284 ? 35.543 156.074 44.428 1.00 66.73 351 SER D C 1
ATOM 11622 O O . SER D 1 284 ? 35.723 157.262 44.237 1.00 69.10 351 SER D O 1
ATOM 11625 N N . THR D 1 285 ? 34.491 155.429 43.949 1.00 62.43 352 THR D N 1
ATOM 11626 C CA . THR D 1 285 ? 33.498 156.117 43.139 1.00 64.60 352 THR D CA 1
ATOM 11627 C C . THR D 1 285 ? 32.662 157.044 43.994 1.00 69.02 352 THR D C 1
ATOM 11628 O O . THR D 1 285 ? 32.419 158.203 43.618 1.00 67.90 352 THR D O 1
ATOM 11632 N N . VAL D 1 286 ? 32.220 156.528 45.140 1.00 70.90 353 VAL D N 1
ATOM 11633 C CA . VAL D 1 286 ? 31.508 157.346 46.113 1.00 68.61 353 VAL D CA 1
ATOM 11634 C C . VAL D 1 286 ? 32.424 158.493 46.470 1.00 70.41 353 VAL D C 1
ATOM 11635 O O . VAL D 1 286 ? 32.107 159.647 46.194 1.00 73.61 353 VAL D O 1
ATOM 11639 N N . ARG D 1 287 ? 33.582 158.179 47.034 1.00 72.83 354 ARG D N 1
ATOM 11640 C CA . ARG D 1 287 ? 34.520 159.222 47.419 1.00 76.42 354 ARG D CA 1
ATOM 11641 C C . ARG D 1 287 ? 34.652 160.256 46.300 1.00 78.32 354 ARG D C 1
ATOM 11642 O O . ARG D 1 287 ? 34.646 161.452 46.570 1.00 80.82 354 ARG D O 1
ATOM 11650 N N . ILE D 1 288 ? 34.721 159.793 45.050 1.00 74.45 355 ILE D N 1
ATOM 11651 C CA . ILE D 1 288 ? 34.937 160.677 43.899 1.00 70.49 355 ILE D CA 1
ATOM 11652 C C . ILE D 1 288 ? 33.777 161.637 43.622 1.00 68.04 355 ILE D C 1
ATOM 11653 O O . ILE D 1 288 ? 33.991 162.829 43.416 1.00 65.92 355 ILE D O 1
ATOM 11658 N N . LEU D 1 289 ? 32.566 161.099 43.591 1.00 68.26 356 LEU D N 1
ATOM 11659 C CA . LEU D 1 289 ? 31.366 161.886 43.360 1.00 72.14 356 LEU D CA 1
ATOM 11660 C C . LEU D 1 289 ? 31.259 163.035 44.381 1.00 81.81 356 LEU D C 1
ATOM 11661 O O . LEU D 1 289 ? 31.007 164.196 44.031 1.00 81.38 356 LEU D O 1
ATOM 11666 N N . LEU D 1 290 ? 31.468 162.702 45.647 1.00 88.85 357 LEU D N 1
ATOM 11667 C CA . LEU D 1 290 ? 31.500 163.708 46.708 1.00 94.62 357 LEU D CA 1
ATOM 11668 C C . LEU D 1 290 ? 32.512 164.811 46.390 1.00 95.20 357 LEU D C 1
ATOM 11669 O O . LEU D 1 290 ? 32.195 165.990 46.517 1.00 108.12 357 LEU D O 1
ATOM 11674 N N . ASP D 1 291 ? 33.707 164.430 45.945 1.00 93.17 358 ASP D N 1
ATOM 11675 C CA . ASP D 1 291 ? 34.787 165.391 45.716 1.00 94.57 358 ASP D CA 1
ATOM 11676 C C . ASP D 1 291 ? 34.515 166.357 44.589 1.00 91.27 358 ASP D C 1
ATOM 11677 O O . ASP D 1 291 ? 35.258 167.305 44.434 1.00 98.36 358 ASP D O 1
ATOM 11682 N N . PHE D 1 292 ? 33.473 166.124 43.798 1.00 92.99 359 PHE D N 1
ATOM 11683 C CA . PHE D 1 292 ? 32.981 167.153 42.872 1.00 99.99 359 PHE D CA 1
ATOM 11684 C C . PHE D 1 292 ? 32.224 168.258 43.596 1.00 104.57 359 PHE D C 1
ATOM 11685 O O . PHE D 1 292 ? 32.078 169.364 43.070 1.00 107.44 359 PHE D O 1
ATOM 11693 N N . LEU D 1 293 ? 31.721 167.943 44.785 1.00 106.02 360 LEU D N 1
ATOM 11694 C CA . LEU D 1 293 ? 31.062 168.921 45.634 1.00 105.68 360 LEU D CA 1
ATOM 11695 C C . LEU D 1 293 ? 32.100 169.545 46.560 1.00 108.50 360 LEU D C 1
ATOM 11696 O O . LEU D 1 293 ? 32.288 170.758 46.569 1.00 115.21 360 LEU D O 1
ATOM 11701 N N . ARG D 1 294 ? 32.787 168.696 47.315 1.00 105.50 361 ARG D N 1
ATOM 11702 C CA . ARG D 1 294 ? 33.710 169.140 48.352 1.00 112.07 361 ARG D CA 1
ATOM 11703 C C . ARG D 1 294 ? 34.906 169.930 47.805 1.00 112.45 361 ARG D C 1
ATOM 11704 O O . ARG D 1 294 ? 35.132 171.057 48.226 1.00 115.71 361 ARG D O 1
ATOM 11712 N N . SER D 1 295 ? 35.663 169.347 46.875 1.00 116.86 362 SER D N 1
ATOM 11713 C CA . SER D 1 295 ? 36.871 169.994 46.334 1.00 122.39 362 SER D CA 1
ATOM 11714 C C . SER D 1 295 ? 36.542 171.353 45.721 1.00 127.67 362 SER D C 1
ATOM 11715 O O . SER D 1 295 ? 37.353 172.280 45.791 1.00 131.49 362 SER D O 1
ATOM 11718 N N . TYR D 1 296 ? 35.352 171.440 45.120 1.00 126.61 363 TYR D N 1
ATOM 11719 C CA . TYR D 1 296 ? 34.861 172.611 44.375 1.00 126.03 363 TYR D CA 1
ATOM 11720 C C . TYR D 1 296 ? 35.846 173.781 44.249 1.00 127.65 363 TYR D C 1
ATOM 11721 O O . TYR D 1 296 ? 36.182 174.445 45.228 1.00 137.47 363 TYR D O 1
ATOM 11730 N N . LYS D 1 306 ? 30.061 177.223 35.350 1.00 124.11 373 LYS D N 1
ATOM 11731 C CA . LYS D 1 306 ? 29.568 176.359 34.281 1.00 128.04 373 LYS D CA 1
ATOM 11732 C C . LYS D 1 306 ? 30.238 174.987 34.265 1.00 127.51 373 LYS D C 1
ATOM 11733 O O . LYS D 1 306 ? 29.552 173.967 34.306 1.00 125.75 373 LYS D O 1
ATOM 11739 N N . ASP D 1 307 ? 31.569 174.965 34.196 1.00 134.45 374 ASP D N 1
ATOM 11740 C CA . ASP D 1 307 ? 32.331 173.705 34.054 1.00 139.98 374 ASP D CA 1
ATOM 11741 C C . ASP D 1 307 ? 32.157 172.757 35.250 1.00 137.59 374 ASP D C 1
ATOM 11742 O O . ASP D 1 307 ? 31.633 171.641 35.112 1.00 118.49 374 ASP D O 1
ATOM 11747 N N . THR D 1 308 ? 32.608 173.213 36.419 1.00 142.10 375 THR D N 1
ATOM 11748 C CA . THR D 1 308 ? 32.476 172.452 37.659 1.00 131.82 375 THR D CA 1
ATOM 11749 C C . THR D 1 308 ? 31.008 172.340 38.069 1.00 124.46 375 THR D C 1
ATOM 11750 O O . THR D 1 308 ? 30.634 171.393 38.758 1.00 130.12 375 THR D O 1
ATOM 11754 N N . VAL D 1 309 ? 30.185 173.300 37.638 1.00 116.72 376 VAL D N 1
ATOM 11755 C CA . VAL D 1 309 ? 28.729 173.238 37.837 1.00 112.31 376 VAL D CA 1
ATOM 11756 C C . VAL D 1 309 ? 28.101 171.996 37.192 1.00 109.82 376 VAL D C 1
ATOM 11757 O O . VAL D 1 309 ? 27.217 171.371 37.788 1.00 100.60 376 VAL D O 1
ATOM 11761 N N . ARG D 1 310 ? 28.544 171.659 35.975 1.00 108.85 377 ARG D N 1
ATOM 11762 C CA . ARG D 1 310 ? 28.076 170.451 35.280 1.00 100.03 377 ARG D CA 1
ATOM 11763 C C . ARG D 1 310 ? 28.545 169.167 35.978 1.00 91.37 377 ARG D C 1
ATOM 11764 O O . ARG D 1 310 ? 27.809 168.180 36.006 1.00 89.98 377 ARG D O 1
ATOM 11766 N N . ASP D 1 311 ? 29.751 169.179 36.551 1.00 88.88 378 ASP D N 1
ATOM 11767 C CA . ASP D 1 311 ? 30.229 168.048 37.368 1.00 85.96 378 ASP D CA 1
ATOM 11768 C C . ASP D 1 311 ? 29.404 167.925 38.618 1.00 84.12 378 ASP D C 1
ATOM 11769 O O . ASP D 1 311 ? 28.952 166.831 38.969 1.00 79.18 378 ASP D O 1
ATOM 11774 N N . VAL D 1 312 ? 29.223 169.059 39.288 1.00 84.18 379 VAL D N 1
ATOM 11775 C CA . VAL D 1 312 ? 28.363 169.135 40.443 1.00 83.62 379 VAL D CA 1
ATOM 11776 C C . VAL D 1 312 ? 26.981 168.592 40.076 1.00 83.82 379 VAL D C 1
ATOM 11777 O O . VAL D 1 312 ? 26.444 167.751 40.785 1.00 87.88 379 VAL D O 1
ATOM 11781 N N . ARG D 1 313 ? 26.410 169.038 38.964 1.00 83.02 380 ARG D N 1
ATOM 11782 C CA . ARG D 1 313 ? 25.121 168.487 38.531 1.00 85.02 380 ARG D CA 1
ATOM 11783 C C . ARG D 1 313 ? 25.273 166.984 38.254 1.00 80.50 380 ARG D C 1
ATOM 11784 O O . ARG D 1 313 ? 24.397 166.176 38.595 1.00 75.30 380 ARG D O 1
ATOM 11792 N N . GLY D 1 314 ? 26.396 166.621 37.639 1.00 77.10 381 GLY D N 1
ATOM 11793 C CA . GLY D 1 314 ? 26.755 165.225 37.456 1.00 73.72 381 GLY D CA 1
ATOM 11794 C C . GLY D 1 314 ? 26.750 164.491 38.777 1.00 68.56 381 GLY D C 1
ATOM 11795 O O . GLY D 1 314 ? 25.924 163.620 38.990 1.00 68.47 381 GLY D O 1
ATOM 11796 N N . ALA D 1 315 ? 27.657 164.861 39.675 1.00 70.00 382 ALA D N 1
ATOM 11797 C CA . ALA D 1 315 ? 27.664 164.316 41.042 1.00 75.60 382 ALA D CA 1
ATOM 11798 C C . ALA D 1 315 ? 26.255 164.157 41.628 1.00 76.89 382 ALA D C 1
ATOM 11799 O O . ALA D 1 315 ? 25.866 163.060 42.028 1.00 78.71 382 ALA D O 1
ATOM 11801 N N . LEU D 1 316 ? 25.503 165.255 41.663 1.00 80.83 383 LEU D N 1
ATOM 11802 C CA . LEU D 1 316 ? 24.163 165.277 42.259 1.00 81.91 383 LEU D CA 1
ATOM 11803 C C . LEU D 1 316 ? 23.256 164.201 41.669 1.00 75.91 383 LEU D C 1
ATOM 11804 O O . LEU D 1 316 ? 22.664 163.403 42.390 1.00 79.18 383 LEU D O 1
ATOM 11809 N N . SER D 1 317 ? 23.162 164.203 40.353 1.00 69.69 384 SER D N 1
ATOM 11810 C CA . SER D 1 317 ? 22.263 163.338 39.622 1.00 67.68 384 SER D CA 1
ATOM 11811 C C . SER D 1 317 ? 22.547 161.881 39.888 1.00 73.80 384 SER D C 1
ATOM 11812 O O . SER D 1 317 ? 21.619 161.091 40.113 1.00 76.77 384 SER D O 1
ATOM 11815 N N . VAL D 1 318 ? 23.834 161.522 39.819 1.00 74.71 385 VAL D N 1
ATOM 11816 C CA . VAL D 1 318 ? 24.264 160.144 40.046 1.00 76.49 385 VAL D CA 1
ATOM 11817 C C . VAL D 1 318 ? 24.101 159.824 41.527 1.00 74.45 385 VAL D C 1
ATOM 11818 O O . VAL D 1 318 ? 23.500 158.795 41.877 1.00 70.58 385 VAL D O 1
ATOM 11822 N N . LEU D 1 319 ? 24.638 160.698 42.387 1.00 69.11 386 LEU D N 1
ATOM 11823 C CA . LEU D 1 319 ? 24.444 160.548 43.824 1.00 72.62 386 LEU D CA 1
ATOM 11824 C C . LEU D 1 319 ? 22.981 160.253 44.118 1.00 73.06 386 LEU D C 1
ATOM 11825 O O . LEU D 1 319 ? 22.666 159.309 44.836 1.00 73.48 386 LEU D O 1
ATOM 11830 N N . GLN D 1 320 ? 22.090 161.035 43.531 1.00 68.89 387 GLN D N 1
ATOM 11831 C CA . GLN D 1 320 ? 20.684 160.822 43.743 1.00 75.32 387 GLN D CA 1
ATOM 11832 C C . GLN D 1 320 ? 20.299 159.367 43.520 1.00 81.03 387 GLN D C 1
ATOM 11833 O O . GLN D 1 320 ? 19.769 158.716 44.425 1.00 87.75 387 GLN D O 1
ATOM 11839 N N . LYS D 1 321 ? 20.558 158.871 42.314 1.00 81.54 388 LYS D N 1
ATOM 11840 C CA . LYS D 1 321 ? 20.249 157.485 41.960 1.00 79.89 388 LYS D CA 1
ATOM 11841 C C . LYS D 1 321 ? 20.956 156.475 42.901 1.00 83.54 388 LYS D C 1
ATOM 11842 O O . LYS D 1 321 ? 20.350 155.485 43.350 1.00 82.22 388 LYS D O 1
ATOM 11848 N N . LEU D 1 322 ? 22.231 156.740 43.198 1.00 80.53 389 LEU D N 1
ATOM 11849 C CA . LEU D 1 322 ? 23.046 155.881 44.071 1.00 74.51 389 LEU D CA 1
ATOM 11850 C C . LEU D 1 322 ? 22.459 155.740 45.477 1.00 73.96 389 LEU D C 1
ATOM 11851 O O . LEU D 1 322 ? 22.393 154.639 46.011 1.00 76.84 389 LEU D O 1
ATOM 11856 N N . LEU D 1 323 ? 22.002 156.851 46.051 1.00 74.68 390 LEU D N 1
ATOM 11857 C CA . LEU D 1 323 ? 21.489 156.874 47.423 1.00 75.64 390 LEU D CA 1
ATOM 11858 C C . LEU D 1 323 ? 20.160 156.142 47.565 1.00 78.88 390 LEU D C 1
ATOM 11859 O O . LEU D 1 323 ? 19.644 156.028 48.670 1.00 89.71 390 LEU D O 1
ATOM 11864 N N . ARG D 1 324 ? 19.607 155.641 46.469 1.00 75.90 391 ARG D N 1
ATOM 11865 C CA . ARG D 1 324 ? 18.446 154.765 46.542 1.00 83.35 391 ARG D CA 1
ATOM 11866 C C . ARG D 1 324 ? 18.856 153.321 46.810 1.00 85.24 391 ARG D C 1
ATOM 11867 O O . ARG D 1 324 ? 18.027 152.499 47.210 1.00 86.59 391 ARG D O 1
ATOM 11875 N N . LYS D 1 325 ? 20.130 153.016 46.577 1.00 87.19 392 LYS D N 1
ATOM 11876 C CA . LYS D 1 325 ? 20.603 151.631 46.536 1.00 88.60 392 LYS D CA 1
ATOM 11877 C C . LYS D 1 325 ? 21.147 151.161 47.876 1.00 88.21 392 LYS D C 1
ATOM 11878 O O . LYS D 1 325 ? 21.915 151.858 48.535 1.00 86.21 392 LYS D O 1
ATOM 11884 N N . THR D 1 326 ? 20.742 149.963 48.266 1.00 94.39 393 THR D N 1
ATOM 11885 C CA . THR D 1 326 ? 21.146 149.394 49.532 1.00 100.80 393 THR D CA 1
ATOM 11886 C C . THR D 1 326 ? 22.416 148.561 49.318 1.00 104.30 393 THR D C 1
ATOM 11887 O O . THR D 1 326 ? 22.676 148.104 48.201 1.00 104.25 393 THR D O 1
ATOM 11891 N N . ALA D 1 327 ? 23.214 148.384 50.375 1.00 109.31 394 ALA D N 1
ATOM 11892 C CA . ALA D 1 327 ? 24.393 147.494 50.337 1.00 109.96 394 ALA D CA 1
ATOM 11893 C C . ALA D 1 327 ? 23.991 146.010 50.171 1.00 116.91 394 ALA D C 1
ATOM 11894 O O . ALA D 1 327 ? 24.807 145.158 49.789 1.00 115.40 394 ALA D O 1
ATOM 11896 N N . GLU D 1 328 ? 22.724 145.727 50.471 1.00 118.03 395 GLU D N 1
ATOM 11897 C CA . GLU D 1 328 ? 22.074 144.450 50.181 1.00 120.01 395 GLU D CA 1
ATOM 11898 C C . GLU D 1 328 ? 21.977 144.162 48.671 1.00 116.95 395 GLU D C 1
ATOM 11899 O O . GLU D 1 328 ? 22.110 143.016 48.239 1.00 111.92 395 GLU D O 1
ATOM 11905 N N . LYS D 1 329 ? 21.730 145.209 47.882 1.00 117.41 396 LYS D N 1
ATOM 11906 C CA . LYS D 1 329 ? 21.793 145.140 46.411 1.00 113.64 396 LYS D CA 1
ATOM 11907 C C . LYS D 1 329 ? 23.235 145.251 45.869 1.00 106.98 396 LYS D C 1
ATOM 11908 O O . LYS D 1 329 ? 23.444 145.126 44.663 1.00 104.46 396 LYS D O 1
ATOM 11914 N N . GLY D 1 330 ? 24.203 145.510 46.759 1.00 104.08 397 GLY D N 1
ATOM 11915 C CA . GLY D 1 330 ? 25.646 145.441 46.459 1.00 97.13 397 GLY D CA 1
ATOM 11916 C C . GLY D 1 330 ? 26.347 146.793 46.387 1.00 91.72 397 GLY D C 1
ATOM 11917 O O . GLY D 1 330 ? 27.577 146.863 46.339 1.00 82.77 397 GLY D O 1
ATOM 11918 N N . TYR D 1 331 ? 25.561 147.866 46.396 1.00 88.93 398 TYR D N 1
ATOM 11919 C CA . TYR D 1 331 ? 26.070 149.204 46.128 1.00 84.09 398 TYR D CA 1
ATOM 11920 C C . TYR D 1 331 ? 26.738 149.803 47.351 1.00 79.98 398 TYR D C 1
ATOM 11921 O O . TYR D 1 331 ? 26.264 149.597 48.467 1.00 80.78 398 TYR D O 1
ATOM 11930 N N . PRO D 1 332 ? 27.805 150.599 47.144 1.00 76.05 399 PRO D N 1
ATOM 11931 C CA . PRO D 1 332 ? 28.473 151.240 48.270 1.00 75.08 399 PRO D CA 1
ATOM 11932 C C . PRO D 1 332 ? 27.589 152.346 48.809 1.00 73.00 399 PRO D C 1
ATOM 11933 O O . PRO D 1 332 ? 26.822 152.924 48.057 1.00 77.57 399 PRO D O 1
ATOM 11937 N N . GLN D 1 333 ? 27.698 152.625 50.098 1.00 77.52 400 GLN D N 1
ATOM 11938 C CA . GLN D 1 333 ? 26.882 153.630 50.756 1.00 79.23 400 GLN D CA 1
ATOM 11939 C C . GLN D 1 333 ? 27.651 154.939 50.850 1.00 76.74 400 GLN D C 1
ATOM 11940 O O . GLN D 1 333 ? 28.883 154.942 50.798 1.00 75.09 400 GLN D O 1
ATOM 11946 N N . VAL D 1 334 ? 26.923 156.050 50.968 1.00 76.17 401 VAL D N 1
ATOM 11947 C CA . VAL D 1 334 ? 27.540 157.377 51.030 1.00 75.17 401 VAL D CA 1
ATOM 11948 C C . VAL D 1 334 ? 27.502 157.887 52.454 1.00 76.95 401 VAL D C 1
ATOM 11949 O O . VAL D 1 334 ? 26.429 158.009 53.014 1.00 74.54 401 VAL D O 1
ATOM 11953 N N . PRO D 1 335 ? 28.667 158.218 53.037 1.00 81.54 402 PRO D N 1
ATOM 11954 C CA . PRO D 1 335 ? 28.660 158.724 54.416 1.00 82.27 402 PRO D CA 1
ATOM 11955 C C . PRO D 1 335 ? 27.988 160.098 54.532 1.00 83.00 402 PRO D C 1
ATOM 11956 O O . PRO D 1 335 ? 28.514 161.086 54.018 1.00 85.58 402 PRO D O 1
ATOM 11960 N N . LEU D 1 336 ? 26.843 160.140 55.225 1.00 86.35 403 LEU D N 1
ATOM 11961 C CA . LEU D 1 336 ? 25.935 161.295 55.231 1.00 82.44 403 LEU D CA 1
ATOM 11962 C C . LEU D 1 336 ? 26.582 162.626 55.532 1.00 83.97 403 LEU D C 1
ATOM 11963 O O . LEU D 1 336 ? 26.387 163.576 54.789 1.00 87.56 403 LEU D O 1
ATOM 11968 N N . SER D 1 337 ? 27.313 162.708 56.637 1.00 84.67 404 SER D N 1
ATOM 11969 C CA . SER D 1 337 ? 28.004 163.948 57.013 1.00 88.02 404 SER D CA 1
ATOM 11970 C C . SER D 1 337 ? 28.788 164.538 55.839 1.00 86.71 404 SER D C 1
ATOM 11971 O O . SER D 1 337 ? 28.767 165.745 55.611 1.00 86.40 404 SER D O 1
ATOM 11974 N N . LEU D 1 338 ? 29.471 163.673 55.092 1.00 90.24 405 LEU D N 1
ATOM 11975 C CA . LEU D 1 338 ? 30.232 164.099 53.916 1.00 89.69 405 LEU D CA 1
ATOM 11976 C C . LEU D 1 338 ? 29.330 164.624 52.803 1.00 87.51 405 LEU D C 1
ATOM 11977 O O . LEU D 1 338 ? 29.606 165.682 52.221 1.00 92.53 405 LEU D O 1
ATOM 11982 N N . LEU D 1 339 ? 28.265 163.876 52.510 1.00 79.92 406 LEU D N 1
ATOM 11983 C CA . LEU D 1 339 ? 27.264 164.288 51.530 1.00 74.79 406 LEU D CA 1
ATOM 11984 C C . LEU D 1 339 ? 26.744 165.666 51.850 1.00 80.84 406 LEU D C 1
ATOM 11985 O O . LEU D 1 339 ? 26.771 166.555 51.004 1.00 83.84 406 LEU D O 1
ATOM 11990 N N . VAL D 1 340 ? 26.300 165.826 53.097 1.00 90.34 407 VAL D N 1
ATOM 11991 C CA . VAL D 1 340 ? 25.749 167.082 53.626 1.00 92.63 407 VAL D CA 1
ATOM 11992 C C . VAL D 1 340 ? 26.783 168.204 53.570 1.00 96.56 407 VAL D C 1
ATOM 11993 O O . VAL D 1 340 ? 26.501 169.291 53.061 1.00 97.91 407 VAL D O 1
ATOM 11997 N N . GLY D 1 341 ? 27.974 167.938 54.104 1.00 96.30 408 GLY D N 1
ATOM 11998 C CA . GLY D 1 341 ? 29.073 168.900 54.053 1.00 98.74 408 GLY D CA 1
ATOM 11999 C C . GLY D 1 341 ? 29.247 169.455 52.652 1.00 98.99 408 GLY D C 1
ATOM 12000 O O . GLY D 1 341 ? 29.229 170.666 52.446 1.00 100.50 408 GLY D O 1
ATOM 12001 N N . GLY D 1 342 ? 29.392 168.553 51.684 1.00 95.77 409 GLY D N 1
ATOM 12002 C CA . GLY D 1 342 ? 29.518 168.930 50.282 1.00 91.16 409 GLY D CA 1
ATOM 12003 C C . GLY D 1 342 ? 28.272 169.595 49.720 1.00 90.29 409 GLY D C 1
ATOM 12004 O O . GLY D 1 342 ? 28.366 170.650 49.097 1.00 93.42 409 GLY D O 1
ATOM 12005 N N . LEU D 1 343 ? 27.109 168.980 49.942 1.00 88.29 410 LEU D N 1
ATOM 12006 C CA . LEU D 1 343 ? 25.816 169.544 49.523 1.00 88.50 410 LEU D CA 1
ATOM 12007 C C . LEU D 1 343 ? 25.615 171.004 49.966 1.00 95.86 410 LEU D C 1
ATOM 12008 O O . LEU D 1 343 ? 24.940 171.779 49.277 1.00 95.46 410 LEU D O 1
ATOM 12013 N N . ALA D 1 344 ? 26.188 171.365 51.114 1.00 98.75 411 ALA D N 1
ATOM 12014 C CA . ALA D 1 344 ? 26.126 172.736 51.628 1.00 101.03 411 ALA D CA 1
ATOM 12015 C C . ALA D 1 344 ? 27.028 173.671 50.823 1.00 104.89 411 ALA D C 1
ATOM 12016 O O . ALA D 1 344 ? 26.669 174.831 50.544 1.00 103.04 411 ALA D O 1
ATOM 12018 N N . ASN D 1 345 ? 28.201 173.160 50.456 1.00 106.69 412 ASN D N 1
ATOM 12019 C CA . ASN D 1 345 ? 29.182 173.931 49.699 1.00 114.55 412 ASN D CA 1
ATOM 12020 C C . ASN D 1 345 ? 28.745 174.215 48.261 1.00 113.42 412 ASN D C 1
ATOM 12021 O O . ASN D 1 345 ? 29.341 175.037 47.566 1.00 117.55 412 ASN D O 1
ATOM 12026 N N . VAL D 1 346 ? 27.702 173.525 47.824 1.00 111.93 413 VAL D N 1
ATOM 12027 C CA . VAL D 1 346 ? 27.199 173.653 46.467 1.00 113.98 413 VAL D CA 1
ATOM 12028 C C . VAL D 1 346 ? 25.909 174.475 46.418 1.00 110.90 413 VAL D C 1
ATOM 12029 O O . VAL D 1 346 ? 25.624 175.127 45.413 1.00 117.56 413 VAL D O 1
ATOM 12033 N N . SER D 1 347 ? 25.132 174.456 47.493 1.00 108.14 414 SER D N 1
ATOM 12034 C CA . SER D 1 347 ? 23.933 175.287 47.568 1.00 108.56 414 SER D CA 1
ATOM 12035 C C . SER D 1 347 ? 24.269 176.791 47.488 1.00 113.02 414 SER D C 1
ATOM 12036 O O . SER D 1 347 ? 23.481 177.582 46.958 1.00 113.02 414 SER D O 1
ATOM 12039 N N . LYS D 1 348 ? 25.446 177.170 47.992 1.00 114.16 415 LYS D N 1
ATOM 12040 C CA . LYS D 1 348 ? 25.955 178.540 47.847 1.00 116.49 415 LYS D CA 1
ATOM 12041 C C . LYS D 1 348 ? 26.203 178.909 46.370 1.00 118.87 415 LYS D C 1
ATOM 12042 O O . LYS D 1 348 ? 25.948 180.036 45.956 1.00 124.78 415 LYS D O 1
ATOM 12048 N N . SER D 1 349 ? 26.709 177.958 45.589 1.00 116.84 416 SER D N 1
ATOM 12049 C CA . SER D 1 349 ? 27.050 178.187 44.184 1.00 115.80 416 SER D CA 1
ATOM 12050 C C . SER D 1 349 ? 25.762 178.273 43.364 1.00 117.75 416 SER D C 1
ATOM 12051 O O . SER D 1 349 ? 25.428 177.377 42.569 1.00 109.25 416 SER D O 1
ATOM 12054 N N . SER D 1 350 ? 25.071 179.394 43.548 1.00 117.58 417 SER D N 1
ATOM 12055 C CA . SER D 1 350 ? 23.672 179.511 43.190 1.00 119.07 417 SER D CA 1
ATOM 12056 C C . SER D 1 350 ? 23.372 179.781 41.722 1.00 118.57 417 SER D C 1
ATOM 12057 O O . SER D 1 350 ? 23.625 180.868 41.195 1.00 119.63 417 SER D O 1
ATOM 12060 N N . SER D 1 351 ? 22.825 178.762 41.080 1.00 116.12 418 SER D N 1
ATOM 12061 C CA . SER D 1 351 ? 22.062 178.911 39.861 1.00 117.36 418 SER D CA 1
ATOM 12062 C C . SER D 1 351 ? 20.749 178.199 40.150 1.00 115.72 418 SER D C 1
ATOM 12063 O O . SER D 1 351 ? 20.718 177.278 40.967 1.00 108.81 418 SER D O 1
ATOM 12066 N N . THR D 1 352 ? 19.669 178.612 39.496 1.00 118.83 419 THR D N 1
ATOM 12067 C CA . THR D 1 352 ? 18.371 177.963 39.705 1.00 116.63 419 THR D CA 1
ATOM 12068 C C . THR D 1 352 ? 18.462 176.427 39.615 1.00 109.69 419 THR D C 1
ATOM 12069 O O . THR D 1 352 ? 17.959 175.726 40.495 1.00 105.54 419 THR D O 1
ATOM 12073 N N . ARG D 1 353 ? 19.113 175.915 38.570 1.00 107.08 420 ARG D N 1
ATOM 12074 C CA . ARG D 1 353 ? 19.173 174.461 38.312 1.00 105.36 420 ARG D CA 1
ATOM 12075 C C . ARG D 1 353 ? 19.716 173.618 39.478 1.00 100.14 420 ARG D C 1
ATOM 12076 O O . ARG D 1 353 ? 19.165 172.560 39.797 1.00 92.75 420 ARG D O 1
ATOM 12084 N N . VAL D 1 354 ? 20.802 174.079 40.093 1.00 96.57 421 VAL D N 1
ATOM 12085 C CA . VAL D 1 354 ? 21.422 173.349 41.185 1.00 91.67 421 VAL D CA 1
ATOM 12086 C C . VAL D 1 354 ? 20.395 173.233 42.299 1.00 90.97 421 VAL D C 1
ATOM 12087 O O . VAL D 1 354 ? 20.006 172.128 42.684 1.00 85.94 421 VAL D O 1
ATOM 12091 N N . ALA D 1 355 ? 19.935 174.380 42.785 1.00 91.03 422 ALA D N 1
ATOM 12092 C CA . ALA D 1 355 ? 18.955 174.417 43.850 1.00 92.66 422 ALA D CA 1
ATOM 12093 C C . ALA D 1 355 ? 17.895 173.340 43.648 1.00 92.69 422 ALA D C 1
ATOM 12094 O O . ALA D 1 355 ? 17.649 172.540 44.549 1.00 89.05 422 ALA D O 1
ATOM 12096 N N . THR D 1 356 ? 17.276 173.341 42.465 1.00 97.46 423 THR D N 1
ATOM 12097 C CA . THR D 1 356 ? 16.240 172.359 42.076 1.00 99.83 423 THR D CA 1
ATOM 12098 C C . THR D 1 356 ? 16.708 170.902 42.261 1.00 100.18 423 THR D C 1
ATOM 12099 O O . THR D 1 356 ? 15.969 170.056 42.788 1.00 102.07 423 THR D O 1
ATOM 12103 N N . GLU D 1 357 ? 17.932 170.622 41.819 1.00 97.82 424 GLU D N 1
ATOM 12104 C CA . GLU D 1 357 ? 18.490 169.270 41.877 1.00 93.90 424 GLU D CA 1
ATOM 12105 C C . GLU D 1 357 ? 18.880 168.872 43.300 1.00 90.42 424 GLU D C 1
ATOM 12106 O O . GLU D 1 357 ? 18.506 167.786 43.755 1.00 89.83 424 GLU D O 1
ATOM 12112 N N . ILE D 1 358 ? 19.627 169.750 43.981 1.00 87.35 425 ILE D N 1
ATOM 12113 C CA . ILE D 1 358 ? 19.926 169.605 45.417 1.00 84.80 425 ILE D CA 1
ATOM 12114 C C . ILE D 1 358 ? 18.667 169.195 46.179 1.00 83.02 425 ILE D C 1
ATOM 12115 O O . ILE D 1 358 ? 18.695 168.285 47.001 1.00 83.08 425 ILE D O 1
ATOM 12120 N N . LEU D 1 359 ? 17.574 169.904 45.907 1.00 83.69 426 LEU D N 1
ATOM 12121 C CA . LEU D 1 359 ? 16.296 169.679 46.571 1.00 90.02 426 LEU D CA 1
ATOM 12122 C C . LEU D 1 359 ? 15.688 168.343 46.188 1.00 88.52 426 LEU D C 1
ATOM 12123 O O . LEU D 1 359 ? 15.185 167.608 47.047 1.00 90.17 426 LEU D O 1
ATOM 12128 N N . ARG D 1 360 ? 15.699 168.066 44.890 1.00 88.06 427 ARG D N 1
ATOM 12129 C CA . ARG D 1 360 ? 15.219 166.797 44.342 1.00 87.04 427 ARG D CA 1
ATOM 12130 C C . ARG D 1 360 ? 15.949 165.594 44.952 1.00 83.03 427 ARG D C 1
ATOM 12131 O O . ARG D 1 360 ? 15.306 164.578 45.273 1.00 80.67 427 ARG D O 1
ATOM 12139 N N . LEU D 1 361 ? 17.270 165.721 45.118 1.00 78.13 428 LEU D N 1
ATOM 12140 C CA . LEU D 1 361 ? 18.064 164.713 45.824 1.00 79.53 428 LEU D CA 1
ATOM 12141 C C . LEU D 1 361 ? 17.575 164.604 47.241 1.00 78.79 428 LEU D C 1
ATOM 12142 O O . LEU D 1 361 ? 17.189 163.529 47.698 1.00 78.56 428 LEU D O 1
ATOM 12147 N N . ILE D 1 362 ? 17.591 165.730 47.941 1.00 79.87 429 ILE D N 1
ATOM 12148 C CA . ILE D 1 362 ? 17.152 165.740 49.324 1.00 80.18 429 ILE D CA 1
ATOM 12149 C C . ILE D 1 362 ? 15.742 165.146 49.438 1.00 77.17 429 ILE D C 1
ATOM 12150 O O . ILE D 1 362 ? 15.475 164.383 50.345 1.00 78.03 429 ILE D O 1
ATOM 12155 N N . ASN D 1 363 ? 14.861 165.453 48.500 1.00 79.25 430 ASN D N 1
ATOM 12156 C CA . ASN D 1 363 ? 13.548 164.799 48.449 1.00 83.81 430 ASN D CA 1
ATOM 12157 C C . ASN D 1 363 ? 13.660 163.273 48.343 1.00 81.27 430 ASN D C 1
ATOM 12158 O O . ASN D 1 363 ? 12.902 162.539 48.975 1.00 77.01 430 ASN D O 1
ATOM 12163 N N . SER D 1 364 ? 14.596 162.800 47.530 1.00 81.81 431 SER D N 1
ATOM 12164 C CA . SER D 1 364 ? 14.807 161.360 47.397 1.00 84.04 431 SER D CA 1
ATOM 12165 C C . SER D 1 364 ? 15.226 160.716 48.737 1.00 87.60 431 SER D C 1
ATOM 12166 O O . SER D 1 364 ? 14.766 159.611 49.056 1.00 86.03 431 SER D O 1
ATOM 12169 N N . LEU D 1 365 ? 16.063 161.410 49.518 1.00 88.23 432 LEU D N 1
ATOM 12170 C CA . LEU D 1 365 ? 16.444 160.934 50.857 1.00 93.69 432 LEU D CA 1
ATOM 12171 C C . LEU D 1 365 ? 15.224 160.767 51.781 1.00 102.79 432 LEU D C 1
ATOM 12172 O O . LEU D 1 365 ? 15.008 159.702 52.363 1.00 105.66 432 LEU D O 1
ATOM 12177 N N . PHE D 1 366 ? 14.431 161.823 51.923 1.00 108.94 433 PHE D N 1
ATOM 12178 C CA . PHE D 1 366 ? 13.284 161.776 52.826 1.00 118.38 433 PHE D CA 1
ATOM 12179 C C . PHE D 1 366 ? 12.127 160.984 52.223 1.00 123.41 433 PHE D C 1
ATOM 12180 O O . PHE D 1 366 ? 11.249 160.517 52.955 1.00 127.15 433 PHE D O 1
ATOM 12188 N N . HIS D 1 367 ? 12.136 160.820 50.899 1.00 120.47 434 HIS D N 1
ATOM 12189 C CA . HIS D 1 367 ? 11.133 160.014 50.213 1.00 120.43 434 HIS D CA 1
ATOM 12190 C C . HIS D 1 367 ? 11.693 159.327 48.960 1.00 117.82 434 HIS D C 1
ATOM 12191 O O . HIS D 1 367 ? 12.025 159.997 47.977 1.00 116.77 434 HIS D O 1
ATOM 12198 N N . GLY D 1 368 ? 11.783 157.996 48.994 1.00 113.55 435 GLY D N 1
ATOM 12199 C CA . GLY D 1 368 ? 12.339 157.225 47.876 1.00 105.89 435 GLY D CA 1
ATOM 12200 C C . GLY D 1 368 ? 11.785 155.818 47.781 1.00 101.21 435 GLY D C 1
ATOM 12201 O O . GLY D 1 368 ? 10.614 155.627 47.472 1.00 97.17 435 GLY D O 1
ATOM 12202 N N . ASN D 1 372 ? 8.962 156.043 51.635 1.00 124.00 439 ASN D N 1
ATOM 12203 C CA . ASN D 1 372 ? 9.907 155.506 52.598 1.00 123.62 439 ASN D CA 1
ATOM 12204 C C . ASN D 1 372 ? 11.125 156.399 52.800 1.00 118.91 439 ASN D C 1
ATOM 12205 O O . ASN D 1 372 ? 11.707 156.901 51.839 1.00 113.82 439 ASN D O 1
ATOM 12210 N N . ILE D 1 373 ? 11.499 156.566 54.066 1.00 119.71 440 ILE D N 1
ATOM 12211 C CA . ILE D 1 373 ? 12.724 157.258 54.467 1.00 117.41 440 ILE D CA 1
ATOM 12212 C C . ILE D 1 373 ? 13.956 156.520 53.950 1.00 109.75 440 ILE D C 1
ATOM 12213 O O . ILE D 1 373 ? 13.942 155.303 53.804 1.00 109.89 440 ILE D O 1
ATOM 12218 N N . ASN D 1 374 ? 15.018 157.266 53.673 1.00 104.89 441 ASN D N 1
ATOM 12219 C CA . ASN D 1 374 ? 16.300 156.675 53.333 1.00 104.04 441 ASN D CA 1
ATOM 12220 C C . ASN D 1 374 ? 17.081 156.371 54.615 1.00 103.58 441 ASN D C 1
ATOM 12221 O O . ASN D 1 374 ? 17.241 157.263 55.458 1.00 99.24 441 ASN D O 1
ATOM 12226 N N . PRO D 1 375 ? 17.584 155.120 54.751 1.00 101.61 442 PRO D N 1
ATOM 12227 C CA . PRO D 1 375 ? 18.356 154.663 55.906 1.00 102.46 442 PRO D CA 1
ATOM 12228 C C . PRO D 1 375 ? 19.437 155.638 56.335 1.00 102.32 442 PRO D C 1
ATOM 12229 O O . PRO D 1 375 ? 19.655 155.837 57.534 1.00 106.87 442 PRO D O 1
ATOM 12233 N N . ILE D 1 376 ? 20.108 156.225 55.351 1.00 93.82 443 ILE D N 1
ATOM 12234 C CA . ILE D 1 376 ? 21.270 157.064 55.588 1.00 91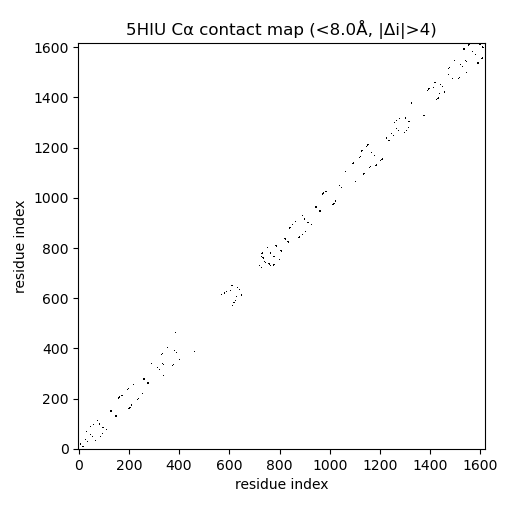.32 443 ILE D CA 1
ATOM 12235 C C . ILE D 1 376 ? 21.081 158.156 56.657 1.00 93.28 443 ILE D C 1
ATOM 12236 O O . ILE D 1 376 ? 22.043 158.530 57.333 1.00 93.74 443 ILE D O 1
ATOM 12241 N N . LEU D 1 377 ? 19.859 158.650 56.834 1.00 93.72 444 LEU D N 1
ATOM 12242 C CA . LEU D 1 377 ? 19.630 159.778 57.760 1.00 100.13 444 LEU D CA 1
ATOM 12243 C C . LEU D 1 377 ? 18.895 159.454 59.073 1.00 103.74 444 LEU D C 1
ATOM 12244 O O . LEU D 1 377 ? 18.680 160.350 59.890 1.00 107.29 444 LEU D O 1
ATOM 12249 N N . VAL D 1 378 ? 18.563 158.185 59.302 1.00 107.65 445 VAL D N 1
ATOM 12250 C CA . VAL D 1 378 ? 17.593 157.821 60.352 1.00 110.14 445 VAL D CA 1
ATOM 12251 C C . VAL D 1 378 ? 18.048 158.108 61.786 1.00 108.99 445 VAL D C 1
ATOM 12252 O O . VAL D 1 378 ? 17.243 158.546 62.614 1.00 107.81 445 VAL D O 1
ATOM 12256 N N . GLU D 1 379 ? 19.324 157.881 62.075 1.00 106.99 446 GLU D N 1
ATOM 12257 C CA . GLU D 1 379 ? 19.844 158.122 63.420 1.00 110.46 446 GLU D CA 1
ATOM 12258 C C . GLU D 1 379 ? 20.777 159.335 63.443 1.00 105.67 446 GLU D C 1
ATOM 12259 O O . GLU D 1 379 ? 21.830 159.296 64.074 1.00 108.63 446 GLU D O 1
ATOM 12265 N N . GLU D 1 380 ? 20.394 160.414 62.767 1.00 100.96 447 GLU D N 1
ATOM 12266 C CA . GLU D 1 380 ? 21.296 161.552 62.596 1.00 97.86 447 GLU D CA 1
ATOM 12267 C C . GLU D 1 380 ? 20.618 162.882 62.919 1.00 97.23 447 GLU D C 1
ATOM 12268 O O . GLU D 1 380 ? 19.402 163.040 62.745 1.00 96.14 447 GLU D O 1
ATOM 12274 N N . HIS D 1 381 ? 21.415 163.836 63.395 1.00 93.52 448 HIS D N 1
ATOM 12275 C CA . HIS D 1 381 ? 20.968 165.217 63.496 1.00 94.29 448 HIS D CA 1
ATOM 12276 C C . HIS D 1 381 ? 20.565 165.648 62.090 1.00 93.74 448 HIS D C 1
ATOM 12277 O O . HIS D 1 381 ? 21.309 165.404 61.147 1.00 92.77 448 HIS D O 1
ATOM 12279 N N . TRP D 1 382 ? 19.384 166.247 61.939 1.00 95.30 449 TRP D N 1
ATOM 12280 C CA . TRP D 1 382 ? 18.937 166.732 60.630 1.00 88.94 449 TRP D CA 1
ATOM 12281 C C . TRP D 1 382 ? 19.138 168.220 60.436 1.00 91.68 449 TRP D C 1
ATOM 12282 O O . TRP D 1 382 ? 18.919 168.718 59.341 1.00 92.36 449 TRP D O 1
ATOM 12293 N N . GLU D 1 383 ? 19.562 168.927 61.482 1.00 97.62 450 GLU D N 1
ATOM 12294 C CA . GLU D 1 383 ? 19.831 170.370 61.394 1.00 101.67 450 GLU D CA 1
ATOM 12295 C C . GLU D 1 383 ? 20.761 170.736 60.221 1.00 102.78 450 GLU D C 1
ATOM 12296 O O . GLU D 1 383 ? 20.531 171.724 59.526 1.00 103.77 450 GLU D O 1
ATOM 12302 N N . PRO D 1 384 ? 21.811 169.937 59.994 1.00 105.17 451 PRO D N 1
ATOM 12303 C CA . PRO D 1 384 ? 22.743 170.255 58.906 1.00 108.84 451 PRO D CA 1
ATOM 12304 C C . PRO D 1 384 ? 22.145 170.144 57.492 1.00 103.77 451 PRO D C 1
ATOM 12305 O O . PRO D 1 384 ? 22.416 170.994 56.635 1.00 94.42 451 PRO D O 1
ATOM 12309 N N . ILE D 1 385 ? 21.373 169.081 57.262 1.00 103.70 452 ILE D N 1
ATOM 12310 C CA . ILE D 1 385 ? 20.695 168.851 55.982 1.00 102.12 452 ILE D CA 1
ATOM 12311 C C . ILE D 1 385 ? 19.516 169.808 55.829 1.00 101.89 452 ILE D C 1
ATOM 12312 O O . ILE D 1 385 ? 19.176 170.224 54.719 1.00 101.41 452 ILE D O 1
ATOM 12317 N N . PHE D 1 386 ? 18.899 170.168 56.946 1.00 103.45 453 PHE D N 1
ATOM 12318 C CA . PHE D 1 386 ? 17.813 171.131 56.917 1.00 102.51 453 PHE D CA 1
ATOM 12319 C C . PHE D 1 386 ? 18.313 172.536 56.618 1.00 97.98 453 PHE D C 1
ATOM 12320 O O . PHE D 1 386 ? 17.666 173.273 55.877 1.00 94.74 453 PHE D O 1
ATOM 12328 N N . ASP D 1 387 ? 19.463 172.884 57.193 1.00 94.76 454 ASP D N 1
ATOM 12329 C CA . ASP D 1 387 ? 20.146 174.154 56.937 1.00 97.48 454 ASP D CA 1
ATOM 12330 C C . ASP D 1 387 ? 20.335 174.417 55.418 1.00 100.69 454 ASP D C 1
ATOM 12331 O O . ASP D 1 387 ? 20.116 175.539 54.940 1.00 104.32 454 ASP D O 1
ATOM 12336 N N . VAL D 1 388 ? 20.711 173.376 54.671 1.00 98.85 455 VAL D N 1
ATOM 12337 C CA . VAL D 1 388 ? 20.909 173.462 53.211 1.00 98.65 455 VAL D CA 1
ATOM 12338 C C . VAL D 1 388 ? 19.572 173.661 52.485 1.00 95.83 455 VAL D C 1
ATOM 12339 O O . VAL D 1 388 ? 19.466 174.516 51.604 1.00 93.13 455 VAL D O 1
ATOM 12343 N N . ALA D 1 389 ? 18.569 172.854 52.845 1.00 95.83 456 ALA D N 1
ATOM 12344 C CA . ALA D 1 389 ? 17.244 172.879 52.200 1.00 98.02 456 ALA D CA 1
ATOM 12345 C C . ALA D 1 389 ? 16.678 174.283 52.168 1.00 103.07 456 ALA D C 1
ATOM 12346 O O . ALA D 1 389 ? 16.076 174.703 51.170 1.00 103.71 456 ALA D O 1
ATOM 12348 N N . ALA D 1 390 ? 16.887 174.999 53.270 1.00 104.20 457 ALA D N 1
ATOM 12349 C CA . ALA D 1 390 ? 16.492 176.393 53.385 1.00 107.28 457 ALA D CA 1
ATOM 12350 C C . ALA D 1 390 ? 17.288 177.308 52.437 1.00 108.17 457 ALA D C 1
ATOM 12351 O O . ALA D 1 390 ? 16.709 178.185 51.809 1.00 111.40 457 ALA D O 1
ATOM 12353 N N . GLN D 1 391 ? 18.599 177.111 52.316 1.00 110.69 458 GLN D N 1
ATOM 12354 C CA . GLN D 1 391 ? 19.398 177.933 51.388 1.00 117.03 458 GLN D CA 1
ATOM 12355 C C . GLN D 1 391 ? 18.891 177.833 49.941 1.00 115.56 458 GLN D C 1
ATOM 12356 O O . GLN D 1 391 ? 18.803 178.846 49.239 1.00 112.55 458 GLN D O 1
ATOM 12362 N N . CYS D 1 392 ? 18.560 176.613 49.514 1.00 111.11 459 CYS D N 1
ATOM 12363 C CA . CYS D 1 392 ? 17.926 176.378 48.208 1.00 110.32 459 CYS D CA 1
ATOM 12364 C C . CYS D 1 392 ? 16.562 177.075 48.115 1.00 110.45 459 CYS D C 1
ATOM 12365 O O . CYS D 1 392 ? 16.183 177.583 47.046 1.00 106.40 459 CYS D O 1
ATOM 12368 N N . ALA D 1 393 ? 15.838 177.080 49.240 1.00 110.67 460 ALA D N 1
ATOM 12369 C CA . ALA D 1 393 ? 14.480 177.655 49.343 1.00 109.33 460 ALA D CA 1
ATOM 12370 C C . ALA D 1 393 ? 14.413 179.160 49.118 1.00 110.86 460 ALA D C 1
ATOM 12371 O O . ALA D 1 393 ? 13.345 179.671 48.821 1.00 115.10 460 ALA D O 1
ATOM 12373 N N . THR D 1 394 ? 15.544 179.857 49.241 1.00 113.61 461 THR D N 1
ATOM 12374 C CA . THR D 1 394 ? 15.625 181.296 48.928 1.00 119.84 461 THR D CA 1
ATOM 12375 C C . THR D 1 394 ? 15.467 181.561 47.430 1.00 121.78 461 THR D C 1
ATOM 12376 O O . THR D 1 394 ? 15.143 182.679 47.018 1.00 125.38 461 THR D O 1
ATOM 12380 N N . LYS D 1 395 ? 15.733 180.531 46.629 1.00 119.53 462 LYS D N 1
ATOM 12381 C CA . LYS D 1 395 ? 15.676 180.611 45.172 1.00 120.66 462 LYS D CA 1
ATOM 12382 C C . LYS D 1 395 ? 14.284 180.347 44.611 1.00 117.81 462 LYS D C 1
ATOM 12383 O O . LYS D 1 395 ? 14.065 180.498 43.414 1.00 115.44 462 LYS D O 1
ATOM 12389 N N . ALA D 1 396 ? 13.350 179.935 45.461 1.00 116.72 463 ALA D N 1
ATOM 12390 C CA . ALA D 1 396 ? 12.022 179.570 44.996 1.00 119.86 463 ALA D CA 1
ATOM 12391 C C . ALA D 1 396 ? 11.245 180.825 44.622 1.00 129.05 463 ALA D C 1
ATOM 12392 O O . ALA D 1 396 ? 10.794 180.967 43.486 1.00 131.39 463 ALA D O 1
ATOM 12394 N N . VAL D 1 397 ? 11.110 181.737 45.581 1.00 136.20 464 VAL D N 1
ATOM 12395 C CA . VAL D 1 397 ? 10.451 183.024 45.363 1.00 143.17 464 VAL D CA 1
ATOM 12396 C C . VAL D 1 397 ? 11.524 184.116 45.335 1.00 147.94 464 VAL D C 1
ATOM 12397 O O . VAL D 1 397 ? 12.526 184.017 46.041 1.00 156.40 464 VAL D O 1
ATOM 12401 N N . THR D 1 398 ? 11.329 185.139 44.505 1.00 150.55 465 THR D N 1
ATOM 12402 C CA . THR D 1 398 ? 12.258 186.266 44.445 1.00 152.09 465 THR D CA 1
ATOM 12403 C C . THR D 1 398 ? 11.499 187.559 44.179 1.00 162.33 465 THR D C 1
ATOM 12404 O O . THR D 1 398 ? 10.673 187.621 43.270 1.00 164.56 465 THR D O 1
ATOM 12408 N N . LEU D 1 399 ? 11.805 188.588 44.967 1.00 165.94 466 LEU D N 1
ATOM 12409 C CA . LEU D 1 399 ? 11.057 189.836 44.959 1.00 172.47 466 LEU D CA 1
ATOM 12410 C C . LEU D 1 399 ? 12.011 191.015 45.001 1.00 177.07 466 LEU D C 1
ATOM 12411 O O . LEU D 1 399 ? 13.170 190.852 45.371 1.00 173.73 466 LEU D O 1
ATOM 12416 N N . PRO D 1 408 ? 4.821 202.178 52.065 1.00 104.65 475 PRO D N 1
ATOM 12417 C CA . PRO D 1 408 ? 3.404 202.243 51.695 1.00 98.78 475 PRO D CA 1
ATOM 12418 C C . PRO D 1 408 ? 3.246 202.240 50.173 1.00 91.24 475 PRO D C 1
ATOM 12419 O O . PRO D 1 408 ? 2.944 203.269 49.573 1.00 89.63 475 PRO D O 1
ATOM 12423 N N . LEU D 1 409 ? 3.465 201.078 49.564 1.00 89.22 476 LEU D N 1
ATOM 12424 C CA . LEU D 1 409 ? 3.529 200.961 48.106 1.00 83.78 476 LEU D CA 1
ATOM 12425 C C . LEU D 1 409 ? 2.126 200.941 47.518 1.00 73.66 476 LEU D C 1
ATOM 12426 O O . LEU D 1 409 ? 1.313 200.103 47.925 1.00 71.94 476 LEU D O 1
ATOM 12431 N N . PRO D 1 410 ? 1.844 201.842 46.554 1.00 66.01 477 PRO D N 1
ATOM 12432 C CA . PRO D 1 410 ? 0.535 201.875 45.880 1.00 64.10 477 PRO D CA 1
ATOM 12433 C C . PRO D 1 410 ? 0.178 200.598 45.114 1.00 63.73 477 PRO D C 1
ATOM 12434 O O . PRO D 1 410 ? 0.993 200.103 44.333 1.00 63.01 477 PRO D O 1
ATOM 12438 N N . THR D 1 411 ? -1.040 200.091 45.335 1.00 63.68 478 THR D N 1
ATOM 12439 C CA . THR D 1 411 ? -1.553 198.883 44.682 1.00 65.84 478 THR D CA 1
ATOM 12440 C C . THR D 1 411 ? -1.286 198.848 43.186 1.00 70.67 478 THR D C 1
ATOM 12441 O O . THR D 1 411 ? -0.980 197.799 42.622 1.00 71.03 478 THR D O 1
ATOM 12445 N N . VAL D 1 412 ? -1.446 200.005 42.547 1.00 75.70 479 VAL D N 1
ATOM 12446 C CA . VAL D 1 412 ? -1.178 200.164 41.121 1.00 79.98 479 VAL D CA 1
ATOM 12447 C C . VAL D 1 412 ? 0.272 199.798 40.798 1.00 76.81 479 VAL D C 1
ATOM 12448 O O . VAL D 1 412 ? 0.544 199.134 39.792 1.00 75.97 479 VAL D O 1
ATOM 12452 N N . ALA D 1 413 ? 1.188 200.233 41.664 1.00 74.51 480 ALA D N 1
ATOM 12453 C CA . ALA D 1 413 ? 2.618 199.984 41.503 1.00 73.87 480 ALA D CA 1
ATOM 12454 C C . ALA D 1 413 ? 3.048 198.602 42.004 1.00 73.50 480 ALA D C 1
ATOM 12455 O O . ALA D 1 413 ? 4.182 198.198 41.778 1.00 77.78 480 ALA D O 1
ATOM 12457 N N . LYS D 1 414 ? 2.147 197.880 42.670 1.00 73.10 481 LYS D N 1
ATOM 12458 C CA . LYS D 1 414 ? 2.401 196.500 43.110 1.00 73.28 481 LYS D CA 1
ATOM 12459 C C . LYS D 1 414 ? 2.862 195.689 41.928 1.00 80.08 481 LYS D C 1
ATOM 12460 O O . LYS D 1 414 ? 2.613 196.060 40.779 1.00 88.57 481 LYS D O 1
ATOM 12466 N N . GLU D 1 415 ? 3.535 194.580 42.195 1.00 89.05 482 GLU D N 1
ATOM 12467 C CA . GLU D 1 415 ? 4.066 193.753 41.111 1.00 90.80 482 GLU D CA 1
ATOM 12468 C C . GLU D 1 415 ? 4.102 192.258 41.421 1.00 92.61 482 GLU D C 1
ATOM 12469 O O . GLU D 1 415 ? 4.366 191.851 42.559 1.00 92.87 482 GLU D O 1
ATOM 12475 N N . GLU D 1 416 ? 3.848 191.451 40.386 1.00 94.37 483 GLU D N 1
ATOM 12476 C CA . GLU D 1 416 ? 3.811 189.993 40.519 1.00 91.65 483 GLU D CA 1
ATOM 12477 C C . GLU D 1 416 ? 5.145 189.462 41.035 1.00 86.71 483 GLU D C 1
ATOM 12478 O O . GLU D 1 416 ? 6.202 189.998 40.678 1.00 82.95 483 GLU D O 1
ATOM 12484 N N . PRO D 1 417 ? 5.102 188.422 41.890 1.00 171.54 484 PRO D N 1
ATOM 12485 C CA . PRO D 1 417 ? 6.323 187.799 42.389 1.00 162.47 484 PRO D CA 1
ATOM 12486 C C . PRO D 1 417 ? 6.952 186.879 41.353 1.00 156.43 484 PRO D C 1
ATOM 12487 O O . PRO D 1 417 ? 6.241 186.114 40.703 1.00 153.96 484 PRO D O 1
ATOM 12491 N N . VAL D 1 418 ? 8.272 186.959 41.204 1.00 153.36 485 VAL D N 1
ATOM 12492 C CA . VAL D 1 418 ? 9.006 186.054 40.323 1.00 150.20 485 VAL D CA 1
ATOM 12493 C C . VAL D 1 418 ? 9.227 184.743 41.074 1.00 146.22 485 VAL D C 1
ATOM 12494 O O . VAL D 1 418 ? 10.137 184.636 41.902 1.00 142.07 485 VAL D O 1
ATOM 12498 N N . VAL D 1 419 ? 8.382 183.758 40.779 1.00 147.09 486 VAL D N 1
ATOM 12499 C CA . VAL D 1 419 ? 8.451 182.439 41.420 1.00 142.10 486 VAL D CA 1
ATOM 12500 C C . VAL D 1 419 ? 9.176 181.445 40.504 1.00 135.93 486 VAL D C 1
ATOM 12501 O O . VAL D 1 419 ? 9.012 181.479 39.281 1.00 135.01 486 VAL D O 1
ATOM 12505 N N . GLU D 1 420 ? 10.006 180.597 41.109 1.00 130.01 487 GLU D N 1
ATOM 12506 C CA . GLU D 1 420 ? 10.686 179.509 40.409 1.00 125.90 487 GLU D CA 1
ATOM 12507 C C . GLU D 1 420 ? 9.944 178.202 40.654 1.00 123.36 487 GLU D C 1
ATOM 12508 O O . GLU D 1 420 ? 10.090 177.593 41.710 1.00 121.79 487 GLU D O 1
ATOM 12514 N N . ASP D 1 421 ? 9.141 177.799 39.669 1.00 124.88 488 ASP D N 1
ATOM 12515 C CA . ASP D 1 421 ? 8.371 176.550 39.709 1.00 123.50 488 ASP D CA 1
ATOM 12516 C C . ASP D 1 421 ? 9.234 175.359 40.075 1.00 118.28 488 ASP D C 1
ATOM 12517 O O . ASP D 1 421 ? 8.854 174.544 40.906 1.00 120.02 488 ASP D O 1
ATOM 12522 N N . ASN D 1 422 ? 10.398 175.260 39.449 1.00 114.13 489 ASN D N 1
ATOM 12523 C CA . ASN D 1 422 ? 11.254 174.106 39.662 1.00 111.21 489 ASN D CA 1
ATOM 12524 C C . ASN D 1 422 ? 11.702 173.942 41.112 1.00 106.37 489 ASN D C 1
ATOM 12525 O O . ASN D 1 422 ? 11.616 172.845 41.668 1.00 104.03 489 ASN D O 1
ATOM 12530 N N . VAL D 1 423 ? 12.158 175.036 41.714 1.00 103.52 490 VAL D N 1
ATOM 12531 C CA . VAL D 1 423 ? 12.621 175.020 43.098 1.00 98.79 490 VAL D CA 1
ATOM 12532 C C . VAL D 1 423 ? 11.387 174.861 43.962 1.00 100.93 490 VAL D C 1
ATOM 12533 O O . VAL D 1 423 ? 11.368 174.076 44.910 1.00 96.62 490 VAL D O 1
ATOM 12537 N N . SER D 1 424 ? 10.357 175.616 43.589 1.00 105.82 491 SER D N 1
ATOM 12538 C CA . SER D 1 424 ? 9.060 175.643 44.269 1.00 109.37 491 SER D CA 1
ATOM 12539 C C . SER D 1 424 ? 8.393 174.267 44.421 1.00 107.94 491 SER D C 1
ATOM 12540 O O . SER D 1 424 ? 7.943 173.913 45.503 1.00 104.78 491 SER D O 1
ATOM 12543 N N . LEU D 1 425 ? 8.325 173.502 43.336 1.00 110.12 492 LEU D N 1
ATOM 12544 C CA . LEU D 1 425 ? 7.635 172.212 43.351 1.00 110.27 492 LEU D CA 1
ATOM 12545 C C . LEU D 1 425 ? 8.383 171.253 44.266 1.00 105.03 492 LEU D C 1
ATOM 12546 O O . LEU D 1 425 ? 7.777 170.495 45.034 1.00 102.56 492 LEU D O 1
ATOM 12551 N N . GLN D 1 426 ? 9.708 171.321 44.220 1.00 102.47 493 GLN D N 1
ATOM 12552 C CA . GLN D 1 426 ? 10.536 170.472 45.073 1.00 101.86 493 GLN D CA 1
ATOM 12553 C C . GLN D 1 426 ? 10.371 170.818 46.556 1.00 101.59 493 GLN D C 1
ATOM 12554 O O . GLN D 1 426 ? 10.396 169.927 47.408 1.00 98.11 493 GLN D O 1
ATOM 12560 N N . LEU D 1 427 ? 10.205 172.105 46.855 1.00 105.79 494 LEU D N 1
ATOM 12561 C CA . LEU D 1 427 ? 9.854 172.529 48.208 1.00 108.58 494 LEU D CA 1
ATOM 12562 C C . LEU D 1 427 ? 8.500 171.967 48.602 1.00 109.27 494 LEU D C 1
ATOM 12563 O O . LEU D 1 427 ? 8.370 171.392 49.677 1.00 108.30 494 LEU D O 1
ATOM 12568 N N . LYS D 1 428 ? 7.506 172.116 47.725 1.00 113.59 495 LYS D N 1
ATOM 12569 C CA . LYS D 1 428 ? 6.131 171.680 48.021 1.00 119.25 495 LYS D CA 1
ATOM 12570 C C . LYS D 1 428 ? 6.120 170.240 48.519 1.00 119.46 495 LYS D C 1
ATOM 12571 O O . LYS D 1 428 ? 5.479 169.926 49.529 1.00 121.10 495 LYS D O 1
ATOM 12573 N N . HIS D 1 429 ? 6.858 169.383 47.817 1.00 117.77 496 HIS D N 1
ATOM 12574 C CA . HIS D 1 429 ? 6.982 167.973 48.183 1.00 119.47 496 HIS D CA 1
ATOM 12575 C C . HIS D 1 429 ? 7.802 167.755 49.467 1.00 112.92 496 HIS D C 1
ATOM 12576 O O . HIS D 1 429 ? 7.383 166.997 50.344 1.00 114.02 496 HIS D O 1
ATOM 12583 N N . LEU D 1 430 ? 8.958 168.408 49.581 1.00 105.43 497 LEU D N 1
ATOM 12584 C CA . LEU D 1 430 ? 9.790 168.276 50.781 1.00 102.86 497 LEU D CA 1
ATOM 12585 C C . LEU D 1 430 ? 9.040 168.720 52.025 1.00 105.54 497 LEU D C 1
ATOM 12586 O O . LEU D 1 430 ? 8.961 167.983 53.008 1.00 104.81 497 LEU D O 1
ATOM 12591 N N . ILE D 1 431 ? 8.509 169.940 51.972 1.00 108.18 498 ILE D N 1
ATOM 12592 C CA . ILE D 1 431 ? 7.619 170.449 53.005 1.00 111.41 498 ILE D CA 1
ATOM 12593 C C . ILE D 1 431 ? 6.631 169.344 53.356 1.00 114.73 498 ILE D C 1
ATOM 12594 O O . ILE D 1 431 ? 6.625 168.843 54.478 1.00 116.43 498 ILE D O 1
ATOM 12599 N N . LEU D 1 432 ? 5.832 168.952 52.365 1.00 117.66 499 LEU D N 1
ATOM 12600 C CA . LEU D 1 432 ? 4.766 167.963 52.538 1.00 119.82 499 LEU D CA 1
ATOM 12601 C C . LEU D 1 432 ? 5.296 166.626 53.068 1.00 117.67 499 LEU D C 1
ATOM 12602 O O . LEU D 1 432 ? 4.622 165.965 53.856 1.00 122.38 499 LEU D O 1
ATOM 12607 N N . ARG D 1 433 ? 6.496 166.234 52.646 1.00 111.96 500 ARG D N 1
ATOM 12608 C CA . ARG D 1 433 ? 7.131 165.035 53.180 1.00 108.04 500 ARG D CA 1
ATOM 12609 C C . ARG D 1 433 ? 7.461 165.225 54.652 1.00 106.24 500 ARG D C 1
ATOM 12610 O O . ARG D 1 433 ? 7.012 164.442 55.482 1.00 109.93 500 ARG D O 1
ATOM 12618 N N . VAL D 1 434 ? 8.224 166.266 54.977 1.00 103.65 501 VAL D N 1
ATOM 12619 C CA . VAL D 1 434 ? 8.647 166.499 56.367 1.00 106.10 501 VAL D CA 1
ATOM 12620 C C . VAL D 1 434 ? 7.413 166.657 57.270 1.00 106.64 501 VAL D C 1
ATOM 12621 O O . VAL D 1 434 ? 7.335 166.096 58.361 1.00 105.78 501 VAL D O 1
ATOM 12625 N N . GLU D 1 435 ? 6.458 167.433 56.782 1.00 107.67 502 GLU D N 1
ATOM 12626 C CA . GLU D 1 435 ? 5.149 167.602 57.402 1.00 111.34 502 GLU D CA 1
ATOM 12627 C C . GLU D 1 435 ? 4.502 166.266 57.799 1.00 114.77 502 GLU D C 1
ATOM 12628 O O . GLU D 1 435 ? 3.914 166.154 58.873 1.00 118.22 502 GLU D O 1
ATOM 12634 N N . ASN D 1 436 ? 4.613 165.265 56.925 1.00 116.35 503 ASN D N 1
ATOM 12635 C CA . ASN D 1 436 ? 4.015 163.940 57.157 1.00 119.98 503 ASN D CA 1
ATOM 12636 C C . ASN D 1 436 ? 4.796 163.068 58.130 1.00 118.91 503 ASN D C 1
ATOM 12637 O O . ASN D 1 436 ? 4.204 162.333 58.924 1.00 126.61 503 ASN D O 1
ATOM 12642 N N . LEU D 1 437 ? 6.118 163.138 58.062 1.00 113.98 504 LEU D N 1
ATOM 12643 C CA . LEU D 1 437 ? 6.960 162.388 58.981 1.00 113.44 504 LEU D CA 1
ATOM 12644 C C . LEU D 1 437 ? 6.534 162.699 60.416 1.00 116.25 504 LEU D C 1
ATOM 12645 O O . LEU D 1 437 ? 6.142 161.805 61.175 1.00 120.54 504 LEU D O 1
ATOM 12650 N N . ILE D 1 438 ? 6.576 163.980 60.765 1.00 114.40 505 ILE D N 1
ATOM 12651 C CA . ILE D 1 438 ? 6.071 164.465 62.048 1.00 113.93 505 ILE D CA 1
ATOM 12652 C C . ILE D 1 438 ? 4.775 163.761 62.433 1.00 116.01 505 ILE D C 1
ATOM 12653 O O . ILE D 1 438 ? 4.622 163.323 63.563 1.00 121.56 505 ILE D O 1
ATOM 12658 N N . VAL D 1 439 ? 3.849 163.653 61.492 1.00 116.20 506 VAL D N 1
ATOM 12659 C CA . VAL D 1 439 ? 2.608 162.937 61.728 1.00 121.71 506 VAL D CA 1
ATOM 12660 C C . VAL D 1 439 ? 2.826 161.433 61.539 1.00 121.54 506 VAL D C 1
ATOM 12661 O O . VAL D 1 439 ? 2.515 160.639 62.430 1.00 126.78 506 VAL D O 1
ATOM 12665 N N . LEU D 1 445 ? 10.214 159.588 66.583 1.00 117.55 512 LEU D N 1
ATOM 12666 C CA . LEU D 1 445 ? 10.981 160.387 65.630 1.00 115.55 512 LEU D CA 1
ATOM 12667 C C . LEU D 1 445 ? 11.953 161.355 66.337 1.00 115.24 512 LEU D C 1
ATOM 12668 O O . LEU D 1 445 ? 11.600 162.482 66.665 1.00 115.06 512 LEU D O 1
ATOM 12673 N N . LEU D 1 446 ? 13.190 160.906 66.538 1.00 114.32 513 LEU D N 1
ATOM 12674 C CA . LEU D 1 446 ? 14.186 161.632 67.348 1.00 114.79 513 LEU D CA 1
ATOM 12675 C C . LEU D 1 446 ? 14.393 163.100 66.972 1.00 113.06 513 LEU D C 1
ATOM 12676 O O . LEU D 1 446 ? 14.668 163.924 67.840 1.00 114.59 513 LEU D O 1
ATOM 12681 N N . GLN D 1 447 ? 14.281 163.422 65.685 1.00 114.56 514 GLN D N 1
ATOM 12682 C CA . GLN D 1 447 ? 14.561 164.781 65.199 1.00 113.96 514 GLN D CA 1
ATOM 12683 C C . GLN D 1 447 ? 13.298 165.630 65.054 1.00 112.08 514 GLN D C 1
ATOM 12684 O O . GLN D 1 447 ? 13.363 166.727 64.503 1.00 112.27 514 GLN D O 1
ATOM 12690 N N . ARG D 1 448 ? 12.160 165.144 65.548 1.00 112.72 515 ARG D N 1
ATOM 12691 C CA . ARG D 1 448 ? 10.899 165.901 65.482 1.00 113.19 515 ARG D CA 1
ATOM 12692 C C . ARG D 1 448 ? 11.113 167.413 65.533 1.00 110.02 515 ARG D C 1
ATOM 12693 O O . ARG D 1 448 ? 10.566 168.149 64.714 1.00 105.95 515 ARG D O 1
ATOM 12701 N N . ASP D 1 449 ? 11.900 167.868 66.504 1.00 108.55 516 ASP D N 1
ATOM 12702 C CA . ASP D 1 449 ? 12.154 169.296 66.663 1.00 110.63 516 ASP D CA 1
ATOM 12703 C C . ASP D 1 449 ? 12.902 169.863 65.475 1.00 107.82 516 ASP D C 1
ATOM 12704 O O . ASP D 1 449 ? 12.436 170.828 64.866 1.00 110.94 516 ASP D O 1
ATOM 12709 N N . ASP D 1 450 ? 14.048 169.264 65.154 1.00 106.53 517 ASP D N 1
ATOM 12710 C CA . ASP D 1 450 ? 14.892 169.703 64.021 1.00 103.90 517 ASP D CA 1
ATOM 12711 C C . ASP D 1 450 ? 14.063 169.954 62.761 1.00 101.63 517 ASP D C 1
ATOM 12712 O O . ASP D 1 450 ? 14.258 170.960 62.064 1.00 95.11 517 ASP D O 1
ATOM 12717 N N . CYS D 1 451 ? 13.141 169.033 62.484 1.00 103.78 518 CYS D N 1
ATOM 12718 C CA . CYS D 1 451 ? 12.128 169.234 61.451 1.00 108.38 518 CYS D CA 1
ATOM 12719 C C . CYS D 1 451 ? 11.410 170.560 61.666 1.00 110.63 518 CYS D C 1
ATOM 12720 O O . CYS D 1 451 ? 11.585 171.508 60.895 1.00 109.43 518 CYS D O 1
ATOM 12723 N N . MET D 1 452 ? 10.627 170.614 62.741 1.00 114.14 519 MET D N 1
ATOM 12724 C CA . MET D 1 452 ? 9.748 171.740 63.047 1.00 116.07 519 MET D CA 1
ATOM 12725 C C . MET D 1 452 ? 10.435 173.087 62.908 1.00 115.04 519 MET D C 1
ATOM 12726 O O . MET D 1 452 ? 9.879 174.027 62.325 1.00 111.29 519 MET D O 1
ATOM 12731 N N . LYS D 1 453 ? 11.649 173.169 63.442 1.00 112.84 520 LYS D N 1
ATOM 12732 C CA . LYS D 1 453 ? 12.432 174.394 63.362 1.00 115.18 520 LYS D CA 1
ATOM 12733 C C . LYS D 1 453 ? 12.635 174.801 61.892 1.00 115.78 520 LYS D C 1
ATOM 12734 O O . LYS D 1 453 ? 12.481 175.977 61.549 1.00 116.47 520 LYS D O 1
ATOM 12740 N N . PHE D 1 454 ? 12.936 173.816 61.037 1.00 112.34 521 PHE D N 1
ATOM 12741 C CA . PHE D 1 454 ? 13.122 174.038 59.592 1.00 109.32 521 PHE D CA 1
ATOM 12742 C C . PHE D 1 454 ? 11.851 174.448 58.861 1.00 111.51 521 PHE D C 1
ATOM 12743 O O . PHE D 1 454 ? 11.877 175.375 58.046 1.00 116.27 521 PHE D O 1
ATOM 12751 N N . LEU D 1 455 ? 10.754 173.739 59.118 1.00 112.27 522 LEU D N 1
ATOM 12752 C CA . LEU D 1 455 ? 9.470 174.089 58.501 1.00 116.68 522 LEU D CA 1
ATOM 12753 C C . LEU D 1 455 ? 9.088 175.535 58.825 1.00 118.87 522 LEU D C 1
ATOM 12754 O O . LEU D 1 455 ? 8.629 176.269 57.953 1.00 118.45 522 LEU D O 1
ATOM 12759 N N . ILE D 1 456 ? 9.284 175.932 60.080 1.00 121.76 523 ILE D N 1
ATOM 12760 C CA . ILE D 1 456 ? 8.951 177.289 60.521 1.00 128.88 523 ILE D CA 1
ATOM 12761 C C . ILE D 1 456 ? 9.790 178.315 59.767 1.00 129.86 523 ILE D C 1
ATOM 12762 O O . ILE D 1 456 ? 9.261 179.326 59.309 1.00 135.05 523 ILE D O 1
ATOM 12767 N N . ARG D 1 457 ? 11.086 178.045 59.629 1.00 128.01 524 ARG D N 1
ATOM 12768 C CA . ARG D 1 457 ? 11.987 178.949 58.911 1.00 130.73 524 ARG D CA 1
ATOM 12769 C C . ARG D 1 457 ? 11.536 179.121 57.468 1.00 128.87 524 ARG D C 1
ATOM 12770 O O . ARG D 1 457 ? 11.485 180.236 56.953 1.00 132.89 524 ARG D O 1
ATOM 12778 N N . VAL D 1 458 ? 11.182 178.009 56.836 1.00 124.97 525 VAL D N 1
ATOM 12779 C CA . VAL D 1 458 ? 10.826 178.004 55.425 1.00 125.59 525 VAL D CA 1
ATOM 12780 C C . VAL D 1 458 ? 9.432 178.588 55.134 1.00 131.91 525 VAL D C 1
ATOM 12781 O O . VAL D 1 458 ? 9.290 179.397 54.221 1.00 138.22 525 VAL D O 1
ATOM 12785 N N . GLN D 1 459 ? 8.416 178.205 55.904 1.00 139.06 526 GLN D N 1
ATOM 12786 C CA . GLN D 1 459 ? 7.026 178.598 55.588 1.00 147.39 526 GLN D CA 1
ATOM 12787 C C . GLN D 1 459 ? 6.840 180.076 55.218 1.00 151.41 526 GLN D C 1
ATOM 12788 O O . GLN D 1 459 ? 6.011 180.398 54.364 1.00 150.82 526 GLN D O 1
ATOM 12794 N N . HIS D 1 460 ? 7.598 180.959 55.866 1.00 154.94 527 HIS D N 1
ATOM 12795 C CA . HIS D 1 460 ? 7.637 182.377 55.502 1.00 159.10 527 HIS D CA 1
ATOM 12796 C C . HIS D 1 460 ? 9.039 182.760 55.027 1.00 155.38 527 HIS D C 1
ATOM 12797 O O . HIS D 1 460 ? 9.508 182.289 53.989 1.00 145.99 527 HIS D O 1
#

Radius of gyration: 53.62 Å; Cα contacts (8 Å, |Δi|>4): 2003; chains: 4; bounding box: 85×117×177 Å

Sequence (1617 aa):
SPEQADLVAKLKNGHLSERVLAANKLRFAVVDFPLNPVHAIWHAAKDMIHPENPDNARQASWELLIECVKYPNSTELERSEYFHTLTGPAHSKDFCYQLVALEQLTNHGRNIAGFYYEMFPLLTLWLNQAYRAARDARKLALARPASPEDKNLSQLFALVKDVIKFNFKFATDDVIAGLIDMLLKICMLTSVEDDLRACIHVIESLVTFGSIPTNKLKYCIQVLSSIHCLVPSLQKEAWHTISIICRSHHGQSTVRILLDFLRSYSPNPDKNREKDTVRDVRGALSVLQKLLRKTAEKGYPQVPLSLLVGGLANVSKSSSTRVATEILRLINSLFHGNINPILVEEHWEPIFDVAAQCATKAPTVAKENVSLQLKHLILRVENLIVHQGPELLQRDDCMKFLIRVQHSPEQADLVAKLKNGHLSERVLAANKLRFAVVDFPLNPVHAIWHAAKDMIHPENPDNARQASWELLIECVKYPNSTELERSEYFHTLTGPAHSKDFCYQLVALEQLTNHGRNIAGFYYEMFPLLTLWLNQAYRAARDARKLALAPASPEDKNLSQLFALVKDVIKFNFKFATDDVIAGLIDMLLKICMLTSVEDDLRACIHVIESLVTFGSIPTNKLKYCIQVLSSIHCLVPSLQKEAWHTISIICRSHHGQSTVRILLDFLRSYSPNPDKNREKDTVRDVRGALSVLQKLLRKTAEKGYPQVPLSLLVGGLANVSKSSSTRVATEILRLINSLFHGNINPILVEEHWEPIFDVAAQCATKALPTVAKENVSLQLKHLILRVENLIVHQGPELLQRDDCMKFLIRVQHSPEQADLVAKLKNGHLSERVLAANKLRFAVVDFPLNPVHAIWHAAKDMIHPENPDNARQASWELLIECVKYPNSTELERSEYFHTLTGPAHSKDFCYQLVALEQLTNHGRNIAGFYYEMFPLLTLWLNQAYRAARDARKLAPASPEDKNLSQLFALVKDVIKFNFKFATDDVIAGLIDMLLKICMLTSVEDDLRACIHVIESLVTFGSIPTNKLKYCIQVLSSIHCLVPSLQKEAWHTISIICRSHHGQSTVRILLDFLRSYKDTVRDVRGALSVLQKLLRKTAEKGYPQVPLSLLVGGLANVSKSSSTRVATEILRLINSLFHGNINPILVEEHWEPIFDVAAQCATKAVTLPLPTVAKEEPVVEDNVSLQLKHLILRVENLIVHLLQRDDCMKFLIRVQHSPEQADLVAKLKNGHLSERVLAANKLRFAVVDFPLNPVHAIWHAAKDMIHPENPDNARQASWELLIECVKYPNSTELERSEYFHTLTGPAHSKDFCYQLVALEQLTNHGRNIAGFYYEMFPLLTLWLNQAYRAARDARKLAPASPEDKNLSQLFALVKDVIKFNFKFATDDVIAGLIDMLLKICMLTSVEDDLRACIHVIESLVTFGSIPTNKLKYCIQVLSSIHCLVPSLQKEAWHTISIICRSHHGQSTVRILLDFLRSYKDTVRDVRGALSVLQKLLRKTAEKGYPQVPLSLLVGGLANVSKSSSTRVATEILRLINSLFHGNINPILVEEHWEPIFDVAAQCATKAVTLPLPTVAKEEPVVEDNVSLQLKHLILRVENLIVLLQRDDCMKFLIRVQH

Nearest PDB structures (foldseek):
  5hiu-assembly3_C  TM=1.002E+00  e=5.256E-52  Thermochaetoides thermophila
  5hiu-assembly4_D  TM=1.002E+00  e=1.402E-51  Thermochaetoides thermophila
  5hiu-assembly2_B  TM=9.591E-01  e=5.332E-44  Thermochaetoides thermophila
  5hiu-assembly1_A  TM=9.566E-01  e=6.279E-44  Thermochaetoides thermophila
  6w2r-assembly3_C  TM=4.030E-01  e=2.706E+00  synthetic construct

InterPro domains:
  IPR000331 Rap/Ran-GAP domain [PF02145] (1307-1509)
  IPR000331 Rap/Ran-GAP domain [PS50085] (1278-1510)
  IPR016024 Armadillo-type fold [SSF48371] (91-1030)
  IPR018515 Tuberin-type domain [PF03542] (856-1054)
  IPR024584 Tuberin, N-terminal [PF11864] (103-583)
  IPR027107 Tuberin/Ral GTPase-activating protein subunit alpha [PTHR10063] (106-1213)
  IPR035974 Rap/Ran-GAP superfamily [G3DSA:3.40.50.11210] (1287-1486)
  IPR035974 Rap/Ran-GAP superfamily [SSF111347] (1165-1518)

Organism: Chaetomium thermophilum (strain DSM 1495 / CBS 144.50 / IMI 039719) (NCBI:txid759272)

Solvent-accessible surface area: 78291 Å² total; per-residue (Å²): 58,113,134,16,61,87,24,23,52,111,0,99,126,16,146,70,87,79,30,21,101,2,0,47,90,0,48,140,16,6,80,101,95,75,151,43,94,3,61,48,13,0,61,6,0,75,74,0,7,90,43,144,21,72,52,90,0,3,62,6,0,0,57,0,1,15,36,0,6,96,37,95,108,22,77,96,147,36,21,23,65,2,6,93,34,1,17,26,127,30,58,100,127,1,19,53,46,10,1,44,0,0,20,44,5,0,74,84,0,131,59,2,18,13,0,72,148,67,0,2,61,19,0,29,95,5,0,54,92,5,14,111,48,0,71,58,26,25,115,95,69,153,77,232,195,45,29,92,56,22,120,30,0,58,61,0,5,52,4,0,91,37,0,0,103,72,13,37,169,37,10,65,120,118,30,2,20,27,0,0,69,18,0,13,118,0,9,82,87,32,90,45,71,86,5,15,77,20,0,0,46,1,0,45,4,0,25,72,91,26,47,2,34,111,111,27,2,96,116,0,0,44,10,0,1,4,7,6,24,86,36,103,62,0,76,159,30,0,29,97,0,0,5,34,0,2,111,41,136,7,2,117,31,0,5,144,20,0,10,58,8,0,51,74,11,81,83,54,138,68,137,118,145,61,125,61,42,30,79,14,4,67,0,0,2,17,0,0,28,72,2,12,98,41,39,72,166,120,39,25,16,91,11,51,17,84,97,0,14,44,1,0,44,57,3,3,140,23,41,69,77,173,15,2,6,28,0,0,98,0,0,21,11,0,0,107,70,144,27,15,93,31,0,67,142,72,150,2,81,64,1,0,50,8,0,24,67,0,35,97,70,91,143,128,140,68,172,218,86,2,70,108,17,21,66,116,0,36,104,43,0,42,21,11,0,4,71,56,1,42,134,9,131,17,26,54,25,0,2,101,0,4,89,88,28,109,140,58,115,96,16,60,87,22,23,53,108,0,68,89,11,47,44,27,79,20,0,18,2,0,0,28,0,29,49,16,8,80,101,95,75,150,43,94,2,61,48,13,0,60,6,0,75,45,0,6,92,43,146,22,60,52,14,0,2,31,0,0,1,26,0,1,15,38,0,6,97,38,96,108,23,78,97,147,37,22,24,66,2,5,95,34,0,17,25,125,30,56,100,126,1,19,54,35,11,0,44,1,0,18,42,5,0,79,84,0,132,59,2,19,14,0,70,149,66,0,2,60,19,0,29,73,5,0,13,86,5,14,106,48,0,70,59,26,25,114,135,79,155,112,193,48,29,92,55,23,119,30,0,58,62,0,5,52,5,0,90,36,0,0,105,72,13,37,168,36,10,67,120,117,31,2,20,28,0,0,68,18,0,10,104,0,9,83,86,32,92,47,70,86,5,16,76,20,0,0,46,1,0,43,4,0,24,71,89,26,48,2,33,110,109,27,2,83,117,0,0,43,10,0,2,5,7,7,25,86,37,104,62,0,76,157,29,0,30,94,0,0,5,35,1,1,112,40,139,8,2,121,31,0,5,130,19,0,3,48,8,0,63,32,5,25,83,26,90,44,140,119,75,60,126,60,42,28,80,14,3,66,0,0,2,18,0,0,27,74,2,11,97,41,39,72,163,121,39,24,16,92,12,52,18,86,68,0,14,43,0,0,44,53,4,3,142,23,41,70,78,175,16,1,6,29,0,0,98,0,0,20,10,1,0,104,70,144,28,16,92,29,0,68,140,71,150,2,73,63,0,0,64,8,0,23,67,0,34,98,71,90,108,103,122,138,59,146,219,105,3,72,52,17,22,66,115,0,36,105,44,0,73,49,11,20,106,141,64,8,115,137,9,130,17,88,66,28,0,91,112,0,19,110,81,29,146,177,75,111,96,25,62,84,34,24,54,119,0,106,129,21,123,93,48,76,37,2,21,3,0,1,39,0,24,37,15,11,87,102,96,75,143,38,94,1,54,52,12,0,55,4,0,71,74,2,11,88,32,141,28,63,57,52,0,4,62,0,0,0,36,0,1,16,29,0,8,107,44,78,118,22,87,93,146,32,21,28,63,1,5,93,22,0,30,15,120,27,30,54,102,3,21,58,46,12,2,46,1,0,19,40,4,0,88,83,0,140,56,1,5,22,1,74,145,69,0,2,55,14,0,30,101,8,0,41,76,6,12,95,24,0,95,16,18,43,122,43,125,186,93,30,100,54,31,141,32,0,62,54,0,4,44,6,0,75,34,0,0,100,74,8,23,167,62,10,55,124,122,38,2,22,28,1,0,65,20,0,11,114,1,9,114,76,33,95,45,78,83,5,18,76,16,0,1,60,0,0,44,10,0,22,71,81,26,56,2,28,108,124,34,1,102,119,0,1,50,7,0,1,12,6,8,23,60,41,100,65,0,75,180,42,0,27,92,0,2,4,32,0,2,113,37,136,5,4,115,31,0,4,124,20,1,2,35,18,0,92,90,125,195,125,74,39,136,29,6,35,0,0,1,26,0,0,29,60,2,15,96,34,41,68,163,126,44,14,14,90,7,64,17,83,71,0,12,43,0,0,40,35,1,11,120,29,62,49,57,155,3,6,5,43,0,0,91,0,0,16,8,0,0,99,72,135,51,18,90,32,1,70,128,75,71,5,96,62,3,4,80,2,0,26,84,2,19,90,70,6,76,74,172,178,122,86,103,152,56,132,152,152,66,95,74,51,107,96,0,24,43,28,19,144,114,0,28,102,34,0,74,46,21,42,117,168,95,146,12,150,96,29,0,83,107,2,15,126,138,23,129,210,74,114,132,24,61,83,34,24,53,119,0,106,131,20,125,92,85,74,38,24,101,3,0,46,99,0,51,136,15,12,88,101,98,74,143,37,97,0,54,52,12,0,54,3,0,71,73,2,11,87,39,144,27,65,57,93,0,4,78,4,0,0,55,0,0,15,29,0,8,106,45,78,119,22,87,94,147,32,20,27,62,1,5,93,23,0,28,16,121,30,49,99,141,4,23,59,44,13,2,46,0,0,19,41,4,0,88,85,0,62,56,1,5,21,0,75,142,71,0,1,54,14,0,31,101,8,0,38,84,5,11,118,45,0,96,90,18,41,183,142,123,183,94,30,101,56,31,144,34,0,65,52,0,5,43,6,0,75,36,0,0,74,31,8,24,80,32,10,56,121,120,38,1,20,28,0,0,67,20,0,10,114,1,9,114,77,33,96,46,77,82,6,19,75,16,0,1,62,0,0,44,8,0,24,64,54,24,56,3,27,105,125,34,1,98,121,0,1,49,8,0,1,11,6,6,24,81,40,99,64,0,76,180,41,0,28,95,0,1,4,32,0,1,114,36,134,6,4,116,30,0,4,122,20,0,2,36,16,0,92,89,127,210,126,73,39,25,29,6,38,0,0,2,25,0,0,29,61,1,15,95,33,41,69,84,122,41,14,14,87,6,63,17,81,71,0,12,43,0,0,41,35,1,10,120,30,61,48,57,154,2,6,4,43,0,0,89,0,1,17,7,0,0,98,70,135,50,19,91,32,0,70,127,73,72,4,97,62,3,5,82,1,0,27,83,1,19,91,66,6,77,74,172,183,120,86,104,150,57,132,151,153,66,96,74,52,95,92,0,34,101,28,18,53,114,0,28,103,39,0,38,78,38,8,42,94,147,13,32,63,29,0,0,87,3,3,87,142,24,110,178

B-factor: mean 88.64, std 23.56, range [36.36, 177.48]

Foldseek 3Di:
DVVLVVLLCCLQDNDQVSVLVSLQVLLVVCVVPLQDQCQSVLVSQLVQQAAVHDPSSNVSSLSSLLSNLLRDPDDLCSLLVSLCSLQDDGDLVCLLSSLSSVCNNCVLQQRDRNCLQPPLLSLLVVLVVLQVVQVVVVVVVVVVVGDPSRVSNLSSLSSLLNNLQRRVVSPDLVSVVSNLVSLLVCLVDDPDVSSVLSSLSSLLSCLVRHDDDPVCLLSLLQSLLLCLQPVVVCVVSSLVSVVSCCLDPCVVVSLVSLLCLLQVDDCDPPPVVNVSSVSSNRSSLSSLLVLLLDDVVVRGDHHAPVSNLNSLQSQLQDDAQVSLLSSLVSVLCCLPCVHRPNPQVHACLSVLVSNVSSCVRDVVVVDDRSPVSVVSVLVSLVVVCVPQPPVRPHNVSSVVSNVSNVD/DVVLVVLLCCLQDNDQVSVLVSLQVLLVVCVVPLQDQCQSVLVSQLVQQAAVHDPSSNVSSLSSLLSNLLRDPDDLCSLLVSLCSLQDDGDLVCLLSSLSSVCSNCVLQQRDRNCLQPPLLSLLVVLVVLQVVQVVVVVVVVCVGDPSRVSNLSSLSSLLNNLQRRVVSPDLVSVVSSLVSLLVCLVDDPDVSSVLSSLSSLLSCLVRHDDDPVCLLSLLQSLLLCLQPVVVCVVSSLVSVVSCQLDPCVVVSLVSLLCLLQVDDCDPPVVVNVSSVSSNRSSLSSLLVLLLDDVVVRGDHHAPVSNLNSLQSQLQDDAQVSLLSSLVSVLCQLPCVHRPNPQVHACLSVLVSNVSSCVRDDDPVVDDRSPVSVVSVLVSLVVVCVPQPPVRPHNVSSVVSNVSNVD/DVVLVVLLVCLQVHDLVSVLVSLQVVLVVCVVPVQDQCLSVLVSQLVQQAAVHDDSRVPSSLSSLLSNLLRDDDDLCSLLVSLCSLLPDGDLVCLVSSLSSVCRNCVLQARCRNCLQVPLLSLLVVLCSLLVVVVVVVVPHPPDPSNVSNLSSLSSLLRNLQNRVVSVDLVSVLSSLVSLLVSLVDDDDPVSVVSSLSNLLSCLPSHDNDLVCVLSLLQSLLLCLQVPVVCVVSSLVSVVSCQLPVNVVVSLVSLLCLQVVYVVSVSSVSSSLSSVLVLLLDDCVNRGDHHQVVSNLNSLQSVLVVDDLVSLLSSLVSVLCCLPCVHRPNPAPHACLSVLVSNVSSLCQQWDDVDDPVRDDDIDGDPSNVVSCVSVLVSLVVVLVVHDNVVSSVVSNVSRVD/DVVLVVLLVCLQVHDLVSVLVSLQVVLVVCVVPVQDQCLSVLVSQLVQQAAVHDDSRVPSSLSSLLSNLLRDDDDLCSLLVSLCSLLPDGDLVCLVSSLSSVCRNCVLQARPRNCLQVPLLSLLVVLCSLLVVVVVVVVPHPPDPSNVSNLSSLSSLLRNLQNRVVSVDLVSVLSSLVSLLVSLVDDDDPVSVVSSLSNLLSCLPSHDNDLVCVLSLLQSLLLCLQVPVVCVVSSLVSVVSCQLPVNVVVSLVSLLCLQVVYVVSVSSVSSSLSSVLVLLLDDCVNRGDHHQVVSNLNSLQSVLVVDDLVSLLSSLVSVLCCLPCVHRPNPAPHACLSVLVSNVSSLCQQWDDVDDPVRDDDIDGDPSNVVSCVSVLVSLVVVCCHDNVVSSVVSNVSRVD

Secondary structure (DSSP, 8-state):
-HHHHHHHHHHHHS-HHHHHHHHHHHHHHHHH-TTS--HHHHHHHGGGGSTTS-HHHHHHHHHHHHHHHT-TT--HHHHHHHHHHHHSS--GGGHHHHHHHHHHHHTTTT--TT-TTTHHHHHHHHHHHHHHHHHHHHHHHHH----HHHHHHHHHHHHHHHHHHHHGGG--HHHHHHHHHHHHHHHHS-S-HHHHHHHHHHHHHHHHHS---HHHHHHHHHHHHHHHHH-GGGHHHHHHHHHHHHTSTHHHHHHHHHHHHHHT----SSHHHHHHHHHHHHHHHHHHHHHTT--TTTTPPP--HHHHHHHHHHHHHS--HHHHHHHHHHHHHHH-----GGGTTS--HHHHHHHHHTTTT--GGG---HHHHHHHHHHHHHHHHHHHGGGSTTHHHHHHHHHHHH-/-HHHHHHHHHHHHS-HHHHHHHHHHHHHHHHH-TTS--HHHHHHHGGGGSTTS-HHHHHHHHHHHHHHHT-TT--HHHHHHHHHHHHSS--GGGHHHHHHHHHHHHTTTT--TT-TTTHHHHHHHHHHHHHHHHHHHHHHHH----HHHHHHHHHHHHHHHHHHHHGGG--HHHHHHHHHHHHHHHHS-S-HHHHHHHHHHHHHHHHHS---GGGHHHHHHHHHHHHHH-GGGHHHHHHHHHHHHTSTHHHHHHHHHHHHHHT----SSHHHHHHHHHHHHHHHHHHHHHTT--TTTTPPP--HHHHHHHHHHHHHS--HHHHHHHHHHHHHHH-----GGGTTS--HHHHHHHHHTTTT---GGG---HHHHHHHHHHHHHHHHHHHGGGSTTHHHHHHHHHHHH-/-HHHHHHHHHHHHS-HHHHHHHHHHHHHHHHH-TTS--HHHHHHHHHHHSTTS-HHHHHHHHHHHHHHTT-S---HHHHHHHHHHHHSS--GGGHHHHHHHHHHHTTTTT--TT-TTTHHHHHHHHHHHHHHHHHHHHHH----HHHHHHHHHHHHHHHHHHHHGGGS-HHHHHHHHHHHHHHHTS-S-HHHHHHHHHHHHHHHHHS---HHHHHHHHHHHHHHHHH-GGGHHHHHHHHHHHHHSTTHHHHHHHHHHHHH---HHHHHHHHHHHHHHHHTT--TTTTPPP--HHHHHHHHHHHHSS--HHHHHHHHHHHHHHH-----GGGTTS--HHHHHHHHHHHTTTEE----GGG----EE-HHHHHHHHHHHHHHHHHHH--TTHHHHHHHHHHHH-/-HHHHHHHHHHHHS-HHHHHHHHHHHHHHHHH-TTS--HHHHHHHHHHHSTTS-HHHHHHHHHHHHHHTT-S---HHHHHHHHHHHHSS--GGGHHHHHHHHHHHTTTTT--TT-TTTHHHHHHHHHHHHHHHHHHHHHH----HHHHHHHHHHHHHHHHHHHHGGG--HHHHHHHHHHHHHHHTS-S-HHHHHHHHHHHHHHHHHS---HHHHHHHHHHHHHHHHH-GGGHHHHHHHHHHHHHSTTHHHHHHHHHHHHH---HHHHHHHHHHHHHHHHTT--TTTTPPP--HHHHHHHHHHHHSS--HHHHHHHHHHHHHHH-----GGGTTS--HHHHHHHHHHHTTTEE----GGG----EE-HHHHHHHHHHHHHHHHHH--TTHHHHHHHHHHHH-